Protein AF-0000000082947745 (afdb_homodimer)

InterPro domains:
  IPR001747 Vitellogenin, N-terminal [PF01347] (71-546)
  IPR001747 Vitellogenin, N-terminal [PS51211] (1-614)
  IPR001747 Vitellogenin, N-terminal [SM00638] (19-547)
  IPR011030 Lipovitellin-phosvitin complex, superhelical domain [G3DSA:1.25.10.20] (282-577)
  IPR011030 Lipovitellin-phosvitin complex, superhelical domain [SSF48431] (321-576)
  IPR015255 Vitellinogen, open beta-sheet [SM01169] (578-852)
  IPR015816 Vitellinogen, beta-sheet N-terminal [G3DSA:2.30.230.10] (19-243)
  IPR015819 Lipid transport protein, beta-sheet shell [SSF56968] (22-247)
  IPR015819 Lipid transport protein, beta-sheet shell [SSF56968] (582-795)
  IPR050733 Vitellogenin/Apolipophorin [PTHR23345] (18-785)

Sequence (1908 aa):
MRFFGRYLVQASLCNRDLFPEGVQLGYRWKATTHVGTVFPSEHLTNYSVEAYFLVQNDQNFTNFQIKEFKTSENQQEYPWITLPFRCVYRDGEVQKFESESGDVTGSLNIKRALATMFQLKLDSLRRPSFASEETGVYGKCNVQYLVTKENNNTNVKKIINFSACNNKLGQQWSNTPPFLCPSSYQDGSMSHSVRNYNLDEINVIRSLNVIGTVEFQPFQALAESHHIFVNQTFELDHIFPIGEPITLVSKLDDTIEYDFDHYEDPTMGFKPSNKSLLLAEILDALGQLTESLSWEIGTTNLDNQTEFRALELMWWLDTSDWHFFWDLVPQVGSASSVEFIRDLIKTQKITSFLATGLLITFPYHVRYPNEKLLKESEILLYLDRDLENEVRKVAILSFASLIHKTCGKGMCSDDTQNKYIKLFLDKFIESTSHSRQMLFIEAFSNMKIDNILDFLQPIITDHNRSRHIRLVAIWAAKSATTAHSDKVAEVFWPILTNHSEPLEIRTSSLNMLMMSQPTVSRFLTLYWFMQAEPSQQIYNFYYTTINSMANSKYPCYNKYSKIAAQIVRFVQHKWHHWATGNYLLDYEDPMRGYGGIVQTILMANQRTGFPSVIQLTAEQHSFGTSSEFQIHIKAEGLADSLKKELFNTMVKPTGETTDGLKHLQDLLEKAKFTIRDDENLHFETIIKINEQTIYCHHLNQTTFKSFALVLKRLSSLYFQFSLNYQRLSFPLRFQRTHFTDFGTPILLQFRTASLLSLRGSIKQTESGKSRDAELDFRYSMDTVTSLKTFNPLSSTWRGADRFRCIHARIPFSTEIITHFFRSYIKASAYRYKNFVDGSKLGIVWHSATKLVPPENTLPAVKKDELLTDDWAFESRDLGAKIATTVFDCQDEGKFSNSLIIIKEAFQISNKNYQAIPGGVAFLGIYSLANYFTFIPPEDSCGLILSLSPLQVCPMRFFGRYLVQASLCNRDLFPEGVQLGYRWKATTHVGTVFPSEHLTNYSVEAYFLVQNDQNFTNFQIKEFKTSENQQEYPWITLPFRCVYRDGEVQKFESESGDVTGSLNIKRALATMFQLKLDSLRRPSFASEETGVYGKCNVQYLVTKENNNTNVKKIINFSACNNKLGQQWSNTPPFLCPSSYQDGSMSHSVRNYNLDEINVIRSLNVIGTVEFQPFQALAESHHIFVNQTFELDHIFPIGEPITLVSKLDDTIEYDFDHYEDPTMGFKPSNKSLLLAEILDALGQLTESLSWEIGTTNLDNQTEFRALELMWWLDTSDWHFFWDLVPQVGSASSVEFIRDLIKTQKITSFLATGLLITFPYHVRYPNEKLLKESEILLYLDRDLENEVRKVAILSFASLIHKTCGKGMCSDDTQNKYIKLFLDKFIESTSHSRQMLFIEAFSNMKIDNILDFLQPIITDHNRSRHIRLVAIWAAKSATTAHSDKVAEVFWPILTNHSEPLEIRTSSLNMLMMSQPTVSRFLTLYWFMQAEPSQQIYNFYYTTINSMANSKYPCYNKYSKIAAQIVRFVQHKWHHWATGNYLLDYEDPMRGYGGIVQTILMANQRTGFPSVIQLTAEQHSFGTSSEFQIHIKAEGLADSLKKELFNTMVKPTGETTDGLKHLQDLLEKAKFTIRDDENLHFETIIKINEQTIYCHHLNQTTFKSFALVLKRLSSLYFQFSLNYQRLSFPLRFQRTHFTDFGTPILLQFRTASLLSLRGSIKQTESGKSRDAELDFRYSMDTVTSLKTFNPLSSTWRGADRFRCIHARIPFSTEIITHFFRSYIKASAYRYKNFVDGSKLGIVWHSATKLVPPENTLPAVKKDELLTDDWAFESRDLGAKIATTVFDCQDEGKFSNSLIIIKEAFQISNKNYQAIPGGVAFLGIYSLANYFTFIPPEDSCGLILSLSPLQVCP

Nearest PDB structures (foldseek):
  1lsh-assembly1_A  TM=7.339E-01  e=7.269E-42  Ichthyomyzon unicuspis
  6i7s-assembly1_G  TM=6.303E-01  e=1.438E-30  Homo sapiens
  6i7s-assembly2_H  TM=6.209E-01  e=9.593E-30  Homo sapiens
  1lsh-assembly1_A  TM=7.370E-01  e=1.045E-41  Ichthyomyzon unicuspis
  6i7s-assembly1_G  TM=6.285E-01  e=1.997E-31  Homo sapiens

Solvent-accessible surface area (backbone atoms only — not comparable to full-atom values): 100194 Å² total; per-residue (Å²): 141,79,85,78,74,77,77,77,74,77,79,69,88,59,90,70,62,75,57,63,76,56,30,26,40,34,27,45,33,39,37,37,40,37,24,18,29,61,35,70,44,76,43,78,48,72,51,43,38,38,31,34,39,36,39,35,24,51,96,79,31,37,31,35,36,44,39,75,75,45,51,76,54,73,74,52,92,62,73,52,58,46,51,43,35,37,34,28,69,55,87,26,34,72,76,42,36,35,36,42,72,84,51,49,72,65,45,48,34,29,51,35,30,53,58,52,67,70,47,45,54,74,86,58,58,80,40,51,59,52,76,45,81,42,72,35,49,48,33,48,26,64,32,41,38,40,40,44,80,54,98,69,27,39,37,37,37,37,40,36,42,50,68,70,16,75,33,69,67,51,48,73,52,51,50,41,54,70,49,84,51,74,58,63,51,58,84,35,68,43,37,37,38,43,34,41,37,36,23,43,79,86,56,44,73,45,32,39,38,38,40,22,41,38,36,42,19,73,42,43,70,83,45,52,28,33,38,36,38,33,43,32,39,35,37,59,72,49,80,41,68,65,82,76,81,85,72,72,90,45,80,34,88,46,72,56,43,69,78,58,91,77,55,86,43,81,69,74,74,74,64,86,84,52,62,69,58,48,53,51,50,39,52,49,32,53,50,49,53,62,56,57,71,69,65,67,84,66,87,69,80,65,78,65,56,48,72,58,50,34,42,61,53,46,53,72,44,84,77,90,86,54,68,77,39,55,55,44,43,30,58,45,18,38,72,56,41,51,51,50,52,52,49,39,58,74,65,58,75,56,54,62,68,58,47,40,54,39,39,63,46,23,57,45,28,46,74,76,61,38,54,66,60,51,61,68,49,49,53,44,72,66,60,64,84,86,48,58,64,68,43,50,52,32,30,37,25,31,48,24,37,38,48,22,64,20,42,68,76,63,52,42,56,70,64,58,53,51,49,52,52,51,50,48,52,50,52,32,70,69,38,83,49,69,59,52,32,52,47,37,47,42,22,51,33,23,34,63,55,85,65,45,52,73,70,39,43,67,52,53,72,35,83,84,49,58,69,66,60,24,47,52,43,53,61,45,38,55,73,30,22,80,77,37,38,67,60,48,49,67,60,27,49,60,45,49,73,37,80,83,50,55,59,59,57,28,45,50,25,47,52,49,51,52,61,23,49,73,41,61,63,49,54,48,52,49,46,57,51,41,72,70,44,82,54,62,46,56,40,37,29,52,50,35,38,34,53,30,32,32,51,32,43,28,45,78,42,32,80,37,9,63,51,23,34,65,47,41,77,73,57,72,83,69,92,67,91,60,49,19,29,31,40,42,35,23,22,36,41,65,69,58,22,34,33,33,38,40,36,41,38,31,30,31,32,84,87,77,50,44,62,28,35,42,36,40,36,40,37,38,35,47,80,55,22,32,51,34,42,34,42,39,39,36,48,37,36,49,69,62,47,47,50,49,47,49,46,54,60,62,62,58,54,82,84,82,71,68,66,61,62,59,46,51,51,48,48,47,56,64,67,60,51,73,69,68,78,77,59,70,37,40,35,38,41,38,34,25,51,67,81,26,49,58,43,73,50,67,35,42,58,71,51,39,54,51,48,52,48,48,50,50,50,55,61,68,44,70,41,71,41,74,42,78,47,71,46,63,45,63,83,38,42,36,39,34,40,35,59,44,69,64,26,37,38,28,44,37,36,41,36,31,38,34,40,39,34,41,36,37,39,37,37,38,48,89,84,63,39,40,38,37,34,40,38,42,36,34,39,35,36,38,34,39,40,34,45,34,36,41,39,82,65,57,72,40,64,37,16,27,36,37,34,33,26,39,38,35,37,57,61,44,18,37,35,40,31,51,38,75,92,74,70,44,75,48,77,45,78,50,85,33,86,73,68,36,91,86,36,60,33,34,37,35,37,36,26,38,68,45,48,37,63,67,62,87,70,63,74,75,65,73,76,76,61,74,82,53,67,75,41,73,46,79,38,77,90,75,45,27,30,40,31,34,29,74,42,71,53,73,60,87,68,54,66,65,59,48,50,48,53,57,52,54,44,59,50,63,90,44,45,18,33,82,73,41,92,60,26,56,60,52,50,17,59,68,43,40,71,64,53,54,74,56,48,50,66,57,52,30,29,30,41,34,41,34,40,28,61,59,81,74,74,128,142,78,86,79,74,79,75,76,74,76,79,69,88,60,90,70,63,75,57,62,76,56,31,26,39,34,26,46,32,38,38,38,40,37,25,19,28,60,34,67,45,75,42,79,49,74,51,39,37,38,31,36,39,37,40,34,24,52,94,79,32,38,32,36,34,44,38,76,75,45,52,76,52,71,73,52,92,62,73,52,57,46,52,45,37,36,34,28,69,56,86,28,34,72,77,42,37,35,36,40,72,84,52,49,72,66,46,48,35,29,52,36,32,54,60,50,68,70,47,45,54,74,87,58,58,82,40,49,59,51,74,46,80,42,72,35,50,46,32,49,26,62,32,40,39,39,39,46,80,53,96,69,28,39,36,36,36,38,41,36,42,48,69,71,16,74,32,69,67,52,48,72,50,52,50,42,53,72,50,82,50,73,59,64,51,58,84,34,66,43,37,37,37,41,33,39,36,36,22,42,80,86,56,44,74,45,34,38,39,38,40,22,39,37,37,41,20,72,40,48,74,82,45,51,30,32,38,36,40,35,43,33,39,34,37,58,72,50,80,41,68,66,81,76,82,85,74,72,90,45,80,34,88,47,74,55,42,69,75,59,90,78,54,86,44,80,68,72,74,74,63,85,82,51,62,68,58,48,50,52,50,40,52,48,32,53,51,48,53,63,54,57,71,70,66,67,86,68,89,69,79,66,80,66,54,49,71,59,49,34,43,60,53,48,53,72,44,85,77,88,87,56,66,76,38,54,54,43,42,31,57,45,19,37,73,56,40,53,52,48,52,51,48,39,58,73,66,58,76,54,54,64,68,58,46,40,53,38,39,64,45,24,58,45,29,47,74,76,62,38,55,65,60,50,60,66,49,50,54,44,72,66,60,64,84,84,49,57,64,67,43,49,52,32,27,38,26,32,47,23,37,40,46,22,64,19,41,70,75,63,52,42,56,72,64,58,54,51,50,52,53,51,50,47,51,49,52,31,72,68,37,83,49,68,59,52,32,52,49,37,47,44,22,50,33,24,35,62,54,88,67,46,51,73,69,40,45,68,53,54,72,34,82,83,48,58,69,66,60,25,46,53,43,54,62,45,38,56,71,31,22,80,79,37,38,65,60,48,49,68,60,27,50,61,46,48,73,36,82,83,51,56,58,59,57,26,44,51,26,47,51,48,51,52,60,22,47,69,40,62,63,49,53,50,52,49,46,57,51,41,72,70,44,82,54,61,46,55,39,36,28,53,50,34,38,34,54,30,33,32,51,32,44,28,46,79,41,34,80,38,8,64,52,24,31,63,48,41,76,73,58,71,84,69,91,68,93,61,49,19,28,32,40,42,34,25,23,35,40,66,68,60,22,35,35,32,39,40,35,41,36,32,31,31,32,84,85,79,50,45,63,27,35,41,35,41,37,40,36,37,34,49,79,57,23,32,51,33,41,34,41,38,38,35,48,37,35,49,69,62,47,48,50,48,47,47,45,53,59,60,61,58,54,80,84,81,71,68,65,61,61,57,46,50,50,47,48,48,55,65,68,60,50,72,72,68,78,79,60,72,38,41,37,38,40,37,35,26,50,66,79,26,49,57,43,73,49,64,36,42,58,70,53,38,54,52,47,52,48,47,50,51,49,53,59,68,44,70,41,73,42,76,43,78,47,70,43,61,46,63,82,38,41,36,39,36,38,35,60,44,69,64,26,38,37,28,43,37,35,42,36,31,39,35,38,39,34,41,36,35,39,38,38,39,46,87,84,61,38,41,36,37,35,42,37,42,37,34,39,36,35,37,36,40,42,35,46,32,35,42,40,84,65,57,73,41,64,38,18,29,38,36,35,35,26,39,39,35,39,55,62,43,18,36,36,39,31,51,39,77,93,75,70,41,73,48,76,44,78,49,84,32,86,74,68,35,91,86,36,60,32,35,39,36,38,37,25,37,70,44,49,36,62,67,62,87,69,63,73,74,65,74,76,76,62,74,81,55,66,77,41,74,46,80,37,76,90,74,42,28,28,40,31,33,29,74,44,71,55,72,62,84,68,54,66,64,59,49,51,48,54,58,51,55,44,60,49,64,91,45,46,19,34,83,74,43,91,62,26,56,61,53,50,18,60,70,44,40,70,64,53,54,73,57,49,50,69,58,53,28,30,29,41,33,42,34,41,29,62,58,81,74,76,129

Radius of gyration: 41.31 Å; Cα contacts (8 Å, |Δi|>4): 3875; chains: 2; bounding box: 140×110×108 Å

Structure (mmCIF, N/CA/C/O backbone):
data_AF-0000000082947745-model_v1
#
loop_
_entity.id
_entity.type
_entity.pdbx_description
1 polymer 'Vitellogenin domain-containing protein'
#
loop_
_atom_site.group_PDB
_atom_site.id
_atom_site.type_symbol
_atom_site.label_atom_id
_atom_site.label_alt_id
_atom_site.label_comp_id
_atom_site.label_asym_id
_atom_site.label_entity_id
_atom_site.label_seq_id
_atom_site.pdbx_PDB_ins_code
_atom_site.Cartn_x
_atom_site.Cartn_y
_atom_site.Cartn_z
_atom_site.occupancy
_atom_site.B_iso_or_equiv
_atom_site.auth_seq_id
_atom_site.auth_comp_id
_atom_site.auth_asym_id
_atom_site.auth_atom_id
_atom_site.pdbx_PDB_model_num
ATOM 1 N N . MET A 1 1 ? -72.375 15.656 -11.422 1 24.12 1 MET A N 1
ATOM 2 C CA . MET A 1 1 ? -72.188 15.414 -12.852 1 24.12 1 MET A CA 1
ATOM 3 C C . MET A 1 1 ? -71 16.203 -13.406 1 24.12 1 MET A C 1
ATOM 5 O O . MET A 1 1 ? -71.188 17.156 -14.156 1 24.12 1 MET A O 1
ATOM 9 N N . ARG A 1 2 ? -70 16.516 -12.57 1 25.02 2 ARG A N 1
ATOM 10 C CA . ARG A 1 2 ? -68.75 17.25 -12.453 1 25.02 2 ARG A CA 1
ATOM 11 C C . ARG A 1 2 ? -67.75 16.781 -13.492 1 25.02 2 ARG A C 1
ATOM 13 O O . ARG A 1 2 ? -67.562 15.57 -13.664 1 25.02 2 ARG A O 1
ATOM 20 N N . PHE A 1 3 ? -67.438 17.641 -14.578 1 25.47 3 PHE A N 1
ATOM 21 C CA . PHE A 1 3 ? -66.812 17.5 -15.875 1 25.47 3 PHE A CA 1
ATOM 22 C C . PHE A 1 3 ? -65.375 16.906 -15.711 1 25.47 3 PHE A C 1
ATOM 24 O O . PHE A 1 3 ? -64.5 17.547 -15.117 1 25.47 3 PHE A O 1
ATOM 31 N N . PHE A 1 4 ? -65.25 15.555 -15.562 1 26.84 4 PHE A N 1
ATOM 32 C CA . PHE A 1 4 ? -64.062 14.672 -15.797 1 26.84 4 PHE A CA 1
ATOM 33 C C . PHE A 1 4 ? -63.531 14.875 -17.188 1 26.84 4 PHE A C 1
ATOM 35 O O . PHE A 1 4 ? -63.969 14.242 -18.156 1 26.84 4 PHE A O 1
ATOM 42 N N . GLY A 1 5 ? -63.406 16.125 -17.734 1 26.84 5 GLY A N 1
ATOM 43 C CA . GLY A 1 5 ? -62.875 16.297 -19.078 1 26.84 5 GLY A CA 1
ATOM 44 C C . GLY A 1 5 ? -61.594 15.5 -19.328 1 26.84 5 GLY A C 1
ATOM 45 O O . GLY A 1 5 ? -60.656 15.531 -18.516 1 26.84 5 GLY A O 1
ATOM 46 N N . ARG A 1 6 ? -61.656 14.359 -20.141 1 30.36 6 ARG A N 1
ATOM 47 C CA . ARG A 1 6 ? -60.719 13.453 -20.781 1 30.36 6 ARG A CA 1
ATOM 48 C C . ARG A 1 6 ? -59.594 14.227 -21.484 1 30.36 6 ARG A C 1
ATOM 50 O O . ARG A 1 6 ? -59.844 14.875 -22.5 1 30.36 6 ARG A O 1
ATOM 57 N N . TYR A 1 7 ? -58.75 14.953 -20.766 1 27.41 7 TYR A N 1
ATOM 58 C CA . TYR A 1 7 ? -57.594 15.539 -21.375 1 27.41 7 TYR A CA 1
ATOM 59 C C . TYR A 1 7 ? -56.875 14.523 -22.25 1 27.41 7 TYR A C 1
ATOM 61 O O . TYR A 1 7 ? -56.562 13.414 -21.812 1 27.41 7 TYR A O 1
ATOM 69 N N . LEU A 1 8 ? -57.281 14.438 -23.562 1 29.72 8 LEU A N 1
ATOM 70 C CA . LEU A 1 8 ? -56.625 13.75 -24.672 1 29.72 8 LEU A CA 1
ATOM 71 C C . LEU A 1 8 ? -55.125 14 -24.672 1 29.72 8 LEU A C 1
ATOM 73 O O . LEU A 1 8 ? -54.656 15.109 -24.969 1 29.72 8 LEU A O 1
ATOM 77 N N . VAL A 1 9 ? -54.438 13.531 -23.75 1 33 9 VAL A N 1
ATOM 78 C CA . VAL A 1 9 ? -52.969 13.531 -23.797 1 33 9 VAL A CA 1
ATOM 79 C C . VAL A 1 9 ? -52.5 12.859 -25.078 1 33 9 VAL A C 1
ATOM 81 O O . VAL A 1 9 ? -52.75 11.68 -25.297 1 33 9 VAL A O 1
ATOM 84 N N . GLN A 1 10 ? -52.5 13.586 -26.234 1 31.3 10 GLN A N 1
ATOM 85 C CA . GLN A 1 10 ? -51.812 13.125 -27.438 1 31.3 10 GLN A CA 1
ATOM 86 C C . GLN A 1 10 ? -50.406 12.586 -27.109 1 31.3 10 GLN A C 1
ATOM 88 O O . GLN A 1 10 ? -49.625 13.234 -26.422 1 31.3 10 GLN A O 1
ATOM 93 N N . ALA A 1 11 ? -50.156 11.312 -27.234 1 33.34 11 ALA A N 1
ATOM 94 C CA . ALA A 1 11 ? -49 10.453 -27.141 1 33.34 11 ALA A CA 1
ATOM 95 C C . ALA A 1 11 ? -47.906 10.898 -28.109 1 33.34 11 ALA A C 1
ATOM 97 O O . ALA A 1 11 ? -47.719 10.297 -29.172 1 33.34 11 ALA A O 1
ATOM 98 N N . SER A 1 12 ? -47.812 12.086 -28.656 1 31.7 12 SER A N 1
ATOM 99 C CA . SER A 1 12 ? -46.656 12.211 -29.531 1 31.7 12 SER A CA 1
ATOM 100 C C . SER A 1 12 ? -45.375 11.828 -28.828 1 31.7 12 SER A C 1
ATOM 102 O O . SER A 1 12 ? -45.219 12.078 -27.625 1 31.7 12 SER A O 1
ATOM 104 N N . LEU A 1 13 ? -44.594 10.859 -29.328 1 35.88 13 LEU A N 1
ATOM 105 C CA . LEU A 1 13 ? -43.25 10.344 -29.016 1 35.88 13 LEU A CA 1
ATOM 106 C C . LEU A 1 13 ? -42.281 11.477 -28.75 1 35.88 13 LEU A C 1
ATOM 108 O O . LEU A 1 13 ? -41.062 11.305 -28.859 1 35.88 13 LEU A O 1
ATOM 112 N N . CYS A 1 14 ? -42.594 12.766 -28.906 1 35.53 14 CYS A N 1
ATOM 113 C CA . CYS A 1 14 ? -41.625 13.867 -28.781 1 35.53 14 CYS A CA 1
ATOM 114 C C . CYS A 1 14 ? -40.906 13.797 -27.438 1 35.53 14 CYS A C 1
ATOM 116 O O . CYS A 1 14 ? -41.406 13.172 -26.5 1 35.53 14 CYS A O 1
ATOM 118 N N . ASN A 1 15 ? -39.688 14.492 -27.438 1 46.72 15 ASN A N 1
ATOM 119 C CA . ASN A 1 15 ? -38.812 14.828 -26.328 1 46.72 15 ASN A CA 1
ATOM 120 C C . ASN A 1 15 ? -39.594 15.281 -25.109 1 46.72 15 ASN A C 1
ATOM 122 O O . ASN A 1 15 ? -40.156 16.375 -25.094 1 46.72 15 ASN A O 1
ATOM 126 N N . ARG A 1 16 ? -40.219 14.492 -24.5 1 59.03 16 ARG A N 1
ATOM 127 C CA . ARG A 1 16 ? -41.156 14.773 -23.406 1 59.03 16 ARG A CA 1
ATOM 128 C C . ARG A 1 16 ? -40.469 15.578 -22.312 1 59.03 16 ARG A C 1
ATOM 130 O O . ARG A 1 16 ? -39.406 15.203 -21.828 1 59.03 16 ARG A O 1
ATOM 137 N N . ASP A 1 17 ? -40.938 16.797 -22.219 1 75.44 17 ASP A N 1
ATOM 138 C CA . ASP A 1 17 ? -40.531 17.688 -21.141 1 75.44 17 ASP A CA 1
ATOM 139 C C . ASP A 1 17 ? -40.781 17.062 -19.766 1 75.44 17 ASP A C 1
ATOM 141 O O . ASP A 1 17 ? -41.688 16.234 -19.625 1 75.44 17 ASP A O 1
ATOM 145 N N . LEU A 1 18 ? -39.938 17.312 -18.812 1 83.94 18 LEU A N 1
ATOM 146 C CA . LEU A 1 18 ? -40 16.766 -17.453 1 83.94 18 LEU A CA 1
ATOM 147 C C . LEU A 1 18 ? -41.344 17.094 -16.812 1 83.94 18 LEU A C 1
ATOM 149 O O . LEU A 1 18 ? -41.938 16.25 -16.109 1 83.94 18 LEU A O 1
ATOM 153 N N . PHE A 1 19 ? -41.906 18.359 -17.141 1 89.69 19 PHE A N 1
ATOM 154 C CA . PHE A 1 19 ? -43.188 18.797 -16.641 1 89.69 19 PHE A CA 1
ATOM 155 C C . PHE A 1 19 ? -44.156 19.109 -17.797 1 89.69 19 PHE A C 1
ATOM 157 O O . PHE A 1 19 ? -43.719 19.641 -18.828 1 89.69 19 PHE A O 1
ATOM 164 N N . PRO A 1 20 ? -45.375 18.781 -17.625 1 86.75 20 PRO A N 1
ATOM 165 C CA . PRO A 1 20 ? -46.344 19.094 -18.703 1 86.75 20 PRO A CA 1
ATOM 166 C C . PRO A 1 20 ? -46.5 20.594 -18.953 1 86.75 20 PRO A C 1
ATOM 168 O O . PRO A 1 20 ? -46.5 21.375 -18 1 86.75 20 PRO A O 1
ATOM 171 N N . GLU A 1 21 ? -46.594 20.922 -20.203 1 87.44 21 GLU A N 1
ATOM 172 C CA . GLU A 1 21 ? -46.719 22.328 -20.594 1 87.44 21 GLU A CA 1
ATOM 173 C C . GLU A 1 21 ? -48.094 22.891 -20.25 1 87.44 21 GLU A C 1
ATOM 175 O O . GLU A 1 21 ? -49.094 22.219 -20.406 1 87.44 21 GLU A O 1
ATOM 180 N N . GLY A 1 22 ? -48.156 24.109 -19.703 1 85.19 22 GLY A N 1
ATOM 181 C CA . GLY A 1 22 ? -49.375 24.844 -19.469 1 85.19 22 GLY A CA 1
ATOM 182 C C . GLY A 1 22 ? -50.094 24.422 -18.188 1 85.19 22 GLY A C 1
ATOM 183 O O . GLY A 1 22 ? -51.25 24.719 -18 1 85.19 22 GLY A O 1
ATOM 184 N N . VAL A 1 23 ? -49.438 23.672 -17.438 1 88.56 23 VAL A N 1
ATOM 185 C CA . VAL A 1 23 ? -50.062 23.156 -16.219 1 88.56 23 VAL A CA 1
ATOM 186 C C . VAL A 1 23 ? -49.25 23.609 -14.992 1 88.56 23 VAL A C 1
ATOM 188 O O . VAL A 1 23 ? -48.031 23.844 -15.094 1 88.56 23 VAL A O 1
ATOM 191 N N . GLN A 1 24 ? -49.969 23.828 -13.953 1 92.31 24 GLN A N 1
ATOM 192 C CA . GLN A 1 24 ? -49.375 24.109 -12.648 1 92.31 24 GLN A CA 1
ATOM 193 C C . GLN A 1 24 ? -49.469 22.906 -11.719 1 92.31 24 GLN A C 1
ATOM 195 O O . GLN A 1 24 ? -50.562 22.344 -11.547 1 92.31 24 GLN A O 1
ATOM 200 N N . LEU A 1 25 ? -48.344 22.516 -11.297 1 94.75 25 LEU A N 1
ATOM 201 C CA . LEU A 1 25 ? -48.281 21.422 -10.328 1 94.75 25 LEU A CA 1
ATOM 202 C C . LEU A 1 25 ? -47.969 21.953 -8.938 1 94.75 25 LEU A C 1
ATOM 204 O O . LEU A 1 25 ? -47.125 22.812 -8.766 1 94.75 25 LEU A O 1
ATOM 208 N N . GLY A 1 26 ? -48.719 21.547 -7.91 1 94.5 26 GLY A N 1
ATOM 209 C CA . GLY A 1 26 ? -48.469 21.875 -6.516 1 94.5 26 GLY A CA 1
ATOM 210 C C . GLY A 1 26 ? -48.062 20.672 -5.68 1 94.5 26 GLY A C 1
ATOM 211 O O . GLY A 1 26 ? -48.781 19.672 -5.645 1 94.5 26 GLY A O 1
ATOM 212 N N . TYR A 1 27 ? -46.938 20.812 -5.082 1 96.69 27 TYR A N 1
ATOM 213 C CA . TYR A 1 27 ? -46.438 19.734 -4.242 1 96.69 27 TYR A CA 1
ATOM 214 C C . TYR A 1 27 ? -46.406 20.141 -2.773 1 96.69 27 TYR A C 1
ATOM 216 O O . TYR A 1 27 ? -46.031 21.266 -2.439 1 96.69 27 TYR A O 1
ATOM 224 N N . ARG A 1 28 ? -46.812 19.266 -1.866 1 96.56 28 ARG A N 1
ATOM 225 C CA . ARG A 1 28 ? -46.531 19.406 -0.439 1 96.56 28 ARG A CA 1
ATOM 226 C C . ARG A 1 28 ? -45.125 18.938 -0.101 1 96.56 28 ARG A C 1
ATOM 228 O O . ARG A 1 28 ? -44.812 17.75 -0.265 1 96.56 28 ARG A O 1
ATOM 235 N N . TRP A 1 29 ? -44.406 19.938 0.304 1 95.81 29 TRP A N 1
ATOM 236 C CA . TRP A 1 29 ? -43 19.688 0.556 1 95.81 29 TRP A CA 1
ATOM 237 C C . TRP A 1 29 ? -42.719 19.672 2.053 1 95.81 29 TRP A C 1
ATOM 239 O O . TRP A 1 29 ? -43.062 20.609 2.773 1 95.81 29 TRP A O 1
ATOM 249 N N . LYS A 1 30 ? -42.094 18.531 2.58 1 94.62 30 LYS A N 1
ATOM 250 C CA . LYS A 1 30 ? -41.656 18.391 3.963 1 94.62 30 LYS A CA 1
ATOM 251 C C . LYS A 1 30 ? -40.219 17.938 4.027 1 94.62 30 LYS A C 1
ATOM 253 O O . LYS A 1 30 ? -39.812 17.016 3.32 1 94.62 30 LYS A O 1
ATOM 258 N N . ALA A 1 31 ? -39.438 18.719 4.781 1 93.12 31 ALA A N 1
ATOM 259 C CA . ALA A 1 31 ? -38.062 18.359 4.977 1 93.12 31 ALA A CA 1
ATOM 260 C C . ALA A 1 31 ? -37.719 18.234 6.461 1 93.12 31 ALA A C 1
ATOM 262 O O . ALA A 1 31 ? -38.031 19.125 7.254 1 93.12 31 ALA A O 1
ATOM 263 N N . THR A 1 32 ? -37.188 17.094 6.844 1 93.69 32 THR A N 1
ATOM 264 C CA . THR A 1 32 ? -36.75 16.859 8.211 1 93.69 32 THR A CA 1
ATOM 265 C C . THR A 1 32 ? -35.25 16.562 8.25 1 93.69 32 THR A C 1
ATOM 267 O O . THR A 1 32 ? -34.781 15.664 7.551 1 93.69 32 THR A O 1
ATOM 270 N N . THR A 1 33 ? -34.625 17.359 9.031 1 92.81 33 THR A N 1
ATOM 271 C CA . THR A 1 33 ? -33.188 17.172 9.188 1 92.81 33 THR A CA 1
ATOM 272 C C . THR A 1 33 ? -32.844 16.609 10.562 1 92.81 33 THR A C 1
ATOM 274 O O . THR A 1 33 ? -33.25 17.172 11.586 1 92.81 33 THR A O 1
ATOM 277 N N . HIS A 1 34 ? -32.219 15.453 10.547 1 91.38 34 HIS A N 1
ATOM 278 C CA . HIS A 1 34 ? -31.688 14.859 11.766 1 91.38 34 HIS A CA 1
ATOM 279 C C . HIS A 1 34 ? -30.172 14.992 11.844 1 91.38 34 HIS A C 1
ATOM 281 O O . HIS A 1 34 ? -29.469 14.711 10.867 1 91.38 34 HIS A O 1
ATOM 287 N N . VAL A 1 35 ? -29.719 15.547 12.922 1 92 35 VAL A N 1
ATOM 288 C CA . VAL A 1 35 ? -28.281 15.688 13.102 1 92 35 VAL A CA 1
ATOM 289 C C . VAL A 1 35 ? -27.859 15.117 14.453 1 92 35 VAL A C 1
ATOM 291 O O . VAL A 1 35 ? -28.562 15.297 15.453 1 92 35 VAL A O 1
ATOM 294 N N . GLY A 1 36 ? -26.75 14.312 14.438 1 89.44 36 GLY A N 1
ATOM 295 C CA . GLY A 1 36 ? -26.25 13.766 15.688 1 89.44 36 GLY A CA 1
ATOM 296 C C . GLY A 1 36 ? -25.156 12.734 15.492 1 89.44 36 GLY A C 1
ATOM 297 O O . GLY A 1 36 ? -24.391 12.812 14.523 1 89.44 36 GLY A O 1
ATOM 298 N N . THR A 1 37 ? -25.047 11.961 16.562 1 85.56 37 THR A N 1
ATOM 299 C CA . THR A 1 37 ? -24.062 10.891 16.531 1 85.56 37 THR A CA 1
ATOM 300 C C . THR A 1 37 ? -24.734 9.531 16.516 1 85.56 37 THR A C 1
ATOM 302 O O . THR A 1 37 ? -25.844 9.367 17.047 1 85.56 37 THR A O 1
ATOM 305 N N . VAL A 1 38 ? -24.062 8.617 15.758 1 76.56 38 VAL A N 1
ATOM 306 C CA . VAL A 1 38 ? -24.562 7.246 15.742 1 76.56 38 VAL A CA 1
ATOM 307 C C . VAL A 1 38 ? -23.672 6.363 16.609 1 76.56 38 VAL A C 1
ATOM 309 O O . VAL A 1 38 ? -24.141 5.43 17.266 1 76.56 38 VAL A O 1
ATOM 312 N N . PHE A 1 39 ? -22.406 6.617 16.484 1 75.25 39 PHE A N 1
ATOM 313 C CA . PHE A 1 39 ? -21.406 5.922 17.281 1 75.25 39 PHE A CA 1
ATOM 314 C C . PHE A 1 39 ? -20.609 6.906 18.125 1 75.25 39 PHE A C 1
ATOM 316 O O . PHE A 1 39 ? -20.25 7.984 17.656 1 75.25 39 PHE A O 1
ATOM 323 N N . PRO A 1 40 ? -20.453 6.426 19.328 1 71.88 40 PRO A N 1
ATOM 324 C CA . PRO A 1 40 ? -20.703 5.207 20.094 1 71.88 40 PRO A CA 1
ATOM 325 C C . PRO A 1 40 ? -22.156 5.094 20.562 1 71.88 40 PRO A C 1
ATOM 327 O O . PRO A 1 40 ? -22.625 3.99 20.844 1 71.88 40 PRO A O 1
ATOM 330 N N . SER A 1 41 ? -22.812 6.281 20.781 1 74.12 41 SER A N 1
ATOM 331 C CA . SER A 1 41 ? -24.219 6.289 21.141 1 74.12 41 SER A CA 1
ATOM 332 C C . SER A 1 41 ? -25.016 7.254 20.266 1 74.12 41 SER A C 1
ATOM 334 O O . SER A 1 41 ? -24.453 8.227 19.75 1 74.12 41 SER A O 1
ATOM 336 N N . GLU A 1 42 ? -26.25 6.898 20.219 1 80 42 GLU A N 1
ATOM 337 C CA . GLU A 1 42 ? -27.094 7.715 19.344 1 80 42 GLU A CA 1
ATOM 338 C C . GLU A 1 42 ? -27.609 8.953 20.078 1 80 42 GLU A C 1
ATOM 340 O O . GLU A 1 42 ? -28.25 8.844 21.109 1 80 42 GLU A O 1
ATOM 345 N N . HIS A 1 43 ? -27.219 10.078 19.703 1 85.06 43 HIS A N 1
ATOM 346 C CA . HIS A 1 43 ? -27.719 11.383 20.094 1 85.06 43 HIS A CA 1
ATOM 347 C C . HIS A 1 43 ? -28.25 12.156 18.875 1 85.06 43 HIS A C 1
ATOM 349 O O . HIS A 1 43 ? -27.484 12.414 17.938 1 85.06 43 HIS A O 1
ATOM 355 N N . LEU A 1 44 ? -29.562 12.445 18.969 1 88.31 44 LEU A N 1
ATOM 356 C CA . LEU A 1 44 ? -30.109 13.078 17.766 1 88.31 44 LEU A CA 1
ATOM 357 C C . LEU A 1 44 ? -30.891 14.336 18.125 1 88.31 44 LEU A C 1
ATOM 359 O O . LEU A 1 44 ? -31.547 14.391 19.172 1 88.31 44 LEU A O 1
ATOM 363 N N . THR A 1 45 ? -30.719 15.352 17.391 1 89.06 45 THR A N 1
ATOM 364 C CA . THR A 1 45 ? -31.562 16.547 17.344 1 89.06 45 THR A CA 1
ATOM 365 C C . THR A 1 45 ? -32.156 16.75 15.945 1 89.06 45 THR A C 1
ATOM 367 O O . THR A 1 45 ? -31.562 16.281 14.961 1 89.06 45 THR A O 1
ATOM 370 N N . ASN A 1 46 ? -33.344 17.281 15.922 1 89 46 ASN A N 1
ATOM 371 C CA . ASN A 1 46 ? -33.969 17.406 14.609 1 89 46 ASN A CA 1
ATOM 372 C C . ASN A 1 46 ? -34.75 18.719 14.469 1 89 46 ASN A C 1
ATOM 374 O O . ASN A 1 46 ? -35 19.406 15.469 1 89 46 ASN A O 1
ATOM 378 N N . TYR A 1 47 ? -34.938 19.141 13.305 1 88.75 47 TYR A N 1
ATOM 379 C CA . TYR A 1 47 ? -35.812 20.234 12.93 1 88.75 47 TYR A CA 1
ATOM 380 C C . TYR A 1 47 ? -36.531 19.922 11.602 1 88.75 47 TYR A C 1
ATOM 382 O O . TYR A 1 47 ? -36.031 19.109 10.82 1 88.75 47 TYR A O 1
ATOM 390 N N . SER A 1 48 ? -37.656 20.469 11.398 1 90.5 48 SER A N 1
ATOM 391 C CA . SER A 1 48 ? -38.438 20.203 10.188 1 90.5 48 SER A CA 1
ATOM 392 C C . SER A 1 48 ? -38.906 21.484 9.531 1 90.5 48 SER A C 1
ATOM 394 O O . SER A 1 48 ? -39.031 22.516 10.195 1 90.5 48 SER A O 1
ATOM 396 N N . VAL A 1 49 ? -39.062 21.391 8.258 1 89.25 49 VAL A N 1
ATOM 397 C CA . VAL A 1 49 ? -39.594 22.484 7.441 1 89.25 49 VAL A CA 1
ATOM 398 C C . VAL A 1 49 ? -40.75 21.953 6.574 1 89.25 49 VAL A C 1
ATOM 400 O O . VAL A 1 49 ? -40.688 20.844 6.055 1 89.25 49 VAL A O 1
ATOM 403 N N . GLU A 1 50 ? -41.781 22.703 6.531 1 91.19 50 GLU A N 1
ATOM 404 C CA . GLU A 1 50 ? -42.938 22.406 5.672 1 91.19 50 GLU A CA 1
ATOM 405 C C . GLU A 1 50 ? -43.25 23.578 4.758 1 91.19 50 GLU A C 1
ATOM 407 O O . GLU A 1 50 ? -43.188 24.734 5.18 1 91.19 50 GLU A O 1
ATOM 412 N N . ALA A 1 51 ? -43.5 23.234 3.508 1 92.56 51 ALA A N 1
ATOM 413 C CA . ALA A 1 51 ? -43.812 24.281 2.543 1 92.56 51 ALA A CA 1
ATOM 414 C C . ALA A 1 51 ? -44.656 23.719 1.385 1 92.56 51 ALA A C 1
ATOM 416 O O . ALA A 1 51 ? -44.906 22.516 1.316 1 92.56 51 ALA A O 1
ATOM 417 N N . TYR A 1 52 ? -45.219 24.703 0.737 1 93.88 52 TYR A N 1
ATOM 418 C CA . TYR A 1 52 ? -45.906 24.375 -0.509 1 93.88 52 TYR A CA 1
ATOM 419 C C . TYR A 1 52 ? -45.062 24.797 -1.714 1 93.88 52 TYR A C 1
ATOM 421 O O . TYR A 1 52 ? -44.719 25.969 -1.851 1 93.88 52 TYR A O 1
ATOM 429 N N . PHE A 1 53 ? -44.75 23.828 -2.615 1 95.19 53 PHE A N 1
ATOM 430 C CA . PHE A 1 53 ? -43.844 24.047 -3.744 1 95.19 53 PHE A CA 1
ATOM 431 C C . PHE A 1 53 ? -44.625 24.047 -5.059 1 95.19 53 PHE A C 1
ATOM 433 O O . PHE A 1 53 ? -45.219 23.047 -5.438 1 95.19 53 PHE A O 1
ATOM 440 N N . LEU A 1 54 ? -44.625 25.172 -5.742 1 94.69 54 LEU A N 1
ATOM 441 C CA . LEU A 1 54 ? -45.344 25.328 -6.988 1 94.69 54 LEU A CA 1
ATOM 442 C C . LEU A 1 54 ? -44.406 25.219 -8.195 1 94.69 54 LEU A C 1
ATOM 444 O O . LEU A 1 54 ? -43.312 25.766 -8.18 1 94.69 54 LEU A O 1
ATOM 448 N N . VAL A 1 55 ? -44.875 24.469 -9.195 1 95.12 55 VAL A N 1
ATOM 449 C CA . VAL A 1 55 ? -44.094 24.281 -10.43 1 95.12 55 VAL A CA 1
ATOM 450 C C . VAL A 1 55 ? -45 24.625 -11.633 1 95.12 55 VAL A C 1
ATOM 452 O O . VAL A 1 55 ? -46.094 24.109 -11.773 1 95.12 55 VAL A O 1
ATOM 455 N N . GLN A 1 56 ? -44.531 25.625 -12.477 1 94.19 56 GLN A N 1
ATOM 456 C CA . GLN A 1 56 ? -45.219 26.016 -13.703 1 94.19 56 GLN A CA 1
ATOM 457 C C . GLN A 1 56 ? -44.312 25.875 -14.922 1 94.19 56 GLN A C 1
ATOM 459 O O . GLN A 1 56 ? -43.219 26.422 -14.938 1 94.19 56 GLN A O 1
ATOM 464 N N . ASN A 1 57 ? -44.719 25.062 -15.781 1 91 57 ASN A N 1
ATOM 465 C CA . ASN A 1 57 ? -43.969 24.938 -17.031 1 91 57 ASN A CA 1
ATOM 466 C C . ASN A 1 57 ? -44.625 25.734 -18.156 1 91 57 ASN A C 1
ATOM 468 O O . ASN A 1 57 ? -45.781 25.438 -18.531 1 91 57 ASN A O 1
ATOM 472 N N . ASP A 1 58 ? -43.906 26.797 -18.562 1 84.62 58 ASP A N 1
ATOM 473 C CA . ASP A 1 58 ? -44.438 27.641 -19.625 1 84.62 58 ASP A CA 1
ATOM 474 C C . ASP A 1 58 ? -43.344 28.078 -20.578 1 84.62 58 ASP A C 1
ATOM 476 O O . ASP A 1 58 ? -42.281 28.562 -20.156 1 84.62 58 ASP A O 1
ATOM 480 N N . GLN A 1 59 ? -43.531 27.984 -21.938 1 80.12 59 GLN A N 1
ATOM 481 C CA . GLN A 1 59 ? -42.625 28.438 -23 1 80.12 59 GLN A CA 1
ATOM 482 C C . GLN A 1 59 ? -41.219 27.906 -22.797 1 80.12 59 GLN A C 1
ATOM 484 O O . GLN A 1 59 ? -40.25 28.672 -22.812 1 80.12 59 GLN A O 1
ATOM 489 N N . ASN A 1 60 ? -40.938 26.766 -22.438 1 81 60 ASN A N 1
ATOM 490 C CA . ASN A 1 60 ? -39.656 26.047 -22.297 1 81 60 ASN A CA 1
ATOM 491 C C . ASN A 1 60 ? -38.969 26.406 -21 1 81 60 ASN A C 1
ATOM 493 O O . ASN A 1 60 ? -37.781 26.109 -20.828 1 81 60 ASN A O 1
ATOM 497 N N . PHE A 1 61 ? -39.719 27.25 -20.125 1 89.31 61 PHE A N 1
ATOM 498 C CA . PHE A 1 61 ? -39.188 27.531 -18.797 1 89.31 61 PHE A CA 1
ATOM 499 C C . PHE A 1 61 ? -40.062 26.891 -17.719 1 89.31 61 PHE A C 1
ATOM 501 O O . PHE A 1 61 ? -41.281 26.891 -17.828 1 89.31 61 PHE A O 1
ATOM 508 N N . THR A 1 62 ? -39.375 26.328 -16.812 1 93.56 62 THR A N 1
ATOM 509 C CA . THR A 1 62 ? -40.062 25.859 -15.625 1 93.56 62 THR A CA 1
ATOM 510 C C . THR A 1 62 ? -39.875 26.828 -14.469 1 93.56 62 THR A C 1
ATOM 512 O O . THR A 1 62 ? -38.75 27.047 -14.008 1 93.56 62 THR A O 1
ATOM 515 N N . ASN A 1 63 ? -40.969 27.406 -14.031 1 94.31 63 ASN A N 1
ATOM 516 C CA . ASN A 1 63 ? -40.938 28.359 -12.93 1 94.31 63 ASN A CA 1
ATOM 517 C C . ASN A 1 63 ? -41.312 27.688 -11.609 1 94.31 63 ASN A C 1
ATOM 519 O O . ASN A 1 63 ? -42.219 26.844 -11.562 1 94.31 63 ASN A O 1
ATOM 523 N N . PHE A 1 64 ? -40.562 28.031 -10.625 1 95.75 64 PHE A N 1
ATOM 524 C CA . PHE A 1 64 ? -40.781 27.469 -9.297 1 95.75 64 PHE A CA 1
ATOM 525 C C . PHE A 1 64 ? -41.031 28.578 -8.281 1 95.75 64 PHE A C 1
ATOM 527 O O . PHE A 1 64 ? -40.5 29.688 -8.398 1 95.75 64 PHE A O 1
ATOM 534 N N . GLN A 1 65 ? -41.844 28.266 -7.289 1 94.25 65 GLN A N 1
ATOM 535 C CA . GLN A 1 65 ? -42.094 29.172 -6.172 1 94.25 65 GLN A CA 1
ATOM 536 C C . GLN A 1 65 ? -42.438 28.406 -4.906 1 94.25 65 GLN A C 1
ATOM 538 O O . GLN A 1 65 ? -43.188 27.422 -4.961 1 94.25 65 GLN A O 1
ATOM 543 N N . ILE A 1 66 ? -41.875 28.844 -3.826 1 93.38 66 ILE A N 1
ATOM 544 C CA . ILE A 1 66 ? -42.156 28.266 -2.521 1 93.38 66 ILE A CA 1
ATOM 545 C C . ILE A 1 66 ? -43.156 29.125 -1.782 1 93.38 66 ILE A C 1
ATOM 547 O O . ILE A 1 66 ? -43 30.344 -1.677 1 93.38 66 ILE A O 1
ATOM 551 N N . LYS A 1 67 ? -44.188 28.453 -1.337 1 89.38 67 LYS A N 1
ATOM 552 C CA . LYS A 1 67 ? -45.219 29.156 -0.597 1 89.38 67 LYS A CA 1
ATOM 553 C C . LYS A 1 67 ? -45.5 28.5 0.757 1 89.38 67 LYS A C 1
ATOM 555 O O . LYS A 1 67 ? -45.156 27.328 0.955 1 89.38 67 LYS A O 1
ATOM 560 N N . GLU A 1 68 ? -45.969 29.234 1.735 1 84 68 GLU A N 1
ATOM 561 C CA . GLU A 1 68 ? -46.375 28.766 3.049 1 84 68 GLU A CA 1
ATOM 562 C C . GLU A 1 68 ? -45.25 28.062 3.779 1 84 68 GLU A C 1
ATOM 564 O O . GLU A 1 68 ? -45.375 26.938 4.258 1 84 68 GLU A O 1
ATOM 569 N N . PHE A 1 69 ? -44.219 28.734 3.773 1 84.25 69 PHE A N 1
ATOM 570 C CA . PHE A 1 69 ? -43.031 28.172 4.391 1 84.25 69 PHE A CA 1
ATOM 571 C C . PHE A 1 69 ? -43.125 28.203 5.91 1 84.25 69 PHE A C 1
ATOM 573 O O . PHE A 1 69 ? -43.312 29.281 6.492 1 84.25 69 PHE A O 1
ATOM 580 N N . LYS A 1 70 ? -43.062 27.031 6.605 1 81 70 LYS A N 1
ATOM 581 C CA . LYS A 1 70 ? -43.125 26.906 8.062 1 81 70 LYS A CA 1
ATOM 582 C C . LYS A 1 70 ? -41.969 26.062 8.578 1 81 70 LYS A C 1
ATOM 584 O O . LYS A 1 70 ? -41.531 25.109 7.918 1 81 70 LYS A O 1
ATOM 589 N N . THR A 1 71 ? -41.438 26.469 9.625 1 82.56 71 THR A N 1
ATOM 590 C CA . THR A 1 71 ? -40.375 25.688 10.281 1 82.56 71 THR A CA 1
ATOM 591 C C . THR A 1 71 ? -40.781 25.328 11.703 1 82.56 71 THR A C 1
ATOM 593 O O . THR A 1 71 ? -41.656 25.969 12.297 1 82.56 71 THR A O 1
ATOM 596 N N . SER A 1 72 ? -40.344 24.266 12.234 1 81.44 72 SER A N 1
ATOM 597 C CA . SER A 1 72 ? -40.594 23.828 13.602 1 81.44 72 SER A CA 1
ATOM 598 C C . SER A 1 72 ? -39.906 24.734 14.617 1 81.44 72 SER A C 1
ATOM 600 O O . SER A 1 72 ? -40.281 24.75 15.789 1 81.44 72 SER A O 1
ATOM 602 N N . GLU A 1 73 ? -39 25.438 14.117 1 79.25 73 GLU A N 1
ATOM 603 C CA . GLU A 1 73 ? -38.25 26.344 15 1 79.25 73 GLU A CA 1
ATOM 604 C C . GLU A 1 73 ? -38.844 27.75 14.953 1 79.25 73 GLU A C 1
ATOM 606 O O . GLU A 1 73 ? -39.812 28 14.242 1 79.25 73 GLU A O 1
ATOM 611 N N . ASN A 1 74 ? -38.281 28.578 15.844 1 67.12 74 ASN A N 1
ATOM 612 C CA . ASN A 1 74 ? -38.781 29.938 15.891 1 67.12 74 ASN A CA 1
ATOM 613 C C . ASN A 1 74 ? -38.562 30.656 14.555 1 67.12 74 ASN A C 1
ATOM 615 O O . ASN A 1 74 ? -37.438 30.797 14.094 1 67.12 74 ASN A O 1
ATOM 619 N N . GLN A 1 75 ? -39.688 30.859 13.867 1 64 75 GLN A N 1
ATOM 620 C CA . GLN A 1 75 ? -39.719 31.391 12.508 1 64 75 GLN A CA 1
ATOM 621 C C . GLN A 1 75 ? -39.375 32.875 12.484 1 64 75 GLN A C 1
ATOM 623 O O . GLN A 1 75 ? -39.938 33.656 13.266 1 64 75 GLN A O 1
ATOM 628 N N . GLN A 1 76 ? -38.25 33.094 11.93 1 63.66 76 GLN A N 1
ATOM 629 C CA . GLN A 1 76 ? -38.031 34.5 11.586 1 63.66 76 GLN A CA 1
ATOM 630 C C . GLN A 1 76 ? -38.594 34.844 10.203 1 63.66 76 GLN A C 1
ATOM 632 O O . GLN A 1 76 ? -38.906 33.938 9.422 1 63.66 76 GLN A O 1
ATOM 637 N N . GLU A 1 77 ? -39.031 35.969 10.016 1 62.88 77 GLU A N 1
ATOM 638 C CA . GLU A 1 77 ? -39.594 36.375 8.742 1 62.88 77 GLU A CA 1
ATOM 639 C C . GLU A 1 77 ? -38.562 36.344 7.633 1 62.88 77 GLU A C 1
ATOM 641 O O . GLU A 1 77 ? -37.531 37.031 7.703 1 62.88 77 GLU A O 1
ATOM 646 N N . TYR A 1 78 ? -38.656 35.344 6.77 1 69.5 78 TYR A N 1
ATOM 647 C CA . TYR A 1 78 ? -37.656 35.281 5.695 1 69.5 78 TYR A CA 1
ATOM 648 C C . TYR A 1 78 ? -38.344 35.469 4.332 1 69.5 78 TYR A C 1
ATOM 650 O O . TYR A 1 78 ? -38.562 34.469 3.623 1 69.5 78 TYR A O 1
ATOM 658 N N . PRO A 1 79 ? -38.562 36.594 3.887 1 74.38 79 PRO A N 1
ATOM 659 C CA . PRO A 1 79 ? -39.25 36.844 2.621 1 74.38 79 PRO A CA 1
ATOM 660 C C . PRO A 1 79 ? -38.469 36.375 1.405 1 74.38 79 PRO A C 1
ATOM 662 O O . PRO A 1 79 ? -39.031 36.125 0.344 1 74.38 79 PRO A O 1
ATOM 665 N N . TRP A 1 80 ? -37.219 36.188 1.491 1 82.19 80 TRP A N 1
ATOM 666 C CA . TRP A 1 80 ? -36.375 35.875 0.331 1 82.19 80 TRP A CA 1
ATOM 667 C C . TRP A 1 80 ? -36.625 34.438 -0.144 1 82.19 80 TRP A C 1
ATOM 669 O O . TRP A 1 80 ? -36.438 34.125 -1.32 1 82.19 80 TRP A O 1
ATOM 679 N N . ILE A 1 81 ? -37.094 33.531 0.711 1 86.69 81 ILE A N 1
ATOM 680 C CA . ILE A 1 81 ? -37.281 32.125 0.344 1 86.69 81 ILE A CA 1
ATOM 681 C C . ILE A 1 81 ? -38.469 32 -0.604 1 86.69 81 ILE A C 1
ATOM 683 O O . ILE A 1 81 ? -38.531 31.078 -1.4 1 86.69 81 ILE A O 1
ATOM 687 N N . THR A 1 82 ? -39.344 33.031 -0.584 1 88.5 82 THR A N 1
ATOM 688 C CA . THR A 1 82 ? -40.562 32.969 -1.391 1 88.5 82 THR A CA 1
ATOM 689 C C . THR A 1 82 ? -40.344 33.562 -2.771 1 88.5 82 THR A C 1
ATOM 691 O O . THR A 1 82 ? -41.188 33.469 -3.645 1 88.5 82 THR A O 1
ATOM 694 N N . LEU A 1 83 ? -39.188 34.062 -2.975 1 92.31 83 LEU A N 1
ATOM 695 C CA . LEU A 1 83 ? -38.875 34.594 -4.297 1 92.31 83 LEU A CA 1
ATOM 696 C C . LEU A 1 83 ? -38.844 33.5 -5.332 1 92.31 83 LEU A C 1
ATOM 698 O O . LEU A 1 83 ? -38.312 32.406 -5.051 1 92.31 83 LEU A O 1
ATOM 702 N N . PRO A 1 84 ? -39.406 33.719 -6.465 1 93.62 84 PRO A N 1
ATOM 703 C CA . PRO A 1 84 ? -39.438 32.656 -7.488 1 93.62 84 PRO A CA 1
ATOM 704 C C . PRO A 1 84 ? -38.094 32.469 -8.172 1 93.62 84 PRO A C 1
ATOM 706 O O . PRO A 1 84 ? -37.219 33.344 -8.078 1 93.62 84 PRO A O 1
ATOM 709 N N . PHE A 1 85 ? -37.906 31.328 -8.758 1 94.88 85 PHE A N 1
ATOM 710 C CA . PHE A 1 85 ? -36.75 31 -9.586 1 94.88 85 PHE A CA 1
ATOM 711 C C . PHE A 1 85 ? -37.188 30.156 -10.781 1 94.88 85 PHE A C 1
ATOM 713 O O . PHE A 1 85 ? -38.312 29.672 -10.852 1 94.88 85 PHE A O 1
ATOM 720 N N . ARG A 1 86 ? -36.406 30.094 -11.859 1 93.88 86 ARG A N 1
ATOM 721 C CA . ARG A 1 86 ? -36.781 29.328 -13.031 1 93.88 86 ARG A CA 1
ATOM 722 C C . ARG A 1 86 ? -35.594 28.594 -13.625 1 93.88 86 ARG A C 1
ATOM 724 O O . ARG A 1 86 ? -34.438 28.984 -13.398 1 93.88 86 ARG A O 1
ATOM 731 N N . CYS A 1 87 ? -35.875 27.453 -14.203 1 93.38 87 CYS A N 1
ATOM 732 C CA . CYS A 1 87 ? -34.875 26.594 -14.82 1 93.38 87 CYS A CA 1
ATOM 733 C C . CYS A 1 87 ? -35.312 26.141 -16.203 1 93.38 87 CYS A C 1
ATOM 735 O O . CYS A 1 87 ? -36.5 26.203 -16.531 1 93.38 87 CYS A O 1
ATOM 737 N N . VAL A 1 88 ? -34.312 25.875 -17.016 1 92.25 88 VAL A N 1
ATOM 738 C CA . VAL A 1 88 ? -34.562 25.188 -18.281 1 92.25 88 VAL A CA 1
ATOM 739 C C . VAL A 1 88 ? -34.062 23.75 -18.188 1 92.25 88 VAL A C 1
ATOM 741 O O . VAL A 1 88 ? -32.875 23.516 -17.906 1 92.25 88 VAL A O 1
ATOM 744 N N . TYR A 1 89 ? -35.031 22.812 -18.312 1 91.81 89 TYR A N 1
ATOM 745 C CA . TYR A 1 89 ? -34.656 21.406 -18.328 1 91.81 89 TYR A CA 1
ATOM 746 C C . TYR A 1 89 ? -34.5 20.891 -19.75 1 91.81 89 TYR A C 1
ATOM 748 O O . TYR A 1 89 ? -35.406 21.109 -20.578 1 91.81 89 TYR A O 1
ATOM 756 N N . ARG A 1 90 ? -33.312 20.328 -20.047 1 88.5 90 ARG A N 1
ATOM 757 C CA . ARG A 1 90 ? -33.094 19.625 -21.312 1 88.5 90 ARG A CA 1
ATOM 758 C C . ARG A 1 90 ? -32.688 18.172 -21.062 1 88.5 90 ARG A C 1
ATOM 760 O O . ARG A 1 90 ? -31.734 17.891 -20.359 1 88.5 90 ARG A O 1
ATOM 767 N N . ASP A 1 91 ? -33.375 17.203 -21.625 1 85.94 91 ASP A N 1
ATOM 768 C CA . ASP A 1 91 ? -33.125 15.773 -21.453 1 85.94 91 ASP A CA 1
ATOM 769 C C . ASP A 1 91 ? -33.156 15.398 -19.969 1 85.94 91 ASP A C 1
ATOM 771 O O . ASP A 1 91 ? -32.344 14.594 -19.516 1 85.94 91 ASP A O 1
ATOM 775 N N . GLY A 1 92 ? -33.969 16.25 -19.203 1 89.19 92 GLY A N 1
ATOM 776 C CA . GLY A 1 92 ? -34.125 15.938 -17.797 1 89.19 92 GLY A CA 1
ATOM 777 C C . GLY A 1 92 ? -33.094 16.578 -16.906 1 89.19 92 GLY A C 1
ATOM 778 O O . GLY A 1 92 ? -33.062 16.359 -15.695 1 89.19 92 GLY A O 1
ATOM 779 N N . GLU A 1 93 ? -32.219 17.359 -17.453 1 92.25 93 GLU A N 1
ATOM 780 C CA . GLU A 1 93 ? -31.156 18.031 -16.688 1 92.25 93 GLU A CA 1
ATOM 781 C C . GLU A 1 93 ? -31.297 19.547 -16.75 1 92.25 93 GLU A C 1
ATOM 783 O O . GLU A 1 93 ? -31.766 20.094 -17.766 1 92.25 93 GLU A O 1
ATOM 788 N N . VAL A 1 94 ? -30.812 20.125 -15.711 1 93.25 94 VAL A N 1
ATOM 789 C CA . VAL A 1 94 ? -30.875 21.578 -15.656 1 93.25 94 VAL A CA 1
ATOM 790 C C . VAL A 1 94 ? -29.797 22.172 -16.547 1 93.25 94 VAL A C 1
ATOM 792 O O . VAL A 1 94 ? -28.609 21.875 -16.375 1 93.25 94 VAL A O 1
ATOM 795 N N . GLN A 1 95 ? -30.125 23.031 -17.484 1 90.19 95 GLN A N 1
ATOM 796 C CA . GLN A 1 95 ? -29.172 23.672 -18.375 1 90.19 95 GLN A CA 1
ATOM 797 C C . GLN A 1 95 ? -28.938 25.125 -17.953 1 90.19 95 GLN A C 1
ATOM 799 O O . GLN A 1 95 ? -27.859 25.672 -18.172 1 90.19 95 GLN A O 1
ATOM 804 N N . LYS A 1 96 ? -30.078 25.672 -17.56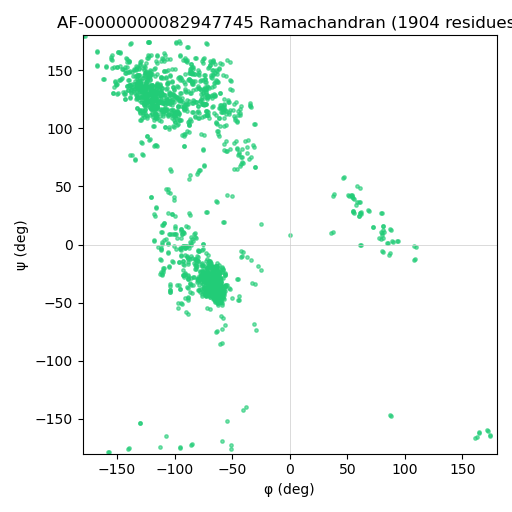2 1 92.5 96 LYS A N 1
ATOM 805 C CA . LYS A 1 96 ? -30.016 27.062 -17.141 1 92.5 96 LYS A CA 1
ATOM 806 C C . LYS A 1 96 ? -30.781 27.281 -15.836 1 92.5 96 LYS A C 1
ATOM 808 O O . LYS A 1 96 ? -31.844 26.688 -15.633 1 92.5 96 LYS A O 1
ATOM 813 N N . PHE A 1 97 ? -30.172 28.125 -14.984 1 94.75 97 PHE A N 1
ATOM 814 C CA . PHE A 1 97 ? -30.766 28.5 -13.703 1 94.75 97 PHE A CA 1
ATOM 815 C C . PHE A 1 97 ? -30.781 30 -13.523 1 94.75 97 PHE A C 1
ATOM 817 O O . PHE A 1 97 ? -29.75 30.672 -13.656 1 94.75 97 PHE A O 1
ATOM 824 N N . GLU A 1 98 ? -32 30.578 -13.297 1 94.44 98 GLU A N 1
ATOM 825 C CA . GLU A 1 98 ? -32.188 32 -13.094 1 94.44 98 GLU A CA 1
ATOM 826 C C . GLU A 1 98 ? -32.875 32.312 -11.773 1 94.44 98 GLU A C 1
ATOM 828 O O . GLU A 1 98 ? -33.812 31.578 -11.391 1 94.44 98 GLU A O 1
ATOM 833 N N . SER A 1 99 ? -32.344 33.219 -11.07 1 93.38 99 SER A N 1
ATOM 834 C CA . SER A 1 99 ? -32.938 33.656 -9.805 1 93.38 99 SER A CA 1
ATOM 835 C C . SER A 1 99 ? -33.219 35.156 -9.812 1 93.38 99 SER A C 1
ATOM 837 O O . SER A 1 99 ? -32.875 35.844 -10.773 1 93.38 99 SER A O 1
ATOM 839 N N . GLU A 1 100 ? -33.875 35.531 -8.711 1 91.81 100 GLU A N 1
ATOM 840 C CA . GLU A 1 100 ? -34.188 36.969 -8.547 1 91.81 100 GLU A CA 1
ATOM 841 C C . GLU A 1 100 ? -33 37.719 -7.91 1 91.81 100 GLU A C 1
ATOM 843 O O . GLU A 1 100 ? -32.344 37.188 -7.004 1 91.81 100 GLU A O 1
ATOM 848 N N . SER A 1 101 ? -32.625 38.906 -8.289 1 86.62 101 SER A N 1
ATOM 849 C CA . SER A 1 101 ? -31.469 39.656 -7.848 1 86.62 101 SER A CA 1
ATOM 850 C C . SER A 1 101 ? -31.531 39.938 -6.352 1 86.62 101 SER A C 1
ATOM 852 O O . SER A 1 101 ? -30.5 40.094 -5.703 1 86.62 101 SER A O 1
ATOM 854 N N . GLY A 1 102 ? -32.594 40 -5.711 1 80 102 GLY A N 1
ATOM 855 C CA . GLY A 1 102 ? -32.688 40.312 -4.289 1 80 102 GLY A CA 1
ATOM 856 C C . GLY A 1 102 ? -32.625 39.062 -3.418 1 80 102 GLY A C 1
ATOM 857 O O . GLY A 1 102 ? -32.75 39.125 -2.195 1 80 102 GLY A O 1
ATOM 858 N N . ASP A 1 103 ? -32.188 37.969 -3.992 1 86.25 103 ASP A N 1
ATOM 859 C CA . ASP A 1 103 ? -32.125 36.75 -3.234 1 86.25 103 ASP A CA 1
ATOM 860 C C . ASP A 1 103 ? -30.812 36.625 -2.461 1 86.25 103 ASP A C 1
ATOM 862 O O . ASP A 1 103 ? -29.812 37.25 -2.84 1 86.25 103 ASP A O 1
ATOM 866 N N . VAL A 1 104 ? -30.859 36 -1.331 1 80.5 104 VAL A N 1
ATOM 867 C CA . VAL A 1 104 ? -29.688 35.844 -0.479 1 80.5 104 VAL A CA 1
ATOM 868 C C . VAL A 1 104 ? -29.031 34.5 -0.768 1 80.5 104 VAL A C 1
ATOM 870 O O . VAL A 1 104 ? -29.672 33.594 -1.293 1 80.5 104 VAL A O 1
ATOM 873 N N . THR A 1 105 ? -27.812 34.312 -0.379 1 78.94 105 THR A N 1
ATOM 874 C CA . THR A 1 105 ? -27 33.156 -0.728 1 78.94 105 THR A CA 1
ATOM 875 C C . THR A 1 105 ? -27.594 31.891 -0.111 1 78.94 105 THR A C 1
ATOM 877 O O . THR A 1 105 ? -27.609 30.828 -0.747 1 78.94 105 THR A O 1
ATOM 880 N N . GLY A 1 106 ? -28.031 31.922 1.08 1 79.31 106 GLY A N 1
ATOM 881 C CA . GLY A 1 106 ? -28.609 30.766 1.724 1 79.31 106 GLY A CA 1
ATOM 882 C C . GLY A 1 106 ? -29.859 30.266 1.024 1 79.31 106 GLY A C 1
ATOM 883 O O . GLY A 1 106 ? -30.047 29.047 0.883 1 79.31 106 GLY A O 1
ATOM 884 N N . SER A 1 107 ? -30.672 31.188 0.61 1 84.94 107 SER A N 1
ATOM 885 C CA . SER A 1 107 ? -31.891 30.844 -0.118 1 84.94 107 SER A CA 1
ATOM 886 C C . SER A 1 107 ? -31.562 30.281 -1.504 1 84.94 107 SER A C 1
ATOM 888 O O . SER A 1 107 ? -32.188 29.344 -1.965 1 84.94 107 SER A O 1
ATOM 890 N N . LEU A 1 108 ? -30.625 30.891 -2.088 1 88.31 108 LEU A N 1
ATOM 891 C CA . LEU A 1 108 ? -30.234 30.438 -3.422 1 88.31 108 LEU A CA 1
ATOM 892 C C . LEU A 1 108 ? -29.766 28.984 -3.396 1 88.31 108 LEU A C 1
ATOM 894 O O . LEU A 1 108 ? -30.047 28.219 -4.324 1 88.31 108 LEU A O 1
ATOM 898 N N . ASN A 1 109 ? -29.031 28.625 -2.391 1 88.38 109 ASN A N 1
ATOM 899 C CA . ASN A 1 109 ? -28.547 27.25 -2.285 1 88.38 109 ASN A CA 1
ATOM 900 C C . ASN A 1 109 ? -29.703 26.266 -2.133 1 88.38 109 ASN A C 1
ATOM 902 O O . ASN A 1 109 ? -29.672 25.156 -2.689 1 88.38 109 ASN A O 1
ATOM 906 N N . ILE A 1 110 ? -30.656 26.609 -1.404 1 89.94 110 ILE A N 1
ATOM 907 C CA . ILE A 1 110 ? -31.828 25.766 -1.243 1 89.94 110 ILE A CA 1
ATOM 908 C C . ILE A 1 110 ? -32.531 25.609 -2.584 1 89.94 110 ILE A C 1
ATOM 910 O O . ILE A 1 110 ? -32.969 24.5 -2.949 1 89.94 110 ILE A O 1
ATOM 914 N N . LYS A 1 111 ? -32.688 26.688 -3.258 1 93.25 111 LYS A N 1
ATOM 915 C CA . LYS A 1 111 ? -33.344 26.688 -4.551 1 93.25 111 LYS A CA 1
ATOM 916 C C . LYS A 1 111 ? -32.562 25.875 -5.578 1 93.25 111 LYS A C 1
ATOM 918 O O . LYS A 1 111 ? -33.156 25.156 -6.391 1 93.25 111 LYS A O 1
ATOM 923 N N . ARG A 1 112 ? -31.266 26.016 -5.574 1 93.75 112 ARG A N 1
ATOM 924 C CA . ARG A 1 112 ? -30.438 25.188 -6.434 1 93.75 112 ARG A CA 1
ATOM 925 C C . ARG A 1 112 ? -30.656 23.703 -6.156 1 93.75 112 ARG A C 1
ATOM 927 O O . ARG A 1 112 ? -30.766 22.906 -7.086 1 93.75 112 ARG A O 1
ATOM 934 N N . ALA A 1 113 ? -30.656 23.359 -4.879 1 93.81 113 ALA A N 1
ATOM 935 C CA . ALA A 1 113 ? -30.859 21.969 -4.48 1 93.81 113 ALA A CA 1
ATOM 936 C C . ALA A 1 113 ? -32.219 21.453 -4.977 1 93.81 113 ALA A C 1
ATOM 938 O O . ALA A 1 113 ? -32.312 20.328 -5.484 1 93.81 113 ALA A O 1
ATOM 939 N N . LEU A 1 114 ? -33.219 22.219 -4.855 1 94.94 114 LEU A N 1
ATOM 940 C CA . LEU A 1 114 ? -34.562 21.828 -5.281 1 94.94 114 LEU A CA 1
ATOM 941 C C . LEU A 1 114 ? -34.594 21.594 -6.785 1 94.94 114 LEU A C 1
ATOM 943 O O . LEU A 1 114 ? -35.188 20.625 -7.25 1 94.94 114 LEU A O 1
ATOM 947 N N . ALA A 1 115 ? -34 22.469 -7.484 1 94.5 115 ALA A N 1
ATOM 948 C CA . ALA A 1 115 ? -33.969 22.344 -8.938 1 94.5 115 ALA A CA 1
ATOM 949 C C . ALA A 1 115 ? -33.344 21.016 -9.352 1 94.5 115 ALA A C 1
ATOM 951 O O . ALA A 1 115 ? -33.781 20.359 -10.297 1 94.5 115 ALA A O 1
ATOM 952 N N . THR A 1 116 ? -32.312 20.641 -8.703 1 94.19 116 THR A N 1
ATOM 953 C CA . THR A 1 116 ? -31.547 19.438 -9.07 1 94.19 116 THR A CA 1
ATOM 954 C C . THR A 1 116 ? -32.281 18.188 -8.625 1 94.19 116 THR A C 1
ATOM 956 O O . THR A 1 116 ? -32.125 17.109 -9.203 1 94.19 116 THR A O 1
ATOM 959 N N . MET A 1 117 ? -33.094 18.266 -7.625 1 95.12 117 MET A N 1
ATOM 960 C CA . MET A 1 117 ? -33.844 17.109 -7.133 1 95.12 117 MET A CA 1
ATOM 961 C C . MET A 1 117 ? -34.844 16.641 -8.18 1 95.12 117 MET A C 1
ATOM 963 O O . MET A 1 117 ? -35.156 15.438 -8.25 1 95.12 117 MET A O 1
ATOM 967 N N . PHE A 1 118 ? -35.281 17.5 -8.969 1 94.25 118 PHE A N 1
ATOM 968 C CA . PHE A 1 118 ? -36.312 17.141 -9.922 1 94.25 118 PHE A CA 1
ATOM 969 C C . PHE A 1 118 ? -35.719 16.734 -11.258 1 94.25 118 PHE A C 1
ATOM 971 O O . PHE A 1 118 ? -36.438 16.469 -12.227 1 94.25 118 PHE A O 1
ATOM 978 N N . GLN A 1 119 ? -34.469 16.594 -11.32 1 93.94 119 GLN A N 1
ATOM 979 C CA . GLN A 1 119 ? -33.812 16.109 -12.539 1 93.94 119 GLN A CA 1
ATOM 980 C C . GLN A 1 119 ? -34.125 14.625 -12.742 1 93.94 119 GLN A C 1
ATOM 982 O O . GLN A 1 119 ? -33.906 13.812 -11.844 1 93.94 119 GLN A O 1
ATOM 987 N N . LEU A 1 120 ? -34.594 14.258 -13.875 1 93.69 120 LEU A N 1
ATOM 988 C CA . LEU A 1 120 ? -34.906 12.875 -14.203 1 93.69 120 LEU A CA 1
ATOM 989 C C . LEU A 1 120 ? -34.812 12.641 -15.711 1 93.69 120 LEU A C 1
ATOM 991 O O . LEU A 1 120 ? -35.406 13.375 -16.5 1 93.69 120 LEU A O 1
ATOM 995 N N . LYS A 1 121 ? -34.125 11.648 -16.062 1 91.31 121 LYS A N 1
ATOM 996 C CA . LYS A 1 121 ? -34 11.289 -17.469 1 91.31 121 LYS A CA 1
ATOM 997 C C . LYS A 1 121 ? -35.156 10.359 -17.906 1 91.31 121 LYS A C 1
ATOM 999 O O . LYS A 1 121 ? -34.969 9.141 -17.953 1 91.31 121 LYS A O 1
ATOM 1004 N N . LEU A 1 122 ? -36.156 10.906 -18.484 1 88.81 122 LEU A N 1
ATOM 1005 C CA . LEU A 1 122 ? -37.344 10.172 -18.812 1 88.81 122 LEU A CA 1
ATOM 1006 C C . LEU A 1 122 ? -37.125 9.25 -20 1 88.81 122 LEU A C 1
ATOM 1008 O O . LEU A 1 122 ? -37.688 8.141 -20.047 1 88.81 122 LEU A O 1
ATOM 1012 N N . ASP A 1 123 ? -36.188 9.547 -20.875 1 84.25 123 ASP A N 1
ATOM 1013 C CA . ASP A 1 123 ? -35.969 8.781 -22.094 1 84.25 123 ASP A CA 1
ATOM 1014 C C . ASP A 1 123 ? -35.25 7.473 -21.797 1 84.25 123 ASP A C 1
ATOM 1016 O O . ASP A 1 123 ? -35.344 6.508 -22.562 1 84.25 123 ASP A O 1
ATOM 1020 N N . SER A 1 124 ? -34.594 7.469 -20.734 1 84.81 124 SER A N 1
ATOM 1021 C CA . SER A 1 124 ? -33.75 6.309 -20.438 1 84.81 124 SER A CA 1
ATOM 1022 C C . SER A 1 124 ? -34.438 5.367 -19.453 1 84.81 124 SER A C 1
ATOM 1024 O O . SER A 1 124 ? -33.875 4.344 -19.078 1 84.81 124 SER A O 1
ATOM 1026 N N . LEU A 1 125 ? -35.688 5.598 -19.156 1 86.69 125 LEU A N 1
ATOM 1027 C CA . LEU A 1 125 ? -36.375 4.848 -18.094 1 86.69 125 LEU A CA 1
ATOM 1028 C C . LEU A 1 125 ? -36.844 3.5 -18.625 1 86.69 125 LEU A C 1
ATOM 1030 O O . LEU A 1 125 ? -37.375 2.689 -17.859 1 86.69 125 LEU A O 1
ATOM 1034 N N . ARG A 1 126 ? -36.5 3.215 -19.781 1 78.19 126 ARG A N 1
ATOM 1035 C CA . ARG A 1 126 ? -36.844 1.905 -20.328 1 78.19 126 ARG A CA 1
ATOM 1036 C C . ARG A 1 126 ? -35.875 0.844 -19.859 1 78.19 126 ARG A C 1
ATOM 1038 O O . ARG A 1 126 ? -36.188 -0.341 -19.797 1 78.19 126 ARG A O 1
ATOM 1045 N N . ARG A 1 127 ? -34.844 1.368 -19.453 1 77.62 127 ARG A N 1
ATOM 1046 C CA . ARG A 1 127 ? -33.812 0.46 -18.953 1 77.62 127 ARG A CA 1
ATOM 1047 C C . ARG A 1 127 ? -33.969 0.232 -17.453 1 77.62 127 ARG A C 1
ATOM 1049 O O . ARG A 1 127 ? -34.219 1.177 -16.688 1 77.62 127 ARG A O 1
ATOM 1056 N N . PRO A 1 128 ? -33.875 -1.005 -17.109 1 72.25 128 PRO A N 1
ATOM 1057 C CA . PRO A 1 128 ? -34.062 -1.264 -15.672 1 72.25 128 PRO A CA 1
ATOM 1058 C C . PRO A 1 128 ? -32.969 -0.619 -14.828 1 72.25 128 PRO A C 1
ATOM 1060 O O . PRO A 1 128 ? -33.188 -0.321 -13.648 1 72.25 128 PRO A O 1
ATOM 1063 N N . SER A 1 129 ? -31.828 -0.533 -15.344 1 76.75 129 SER A N 1
ATOM 1064 C CA . SER A 1 129 ? -30.734 0.115 -14.609 1 76.75 129 SER A CA 1
ATOM 1065 C C . SER A 1 129 ? -29.734 0.747 -15.57 1 76.75 129 SER A C 1
ATOM 1067 O O . SER A 1 129 ? -29.438 0.187 -16.625 1 76.75 129 SER A O 1
ATOM 1069 N N . PHE A 1 130 ? -29.281 1.917 -15.258 1 78.62 130 PHE A N 1
ATOM 1070 C CA . PHE A 1 130 ? -28.234 2.564 -16.047 1 78.62 130 PHE A CA 1
ATOM 1071 C C . PHE A 1 130 ? -27.547 3.652 -15.234 1 78.62 130 PHE A C 1
ATOM 1073 O O . PHE A 1 130 ? -28.078 4.121 -14.234 1 78.62 130 PHE A O 1
ATOM 1080 N N . ALA A 1 131 ? -26.312 3.898 -15.602 1 79.25 131 ALA A N 1
ATOM 1081 C CA . ALA A 1 131 ? -25.547 4.996 -15 1 79.25 131 ALA A CA 1
ATOM 1082 C C . ALA A 1 131 ? -25.406 6.156 -15.977 1 79.25 131 ALA A C 1
ATOM 1084 O O . ALA A 1 131 ? -25.281 5.945 -17.188 1 79.25 131 ALA A O 1
ATOM 1085 N N . SER A 1 132 ? -25.547 7.352 -15.445 1 86.12 132 SER A N 1
ATOM 1086 C CA . SER A 1 132 ? -25.406 8.555 -16.266 1 86.12 132 SER A CA 1
ATOM 1087 C C . SER A 1 132 ? -24.625 9.633 -15.531 1 86.12 132 SER A C 1
ATOM 1089 O O . SER A 1 132 ? -24.656 9.703 -14.305 1 86.12 132 SER A O 1
ATOM 1091 N N . GLU A 1 133 ? -23.922 10.43 -16.281 1 88.69 133 GLU A N 1
ATOM 1092 C CA . GLU A 1 133 ? -23.25 11.609 -15.727 1 88.69 133 GLU A CA 1
ATOM 1093 C C . GLU A 1 133 ? -24.156 12.836 -15.805 1 88.69 133 GLU A C 1
ATOM 1095 O O . GLU A 1 133 ? -24.641 13.195 -16.875 1 88.69 133 GLU A O 1
ATOM 1100 N N . GLU A 1 134 ? -24.422 13.383 -14.672 1 91.88 134 GLU A N 1
ATOM 1101 C CA . GLU A 1 134 ? -25.297 14.547 -14.594 1 91.88 134 GLU A CA 1
ATOM 1102 C C . GLU A 1 134 ? -24.625 15.703 -13.867 1 91.88 134 GLU A C 1
ATOM 1104 O O . GLU A 1 134 ? -23.859 15.492 -12.93 1 91.88 134 GLU A O 1
ATOM 1109 N N . THR A 1 135 ? -25 16.906 -14.328 1 91.12 135 THR A N 1
ATOM 1110 C CA . THR A 1 135 ? -24.531 18.109 -13.633 1 91.12 135 THR A CA 1
ATOM 1111 C C . THR A 1 135 ? -25.484 18.5 -12.516 1 91.12 135 THR A C 1
ATOM 1113 O O . THR A 1 135 ? -26.688 18.656 -12.742 1 91.12 135 THR A O 1
ATOM 1116 N N . GLY A 1 136 ? -24.984 18.547 -11.312 1 90.06 136 GLY A N 1
ATOM 1117 C CA . GLY A 1 136 ? -25.781 18.953 -10.156 1 90.06 136 GLY A CA 1
ATOM 1118 C C . GLY A 1 136 ? -25.109 20 -9.312 1 90.06 136 GLY A C 1
ATOM 1119 O O . GLY A 1 136 ? -24.359 20.844 -9.828 1 90.06 136 GLY A O 1
ATOM 1120 N N . VAL A 1 137 ? -25.484 19.984 -8.078 1 90.25 137 VAL A N 1
ATOM 1121 C CA . VAL A 1 137 ? -25.047 21.047 -7.168 1 90.25 137 VAL A CA 1
ATOM 1122 C C . VAL A 1 137 ? -23.547 20.891 -6.891 1 90.25 137 VAL A C 1
ATOM 1124 O O . VAL A 1 137 ? -22.875 21.859 -6.535 1 90.25 137 VAL A O 1
ATOM 1127 N N . TYR A 1 138 ? -23.062 19.734 -6.906 1 89.44 138 TYR A N 1
ATOM 1128 C CA . TYR A 1 138 ? -21.641 19.5 -6.695 1 89.44 138 TYR A CA 1
ATOM 1129 C C . TYR A 1 138 ? -20.922 19.234 -8.016 1 89.44 138 TYR A C 1
ATOM 1131 O O . TYR A 1 138 ? -19.938 18.5 -8.07 1 89.44 138 TYR A O 1
ATOM 1139 N N . GLY A 1 139 ? -21.453 19.734 -9.062 1 88.88 139 GLY A N 1
ATOM 1140 C CA . GLY A 1 139 ? -20.859 19.547 -10.375 1 88.88 139 GLY A CA 1
ATOM 1141 C C . GLY A 1 139 ? -21.312 18.281 -11.062 1 88.88 139 GLY A C 1
ATOM 1142 O O . GLY A 1 139 ? -22.469 17.859 -10.906 1 88.88 139 GLY A O 1
ATOM 1143 N N . LYS A 1 140 ? -20.359 17.734 -11.836 1 89.81 140 LYS A N 1
ATOM 1144 C CA . LYS A 1 140 ? -20.719 16.516 -12.57 1 89.81 140 LYS A CA 1
ATOM 1145 C C . LYS A 1 140 ? -20.531 15.281 -11.695 1 89.81 140 LYS A C 1
ATOM 1147 O O . LYS A 1 140 ? -19.438 15.047 -11.156 1 89.81 140 LYS A O 1
ATOM 1152 N N . CYS A 1 141 ? -21.656 14.57 -11.547 1 88.31 141 CYS A N 1
ATOM 1153 C CA . CYS A 1 141 ? -21.641 13.367 -10.727 1 88.31 141 CYS A CA 1
ATOM 1154 C C . CYS A 1 141 ? -22.141 12.164 -11.508 1 88.31 141 CYS A C 1
ATOM 1156 O O . CYS A 1 141 ? -22.969 12.305 -12.414 1 88.31 141 CYS A O 1
ATOM 1158 N N . ASN A 1 142 ? -21.609 10.984 -11.164 1 81.69 142 ASN A N 1
ATOM 1159 C CA . ASN A 1 142 ? -22.156 9.742 -11.695 1 81.69 142 ASN A CA 1
ATOM 1160 C C . ASN A 1 142 ? -23.391 9.297 -10.914 1 81.69 142 ASN A C 1
ATOM 1162 O O . ASN A 1 142 ? -23.328 9.133 -9.695 1 81.69 142 ASN A O 1
ATOM 1166 N N . VAL A 1 143 ? -24.484 9.133 -11.625 1 87.31 143 VAL A N 1
ATOM 1167 C CA . VAL A 1 143 ? -25.75 8.805 -10.992 1 87.31 143 VAL A CA 1
ATOM 1168 C C . VAL A 1 143 ? -26.219 7.426 -11.453 1 87.31 143 VAL A C 1
ATOM 1170 O O . VAL A 1 143 ? -26.219 7.133 -12.656 1 87.31 143 VAL A O 1
ATOM 1173 N N . GLN A 1 144 ? -26.609 6.613 -10.445 1 82.25 144 GLN A N 1
ATOM 1174 C CA . GLN A 1 144 ? -27.156 5.289 -10.75 1 82.25 144 GLN A CA 1
ATOM 1175 C C . GLN A 1 144 ? -28.672 5.301 -10.734 1 82.25 144 GLN A C 1
ATOM 1177 O O . GLN A 1 144 ? -29.281 5.809 -9.789 1 82.25 144 GLN A O 1
ATOM 1182 N N . TYR A 1 145 ? -29.266 4.828 -11.852 1 85.56 145 TYR A N 1
ATOM 1183 C CA . TYR A 1 145 ? -30.719 4.715 -11.961 1 85.56 145 TYR A CA 1
ATOM 1184 C C . TYR A 1 145 ? -31.172 3.266 -11.82 1 85.56 145 TYR A C 1
ATOM 1186 O O . TYR A 1 145 ? -30.578 2.365 -12.43 1 85.56 145 TYR A O 1
ATOM 1194 N N . LEU A 1 146 ? -32.125 3.102 -10.977 1 79.19 146 LEU A N 1
ATOM 1195 C CA . LEU A 1 146 ? -32.812 1.825 -10.852 1 79.19 146 LEU A CA 1
ATOM 1196 C C . LEU A 1 146 ? -34.312 1.986 -11.141 1 79.19 146 LEU A C 1
ATOM 1198 O O . LEU A 1 146 ? -34.969 2.773 -10.477 1 79.19 146 LEU A O 1
ATOM 1202 N N . VAL A 1 147 ? -34.75 1.312 -12.195 1 84.38 147 VAL A N 1
ATOM 1203 C CA . VAL A 1 147 ? -36.125 1.508 -12.633 1 84.38 147 VAL A CA 1
ATOM 1204 C C . VAL A 1 147 ? -36.938 0.227 -12.414 1 84.38 147 VAL A C 1
ATOM 1206 O O . VAL A 1 147 ? -36.5 -0.859 -12.805 1 84.38 147 VAL A O 1
ATOM 1209 N N . THR A 1 148 ? -37.938 0.362 -11.695 1 76.75 148 THR A N 1
ATOM 1210 C CA . THR A 1 148 ? -38.875 -0.748 -11.5 1 76.75 148 THR A CA 1
ATOM 1211 C C . THR A 1 148 ? -40.281 -0.367 -11.945 1 76.75 148 THR A C 1
ATOM 1213 O O . THR A 1 148 ? -40.75 0.737 -11.656 1 76.75 148 THR A O 1
ATOM 1216 N N . LYS A 1 149 ? -40.875 -1.245 -12.742 1 79.31 149 LYS A N 1
ATOM 1217 C CA . LYS A 1 149 ? -42.219 -1.002 -13.203 1 79.31 149 LYS A CA 1
ATOM 1218 C C . LYS A 1 149 ? -43.219 -1.9 -12.477 1 79.31 149 LYS A C 1
ATOM 1220 O O . LYS A 1 149 ? -43.031 -3.115 -12.398 1 79.31 149 LYS A O 1
ATOM 1225 N N . GLU A 1 150 ? -44.031 -1.313 -11.648 1 72.56 150 GLU A N 1
ATOM 1226 C CA . GLU A 1 150 ? -45.094 -2.037 -10.945 1 72.56 150 GLU A CA 1
ATOM 1227 C C . GLU A 1 150 ? -46.469 -1.48 -11.297 1 72.56 150 GLU A C 1
ATOM 1229 O O . GLU A 1 150 ? -46.75 -0.306 -11.055 1 72.56 150 GLU A O 1
ATOM 1234 N N . ASN A 1 151 ? -47.5 -2.268 -11.547 1 73.38 151 ASN A N 1
ATOM 1235 C CA . ASN A 1 151 ? -48.906 -1.94 -11.773 1 73.38 151 ASN A CA 1
ATOM 1236 C C . ASN A 1 151 ? -49.062 -0.652 -12.578 1 73.38 151 ASN A C 1
ATOM 1238 O O . ASN A 1 151 ? -49.781 0.255 -12.172 1 73.38 151 ASN A O 1
ATOM 1242 N N . ASN A 1 152 ? -48.375 -0.332 -13.555 1 79.38 152 ASN A N 1
ATOM 1243 C CA . ASN A 1 152 ? -48.469 0.794 -14.477 1 79.38 152 ASN A CA 1
ATOM 1244 C C . ASN A 1 152 ? -47.719 2.012 -13.953 1 79.38 152 ASN A C 1
ATOM 1246 O O . ASN A 1 152 ? -47.688 3.059 -14.602 1 79.38 152 ASN A O 1
ATOM 1250 N N . ASN A 1 153 ? -47.25 1.938 -12.727 1 87.38 153 ASN A N 1
ATOM 1251 C CA . ASN A 1 153 ? -46.406 2.994 -12.188 1 87.38 153 ASN A CA 1
ATOM 1252 C C . ASN A 1 153 ? -44.938 2.65 -12.344 1 87.38 153 ASN A C 1
ATOM 1254 O O . ASN A 1 153 ? -44.562 1.476 -12.375 1 87.38 153 ASN A O 1
ATOM 1258 N N . THR A 1 154 ? -44.25 3.764 -12.664 1 89.62 154 THR A N 1
ATOM 1259 C CA . THR A 1 154 ? -42.812 3.586 -12.789 1 89.62 154 THR A CA 1
ATOM 1260 C C . THR A 1 154 ? -42.094 4.137 -11.562 1 89.62 154 THR A C 1
ATOM 1262 O O . THR A 1 154 ? -42.25 5.309 -11.219 1 89.62 154 THR A O 1
ATOM 1265 N N . ASN A 1 155 ? -41.469 3.305 -10.836 1 89 155 ASN A N 1
ATOM 1266 C CA . ASN A 1 155 ? -40.625 3.734 -9.719 1 89 155 ASN A CA 1
ATOM 1267 C C . ASN A 1 155 ? -39.156 3.844 -10.117 1 89 155 ASN A C 1
ATOM 1269 O O . ASN A 1 155 ? -38.625 2.92 -10.719 1 89 155 ASN A O 1
ATOM 1273 N N . VAL A 1 156 ? -38.656 5.043 -9.867 1 91.19 156 VAL A N 1
ATOM 1274 C CA . VAL A 1 156 ? -37.25 5.285 -10.219 1 91.19 156 VAL A CA 1
ATOM 1275 C C . VAL A 1 156 ? -36.469 5.613 -8.961 1 91.19 156 VAL A C 1
ATOM 1277 O O . VAL A 1 156 ? -36.844 6.48 -8.18 1 91.19 156 VAL A O 1
ATOM 1280 N N . LYS A 1 157 ? -35.438 4.902 -8.703 1 85.88 157 LYS A N 1
ATOM 1281 C CA . LYS A 1 157 ? -34.5 5.215 -7.637 1 85.88 157 LYS A CA 1
ATOM 1282 C C . LYS A 1 157 ? -33.188 5.75 -8.195 1 85.88 157 LYS A C 1
ATOM 1284 O O . LYS A 1 157 ? -32.562 5.102 -9.031 1 85.88 157 LYS A O 1
ATOM 1289 N N . LYS A 1 158 ? -32.875 6.883 -7.789 1 90.12 158 LYS A N 1
ATOM 1290 C CA . LYS A 1 158 ? -31.625 7.531 -8.172 1 90.12 158 LYS A CA 1
ATOM 1291 C C . LYS A 1 158 ? -30.656 7.594 -6.996 1 90.12 158 LYS A C 1
ATOM 1293 O O . LYS A 1 158 ? -31.016 8.031 -5.902 1 90.12 158 LYS A O 1
ATOM 1298 N N . ILE A 1 159 ? -29.484 7.156 -7.191 1 83 159 ILE A N 1
ATOM 1299 C CA . ILE A 1 159 ? -28.453 7.215 -6.16 1 83 159 ILE A CA 1
ATOM 1300 C C . ILE A 1 159 ? -27.297 8.086 -6.637 1 83 159 ILE A C 1
ATOM 1302 O O . ILE A 1 159 ? -26.734 7.855 -7.707 1 83 159 ILE A O 1
ATOM 1306 N N . ILE A 1 160 ? -26.953 9.023 -5.871 1 87.25 160 ILE A N 1
ATOM 1307 C CA . ILE A 1 160 ? -25.891 9.961 -6.211 1 87.25 160 ILE A CA 1
ATOM 1308 C C . ILE A 1 160 ? -24.844 9.969 -5.105 1 87.25 160 ILE A C 1
ATOM 1310 O O . ILE A 1 160 ? -25.172 10.148 -3.93 1 87.25 160 ILE A O 1
ATOM 1314 N N . ASN A 1 161 ? -23.625 9.82 -5.398 1 80.81 161 ASN A N 1
ATOM 1315 C CA . ASN A 1 161 ? -22.5 9.984 -4.48 1 80.81 161 ASN A CA 1
ATOM 1316 C C . ASN A 1 161 ? -21.828 11.344 -4.652 1 80.81 161 ASN A C 1
ATOM 1318 O O . ASN A 1 161 ? -21 11.523 -5.547 1 80.81 161 ASN A O 1
ATOM 1322 N N . PHE A 1 162 ? -22.047 12.148 -3.789 1 85.81 162 PHE A N 1
ATOM 1323 C CA . PHE A 1 162 ? -21.562 13.516 -3.896 1 85.81 162 PHE A CA 1
ATOM 1324 C C . PHE A 1 162 ? -20.047 13.562 -3.701 1 85.81 162 PHE A C 1
ATOM 1326 O O . PHE A 1 162 ? -19.375 14.453 -4.223 1 85.81 162 PHE A O 1
ATOM 1333 N N . SER A 1 163 ? -19.516 12.602 -2.965 1 77.62 163 SER A N 1
ATOM 1334 C CA . SER A 1 163 ? -18.094 12.586 -2.678 1 77.62 163 SER A CA 1
ATOM 1335 C C . SER A 1 163 ? -17.281 12.258 -3.93 1 77.62 163 SER A C 1
ATOM 1337 O O . SER A 1 163 ? -16.078 12.539 -3.992 1 77.62 163 SER A O 1
ATOM 1339 N N . ALA A 1 164 ? -17.844 11.727 -4.898 1 75.19 164 ALA A N 1
ATOM 1340 C CA . ALA A 1 164 ? -17.141 11.336 -6.113 1 75.19 164 ALA A CA 1
ATOM 1341 C C . ALA A 1 164 ? -17.406 12.32 -7.25 1 75.19 164 ALA A C 1
ATOM 1343 O O . ALA A 1 164 ? -17 12.086 -8.391 1 75.19 164 ALA A O 1
ATOM 1344 N N . CYS A 1 165 ? -18.016 13.383 -6.953 1 86.19 165 CYS A N 1
ATOM 1345 C CA . CYS A 1 165 ? -18.297 14.383 -7.98 1 86.19 165 CYS A CA 1
ATOM 1346 C C . CYS A 1 165 ? -17.047 15.172 -8.336 1 86.19 165 CYS A C 1
ATOM 1348 O O . CYS A 1 165 ? -16.047 15.117 -7.609 1 86.19 165 CYS A O 1
ATOM 1350 N N . ASN A 1 166 ? -16.969 15.734 -9.445 1 76.25 166 ASN A N 1
ATOM 1351 C CA . ASN A 1 166 ? -15.773 16.406 -9.953 1 76.25 166 ASN A CA 1
ATOM 1352 C C . ASN A 1 166 ? -15.453 17.672 -9.141 1 76.25 166 ASN A C 1
ATOM 1354 O O . ASN A 1 166 ? -14.297 18.094 -9.078 1 76.25 166 ASN A O 1
ATOM 1358 N N . ASN A 1 167 ? -16.531 18.25 -8.633 1 67.88 167 ASN A N 1
ATOM 1359 C CA . ASN A 1 167 ? -16.281 19.453 -7.855 1 67.88 167 ASN A CA 1
ATOM 1360 C C . ASN A 1 167 ? -15.961 19.125 -6.398 1 67.88 167 ASN A C 1
ATOM 1362 O O . ASN A 1 167 ? -16.391 18.094 -5.883 1 67.88 167 ASN A O 1
ATOM 1366 N N . LYS A 1 168 ? -15.242 20 -5.926 1 64.94 168 LYS A N 1
ATOM 1367 C CA . LYS A 1 168 ? -14.898 19.828 -4.516 1 64.94 168 LYS A CA 1
ATOM 1368 C C . LYS A 1 168 ? -16.141 19.828 -3.639 1 64.94 168 LYS A C 1
ATOM 1370 O O . LYS A 1 168 ? -17.078 20.609 -3.875 1 64.94 168 LYS A O 1
ATOM 1375 N N . LEU A 1 169 ? -16.203 18.844 -2.803 1 65.06 169 LEU A N 1
ATOM 1376 C CA . LEU A 1 169 ? -17.328 18.75 -1.875 1 65.06 169 LEU A CA 1
ATOM 1377 C C . LEU A 1 169 ? -17.375 19.969 -0.962 1 65.06 169 LEU A C 1
ATOM 1379 O O . LEU A 1 169 ? -18.453 20.344 -0.485 1 65.06 169 LEU A O 1
ATOM 1383 N N . GLY A 1 170 ? -16.219 20.625 -0.773 1 70.62 170 GLY A N 1
ATOM 1384 C CA . GLY A 1 170 ? -16.203 21.766 0.14 1 70.62 170 GLY A CA 1
ATOM 1385 C C . GLY A 1 170 ? -14.852 22.422 0.255 1 70.62 170 GLY A C 1
ATOM 1386 O O . GLY A 1 170 ? -13.953 22.172 -0.549 1 70.62 170 GLY A O 1
ATOM 1387 N N . GLN A 1 171 ? -14.969 23.469 1.124 1 77.94 171 GLN A N 1
ATOM 1388 C CA . GLN A 1 171 ? -13.734 24.172 1.46 1 77.94 171 GLN A CA 1
ATOM 1389 C C . GLN A 1 171 ? -13.125 23.641 2.756 1 77.94 171 GLN A C 1
ATOM 1391 O O . GLN A 1 171 ? -13.836 23.453 3.748 1 77.94 171 GLN A O 1
ATOM 1396 N N . GLN A 1 172 ? -11.961 23.266 2.609 1 82.44 172 GLN A N 1
ATOM 1397 C CA . GLN A 1 172 ? -11.273 22.719 3.775 1 82.44 172 GLN A CA 1
ATOM 1398 C C . GLN A 1 172 ? -10.125 23.625 4.215 1 82.44 172 GLN A C 1
ATOM 1400 O O . GLN A 1 172 ? -9.422 24.203 3.379 1 82.44 172 GLN A O 1
ATOM 1405 N N . TRP A 1 173 ? -10.008 23.922 5.551 1 86.44 173 TRP A N 1
ATOM 1406 C CA . TRP A 1 173 ? -8.922 24.719 6.121 1 86.44 173 TRP A CA 1
ATOM 1407 C C . TRP A 1 173 ? -8.344 24.031 7.359 1 86.44 173 TRP A C 1
ATOM 1409 O O . TRP A 1 173 ? -9.086 23.438 8.148 1 86.44 173 TRP A O 1
ATOM 1419 N N . SER A 1 174 ? -7.094 24.062 7.449 1 89.94 174 SER A N 1
ATOM 1420 C CA . SER A 1 174 ? -6.395 23.594 8.641 1 89.94 174 SER A CA 1
ATOM 1421 C C . SER A 1 174 ? -5.176 24.469 8.945 1 89.94 174 SER A C 1
ATOM 1423 O O . SER A 1 174 ? -4.617 25.094 8.047 1 89.94 174 SER A O 1
ATOM 1425 N N . ASN A 1 175 ? -4.844 24.625 10.195 1 91.75 175 ASN A N 1
ATOM 1426 C CA . ASN A 1 175 ? -3.67 25.406 10.57 1 91.75 175 ASN A CA 1
ATOM 1427 C C . ASN A 1 175 ? -2.381 24.625 10.336 1 91.75 175 ASN A C 1
ATOM 1429 O O . ASN A 1 175 ? -1.295 25.219 10.297 1 91.75 175 ASN A O 1
ATOM 1433 N N . THR A 1 176 ? -2.561 23.375 10.188 1 91.88 176 THR A N 1
ATOM 1434 C CA . THR A 1 176 ? -1.422 22.531 9.859 1 91.88 176 THR A CA 1
ATOM 1435 C C . THR A 1 176 ? -1.515 22.031 8.422 1 91.88 176 THR A C 1
ATOM 1437 O O . THR A 1 176 ? -2.611 21.891 7.879 1 91.88 176 THR A O 1
ATOM 1440 N N . PRO A 1 177 ? -0.337 21.844 7.848 1 90.5 177 PRO A N 1
ATOM 1441 C CA . PRO A 1 177 ? -0.358 21.406 6.445 1 90.5 177 PRO A CA 1
ATOM 1442 C C . PRO A 1 177 ? -0.876 19.984 6.273 1 90.5 177 PRO A C 1
ATOM 1444 O O . PRO A 1 177 ? -0.806 19.188 7.211 1 90.5 177 PRO A O 1
ATOM 1447 N N . PRO A 1 178 ? -1.422 19.672 5.086 1 88.69 178 PRO A N 1
ATOM 1448 C CA . PRO A 1 178 ? -1.864 18.312 4.805 1 88.69 178 PRO A CA 1
ATOM 1449 C C . PRO A 1 178 ? -0.703 17.328 4.703 1 88.69 178 PRO A C 1
ATOM 1451 O O . PRO A 1 178 ? 0.402 17.703 4.309 1 88.69 178 PRO A O 1
ATOM 1454 N N . PHE A 1 179 ? -0.97 16.156 5.164 1 88.94 179 PHE A N 1
ATOM 1455 C CA . PHE A 1 179 ? 0.006 15.086 5.004 1 88.94 179 PHE A CA 1
ATOM 1456 C C . PHE A 1 179 ? 0.019 14.586 3.564 1 88.94 179 PHE A C 1
ATOM 1458 O O . PHE A 1 179 ? -1.003 14.117 3.055 1 88.94 179 PHE A O 1
ATOM 1465 N N . LEU A 1 180 ? 1.1 14.633 2.873 1 80.25 180 LEU A N 1
ATOM 1466 C CA . LEU A 1 180 ? 1.157 14.414 1.433 1 80.25 180 LEU A CA 1
ATOM 1467 C C . LEU A 1 180 ? 1.523 12.969 1.117 1 80.25 180 LEU A C 1
ATOM 1469 O O . LEU A 1 180 ? 1.239 12.477 0.023 1 80.25 180 LEU A O 1
ATOM 1473 N N . CYS A 1 181 ? 2.006 12.234 2.049 1 85.31 181 CYS A N 1
ATOM 1474 C CA . CYS A 1 181 ? 2.426 10.859 1.774 1 85.31 181 CYS A CA 1
ATOM 1475 C C . CYS A 1 181 ? 1.257 9.891 1.917 1 85.31 181 CYS A C 1
ATOM 1477 O O . CYS A 1 181 ? 0.353 10.117 2.725 1 85.31 181 CYS A O 1
ATOM 1479 N N . PRO A 1 182 ? 1.234 8.875 1.002 1 76.5 182 PRO A N 1
ATOM 1480 C CA . PRO A 1 182 ? 0.159 7.887 1.125 1 76.5 182 PRO A CA 1
ATOM 1481 C C . PRO A 1 182 ? 0.158 7.18 2.48 1 76.5 182 PRO A C 1
ATOM 1483 O O . PRO A 1 182 ? 1.182 6.633 2.895 1 76.5 182 PRO A O 1
ATOM 1486 N N . SER A 1 183 ? -0.899 7.414 3.297 1 74.62 183 SER A N 1
ATOM 1487 C CA . SER A 1 183 ? -1.012 6.824 4.629 1 74.62 183 SER A CA 1
ATOM 1488 C C . SER A 1 183 ? -2.291 6.008 4.766 1 74.62 183 SER A C 1
ATOM 1490 O O . SER A 1 183 ? -3.07 5.902 3.816 1 74.62 183 SER A O 1
ATOM 1492 N N . SER A 1 184 ? -2.434 5.344 5.891 1 69.88 184 SER A N 1
ATOM 1493 C CA . SER A 1 184 ? -3.619 4.551 6.195 1 69.88 184 SER A CA 1
ATOM 1494 C C . SER A 1 184 ? -4.805 5.438 6.559 1 69.88 184 SER A C 1
ATOM 1496 O O . SER A 1 184 ? -5.922 4.953 6.734 1 69.88 184 SER A O 1
ATOM 1498 N N . TYR A 1 185 ? -4.598 6.793 6.543 1 73.94 185 TYR A N 1
ATOM 1499 C CA . TYR A 1 185 ? -5.684 7.711 6.855 1 73.94 185 TYR A CA 1
ATOM 1500 C C . TYR A 1 185 ? -6.703 7.758 5.723 1 73.94 185 TYR A C 1
ATOM 1502 O O . TYR A 1 185 ? -6.332 7.762 4.547 1 73.94 185 TYR A O 1
ATOM 1510 N N . GLN A 1 186 ? -7.859 7.582 6.121 1 69.81 186 GLN A N 1
ATOM 1511 C CA . GLN A 1 186 ? -8.961 7.715 5.176 1 69.81 186 GLN A CA 1
ATOM 1512 C C . GLN A 1 186 ? -9.875 8.875 5.555 1 69.81 186 GLN A C 1
ATOM 1514 O O . GLN A 1 186 ? -10.219 9.047 6.727 1 69.81 186 GLN A O 1
ATOM 1519 N N . ASP A 1 187 ? -10.125 9.68 4.562 1 74.06 187 ASP A N 1
ATOM 1520 C CA . ASP A 1 187 ? -11.102 10.742 4.805 1 74.06 187 ASP A CA 1
ATOM 1521 C C . ASP A 1 187 ? -12.453 10.164 5.211 1 74.06 187 ASP A C 1
ATOM 1523 O O . ASP A 1 187 ? -13.062 9.414 4.445 1 74.06 187 ASP A O 1
ATOM 1527 N N . GLY A 1 188 ? -12.836 10.484 6.348 1 72.25 188 GLY A N 1
ATOM 1528 C CA . GLY A 1 188 ? -14.031 9.898 6.922 1 72.25 188 GLY A CA 1
ATOM 1529 C C . GLY A 1 188 ? -15.305 10.617 6.52 1 72.25 188 GLY A C 1
ATOM 1530 O O . GLY A 1 188 ? -16.391 10.289 7 1 72.25 188 GLY A O 1
ATOM 1531 N N . SER A 1 189 ? -15.234 11.578 5.668 1 79.06 189 SER A N 1
ATOM 1532 C CA . SER A 1 189 ? -16.438 12.305 5.277 1 79.06 189 SER A CA 1
ATOM 1533 C C . SER A 1 189 ? -17.062 11.711 4.016 1 79.06 189 SER A C 1
ATOM 1535 O O . SER A 1 189 ? -16.375 11.523 3.012 1 79.06 189 SER A O 1
ATOM 1537 N N . MET A 1 190 ? -18.297 11.398 4.137 1 78.31 190 MET A N 1
ATOM 1538 C CA . MET A 1 190 ? -19.047 10.859 3.01 1 78.31 190 MET A CA 1
ATOM 1539 C C . MET A 1 190 ? -20.391 11.562 2.859 1 78.31 190 MET A C 1
ATOM 1541 O O . MET A 1 190 ? -21.047 11.867 3.854 1 78.31 190 MET A O 1
ATOM 1545 N N . SER A 1 191 ? -20.672 11.867 1.686 1 84.12 191 SER A N 1
ATOM 1546 C CA . SER A 1 191 ? -21.969 12.477 1.384 1 84.12 191 SER A CA 1
ATOM 1547 C C . SER A 1 191 ? -22.625 11.812 0.184 1 84.12 191 SER A C 1
ATOM 1549 O O . SER A 1 191 ? -21.984 11.57 -0.835 1 84.12 191 SER A O 1
ATOM 1551 N N . HIS A 1 192 ? -23.875 11.43 0.407 1 82.12 192 HIS A N 1
ATOM 1552 C CA . HIS A 1 192 ? -24.625 10.812 -0.688 1 82.12 192 HIS A CA 1
ATOM 1553 C C . HIS A 1 192 ? -26.109 11.156 -0.612 1 82.12 192 HIS A C 1
ATOM 1555 O O . HIS A 1 192 ? -26.578 11.688 0.396 1 82.12 192 HIS A O 1
ATOM 1561 N N . SER A 1 193 ? -26.812 10.914 -1.701 1 90 193 SER A N 1
ATOM 1562 C CA . SER A 1 193 ? -28.25 11.148 -1.801 1 90 193 SER A CA 1
ATOM 1563 C C . SER A 1 193 ? -28.953 10 -2.516 1 90 193 SER A C 1
ATOM 1565 O O . SER A 1 193 ? -28.422 9.461 -3.492 1 90 193 SER A O 1
ATOM 1567 N N . VAL A 1 194 ? -30.078 9.617 -1.92 1 88.19 194 VAL A N 1
ATOM 1568 C CA . VAL A 1 194 ? -30.953 8.633 -2.541 1 88.19 194 VAL A CA 1
ATOM 1569 C C . VAL A 1 194 ? -32.312 9.266 -2.832 1 88.19 194 VAL A C 1
ATOM 1571 O O . VAL A 1 194 ? -32.969 9.805 -1.933 1 88.19 194 VAL A O 1
ATOM 1574 N N . ARG A 1 195 ? -32.688 9.148 -4.07 1 93.31 195 ARG A N 1
ATOM 1575 C CA . ARG A 1 195 ? -33.938 9.75 -4.504 1 93.31 195 ARG A CA 1
ATOM 1576 C C . ARG A 1 195 ? -34.875 8.695 -5.082 1 93.31 195 ARG A C 1
ATOM 1578 O O . ARG A 1 195 ? -34.5 7.926 -5.965 1 93.31 195 ARG A O 1
ATOM 1585 N N . ASN A 1 196 ? -36.094 8.703 -4.598 1 91.06 196 ASN A N 1
ATOM 1586 C CA . ASN A 1 196 ? -37.094 7.781 -5.074 1 91.06 196 ASN A CA 1
ATOM 1587 C C . ASN A 1 196 ? -38.25 8.523 -5.746 1 91.06 196 ASN A C 1
ATOM 1589 O O . ASN A 1 196 ? -38.938 9.336 -5.105 1 91.06 196 ASN A O 1
ATOM 1593 N N . TYR A 1 197 ? -38.469 8.242 -7.031 1 95.06 197 TYR A N 1
ATOM 1594 C CA . TYR A 1 197 ? -39.531 8.859 -7.801 1 95.06 197 TYR A CA 1
ATOM 1595 C C . TYR A 1 197 ? -40.656 7.859 -8.078 1 95.06 197 TYR A C 1
ATOM 1597 O O . TYR A 1 197 ? -40.375 6.695 -8.383 1 95.06 197 TYR A O 1
ATOM 1605 N N . ASN A 1 198 ? -41.812 8.32 -7.859 1 94.19 198 ASN A N 1
ATOM 1606 C CA . ASN A 1 198 ? -43 7.598 -8.312 1 94.19 198 ASN A CA 1
ATOM 1607 C C . ASN A 1 198 ? -43.688 8.336 -9.453 1 94.19 198 ASN A C 1
ATOM 1609 O O . ASN A 1 198 ? -44.219 9.43 -9.25 1 94.19 198 ASN A O 1
ATOM 1613 N N . LEU A 1 199 ? -43.656 7.695 -10.609 1 93.44 199 LEU A N 1
ATOM 1614 C CA . LEU A 1 199 ? -44.219 8.305 -11.789 1 93.44 199 LEU A CA 1
ATOM 1615 C C . LEU A 1 199 ? -45.531 7.613 -12.18 1 93.44 199 LEU A C 1
ATOM 1617 O O . LEU A 1 199 ? -45.656 6.395 -12.047 1 93.44 199 LEU A O 1
ATOM 1621 N N . ASP A 1 200 ? -46.438 8.383 -12.648 1 89 200 ASP A N 1
ATOM 1622 C CA . ASP A 1 200 ? -47.719 7.805 -13.125 1 89 200 ASP A CA 1
ATOM 1623 C C . ASP A 1 200 ? -47.594 7.363 -14.578 1 89 200 ASP A C 1
ATOM 1625 O O . ASP A 1 200 ? -46.5 7.332 -15.141 1 89 200 ASP A O 1
ATOM 1629 N N . GLU A 1 201 ? -48.656 6.988 -15.156 1 84.31 201 GLU A N 1
ATOM 1630 C CA . GLU A 1 201 ? -48.688 6.414 -16.5 1 84.31 201 GLU A CA 1
ATOM 1631 C C . GLU A 1 201 ? -48.219 7.43 -17.547 1 84.31 201 GLU A C 1
ATOM 1633 O O . GLU A 1 201 ? -47.656 7.059 -18.578 1 84.31 201 GLU A O 1
ATOM 1638 N N . ILE A 1 202 ? -48.531 8.766 -17.25 1 80.81 202 ILE A N 1
ATOM 1639 C CA . ILE A 1 202 ? -48.125 9.797 -18.203 1 80.81 202 ILE A CA 1
ATOM 1640 C C . ILE A 1 202 ? -46.781 10.383 -17.797 1 80.81 202 ILE A C 1
ATOM 1642 O O . ILE A 1 202 ? -46.375 11.438 -18.281 1 80.81 202 ILE A O 1
ATOM 1646 N N . ASN A 1 203 ? -46.062 9.766 -16.891 1 84.81 203 ASN A N 1
ATOM 1647 C CA . ASN A 1 203 ? -44.688 10.086 -16.438 1 84.81 203 ASN A CA 1
ATOM 1648 C C . ASN A 1 203 ? -44.656 11.398 -15.656 1 84.81 203 ASN A C 1
ATOM 1650 O O . ASN A 1 203 ? -43.719 12.188 -15.797 1 84.81 203 ASN A O 1
ATOM 1654 N N . VAL A 1 204 ? -45.781 11.758 -14.977 1 89.94 204 VAL A N 1
ATOM 1655 C CA . VAL A 1 204 ? -45.781 12.867 -14.031 1 89.94 204 VAL A CA 1
ATOM 1656 C C . VAL A 1 204 ? -45.281 12.391 -12.664 1 89.94 204 VAL A C 1
ATOM 1658 O O . VAL A 1 204 ? -45.688 11.312 -12.211 1 89.94 204 VAL A O 1
ATOM 1661 N N . ILE A 1 205 ? -44.5 13.156 -12.047 1 93.88 205 ILE A N 1
ATOM 1662 C CA . ILE A 1 205 ? -43.938 12.797 -10.734 1 93.88 205 ILE A CA 1
ATOM 1663 C C . ILE A 1 205 ? -45.031 12.945 -9.68 1 93.88 205 ILE A C 1
ATOM 1665 O O . ILE A 1 205 ? -45.438 14.062 -9.336 1 93.88 205 ILE A O 1
ATOM 1669 N N . ARG A 1 206 ? -45.5 11.883 -9.125 1 93.88 206 ARG A N 1
ATOM 1670 C CA . ARG A 1 206 ? -46.531 11.906 -8.094 1 93.88 206 ARG A CA 1
ATOM 1671 C C . ARG A 1 206 ? -45.906 12.117 -6.715 1 93.88 206 ARG A C 1
ATOM 1673 O O . ARG A 1 206 ? -46.5 12.773 -5.859 1 93.88 206 ARG A O 1
ATOM 1680 N N . SER A 1 207 ? -44.875 11.477 -6.543 1 95.19 207 SER A N 1
ATOM 1681 C CA . SER A 1 207 ? -44.188 11.625 -5.27 1 95.19 207 SER A CA 1
ATOM 1682 C C . SER A 1 207 ? -42.688 11.516 -5.453 1 95.19 207 SER A C 1
ATOM 1684 O O . SER A 1 207 ? -42.219 10.805 -6.348 1 95.19 207 SER A O 1
ATOM 1686 N N . LEU A 1 208 ? -41.969 12.297 -4.711 1 96.19 208 LEU A N 1
ATOM 1687 C CA . LEU A 1 208 ? -40.531 12.305 -4.684 1 96.19 208 LEU A CA 1
ATOM 1688 C C . LEU A 1 208 ? -40 12.289 -3.248 1 96.19 208 LEU A C 1
ATOM 1690 O O . LEU A 1 208 ? -40.406 13.133 -2.436 1 96.19 208 LEU A O 1
ATOM 1694 N N . ASN A 1 209 ? -39.281 11.25 -2.896 1 94.88 209 ASN A N 1
ATOM 1695 C CA . ASN A 1 209 ? -38.594 11.172 -1.605 1 94.88 209 ASN A CA 1
ATOM 1696 C C . ASN A 1 209 ? -37.094 11.258 -1.757 1 94.88 209 ASN A C 1
ATOM 1698 O O . ASN A 1 209 ? -36.5 10.492 -2.508 1 94.88 209 ASN A O 1
ATOM 1702 N N . VAL A 1 210 ? -36.531 12.211 -1.132 1 95.31 210 VAL A N 1
ATOM 1703 C CA . VAL A 1 210 ? -35.094 12.422 -1.207 1 95.31 210 VAL A CA 1
ATOM 1704 C C . VAL A 1 210 ? -34.469 12.258 0.178 1 95.31 210 VAL A C 1
ATOM 1706 O O . VAL A 1 210 ? -34.844 12.938 1.129 1 95.31 210 VAL A O 1
ATOM 1709 N N . ILE A 1 211 ? -33.5 11.383 0.304 1 89.81 211 ILE A N 1
ATOM 1710 C CA . ILE A 1 211 ? -32.781 11.18 1.545 1 89.81 211 ILE A CA 1
ATOM 1711 C C . ILE A 1 211 ? -31.297 11.547 1.335 1 89.81 211 ILE A C 1
ATOM 1713 O O . ILE A 1 211 ? -30.594 10.883 0.572 1 89.81 211 ILE A O 1
ATOM 1717 N N . GLY A 1 212 ? -30.938 12.609 1.919 1 90.56 212 GLY A N 1
ATOM 1718 C CA . GLY A 1 212 ? -29.531 13.008 1.913 1 90.56 212 GLY A CA 1
ATOM 1719 C C . GLY A 1 212 ? -28.812 12.672 3.205 1 90.56 212 GLY A C 1
ATOM 1720 O O . GLY A 1 212 ? -29.359 12.859 4.293 1 90.56 212 GLY A O 1
ATOM 1721 N N . THR A 1 213 ? -27.625 12.078 3.035 1 86.06 213 THR A N 1
ATOM 1722 C CA . THR A 1 213 ? -26.859 11.688 4.219 1 86.06 213 THR A CA 1
ATOM 1723 C C . THR A 1 213 ? -25.438 12.234 4.152 1 86.06 213 THR A C 1
ATOM 1725 O O . THR A 1 213 ? -24.812 12.195 3.094 1 86.06 213 THR A O 1
ATOM 1728 N N . VAL A 1 214 ? -25.047 12.828 5.219 1 88.69 214 VAL A N 1
ATOM 1729 C CA . VAL A 1 214 ? -23.656 13.227 5.414 1 88.69 214 VAL A CA 1
ATOM 1730 C C . VAL A 1 214 ? -23.078 12.523 6.645 1 88.69 214 VAL A C 1
ATOM 1732 O O . VAL A 1 214 ? -23.672 12.578 7.727 1 88.69 214 VAL A O 1
ATOM 1735 N N . GLU A 1 215 ? -22.062 11.812 6.41 1 82.81 215 GLU A N 1
ATOM 1736 C CA . GLU A 1 215 ? -21.406 11.102 7.504 1 82.81 215 GLU A CA 1
ATOM 1737 C C . GLU A 1 215 ? -20 11.625 7.738 1 82.81 215 GLU A C 1
ATOM 1739 O O . GLU A 1 215 ? -19.281 11.93 6.785 1 82.81 215 GLU A O 1
ATOM 1744 N N . PHE A 1 216 ? -19.688 11.805 9.031 1 85.44 216 PHE A N 1
ATOM 1745 C CA . PHE A 1 216 ? -18.344 12.227 9.414 1 85.44 216 PHE A CA 1
ATOM 1746 C C . PHE A 1 216 ? -17.75 11.281 10.453 1 85.44 216 PHE A C 1
ATOM 1748 O O . PHE A 1 216 ? -18.25 11.18 11.57 1 85.44 216 PHE A O 1
ATOM 1755 N N . GLN A 1 217 ? -16.703 10.656 9.922 1 79.38 217 GLN A N 1
ATOM 1756 C CA . GLN A 1 217 ? -15.93 9.781 10.797 1 79.38 217 GLN A CA 1
ATOM 1757 C C . GLN A 1 217 ? -14.461 10.188 10.828 1 79.38 217 GLN A C 1
ATOM 1759 O O . GLN A 1 217 ? -13.664 9.727 10.008 1 79.38 217 GLN A O 1
ATOM 1764 N N . PRO A 1 218 ? -14.141 10.961 11.742 1 73.81 218 PRO A N 1
ATOM 1765 C CA . PRO A 1 218 ? -12.781 11.508 11.75 1 73.81 218 PRO A CA 1
ATOM 1766 C C . PRO A 1 218 ? -11.703 10.43 11.75 1 73.81 218 PRO A C 1
ATOM 1768 O O . PRO A 1 218 ? -10.594 10.656 11.266 1 73.81 218 PRO A O 1
ATOM 1771 N N . PHE A 1 219 ? -11.93 9.289 12.469 1 70.56 219 PHE A N 1
ATOM 1772 C CA . PHE A 1 219 ? -10.898 8.266 12.57 1 70.56 219 PHE A CA 1
ATOM 1773 C C . PHE A 1 219 ? -11.414 6.922 12.078 1 70.56 219 PHE A C 1
ATOM 1775 O O . PHE A 1 219 ? -12.609 6.766 11.82 1 70.56 219 PHE A O 1
ATOM 1782 N N . GLN A 1 220 ? -10.547 6.043 11.812 1 59.88 220 GLN A N 1
ATOM 1783 C CA . GLN A 1 220 ? -10.938 4.758 11.242 1 59.88 220 GLN A CA 1
ATOM 1784 C C . GLN A 1 220 ? -11.914 4.023 12.156 1 59.88 220 GLN A C 1
ATOM 1786 O O . GLN A 1 220 ? -12.438 4.602 13.109 1 59.88 220 GLN A O 1
ATOM 1791 N N . ALA A 1 221 ? -12.289 2.77 12.016 1 52.94 221 ALA A N 1
ATOM 1792 C CA . ALA A 1 221 ? -13.391 1.869 12.359 1 52.94 221 ALA A CA 1
ATOM 1793 C C . ALA A 1 221 ? -13.836 2.074 13.805 1 52.94 221 ALA A C 1
ATOM 1795 O O . ALA A 1 221 ? -15.031 1.999 14.109 1 52.94 221 ALA A O 1
ATOM 1796 N N . LEU A 1 222 ? -12.961 2.189 14.781 1 56.56 222 LEU A N 1
ATOM 1797 C CA . LEU A 1 222 ? -13.539 2.006 16.109 1 56.56 222 LEU A CA 1
ATOM 1798 C C . LEU A 1 222 ? -13.812 3.352 16.781 1 56.56 222 LEU A C 1
ATOM 1800 O O . LEU A 1 222 ? -14.07 3.412 17.984 1 56.56 222 LEU A O 1
ATOM 1804 N N . ALA A 1 223 ? -13.984 4.441 15.773 1 62.25 223 ALA A N 1
ATOM 1805 C CA . ALA A 1 223 ? -14.094 5.742 16.422 1 62.25 223 ALA A CA 1
ATOM 1806 C C . ALA A 1 223 ? -15.516 6.273 16.359 1 62.25 223 ALA A C 1
ATOM 1808 O O . ALA A 1 223 ? -16.453 5.516 16.109 1 62.25 223 ALA A O 1
ATOM 1809 N N . GLU A 1 224 ? -15.742 7.539 16.609 1 75.62 224 GLU A N 1
ATOM 1810 C CA . GLU A 1 224 ? -17.016 8.258 16.625 1 75.62 224 GLU A CA 1
ATOM 1811 C C . GLU A 1 224 ? -17.516 8.508 15.203 1 75.62 224 GLU A C 1
ATOM 1813 O O . GLU A 1 224 ? -16.734 8.539 14.258 1 75.62 224 GLU A O 1
ATOM 1818 N N . SER A 1 225 ? -18.875 8.375 15.062 1 80.94 225 SER A N 1
ATOM 1819 C CA . SER A 1 225 ? -19.531 8.672 13.781 1 80.94 225 SER A CA 1
ATOM 1820 C C . SER A 1 225 ? -20.625 9.711 13.953 1 80.94 225 SER A C 1
ATOM 1822 O O . SER A 1 225 ? -21.5 9.562 14.805 1 80.94 225 SER A O 1
ATOM 1824 N N . HIS A 1 226 ? -20.469 10.797 13.227 1 86.88 226 HIS A N 1
ATOM 1825 C CA . HIS A 1 226 ? -21.484 11.844 13.164 1 86.88 226 HIS A CA 1
ATOM 1826 C C . HIS A 1 226 ? -22.266 11.781 11.852 1 86.88 226 HIS A C 1
ATOM 1828 O O . HIS A 1 226 ? -21.719 11.398 10.82 1 86.88 226 HIS A O 1
ATOM 1834 N N . HIS A 1 227 ? -23.531 12.102 11.984 1 87.75 227 HIS A N 1
ATOM 1835 C CA . HIS A 1 227 ? -24.297 12.016 10.75 1 87.75 227 HIS A CA 1
ATOM 1836 C C . HIS A 1 227 ? -25.328 13.141 10.664 1 87.75 227 HIS A C 1
ATOM 1838 O O . HIS A 1 227 ? -25.781 13.648 11.688 1 87.75 227 HIS A O 1
ATOM 1844 N N . ILE A 1 228 ? -25.609 13.523 9.5 1 92.19 228 ILE A N 1
ATOM 1845 C CA . ILE A 1 228 ? -26.734 14.375 9.133 1 92.19 228 ILE A CA 1
ATOM 1846 C C . ILE A 1 228 ? -27.641 13.641 8.133 1 92.19 228 ILE A C 1
ATOM 1848 O O . ILE A 1 228 ? -27.172 13.188 7.086 1 92.19 228 ILE A O 1
ATOM 1852 N N . PHE A 1 229 ? -28.906 13.508 8.594 1 90.19 229 PHE A N 1
ATOM 1853 C CA . PHE A 1 229 ? -29.891 12.867 7.742 1 90.19 229 PHE A CA 1
ATOM 1854 C C . PHE A 1 229 ? -31 13.852 7.363 1 90.19 229 PHE A C 1
ATOM 1856 O O . PHE A 1 229 ? -31.688 14.391 8.234 1 90.19 229 PHE A O 1
ATOM 1863 N N . VAL A 1 230 ? -31.047 14.039 6.082 1 93.94 230 VAL A N 1
ATOM 1864 C CA . VAL A 1 230 ? -32.094 14.922 5.598 1 93.94 230 VAL A CA 1
ATOM 1865 C C . VAL A 1 230 ? -33.125 14.117 4.797 1 93.94 230 VAL A C 1
ATOM 1867 O O . VAL A 1 230 ? -32.781 13.531 3.762 1 93.94 230 VAL A O 1
ATOM 1870 N N . ASN A 1 231 ? -34.281 14.047 5.309 1 94.06 231 ASN A N 1
ATOM 1871 C CA . ASN A 1 231 ? -35.375 13.383 4.617 1 94.06 231 ASN A CA 1
ATOM 1872 C C . ASN A 1 231 ? -36.375 14.383 4.062 1 94.06 231 ASN A C 1
ATOM 1874 O O . ASN A 1 231 ? -37 15.133 4.82 1 94.06 231 ASN A O 1
ATOM 1878 N N . GLN A 1 232 ? -36.469 14.391 2.766 1 96.31 232 GLN A N 1
ATOM 1879 C CA . GLN A 1 232 ? -37.406 15.297 2.1 1 96.31 232 GLN A CA 1
ATOM 1880 C C . GLN A 1 232 ? -38.469 14.516 1.317 1 96.31 232 GLN A C 1
ATOM 1882 O O . GLN A 1 232 ? -38.156 13.523 0.659 1 96.31 232 GLN A O 1
ATOM 1887 N N . THR A 1 233 ? -39.688 14.969 1.464 1 96.56 233 THR A N 1
ATOM 1888 C CA . THR A 1 233 ? -40.75 14.328 0.731 1 96.56 233 THR A CA 1
ATOM 1889 C C . THR A 1 233 ? -41.594 15.367 -0.028 1 96.56 233 THR A C 1
ATOM 1891 O O . THR A 1 233 ? -41.906 16.438 0.507 1 96.56 233 THR A O 1
ATOM 1894 N N . PHE A 1 234 ? -41.844 15.094 -1.292 1 97.06 234 PHE A N 1
ATOM 1895 C CA . PHE A 1 234 ? -42.719 15.875 -2.154 1 97.06 234 PHE A CA 1
ATOM 1896 C C . PHE A 1 234 ? -43.906 15.055 -2.594 1 97.06 234 PHE A C 1
ATOM 1898 O O . PHE A 1 234 ? -43.781 14 -3.217 1 97.06 234 PHE A O 1
ATOM 1905 N N . GLU A 1 235 ? -45.094 15.492 -2.24 1 96.75 235 GLU A N 1
ATOM 1906 C CA . GLU A 1 235 ? -46.312 14.82 -2.646 1 96.75 235 GLU A CA 1
ATOM 1907 C C . GLU A 1 235 ? -47.219 15.734 -3.486 1 96.75 235 GLU A C 1
ATOM 1909 O O . GLU A 1 235 ? -47.562 16.844 -3.061 1 96.75 235 GLU A O 1
ATOM 1914 N N . LEU A 1 236 ? -47.562 15.211 -4.664 1 95.81 236 LEU A N 1
ATOM 1915 C CA . LEU A 1 236 ? -48.406 16 -5.551 1 95.81 236 LEU A CA 1
ATOM 1916 C C . LEU A 1 236 ? -49.812 16.188 -4.953 1 95.81 236 LEU A C 1
ATOM 1918 O O . LEU A 1 236 ? -50.469 15.203 -4.59 1 95.81 236 LEU A O 1
ATOM 1922 N N . ASP A 1 237 ? -50.125 17.406 -4.754 1 92.81 237 ASP A N 1
ATOM 1923 C CA . ASP A 1 237 ? -51.406 17.75 -4.168 1 92.81 237 ASP A CA 1
ATOM 1924 C C . ASP A 1 237 ? -52.438 18.062 -5.25 1 92.81 237 ASP A C 1
ATOM 1926 O O . ASP A 1 237 ? -53.562 17.562 -5.215 1 92.81 237 ASP A O 1
ATOM 1930 N N . HIS A 1 238 ? -52.062 19 -6.273 1 88.88 238 HIS A N 1
ATOM 1931 C CA . HIS A 1 238 ? -53.031 19.375 -7.301 1 88.88 238 HIS A CA 1
ATOM 1932 C C . HIS A 1 238 ? -52.344 19.656 -8.633 1 88.88 238 HIS A C 1
ATOM 1934 O O . HIS A 1 238 ? -51.156 19.922 -8.664 1 88.88 238 HIS A O 1
ATOM 1940 N N . ILE A 1 239 ? -53.156 19.453 -9.68 1 90.44 239 ILE A N 1
ATOM 1941 C CA . ILE A 1 239 ? -52.781 19.828 -11.039 1 90.44 239 ILE A CA 1
ATOM 1942 C C . ILE A 1 239 ? -53.844 20.75 -11.625 1 90.44 239 ILE A C 1
ATOM 1944 O O . ILE A 1 239 ? -55 20.375 -11.75 1 90.44 239 ILE A O 1
ATOM 1948 N N . PHE A 1 240 ? -53.438 22.062 -11.836 1 90.31 240 PHE A N 1
ATOM 1949 C CA . PHE A 1 240 ? -54.344 23.047 -12.391 1 90.31 240 PHE A CA 1
ATOM 1950 C C . PHE A 1 240 ? -53.75 23.734 -13.609 1 90.31 240 PHE A C 1
ATOM 1952 O O . PHE A 1 240 ? -52.531 23.781 -13.742 1 90.31 240 PHE A O 1
ATOM 1959 N N . PRO A 1 241 ? -54.625 24.141 -14.508 1 89.25 241 PRO A N 1
ATOM 1960 C CA . PRO A 1 241 ? -54.062 25.031 -15.539 1 89.25 241 PRO A CA 1
ATOM 1961 C C . PRO A 1 241 ? -53.5 26.312 -14.961 1 89.25 241 PRO A C 1
ATOM 1963 O O . PRO A 1 241 ? -53.969 26.812 -13.938 1 89.25 241 PRO A O 1
ATOM 1966 N N . ILE A 1 242 ? -52.562 26.828 -15.586 1 90.5 242 ILE A N 1
ATOM 1967 C CA . ILE A 1 242 ? -51.875 28.016 -15.094 1 90.5 242 ILE A CA 1
ATOM 1968 C C . ILE A 1 242 ? -52.844 29.188 -15.062 1 90.5 242 ILE A C 1
ATOM 1970 O O . ILE A 1 242 ? -53.406 29.578 -16.094 1 90.5 242 ILE A O 1
ATOM 1974 N N . GLY A 1 243 ? -53.25 29.719 -13.938 1 82.94 243 GLY A N 1
ATOM 1975 C CA . GLY A 1 243 ? -54.031 30.922 -13.789 1 82.94 243 GLY A CA 1
ATOM 1976 C C . GLY A 1 243 ? -53.219 32.188 -13.703 1 82.94 243 GLY A C 1
ATOM 1977 O O . GLY A 1 243 ? -53.312 33.062 -14.562 1 82.94 243 GLY A O 1
ATOM 1978 N N . GLU A 1 244 ? -52.344 32.25 -12.688 1 87 244 GLU A N 1
ATOM 1979 C CA . GLU A 1 244 ? -51.406 33.344 -12.477 1 87 244 GLU A CA 1
ATOM 1980 C C . GLU A 1 244 ? -49.969 32.906 -12.734 1 87 244 GLU A C 1
ATOM 1982 O O . GLU A 1 244 ? -49.375 32.219 -11.914 1 87 244 GLU A O 1
ATOM 1987 N N . PRO A 1 245 ? -49.469 33.5 -13.859 1 88.94 245 PRO A N 1
ATOM 1988 C CA . PRO A 1 245 ? -48.094 33.062 -14.164 1 88.94 245 PRO A CA 1
ATOM 1989 C C . PRO A 1 245 ? -47.094 33.625 -13.172 1 88.94 245 PRO A C 1
ATOM 1991 O O . PRO A 1 245 ? -47.219 34.75 -12.719 1 88.94 245 PRO A O 1
ATOM 1994 N N . ILE A 1 246 ? -46.156 32.75 -12.688 1 90.81 246 ILE A N 1
ATOM 1995 C CA . ILE A 1 246 ? -45.031 33.156 -11.852 1 90.81 246 ILE A CA 1
ATOM 1996 C C . ILE A 1 246 ? -44 33.938 -12.68 1 90.81 246 ILE A C 1
ATOM 1998 O O . ILE A 1 246 ? -43.5 33.438 -13.688 1 90.81 246 ILE A O 1
ATOM 2002 N N . THR A 1 247 ? -43.812 35.156 -12.43 1 85.94 247 THR A N 1
ATOM 2003 C CA . THR A 1 247 ? -42.875 35.969 -13.188 1 85.94 247 THR A CA 1
ATOM 2004 C C . THR A 1 247 ? -41.719 36.438 -12.297 1 85.94 247 THR A C 1
ATOM 2006 O O . THR A 1 247 ? -41.906 36.719 -11.109 1 85.94 247 THR A O 1
ATOM 2009 N N . LEU A 1 248 ? -40.562 36.406 -12.836 1 89.38 248 LEU A N 1
ATOM 2010 C CA . LEU A 1 248 ? -39.375 36.969 -12.18 1 89.38 248 LEU A CA 1
ATOM 2011 C C . LEU A 1 248 ? -39.219 38.438 -12.562 1 89.38 248 LEU A C 1
ATOM 2013 O O . LEU A 1 248 ? -39.281 38.781 -13.742 1 89.38 248 LEU A O 1
ATOM 2017 N N . VAL A 1 249 ? -39.156 39.281 -11.625 1 84.88 249 VAL A N 1
ATOM 2018 C CA . VAL A 1 249 ? -39.062 40.719 -11.867 1 84.88 249 VAL A CA 1
ATOM 2019 C C . VAL A 1 249 ? -37.656 41.062 -12.406 1 84.88 249 VAL A C 1
ATOM 2021 O O . VAL A 1 249 ? -37.531 41.719 -13.43 1 84.88 249 VAL A O 1
ATOM 2024 N N . SER A 1 250 ? -36.625 40.688 -11.711 1 88.12 250 SER A N 1
ATOM 2025 C CA . SER A 1 250 ? -35.25 40.906 -12.102 1 88.12 250 SER A CA 1
ATOM 2026 C C . SER A 1 250 ? -34.469 39.594 -12.156 1 88.12 250 SER A C 1
ATOM 2028 O O . SER A 1 250 ? -34.094 39.031 -11.117 1 88.12 250 SER A O 1
ATOM 2030 N N . LYS A 1 251 ? -34.188 39.25 -13.438 1 88.19 251 LYS A N 1
ATOM 2031 C CA . LYS A 1 251 ? -33.562 37.938 -13.648 1 88.19 251 LYS A CA 1
ATOM 2032 C C . LYS A 1 251 ? -32.031 38.031 -13.555 1 88.19 251 LYS A C 1
ATOM 2034 O O . LYS A 1 251 ? -31.438 39 -14.039 1 88.19 251 LYS A O 1
ATOM 2039 N N . LEU A 1 252 ? -31.469 37.125 -12.797 1 91.06 252 LEU A N 1
ATOM 2040 C CA . LEU A 1 252 ? -30.031 36.938 -12.734 1 91.06 252 LEU A CA 1
ATOM 2041 C C . LEU A 1 252 ? -29.641 35.531 -13.156 1 91.06 252 LEU A C 1
ATOM 2043 O O . LEU A 1 252 ? -30.25 34.562 -12.711 1 91.06 252 LEU A O 1
ATOM 2047 N N . ASP A 1 253 ? -28.656 35.469 -14.078 1 87.81 253 ASP A N 1
ATOM 2048 C CA . ASP A 1 253 ? -28.156 34.156 -14.508 1 87.81 253 ASP A CA 1
ATOM 2049 C C . ASP A 1 253 ? -27.172 33.594 -13.492 1 87.81 253 ASP A C 1
ATOM 2051 O O . ASP A 1 253 ? -26.141 34.219 -13.203 1 87.81 253 ASP A O 1
ATOM 2055 N N . ASP A 1 254 ? -27.562 32.438 -12.961 1 85.94 254 ASP A N 1
ATOM 2056 C CA . ASP A 1 254 ? -26.719 31.797 -11.953 1 85.94 254 ASP A CA 1
ATOM 2057 C C . ASP A 1 254 ? -26.328 30.391 -12.367 1 85.94 254 ASP A C 1
ATOM 2059 O O . ASP A 1 254 ? -26.953 29.797 -13.258 1 85.94 254 ASP A O 1
ATOM 2063 N N . THR A 1 255 ? -25.266 29.906 -11.727 1 87.12 255 THR A N 1
ATOM 2064 C CA . THR A 1 255 ? -24.891 28.516 -11.938 1 87.12 255 THR A CA 1
ATOM 2065 C C . THR A 1 255 ? -25.656 27.594 -11 1 87.12 255 THR A C 1
ATOM 2067 O O . THR A 1 255 ? -26.094 28.016 -9.93 1 87.12 255 THR A O 1
ATOM 2070 N N . ILE A 1 256 ? -25.812 26.359 -11.359 1 90.38 256 ILE A N 1
ATOM 2071 C CA . ILE A 1 256 ? -26.531 25.375 -10.547 1 90.38 256 ILE A CA 1
ATOM 2072 C C . ILE A 1 256 ? -25.609 24.828 -9.469 1 90.38 256 ILE A C 1
ATOM 2074 O O . ILE A 1 256 ? -26.062 24.266 -8.469 1 90.38 256 ILE A O 1
ATOM 2078 N N . GLU A 1 257 ? -24.375 25.094 -9.586 1 88.38 257 GLU A N 1
ATOM 2079 C CA . GLU A 1 257 ? -23.391 24.578 -8.648 1 88.38 257 GLU A CA 1
ATOM 2080 C C . GLU A 1 257 ? -23.281 25.469 -7.414 1 88.38 257 GLU A C 1
ATOM 2082 O O . GLU A 1 257 ? -23.469 26.688 -7.5 1 88.38 257 GLU A O 1
ATOM 2087 N N . TYR A 1 258 ? -23 24.828 -6.32 1 82.62 258 TYR A N 1
ATOM 2088 C CA . TYR A 1 258 ? -22.75 25.594 -5.105 1 82.62 258 TYR A CA 1
ATOM 2089 C C . TYR A 1 258 ? -21.484 26.422 -5.23 1 82.62 258 TYR A C 1
ATOM 2091 O O . TYR A 1 258 ? -20.484 25.984 -5.82 1 82.62 258 TYR A O 1
ATOM 2099 N N . ASP A 1 259 ? -21.453 27.609 -4.785 1 70.94 259 ASP A N 1
ATOM 2100 C CA . ASP A 1 259 ? -20.281 28.469 -4.77 1 70.94 259 ASP A CA 1
ATOM 2101 C C . ASP A 1 259 ? -19.562 28.391 -3.428 1 70.94 259 ASP A C 1
ATOM 2103 O O . ASP A 1 259 ? -20.078 28.859 -2.412 1 70.94 259 ASP A O 1
ATOM 2107 N N . PHE A 1 260 ? -18.422 27.75 -3.402 1 67.38 260 PHE A N 1
ATOM 2108 C CA . PHE A 1 260 ? -17.672 27.578 -2.158 1 67.38 260 PHE A CA 1
ATOM 2109 C C . PHE A 1 260 ? -16.672 28.719 -1.968 1 67.38 260 PHE A C 1
ATOM 2111 O O . PHE A 1 260 ? -16.172 28.922 -0.863 1 67.38 260 PHE A O 1
ATOM 2118 N N . ASP A 1 261 ? -16.156 29.406 -2.902 1 59.47 261 ASP A N 1
ATOM 2119 C CA . ASP A 1 261 ? -15.047 30.344 -2.84 1 59.47 261 ASP A CA 1
ATOM 2120 C C . ASP A 1 261 ? -15.367 31.531 -1.921 1 59.47 261 ASP A C 1
ATOM 2122 O O . ASP A 1 261 ? -14.461 32.156 -1.362 1 59.47 261 ASP A O 1
ATOM 2126 N N . HIS A 1 262 ? -16.562 31.75 -1.751 1 55.78 262 HIS A N 1
ATOM 2127 C CA . HIS A 1 262 ? -16.875 32.969 -0.99 1 55.78 262 HIS A CA 1
ATOM 2128 C C . HIS A 1 262 ? -17.422 32.625 0.394 1 55.78 262 HIS A C 1
ATOM 2130 O O . HIS A 1 262 ? -18 33.469 1.071 1 55.78 262 HIS A O 1
ATOM 2136 N N . TYR A 1 263 ? -17.109 31.375 0.725 1 57.16 263 TYR A N 1
ATOM 2137 C CA . TYR A 1 263 ? -17.797 31 1.96 1 57.16 263 TYR A CA 1
ATOM 2138 C C . TYR A 1 263 ? -16.828 31.031 3.143 1 57.16 263 TYR A C 1
ATOM 2140 O O . TYR A 1 263 ? -16.438 29.984 3.658 1 57.16 263 TYR A O 1
ATOM 2148 N N . GLU A 1 264 ? -16.297 32.25 3.432 1 60.19 264 GLU A N 1
ATOM 2149 C CA . GLU A 1 264 ? -15.469 32.438 4.613 1 60.19 264 GLU A CA 1
ATOM 2150 C C . GLU A 1 264 ? -16.266 32.219 5.895 1 60.19 264 GLU A C 1
ATOM 2152 O O . GLU A 1 264 ? -15.719 31.812 6.914 1 60.19 264 GLU A O 1
ATOM 2157 N N . ASP A 1 265 ? -17.594 32.469 5.758 1 64.12 265 ASP A N 1
ATOM 2158 C CA . ASP A 1 265 ? -18.469 32.406 6.93 1 64.12 265 ASP A CA 1
ATOM 2159 C C . ASP A 1 265 ? -19.531 31.328 6.77 1 64.12 265 ASP A C 1
ATOM 2161 O O . ASP A 1 265 ? -20.406 31.438 5.914 1 64.12 265 ASP A O 1
ATOM 2165 N N . PRO A 1 266 ? -19.328 30.281 7.512 1 65.44 266 PRO A N 1
ATOM 2166 C CA . PRO A 1 266 ? -20.328 29.219 7.375 1 65.44 266 PRO A CA 1
ATOM 2167 C C . PRO A 1 266 ? -21.75 29.688 7.684 1 65.44 266 PRO A C 1
ATOM 2169 O O . PRO A 1 266 ? -22.719 29.047 7.281 1 65.44 266 PRO A O 1
ATOM 2172 N N . THR A 1 267 ? -21.859 30.844 8.461 1 65 267 THR A N 1
ATOM 2173 C CA . THR A 1 267 ? -23.203 31.312 8.797 1 65 267 THR A CA 1
ATOM 2174 C C . THR A 1 267 ? -23.781 32.156 7.66 1 65 267 THR A C 1
ATOM 2176 O O . THR A 1 267 ? -24.922 32.594 7.746 1 65 267 THR A O 1
ATOM 2179 N N . MET A 1 268 ? -23.031 32.25 6.602 1 60.47 268 MET A N 1
ATOM 2180 C CA . MET A 1 268 ? -23.469 32.906 5.371 1 60.47 268 MET A CA 1
ATOM 2181 C C . MET A 1 268 ? -23.859 34.344 5.637 1 60.47 268 MET A C 1
ATOM 2183 O O . MET A 1 268 ? -24.859 34.844 5.121 1 60.47 268 MET A O 1
ATOM 2187 N N . GLY A 1 269 ? -23.141 35.031 6.613 1 59.66 269 GLY A N 1
ATOM 2188 C CA . GLY A 1 269 ? -23.297 36.469 6.793 1 59.66 269 GLY A CA 1
ATOM 2189 C C . GLY A 1 269 ? -24.016 36.812 8.078 1 59.66 269 GLY A C 1
ATOM 2190 O O . GLY A 1 269 ? -24.312 38 8.328 1 59.66 269 GLY A O 1
ATOM 2191 N N . PHE A 1 270 ? -24.406 35.906 8.766 1 63.66 270 PHE A N 1
ATOM 2192 C CA . PHE A 1 270 ? -25.078 36.25 10 1 63.66 270 PHE A CA 1
ATOM 2193 C C . PHE A 1 270 ? -24.094 36.719 11.062 1 63.66 270 PHE A C 1
ATOM 2195 O O . PHE A 1 270 ? -23.469 35.875 11.734 1 63.66 270 PHE A O 1
ATOM 2202 N N . LYS A 1 271 ? -23.703 38 11.016 1 65.12 271 LYS A N 1
ATOM 2203 C CA . LYS A 1 271 ? -22.766 38.625 11.93 1 65.12 271 LYS A CA 1
ATOM 2204 C C . LYS A 1 271 ? -23.484 39.125 13.18 1 65.12 271 LYS A C 1
ATOM 2206 O O . LYS A 1 271 ? -24.641 39.562 13.117 1 65.12 271 LYS A O 1
ATOM 2211 N N . PRO A 1 272 ? -22.719 38.906 14.297 1 68.25 272 PRO A N 1
ATOM 2212 C CA . PRO A 1 272 ? -23.344 39.531 15.477 1 68.25 272 PRO A CA 1
ATOM 2213 C C . PRO A 1 272 ? -23.516 41.031 15.336 1 68.25 272 PRO A C 1
ATOM 2215 O O . PRO A 1 272 ? -22.609 41.719 14.891 1 68.25 272 PRO A O 1
ATOM 2218 N N . SER A 1 273 ? -24.688 41.625 15.391 1 63.91 273 SER A N 1
ATOM 2219 C CA . SER A 1 273 ? -25.047 43 15.125 1 63.91 273 SER A CA 1
ATOM 2220 C C . SER A 1 273 ? -24.578 43.906 16.25 1 63.91 273 SER A C 1
ATOM 2222 O O . SER A 1 273 ? -24.234 45.062 16 1 63.91 273 SER A O 1
ATOM 2224 N N . ASN A 1 274 ? -24.469 43.375 17.484 1 73.81 274 ASN A N 1
ATOM 2225 C CA . ASN A 1 274 ? -24.125 44.25 18.609 1 73.81 274 ASN A CA 1
ATOM 2226 C C . ASN A 1 274 ? -22.656 44.094 19 1 73.81 274 ASN A C 1
ATOM 2228 O O . ASN A 1 274 ? -22.266 43.094 19.594 1 73.81 274 ASN A O 1
ATOM 2232 N N . LYS A 1 275 ? -21.938 45.094 18.703 1 75.19 275 LYS A N 1
ATOM 2233 C CA . LYS A 1 275 ? -20.5 45.094 18.969 1 75.19 275 LYS A CA 1
ATOM 2234 C C . LYS A 1 275 ? -20.203 45.125 20.453 1 75.19 275 LYS A C 1
ATOM 2236 O O . LYS A 1 275 ? -19.281 44.469 20.938 1 75.19 275 LYS A O 1
ATOM 2241 N N . SER A 1 276 ? -20.969 45.906 21.172 1 76.88 276 SER A N 1
ATOM 2242 C CA . SER A 1 276 ? -20.734 46 22.609 1 76.88 276 SER A CA 1
ATOM 2243 C C . SER A 1 276 ? -21.016 44.688 23.328 1 76.88 276 SER A C 1
ATOM 2245 O O . SER A 1 276 ? -20.281 44.312 24.25 1 76.88 276 SER A O 1
ATOM 2247 N N . LEU A 1 277 ? -21.953 44.125 22.844 1 81.56 277 LEU A N 1
ATOM 2248 C CA . LEU A 1 277 ? -22.266 42.812 23.422 1 81.56 277 LEU A CA 1
ATOM 2249 C C . LEU A 1 277 ? -21.203 41.781 23.078 1 81.56 277 LEU A C 1
ATOM 2251 O O . LEU A 1 277 ? -20.859 40.938 23.891 1 81.56 277 LEU A O 1
ATOM 2255 N N . LEU A 1 278 ? -20.766 41.969 21.938 1 82.62 278 LEU A N 1
ATOM 2256 C CA . LEU A 1 278 ? -19.719 41.062 21.484 1 82.62 278 LEU A CA 1
ATOM 2257 C C . LEU A 1 278 ? -18.453 41.219 22.344 1 82.62 278 LEU A C 1
ATOM 2259 O O . LEU A 1 278 ? -17.859 40.219 22.75 1 82.62 278 LEU A O 1
ATOM 2263 N N . LEU A 1 279 ? -18.109 42.406 22.609 1 81.12 279 LEU A N 1
ATOM 2264 C CA . LEU A 1 279 ? -16.906 42.656 23.406 1 81.12 279 LEU A CA 1
ATOM 2265 C C . LEU A 1 279 ? -17.094 42.156 24.844 1 81.12 279 LEU A C 1
ATOM 2267 O O . LEU A 1 279 ? -16.141 41.656 25.453 1 81.12 279 LEU A O 1
ATOM 2271 N N . ALA A 1 280 ? -18.25 42.344 25.297 1 82.75 280 ALA A N 1
ATOM 2272 C CA . ALA A 1 280 ? -18.531 41.875 26.641 1 82.75 280 ALA A CA 1
ATOM 2273 C C . ALA A 1 280 ? -18.422 40.344 26.719 1 82.75 280 ALA A C 1
ATOM 2275 O O . ALA A 1 280 ? -17.906 39.812 27.703 1 82.75 280 ALA A O 1
ATOM 2276 N N . GLU A 1 281 ? -18.875 39.75 25.734 1 84.56 281 GLU A N 1
ATOM 2277 C CA . GLU A 1 281 ? -18.812 38.312 25.703 1 84.56 281 GLU A CA 1
ATOM 2278 C C . GLU A 1 281 ? -17.375 37.812 25.562 1 84.56 281 GLU A C 1
ATOM 2280 O O . GLU A 1 281 ? -17 36.781 26.141 1 84.56 281 GLU A O 1
ATOM 2285 N N . ILE A 1 282 ? -16.656 38.5 24.812 1 84.44 282 ILE A N 1
ATOM 2286 C CA . ILE A 1 282 ? -15.25 38.125 24.656 1 84.44 282 ILE A CA 1
ATOM 2287 C C . ILE A 1 282 ? -14.516 38.312 25.984 1 84.44 282 ILE A C 1
ATOM 2289 O O . ILE A 1 282 ? -13.742 37.438 26.375 1 84.44 282 ILE A O 1
ATOM 2293 N N . LEU A 1 283 ? -14.758 39.375 26.672 1 82.88 283 LEU A N 1
ATOM 2294 C CA . LEU A 1 283 ? -14.109 39.625 27.953 1 82.88 283 LEU A CA 1
ATOM 2295 C C . LEU A 1 283 ? -14.5 38.562 28.984 1 82.88 283 LEU A C 1
ATOM 2297 O O . LEU A 1 283 ? -13.672 38.156 29.797 1 82.88 283 LEU A O 1
ATOM 2301 N N . ASP A 1 284 ? -15.688 38.25 28.859 1 84.19 284 ASP A N 1
ATOM 2302 C CA . ASP A 1 284 ? -16.156 37.188 29.75 1 84.19 284 ASP A CA 1
ATOM 2303 C C . ASP A 1 284 ? -15.461 35.875 29.469 1 84.19 284 ASP A C 1
ATOM 2305 O O . ASP A 1 284 ? -15.07 35.156 30.391 1 84.19 284 ASP A O 1
ATOM 2309 N N . ALA A 1 285 ? -15.391 35.562 28.25 1 85.12 285 ALA A N 1
ATOM 2310 C CA . ALA A 1 285 ? -14.727 34.312 27.859 1 85.12 285 ALA A CA 1
ATOM 2311 C C . ALA A 1 285 ? -13.266 34.312 28.281 1 85.12 285 ALA A C 1
ATOM 2313 O O . ALA A 1 285 ? -12.742 33.312 28.734 1 85.12 285 ALA A O 1
ATOM 2314 N N . LEU A 1 286 ? -12.594 35.438 28.062 1 83.06 286 LEU A N 1
ATOM 2315 C CA . LEU A 1 286 ? -11.188 35.531 28.438 1 83.06 286 LEU A CA 1
ATOM 2316 C C . LEU A 1 286 ? -11.031 35.469 29.953 1 83.06 286 LEU A C 1
ATOM 2318 O O . LEU A 1 286 ? -10.062 34.875 30.453 1 83.06 286 LEU A O 1
ATOM 2322 N N . GLY A 1 287 ? -11.977 36.062 30.609 1 78.06 287 GLY A N 1
ATOM 2323 C CA . GLY A 1 287 ? -11.969 35.938 32.062 1 78.06 287 GLY A CA 1
ATOM 2324 C C . GLY A 1 287 ? -12.133 34.531 32.562 1 78.06 287 GLY A C 1
ATOM 2325 O O . GLY A 1 287 ? -11.438 34.094 33.469 1 78.06 287 GLY A O 1
ATOM 2326 N N . GLN A 1 288 ? -12.969 33.812 31.922 1 80.5 288 GLN A N 1
ATOM 2327 C CA . GLN A 1 288 ? -13.188 32.438 32.281 1 80.5 288 GLN A CA 1
ATOM 2328 C C . GLN A 1 288 ? -11.953 31.578 31.984 1 80.5 288 GLN A C 1
ATOM 2330 O O . GLN A 1 288 ? -11.641 30.656 32.719 1 80.5 288 GLN A O 1
ATOM 2335 N N . LEU A 1 289 ? -11.336 31.875 30.938 1 80.19 289 LEU A N 1
ATOM 2336 C CA . LEU A 1 289 ? -10.133 31.141 30.578 1 80.19 289 LEU A CA 1
ATOM 2337 C C . LEU A 1 289 ? -9.031 31.359 31.609 1 80.19 289 LEU A C 1
ATOM 2339 O O . LEU A 1 289 ? -8.289 30.422 31.938 1 80.19 289 LEU A O 1
ATOM 2343 N N . THR A 1 290 ? -8.922 32.531 32.031 1 73.44 290 THR A N 1
ATOM 2344 C CA . THR A 1 290 ? -7.914 32.812 33.031 1 73.44 290 THR A CA 1
ATOM 2345 C C . THR A 1 290 ? -8.211 32.062 34.344 1 73.44 290 THR A C 1
ATOM 2347 O O . THR A 1 290 ? -7.297 31.594 35 1 73.44 290 THR A O 1
ATOM 2350 N N . GLU A 1 291 ? -9.453 31.969 34.594 1 70.62 291 GLU A N 1
ATOM 2351 C CA . GLU A 1 291 ? -9.852 31.281 35.812 1 70.62 291 GLU A CA 1
ATOM 2352 C C . GLU A 1 291 ? -9.688 29.766 35.688 1 70.62 291 GLU A C 1
ATOM 2354 O O . GLU A 1 291 ? -9.453 29.062 36.656 1 70.62 291 GLU A O 1
ATOM 2359 N N . SER A 1 292 ? -9.852 29.297 34.5 1 69.62 292 SER A N 1
ATOM 2360 C CA . SER A 1 292 ? -9.781 27.859 34.25 1 69.62 292 SER A CA 1
ATOM 2361 C C . SER A 1 292 ? -8.367 27.344 34.469 1 69.62 292 SER A C 1
ATOM 2363 O O . SER A 1 292 ? -8.164 26.125 34.625 1 69.62 292 SER A O 1
ATOM 2365 N N . LEU A 1 293 ? -7.469 28.156 34.469 1 66.25 293 LEU A N 1
ATOM 2366 C CA . LEU A 1 293 ? -6.086 27.734 34.688 1 66.25 293 LEU A CA 1
ATOM 2367 C C . LEU A 1 293 ? -5.855 27.344 36.125 1 66.25 293 LEU A C 1
ATOM 2369 O O . LEU A 1 293 ? -4.844 26.703 36.469 1 66.25 293 LEU A O 1
ATOM 2373 N N . SER A 1 294 ? -6.762 27.656 37 1 63.28 294 SER A N 1
ATOM 2374 C CA . SER A 1 294 ? -6.598 27.297 38.406 1 63.28 294 SER A CA 1
ATOM 2375 C C . SER A 1 294 ? -7.414 26.062 38.75 1 63.28 294 SER A C 1
ATOM 2377 O O . SER A 1 294 ? -7.816 25.891 39.906 1 63.28 294 SER A O 1
ATOM 2379 N N . TRP A 1 295 ? -7.43 25.172 37.844 1 63.53 295 TRP A N 1
ATOM 2380 C CA . TRP A 1 295 ? -8.25 23.984 38.125 1 63.53 295 TRP A CA 1
ATOM 2381 C C . TRP A 1 295 ? -7.484 23 39 1 63.53 295 TRP A C 1
ATOM 2383 O O . TRP A 1 295 ? -6.254 23 39.031 1 63.53 295 TRP A O 1
ATOM 2393 N N . GLU A 1 296 ? -8.234 22.438 39.906 1 62.97 296 GLU A N 1
ATOM 2394 C CA . GLU A 1 296 ? -7.75 21.266 40.656 1 62.97 296 GLU A CA 1
ATOM 2395 C C . GLU A 1 296 ? -8.273 19.984 40.031 1 62.97 296 GLU A C 1
ATOM 2397 O O . GLU A 1 296 ? -9.297 19.984 39.344 1 62.97 296 GLU A O 1
ATOM 2402 N N . ILE A 1 297 ? -7.414 18.969 40.062 1 65.44 297 ILE A N 1
ATOM 2403 C CA . ILE A 1 297 ? -7.828 17.688 39.5 1 65.44 297 ILE A CA 1
ATOM 2404 C C . ILE A 1 297 ? -9.219 17.328 40.031 1 65.44 297 ILE A C 1
ATOM 2406 O O . ILE A 1 297 ? -9.453 17.344 41.25 1 65.44 297 ILE A O 1
ATOM 2410 N N . GLY A 1 298 ? -10.242 17.391 39.188 1 68.88 298 GLY A N 1
ATOM 2411 C CA . GLY A 1 298 ? -11.617 17.062 39.562 1 68.88 298 GLY A CA 1
ATOM 2412 C C . GLY A 1 298 ? -12.469 16.703 38.344 1 68.88 298 GLY A C 1
ATOM 2413 O O . GLY A 1 298 ? -11.945 16.453 37.25 1 68.88 298 GLY A O 1
ATOM 2414 N N . THR A 1 299 ? -13.641 16.453 38.656 1 73.81 299 THR A N 1
ATOM 2415 C CA . THR A 1 299 ? -14.57 15.977 37.625 1 73.81 299 THR A CA 1
ATOM 2416 C C . THR A 1 299 ? -15.453 17.125 37.125 1 73.81 299 THR A C 1
ATOM 2418 O O . THR A 1 299 ? -16.375 16.891 36.344 1 73.81 299 THR A O 1
ATOM 2421 N N . THR A 1 300 ? -15.031 18.344 37.438 1 71.75 300 THR A N 1
ATOM 2422 C CA . THR A 1 300 ? -15.922 19.422 37.031 1 71.75 300 THR A CA 1
ATOM 2423 C C . THR A 1 300 ? -15.336 20.188 35.844 1 71.75 300 THR A C 1
ATOM 2425 O O . THR A 1 300 ? -14.117 20.25 35.688 1 71.75 300 THR A O 1
ATOM 2428 N N . ASN A 1 301 ? -16.172 20.75 34.938 1 73.38 301 ASN A N 1
ATOM 2429 C CA . ASN A 1 301 ? -15.852 21.625 33.812 1 73.38 301 ASN A CA 1
ATOM 2430 C C . ASN A 1 301 ? -14.93 20.922 32.812 1 73.38 301 ASN A C 1
ATOM 2432 O O . ASN A 1 301 ? -13.969 21.516 32.344 1 73.38 301 ASN A O 1
ATOM 2436 N N . LEU A 1 302 ? -15.195 19.703 32.688 1 79.69 302 LEU A N 1
ATOM 2437 C CA . LEU A 1 302 ? -14.359 18.922 31.766 1 79.69 302 LEU A CA 1
ATOM 2438 C C . LEU A 1 302 ? -14.789 19.125 30.312 1 79.69 302 LEU A C 1
ATOM 2440 O O . LEU A 1 302 ? -14.047 18.781 29.391 1 79.69 302 LEU A O 1
ATOM 2444 N N . ASP A 1 303 ? -15.93 19.672 30.078 1 75.75 303 ASP A N 1
ATOM 2445 C CA . ASP A 1 303 ? -16.406 19.969 28.734 1 75.75 303 ASP A CA 1
ATOM 2446 C C . ASP A 1 303 ? -16.328 21.453 28.438 1 75.75 303 ASP A C 1
ATOM 2448 O O . ASP A 1 303 ? -17.266 22.031 27.859 1 75.75 303 ASP A O 1
ATOM 2452 N N . ASN A 1 304 ? -15.273 21.969 28.719 1 76.94 304 ASN A N 1
ATOM 2453 C CA . ASN A 1 304 ? -15.086 23.406 28.531 1 76.94 304 ASN A CA 1
ATOM 2454 C C . ASN A 1 304 ? -14.703 23.75 27.109 1 76.94 304 ASN A C 1
ATOM 2456 O O . ASN A 1 304 ? -13.781 23.141 26.547 1 76.94 304 ASN A O 1
ATOM 2460 N N . GLN A 1 305 ? -15.516 24.656 26.453 1 82.19 305 GLN A N 1
ATOM 2461 C CA . GLN A 1 305 ? -15.234 25.109 25.094 1 82.19 305 GLN A CA 1
ATOM 2462 C C . GLN A 1 305 ? -14.969 26.609 25.062 1 82.19 305 GLN A C 1
ATOM 2464 O O . GLN A 1 305 ? -15.141 27.25 24.016 1 82.19 305 GLN A O 1
ATOM 2469 N N . THR A 1 306 ? -14.57 27.047 26.125 1 83 306 THR A N 1
ATOM 2470 C CA . THR A 1 306 ? -14.422 28.5 26.234 1 83 306 THR A CA 1
ATOM 2471 C C . THR A 1 306 ? -13.328 29 25.297 1 83 306 THR A C 1
ATOM 2473 O O . THR A 1 306 ? -13.438 30.094 24.734 1 83 306 THR A O 1
ATOM 2476 N N . GLU A 1 307 ? -12.312 28.281 25.188 1 86.25 307 GLU A N 1
ATOM 2477 C CA . GLU A 1 307 ? -11.219 28.688 24.312 1 86.25 307 GLU A CA 1
ATOM 2478 C C . GLU A 1 307 ? -11.688 28.812 22.859 1 86.25 307 GLU A C 1
ATOM 2480 O O . GLU A 1 307 ? -11.312 29.75 22.172 1 86.25 307 GLU A O 1
ATOM 2485 N N . PHE A 1 308 ? -12.492 27.922 22.484 1 87.94 308 PHE A N 1
ATOM 2486 C CA . PHE A 1 308 ? -12.969 27.938 21.109 1 87.94 308 PHE A CA 1
ATOM 2487 C C . PHE A 1 308 ? -13.992 29.062 20.906 1 87.94 308 PHE A C 1
ATOM 2489 O O . PHE A 1 308 ? -14 29.719 19.859 1 87.94 308 PHE A O 1
ATOM 2496 N N . ARG A 1 309 ? -14.766 29.234 21.891 1 84.75 309 ARG A N 1
ATOM 2497 C CA . ARG A 1 309 ? -15.758 30.297 21.812 1 84.75 309 ARG A CA 1
ATOM 2498 C C . ARG A 1 309 ? -15.078 31.656 21.734 1 84.75 309 ARG A C 1
ATOM 2500 O O . ARG A 1 309 ? -15.5 32.531 20.969 1 84.75 309 ARG A O 1
ATOM 2507 N N . ALA A 1 310 ? -14.109 31.766 22.469 1 84.56 310 ALA A N 1
ATOM 2508 C CA . ALA A 1 310 ? -13.367 33.031 22.438 1 84.56 310 ALA A CA 1
ATOM 2509 C C . ALA A 1 310 ? -12.797 33.281 21.047 1 84.56 310 ALA A C 1
ATOM 2511 O O . ALA A 1 310 ? -12.875 34.406 20.547 1 84.56 310 ALA A O 1
ATOM 2512 N N . LEU A 1 311 ? -12.273 32.312 20.484 1 86.56 311 LEU A N 1
ATOM 2513 C CA . LEU A 1 311 ? -11.695 32.438 19.141 1 86.56 311 LEU A CA 1
ATOM 2514 C C . LEU A 1 311 ? -12.773 32.781 18.125 1 86.56 311 LEU A C 1
ATOM 2516 O O . LEU A 1 311 ? -12.547 33.625 17.234 1 86.56 311 LEU A O 1
ATOM 2520 N N . GLU A 1 312 ? -13.898 32.219 18.25 1 82.31 312 GLU A N 1
ATOM 2521 C CA . GLU A 1 312 ? -14.984 32.469 17.312 1 82.31 312 GLU A CA 1
ATOM 2522 C C . GLU A 1 312 ? -15.531 33.875 17.453 1 82.31 312 GLU A C 1
ATOM 2524 O O . GLU A 1 312 ? -15.867 34.531 16.453 1 82.31 312 GLU A O 1
ATOM 2529 N N . LEU A 1 313 ? -15.57 34.312 18.656 1 81.5 313 LEU A N 1
ATOM 2530 C CA . LEU A 1 313 ? -16.078 35.656 18.891 1 81.5 313 LEU A CA 1
ATOM 2531 C C . LEU A 1 313 ? -15.078 36.719 18.406 1 81.5 313 LEU A C 1
ATOM 2533 O O . LEU A 1 313 ? -15.469 37.75 17.859 1 81.5 313 LEU A O 1
ATOM 2537 N N . MET A 1 314 ? -13.891 36.406 18.578 1 82.94 314 MET A N 1
ATOM 2538 C CA . MET A 1 314 ? -12.844 37.344 18.234 1 82.94 314 MET A CA 1
ATOM 2539 C C . MET A 1 314 ? -12.727 37.5 16.719 1 82.94 314 MET A C 1
ATOM 2541 O O . MET A 1 314 ? -12.156 38.469 16.234 1 82.94 314 MET A O 1
ATOM 2545 N N . TRP A 1 315 ? -13.164 36.625 16.094 1 77.81 315 TRP A N 1
ATOM 2546 C CA . TRP A 1 315 ? -13.164 36.688 14.641 1 77.81 315 TRP A CA 1
ATOM 2547 C C . TRP A 1 315 ? -13.875 37.938 14.164 1 77.81 315 TRP A C 1
ATOM 2549 O O . TRP A 1 315 ? -13.523 38.5 13.125 1 77.81 315 TRP A O 1
ATOM 2559 N N . TRP A 1 316 ? -14.758 38.344 15.031 1 73.19 316 TRP A N 1
ATOM 2560 C CA . TRP A 1 316 ? -15.586 39.469 14.625 1 73.19 316 TRP A CA 1
ATOM 2561 C C . TRP A 1 316 ? -15.055 40.781 15.203 1 73.19 316 TRP A C 1
ATOM 2563 O O . TRP A 1 316 ? -15.664 41.844 15.031 1 73.19 316 TRP A O 1
ATOM 2573 N N . LEU A 1 317 ? -13.969 40.562 16.031 1 68.75 317 LEU A N 1
ATOM 2574 C CA . LEU A 1 317 ? -13.422 41.781 16.672 1 68.75 317 LEU A CA 1
ATOM 2575 C C . LEU A 1 317 ? -12.602 42.594 15.695 1 68.75 317 LEU A C 1
ATOM 2577 O O . LEU A 1 317 ? -11.766 42.062 14.961 1 68.75 317 LEU A O 1
ATOM 2581 N N . ASP A 1 318 ? -12.891 43.688 15.609 1 53.41 318 ASP A N 1
ATOM 2582 C CA . ASP A 1 318 ? -12.008 44.656 14.945 1 53.41 318 ASP A CA 1
ATOM 2583 C C . ASP A 1 318 ? -11.117 45.375 15.953 1 53.41 318 ASP A C 1
ATOM 2585 O O . ASP A 1 318 ? -10.453 46.344 15.609 1 53.41 318 ASP A O 1
ATOM 2589 N N . THR A 1 319 ? -11.234 44.875 17.312 1 49.66 319 THR A N 1
ATOM 2590 C CA . THR A 1 319 ? -10.625 45.844 18.234 1 49.66 319 THR A CA 1
ATOM 2591 C C . THR A 1 319 ? -9.344 45.25 18.828 1 49.66 319 THR A C 1
ATOM 2593 O O . THR A 1 319 ? -9.156 44.031 18.859 1 49.66 319 THR A O 1
ATOM 2596 N N . SER A 1 320 ? -8.188 45.969 19.484 1 40.09 320 SER A N 1
ATOM 2597 C CA . SER A 1 320 ? -6.75 45.906 19.703 1 40.09 320 SER A CA 1
ATOM 2598 C C . SER A 1 320 ? -6.43 45.281 21.062 1 40.09 320 SER A C 1
ATOM 2600 O O . SER A 1 320 ? -5.289 44.906 21.312 1 40.09 320 SER A O 1
ATOM 2602 N N . ASP A 1 321 ? -6.738 45.438 22.516 1 36.59 321 ASP A N 1
ATOM 2603 C CA . ASP A 1 321 ? -5.812 45.625 23.641 1 36.59 321 ASP A CA 1
ATOM 2604 C C . ASP A 1 321 ? -5.77 44.375 24.5 1 36.59 321 ASP A C 1
ATOM 2606 O O . ASP A 1 321 ? -5.375 44.438 25.672 1 36.59 321 ASP A O 1
ATOM 2610 N N . TRP A 1 322 ? -6.102 43.281 24.688 1 45.38 322 TRP A N 1
ATOM 2611 C CA . TRP A 1 322 ? -6.02 42.469 25.891 1 45.38 322 TRP A CA 1
ATOM 2612 C C . TRP A 1 322 ? -4.977 41.375 25.75 1 45.38 322 TRP A C 1
ATOM 2614 O O . TRP A 1 322 ? -4.676 40.969 24.625 1 45.38 322 TRP A O 1
ATOM 2624 N N . HIS A 1 323 ? -4.359 40.75 27.078 1 49.72 323 HIS A N 1
ATOM 2625 C CA . HIS A 1 323 ? -3.268 39.781 27.125 1 49.72 323 HIS A CA 1
ATOM 2626 C C . HIS A 1 323 ? -3.617 38.5 26.359 1 49.72 323 HIS A C 1
ATOM 2628 O O . HIS A 1 323 ? -2.861 38.094 25.484 1 49.72 323 HIS A O 1
ATOM 2634 N N . PHE A 1 324 ? -4.422 37.469 27.188 1 56.53 324 PHE A N 1
ATOM 2635 C CA . PHE A 1 324 ? -4.781 36.312 26.391 1 56.53 324 PHE A CA 1
ATOM 2636 C C . PHE A 1 324 ? -5.25 36.719 25 1 56.53 324 PHE A C 1
ATOM 2638 O O . PHE A 1 324 ? -5.199 35.906 24.062 1 56.53 324 PHE A O 1
ATOM 2645 N N . PHE A 1 325 ? -5.328 37.781 25.188 1 68.19 325 PHE A N 1
ATOM 2646 C CA . PHE A 1 325 ? -5.688 38.406 23.922 1 68.19 325 PHE A CA 1
ATOM 2647 C C . PHE A 1 325 ? -4.543 38.312 22.922 1 68.19 325 PHE A C 1
ATOM 2649 O O . PHE A 1 325 ? -4.766 38.031 21.75 1 68.19 325 PHE A O 1
ATOM 2656 N N . TRP A 1 326 ? -3.373 38.188 23.688 1 77.19 326 TRP A N 1
ATOM 2657 C CA . TRP A 1 326 ? -2.209 38.219 22.812 1 77.19 326 TRP A CA 1
ATOM 2658 C C . TRP A 1 326 ? -1.932 36.844 22.219 1 77.19 326 TRP A C 1
ATOM 2660 O O . TRP A 1 326 ? -1.406 36.719 21.109 1 77.19 326 TRP A O 1
ATOM 2670 N N . ASP A 1 327 ? -2.328 35.812 22.938 1 81.81 327 ASP A N 1
ATOM 2671 C CA . ASP A 1 327 ? -2.156 34.469 22.406 1 81.81 327 ASP A CA 1
ATOM 2672 C C . ASP A 1 327 ? -3.219 34.156 21.359 1 81.81 327 ASP A C 1
ATOM 2674 O O . ASP A 1 327 ? -2.977 33.375 20.453 1 81.81 327 ASP A O 1
ATOM 2678 N N . LEU A 1 328 ? -4.305 34.75 21.531 1 87.31 328 LEU A N 1
ATOM 2679 C CA . LEU A 1 328 ? -5.449 34.406 20.688 1 87.31 328 LEU A CA 1
ATOM 2680 C C . LEU A 1 328 ? -5.449 35.25 19.406 1 87.31 328 LEU A C 1
ATOM 2682 O O . LEU A 1 328 ? -5.914 34.781 18.359 1 87.31 328 LEU A O 1
ATOM 2686 N N . VAL A 1 329 ? -4.906 36.344 19.469 1 86.81 329 VAL A N 1
ATOM 2687 C CA . VAL A 1 329 ? -5.012 37.281 18.359 1 86.81 329 VAL A CA 1
ATOM 2688 C C . VAL A 1 329 ? -4.453 36.656 17.078 1 86.81 329 VAL A C 1
ATOM 2690 O O . VAL A 1 329 ? -5.117 36.625 16.047 1 86.81 329 VAL A O 1
ATOM 2693 N N . PRO A 1 330 ? -3.244 36.125 17.188 1 89.81 330 PRO A N 1
ATOM 2694 C CA . PRO A 1 330 ? -2.725 35.562 15.945 1 89.81 330 PRO A CA 1
ATOM 2695 C C . PRO A 1 330 ? -3.482 34.312 15.5 1 89.81 330 PRO A C 1
ATOM 2697 O O . PRO A 1 330 ? -3.443 33.938 14.328 1 89.81 330 PRO A O 1
ATOM 2700 N N . GLN A 1 331 ? -4.18 33.688 16.328 1 91.62 331 GLN A N 1
ATOM 2701 C CA . GLN A 1 331 ? -4.852 32.406 16.047 1 91.62 331 GLN A CA 1
ATOM 2702 C C . GLN A 1 331 ? -6.242 32.656 15.461 1 91.62 331 GLN A C 1
ATOM 2704 O O . GLN A 1 331 ? -6.863 31.719 14.93 1 91.62 331 GLN A O 1
ATOM 2709 N N . VAL A 1 332 ? -6.797 33.781 15.555 1 87.31 332 VAL A N 1
ATOM 2710 C CA . VAL A 1 332 ? -8.094 34.125 14.969 1 87.31 332 VAL A CA 1
ATOM 2711 C C . VAL A 1 332 ? -8.031 33.938 13.453 1 87.31 332 VAL A C 1
ATOM 2713 O O . VAL A 1 332 ? -8.93 33.344 12.852 1 87.31 332 VAL A O 1
ATOM 2716 N N . GLY A 1 333 ? -6.93 34.469 12.812 1 87.62 333 GLY A N 1
ATOM 2717 C CA . GLY A 1 333 ? -6.656 34.219 11.406 1 87.62 333 GLY A CA 1
ATOM 2718 C C . GLY A 1 333 ? -7.488 35.094 10.477 1 87.62 333 GLY A C 1
ATOM 2719 O O . GLY A 1 333 ? -7.543 34.844 9.273 1 87.62 333 GLY A O 1
ATOM 2720 N N . SER A 1 334 ? -8.211 36.125 10.969 1 83.12 334 SER A N 1
ATOM 2721 C CA . SER A 1 334 ? -8.969 37.031 10.117 1 83.12 334 SER A CA 1
ATOM 2722 C C . SER A 1 334 ? -8.07 38.125 9.531 1 83.12 334 SER A C 1
ATOM 2724 O O . SER A 1 334 ? -6.965 38.344 10.016 1 83.12 334 SER A O 1
ATOM 2726 N N . ALA A 1 335 ? -8.523 38.75 8.461 1 84.06 335 ALA A N 1
ATOM 2727 C CA . ALA A 1 335 ? -7.762 39.844 7.863 1 84.06 335 ALA A CA 1
ATOM 2728 C C . ALA A 1 335 ? -7.559 41 8.859 1 84.06 335 ALA A C 1
ATOM 2730 O O . ALA A 1 335 ? -6.5 41.625 8.891 1 84.06 335 ALA A O 1
ATOM 2731 N N . SER A 1 336 ? -8.562 41.156 9.688 1 82.06 336 SER A N 1
ATOM 2732 C CA . SER A 1 336 ? -8.492 42.219 10.688 1 82.06 336 SER A CA 1
ATOM 2733 C C . SER A 1 336 ? -7.449 41.906 11.75 1 82.06 336 SER A C 1
ATOM 2735 O O . SER A 1 336 ? -6.77 42.812 12.242 1 82.06 336 SER A O 1
ATOM 2737 N N . SER A 1 337 ? -7.441 40.719 12.109 1 87.25 337 SER A N 1
ATOM 2738 C CA . SER A 1 337 ? -6.449 40.344 13.102 1 87.25 337 SER A CA 1
ATOM 2739 C C . SER A 1 337 ? -5.031 40.5 12.562 1 87.25 337 SER A C 1
ATOM 2741 O O . SER A 1 337 ? -4.133 40.938 13.289 1 87.25 337 SER A O 1
ATOM 2743 N N . VAL A 1 338 ? -4.805 40.219 11.336 1 89.56 338 VAL A N 1
ATOM 2744 C CA . VAL A 1 338 ? -3.49 40.375 10.719 1 89.56 338 VAL A CA 1
ATOM 2745 C C . VAL A 1 338 ? -3.125 41.844 10.641 1 89.56 338 VAL A C 1
ATOM 2747 O O . VAL A 1 338 ? -1.981 42.219 10.906 1 89.56 338 VAL A O 1
ATOM 2750 N N . GLU A 1 339 ? -4.059 42.656 10.273 1 89 339 GLU A N 1
ATOM 2751 C CA . GLU A 1 339 ? -3.838 44.094 10.234 1 89 339 GLU A CA 1
ATOM 2752 C C . GLU A 1 339 ? -3.479 44.625 11.609 1 89 339 GLU A C 1
ATOM 2754 O O . GLU A 1 339 ? -2.59 45.469 11.734 1 89 339 GLU A O 1
ATOM 2759 N N . PHE A 1 340 ? -4.129 44.156 12.57 1 88.12 340 PHE A N 1
ATOM 2760 C CA . PHE A 1 340 ? -3.863 44.562 13.945 1 88.12 340 PHE A CA 1
ATOM 2761 C C . PHE A 1 340 ? -2.441 44.188 14.352 1 88.12 340 PHE A C 1
ATOM 2763 O O . PHE A 1 340 ? -1.727 45.031 14.93 1 88.12 340 PHE A O 1
ATOM 2770 N N . ILE A 1 341 ? -2.039 43.031 14.055 1 89.88 341 ILE A N 1
ATOM 2771 C CA . ILE A 1 341 ? -0.703 42.562 14.398 1 89.88 341 ILE A CA 1
ATOM 2772 C C . ILE A 1 341 ? 0.344 43.406 13.672 1 89.88 341 ILE A C 1
ATOM 2774 O O . ILE A 1 341 ? 1.334 43.812 14.273 1 89.88 341 ILE A O 1
ATOM 2778 N N . ARG A 1 342 ? 0.083 43.625 12.461 1 90.38 342 ARG A N 1
ATOM 2779 C CA . ARG A 1 342 ? 1.001 44.438 11.672 1 90.38 342 ARG A CA 1
ATOM 2780 C C . ARG A 1 342 ? 1.151 45.844 12.273 1 90.38 342 ARG A C 1
ATOM 2782 O O . ARG A 1 342 ? 2.266 46.344 12.406 1 90.38 342 ARG A O 1
ATOM 2789 N N . ASP A 1 343 ? 0.117 46.375 12.672 1 87.25 343 ASP A N 1
ATOM 2790 C CA . ASP A 1 343 ? 0.131 47.719 13.227 1 87.25 343 ASP A CA 1
ATOM 2791 C C . ASP A 1 343 ? 0.83 47.75 14.578 1 87.25 343 ASP A C 1
ATOM 2793 O O . ASP A 1 343 ? 1.521 48.719 14.906 1 87.25 343 ASP A O 1
ATOM 2797 N N . LEU A 1 344 ? 0.592 46.75 15.297 1 88.44 344 LEU A N 1
ATOM 2798 C CA . LEU A 1 344 ? 1.245 46.656 16.594 1 88.44 344 LEU A CA 1
ATOM 2799 C C . LEU A 1 344 ? 2.76 46.594 16.438 1 88.44 344 LEU A C 1
ATOM 2801 O O . LEU A 1 344 ? 3.494 47.188 17.234 1 88.44 344 LEU A O 1
ATOM 2805 N N . ILE A 1 345 ? 3.133 45.875 15.508 1 90.06 345 ILE A N 1
ATOM 2806 C CA . ILE A 1 345 ? 4.566 45.719 15.297 1 90.06 345 ILE A CA 1
ATOM 2807 C C . ILE A 1 345 ? 5.172 47 14.727 1 90.06 345 ILE A C 1
ATOM 2809 O O . ILE A 1 345 ? 6.246 47.406 15.148 1 90.06 345 ILE A O 1
ATOM 2813 N N . LYS A 1 346 ? 4.477 47.594 13.859 1 87.31 346 LYS A N 1
ATOM 2814 C CA . LYS A 1 346 ? 4.953 48.812 13.227 1 87.31 346 LYS A CA 1
ATOM 2815 C C . LYS A 1 346 ? 5.074 49.938 14.242 1 87.31 346 LYS A C 1
ATOM 2817 O O . LYS A 1 346 ? 6.031 50.719 14.203 1 87.31 346 LYS A O 1
ATOM 2822 N N . THR A 1 347 ? 4.141 49.969 15.141 1 84.75 347 THR A N 1
ATOM 2823 C CA . THR A 1 347 ? 4.094 51.062 16.078 1 84.75 347 THR A CA 1
ATOM 2824 C C . THR A 1 347 ? 4.906 50.75 17.344 1 84.75 347 THR A C 1
ATOM 2826 O O . THR A 1 347 ? 5.035 51.594 18.234 1 84.75 347 THR A O 1
ATOM 2829 N N . GLN A 1 348 ? 5.492 49.562 17.422 1 82.62 348 GLN A N 1
ATOM 2830 C CA . GLN A 1 348 ? 6.324 49.156 18.547 1 82.62 348 GLN A CA 1
ATOM 2831 C C . GLN A 1 348 ? 5.59 49.312 19.875 1 82.62 348 GLN A C 1
ATOM 2833 O O . GLN A 1 348 ? 6.16 49.812 20.828 1 82.62 348 GLN A O 1
ATOM 2838 N N . LYS A 1 349 ? 4.387 48.969 19.859 1 79.31 349 LYS A N 1
ATOM 2839 C CA . LYS A 1 349 ? 3.57 49.125 21.062 1 79.31 349 LYS A CA 1
ATOM 2840 C C . LYS A 1 349 ? 3.719 47.938 21.984 1 79.31 349 LYS A C 1
ATOM 2842 O O . LYS A 1 349 ? 3.277 47.938 23.141 1 79.31 349 LYS A O 1
ATOM 2847 N N . ILE A 1 350 ? 4.324 46.938 21.469 1 82.25 350 ILE A N 1
ATOM 2848 C CA . ILE A 1 350 ? 4.465 45.688 22.266 1 82.25 350 ILE A CA 1
ATOM 2849 C C . ILE A 1 350 ? 5.941 45.375 22.422 1 82.25 350 ILE A C 1
ATOM 2851 O O . ILE A 1 350 ? 6.797 45.906 21.734 1 82.25 350 ILE A O 1
ATOM 2855 N N . THR A 1 351 ? 6.082 44.5 23.406 1 80.62 351 THR A N 1
ATOM 2856 C CA . THR A 1 351 ? 7.449 44.062 23.672 1 80.62 351 THR A CA 1
ATOM 2857 C C . THR A 1 351 ? 7.973 43.188 22.531 1 80.62 351 THR A C 1
ATOM 2859 O O . THR A 1 351 ? 7.188 42.625 21.766 1 80.62 351 THR A O 1
ATOM 2862 N N . SER A 1 352 ? 9.227 43.094 22.391 1 82.06 352 SER A N 1
ATOM 2863 C CA . SER A 1 352 ? 9.859 42.312 21.344 1 82.06 352 SER A CA 1
ATOM 2864 C C . SER A 1 352 ? 9.5 40.844 21.469 1 82.06 352 SER A C 1
ATOM 2866 O O . SER A 1 352 ? 9.328 40.156 20.453 1 82.06 352 SER A O 1
ATOM 2868 N N . PHE A 1 353 ? 9.406 40.438 22.641 1 79.88 353 PHE A N 1
ATOM 2869 C CA . PHE A 1 353 ? 9.07 39.031 22.859 1 79.88 353 PHE A CA 1
ATOM 2870 C C . PHE A 1 353 ? 7.668 38.719 22.359 1 79.88 353 PHE A C 1
ATOM 2872 O O . PHE A 1 353 ? 7.453 37.719 21.656 1 79.88 353 PHE A O 1
ATOM 2879 N N . LEU A 1 354 ? 6.738 39.562 22.672 1 82.94 354 LEU A N 1
ATOM 2880 C CA . LEU A 1 354 ? 5.363 39.375 22.234 1 82.94 354 LEU A CA 1
ATOM 2881 C C . LEU A 1 354 ? 5.25 39.531 20.719 1 82.94 354 LEU A C 1
ATOM 2883 O O . LEU A 1 354 ? 4.48 38.812 20.062 1 82.94 354 LEU A O 1
ATOM 2887 N N . ALA A 1 355 ? 6.035 40.438 20.25 1 88.25 355 ALA A N 1
ATOM 2888 C CA . ALA A 1 355 ? 6.016 40.656 18.812 1 88.25 355 ALA A CA 1
ATOM 2889 C C . ALA A 1 355 ? 6.492 39.406 18.047 1 88.25 355 ALA A C 1
ATOM 2891 O O . ALA A 1 355 ? 5.898 39.031 17.047 1 88.25 355 ALA A O 1
ATOM 2892 N N . THR A 1 356 ? 7.508 38.844 18.594 1 89.06 356 THR A N 1
ATOM 2893 C CA . THR A 1 356 ? 8.039 37.625 17.969 1 89.06 356 THR A CA 1
ATOM 2894 C C . THR A 1 356 ? 7.016 36.5 18.031 1 89.06 356 THR A C 1
ATOM 2896 O O . THR A 1 356 ? 6.848 35.75 17.062 1 89.06 356 THR A O 1
ATOM 2899 N N . GLY A 1 357 ? 6.383 36.375 19.109 1 86.62 357 GLY A N 1
ATOM 2900 C CA . GLY A 1 357 ? 5.367 35.344 19.25 1 86.62 357 GLY A CA 1
ATOM 2901 C C . GLY A 1 357 ? 4.203 35.531 18.281 1 86.62 357 GLY A C 1
ATOM 2902 O O . GLY A 1 357 ? 3.717 34.531 17.719 1 86.62 357 GLY A O 1
ATOM 2903 N N . LEU A 1 358 ? 3.807 36.75 18.125 1 91.06 358 LEU A N 1
ATOM 2904 C CA . LEU A 1 358 ? 2.709 37.031 17.219 1 91.06 358 LEU A CA 1
ATOM 2905 C C . LEU A 1 358 ? 3.107 36.75 15.773 1 91.06 358 LEU A C 1
ATOM 2907 O O . LEU A 1 358 ? 2.338 36.156 15.023 1 91.06 358 LEU A O 1
ATOM 2911 N N . LEU A 1 359 ? 4.305 37.094 15.484 1 92.88 359 LEU A N 1
ATOM 2912 C CA . LEU A 1 359 ? 4.789 36.938 14.117 1 92.88 359 LEU A CA 1
ATOM 2913 C C . LEU A 1 359 ? 5.004 35.469 13.766 1 92.88 359 LEU A C 1
ATOM 2915 O O . LEU A 1 359 ? 4.734 35.062 12.641 1 92.88 359 LEU A O 1
ATOM 2919 N N . ILE A 1 360 ? 5.367 34.719 14.656 1 91.62 360 ILE A N 1
ATOM 2920 C CA . ILE A 1 360 ? 5.648 33.281 14.414 1 91.62 360 ILE A CA 1
ATOM 2921 C C . ILE A 1 360 ? 4.34 32.531 14.203 1 91.62 360 ILE A C 1
ATOM 2923 O O . ILE A 1 360 ? 4.277 31.594 13.406 1 91.62 360 ILE A O 1
ATOM 2927 N N . THR A 1 361 ? 3.273 32.969 14.695 1 90.75 361 THR A N 1
ATOM 2928 C CA . THR A 1 361 ? 2.074 32.156 14.805 1 90.75 361 THR A CA 1
ATOM 2929 C C . THR A 1 361 ? 1.056 32.531 13.734 1 90.75 361 THR A C 1
ATOM 2931 O O . THR A 1 361 ? 0.379 31.672 13.18 1 90.75 361 THR A O 1
ATOM 2934 N N . PHE A 1 362 ? 0.967 33.781 13.383 1 92 362 PHE A N 1
ATOM 2935 C CA . PHE A 1 362 ? -0.22 34.25 12.672 1 92 362 PHE A CA 1
ATOM 2936 C C . PHE A 1 362 ? -0.268 33.688 11.258 1 92 362 PHE A C 1
ATOM 2938 O O . PHE A 1 362 ? -1.346 33.375 10.742 1 92 362 PHE A O 1
ATOM 2945 N N . PRO A 1 363 ? 0.856 33.5 10.609 1 92.5 363 PRO A N 1
ATOM 2946 C CA . PRO A 1 363 ? 0.732 33 9.234 1 92.5 363 PRO A CA 1
ATOM 2947 C C . PRO A 1 363 ? 0.047 31.641 9.141 1 92.5 363 PRO A C 1
ATOM 2949 O O . PRO A 1 363 ? -0.618 31.344 8.141 1 92.5 363 PRO A O 1
ATOM 2952 N N . TYR A 1 364 ? 0.131 30.828 10.109 1 91.56 364 TYR A N 1
ATOM 2953 C CA . TYR A 1 364 ? -0.434 29.484 10.094 1 91.56 364 TYR A CA 1
ATOM 2954 C C . TYR A 1 364 ? -1.95 29.531 10.242 1 91.56 364 TYR A C 1
ATOM 2956 O O . TYR A 1 364 ? -2.648 28.594 9.836 1 91.56 364 TYR A O 1
ATOM 2964 N N . HIS A 1 365 ? -2.432 30.578 10.797 1 91.25 365 HIS A N 1
ATOM 2965 C CA . HIS A 1 365 ? -3.836 30.594 11.188 1 91.25 365 HIS A CA 1
ATOM 2966 C C . HIS A 1 365 ? -4.664 31.453 10.242 1 91.25 365 HIS A C 1
ATOM 2968 O O . HIS A 1 365 ? -5.891 31.531 10.375 1 91.25 365 HIS A O 1
ATOM 2974 N N . VAL A 1 366 ? -3.996 31.984 9.25 1 90.12 366 VAL A N 1
ATOM 2975 C CA . VAL A 1 366 ? -4.746 32.781 8.289 1 90.12 366 VAL A CA 1
ATOM 2976 C C . VAL A 1 366 ? -5.68 31.891 7.48 1 90.12 366 VAL A C 1
ATOM 2978 O O . VAL A 1 366 ? -5.23 30.953 6.816 1 90.12 366 VAL A O 1
ATOM 2981 N N . ARG A 1 367 ? -6.879 32.188 7.398 1 83.69 367 ARG A N 1
ATOM 2982 C CA . ARG A 1 367 ? -7.875 31.297 6.801 1 83.69 367 ARG A CA 1
ATOM 2983 C C . ARG A 1 367 ? -8.102 31.656 5.332 1 83.69 367 ARG A C 1
ATOM 2985 O O . ARG A 1 367 ? -8.32 30.766 4.508 1 83.69 367 ARG A O 1
ATOM 2992 N N . TYR A 1 368 ? -8.094 33.031 5.09 1 81.44 368 TYR A N 1
ATOM 2993 C CA . TYR A 1 368 ? -8.383 33.438 3.725 1 81.44 368 TYR A CA 1
ATOM 2994 C C . TYR A 1 368 ? -7.301 34.375 3.209 1 81.44 368 TYR A C 1
ATOM 2996 O O . TYR A 1 368 ? -7.539 35.594 3.055 1 81.44 368 TYR A O 1
ATOM 3004 N N . PRO A 1 369 ? -6.238 33.719 2.879 1 86.62 369 PRO A N 1
ATOM 3005 C CA . PRO A 1 369 ? -5.16 34.562 2.34 1 86.62 369 PRO A CA 1
ATOM 3006 C C . PRO A 1 369 ? -5.453 35.062 0.928 1 86.62 369 PRO A C 1
ATOM 3008 O O . PRO A 1 369 ? -6.023 34.344 0.114 1 86.62 369 PRO A O 1
ATOM 3011 N N . ASN A 1 370 ? -5.23 36.375 0.69 1 85.81 370 ASN A N 1
ATOM 3012 C CA . ASN A 1 370 ? -5.422 36.969 -0.632 1 85.81 370 ASN A CA 1
ATOM 3013 C C . ASN A 1 370 ? -4.309 37.938 -0.979 1 85.81 370 ASN A C 1
ATOM 3015 O O . ASN A 1 370 ? -3.461 38.25 -0.138 1 85.81 370 ASN A O 1
ATOM 3019 N N . GLU A 1 371 ? -4.332 38.375 -2.127 1 89.94 371 GLU A N 1
ATOM 3020 C CA . GLU A 1 371 ? -3.266 39.219 -2.629 1 89.94 371 GLU A CA 1
ATOM 3021 C C . GLU A 1 371 ? -3.289 40.594 -1.947 1 89.94 371 GLU A C 1
ATOM 3023 O O . GLU A 1 371 ? -2.238 41.188 -1.716 1 89.94 371 GLU A O 1
ATOM 3028 N N . LYS A 1 372 ? -4.461 41 -1.642 1 88.62 372 LYS A N 1
ATOM 3029 C CA . LYS A 1 372 ? -4.574 42.281 -0.969 1 88.62 372 LYS A CA 1
ATOM 3030 C C . LYS A 1 372 ? -3.918 42.25 0.408 1 88.62 372 LYS A C 1
ATOM 3032 O O . LYS A 1 372 ? -3.154 43.125 0.762 1 88.62 372 LYS A O 1
ATOM 3037 N N . LEU A 1 373 ? -4.258 41.25 1.088 1 90.5 373 LEU A N 1
ATOM 3038 C CA . LEU A 1 373 ? -3.664 41.094 2.412 1 90.5 373 LEU A CA 1
ATOM 3039 C C . LEU A 1 373 ? -2.148 40.969 2.316 1 90.5 373 LEU A C 1
ATOM 3041 O O . LEU A 1 373 ? -1.419 41.469 3.164 1 90.5 373 LEU A O 1
ATOM 3045 N N . LEU A 1 374 ? -1.673 40.312 1.354 1 93.06 374 LEU A N 1
ATOM 3046 C CA . LEU A 1 374 ? -0.242 40.125 1.155 1 93.06 374 LEU A CA 1
ATOM 3047 C C . LEU A 1 374 ? 0.459 41.438 0.852 1 93.06 374 LEU A C 1
ATOM 3049 O O . LEU A 1 374 ? 1.521 41.719 1.411 1 93.06 374 LEU A O 1
ATOM 3053 N N . LYS A 1 375 ? -0.109 42.219 0.057 1 92.19 375 LYS A N 1
ATOM 3054 C CA . LYS A 1 375 ? 0.478 43.5 -0.306 1 92.19 375 LYS A CA 1
ATOM 3055 C C . LYS A 1 375 ? 0.507 44.469 0.889 1 92.19 375 LYS A C 1
ATOM 3057 O O . LYS A 1 375 ? 1.48 45.188 1.085 1 92.19 375 LYS A O 1
ATOM 3062 N N . GLU A 1 376 ? -0.5 44.406 1.63 1 92.12 376 GLU A N 1
ATOM 3063 C CA . GLU A 1 376 ? -0.563 45.25 2.814 1 92.12 376 GLU A CA 1
ATOM 3064 C C . GLU A 1 376 ? 0.456 44.812 3.863 1 92.12 376 GLU A C 1
ATOM 3066 O O . GLU A 1 376 ? 0.928 45.625 4.656 1 92.12 376 GLU A O 1
ATOM 3071 N N . SER A 1 377 ? 0.737 43.594 3.83 1 93.81 377 SER A N 1
ATOM 3072 C CA . SER A 1 377 ? 1.647 43.031 4.836 1 93.81 377 SER A CA 1
ATOM 3073 C C . SER A 1 377 ? 3.102 43.188 4.402 1 93.81 377 SER A C 1
ATOM 3075 O O . SER A 1 377 ? 4.016 42.812 5.133 1 93.81 377 SER A O 1
ATOM 3077 N N . GLU A 1 378 ? 3.365 43.75 3.293 1 93.94 378 GLU A N 1
ATOM 3078 C CA . GLU A 1 378 ? 4.723 43.969 2.791 1 93.94 378 GLU A CA 1
ATOM 3079 C C . GLU A 1 378 ? 5.523 44.875 3.721 1 93.94 378 GLU A C 1
ATOM 3081 O O . GLU A 1 378 ? 6.754 44.844 3.719 1 93.94 378 GLU A O 1
ATOM 3086 N N . ILE A 1 379 ? 4.887 45.562 4.535 1 91.94 379 ILE A N 1
ATOM 3087 C CA . ILE A 1 379 ? 5.508 46.5 5.465 1 91.94 379 ILE A CA 1
ATOM 3088 C C . ILE A 1 379 ? 6.398 45.719 6.445 1 91.94 379 ILE A C 1
ATOM 3090 O O . ILE A 1 379 ? 7.352 46.281 6.988 1 91.94 379 ILE A O 1
ATOM 3094 N N . LEU A 1 380 ? 6.098 44.5 6.621 1 93.06 380 LEU A N 1
ATOM 3095 C CA . LEU A 1 380 ? 6.875 43.688 7.543 1 93.06 380 LEU A CA 1
ATOM 3096 C C . LEU A 1 380 ? 8.312 43.531 7.051 1 93.06 380 LEU A C 1
ATOM 3098 O O . LEU A 1 380 ? 9.211 43.219 7.84 1 93.06 380 LEU A O 1
ATOM 3102 N N . LEU A 1 381 ? 8.562 43.781 5.789 1 92.06 381 LEU A N 1
ATOM 3103 C CA . LEU A 1 381 ? 9.898 43.688 5.219 1 92.06 381 LEU A CA 1
ATOM 3104 C C . LEU A 1 381 ? 10.703 44.938 5.496 1 92.06 381 LEU A C 1
ATOM 3106 O O . LEU A 1 381 ? 11.93 44.938 5.434 1 92.06 381 LEU A O 1
ATOM 3110 N N . TYR A 1 382 ? 9.945 46.031 5.781 1 89.5 382 TYR A N 1
ATOM 3111 C CA . TYR A 1 382 ? 10.609 47.312 5.871 1 89.5 382 TYR A CA 1
ATOM 3112 C C . TYR A 1 382 ? 10.414 47.938 7.25 1 89.5 382 TYR A C 1
ATOM 3114 O O . TYR A 1 382 ? 10.164 49.125 7.371 1 89.5 382 TYR A O 1
ATOM 3122 N N . LEU A 1 383 ? 10.516 47.094 8.164 1 89.44 383 LEU A N 1
ATOM 3123 C CA . LEU A 1 383 ? 10.344 47.625 9.516 1 89.44 383 LEU A CA 1
ATOM 3124 C C . LEU A 1 383 ? 11.523 48.5 9.914 1 89.44 383 LEU A C 1
ATOM 3126 O O . LEU A 1 383 ? 12.648 48.281 9.445 1 89.44 383 LEU A O 1
ATOM 3130 N N . ASP A 1 384 ? 11.297 49.406 10.766 1 79.56 384 ASP A N 1
ATOM 3131 C CA . ASP A 1 384 ? 12.266 50.406 11.172 1 79.56 384 ASP A CA 1
ATOM 3132 C C . ASP A 1 384 ? 13.461 49.781 11.875 1 79.56 384 ASP A C 1
ATOM 3134 O O . ASP A 1 384 ? 13.328 48.75 12.531 1 79.56 384 ASP A O 1
ATOM 3138 N N . ARG A 1 385 ? 14.617 50.469 11.719 1 78.44 385 ARG A N 1
ATOM 3139 C CA . ARG A 1 385 ? 15.875 49.969 12.258 1 78.44 385 ARG A CA 1
ATOM 3140 C C . ARG A 1 385 ? 15.906 50.094 13.773 1 78.44 385 ARG A C 1
ATOM 3142 O O . ARG A 1 385 ? 16.719 49.438 14.438 1 78.44 385 ARG A O 1
ATOM 3149 N N . ASP A 1 386 ? 14.883 50.75 14.289 1 77.25 386 ASP A N 1
ATOM 3150 C CA . ASP A 1 386 ? 14.852 50.938 15.734 1 77.25 386 ASP A CA 1
ATOM 3151 C C . ASP A 1 386 ? 14.312 49.688 16.422 1 77.25 386 ASP A C 1
ATOM 3153 O O . ASP A 1 386 ? 14.508 49.469 17.625 1 77.25 386 ASP A O 1
ATOM 3157 N N . LEU A 1 387 ? 13.766 48.875 15.672 1 83.81 387 LEU A N 1
ATOM 3158 C CA . LEU A 1 387 ? 13.25 47.625 16.203 1 83.81 387 LEU A CA 1
ATOM 3159 C C . LEU A 1 387 ? 14.375 46.625 16.422 1 83.81 387 LEU A C 1
ATOM 3161 O O . LEU A 1 387 ? 15.391 46.656 15.727 1 83.81 387 LEU A O 1
ATOM 3165 N N . GLU A 1 388 ? 14.148 45.906 17.438 1 84.44 388 GLU A N 1
ATOM 3166 C CA . GLU A 1 388 ? 15.141 44.844 17.719 1 84.44 388 GLU A CA 1
ATOM 3167 C C . GLU A 1 388 ? 15.398 44 16.484 1 84.44 388 GLU A C 1
ATOM 3169 O O . GLU A 1 388 ? 14.477 43.688 15.734 1 84.44 388 GLU A O 1
ATOM 3174 N N . ASN A 1 389 ? 16.578 43.656 16.312 1 85.38 389 ASN A N 1
ATOM 3175 C CA . ASN A 1 389 ? 17.016 42.906 15.133 1 85.38 389 ASN A CA 1
ATOM 3176 C C . ASN A 1 389 ? 16.297 41.562 15.031 1 85.38 389 ASN A C 1
ATOM 3178 O O . ASN A 1 389 ? 15.969 41.125 13.93 1 85.38 389 ASN A O 1
ATOM 3182 N N . GLU A 1 390 ? 16.062 41 16.156 1 86.94 390 GLU A N 1
ATOM 3183 C CA . GLU A 1 390 ? 15.414 39.688 16.141 1 86.94 390 GLU A CA 1
ATOM 3184 C C . GLU A 1 390 ? 13.977 39.781 15.633 1 86.94 390 GLU A C 1
ATOM 3186 O O . GLU A 1 390 ? 13.5 38.906 14.914 1 86.94 390 GLU A O 1
ATOM 3191 N N . VAL A 1 391 ? 13.305 40.781 15.969 1 90.88 391 VAL A N 1
ATOM 3192 C CA . VAL A 1 391 ? 11.93 40.969 15.531 1 90.88 391 VAL A CA 1
ATOM 3193 C C . VAL A 1 391 ? 11.898 41.188 14.016 1 90.88 391 VAL A C 1
ATOM 3195 O O . VAL A 1 391 ? 11.016 40.688 13.328 1 90.88 391 VAL A O 1
ATOM 3198 N N . ARG A 1 392 ? 12.852 41.906 13.57 1 92.94 392 ARG A N 1
ATOM 3199 C CA . ARG A 1 392 ? 12.914 42.156 12.133 1 92.94 392 ARG A CA 1
ATOM 3200 C C . ARG A 1 392 ? 13.18 40.875 11.352 1 92.94 392 ARG A C 1
ATOM 3202 O O . ARG A 1 392 ? 12.586 40.656 10.289 1 92.94 392 ARG A O 1
ATOM 3209 N N . LYS A 1 393 ? 14.016 40.094 11.891 1 92.69 393 LYS A N 1
ATOM 3210 C CA . LYS A 1 393 ? 14.312 38.812 11.234 1 92.69 393 LYS A CA 1
ATOM 3211 C C . LYS A 1 393 ? 13.062 37.938 11.172 1 92.69 393 LYS A C 1
ATOM 3213 O O . LYS A 1 393 ? 12.758 37.375 10.117 1 92.69 393 LYS A O 1
ATOM 3218 N N . VAL A 1 394 ? 12.391 37.875 12.258 1 94.12 394 VAL A N 1
ATOM 3219 C CA . VAL A 1 394 ? 11.211 37 12.336 1 94.12 394 VAL A CA 1
ATOM 3220 C C . VAL A 1 394 ? 10.109 37.562 11.438 1 94.12 394 VAL A C 1
ATOM 3222 O O . VAL A 1 394 ? 9.344 36.812 10.844 1 94.12 394 VAL A O 1
ATOM 3225 N N . ALA A 1 395 ? 10.094 38.875 11.352 1 95.38 395 ALA A N 1
ATOM 3226 C CA . ALA A 1 395 ? 9.102 39.5 10.484 1 95.38 395 ALA A CA 1
ATOM 3227 C C . ALA A 1 395 ? 9.32 39.125 9.023 1 95.38 395 ALA A C 1
ATOM 3229 O O . ALA A 1 395 ? 8.367 38.875 8.289 1 95.38 395 ALA A O 1
ATOM 3230 N N . ILE A 1 396 ? 10.516 39.094 8.656 1 95.44 396 ILE A N 1
ATOM 3231 C CA . ILE A 1 396 ? 10.852 38.688 7.285 1 95.44 396 ILE A CA 1
ATOM 3232 C C . ILE A 1 396 ? 10.461 37.25 7.043 1 95.44 396 ILE A C 1
ATOM 3234 O O . ILE A 1 396 ? 9.859 36.938 6.012 1 95.44 396 ILE A O 1
ATOM 3238 N N . LEU A 1 397 ? 10.812 36.375 7.938 1 96.5 397 LEU A N 1
ATOM 3239 C CA . LEU A 1 397 ? 10.477 34.969 7.824 1 96.5 397 LEU A CA 1
ATOM 3240 C C . LEU A 1 397 ? 8.961 34.781 7.793 1 96.5 397 LEU A C 1
ATOM 3242 O O . LEU A 1 397 ? 8.453 33.969 7.02 1 96.5 397 LEU A O 1
ATOM 3246 N N . SER A 1 398 ? 8.266 35.469 8.609 1 95.75 398 SER A N 1
ATOM 3247 C CA . SER A 1 398 ? 6.809 35.375 8.672 1 95.75 398 SER A CA 1
ATOM 3248 C C . SER A 1 398 ? 6.168 35.844 7.363 1 95.75 398 SER A C 1
ATOM 3250 O O . SER A 1 398 ? 5.199 35.25 6.895 1 95.75 398 SER A O 1
ATOM 3252 N N . PHE A 1 399 ? 6.723 36.906 6.891 1 95.44 399 PHE A N 1
ATOM 3253 C CA . PHE A 1 399 ? 6.199 37.375 5.621 1 95.44 399 PHE A CA 1
ATOM 3254 C C . PHE A 1 399 ? 6.422 36.375 4.516 1 95.44 399 PHE A C 1
ATOM 3256 O O . PHE A 1 399 ? 5.559 36.188 3.656 1 95.44 399 PHE A O 1
ATOM 3263 N N . ALA A 1 400 ? 7.562 35.781 4.492 1 95.62 400 ALA A N 1
ATOM 3264 C CA . ALA A 1 400 ? 7.836 34.75 3.52 1 95.62 400 ALA A CA 1
ATOM 3265 C C . ALA A 1 400 ? 6.836 33.594 3.65 1 95.62 400 ALA A C 1
ATOM 3267 O O . ALA A 1 400 ? 6.371 33.062 2.646 1 95.62 400 ALA A O 1
ATOM 3268 N N . SER A 1 401 ? 6.496 33.188 4.832 1 95 401 SER A N 1
ATOM 3269 C CA . SER A 1 401 ? 5.504 32.125 5.07 1 95 401 SER A CA 1
ATOM 3270 C C . SER A 1 401 ? 4.129 32.562 4.559 1 95 401 SER A C 1
ATOM 3272 O O . SER A 1 401 ? 3.367 31.719 4.062 1 95 401 SER A O 1
ATOM 3274 N N . LEU A 1 402 ? 3.848 33.812 4.711 1 94.31 402 LEU A N 1
ATOM 3275 C CA . LEU A 1 402 ? 2.576 34.344 4.227 1 94.31 402 LEU A CA 1
ATOM 3276 C C . LEU A 1 402 ? 2.512 34.281 2.703 1 94.31 402 LEU A C 1
ATOM 3278 O O . LEU A 1 402 ? 1.441 34.062 2.131 1 94.31 402 LEU A O 1
ATOM 3282 N N . ILE A 1 403 ? 3.619 34.562 2.094 1 93.56 403 ILE A N 1
ATOM 3283 C CA . ILE A 1 403 ? 3.68 34.438 0.64 1 93.56 403 ILE A CA 1
ATOM 3284 C C . ILE A 1 403 ? 3.332 33 0.219 1 93.56 403 ILE A C 1
ATOM 3286 O O . ILE A 1 403 ? 2.564 32.812 -0.725 1 93.56 403 ILE A O 1
ATOM 3290 N N . HIS A 1 404 ? 3.895 32.062 0.897 1 92.19 404 HIS A N 1
ATOM 3291 C CA . HIS A 1 404 ? 3.605 30.656 0.598 1 92.19 404 HIS A CA 1
ATOM 3292 C C . HIS A 1 404 ? 2.125 30.344 0.795 1 92.19 404 HIS A C 1
ATOM 3294 O O . HIS A 1 404 ? 1.51 29.672 -0.043 1 92.19 404 HIS A O 1
ATOM 3300 N N . LYS A 1 405 ? 1.555 30.75 1.829 1 90.38 405 LYS A N 1
ATOM 3301 C CA . LYS A 1 405 ? 0.153 30.484 2.141 1 90.38 405 LYS A CA 1
ATOM 3302 C C . LYS A 1 405 ? -0.769 31.094 1.088 1 90.38 405 LYS A C 1
ATOM 3304 O O . LYS A 1 405 ? -1.821 30.531 0.776 1 90.38 405 LYS A O 1
ATOM 3309 N N . THR A 1 406 ? -0.348 32.188 0.567 1 90.06 406 THR A N 1
ATOM 3310 C CA . THR A 1 406 ? -1.187 32.906 -0.381 1 90.06 406 THR A CA 1
ATOM 3311 C C . THR A 1 406 ? -0.941 32.406 -1.805 1 90.06 406 THR A C 1
ATOM 3313 O O . THR A 1 406 ? -1.886 32.094 -2.523 1 90.06 406 THR A O 1
ATOM 3316 N N . CYS A 1 407 ? 0.291 32.312 -2.133 1 87.81 407 CYS A N 1
ATOM 3317 C CA . CYS A 1 407 ? 0.634 31.969 -3.514 1 87.81 407 CYS A CA 1
ATOM 3318 C C . CYS A 1 407 ? 0.644 30.469 -3.736 1 87.81 407 CYS A C 1
ATOM 3320 O O . CYS A 1 407 ? 0.526 30 -4.871 1 87.81 407 CYS A O 1
ATOM 3322 N N . GLY A 1 408 ? 0.909 29.734 -2.828 1 78.19 408 GLY A N 1
ATOM 3323 C CA . GLY A 1 408 ? 0.942 28.281 -2.965 1 78.19 408 GLY A CA 1
ATOM 3324 C C . GLY A 1 408 ? -0.396 27.688 -3.359 1 78.19 408 GLY A C 1
ATOM 3325 O O . GLY A 1 408 ? -0.449 26.656 -4.02 1 78.19 408 GLY A O 1
ATOM 3326 N N . LYS A 1 409 ? -1.472 28.266 -2.99 1 71.56 409 LYS A N 1
ATOM 3327 C CA . LYS A 1 409 ? -2.811 27.781 -3.318 1 71.56 409 LYS A CA 1
ATOM 3328 C C . LYS A 1 409 ? -3.332 28.438 -4.598 1 71.56 409 LYS A C 1
ATOM 3330 O O . LYS A 1 409 ? -4.531 28.391 -4.879 1 71.56 409 LYS A O 1
ATOM 3335 N N . GLY A 1 410 ? -2.408 29.141 -5.285 1 70.5 410 GLY A N 1
ATOM 3336 C CA . GLY A 1 410 ? -2.773 29.719 -6.566 1 70.5 410 GLY A CA 1
ATOM 3337 C C . GLY A 1 410 ? -3.529 31.031 -6.43 1 70.5 410 GLY A C 1
ATOM 3338 O O . GLY A 1 410 ? -4.191 31.469 -7.371 1 70.5 410 GLY A O 1
ATOM 3339 N N . MET A 1 411 ? -3.488 31.625 -5.285 1 75.94 411 MET A N 1
ATOM 3340 C CA . MET A 1 411 ? -4.262 32.844 -5.047 1 75.94 411 MET A CA 1
ATOM 3341 C C . MET A 1 411 ? -3.461 34.062 -5.438 1 75.94 411 MET A C 1
ATOM 3343 O O . MET A 1 411 ? -3.895 35.188 -5.188 1 75.94 411 MET A O 1
ATOM 3347 N N . CYS A 1 412 ? -2.242 33.781 -5.887 1 86.5 412 CYS A N 1
ATOM 3348 C CA . CYS A 1 412 ? -1.409 34.906 -6.316 1 86.5 412 CYS A CA 1
ATOM 3349 C C . CYS A 1 412 ? -1.196 34.875 -7.824 1 86.5 412 CYS A C 1
ATOM 3351 O O . CYS A 1 412 ? -1.183 33.812 -8.438 1 86.5 412 CYS A O 1
ATOM 3353 N N . SER A 1 413 ? -1.163 36.094 -8.422 1 87.44 413 SER A N 1
ATOM 3354 C CA . SER A 1 413 ? -0.779 36.188 -9.828 1 87.44 413 SER A CA 1
ATOM 3355 C C . SER A 1 413 ? 0.688 35.812 -10.023 1 87.44 413 SER A C 1
ATOM 3357 O O . SER A 1 413 ? 1.484 35.875 -9.086 1 87.44 413 SER A O 1
ATOM 3359 N N . ASP A 1 414 ? 1.059 35.438 -11.148 1 86.06 414 ASP A N 1
ATOM 3360 C CA . ASP A 1 414 ? 2.438 35.094 -11.469 1 86.06 414 ASP A CA 1
ATOM 3361 C C . ASP A 1 414 ? 3.363 36.281 -11.305 1 86.06 414 ASP A C 1
ATOM 3363 O O . ASP A 1 414 ? 4.512 36.156 -10.883 1 86.06 414 ASP A O 1
ATOM 3367 N N . ASP A 1 415 ? 2.797 37.375 -11.555 1 88.69 415 ASP A N 1
ATOM 3368 C CA . ASP A 1 415 ? 3.598 38.594 -11.438 1 88.69 415 ASP A CA 1
ATOM 3369 C C . ASP A 1 415 ? 3.938 38.875 -9.977 1 88.69 415 ASP A C 1
ATOM 3371 O O . ASP A 1 415 ? 5.059 39.281 -9.664 1 88.69 415 ASP A O 1
ATOM 3375 N N . THR A 1 416 ? 2.996 38.688 -9.156 1 90.81 416 THR A N 1
ATOM 3376 C CA . THR A 1 416 ? 3.236 38.906 -7.734 1 90.81 416 THR A CA 1
ATOM 3377 C C . THR A 1 416 ? 4.246 37.906 -7.176 1 90.81 416 THR A C 1
ATOM 3379 O O . THR A 1 416 ? 5.129 38.281 -6.402 1 90.81 416 THR A O 1
ATOM 3382 N N . GLN A 1 417 ? 4.105 36.75 -7.551 1 89.62 417 GLN A N 1
ATOM 3383 C CA . GLN A 1 417 ? 5.039 35.75 -7.09 1 89.62 417 GLN A CA 1
ATOM 3384 C C . GLN A 1 417 ? 6.457 36.031 -7.57 1 89.62 417 GLN A C 1
ATOM 3386 O O . GLN A 1 417 ? 7.41 35.938 -6.797 1 89.62 417 GLN A O 1
ATOM 3391 N N . ASN A 1 418 ? 6.621 36.438 -8.82 1 90.12 418 ASN A N 1
ATOM 3392 C CA . ASN A 1 418 ? 7.93 36.75 -9.383 1 90.12 418 ASN A CA 1
ATOM 3393 C C . ASN A 1 418 ? 8.531 38 -8.75 1 90.12 418 ASN A C 1
ATOM 3395 O O . ASN A 1 418 ? 9.75 38.094 -8.57 1 90.12 418 ASN A O 1
ATOM 3399 N N . LYS A 1 419 ? 7.68 38.875 -8.43 1 92.56 419 LYS A N 1
ATOM 3400 C CA . LYS A 1 419 ? 8.141 40.062 -7.75 1 92.56 419 LYS A CA 1
ATOM 3401 C C . LYS A 1 419 ? 8.828 39.75 -6.43 1 92.56 419 LYS A C 1
ATOM 3403 O O . LYS A 1 419 ? 9.93 40.219 -6.152 1 92.56 419 LYS A O 1
ATOM 3408 N N . TYR A 1 420 ? 8.211 38.969 -5.672 1 92.75 420 TYR A N 1
ATOM 3409 C CA . TYR A 1 420 ? 8.758 38.656 -4.352 1 92.75 420 TYR A CA 1
ATOM 3410 C C . TYR A 1 420 ? 9.961 37.75 -4.457 1 92.75 420 TYR A C 1
ATOM 3412 O O . TYR A 1 420 ? 10.898 37.844 -3.66 1 92.75 420 TYR A O 1
ATOM 3420 N N . ILE A 1 421 ? 9.984 36.875 -5.449 1 91.12 421 ILE A N 1
ATOM 3421 C CA . ILE A 1 421 ? 11.148 36.031 -5.672 1 91.12 421 ILE A CA 1
ATOM 3422 C C . ILE A 1 421 ? 12.367 36.875 -5.988 1 91.12 421 ILE A C 1
ATOM 3424 O O . ILE A 1 421 ? 13.43 36.719 -5.395 1 91.12 421 ILE A O 1
ATOM 3428 N N . LYS A 1 422 ? 12.195 37.812 -6.832 1 91.62 422 LYS A N 1
ATOM 3429 C CA . LYS A 1 422 ? 13.281 38.719 -7.211 1 91.62 422 LYS A CA 1
ATOM 3430 C C . LYS A 1 422 ? 13.719 39.562 -6.031 1 91.62 422 LYS A C 1
ATOM 3432 O O . LYS A 1 422 ? 14.914 39.781 -5.812 1 91.62 422 LYS A O 1
ATOM 3437 N N . LEU A 1 423 ? 12.766 40 -5.348 1 92.94 423 LEU A N 1
ATOM 3438 C CA . LEU A 1 423 ? 13.062 40.844 -4.203 1 92.94 423 LEU A CA 1
ATOM 3439 C C . LEU A 1 423 ? 13.914 40.094 -3.18 1 92.94 423 LEU A C 1
ATOM 3441 O O . LEU A 1 423 ? 14.906 40.656 -2.688 1 92.94 423 LEU A O 1
ATOM 3445 N N . PHE A 1 424 ? 13.555 38.969 -2.828 1 92.94 424 PHE A N 1
ATOM 3446 C CA . PHE A 1 424 ? 14.281 38.219 -1.817 1 92.94 424 PHE A CA 1
ATOM 3447 C C . PHE A 1 424 ? 15.656 37.812 -2.336 1 92.94 424 PHE A C 1
ATOM 3449 O O . PHE A 1 424 ? 16.625 37.781 -1.579 1 92.94 424 PHE A O 1
ATOM 3456 N N . LEU A 1 425 ? 15.766 37.5 -3.605 1 90.06 425 LEU A N 1
ATOM 3457 C CA . LEU A 1 425 ? 17.062 37.188 -4.195 1 90.06 425 LEU A CA 1
ATOM 3458 C C . LEU A 1 425 ? 17.984 38.375 -4.184 1 90.06 425 LEU A C 1
ATOM 3460 O O . LEU A 1 425 ? 19.172 38.281 -3.906 1 90.06 425 LEU A O 1
ATOM 3464 N N . ASP A 1 426 ? 17.453 39.5 -4.477 1 91.44 426 ASP A N 1
ATOM 3465 C CA . ASP A 1 426 ? 18.234 40.75 -4.441 1 91.44 426 ASP A CA 1
ATOM 3466 C C . ASP A 1 426 ? 18.734 41.031 -3.029 1 91.44 426 ASP A C 1
ATOM 3468 O O . ASP A 1 426 ? 19.875 41.438 -2.844 1 91.44 426 ASP A O 1
ATOM 3472 N N . LYS A 1 427 ? 17.859 40.844 -2.143 1 92.69 427 LYS A N 1
ATOM 3473 C CA . LYS A 1 427 ? 18.25 41.094 -0.759 1 92.69 427 LYS A CA 1
ATOM 3474 C C . LYS A 1 427 ? 19.359 40.125 -0.309 1 92.69 427 LYS A C 1
ATOM 3476 O O . LYS A 1 427 ? 20.234 40.5 0.47 1 92.69 427 LYS A O 1
ATOM 3481 N N . PHE A 1 428 ? 19.375 39 -0.737 1 92.25 428 PHE A N 1
ATOM 3482 C CA . PHE A 1 428 ? 20.438 38.062 -0.441 1 92.25 428 PHE A CA 1
ATOM 3483 C C . PHE A 1 428 ? 21.766 38.5 -1.038 1 92.25 428 PHE A C 1
ATOM 3485 O O . PHE A 1 428 ? 22.797 38.469 -0.368 1 92.25 428 PHE A O 1
ATOM 3492 N N . ILE A 1 429 ? 21.672 38.906 -2.309 1 90.06 429 ILE A N 1
ATOM 3493 C CA . ILE A 1 429 ? 22.891 39.312 -3.016 1 90.06 429 ILE A CA 1
ATOM 3494 C C . ILE A 1 429 ? 23.484 40.531 -2.352 1 90.06 429 ILE A C 1
ATOM 3496 O O . ILE A 1 429 ? 24.703 40.688 -2.258 1 90.06 429 ILE A O 1
ATOM 3500 N N . GLU A 1 430 ? 22.641 41.281 -1.803 1 90.88 430 GLU A N 1
ATOM 3501 C CA . GLU A 1 430 ? 23.078 42.531 -1.171 1 90.88 430 GLU A CA 1
ATOM 3502 C C . GLU A 1 430 ? 23.625 42.25 0.229 1 90.88 430 GLU A C 1
ATOM 3504 O O . GLU A 1 430 ? 24.359 43.094 0.772 1 90.88 430 GLU A O 1
ATOM 3509 N N . SER A 1 431 ? 23.281 41.156 0.739 1 90.81 431 SER A N 1
ATOM 3510 C CA . SER A 1 431 ? 23.703 40.844 2.104 1 90.81 431 SER A CA 1
ATOM 3511 C C . SER A 1 431 ? 25.156 40.375 2.143 1 90.81 431 SER A C 1
ATOM 3513 O O . SER A 1 431 ? 25.578 39.594 1.313 1 90.81 431 SER A O 1
ATOM 3515 N N . THR A 1 432 ? 25.906 40.906 3.104 1 87.5 432 THR A N 1
ATOM 3516 C CA . THR A 1 432 ? 27.312 40.531 3.201 1 87.5 432 THR A CA 1
ATOM 3517 C C . THR A 1 432 ? 27.578 39.719 4.457 1 87.5 432 THR A C 1
ATOM 3519 O O . THR A 1 432 ? 28.578 39 4.535 1 87.5 432 THR A O 1
ATOM 3522 N N . SER A 1 433 ? 26.734 39.875 5.453 1 88.69 433 SER A N 1
ATOM 3523 C CA . SER A 1 433 ? 26.953 39.125 6.691 1 88.69 433 SER A CA 1
ATOM 3524 C C . SER A 1 433 ? 26.328 37.75 6.602 1 88.69 433 SER A C 1
ATOM 3526 O O . SER A 1 433 ? 25.312 37.562 5.922 1 88.69 433 SER A O 1
ATOM 3528 N N . HIS A 1 434 ? 26.953 36.781 7.293 1 90.88 434 HIS A N 1
ATOM 3529 C CA . HIS A 1 434 ? 26.453 35.406 7.289 1 90.88 434 HIS A CA 1
ATOM 3530 C C . HIS A 1 434 ? 25.047 35.344 7.859 1 90.88 434 HIS A C 1
ATOM 3532 O O . HIS A 1 434 ? 24.203 34.594 7.344 1 90.88 434 HIS A O 1
ATOM 3538 N N . SER A 1 435 ? 24.797 36.062 8.867 1 90.69 435 SER A N 1
ATOM 3539 C CA . SER A 1 435 ? 23.484 36.062 9.531 1 90.69 435 SER A CA 1
ATOM 3540 C C . SER A 1 435 ? 22.391 36.5 8.586 1 90.69 435 SER A C 1
ATOM 3542 O O . SER A 1 435 ? 21.312 35.906 8.531 1 90.69 435 SER A O 1
ATOM 3544 N N . ARG A 1 436 ? 22.672 37.5 7.84 1 92.12 436 ARG A N 1
ATOM 3545 C CA . ARG A 1 436 ? 21.672 38.031 6.918 1 92.12 436 ARG A CA 1
ATOM 3546 C C . ARG A 1 436 ? 21.516 37.125 5.707 1 92.12 436 ARG A C 1
ATOM 3548 O O . ARG A 1 436 ? 20.406 36.938 5.195 1 92.12 436 ARG A O 1
ATOM 3555 N N . GLN A 1 437 ? 22.609 36.594 5.27 1 94.19 437 GLN A N 1
ATOM 3556 C CA . GLN A 1 437 ? 22.516 35.656 4.16 1 94.19 437 GLN A CA 1
ATOM 3557 C C . GLN A 1 437 ? 21.688 34.406 4.547 1 94.19 437 GLN A C 1
ATOM 3559 O O . GLN A 1 437 ? 20.828 33.969 3.785 1 94.19 437 GLN A O 1
ATOM 3564 N N . MET A 1 438 ? 22.016 33.906 5.703 1 95.12 438 MET A N 1
ATOM 3565 C CA . MET A 1 438 ? 21.266 32.75 6.211 1 95.12 438 MET A CA 1
ATOM 3566 C C . MET A 1 438 ? 19.781 33.062 6.32 1 95.12 438 MET A C 1
ATOM 3568 O O . MET A 1 438 ? 18.938 32.25 5.945 1 95.12 438 MET A O 1
ATOM 3572 N N . LEU A 1 439 ? 19.469 34.25 6.738 1 95.25 439 LEU A N 1
ATOM 3573 C CA . LEU A 1 439 ? 18.094 34.719 6.906 1 95.25 439 LEU A CA 1
ATOM 3574 C C . LEU A 1 439 ? 17.344 34.688 5.574 1 95.25 439 LEU A C 1
ATOM 3576 O O . LEU A 1 439 ? 16.25 34.125 5.48 1 95.25 439 LEU A O 1
ATOM 3580 N N . PHE A 1 440 ? 17.938 35.188 4.605 1 94.81 440 PHE A N 1
ATOM 3581 C CA . PHE A 1 440 ? 17.234 35.344 3.338 1 94.81 440 PHE A CA 1
ATOM 3582 C C . PHE A 1 440 ? 17.188 34 2.6 1 94.81 440 PHE A C 1
ATOM 3584 O O . PHE A 1 440 ? 16.25 33.75 1.84 1 94.81 440 PHE A O 1
ATOM 3591 N N . ILE A 1 441 ? 18.156 33.094 2.834 1 94.81 441 ILE A N 1
ATOM 3592 C CA . ILE A 1 441 ? 18.047 31.766 2.283 1 94.81 441 ILE A CA 1
ATOM 3593 C C . ILE A 1 441 ? 16.875 31.031 2.939 1 94.81 441 ILE A C 1
ATOM 3595 O O . ILE A 1 441 ? 16.094 30.359 2.26 1 94.81 441 ILE A O 1
ATOM 3599 N N . GLU A 1 442 ? 16.797 31.172 4.211 1 95.56 442 GLU A N 1
ATOM 3600 C CA . GLU A 1 442 ? 15.711 30.5 4.934 1 95.56 442 GLU A CA 1
ATOM 3601 C C . GLU A 1 442 ? 14.352 31.109 4.582 1 95.56 442 GLU A C 1
ATOM 3603 O O . GLU A 1 442 ? 13.344 30.406 4.551 1 95.56 442 GLU A O 1
ATOM 3608 N N . ALA A 1 443 ? 14.359 32.406 4.383 1 95.31 443 ALA A N 1
ATOM 3609 C CA . ALA A 1 443 ? 13.125 33.062 3.922 1 95.31 443 ALA A CA 1
ATOM 3610 C C . ALA A 1 443 ? 12.719 32.531 2.551 1 95.31 443 ALA A C 1
ATOM 3612 O O . ALA A 1 443 ? 11.531 32.312 2.287 1 95.31 443 ALA A O 1
ATOM 3613 N N . PHE A 1 444 ? 13.742 32.375 1.839 1 92.19 444 PHE A N 1
ATOM 3614 C CA . PHE A 1 444 ? 13.492 31.812 0.52 1 92.19 444 PHE A CA 1
ATOM 3615 C C . PHE A 1 444 ? 12.945 30.391 0.635 1 92.19 444 PHE A C 1
ATOM 3617 O O . PHE A 1 444 ? 12.047 30 -0.121 1 92.19 444 PHE A O 1
ATOM 3624 N N . SER A 1 445 ? 13.398 29.641 1.49 1 92.62 445 SER A N 1
ATOM 3625 C CA . SER A 1 445 ? 12.906 28.281 1.755 1 92.62 445 SER A CA 1
ATOM 3626 C C . SER A 1 445 ? 11.453 28.312 2.217 1 92.62 445 SER A C 1
ATOM 3628 O O . SER A 1 445 ? 10.664 27.438 1.85 1 92.62 445 SER A O 1
ATOM 3630 N N . ASN A 1 446 ? 11.062 29.328 3.004 1 94.5 446 ASN A N 1
ATOM 3631 C CA . ASN A 1 446 ? 9.703 29.453 3.504 1 94.5 446 ASN A CA 1
ATOM 3632 C C . ASN A 1 446 ? 8.711 29.703 2.369 1 94.5 446 ASN A C 1
ATOM 3634 O O . ASN A 1 446 ? 7.531 29.375 2.484 1 94.5 446 ASN A O 1
ATOM 3638 N N . MET A 1 447 ? 9.195 30.266 1.298 1 92.19 447 MET A N 1
ATOM 3639 C CA . MET A 1 447 ? 8.32 30.578 0.172 1 92.19 447 MET A CA 1
ATOM 3640 C C . MET A 1 447 ? 7.953 29.312 -0.591 1 92.19 447 MET A C 1
ATOM 3642 O O . MET A 1 447 ? 6.949 29.281 -1.308 1 92.19 447 MET A O 1
ATOM 3646 N N . LYS A 1 448 ? 8.68 28.266 -0.419 1 89 448 LYS A N 1
ATOM 3647 C CA . LYS A 1 448 ? 8.477 26.953 -1.034 1 89 448 LYS A CA 1
ATOM 3648 C C . LYS A 1 448 ? 8.211 27.094 -2.531 1 89 448 LYS A C 1
ATOM 3650 O O . LYS A 1 448 ? 7.215 26.562 -3.041 1 89 448 LYS A O 1
ATOM 3655 N N . ILE A 1 449 ? 9.148 27.703 -3.189 1 86.62 449 ILE A N 1
ATOM 3656 C CA . ILE A 1 449 ? 9.047 27.891 -4.633 1 86.62 449 ILE A CA 1
ATOM 3657 C C . ILE A 1 449 ? 9.391 26.578 -5.344 1 86.62 449 ILE A C 1
ATOM 3659 O O . ILE A 1 449 ? 10.289 25.844 -4.914 1 86.62 449 ILE A O 1
ATOM 3663 N N . ASP A 1 450 ? 8.68 26.219 -6.461 1 81.38 450 ASP A N 1
ATOM 3664 C CA . ASP A 1 450 ? 8.836 24.938 -7.164 1 81.38 450 ASP A CA 1
ATOM 3665 C C . ASP A 1 450 ? 10.242 24.797 -7.734 1 81.38 450 ASP A C 1
ATOM 3667 O O . ASP A 1 450 ? 10.852 23.734 -7.629 1 81.38 450 ASP A O 1
ATOM 3671 N N . ASN A 1 451 ? 10.82 25.875 -8.273 1 86.5 451 ASN A N 1
ATOM 3672 C CA . ASN A 1 451 ? 12.141 25.812 -8.883 1 86.5 451 ASN A CA 1
ATOM 3673 C C . ASN A 1 451 ? 13.203 26.453 -8 1 86.5 451 ASN A C 1
ATOM 3675 O O . ASN A 1 451 ? 14.031 27.234 -8.477 1 86.5 451 ASN A O 1
ATOM 3679 N N . ILE A 1 452 ? 13.102 26.094 -6.73 1 88.25 452 ILE A N 1
ATOM 3680 C CA . ILE A 1 452 ? 13.992 26.734 -5.762 1 88.25 452 ILE A CA 1
ATOM 3681 C C . ILE A 1 452 ? 15.438 26.359 -6.078 1 88.25 452 ILE A C 1
ATOM 3683 O O . ILE A 1 452 ? 16.344 27.172 -5.875 1 88.25 452 ILE A O 1
ATOM 3687 N N . LEU A 1 453 ? 15.711 25.156 -6.598 1 90.88 453 LEU A N 1
ATOM 3688 C CA . LEU A 1 453 ? 17.062 24.688 -6.844 1 90.88 453 LEU A CA 1
ATOM 3689 C C . LEU A 1 453 ? 17.734 25.484 -7.961 1 90.88 453 LEU A C 1
ATOM 3691 O O . LEU A 1 453 ? 18.953 25.641 -7.977 1 90.88 453 LEU A O 1
ATOM 3695 N N . ASP A 1 454 ? 16.984 26.062 -8.859 1 89 454 ASP A N 1
ATOM 3696 C CA . ASP A 1 454 ? 17.531 26.891 -9.914 1 89 454 ASP A CA 1
ATOM 3697 C C . ASP A 1 454 ? 18.141 28.172 -9.344 1 89 454 ASP A C 1
ATOM 3699 O O . ASP A 1 454 ? 19.141 28.688 -9.859 1 89 454 ASP A O 1
ATOM 3703 N N . PHE A 1 455 ? 17.578 28.609 -8.305 1 89.5 455 PHE A N 1
ATOM 3704 C CA . PHE A 1 455 ? 18.031 29.859 -7.707 1 89.5 455 PHE A CA 1
ATOM 3705 C C . PHE A 1 455 ? 19.156 29.609 -6.703 1 89.5 455 PHE A C 1
ATOM 3707 O O . PHE A 1 455 ? 20.016 30.469 -6.496 1 89.5 455 PHE A O 1
ATOM 3714 N N . LEU A 1 456 ? 19.125 28.438 -6.086 1 93.06 456 LEU A N 1
ATOM 3715 C CA . LEU A 1 456 ? 20.109 28.156 -5.043 1 93.06 456 LEU A CA 1
ATOM 3716 C C . LEU A 1 456 ? 21.344 27.453 -5.629 1 93.06 456 LEU A C 1
ATOM 3718 O O . LEU A 1 456 ? 22.391 27.391 -4.98 1 93.06 456 LEU A O 1
ATOM 3722 N N . GLN A 1 457 ? 21.297 26.922 -6.867 1 93.25 457 GLN A N 1
ATOM 3723 C CA . GLN A 1 457 ? 22.391 26.172 -7.484 1 93.25 457 GLN A CA 1
ATOM 3724 C C . GLN A 1 457 ? 23.656 27.016 -7.551 1 93.25 457 GLN A C 1
ATOM 3726 O O . GLN A 1 457 ? 24.734 26.547 -7.188 1 93.25 457 GLN A O 1
ATOM 3731 N N . PRO A 1 458 ? 23.594 28.312 -7.895 1 91.81 458 PRO A N 1
ATOM 3732 C CA . PRO A 1 458 ? 24.812 29.125 -7.945 1 91.81 458 PRO A CA 1
ATOM 3733 C C . PRO A 1 458 ? 25.438 29.312 -6.57 1 91.81 458 PRO A C 1
ATOM 3735 O O . PRO A 1 458 ? 26.656 29.547 -6.473 1 91.81 458 PRO A O 1
ATOM 3738 N N . ILE A 1 459 ? 24.625 29.25 -5.562 1 93.38 459 ILE A N 1
ATOM 3739 C CA . ILE A 1 459 ? 25.141 29.391 -4.203 1 93.38 459 ILE A CA 1
ATOM 3740 C C . ILE A 1 459 ? 25.781 28.078 -3.75 1 93.38 459 ILE A C 1
ATOM 3742 O O . ILE A 1 459 ? 26.875 28.062 -3.186 1 93.38 459 ILE A O 1
ATOM 3746 N N . ILE A 1 460 ? 25.25 26.969 -4.062 1 94.88 460 ILE A N 1
ATOM 3747 C CA . ILE A 1 460 ? 25.656 25.641 -3.621 1 94.88 460 ILE A CA 1
ATOM 3748 C C . ILE A 1 460 ? 26.969 25.25 -4.309 1 94.88 460 ILE A C 1
ATOM 3750 O O . ILE A 1 460 ? 27.859 24.688 -3.684 1 94.88 460 ILE A O 1
ATOM 3754 N N . THR A 1 461 ? 27.109 25.594 -5.594 1 91.25 461 THR A N 1
ATOM 3755 C CA . THR A 1 461 ? 28.25 25.141 -6.375 1 91.25 461 THR A CA 1
ATOM 3756 C C . THR A 1 461 ? 29.375 26.172 -6.332 1 91.25 461 THR A C 1
ATOM 3758 O O . THR A 1 461 ? 30.453 25.938 -6.883 1 91.25 461 THR A O 1
ATOM 3761 N N . ASP A 1 462 ? 29.125 27.297 -5.621 1 90.44 462 ASP A N 1
ATOM 3762 C CA . ASP A 1 462 ? 30.141 28.344 -5.527 1 90.44 462 ASP A CA 1
ATOM 3763 C C . ASP A 1 462 ? 31.203 27.984 -4.488 1 90.44 462 ASP A C 1
ATOM 3765 O O . ASP A 1 462 ? 30.984 28.141 -3.289 1 90.44 462 ASP A O 1
ATOM 3769 N N . HIS A 1 463 ? 32.406 27.656 -4.969 1 87.94 463 HIS A N 1
ATOM 3770 C CA . HIS A 1 463 ? 33.469 27.219 -4.086 1 87.94 463 HIS A CA 1
ATOM 3771 C C . HIS A 1 463 ? 34.125 28.406 -3.377 1 87.94 463 HIS A C 1
ATOM 3773 O O . HIS A 1 463 ? 34.844 28.219 -2.404 1 87.94 463 HIS A O 1
ATOM 3779 N N . ASN A 1 464 ? 33.625 29.531 -3.85 1 84.94 464 ASN A N 1
ATOM 3780 C CA . ASN A 1 464 ? 34.188 30.734 -3.232 1 84.94 464 ASN A CA 1
ATOM 3781 C C . ASN A 1 464 ? 33.406 31.156 -1.994 1 84.94 464 ASN A C 1
ATOM 3783 O O . ASN A 1 464 ? 33.906 31.938 -1.186 1 84.94 464 ASN A O 1
ATOM 3787 N N . ARG A 1 465 ? 32.375 30.609 -1.817 1 88.44 465 ARG A N 1
ATOM 3788 C CA . ARG A 1 465 ? 31.547 30.938 -0.66 1 88.44 465 ARG A CA 1
ATOM 3789 C C . ARG A 1 465 ? 31.859 30.016 0.517 1 88.44 465 ARG A C 1
ATOM 3791 O O . ARG A 1 465 ? 32.469 28.953 0.339 1 88.44 465 ARG A O 1
ATOM 3798 N N . SER A 1 466 ? 31.453 30.609 1.656 1 89.31 466 SER A N 1
ATOM 3799 C CA . SER A 1 466 ? 31.703 29.812 2.863 1 89.31 466 SER A CA 1
ATOM 3800 C C . SER A 1 466 ? 30.938 28.5 2.822 1 89.31 466 SER A C 1
ATOM 3802 O O . SER A 1 466 ? 29.812 28.438 2.336 1 89.31 466 SER A O 1
ATOM 3804 N N . ARG A 1 467 ? 31.594 27.484 3.266 1 91 467 ARG A N 1
ATOM 3805 C CA . ARG A 1 467 ? 30.953 26.172 3.312 1 91 467 ARG A CA 1
ATOM 3806 C C . ARG A 1 467 ? 29.703 26.188 4.18 1 91 467 ARG A C 1
ATOM 3808 O O . ARG A 1 467 ? 28.797 25.391 3.982 1 91 467 ARG A O 1
ATOM 3815 N N . HIS A 1 468 ? 29.672 27.172 5.109 1 91.12 468 HIS A N 1
ATOM 3816 C CA . HIS A 1 468 ? 28.516 27.281 6.004 1 91.12 468 HIS A CA 1
ATOM 3817 C C . HIS A 1 468 ? 27.266 27.734 5.254 1 91.12 468 HIS A C 1
ATOM 3819 O O . HIS A 1 468 ? 26.188 27.172 5.43 1 91.12 468 HIS A O 1
ATOM 3825 N N . ILE A 1 469 ? 27.406 28.703 4.441 1 94.06 469 ILE A N 1
ATOM 3826 C CA . ILE A 1 469 ? 26.266 29.234 3.699 1 94.06 469 ILE A CA 1
ATOM 3827 C C . ILE A 1 469 ? 25.844 28.219 2.639 1 94.06 469 ILE A C 1
ATOM 3829 O O . ILE A 1 469 ? 24.641 28.094 2.344 1 94.06 469 ILE A O 1
ATOM 3833 N N . ARG A 1 470 ? 26.781 27.531 2.068 1 95.38 470 ARG A N 1
ATOM 3834 C CA . ARG A 1 470 ? 26.469 26.5 1.079 1 95.38 470 ARG A CA 1
ATOM 3835 C C . ARG A 1 470 ? 25.625 25.391 1.695 1 95.38 470 ARG A C 1
ATOM 3837 O O . ARG A 1 470 ? 24.688 24.891 1.066 1 95.38 470 ARG A O 1
ATOM 3844 N N . LEU A 1 471 ? 26 25.016 2.895 1 95.06 471 LEU A N 1
ATOM 3845 C CA . LEU A 1 471 ? 25.25 23.969 3.588 1 95.06 471 LEU A CA 1
ATOM 3846 C C . LEU A 1 471 ? 23.828 24.422 3.863 1 95.06 471 LEU A C 1
ATOM 3848 O O . LEU A 1 471 ? 22.891 23.641 3.705 1 95.06 471 LEU A O 1
ATOM 3852 N N . VAL A 1 472 ? 23.656 25.672 4.277 1 95.44 472 VAL A N 1
ATOM 3853 C CA . VAL A 1 472 ? 22.328 26.203 4.539 1 95.44 472 VAL A CA 1
ATOM 3854 C C . VAL A 1 472 ? 21.5 26.188 3.256 1 95.44 472 VAL A C 1
ATOM 3856 O O . VAL A 1 472 ? 20.312 25.891 3.281 1 95.44 472 VAL A O 1
ATOM 3859 N N . ALA A 1 473 ? 22.156 26.469 2.197 1 95.38 473 ALA A N 1
ATOM 3860 C CA . ALA A 1 473 ? 21.469 26.484 0.907 1 95.38 473 ALA A CA 1
ATOM 3861 C C . ALA A 1 473 ? 21.047 25.078 0.507 1 95.38 473 ALA A C 1
ATOM 3863 O O . ALA A 1 473 ? 19.969 24.891 -0.073 1 95.38 473 ALA A O 1
ATOM 3864 N N . ILE A 1 474 ? 21.828 24.078 0.805 1 95.38 474 ILE A N 1
ATOM 3865 C CA . ILE A 1 474 ? 21.484 22.703 0.495 1 95.38 474 ILE A CA 1
ATOM 3866 C C . ILE A 1 474 ? 20.266 22.281 1.315 1 95.38 474 ILE A C 1
ATOM 3868 O O . ILE A 1 474 ? 19.344 21.656 0.791 1 95.38 474 ILE A O 1
ATOM 3872 N N . TRP A 1 475 ? 20.234 22.688 2.521 1 93.62 475 TRP A N 1
ATOM 3873 C CA . TRP A 1 475 ? 19.125 22.344 3.398 1 93.62 475 TRP A CA 1
ATOM 3874 C C . TRP A 1 475 ? 17.844 23.031 2.943 1 93.62 475 TRP A C 1
ATOM 3876 O O . TRP A 1 475 ? 16.75 22.453 3.035 1 93.62 475 TRP A O 1
ATOM 3886 N N . ALA A 1 476 ? 18.016 24.203 2.504 1 93.5 476 ALA A N 1
ATOM 3887 C CA . ALA A 1 476 ? 16.859 24.969 2.029 1 93.5 476 ALA A CA 1
ATOM 3888 C C . ALA A 1 476 ? 16.281 24.359 0.751 1 93.5 476 ALA A C 1
ATOM 3890 O O . ALA A 1 476 ? 15.109 24.531 0.447 1 93.5 476 ALA A O 1
ATOM 3891 N N . ALA A 1 477 ? 17.109 23.547 0.054 1 91.88 477 ALA A N 1
ATOM 3892 C CA . ALA A 1 477 ? 16.703 22.984 -1.229 1 91.88 477 ALA A CA 1
ATOM 3893 C C . ALA A 1 477 ? 16.094 21.594 -1.047 1 91.88 477 ALA A C 1
ATOM 3895 O O . ALA A 1 477 ? 15.844 20.891 -2.025 1 91.88 477 ALA A O 1
ATOM 3896 N N . LYS A 1 478 ? 15.812 21.203 0.072 1 88 478 LYS A N 1
ATOM 3897 C CA . LYS A 1 478 ? 15.32 19.859 0.365 1 88 478 LYS A CA 1
ATOM 3898 C C . LYS A 1 478 ? 14.008 19.578 -0.37 1 88 478 LYS A C 1
ATOM 3900 O O . LYS A 1 478 ? 13.766 18.453 -0.811 1 88 478 LYS A O 1
ATOM 3905 N N . SER A 1 479 ? 13.227 20.625 -0.575 1 83.19 479 SER A N 1
ATOM 3906 C CA . SER A 1 479 ? 11.922 20.453 -1.204 1 83.19 479 SER A CA 1
ATOM 3907 C C . SER A 1 479 ? 12.062 20.062 -2.674 1 83.19 479 SER A C 1
ATOM 3909 O O . SER A 1 479 ? 11.141 19.516 -3.27 1 83.19 479 SER A O 1
ATOM 3911 N N . ALA A 1 480 ? 13.18 20.234 -3.256 1 85.56 480 ALA A N 1
ATOM 3912 C CA . ALA A 1 480 ? 13.43 19.938 -4.664 1 85.56 480 ALA A CA 1
ATOM 3913 C C . ALA A 1 480 ? 13.57 18.438 -4.895 1 85.56 480 ALA A C 1
ATOM 3915 O O . ALA A 1 480 ? 13.422 17.953 -6.023 1 85.56 480 ALA A O 1
ATOM 3916 N N . THR A 1 481 ? 13.82 17.641 -3.918 1 85.06 481 THR A N 1
ATOM 3917 C CA . THR A 1 481 ? 14.055 16.219 -4.062 1 85.06 481 THR A CA 1
ATOM 3918 C C . THR A 1 481 ? 12.812 15.516 -4.609 1 85.06 481 THR A C 1
ATOM 3920 O O . THR A 1 481 ? 12.922 14.602 -5.426 1 85.06 481 THR A O 1
ATOM 3923 N N . THR A 1 482 ? 11.672 15.945 -4.32 1 77.94 482 THR A N 1
ATOM 3924 C CA . THR A 1 482 ? 10.445 15.281 -4.75 1 77.94 482 THR A CA 1
ATOM 3925 C C . THR A 1 482 ? 9.953 15.844 -6.082 1 77.94 482 THR A C 1
ATOM 3927 O O . THR A 1 482 ? 9.391 15.117 -6.898 1 77.94 482 THR A O 1
ATOM 3930 N N . ALA A 1 483 ? 10.273 17.062 -6.398 1 79.06 483 ALA A N 1
ATOM 3931 C CA . ALA A 1 483 ? 9.688 17.734 -7.555 1 79.06 483 ALA A CA 1
ATOM 3932 C C . ALA A 1 483 ? 10.617 17.656 -8.766 1 79.06 483 ALA A C 1
ATOM 3934 O O . ALA A 1 483 ? 10.156 17.562 -9.898 1 79.06 483 ALA A O 1
ATOM 3935 N N . HIS A 1 484 ? 11.945 17.719 -8.453 1 85 484 HIS A N 1
ATOM 3936 C CA . HIS A 1 484 ? 12.898 17.797 -9.555 1 85 484 HIS A CA 1
ATOM 3937 C C . HIS A 1 484 ? 14.07 16.844 -9.352 1 85 484 HIS A C 1
ATOM 3939 O O . HIS A 1 484 ? 15.211 17.281 -9.203 1 85 484 HIS A O 1
ATOM 3945 N N . SER A 1 485 ? 13.852 15.617 -9.523 1 83.5 485 SER A N 1
ATOM 3946 C CA . SER A 1 485 ? 14.859 14.594 -9.234 1 83.5 485 SER A CA 1
ATOM 3947 C C . SER A 1 485 ? 16.031 14.688 -10.211 1 83.5 485 SER A C 1
ATOM 3949 O O . SER A 1 485 ? 17.188 14.492 -9.828 1 83.5 485 SER A O 1
ATOM 3951 N N . ASP A 1 486 ? 15.852 15.07 -11.453 1 77.62 486 ASP A N 1
ATOM 3952 C CA . ASP A 1 486 ? 16.922 15.148 -12.453 1 77.62 486 ASP A CA 1
ATOM 3953 C C . ASP A 1 486 ? 17.844 16.328 -12.164 1 77.62 486 ASP A C 1
ATOM 3955 O O . ASP A 1 486 ? 19.062 16.203 -12.305 1 77.62 486 ASP A O 1
ATOM 3959 N N . LYS A 1 487 ? 17.219 17.375 -11.812 1 85.69 487 LYS A N 1
ATOM 3960 C CA . LYS A 1 487 ? 18.047 18.547 -11.484 1 85.69 487 LYS A CA 1
ATOM 3961 C C . LYS A 1 487 ? 18.891 18.281 -10.242 1 85.69 487 LYS A C 1
ATOM 3963 O O . LYS A 1 487 ? 20.031 18.766 -10.156 1 85.69 487 LYS A O 1
ATOM 3968 N N . VAL A 1 488 ? 18.328 17.594 -9.32 1 90.31 488 VAL A N 1
ATOM 3969 C CA . VAL A 1 488 ? 19.078 17.25 -8.109 1 90.31 488 VAL A CA 1
ATOM 3970 C C . VAL A 1 488 ? 20.297 16.406 -8.477 1 90.31 488 VAL A C 1
ATOM 3972 O O . VAL A 1 488 ? 21.391 16.625 -7.957 1 90.31 488 VAL A O 1
ATOM 3975 N N . ALA A 1 489 ? 20.109 15.5 -9.383 1 83.75 489 ALA A N 1
ATOM 3976 C CA . ALA A 1 489 ? 21.219 14.656 -9.812 1 83.75 489 ALA A CA 1
ATOM 3977 C C . ALA A 1 489 ? 22.297 15.477 -10.516 1 83.75 489 ALA A C 1
ATOM 3979 O O . ALA A 1 489 ? 23.5 15.266 -10.305 1 83.75 489 ALA A O 1
ATOM 3980 N N . GLU A 1 490 ? 21.922 16.438 -11.242 1 82.31 490 GLU A N 1
ATOM 3981 C CA . GLU A 1 490 ? 22.844 17.297 -12 1 82.31 490 GLU A CA 1
ATOM 3982 C C . GLU A 1 490 ? 23.688 18.141 -11.07 1 82.31 490 GLU A C 1
ATOM 3984 O O . GLU A 1 490 ? 24.875 18.359 -11.328 1 82.31 490 GLU A O 1
ATOM 3989 N N . VAL A 1 491 ? 23.109 18.5 -10.023 1 88.56 491 VAL A N 1
ATOM 3990 C CA . VAL A 1 491 ? 23.797 19.453 -9.141 1 88.56 491 VAL A CA 1
ATOM 3991 C C . VAL A 1 491 ? 24.656 18.688 -8.125 1 88.56 491 VAL A C 1
ATOM 3993 O O . VAL A 1 491 ? 25.766 19.109 -7.824 1 88.56 491 VAL A O 1
ATOM 3996 N N . PHE A 1 492 ? 24.219 17.594 -7.664 1 91.75 492 PHE A N 1
ATOM 3997 C CA . PHE A 1 492 ? 24.812 17.062 -6.441 1 91.75 492 PHE A CA 1
ATOM 3998 C C . PHE A 1 492 ? 25.734 15.891 -6.75 1 91.75 492 PHE A C 1
ATOM 4000 O O . PHE A 1 492 ? 26.594 15.547 -5.938 1 91.75 492 PHE A O 1
ATOM 4007 N N . TRP A 1 493 ? 25.656 15.258 -7.863 1 86.38 493 TRP A N 1
ATOM 4008 C CA . TRP A 1 493 ? 26.594 14.188 -8.188 1 86.38 493 TRP A CA 1
ATOM 4009 C C . TRP A 1 493 ? 28.016 14.727 -8.297 1 86.38 493 TRP A C 1
ATOM 4011 O O . TRP A 1 493 ? 28.953 14.148 -7.734 1 86.38 493 TRP A O 1
ATOM 4021 N N . PRO A 1 494 ? 28.172 15.891 -9 1 84.06 494 PRO A N 1
ATOM 4022 C CA . PRO A 1 494 ? 29.531 16.422 -9.078 1 84.06 494 PRO A CA 1
ATOM 4023 C C . PRO A 1 494 ? 30.094 16.812 -7.711 1 84.06 494 PRO A C 1
ATOM 4025 O O . PRO A 1 494 ? 31.312 16.703 -7.492 1 84.06 494 PRO A O 1
ATOM 4028 N N . ILE A 1 495 ? 29.25 17.172 -6.848 1 90.56 495 ILE A N 1
ATOM 4029 C CA . ILE A 1 495 ? 29.703 17.547 -5.512 1 90.56 495 ILE A CA 1
ATOM 4030 C C . ILE A 1 495 ? 30.094 16.297 -4.734 1 90.56 495 ILE A C 1
ATOM 4032 O O . ILE A 1 495 ? 31.125 16.281 -4.055 1 90.56 495 ILE A O 1
ATOM 4036 N N . LEU A 1 496 ? 29.422 15.234 -4.895 1 90.69 496 LEU A N 1
ATOM 4037 C CA . LEU A 1 496 ? 29.703 13.992 -4.18 1 90.69 496 LEU A CA 1
ATOM 4038 C C . LEU A 1 496 ? 30.984 13.344 -4.676 1 90.69 496 LEU A C 1
ATOM 4040 O O . LEU A 1 496 ? 31.75 12.789 -3.887 1 90.69 496 LEU A O 1
ATOM 4044 N N . THR A 1 497 ? 31.25 13.445 -5.922 1 82.62 497 THR A N 1
ATOM 4045 C CA . THR A 1 497 ? 32.406 12.766 -6.508 1 82.62 497 THR A CA 1
ATOM 4046 C C . THR A 1 497 ? 33.688 13.562 -6.281 1 82.62 497 THR A C 1
ATOM 4048 O O . THR A 1 497 ? 34.781 13.031 -6.414 1 82.62 497 THR A O 1
ATOM 4051 N N . ASN A 1 498 ? 33.438 14.867 -5.914 1 83.5 498 ASN A N 1
ATOM 4052 C CA . ASN A 1 498 ? 34.594 15.719 -5.645 1 83.5 498 ASN A CA 1
ATOM 4053 C C . ASN A 1 498 ? 35.125 15.516 -4.23 1 83.5 498 ASN A C 1
ATOM 4055 O O . ASN A 1 498 ? 34.562 16.031 -3.27 1 83.5 498 ASN A O 1
ATOM 4059 N N . HIS A 1 499 ? 36.312 14.906 -4.109 1 85.75 499 HIS A N 1
ATOM 4060 C CA . HIS A 1 499 ? 36.875 14.539 -2.814 1 85.75 499 HIS A CA 1
ATOM 4061 C C . HIS A 1 499 ? 37.5 15.742 -2.125 1 85.75 499 HIS A C 1
ATOM 4063 O O . HIS A 1 499 ? 37.844 15.68 -0.939 1 85.75 499 HIS A O 1
ATOM 4069 N N . SER A 1 500 ? 37.5 16.797 -2.879 1 84.31 500 SER A N 1
ATOM 4070 C CA . SER A 1 500 ? 38.062 18 -2.277 1 84.31 500 SER A CA 1
ATOM 4071 C C . SER A 1 500 ? 37 18.766 -1.495 1 84.31 500 SER A C 1
ATOM 4073 O O . SER A 1 500 ? 37.344 19.641 -0.685 1 84.31 500 SER A O 1
ATOM 4075 N N . GLU A 1 501 ? 35.812 18.406 -1.677 1 91 501 GLU A N 1
ATOM 4076 C CA . GLU A 1 501 ? 34.719 19.062 -0.961 1 91 501 GLU A CA 1
ATOM 4077 C C . GLU A 1 501 ? 34.688 18.641 0.503 1 91 501 GLU A C 1
ATOM 4079 O O . GLU A 1 501 ? 35.062 17.5 0.833 1 91 501 GLU A O 1
ATOM 4084 N N . PRO A 1 502 ? 34.281 19.625 1.32 1 90.75 502 PRO A N 1
ATOM 4085 C CA . PRO A 1 502 ? 34.188 19.281 2.738 1 90.75 502 PRO A CA 1
ATOM 4086 C C . PRO A 1 502 ? 33.219 18.125 2.996 1 90.75 502 PRO A C 1
ATOM 4088 O O . PRO A 1 502 ? 32.281 17.938 2.23 1 90.75 502 PRO A O 1
ATOM 4091 N N . LEU A 1 503 ? 33.438 17.438 4.082 1 92.38 503 LEU A N 1
ATOM 4092 C CA . LEU A 1 503 ? 32.656 16.25 4.426 1 92.38 503 LEU A CA 1
ATOM 4093 C C . LEU A 1 503 ? 31.188 16.594 4.562 1 92.38 503 LEU A C 1
ATOM 4095 O O . LEU A 1 503 ? 30.328 15.836 4.098 1 92.38 503 LEU A O 1
ATOM 4099 N N . GLU A 1 504 ? 30.844 17.703 5.195 1 93.69 504 GLU A N 1
ATOM 4100 C CA . GLU A 1 504 ? 29.438 18.062 5.43 1 93.69 504 GLU A CA 1
ATOM 4101 C C . GLU A 1 504 ? 28.719 18.344 4.117 1 93.69 504 GLU A C 1
ATOM 4103 O O . GLU A 1 504 ? 27.531 18 3.971 1 93.69 504 GLU A O 1
ATOM 4108 N N . ILE A 1 505 ? 29.359 18.922 3.172 1 95 505 ILE A N 1
ATOM 4109 C CA . ILE A 1 505 ? 28.766 19.25 1.881 1 95 505 ILE A CA 1
ATOM 4110 C C . ILE A 1 505 ? 28.578 17.969 1.065 1 95 505 ILE A C 1
ATOM 4112 O O . ILE A 1 505 ? 27.531 17.781 0.439 1 95 505 ILE A O 1
ATOM 4116 N N . ARG A 1 506 ? 29.516 17.078 1.128 1 94.94 506 ARG A N 1
ATOM 4117 C CA . ARG A 1 506 ? 29.422 15.82 0.404 1 94.94 506 ARG A CA 1
ATOM 4118 C C . ARG A 1 506 ? 28.344 14.93 0.999 1 94.94 506 ARG A C 1
ATOM 4120 O O . ARG A 1 506 ? 27.578 14.297 0.266 1 94.94 506 ARG A O 1
ATOM 4127 N N . THR A 1 507 ? 28.328 14.875 2.305 1 95.5 507 THR A N 1
ATOM 4128 C CA . THR A 1 507 ? 27.312 14.062 2.971 1 95.5 507 THR A CA 1
ATOM 4129 C C . THR A 1 507 ? 25.922 14.594 2.67 1 95.5 507 THR A C 1
ATOM 4131 O O . THR A 1 507 ? 24.984 13.812 2.438 1 95.5 507 THR A O 1
ATOM 4134 N N . SER A 1 508 ? 25.766 15.891 2.719 1 95.88 508 SER A N 1
ATOM 4135 C CA . SER A 1 508 ? 24.469 16.484 2.396 1 95.88 508 SER A CA 1
ATOM 4136 C C . SER A 1 508 ? 24.094 16.219 0.945 1 95.88 508 SER A C 1
ATOM 4138 O O . SER A 1 508 ? 22.906 16.062 0.632 1 95.88 508 SER A O 1
ATOM 4140 N N . SER A 1 509 ? 25.062 16.234 0.112 1 94.38 509 SER A N 1
ATOM 4141 C CA . SER A 1 509 ? 24.812 15.914 -1.288 1 94.38 509 SER A CA 1
ATOM 4142 C C . SER A 1 509 ? 24.344 14.469 -1.447 1 94.38 509 SER A C 1
ATOM 4144 O O . SER A 1 509 ? 23.453 14.18 -2.246 1 94.38 509 SER A O 1
ATOM 4146 N N . LEU A 1 510 ? 24.984 13.602 -0.704 1 95 510 LEU A N 1
ATOM 4147 C CA . LEU A 1 510 ? 24.562 12.211 -0.704 1 95 510 LEU A CA 1
ATOM 4148 C C . LEU A 1 510 ? 23.109 12.086 -0.256 1 95 510 LEU A C 1
ATOM 4150 O O . LEU A 1 510 ? 22.328 11.359 -0.869 1 95 510 LEU A O 1
ATOM 4154 N N . ASN A 1 511 ? 22.797 12.781 0.749 1 94.31 511 ASN A N 1
ATOM 4155 C CA . ASN A 1 511 ? 21.422 12.758 1.247 1 94.31 511 ASN A CA 1
ATOM 4156 C C . ASN A 1 511 ? 20.438 13.25 0.192 1 94.31 511 ASN A C 1
ATOM 4158 O O . ASN A 1 511 ? 19.359 12.672 0.027 1 94.31 511 ASN A O 1
ATOM 4162 N N . MET A 1 512 ? 20.797 14.281 -0.526 1 94.75 512 MET A N 1
ATOM 4163 C CA . MET A 1 512 ? 19.938 14.82 -1.578 1 94.75 512 MET A CA 1
ATOM 4164 C C . MET A 1 512 ? 19.766 13.805 -2.703 1 94.75 512 MET A C 1
ATOM 4166 O O . MET A 1 512 ? 18.656 13.648 -3.225 1 94.75 512 MET A O 1
ATOM 4170 N N . LEU A 1 513 ? 20.766 13.125 -3.004 1 91.5 513 LEU A N 1
ATOM 4171 C CA . LEU A 1 513 ? 20.703 12.141 -4.078 1 91.5 513 LEU A CA 1
ATOM 4172 C C . LEU A 1 513 ? 19.891 10.922 -3.654 1 91.5 513 LEU A C 1
ATOM 4174 O O . LEU A 1 513 ? 19.141 10.367 -4.457 1 91.5 513 LEU A O 1
ATOM 4178 N N . MET A 1 514 ? 20 10.555 -2.459 1 91.25 514 MET A N 1
ATOM 4179 C CA . MET A 1 514 ? 19.266 9.398 -1.953 1 91.25 514 MET A CA 1
ATOM 4180 C C . MET A 1 514 ? 17.781 9.695 -1.881 1 91.25 514 MET A C 1
ATOM 4182 O O . MET A 1 514 ? 16.953 8.844 -2.213 1 91.25 514 MET A O 1
ATOM 4186 N N . MET A 1 515 ? 17.422 10.914 -1.6 1 89.38 515 MET A N 1
ATOM 4187 C CA . MET A 1 515 ? 16.016 11.258 -1.36 1 89.38 515 MET A CA 1
ATOM 4188 C C . MET A 1 515 ? 15.344 11.711 -2.65 1 89.38 515 MET A C 1
ATOM 4190 O O . MET A 1 515 ? 14.109 11.734 -2.738 1 89.38 515 MET A O 1
ATOM 4194 N N . SER A 1 516 ? 16.047 12.062 -3.654 1 85.38 516 SER A N 1
ATOM 4195 C CA . SER A 1 516 ? 15.469 12.57 -4.895 1 85.38 516 SER A CA 1
ATOM 4196 C C . SER A 1 516 ? 14.867 11.445 -5.727 1 85.38 516 SER A C 1
ATOM 4198 O O . SER A 1 516 ? 13.852 11.633 -6.391 1 85.38 516 SER A O 1
ATOM 4200 N N . GLN A 1 517 ? 15.469 10.367 -5.844 1 77.5 517 GLN A N 1
ATOM 4201 C CA . GLN A 1 517 ? 14.969 9.219 -6.59 1 77.5 517 GLN A CA 1
ATOM 4202 C C . GLN A 1 517 ? 15.25 7.914 -5.848 1 77.5 517 GLN A C 1
ATOM 4204 O O . GLN A 1 517 ? 16.109 7.137 -6.25 1 77.5 517 GLN A O 1
ATOM 4209 N N . PRO A 1 518 ? 14.438 7.695 -4.859 1 75.25 518 PRO A N 1
ATOM 4210 C CA . PRO A 1 518 ? 14.703 6.484 -4.082 1 75.25 518 PRO A CA 1
ATOM 4211 C C . PRO A 1 518 ? 14.281 5.211 -4.812 1 75.25 518 PRO A C 1
ATOM 4213 O O . PRO A 1 518 ? 13.328 4.547 -4.402 1 75.25 518 PRO A O 1
ATOM 4216 N N . THR A 1 519 ? 15.016 4.941 -5.859 1 73.81 519 THR A N 1
ATOM 4217 C CA . THR A 1 519 ? 14.805 3.74 -6.66 1 73.81 519 THR A CA 1
ATOM 4218 C C . THR A 1 519 ? 15.914 2.723 -6.414 1 73.81 519 THR A C 1
ATOM 4220 O O . THR A 1 519 ? 16.969 3.064 -5.863 1 73.81 519 THR A O 1
ATOM 4223 N N . VAL A 1 520 ? 15.68 1.534 -6.699 1 70.31 520 VAL A N 1
ATOM 4224 C CA . VAL A 1 520 ? 16.672 0.479 -6.535 1 70.31 520 VAL A CA 1
ATOM 4225 C C . VAL A 1 520 ? 17.938 0.828 -7.324 1 70.31 520 VAL A C 1
ATOM 4227 O O . VAL A 1 520 ? 19.047 0.68 -6.824 1 70.31 520 VAL A O 1
ATOM 4230 N N . SER A 1 521 ? 17.719 1.37 -8.484 1 69.12 521 SER A N 1
ATOM 4231 C CA . SER A 1 521 ? 18.859 1.721 -9.336 1 69.12 521 SER A CA 1
ATOM 4232 C C . SER A 1 521 ? 19.734 2.785 -8.688 1 69.12 521 SER A C 1
ATOM 4234 O O . SER A 1 521 ? 20.953 2.67 -8.68 1 69.12 521 SER A O 1
ATOM 4236 N N . ARG A 1 522 ? 19.078 3.764 -8.141 1 78.88 522 ARG A N 1
ATOM 4237 C CA . ARG A 1 522 ? 19.828 4.844 -7.508 1 78.88 522 ARG A CA 1
ATOM 4238 C C . ARG A 1 522 ? 20.562 4.348 -6.262 1 78.88 522 ARG A C 1
ATOM 4240 O O . ARG A 1 522 ? 21.734 4.66 -6.055 1 78.88 522 ARG A O 1
ATOM 4247 N N . PHE A 1 523 ? 19.953 3.578 -5.516 1 82.81 523 PHE A N 1
ATOM 4248 C CA . PHE A 1 523 ? 20.578 3.092 -4.289 1 82.81 523 PHE A CA 1
ATOM 4249 C C . PHE A 1 523 ? 21.734 2.139 -4.605 1 82.81 523 PHE A C 1
ATOM 4251 O O . PHE A 1 523 ? 22.75 2.137 -3.918 1 82.81 523 PHE A O 1
ATOM 4258 N N . LEU A 1 524 ? 21.547 1.404 -5.621 1 75.19 524 LEU A N 1
ATOM 4259 C CA . LEU A 1 524 ? 22.625 0.499 -6.016 1 75.19 524 LEU A CA 1
ATOM 4260 C C . LEU A 1 524 ? 23.812 1.275 -6.586 1 75.19 524 LEU A C 1
ATOM 4262 O O . LEU A 1 524 ? 24.969 0.939 -6.32 1 75.19 524 LEU A O 1
ATOM 4266 N N . THR A 1 525 ? 23.438 2.266 -7.383 1 75.88 525 THR A N 1
ATOM 4267 C CA . THR A 1 525 ? 24.5 3.115 -7.922 1 75.88 525 THR A CA 1
ATOM 4268 C C . THR A 1 525 ? 25.297 3.764 -6.793 1 75.88 525 THR A C 1
ATOM 4270 O O . THR A 1 525 ? 26.516 3.807 -6.84 1 75.88 525 THR A O 1
ATOM 4273 N N . LEU A 1 526 ? 24.562 4.164 -5.891 1 86.31 526 LEU A N 1
ATOM 4274 C CA . LEU A 1 526 ? 25.219 4.797 -4.758 1 86.31 526 LEU A CA 1
ATOM 4275 C C . LEU A 1 526 ? 26 3.771 -3.941 1 86.31 526 LEU A C 1
ATOM 4277 O O . LEU A 1 526 ? 27.062 4.082 -3.393 1 86.31 526 LEU A O 1
ATOM 4281 N N . TYR A 1 527 ? 25.656 2.586 -3.871 1 82.69 527 TYR A N 1
ATOM 4282 C CA . TYR A 1 527 ? 26.375 1.533 -3.154 1 82.69 527 TYR A CA 1
ATOM 4283 C C . TYR A 1 527 ? 27.719 1.261 -3.791 1 82.69 527 TYR A C 1
ATOM 4285 O O . TYR A 1 527 ? 28.734 1.179 -3.094 1 82.69 527 TYR A O 1
ATOM 4293 N N . TRP A 1 528 ? 27.594 1.168 -4.988 1 74.5 528 TRP A N 1
ATOM 4294 C CA . TRP A 1 528 ? 28.844 0.875 -5.684 1 74.5 528 TRP A CA 1
ATOM 4295 C C . TRP A 1 528 ? 29.797 2.059 -5.609 1 74.5 528 TRP A C 1
ATOM 4297 O O . TRP A 1 528 ? 31.016 1.878 -5.547 1 74.5 528 TRP A O 1
ATOM 4307 N N . PHE A 1 529 ? 29.203 3.225 -5.648 1 79.38 529 PHE A N 1
ATOM 4308 C CA . PHE A 1 529 ? 30.031 4.402 -5.414 1 79.38 529 PHE A CA 1
ATOM 4309 C C . PHE A 1 529 ? 30.656 4.359 -4.023 1 79.38 529 PHE A C 1
ATOM 4311 O O . PHE A 1 529 ? 31.828 4.703 -3.854 1 79.38 529 PHE A O 1
ATOM 4318 N N . MET A 1 530 ? 29.891 3.844 -3.127 1 85.12 530 MET A N 1
ATOM 4319 C CA . MET A 1 530 ? 30.328 3.826 -1.734 1 85.12 530 MET A CA 1
ATOM 4320 C C . MET A 1 530 ? 31.438 2.793 -1.526 1 85.12 530 MET A C 1
ATOM 4322 O O . MET A 1 530 ? 32.281 2.949 -0.642 1 85.12 530 MET A O 1
ATOM 4326 N N . GLN A 1 531 ? 31.422 1.827 -2.305 1 75.94 531 GLN A N 1
ATOM 4327 C CA . GLN A 1 531 ? 32.438 0.804 -2.166 1 75.94 531 GLN A CA 1
ATOM 4328 C C . GLN A 1 531 ? 33.844 1.366 -2.496 1 75.94 531 GLN A C 1
ATOM 4330 O O . GLN A 1 531 ? 34.844 0.926 -1.936 1 75.94 531 GLN A O 1
ATOM 4335 N N . ALA A 1 532 ? 33.75 2.322 -3.375 1 72.88 532 ALA A N 1
ATOM 4336 C CA . ALA A 1 532 ? 35 2.934 -3.773 1 72.88 532 ALA A CA 1
ATOM 4337 C C . ALA A 1 532 ? 35.281 4.195 -2.959 1 72.88 532 ALA A C 1
ATOM 4339 O O . ALA A 1 532 ? 36.375 4.77 -3.051 1 72.88 532 ALA A O 1
ATOM 4340 N N . GLU A 1 533 ? 34.375 4.586 -2.084 1 83.88 533 GLU A N 1
ATOM 4341 C CA . GLU A 1 533 ? 34.5 5.812 -1.298 1 83.88 533 GLU A CA 1
ATOM 4342 C C . GLU A 1 533 ? 35.5 5.625 -0.15 1 83.88 533 GLU A C 1
ATOM 4344 O O . GLU A 1 533 ? 35.344 4.727 0.678 1 83.88 533 GLU A O 1
ATOM 4349 N N . PRO A 1 534 ? 36.438 6.441 -0.224 1 83.88 534 PRO A N 1
ATOM 4350 C CA . PRO A 1 534 ? 37.469 6.305 0.82 1 83.88 534 PRO A CA 1
ATOM 4351 C C . PRO A 1 534 ? 36.969 6.785 2.186 1 83.88 534 PRO A C 1
ATOM 4353 O O . PRO A 1 534 ? 37.469 6.32 3.217 1 83.88 534 PRO A O 1
ATOM 4356 N N . SER A 1 535 ? 36.094 7.77 2.211 1 87.88 535 SER A N 1
ATOM 4357 C CA . SER A 1 535 ? 35.625 8.289 3.486 1 87.88 535 SER A CA 1
ATOM 4358 C C . SER A 1 535 ? 34.656 7.312 4.16 1 87.88 535 SER A C 1
ATOM 4360 O O . SER A 1 535 ? 33.562 7.062 3.656 1 87.88 535 SER A O 1
ATOM 4362 N N . GLN A 1 536 ? 35.031 6.93 5.301 1 88.44 536 GLN A N 1
ATOM 4363 C CA . GLN A 1 536 ? 34.188 5.984 6.031 1 88.44 536 GLN A CA 1
ATOM 4364 C C . GLN A 1 536 ? 33 6.68 6.668 1 88.44 536 GLN A C 1
ATOM 4366 O O . GLN A 1 536 ? 31.969 6.051 6.922 1 88.44 536 GLN A O 1
ATOM 4371 N N . GLN A 1 537 ? 33.188 7.945 6.855 1 91.25 537 GLN A N 1
ATOM 4372 C CA . GLN A 1 537 ? 32.062 8.711 7.402 1 91.25 537 GLN A CA 1
ATOM 4373 C C . GLN A 1 537 ? 30.906 8.773 6.41 1 91.25 537 GLN A C 1
ATOM 4375 O O . GLN A 1 537 ? 29.75 8.586 6.785 1 91.25 537 GLN A O 1
ATOM 4380 N N . ILE A 1 538 ? 31.203 8.992 5.203 1 93.06 538 ILE A N 1
ATOM 4381 C CA . ILE A 1 538 ? 30.188 9.078 4.168 1 93.06 538 ILE A CA 1
ATOM 4382 C C . ILE A 1 538 ? 29.547 7.711 3.947 1 93.06 538 ILE A C 1
ATOM 4384 O O . ILE A 1 538 ? 28.328 7.609 3.742 1 93.06 538 ILE A O 1
ATOM 4388 N N . TYR A 1 539 ? 30.344 6.695 4.047 1 91.75 539 TYR A N 1
ATOM 4389 C CA . TYR A 1 539 ? 29.812 5.344 3.924 1 91.75 539 TYR A CA 1
ATOM 4390 C C . TYR A 1 539 ? 28.844 5.027 5.066 1 91.75 539 TYR A C 1
ATOM 4392 O O . TYR A 1 539 ? 27.797 4.414 4.852 1 91.75 539 TYR A O 1
ATOM 4400 N N . ASN A 1 540 ? 29.234 5.426 6.207 1 92.25 540 ASN A N 1
ATOM 4401 C CA . ASN A 1 540 ? 28.375 5.164 7.359 1 92.25 540 ASN A CA 1
ATOM 4402 C C . ASN A 1 540 ? 27.031 5.879 7.23 1 92.25 540 ASN A C 1
ATOM 4404 O O . ASN A 1 540 ? 26 5.379 7.703 1 92.25 540 ASN A O 1
ATOM 4408 N N . PHE A 1 541 ? 27.094 7.078 6.676 1 94.25 541 PHE A N 1
ATOM 4409 C CA . PHE A 1 541 ? 25.844 7.789 6.434 1 94.25 541 PHE A CA 1
ATOM 4410 C C . PHE A 1 541 ? 24.938 6.988 5.512 1 94.25 541 PHE A C 1
ATOM 4412 O O . PHE A 1 541 ? 23.734 6.871 5.77 1 94.25 541 PHE A O 1
ATOM 4419 N N . TYR A 1 542 ? 25.516 6.453 4.461 1 93.38 542 TYR A N 1
ATOM 4420 C CA . TYR A 1 542 ? 24.766 5.625 3.523 1 93.38 542 TYR A CA 1
ATOM 4421 C C . TYR A 1 542 ? 24.234 4.375 4.211 1 93.38 542 TYR A C 1
ATOM 4423 O O . TYR A 1 542 ? 23.047 4.039 4.07 1 93.38 542 TYR A O 1
ATOM 4431 N N . TYR A 1 543 ? 25.062 3.762 4.98 1 91.12 543 TYR A N 1
ATOM 4432 C CA . TYR A 1 543 ? 24.703 2.523 5.668 1 91.12 543 TYR A CA 1
ATOM 4433 C C . TYR A 1 543 ? 23.547 2.744 6.641 1 91.12 543 TYR A C 1
ATOM 4435 O O . TYR A 1 543 ? 22.578 1.999 6.621 1 91.12 543 TYR A O 1
ATOM 4443 N N . THR A 1 544 ? 23.625 3.729 7.496 1 91.62 544 THR A N 1
ATOM 4444 C CA . THR A 1 544 ? 22.594 3.975 8.508 1 91.62 544 THR A CA 1
ATOM 4445 C C . THR A 1 544 ? 21.281 4.402 7.859 1 91.62 544 THR A C 1
ATOM 4447 O O . THR A 1 544 ? 20.203 4.086 8.359 1 91.62 544 THR A O 1
ATOM 4450 N N . THR A 1 545 ? 21.375 5.137 6.746 1 92.38 545 THR A N 1
ATOM 4451 C CA . THR A 1 545 ? 20.172 5.57 6.043 1 92.38 545 THR A CA 1
ATOM 4452 C C . THR A 1 545 ? 19.422 4.371 5.477 1 92.38 545 THR A C 1
ATOM 4454 O O . THR A 1 545 ? 18.203 4.254 5.66 1 92.38 545 THR A O 1
ATOM 4457 N N . ILE A 1 546 ? 20.125 3.471 4.875 1 90.44 546 ILE A N 1
ATOM 4458 C CA . ILE A 1 546 ? 19.5 2.307 4.25 1 90.44 546 ILE A CA 1
ATOM 4459 C C . ILE A 1 546 ? 18.953 1.38 5.324 1 90.44 546 ILE A C 1
ATOM 4461 O O . ILE A 1 546 ? 17.844 0.853 5.188 1 90.44 546 ILE A O 1
ATOM 4465 N N . ASN A 1 547 ? 19.641 1.194 6.383 1 87.75 547 ASN A N 1
ATOM 4466 C CA . ASN A 1 547 ? 19.188 0.32 7.461 1 87.75 547 ASN A CA 1
ATOM 4467 C C . ASN A 1 547 ? 17.953 0.884 8.164 1 87.75 547 ASN A C 1
ATOM 4469 O O . ASN A 1 547 ? 17.047 0.137 8.523 1 87.75 547 ASN A O 1
ATOM 4473 N N . SER A 1 548 ? 17.969 2.168 8.391 1 90 548 SER A N 1
ATOM 4474 C CA . SER A 1 548 ? 16.812 2.793 9.031 1 90 548 SER A CA 1
ATOM 4475 C C . SER A 1 548 ? 15.602 2.787 8.109 1 90 548 SER A C 1
ATOM 4477 O O . SER A 1 548 ? 14.469 2.631 8.57 1 90 548 SER A O 1
ATOM 4479 N N . MET A 1 549 ? 15.82 2.955 6.84 1 89.56 549 MET A N 1
ATOM 4480 C CA . MET A 1 549 ? 14.734 3 5.859 1 89.56 549 MET A CA 1
ATOM 4481 C C . MET A 1 549 ? 14.133 1.615 5.648 1 89.56 549 MET A C 1
ATOM 4483 O O . MET A 1 549 ? 12.938 1.489 5.375 1 89.56 549 MET A O 1
ATOM 4487 N N . ALA A 1 550 ? 14.922 0.594 5.758 1 85 550 ALA A N 1
ATOM 4488 C CA . ALA A 1 550 ? 14.477 -0.776 5.508 1 85 550 ALA A CA 1
ATOM 4489 C C . ALA A 1 550 ? 13.398 -1.19 6.504 1 85 550 ALA A C 1
ATOM 4491 O O . ALA A 1 550 ? 12.516 -1.991 6.176 1 85 550 ALA A O 1
ATOM 4492 N N . ASN A 1 551 ? 13.383 -0.594 7.695 1 82.94 551 ASN A N 1
ATOM 4493 C CA . ASN A 1 551 ? 12.43 -0.967 8.734 1 82.94 551 ASN A CA 1
ATOM 4494 C C . ASN A 1 551 ? 11.414 0.139 8.984 1 82.94 551 ASN A C 1
ATOM 4496 O O . ASN A 1 551 ? 10.664 0.086 9.961 1 82.94 551 ASN A O 1
ATOM 4500 N N . SER A 1 552 ? 11.422 1.064 8.148 1 89.31 552 SER A N 1
ATOM 4501 C CA . SER A 1 552 ? 10.562 2.219 8.398 1 89.31 552 SER A CA 1
ATOM 4502 C C . SER A 1 552 ? 9.094 1.873 8.18 1 89.31 552 SER A C 1
ATOM 4504 O O . SER A 1 552 ? 8.758 1.11 7.273 1 89.31 552 SER A O 1
ATOM 4506 N N . LYS A 1 553 ? 8.227 2.389 9.07 1 88.75 553 LYS A N 1
ATOM 4507 C CA . LYS A 1 553 ? 6.781 2.213 8.992 1 88.75 553 LYS A CA 1
ATOM 4508 C C . LYS A 1 553 ? 6.082 3.531 8.664 1 88.75 553 LYS A C 1
ATOM 4510 O O . LYS A 1 553 ? 4.871 3.561 8.438 1 88.75 553 LYS A O 1
ATOM 4515 N N . TYR A 1 554 ? 6.926 4.531 8.609 1 90.38 554 TYR A N 1
ATOM 4516 C CA . TYR A 1 554 ? 6.375 5.844 8.297 1 90.38 554 TYR A CA 1
ATOM 4517 C C . TYR A 1 554 ? 6.027 5.953 6.816 1 90.38 554 TYR A C 1
ATOM 4519 O O . TYR A 1 554 ? 6.828 5.582 5.957 1 90.38 554 TYR A O 1
ATOM 4527 N N . PRO A 1 555 ? 4.879 6.379 6.488 1 86.38 555 PRO A N 1
ATOM 4528 C CA . PRO A 1 555 ? 4.355 6.305 5.121 1 86.38 555 PRO A CA 1
ATOM 4529 C C . PRO A 1 555 ? 5.285 6.945 4.098 1 86.38 555 PRO A C 1
ATOM 4531 O O . PRO A 1 555 ? 5.383 6.469 2.963 1 86.38 555 PRO A O 1
ATOM 4534 N N . CYS A 1 556 ? 5.992 8.008 4.414 1 86.5 556 CYS A N 1
ATOM 4535 C CA . CYS A 1 556 ? 6.844 8.695 3.445 1 86.5 556 CYS A CA 1
ATOM 4536 C C . CYS A 1 556 ? 8.078 7.863 3.123 1 86.5 556 CYS A C 1
ATOM 4538 O O . CYS A 1 556 ? 8.711 8.055 2.082 1 86.5 556 CYS A O 1
ATOM 4540 N N . TYR A 1 557 ? 8.453 6.977 4.008 1 85.81 557 TYR A N 1
ATOM 4541 C CA . TYR A 1 557 ? 9.633 6.141 3.803 1 85.81 557 TYR A CA 1
ATOM 4542 C C . TYR A 1 557 ? 9.234 4.691 3.551 1 85.81 557 TYR A C 1
ATOM 4544 O O . TYR A 1 557 ? 10.016 3.91 3.008 1 85.81 557 TYR A O 1
ATOM 4552 N N . ASN A 1 558 ? 8.047 4.332 3.949 1 77.56 558 ASN A N 1
ATOM 4553 C CA . ASN A 1 558 ? 7.594 2.951 3.846 1 77.56 558 ASN A CA 1
ATOM 4554 C C . ASN A 1 558 ? 7.582 2.473 2.396 1 77.56 558 ASN A C 1
ATOM 4556 O O . ASN A 1 558 ? 7.848 1.301 2.121 1 77.56 558 ASN A O 1
ATOM 4560 N N . LYS A 1 559 ? 7.285 3.422 1.523 1 73.06 559 LYS A N 1
ATOM 4561 C CA . LYS A 1 559 ? 7.246 3.08 0.104 1 73.06 559 LYS A CA 1
ATOM 4562 C C . LYS A 1 559 ? 8.609 2.604 -0.384 1 73.06 559 LYS A C 1
ATOM 4564 O O . LYS A 1 559 ? 8.703 1.859 -1.363 1 73.06 559 LYS A O 1
ATOM 4569 N N . TYR A 1 560 ? 9.617 3.025 0.412 1 80 560 TYR A N 1
ATOM 4570 C CA . TYR A 1 560 ? 10.977 2.701 0.001 1 80 560 TYR A CA 1
ATOM 4571 C C . TYR A 1 560 ? 11.555 1.58 0.857 1 80 560 TYR A C 1
ATOM 4573 O O . TYR A 1 560 ? 12.68 1.124 0.622 1 80 560 TYR A O 1
ATOM 4581 N N . SER A 1 561 ? 10.797 1.245 1.835 1 80.69 561 SER A N 1
ATOM 4582 C CA . SER A 1 561 ? 11.305 0.245 2.771 1 80.69 561 SER A CA 1
ATOM 4583 C C . SER A 1 561 ? 11.594 -1.075 2.068 1 80.69 561 SER A C 1
ATOM 4585 O O . SER A 1 561 ? 12.57 -1.757 2.396 1 80.69 561 SER A O 1
ATOM 4587 N N . LYS A 1 562 ? 10.867 -1.361 1.069 1 74.44 562 LYS A N 1
ATOM 4588 C CA . LYS A 1 562 ? 11.062 -2.613 0.344 1 74.44 562 LYS A CA 1
ATOM 4589 C C . LYS A 1 562 ? 12.352 -2.586 -0.469 1 74.44 562 LYS A C 1
ATOM 4591 O O . LYS A 1 562 ? 13.102 -3.564 -0.49 1 74.44 562 LYS A O 1
ATOM 4596 N N . ILE A 1 563 ? 12.617 -1.499 -1.034 1 75.56 563 ILE A N 1
ATOM 4597 C CA . ILE A 1 563 ? 13.828 -1.323 -1.825 1 75.56 563 ILE A CA 1
ATOM 4598 C C . ILE A 1 563 ? 15.055 -1.346 -0.909 1 75.56 563 ILE A C 1
ATOM 4600 O O . ILE A 1 563 ? 16.047 -2.002 -1.212 1 75.56 563 ILE A O 1
ATOM 4604 N N . ALA A 1 564 ? 14.844 -0.662 0.148 1 83 564 ALA A N 1
ATOM 4605 C CA . ALA A 1 564 ? 15.953 -0.59 1.1 1 83 564 ALA A CA 1
ATOM 4606 C C . ALA A 1 564 ? 16.25 -1.959 1.707 1 83 564 ALA A C 1
ATOM 4608 O O . ALA A 1 564 ? 17.406 -2.299 1.964 1 83 564 ALA A O 1
ATOM 4609 N N . ALA A 1 565 ? 15.203 -2.676 1.896 1 76.88 565 ALA A N 1
ATOM 4610 C CA . ALA A 1 565 ? 15.367 -4.004 2.486 1 76.88 565 ALA A CA 1
ATOM 4611 C C . ALA A 1 565 ? 16.156 -4.922 1.553 1 76.88 565 ALA A C 1
ATOM 4613 O O . ALA A 1 565 ? 16.891 -5.793 2.01 1 76.88 565 ALA A O 1
ATOM 4614 N N . GLN A 1 566 ? 16.125 -4.711 0.342 1 71.81 566 GLN A N 1
ATOM 4615 C CA . GLN A 1 566 ? 16.859 -5.504 -0.634 1 71.81 566 GLN A CA 1
ATOM 4616 C C . GLN A 1 566 ? 18.344 -5.129 -0.644 1 71.81 566 GLN A C 1
ATOM 4618 O O . GLN A 1 566 ? 19.203 -5.984 -0.838 1 71.81 566 GLN A O 1
ATOM 4623 N N . ILE A 1 567 ? 18.516 -3.926 -0.372 1 78.12 567 ILE A N 1
ATOM 4624 C CA . ILE A 1 567 ? 19.875 -3.422 -0.478 1 78.12 567 ILE A CA 1
ATOM 4625 C C . ILE A 1 567 ? 20.625 -3.676 0.83 1 78.12 567 ILE A C 1
ATOM 4627 O O . ILE A 1 567 ? 21.844 -3.926 0.823 1 78.12 567 ILE A O 1
ATOM 4631 N N . VAL A 1 568 ? 19.906 -3.594 1.915 1 77.75 568 VAL A N 1
ATOM 4632 C CA . VAL A 1 568 ? 20.516 -3.705 3.236 1 77.75 568 VAL A CA 1
ATOM 4633 C C . VAL A 1 568 ? 21.25 -5.039 3.357 1 77.75 568 VAL A C 1
ATOM 4635 O O . VAL A 1 568 ? 22.234 -5.156 4.098 1 77.75 568 VAL A O 1
ATOM 4638 N N . ARG A 1 569 ? 20.953 -5.863 2.672 1 69.12 569 ARG A N 1
ATOM 4639 C CA . ARG A 1 569 ? 21.516 -7.207 2.766 1 69.12 569 ARG A CA 1
ATOM 4640 C C . ARG A 1 569 ? 22.953 -7.246 2.229 1 69.12 569 ARG A C 1
ATOM 4642 O O . ARG A 1 569 ? 23.75 -8.094 2.633 1 69.12 569 ARG A O 1
ATOM 4649 N N . PHE A 1 570 ? 23.219 -6.277 1.36 1 68.56 570 PHE A N 1
ATOM 4650 C CA . PHE A 1 570 ? 24.547 -6.258 0.758 1 68.56 570 PHE A CA 1
ATOM 4651 C C . PHE A 1 570 ? 25.422 -5.191 1.409 1 68.56 570 PHE A C 1
ATOM 4653 O O . PHE A 1 570 ? 26.641 -5.172 1.213 1 68.56 570 PHE A O 1
ATOM 4660 N N . VAL A 1 571 ? 24.672 -4.387 2.102 1 77 571 VAL A N 1
ATOM 4661 C CA . VAL A 1 571 ? 25.422 -3.291 2.709 1 77 571 VAL A CA 1
ATOM 4662 C C . VAL A 1 571 ? 25.953 -3.721 4.074 1 77 571 VAL A C 1
ATOM 4664 O O . VAL A 1 571 ? 25.172 -3.939 5.008 1 77 571 VAL A O 1
ATOM 4667 N N . GLN A 1 572 ? 27.25 -3.979 4.141 1 74.94 572 GLN A N 1
ATOM 4668 C CA . GLN A 1 572 ? 27.859 -4.438 5.379 1 74.94 572 GLN A CA 1
ATOM 4669 C C . GLN A 1 572 ? 28.312 -3.264 6.246 1 74.94 572 GLN A C 1
ATOM 4671 O O . GLN A 1 572 ? 28.688 -2.211 5.727 1 74.94 572 GLN A O 1
ATOM 4676 N N . HIS A 1 573 ? 28.078 -3.52 7.539 1 76.44 573 HIS A N 1
ATOM 4677 C CA . HIS A 1 573 ? 28.547 -2.504 8.477 1 76.44 573 HIS A CA 1
ATOM 4678 C C . HIS A 1 573 ? 30.062 -2.508 8.594 1 76.44 573 HIS A C 1
ATOM 4680 O O . HIS A 1 573 ? 30.672 -3.572 8.68 1 76.44 573 HIS A O 1
ATOM 4686 N N . LYS A 1 574 ? 30.531 -1.385 8.391 1 71.69 574 LYS A N 1
ATOM 4687 C CA . LYS A 1 574 ? 31.984 -1.304 8.578 1 71.69 574 LYS A CA 1
ATOM 4688 C C . LYS A 1 574 ? 32.344 -1.046 10.039 1 71.69 574 LYS A C 1
ATOM 4690 O O . LYS A 1 574 ? 31.531 -0.472 10.781 1 71.69 574 LYS A O 1
ATOM 4695 N N . TRP A 1 575 ? 33.219 -1.726 10.742 1 59.81 575 TRP A N 1
ATOM 4696 C CA . TRP A 1 575 ? 33.594 -2.041 12.117 1 59.81 575 TRP A CA 1
ATOM 4697 C C . TRP A 1 575 ? 33.594 -0.786 12.977 1 59.81 575 TRP A C 1
ATOM 4699 O O . TRP A 1 575 ? 33.25 -0.843 14.164 1 59.81 575 TRP A O 1
ATOM 4709 N N . HIS A 1 576 ? 33.844 0.443 12.57 1 67.25 576 HIS A N 1
ATOM 4710 C CA . HIS A 1 576 ? 34.062 1.513 13.539 1 67.25 576 HIS A CA 1
ATOM 4711 C C . HIS A 1 576 ? 32.812 2.385 13.672 1 67.25 576 HIS A C 1
ATOM 4713 O O . HIS A 1 576 ? 32 2.471 12.734 1 67.25 576 HIS A O 1
ATOM 4719 N N . HIS A 1 577 ? 32.594 2.752 14.953 1 68.19 577 HIS A N 1
ATOM 4720 C CA . HIS A 1 577 ? 31.5 3.689 15.203 1 68.19 577 HIS A CA 1
ATOM 4721 C C . HIS A 1 577 ? 31.844 5.086 14.703 1 68.19 577 HIS A C 1
ATOM 4723 O O . HIS A 1 577 ? 32.844 5.66 15.109 1 68.19 577 HIS A O 1
ATOM 4729 N N . TRP A 1 578 ? 31.141 5.453 13.695 1 76.94 578 TRP A N 1
ATOM 4730 C CA . TRP A 1 578 ? 31.359 6.773 13.109 1 76.94 578 TRP A CA 1
ATOM 4731 C C . TRP A 1 578 ? 30.266 7.742 13.555 1 76.94 578 TRP A C 1
ATOM 4733 O O . TRP A 1 578 ? 29.141 7.328 13.875 1 76.94 578 TRP A O 1
ATOM 4743 N N . ALA A 1 579 ? 30.578 9.008 13.633 1 85.06 579 ALA A N 1
ATOM 4744 C CA . ALA A 1 579 ? 29.672 10.039 14.141 1 85.06 579 ALA A CA 1
ATOM 4745 C C . ALA A 1 579 ? 28.641 10.43 13.086 1 85.06 579 ALA A C 1
ATOM 4747 O O . ALA A 1 579 ? 27.516 10.805 13.422 1 85.06 579 ALA A O 1
ATOM 4748 N N . THR A 1 580 ? 29.047 10.312 11.82 1 91.81 580 THR A N 1
ATOM 4749 C CA . THR A 1 580 ? 28.109 10.695 10.758 1 91.81 580 THR A CA 1
ATOM 4750 C C . THR A 1 580 ? 27.078 9.602 10.531 1 91.81 580 THR A C 1
ATOM 4752 O O . THR A 1 580 ? 27.422 8.422 10.406 1 91.81 580 THR A O 1
ATOM 4755 N N . GLY A 1 581 ? 25.812 9.953 10.648 1 92.75 581 GLY A N 1
ATOM 4756 C CA . GLY A 1 581 ? 24.766 8.961 10.469 1 92.75 581 GLY A CA 1
ATOM 4757 C C . GLY A 1 581 ? 23.375 9.578 10.344 1 92.75 581 GLY A C 1
ATOM 4758 O O . GLY A 1 581 ? 23.188 10.758 10.641 1 92.7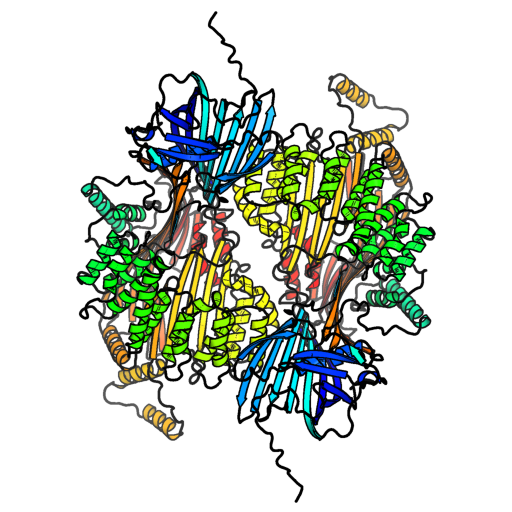5 581 GLY A O 1
ATOM 4759 N N . ASN A 1 582 ? 22.5 8.945 9.719 1 93.69 582 ASN A N 1
ATOM 4760 C CA . ASN A 1 582 ? 21.078 9.266 9.586 1 93.69 582 ASN A CA 1
ATOM 4761 C C . ASN A 1 582 ? 20.203 8.203 10.242 1 93.69 582 ASN A C 1
ATOM 4763 O O . ASN A 1 582 ? 20.172 7.055 9.797 1 93.69 582 ASN A O 1
ATOM 4767 N N . TYR A 1 583 ? 19.516 8.523 11.32 1 93 583 TYR A N 1
ATOM 4768 C CA . TYR A 1 583 ? 18.734 7.578 12.109 1 93 583 TYR A CA 1
ATOM 4769 C C . TYR A 1 583 ? 17.25 7.93 12.07 1 93 583 TYR A C 1
ATOM 4771 O O . TYR A 1 583 ? 16.875 9.07 12.344 1 93 583 TYR A O 1
ATOM 4779 N N . LEU A 1 584 ? 16.5 6.969 11.703 1 94 584 LEU A N 1
ATOM 4780 C CA . LEU A 1 584 ? 15.055 7.129 11.641 1 94 584 LEU A CA 1
ATOM 4781 C C . LEU A 1 584 ? 14.367 6.281 12.703 1 94 584 LEU A C 1
ATOM 4783 O O . LEU A 1 584 ? 14.625 5.078 12.805 1 94 584 LEU A O 1
ATOM 4787 N N . LEU A 1 585 ? 13.539 6.84 13.547 1 94.56 585 LEU A N 1
ATOM 4788 C CA . LEU A 1 585 ? 12.602 6.199 14.469 1 94.56 585 LEU A CA 1
ATOM 4789 C C . LEU A 1 585 ? 11.164 6.562 14.117 1 94.56 585 LEU A C 1
ATOM 4791 O O . LEU A 1 585 ? 10.812 7.742 14.062 1 94.56 585 LEU A O 1
ATOM 4795 N N . ASP A 1 586 ? 10.422 5.574 13.789 1 94.38 586 ASP A N 1
ATOM 4796 C CA . ASP A 1 586 ? 9.078 5.934 13.344 1 94.38 586 ASP A CA 1
ATOM 4797 C C . ASP A 1 586 ? 8.078 4.836 13.695 1 94.38 586 ASP A C 1
ATOM 4799 O O . ASP A 1 586 ? 8.461 3.766 14.172 1 94.38 586 ASP A O 1
ATOM 4803 N N . TYR A 1 587 ? 6.785 5.152 13.609 1 91.5 587 TYR A N 1
ATOM 4804 C CA . TYR A 1 587 ? 5.664 4.25 13.852 1 91.5 587 TYR A CA 1
ATOM 4805 C C . TYR A 1 587 ? 4.453 4.648 13.016 1 91.5 587 TYR A C 1
ATOM 4807 O O . TYR A 1 587 ? 4.359 5.789 12.547 1 91.5 587 TYR A O 1
ATOM 4815 N N . GLU A 1 588 ? 3.619 3.689 12.695 1 88.62 588 GLU A N 1
ATOM 4816 C CA . GLU A 1 588 ? 2.316 3.938 12.086 1 88.62 588 GLU A CA 1
ATOM 4817 C C . GLU A 1 588 ? 1.271 2.951 12.594 1 88.62 588 GLU A C 1
ATOM 4819 O O . GLU A 1 588 ? 1.534 1.752 12.688 1 88.62 588 GLU A O 1
ATOM 4824 N N . ASP A 1 589 ? 0.219 3.482 13 1 82.12 589 ASP A N 1
ATOM 4825 C CA . ASP A 1 589 ? -0.93 2.66 13.367 1 82.12 589 ASP A CA 1
ATOM 4826 C C . ASP A 1 589 ? -1.966 2.631 12.25 1 82.12 589 ASP A C 1
ATOM 4828 O O . ASP A 1 589 ? -2.762 3.562 12.102 1 82.12 589 ASP A O 1
ATOM 4832 N N . PRO A 1 590 ? -1.953 1.57 11.539 1 72.94 590 PRO A N 1
ATOM 4833 C CA . PRO A 1 590 ? -2.857 1.519 10.391 1 72.94 590 PRO A CA 1
ATOM 4834 C C . PRO A 1 590 ? -4.328 1.479 10.797 1 72.94 590 PRO A C 1
ATOM 4836 O O . PRO A 1 590 ? -5.203 1.86 10.016 1 72.94 590 PRO A O 1
ATOM 4839 N N . MET A 1 591 ? -4.621 1.056 11.992 1 69.88 591 MET A N 1
ATOM 4840 C CA . MET A 1 591 ? -6.008 0.95 12.438 1 69.88 591 MET A CA 1
ATOM 4841 C C . MET A 1 591 ? -6.594 2.328 12.727 1 69.88 591 MET A C 1
ATOM 4843 O O . MET A 1 591 ? -7.785 2.561 12.5 1 69.88 591 MET A O 1
ATOM 4847 N N . ARG A 1 592 ? -5.773 3.174 13.156 1 76.56 592 ARG A N 1
ATOM 4848 C CA . ARG A 1 592 ? -6.281 4.477 13.562 1 76.56 592 ARG A CA 1
ATOM 4849 C C . ARG A 1 592 ? -5.797 5.574 12.625 1 76.56 592 ARG A C 1
ATOM 4851 O O . ARG A 1 592 ? -6.27 6.711 12.688 1 76.56 592 ARG A O 1
ATOM 4858 N N . GLY A 1 593 ? -4.863 5.285 11.805 1 77.88 593 GLY A N 1
ATOM 4859 C CA . GLY A 1 593 ? -4.426 6.207 10.773 1 77.88 593 GLY A CA 1
ATOM 4860 C C . GLY A 1 593 ? -3.494 7.285 11.289 1 77.88 593 GLY A C 1
ATOM 4861 O O . GLY A 1 593 ? -3.549 8.43 10.836 1 77.88 593 GLY A O 1
ATOM 4862 N N . TYR A 1 594 ? -2.719 7.059 12.367 1 84.56 594 TYR A N 1
ATOM 4863 C CA . TYR A 1 594 ? -1.738 8 12.891 1 84.56 594 TYR A CA 1
ATOM 4864 C C . TYR A 1 594 ? -0.326 7.438 12.781 1 84.56 594 TYR A C 1
ATOM 4866 O O . TYR A 1 594 ? -0.143 6.227 12.641 1 84.56 594 TYR A O 1
ATOM 4874 N N . GLY A 1 595 ? 0.609 8.305 12.758 1 89.5 595 GLY A N 1
ATOM 4875 C CA . GLY A 1 595 ? 2.012 7.922 12.719 1 89.5 595 GLY A CA 1
ATOM 4876 C C . GLY A 1 595 ? 2.953 9.07 13.008 1 89.5 595 GLY A C 1
ATOM 4877 O O . GLY A 1 595 ? 2.518 10.219 13.164 1 89.5 595 GLY A O 1
ATOM 4878 N N . GLY A 1 596 ? 4.148 8.758 13.258 1 92.81 596 GLY A N 1
ATOM 4879 C CA . GLY A 1 596 ? 5.168 9.75 13.547 1 92.81 596 GLY A CA 1
ATOM 4880 C C . GLY A 1 596 ? 6.574 9.281 13.219 1 92.81 596 GLY A C 1
ATOM 4881 O O . GLY A 1 596 ? 6.809 8.078 13.047 1 92.81 596 GLY A O 1
ATOM 4882 N N . ILE A 1 597 ? 7.477 10.219 13.047 1 94.44 597 ILE A N 1
ATOM 4883 C CA . ILE A 1 597 ? 8.875 9.922 12.742 1 94.44 597 ILE A CA 1
ATOM 4884 C C . ILE A 1 597 ? 9.781 10.898 13.484 1 94.44 597 ILE A C 1
ATOM 4886 O O . ILE A 1 597 ? 9.43 12.062 13.688 1 94.44 597 ILE A O 1
ATOM 4890 N N . VAL A 1 598 ? 10.805 10.422 14.039 1 94.69 598 VAL A N 1
ATOM 4891 C CA . VAL A 1 598 ? 11.914 11.203 14.562 1 94.69 598 VAL A CA 1
ATOM 4892 C C . VAL A 1 598 ? 13.188 10.867 13.789 1 94.69 598 VAL A C 1
ATOM 4894 O O . VAL A 1 598 ? 13.68 9.734 13.852 1 94.69 598 VAL A O 1
ATOM 4897 N N . GLN A 1 599 ? 13.641 11.789 13.07 1 94.69 599 GLN A N 1
ATOM 4898 C CA . GLN A 1 599 ? 14.844 11.609 12.258 1 94.69 599 GLN A CA 1
ATOM 4899 C C . GLN A 1 599 ? 16 12.453 12.789 1 94.69 599 GLN A C 1
ATOM 4901 O O . GLN A 1 599 ? 15.836 13.641 13.055 1 94.69 599 GLN A O 1
ATOM 4906 N N . THR A 1 600 ? 17.109 11.859 12.992 1 93.88 600 THR A N 1
ATOM 4907 C CA . THR A 1 600 ? 18.312 12.539 13.453 1 93.88 600 THR A CA 1
ATOM 4908 C C . THR A 1 600 ? 19.453 12.367 12.445 1 93.88 600 THR A C 1
ATOM 4910 O O . THR A 1 600 ? 19.859 11.242 12.164 1 93.88 600 THR A O 1
ATOM 4913 N N . ILE A 1 601 ? 19.875 13.422 11.914 1 95.44 601 ILE A N 1
ATOM 4914 C CA . ILE A 1 601 ? 21.031 13.422 11.008 1 95.44 601 ILE A CA 1
ATOM 4915 C C . ILE A 1 601 ? 22.234 14.047 11.703 1 95.44 601 ILE A C 1
ATOM 4917 O O . ILE A 1 601 ? 22.156 15.164 12.219 1 95.44 601 ILE A O 1
ATOM 4921 N N . LEU A 1 602 ? 23.281 13.367 11.773 1 94.25 602 LEU A N 1
ATOM 4922 C CA . LEU A 1 602 ? 24.531 13.805 12.359 1 94.25 602 LEU A CA 1
ATOM 4923 C C . LEU A 1 602 ? 25.656 13.828 11.312 1 94.25 602 LEU A C 1
ATOM 4925 O O . LEU A 1 602 ? 25.75 12.922 10.492 1 94.25 602 LEU A O 1
ATOM 4929 N N . MET A 1 603 ? 26.375 14.883 11.266 1 94.75 603 MET A N 1
ATOM 4930 C CA . MET A 1 603 ? 27.562 14.969 10.414 1 94.75 603 MET A CA 1
ATOM 4931 C C . MET A 1 603 ? 28.797 15.359 11.227 1 94.75 603 MET A C 1
ATOM 4933 O O . MET A 1 603 ? 28.75 16.312 12.008 1 94.75 603 MET A O 1
ATOM 4937 N N . ALA A 1 604 ? 29.797 14.609 11.023 1 90.25 604 ALA A N 1
ATOM 4938 C CA . ALA A 1 604 ? 31.031 14.828 11.773 1 90.25 604 ALA A CA 1
ATOM 4939 C C . ALA A 1 604 ? 31.891 15.914 11.125 1 90.25 604 ALA A C 1
ATOM 4941 O O . ALA A 1 604 ? 31.734 16.203 9.938 1 90.25 604 ALA A O 1
ATOM 4942 N N . ASN A 1 605 ? 32.625 16.547 11.953 1 85.88 605 ASN A N 1
ATOM 4943 C CA . ASN A 1 605 ? 33.656 17.438 11.453 1 85.88 605 ASN A CA 1
ATOM 4944 C C . ASN A 1 605 ? 34.875 16.656 10.953 1 85.88 605 ASN A C 1
ATOM 4946 O O . ASN A 1 605 ? 35.312 15.695 11.594 1 85.88 605 ASN A O 1
ATOM 4950 N N . GLN A 1 606 ? 35.312 17 9.844 1 77.94 606 GLN A N 1
ATOM 4951 C CA . GLN A 1 606 ? 36.406 16.297 9.203 1 77.94 606 GLN A CA 1
ATOM 4952 C C . GLN A 1 606 ? 37.656 16.297 10.086 1 77.94 606 GLN A C 1
ATOM 4954 O O . GLN A 1 606 ? 38.406 15.328 10.117 1 77.94 606 GLN A O 1
ATOM 4959 N N . ARG A 1 607 ? 37.812 17.281 10.883 1 74.81 607 ARG A N 1
ATOM 4960 C CA . ARG A 1 607 ? 39.031 17.469 11.664 1 74.81 607 ARG A CA 1
ATOM 4961 C C . ARG A 1 607 ? 38.906 16.797 13.023 1 74.81 607 ARG A C 1
ATOM 4963 O O . ARG A 1 607 ? 39.812 16.078 13.453 1 74.81 607 ARG A O 1
ATOM 4970 N N . THR A 1 608 ? 37.781 16.984 13.703 1 75.94 608 THR A N 1
ATOM 4971 C CA . THR A 1 608 ? 37.625 16.484 15.07 1 75.94 608 THR A CA 1
ATOM 4972 C C . THR A 1 608 ? 37 15.102 15.078 1 75.94 608 THR A C 1
ATOM 4974 O O . THR A 1 608 ? 37.188 14.328 16.031 1 75.94 608 THR A O 1
ATOM 4977 N N . GLY A 1 609 ? 36.219 14.758 14.047 1 77.25 609 GLY A N 1
ATOM 4978 C CA . GLY A 1 609 ? 35.531 13.484 14.008 1 77.25 609 GLY A CA 1
ATOM 4979 C C . GLY A 1 609 ? 34.25 13.469 14.828 1 77.25 609 GLY A C 1
ATOM 4980 O O . GLY A 1 609 ? 33.5 12.492 14.789 1 77.25 609 GLY A O 1
ATOM 4981 N N . PHE A 1 610 ? 34.062 14.602 15.555 1 79.88 610 PHE A N 1
ATOM 4982 C CA . PHE A 1 610 ? 32.844 14.711 16.344 1 79.88 610 PHE A CA 1
ATOM 4983 C C . PHE A 1 610 ? 31.719 15.367 15.523 1 79.88 610 PHE A C 1
ATOM 4985 O O . PHE A 1 610 ? 31.984 16.062 14.555 1 79.88 610 PHE A O 1
ATOM 4992 N N . PRO A 1 611 ? 30.531 15.102 15.945 1 87.75 611 PRO A N 1
ATOM 4993 C CA . PRO A 1 611 ? 29.422 15.695 15.195 1 87.75 611 PRO A CA 1
ATOM 4994 C C . PRO A 1 611 ? 29.406 17.219 15.273 1 87.75 611 PRO A C 1
ATOM 4996 O O . PRO A 1 611 ? 29.516 17.781 16.359 1 87.75 611 PRO A O 1
ATOM 4999 N N . SER A 1 612 ? 29.344 17.875 14.203 1 88.94 612 SER A N 1
ATOM 5000 C CA . SER A 1 612 ? 29.297 19.328 14.117 1 88.94 612 SER A CA 1
ATOM 5001 C C . SER A 1 612 ? 27.922 19.797 13.617 1 88.94 612 SER A C 1
ATOM 5003 O O . SER A 1 612 ? 27.547 20.953 13.836 1 88.94 612 SER A O 1
ATOM 5005 N N . VAL A 1 613 ? 27.266 18.984 12.906 1 93.44 613 VAL A N 1
ATOM 5006 C CA . VAL A 1 613 ? 25.953 19.328 12.391 1 93.44 613 VAL A CA 1
ATOM 5007 C C . VAL A 1 613 ? 24.922 18.344 12.938 1 93.44 613 VAL A C 1
ATOM 5009 O O . VAL A 1 613 ? 25.125 17.125 12.898 1 93.44 613 VAL A O 1
ATOM 5012 N N . ILE A 1 614 ? 23.859 18.844 13.531 1 93.06 614 ILE A N 1
ATOM 5013 C CA . ILE A 1 614 ? 22.766 18.031 14.047 1 93.06 614 ILE A CA 1
ATOM 5014 C C . ILE A 1 614 ? 21.438 18.516 13.461 1 93.06 614 ILE A C 1
ATOM 5016 O O . ILE A 1 614 ? 21.109 19.703 13.562 1 93.06 614 ILE A O 1
ATOM 5020 N N . GLN A 1 615 ? 20.828 17.688 12.805 1 94.81 615 GLN A N 1
ATOM 5021 C CA . GLN A 1 615 ? 19.469 17.969 12.32 1 94.81 615 GLN A CA 1
ATOM 5022 C C . GLN A 1 615 ? 18.453 17.016 12.945 1 94.81 615 GLN A C 1
ATOM 5024 O O . GLN A 1 615 ? 18.562 15.789 12.789 1 94.81 615 GLN A O 1
ATOM 5029 N N . LEU A 1 616 ? 17.531 17.531 13.68 1 94.69 616 LEU A N 1
ATOM 5030 C CA . LEU A 1 616 ? 16.469 16.75 14.305 1 94.69 616 LEU A CA 1
ATOM 5031 C C . LEU A 1 616 ? 15.109 17.109 13.727 1 94.69 616 LEU A C 1
ATOM 5033 O O . LEU A 1 616 ? 14.734 18.281 13.688 1 94.69 616 LEU A O 1
ATOM 5037 N N . THR A 1 617 ? 14.461 16.156 13.211 1 95 617 THR A N 1
ATOM 5038 C CA . THR A 1 617 ? 13.117 16.328 12.672 1 95 617 THR A CA 1
ATOM 5039 C C . THR A 1 617 ? 12.117 15.438 13.391 1 95 617 THR A C 1
ATOM 5041 O O . THR A 1 617 ? 12.312 14.219 13.477 1 95 617 THR A O 1
ATOM 5044 N N . ALA A 1 618 ? 11.094 15.945 13.953 1 94.62 618 ALA A N 1
ATOM 5045 C CA . ALA A 1 618 ? 9.984 15.227 14.57 1 94.62 618 ALA A CA 1
ATOM 5046 C C . ALA A 1 618 ? 8.664 15.57 13.883 1 94.62 618 ALA A C 1
ATOM 5048 O O . ALA A 1 618 ? 8.266 16.734 13.852 1 94.62 618 ALA A O 1
ATOM 5049 N N . GLU A 1 619 ? 8.086 14.586 13.305 1 94 619 GLU A N 1
ATOM 5050 C CA . GLU A 1 619 ? 6.836 14.812 12.586 1 94 619 GLU A CA 1
ATOM 5051 C C . GLU A 1 619 ? 5.773 13.797 13 1 94 619 GLU A C 1
ATOM 5053 O O . GLU A 1 619 ? 6.078 12.625 13.211 1 94 619 GLU A O 1
ATOM 5058 N N . GLN A 1 620 ? 4.574 14.25 13.164 1 91.56 620 GLN A N 1
ATOM 5059 C CA . GLN A 1 620 ? 3.424 13.406 13.453 1 91.56 620 GLN A CA 1
ATOM 5060 C C . GLN A 1 620 ? 2.262 13.719 12.516 1 91.56 620 GLN A C 1
ATOM 5062 O O . GLN A 1 620 ? 2.035 14.883 12.164 1 91.56 620 GLN A O 1
ATOM 5067 N N . HIS A 1 621 ? 1.708 12.68 12.031 1 89.56 621 HIS A N 1
ATOM 5068 C CA . HIS A 1 621 ? 0.519 12.898 11.211 1 89.56 621 HIS A CA 1
ATOM 5069 C C . HIS A 1 621 ? -0.713 12.273 11.859 1 89.56 621 HIS A C 1
ATOM 5071 O O . HIS A 1 621 ? -0.625 11.203 12.469 1 89.56 621 HIS A O 1
ATOM 5077 N N . SER A 1 622 ? -1.725 13 11.883 1 83.25 622 SER A N 1
ATOM 5078 C CA . SER A 1 622 ? -3.025 12.57 12.391 1 83.25 622 SER A CA 1
ATOM 5079 C C . SER A 1 622 ? -4.164 13.258 11.641 1 83.25 622 SER A C 1
ATOM 5081 O O . SER A 1 622 ? -4.051 14.43 11.266 1 83.25 622 SER A O 1
ATOM 5083 N N . PHE A 1 623 ? -5.18 12.648 11.367 1 81.56 623 PHE A N 1
ATOM 5084 C CA . PHE A 1 623 ? -6.387 13.18 10.75 1 81.56 623 PHE A CA 1
ATOM 5085 C C . PHE A 1 623 ? -6.086 13.75 9.367 1 81.56 623 PHE A C 1
ATOM 5087 O O . PHE A 1 623 ? -6.594 14.812 9 1 81.56 623 PHE A O 1
ATOM 5094 N N . GLY A 1 624 ? -5.082 13.234 8.75 1 81.62 624 GLY A N 1
ATOM 5095 C CA . GLY A 1 624 ? -4.727 13.648 7.406 1 81.62 624 GLY A CA 1
ATOM 5096 C C . GLY A 1 624 ? -3.846 14.883 7.379 1 81.62 624 GLY A C 1
ATOM 5097 O O . GLY A 1 624 ? -3.543 15.422 6.309 1 81.62 624 GLY A O 1
ATOM 5098 N N . THR A 1 625 ? -3.469 15.445 8.523 1 88.88 625 THR A N 1
ATOM 5099 C CA . THR A 1 625 ? -2.578 16.594 8.633 1 88.88 625 THR A CA 1
ATOM 5100 C C . THR A 1 625 ? -1.278 16.203 9.328 1 88.88 625 THR A C 1
ATOM 5102 O O . THR A 1 625 ? -1.184 15.125 9.922 1 88.88 625 THR A O 1
ATOM 5105 N N . SER A 1 626 ? -0.354 17 9.156 1 90.94 626 SER A N 1
ATOM 5106 C CA . SER A 1 626 ? 0.938 16.703 9.758 1 90.94 626 SER A CA 1
ATOM 5107 C C . SER A 1 626 ? 1.468 17.891 10.555 1 90.94 626 SER A C 1
ATOM 5109 O O . SER A 1 626 ? 1.191 19.047 10.219 1 90.94 626 SER A O 1
ATOM 5111 N N . SER A 1 627 ? 2.074 17.688 11.68 1 90.88 627 SER A N 1
ATOM 5112 C CA . SER A 1 627 ? 2.826 18.641 12.492 1 90.88 627 SER A CA 1
ATOM 5113 C C . SER A 1 627 ? 4.301 18.266 12.562 1 90.88 627 SER A C 1
ATOM 5115 O O . SER A 1 627 ? 4.645 17.156 12.992 1 90.88 627 SER A O 1
ATOM 5117 N N . GLU A 1 628 ? 5.039 19.188 12.141 1 93.31 628 GLU A N 1
ATOM 5118 C CA . GLU A 1 628 ? 6.465 18.891 12.055 1 93.31 628 GLU A CA 1
ATOM 5119 C C . GLU A 1 628 ? 7.293 19.922 12.82 1 93.31 628 GLU A C 1
ATOM 5121 O O . GLU A 1 628 ? 6.992 21.109 12.781 1 93.31 628 GLU A O 1
ATOM 5126 N N . PHE A 1 629 ? 8.25 19.516 13.617 1 92.94 629 PHE A N 1
ATOM 5127 C CA . PHE A 1 629 ? 9.25 20.312 14.305 1 92.94 629 PHE A CA 1
ATOM 5128 C C . PHE A 1 629 ? 10.656 19.938 13.852 1 92.94 629 PHE A C 1
ATOM 5130 O O . PHE A 1 629 ? 10.992 18.75 13.812 1 92.94 629 PHE A O 1
ATOM 5137 N N . GLN A 1 630 ? 11.406 20.906 13.445 1 95.12 630 GLN A N 1
ATOM 5138 C CA . GLN A 1 630 ? 12.781 20.656 13.008 1 95.12 630 GLN A CA 1
ATOM 5139 C C . GLN A 1 630 ? 13.75 21.625 13.664 1 95.12 630 GLN A C 1
ATOM 5141 O O . GLN A 1 630 ? 13.438 22.812 13.844 1 95.12 630 GLN A O 1
ATOM 5146 N N . ILE A 1 631 ? 14.891 21.156 14.055 1 94.31 631 ILE A N 1
ATOM 5147 C CA . ILE A 1 631 ? 15.969 21.984 14.586 1 94.31 631 ILE A CA 1
ATOM 5148 C C . ILE A 1 631 ? 17.281 21.609 13.922 1 94.31 631 ILE A C 1
ATOM 5150 O O . ILE A 1 631 ? 17.594 20.438 13.75 1 94.31 631 ILE A O 1
ATOM 5154 N N . HIS A 1 632 ? 17.922 22.578 13.383 1 94.94 632 HIS A N 1
ATOM 5155 C CA . HIS A 1 632 ? 19.25 22.438 12.789 1 94.94 632 HIS A CA 1
ATOM 5156 C C . HIS A 1 632 ? 20.297 23.188 13.602 1 94.94 632 HIS A C 1
ATOM 5158 O O . HIS A 1 632 ? 20.141 24.375 13.867 1 94.94 632 HIS A O 1
ATOM 5164 N N . ILE A 1 633 ? 21.281 22.5 14.039 1 91.62 633 ILE A N 1
ATOM 5165 C CA . ILE A 1 633 ? 22.359 23.094 14.828 1 91.62 633 ILE A CA 1
ATOM 5166 C C . ILE A 1 633 ? 23.703 22.797 14.172 1 91.62 633 ILE A C 1
ATOM 5168 O O . ILE A 1 633 ? 23.984 21.641 13.812 1 91.62 633 ILE A O 1
ATOM 5172 N N . LYS A 1 634 ? 24.391 23.734 13.922 1 91.94 634 LYS A N 1
ATOM 5173 C CA . LYS A 1 634 ? 25.781 23.609 13.492 1 91.94 634 LYS A CA 1
ATOM 5174 C C . LYS A 1 634 ? 26.734 24.281 14.492 1 91.94 634 LYS A C 1
ATOM 5176 O O . LYS A 1 634 ? 26.578 25.469 14.781 1 91.94 634 LYS A O 1
ATOM 5181 N N . ALA A 1 635 ? 27.562 23.562 15.117 1 86.56 635 ALA A N 1
ATOM 5182 C CA . ALA A 1 635 ? 28.484 24.078 16.125 1 86.56 635 ALA A CA 1
ATOM 5183 C C . ALA A 1 635 ? 29.922 23.625 15.82 1 86.56 635 ALA A C 1
ATOM 5185 O O . ALA A 1 635 ? 30.203 22.438 15.742 1 86.56 635 ALA A O 1
ATOM 5186 N N . GLU A 1 636 ? 30.688 24.562 15.539 1 85.44 636 GLU A N 1
ATOM 5187 C CA . GLU A 1 636 ? 32.125 24.297 15.359 1 85.44 636 GLU A CA 1
ATOM 5188 C C . GLU A 1 636 ? 32.938 25.156 16.297 1 85.44 636 GLU A C 1
ATOM 5190 O O . GLU A 1 636 ? 32.625 26.328 16.531 1 85.44 636 GLU A O 1
ATOM 5195 N N . GLY A 1 637 ? 33.875 24.578 16.922 1 73.75 637 GLY A N 1
ATOM 5196 C CA . GLY A 1 637 ? 34.812 25.312 17.766 1 73.75 637 GLY A CA 1
ATOM 5197 C C . GLY A 1 637 ? 34.219 25.641 19.141 1 73.75 637 GLY A C 1
ATOM 5198 O O . GLY A 1 637 ? 34.75 26.5 19.844 1 73.75 637 GLY A O 1
ATOM 5199 N N . LEU A 1 638 ? 33.031 25.141 19.391 1 63.84 638 LEU A N 1
ATOM 5200 C CA . LEU A 1 638 ? 32.344 25.516 20.625 1 63.84 638 LEU A CA 1
ATOM 5201 C C . LEU A 1 638 ? 33.094 24.984 21.844 1 63.84 638 LEU A C 1
ATOM 5203 O O . LEU A 1 638 ? 33.25 25.719 22.828 1 63.84 638 LEU A O 1
ATOM 5207 N N . ALA A 1 639 ? 33.5 23.734 21.812 1 56.03 639 ALA A N 1
ATOM 5208 C CA . ALA A 1 639 ? 34.156 23.156 22.969 1 56.03 639 ALA A CA 1
ATOM 5209 C C . ALA A 1 639 ? 35.469 23.891 23.266 1 56.03 639 ALA A C 1
ATOM 5211 O O . ALA A 1 639 ? 35.781 24.203 24.422 1 56.03 639 ALA A O 1
ATOM 5212 N N . ASP A 1 640 ? 36.156 24.25 22.219 1 56.59 640 ASP A N 1
ATOM 5213 C CA . ASP A 1 640 ? 37.438 24.922 22.391 1 56.59 640 ASP A CA 1
ATOM 5214 C C . ASP A 1 640 ? 37.25 26.344 22.922 1 56.59 640 ASP A C 1
ATOM 5216 O O . ASP A 1 640 ? 37.969 26.766 23.812 1 56.59 640 ASP A O 1
ATOM 5220 N N . SER A 1 641 ? 36.156 26.844 22.453 1 54.72 641 SER A N 1
ATOM 5221 C CA . SER A 1 641 ? 35.906 28.219 22.891 1 54.72 641 SER A CA 1
ATOM 5222 C C . SER A 1 641 ? 35.344 28.25 24.312 1 54.72 641 SER A C 1
ATOM 5224 O O . SER A 1 641 ? 35.688 29.141 25.094 1 54.72 641 SER A O 1
ATOM 5226 N N . LEU A 1 642 ? 34.5 27.297 24.531 1 54.22 642 LEU A N 1
ATOM 5227 C CA . LEU A 1 642 ? 33.938 27.203 25.875 1 54.22 642 LEU A CA 1
ATOM 5228 C C . LEU A 1 642 ? 35.062 26.906 26.891 1 54.22 642 LEU A C 1
ATOM 5230 O O . LEU A 1 642 ? 35.062 27.484 27.984 1 54.22 642 LEU A O 1
ATOM 5234 N N . LYS A 1 643 ? 35.938 25.984 26.578 1 50.62 643 LYS A N 1
ATOM 5235 C CA . LYS A 1 643 ? 37.094 25.688 27.438 1 50.62 643 LYS A CA 1
ATOM 5236 C C . LYS A 1 643 ? 37.938 26.922 27.656 1 50.62 643 LYS A C 1
ATOM 5238 O O . LYS A 1 643 ? 38.375 27.188 28.781 1 50.62 643 LYS A O 1
ATOM 5243 N N . LYS A 1 644 ? 38.094 27.609 26.625 1 52.38 644 LYS A N 1
ATOM 5244 C CA . LYS A 1 644 ? 38.906 28.812 26.734 1 52.38 644 LYS A CA 1
ATOM 5245 C C . LYS A 1 644 ? 38.25 29.844 27.625 1 52.38 644 LYS A C 1
ATOM 5247 O O . LYS A 1 644 ? 38.906 30.469 28.469 1 52.38 644 LYS A O 1
ATOM 5252 N N . GLU A 1 645 ? 37 29.906 27.391 1 52.75 645 GLU A N 1
ATOM 5253 C CA . GLU A 1 645 ? 36.312 30.891 28.188 1 52.75 645 GLU A CA 1
ATOM 5254 C C . GLU A 1 645 ? 36.156 30.453 29.641 1 52.75 645 GLU A C 1
ATOM 5256 O O . GLU A 1 645 ? 36.312 31.266 30.547 1 52.75 645 GLU A O 1
ATOM 5261 N N . LEU A 1 646 ? 35.844 29.234 29.781 1 48.34 646 LEU A N 1
ATOM 5262 C CA . LEU A 1 646 ? 35.781 28.672 31.125 1 48.34 646 LEU A CA 1
ATOM 5263 C C . LEU A 1 646 ? 37.125 28.766 31.812 1 48.34 646 LEU A C 1
ATOM 5265 O O . LEU A 1 646 ? 37.219 29.078 33 1 48.34 646 LEU A O 1
ATOM 5269 N N . PHE A 1 647 ? 38.156 28.406 31.109 1 43.62 647 PHE A N 1
ATOM 5270 C CA . PHE A 1 647 ? 39.5 28.531 31.625 1 43.62 647 PHE A CA 1
ATOM 5271 C C . PHE A 1 647 ? 39.812 29.969 31.984 1 43.62 647 PHE A C 1
ATOM 5273 O O . PHE A 1 647 ? 40.438 30.25 33 1 43.62 647 PHE A O 1
ATOM 5280 N N . ASN A 1 648 ? 39.438 30.797 31.141 1 47.69 648 ASN A N 1
ATOM 5281 C CA . ASN A 1 648 ? 39.688 32.219 31.422 1 47.69 648 ASN A CA 1
ATOM 5282 C C . ASN A 1 648 ? 38.906 32.688 32.625 1 47.69 648 ASN A C 1
ATOM 5284 O O . ASN A 1 648 ? 39.375 33.562 33.375 1 47.69 648 ASN A O 1
ATOM 5288 N N . THR A 1 649 ? 37.781 32.281 32.656 1 43.91 649 THR A N 1
ATOM 5289 C CA . THR A 1 649 ? 36.969 32.719 33.781 1 43.91 649 THR A CA 1
ATOM 5290 C C . THR A 1 649 ? 37.406 32.031 35.094 1 43.91 649 THR A C 1
ATOM 5292 O O . THR A 1 649 ? 37.375 32.656 36.156 1 43.91 649 THR A O 1
ATOM 5295 N N . MET A 1 650 ? 37.656 30.812 35.094 1 36.69 650 MET A N 1
ATOM 5296 C CA . MET A 1 650 ? 38.094 30.094 36.312 1 36.69 650 MET A CA 1
ATOM 5297 C C . MET A 1 650 ? 39.531 30.469 36.656 1 36.69 650 MET A C 1
ATOM 5299 O O . MET A 1 650 ? 39.938 30.328 37.812 1 36.69 650 MET A O 1
ATOM 5303 N N . VAL A 1 651 ? 40.344 30.531 35.75 1 36.69 651 VAL A N 1
ATOM 5304 C CA . VAL A 1 651 ? 41.719 30.891 36.094 1 36.69 651 VAL A CA 1
ATOM 5305 C C . VAL A 1 651 ? 41.75 32.344 36.531 1 36.69 651 VAL A C 1
ATOM 5307 O O . VAL A 1 651 ? 42.844 32.875 36.844 1 36.69 651 VAL A O 1
ATOM 5310 N N . LYS A 1 652 ? 40.875 33.094 36.344 1 39.69 652 LYS A N 1
ATOM 5311 C CA . LYS A 1 652 ? 41.156 34.344 37.062 1 39.69 652 LYS A CA 1
ATOM 5312 C C . LYS A 1 652 ? 40.969 34.156 38.562 1 39.69 652 LYS A C 1
ATOM 5314 O O . LYS A 1 652 ? 40.062 34.688 39.156 1 39.69 652 LYS A O 1
ATOM 5319 N N . PRO A 1 653 ? 41.125 32.938 39.312 1 33.94 653 PRO A N 1
ATOM 5320 C CA . PRO A 1 653 ? 41.281 33.469 40.688 1 33.94 653 PRO A CA 1
ATOM 5321 C C . PRO A 1 653 ? 42.344 34.562 40.781 1 33.94 653 PRO A C 1
ATOM 5323 O O . PRO A 1 653 ? 43.156 34.719 39.875 1 33.94 653 PRO A O 1
ATOM 5326 N N . THR A 1 654 ? 42.656 35.094 42.062 1 34.47 654 THR A N 1
ATOM 5327 C CA . THR A 1 654 ? 43.875 35.75 42.531 1 34.47 654 THR A CA 1
ATOM 5328 C C . THR A 1 654 ? 45.094 35.094 41.938 1 34.47 654 THR A C 1
ATOM 5330 O O . THR A 1 654 ? 45.031 34.031 41.312 1 34.47 654 THR A O 1
ATOM 5333 N N . GLY A 1 655 ? 46.219 34.938 42.844 1 33.31 655 GLY A N 1
ATOM 5334 C CA . GLY A 1 655 ? 47.656 34.719 42.75 1 33.31 655 GLY A CA 1
ATOM 5335 C C . GLY A 1 655 ? 48 33.438 42 1 33.31 655 GLY A C 1
ATOM 5336 O O . GLY A 1 655 ? 48.938 33.438 41.188 1 33.31 655 GLY A O 1
ATOM 5337 N N . GLU A 1 656 ? 47.75 32.188 42.656 1 31.97 656 GLU A N 1
ATOM 5338 C CA . GLU A 1 656 ? 48.594 31.016 42.438 1 31.97 656 GLU A CA 1
ATOM 5339 C C . GLU A 1 656 ? 48.25 30.312 41.125 1 31.97 656 GLU A C 1
ATOM 5341 O O . GLU A 1 656 ? 47.188 29.734 41 1 31.97 656 GLU A O 1
ATOM 5346 N N . THR A 1 657 ? 48.406 30.891 39.906 1 35.75 657 THR A N 1
ATOM 5347 C CA . THR A 1 657 ? 48.562 30.297 38.594 1 35.75 657 THR A CA 1
ATOM 5348 C C . THR A 1 657 ? 49.25 28.938 38.688 1 35.75 657 THR A C 1
ATOM 5350 O O . THR A 1 657 ? 50.438 28.859 39 1 35.75 657 THR A O 1
ATOM 5353 N N . THR A 1 658 ? 48.656 27.906 39.281 1 35.09 658 THR A N 1
ATOM 5354 C CA . THR A 1 658 ? 49.406 26.672 39.438 1 35.09 658 THR A CA 1
ATOM 5355 C C . THR A 1 658 ? 50.188 26.344 38.188 1 35.09 658 THR A C 1
ATOM 5357 O O . THR A 1 658 ? 49.688 26.531 37.062 1 35.09 658 THR A O 1
ATOM 5360 N N . ASP A 1 659 ? 51.562 26.234 38.125 1 39.78 659 ASP A N 1
ATOM 5361 C CA . ASP A 1 659 ? 52.75 25.859 37.312 1 39.78 659 ASP A CA 1
ATOM 5362 C C . ASP A 1 659 ? 52.406 24.703 36.375 1 39.78 659 ASP A C 1
ATOM 5364 O O . ASP A 1 659 ? 52.938 24.625 35.281 1 39.78 659 ASP A O 1
ATOM 5368 N N . GLY A 1 660 ? 51.531 23.797 36.781 1 36.31 660 GLY A N 1
ATOM 5369 C CA . GLY A 1 660 ? 51.406 22.578 36.031 1 36.31 660 GLY A CA 1
ATOM 5370 C C . GLY A 1 660 ? 50.719 22.781 34.688 1 36.31 660 GLY A C 1
ATOM 5371 O O . GLY A 1 660 ? 51.062 22.125 33.688 1 36.31 660 GLY A O 1
ATOM 5372 N N . LEU A 1 661 ? 49.719 23.531 34.656 1 40.38 661 LEU A N 1
ATOM 5373 C CA . LEU A 1 661 ? 49 23.625 33.375 1 40.38 661 LEU A CA 1
ATOM 5374 C C . LEU A 1 661 ? 49.781 24.438 32.375 1 40.38 661 LEU A C 1
ATOM 5376 O O . LEU A 1 661 ? 49.688 24.203 31.156 1 40.38 661 LEU A O 1
ATOM 5380 N N . LYS A 1 662 ? 50.625 25.438 32.781 1 45.88 662 LYS A N 1
ATOM 5381 C CA . LYS A 1 662 ? 51.594 26.047 31.859 1 45.88 662 LYS A CA 1
ATOM 5382 C C . LYS A 1 662 ? 52.594 25.016 31.344 1 45.88 662 LYS A C 1
ATOM 5384 O O . LYS A 1 662 ? 52.969 25.062 30.172 1 45.88 662 LYS A O 1
ATOM 5389 N N . HIS A 1 663 ? 52.969 24.094 32.281 1 46.84 663 HIS A N 1
ATOM 5390 C CA . HIS A 1 663 ? 53.906 23.078 31.844 1 46.84 663 HIS A CA 1
ATOM 5391 C C . HIS A 1 663 ? 53.281 22.156 30.797 1 46.84 663 HIS A C 1
ATOM 5393 O O . HIS A 1 663 ? 53.938 21.766 29.828 1 46.84 663 HIS A O 1
AT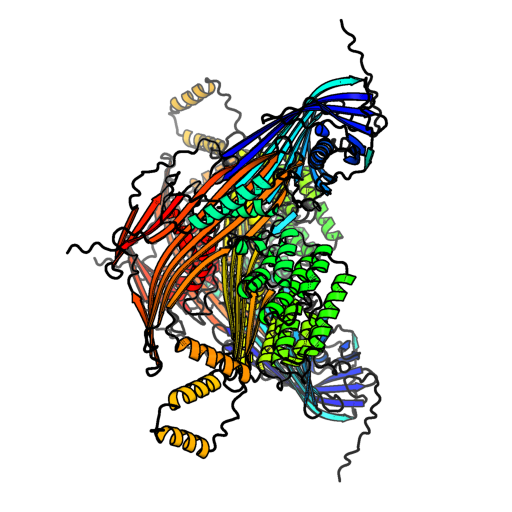OM 5399 N N . LEU A 1 664 ? 52.062 21.781 30.984 1 44.31 664 LEU A N 1
ATOM 5400 C CA . LEU A 1 664 ? 51.438 20.922 29.969 1 44.31 664 LEU A CA 1
ATOM 5401 C C . LEU A 1 664 ? 51.25 21.672 28.656 1 44.31 664 LEU A C 1
ATOM 5403 O O . LEU A 1 664 ? 51.469 21.094 27.578 1 44.31 664 LEU A O 1
ATOM 5407 N N . GLN A 1 665 ? 50.906 22.906 28.672 1 45.53 665 GLN A N 1
ATOM 5408 C CA . GLN A 1 665 ? 50.875 23.719 27.453 1 45.53 665 GLN A CA 1
ATOM 5409 C C . GLN A 1 665 ? 52.281 23.812 26.828 1 45.53 665 GLN A C 1
ATOM 5411 O O . GLN A 1 665 ? 52.406 23.703 25.609 1 45.53 665 GLN A O 1
ATOM 5416 N N . ASP A 1 666 ? 53.281 24.031 27.641 1 50.31 666 ASP A N 1
ATOM 5417 C CA . ASP A 1 666 ? 54.656 24.047 27.141 1 50.31 666 ASP A CA 1
ATOM 5418 C C . ASP A 1 666 ? 55.031 22.688 26.547 1 50.31 666 ASP A C 1
ATOM 5420 O O . ASP A 1 666 ? 55.688 22.625 25.5 1 50.31 666 ASP A O 1
ATOM 5424 N N . LEU A 1 667 ? 54.719 21.609 27.25 1 44.75 667 LEU A N 1
ATOM 5425 C CA . LEU A 1 667 ? 55.031 20.281 26.734 1 44.75 667 LEU A CA 1
ATOM 5426 C C . LEU A 1 667 ? 54.312 20.031 25.406 1 44.75 667 LEU A C 1
ATOM 5428 O O . LEU A 1 667 ? 54.906 19.469 24.484 1 44.75 667 LEU A O 1
ATOM 5432 N N . LEU A 1 668 ? 53.062 20.344 25.375 1 42.25 668 LEU A N 1
ATOM 5433 C CA . LEU A 1 668 ? 52.344 20.109 24.125 1 42.25 668 LEU A CA 1
ATOM 5434 C C . LEU A 1 668 ? 52.844 21.062 23.031 1 42.25 668 LEU A C 1
ATOM 5436 O O . LEU A 1 668 ? 52.938 20.672 21.859 1 42.25 668 LEU A O 1
ATOM 5440 N N . GLU A 1 669 ? 53.188 22.328 23.312 1 45.84 669 GLU A N 1
ATOM 5441 C CA . GLU A 1 669 ? 53.875 23.188 22.344 1 45.84 669 GLU A CA 1
ATOM 5442 C C . GLU A 1 669 ? 55.219 22.594 21.953 1 45.84 669 GLU A C 1
ATOM 5444 O O . GLU A 1 669 ? 55.625 22.672 20.797 1 45.84 669 GLU A O 1
ATOM 5449 N N . LYS A 1 670 ? 55.969 22.188 22.906 1 45.41 670 LYS A N 1
ATOM 5450 C CA . LYS A 1 670 ? 57.281 21.609 22.594 1 45.41 670 LYS A CA 1
ATOM 5451 C C . LYS A 1 670 ? 57.156 20.328 21.781 1 45.41 670 LYS A C 1
ATOM 5453 O O . LYS A 1 670 ? 58.031 20 21 1 45.41 670 LYS A O 1
ATOM 5458 N N . ALA A 1 671 ? 56.312 19.406 22.25 1 40.72 671 ALA A N 1
ATOM 5459 C CA . ALA A 1 671 ? 56.188 18.188 21.453 1 40.72 671 ALA A CA 1
ATOM 5460 C C . ALA A 1 671 ? 55.594 18.5 20.078 1 40.72 671 ALA A C 1
ATOM 5462 O O . ALA A 1 671 ? 55.375 17.594 19.266 1 40.72 671 ALA A O 1
ATOM 5463 N N . LYS A 1 672 ? 55.906 19.609 19.438 1 40.25 672 LYS A N 1
ATOM 5464 C CA . LYS A 1 672 ? 55.656 20.109 18.094 1 40.25 672 LYS A CA 1
ATOM 5465 C C . LYS A 1 672 ? 54.281 19.672 17.594 1 40.25 672 LYS A C 1
ATOM 5467 O O . LYS A 1 672 ? 54.125 19.391 16.406 1 40.25 672 LYS A O 1
ATOM 5472 N N . PHE A 1 673 ? 53.531 19.172 18.359 1 35.94 673 PHE A N 1
ATOM 5473 C CA . PHE A 1 673 ? 52.188 18.906 17.891 1 35.94 673 PHE A CA 1
ATOM 5474 C C . PHE A 1 673 ? 51.562 20.188 17.359 1 35.94 673 PHE A C 1
ATOM 5476 O O . PHE A 1 673 ? 51.594 21.234 18.031 1 35.94 673 PHE A O 1
ATOM 5483 N N . THR A 1 674 ? 51.75 20.469 16.078 1 34.47 674 THR A N 1
ATOM 5484 C CA . THR A 1 674 ? 51.031 21.562 15.43 1 34.47 674 THR A CA 1
ATOM 5485 C C . THR A 1 674 ? 49.625 21.688 15.984 1 34.47 674 THR A C 1
ATOM 5487 O O . THR A 1 674 ? 48.844 20.75 15.867 1 34.47 674 THR A O 1
ATOM 5490 N N . ILE A 1 675 ? 49.594 22.156 17.094 1 35.47 675 ILE A N 1
ATOM 5491 C CA . ILE A 1 675 ? 48.25 22.516 17.516 1 35.47 675 ILE A CA 1
ATOM 5492 C C . ILE A 1 675 ? 47.531 23.219 16.375 1 35.47 675 ILE A C 1
ATOM 5494 O O . ILE A 1 675 ? 47.938 24.312 15.961 1 35.47 675 ILE A O 1
ATOM 5498 N N . ARG A 1 676 ? 47.094 22.531 15.469 1 42.44 676 ARG A N 1
ATOM 5499 C CA . ARG A 1 676 ? 46.281 23.094 14.398 1 42.44 676 ARG A CA 1
ATOM 5500 C C . ARG A 1 676 ? 45.406 24.219 14.906 1 42.44 676 ARG A C 1
ATOM 5502 O O . ARG A 1 676 ? 44.875 24.156 16.031 1 42.44 676 ARG A O 1
ATOM 5509 N N . ASP A 1 677 ? 45.562 25.391 14.391 1 44.75 677 ASP A N 1
ATOM 5510 C CA . ASP A 1 677 ? 44.812 26.625 14.672 1 44.75 677 ASP A CA 1
ATOM 5511 C C . ASP A 1 677 ? 43.344 26.328 15 1 44.75 677 ASP A C 1
ATOM 5513 O O . ASP A 1 677 ? 42.75 25.438 14.391 1 44.75 677 ASP A O 1
ATOM 5517 N N . ASP A 1 678 ? 42.906 26.672 16.188 1 49.97 678 ASP A N 1
ATOM 5518 C CA . ASP A 1 678 ? 41.531 26.578 16.75 1 49.97 678 ASP A CA 1
ATOM 5519 C C . ASP A 1 678 ? 40.5 27.031 15.734 1 49.97 678 ASP A C 1
ATOM 5521 O O . ASP A 1 678 ? 40.719 28.016 15.008 1 49.97 678 ASP A O 1
ATOM 5525 N N . GLU A 1 679 ? 39.656 26.25 15.227 1 60.22 679 GLU A N 1
ATOM 5526 C CA . GLU A 1 679 ? 38.594 26.656 14.328 1 60.22 679 GLU A CA 1
ATOM 5527 C C . GLU A 1 679 ? 37.75 27.781 14.938 1 60.22 679 GLU A C 1
ATOM 5529 O O . GLU A 1 679 ? 37.531 27.812 16.156 1 60.22 679 GLU A O 1
ATOM 5534 N N . ASN A 1 680 ? 37.625 28.922 14.203 1 70.25 680 ASN A N 1
ATOM 5535 C CA . ASN A 1 680 ? 36.75 30.016 14.625 1 70.25 680 ASN A CA 1
ATOM 5536 C C . ASN A 1 680 ? 35.344 29.516 14.984 1 70.25 680 ASN A C 1
ATOM 5538 O O . ASN A 1 680 ? 34.844 28.578 14.375 1 70.25 680 ASN A O 1
ATOM 5542 N N . LEU A 1 681 ? 34.906 30.016 16.156 1 80.44 681 LEU A N 1
ATOM 5543 C CA . LEU A 1 681 ? 33.594 29.625 16.625 1 80.44 681 LEU A CA 1
ATOM 5544 C C . LEU A 1 681 ? 32.5 29.953 15.602 1 80.44 681 LEU A C 1
ATOM 5546 O O . LEU A 1 681 ? 32.469 31.062 15.07 1 80.44 681 LEU A O 1
ATOM 5550 N N . HIS A 1 682 ? 31.781 29.031 15.141 1 86.06 682 HIS A N 1
ATOM 5551 C CA . HIS A 1 682 ? 30.625 29.188 14.273 1 86.06 682 HIS A CA 1
ATOM 5552 C C . HIS A 1 682 ? 29.438 28.391 14.812 1 86.06 682 HIS A C 1
ATOM 5554 O O . HIS A 1 682 ? 29.469 27.156 14.844 1 86.06 682 HIS A O 1
ATOM 5560 N N . PHE A 1 683 ? 28.469 29.125 15.359 1 87.62 683 PHE A N 1
ATOM 5561 C CA . PHE A 1 683 ? 27.266 28.484 15.875 1 87.62 683 PHE A CA 1
ATOM 5562 C C . PHE A 1 683 ? 26.016 28.984 15.141 1 87.62 683 PHE A C 1
ATOM 5564 O O . PHE A 1 683 ? 25.812 30.188 14.992 1 87.62 683 PHE A O 1
ATOM 5571 N N . GLU A 1 684 ? 25.344 28.078 14.547 1 91.88 684 GLU A N 1
ATOM 5572 C CA . GLU A 1 684 ? 24.094 28.406 13.844 1 91.88 684 GLU A CA 1
ATOM 5573 C C . GLU A 1 684 ? 22.953 27.531 14.328 1 91.88 684 GLU A C 1
ATOM 5575 O O . GLU A 1 684 ? 23.125 26.344 14.594 1 91.88 684 GLU A O 1
ATOM 5580 N N . THR A 1 685 ? 21.797 28.109 14.547 1 90.94 685 THR A N 1
ATOM 5581 C CA . THR A 1 685 ? 20.578 27.375 14.914 1 90.94 685 THR A CA 1
ATOM 5582 C C . THR A 1 685 ? 19.406 27.812 14.031 1 90.94 685 THR A C 1
ATOM 5584 O O . THR A 1 685 ? 19.203 29 13.797 1 90.94 685 THR A O 1
ATOM 5587 N N . ILE A 1 686 ? 18.781 26.906 13.438 1 94.88 686 ILE A N 1
ATOM 5588 C CA . ILE A 1 686 ? 17.578 27.141 12.641 1 94.88 686 ILE A CA 1
ATOM 5589 C C . ILE A 1 686 ? 16.422 26.281 13.172 1 94.88 686 ILE A C 1
ATOM 5591 O O . ILE A 1 686 ? 16.562 25.062 13.32 1 94.88 686 ILE A O 1
ATOM 5595 N N . ILE A 1 687 ? 15.344 26.891 13.523 1 93.75 687 ILE A N 1
ATOM 5596 C CA . ILE A 1 687 ? 14.172 26.188 14.016 1 93.75 687 ILE A CA 1
ATOM 5597 C C . ILE A 1 687 ? 13.031 26.297 13 1 93.75 687 ILE A C 1
ATOM 5599 O O . ILE A 1 687 ? 12.734 27.391 12.516 1 93.75 687 ILE A O 1
ATOM 5603 N N . LYS A 1 688 ? 12.477 25.203 12.703 1 95 688 LYS A N 1
ATOM 5604 C CA . LYS A 1 688 ? 11.367 25.172 11.758 1 95 688 LYS A CA 1
ATOM 5605 C C . LYS A 1 688 ? 10.141 24.5 12.367 1 95 688 LYS A C 1
ATOM 5607 O O . LYS A 1 688 ? 10.273 23.547 13.141 1 95 688 LYS A O 1
ATOM 5612 N N . ILE A 1 689 ? 8.992 25.047 12.031 1 92.94 689 ILE A N 1
ATOM 5613 C CA . ILE A 1 689 ? 7.707 24.438 12.344 1 92.94 689 ILE A CA 1
ATOM 5614 C C . ILE A 1 689 ? 6.914 24.219 11.055 1 92.94 689 ILE A C 1
ATOM 5616 O O . ILE A 1 689 ? 6.727 25.156 10.273 1 92.94 689 ILE A O 1
ATOM 5620 N N . ASN A 1 690 ? 6.531 23.031 10.812 1 92.31 690 ASN A N 1
ATOM 5621 C CA . ASN A 1 690 ? 5.797 22.672 9.609 1 92.31 690 ASN A CA 1
ATOM 5622 C C . ASN A 1 690 ? 6.559 23.078 8.344 1 92.31 690 ASN A C 1
ATOM 5624 O O . ASN A 1 690 ? 5.992 23.719 7.457 1 92.31 690 ASN A O 1
ATOM 5628 N N . GLU A 1 691 ? 7.887 22.891 8.406 1 88.56 691 GLU A N 1
ATOM 5629 C CA . GLU A 1 691 ? 8.828 23.094 7.309 1 88.56 691 GLU A CA 1
ATOM 5630 C C . GLU A 1 691 ? 9.016 24.594 7.031 1 88.56 691 GLU A C 1
ATOM 5632 O O . GLU A 1 691 ? 9.469 24.969 5.949 1 88.56 691 GLU A O 1
ATOM 5637 N N . GLN A 1 692 ? 8.57 25.422 7.988 1 93.62 692 GLN A N 1
ATOM 5638 C CA . GLN A 1 692 ? 8.797 26.859 7.902 1 93.62 692 GLN A CA 1
ATOM 5639 C C . GLN A 1 692 ? 9.758 27.344 8.984 1 93.62 692 GLN A C 1
ATOM 5641 O O . GLN A 1 692 ? 9.57 27.031 10.164 1 93.62 692 GLN A O 1
ATOM 5646 N N . THR A 1 693 ? 10.695 28.016 8.523 1 95.75 693 THR A N 1
ATOM 5647 C CA . THR A 1 693 ? 11.672 28.531 9.477 1 95.75 693 THR A CA 1
ATOM 5648 C C . THR A 1 693 ? 11.07 29.672 10.305 1 95.75 693 THR A C 1
ATOM 5650 O O . THR A 1 693 ? 10.57 30.656 9.742 1 95.75 693 THR A O 1
ATOM 5653 N N . ILE A 1 694 ? 11.109 29.578 11.539 1 94.31 694 ILE A N 1
ATOM 5654 C CA . ILE A 1 694 ? 10.523 30.609 12.398 1 94.31 694 ILE A CA 1
ATOM 5655 C C . ILE A 1 694 ? 11.633 31.375 13.109 1 94.31 694 ILE A C 1
ATOM 5657 O O . ILE A 1 694 ? 11.406 32.5 13.594 1 94.31 694 ILE A O 1
ATOM 5661 N N . TYR A 1 695 ? 12.789 30.656 13.172 1 92.5 695 TYR A N 1
ATOM 5662 C CA . TYR A 1 695 ? 13.891 31.266 13.906 1 92.5 695 TYR A CA 1
ATOM 5663 C C . TYR A 1 695 ? 15.234 30.828 13.344 1 92.5 695 TYR A C 1
ATOM 5665 O O . TYR A 1 695 ? 15.406 29.656 12.969 1 92.5 695 TYR A O 1
ATOM 5673 N N . CYS A 1 696 ? 16.078 31.734 13.078 1 93.12 696 CYS A N 1
ATOM 5674 C CA . CYS A 1 696 ? 17.453 31.438 12.695 1 93.12 696 CYS A CA 1
ATOM 5675 C C . CYS A 1 696 ? 18.422 32.375 13.383 1 93.12 696 CYS A C 1
ATOM 5677 O O . CYS A 1 696 ? 18.156 33.594 13.484 1 93.12 696 CYS A O 1
ATOM 5679 N N . HIS A 1 697 ? 19.453 31.859 13.977 1 89.38 697 HIS A N 1
ATOM 5680 C CA . HIS A 1 697 ? 20.438 32.656 14.727 1 89.38 697 HIS A CA 1
ATOM 5681 C C . HIS A 1 697 ? 21.844 32.156 14.469 1 89.38 697 HIS A C 1
ATOM 5683 O O . HIS A 1 697 ? 22.078 30.953 14.305 1 89.38 697 HIS A O 1
ATOM 5689 N N . HIS A 1 698 ? 22.781 33.125 14.281 1 90 698 HIS A N 1
ATOM 5690 C CA . HIS A 1 698 ? 24.188 32.844 14.078 1 90 698 HIS A CA 1
ATOM 5691 C C . HIS A 1 698 ? 25.062 33.531 15.117 1 90 698 HIS A C 1
ATOM 5693 O O . HIS A 1 698 ? 24.828 34.719 15.43 1 90 698 HIS A O 1
ATOM 5699 N N . LEU A 1 699 ? 25.922 32.781 15.75 1 84.06 699 LEU A N 1
ATOM 5700 C CA . LEU A 1 699 ? 26.875 33.344 16.688 1 84.06 699 LEU A CA 1
ATOM 5701 C C . LEU A 1 699 ? 28.312 33.125 16.203 1 84.06 699 LEU A C 1
ATOM 5703 O O . LEU A 1 699 ? 28.688 32 15.852 1 84.06 699 LEU A O 1
ATOM 5707 N N . ASN A 1 700 ? 28.953 34.188 16.016 1 80.12 700 ASN A N 1
ATOM 5708 C CA . ASN A 1 700 ? 30.391 34.125 15.742 1 80.12 700 ASN A CA 1
ATOM 5709 C C . ASN A 1 700 ? 31.219 34.312 17.016 1 80.12 700 ASN A C 1
ATOM 5711 O O . ASN A 1 700 ? 30.656 34.375 18.109 1 80.12 700 ASN A O 1
ATOM 5715 N N . GLN A 1 701 ? 32.531 34.375 16.938 1 72.88 701 GLN A N 1
ATOM 5716 C CA . GLN A 1 701 ? 33.406 34.5 18.094 1 72.88 701 GLN A CA 1
ATOM 5717 C C . GLN A 1 701 ? 33.125 35.781 18.875 1 72.88 701 GLN A C 1
ATOM 5719 O O . GLN A 1 701 ? 33.062 35.75 20.109 1 72.88 701 GLN A O 1
ATOM 5724 N N . THR A 1 702 ? 32.812 36.75 18.141 1 66.25 702 THR A N 1
ATOM 5725 C CA . THR A 1 702 ? 32.594 38.062 18.781 1 66.25 702 THR A CA 1
ATOM 5726 C C . THR A 1 702 ? 31.234 38.062 19.5 1 66.25 702 THR A C 1
ATOM 5728 O O . THR A 1 702 ? 31.125 38.531 20.625 1 66.25 702 THR A O 1
ATOM 5731 N N . THR A 1 703 ? 30.344 37.5 18.859 1 70.56 703 THR A N 1
ATOM 5732 C CA . THR A 1 703 ? 29 37.531 19.422 1 70.56 703 THR A CA 1
ATOM 5733 C C . THR A 1 703 ? 28.859 36.531 20.547 1 70.56 703 THR A C 1
ATOM 5735 O O . THR A 1 703 ? 28.062 36.719 21.469 1 70.56 703 THR A O 1
ATOM 5738 N N . PHE A 1 704 ? 29.609 35.562 20.484 1 67.69 704 PHE A N 1
ATOM 5739 C CA . PHE A 1 704 ? 29.578 34.531 21.531 1 67.69 704 PHE A CA 1
ATOM 5740 C C . PHE A 1 704 ? 30.156 35.094 22.828 1 67.69 704 PHE A C 1
ATOM 5742 O O . PHE A 1 704 ? 29.656 34.781 23.922 1 67.69 704 PHE A O 1
ATOM 5749 N N . LYS A 1 705 ? 31.188 35.781 22.656 1 60.84 705 LYS A N 1
ATOM 5750 C CA . LYS A 1 705 ? 31.766 36.406 23.844 1 60.84 705 LYS A CA 1
ATOM 5751 C C . LYS A 1 705 ? 30.734 37.281 24.562 1 60.84 705 LYS A C 1
ATOM 5753 O O . LYS A 1 705 ? 30.641 37.281 25.797 1 60.84 705 LYS A O 1
ATOM 5758 N N . SER A 1 706 ? 29.938 37.875 23.672 1 58.06 706 SER A N 1
ATOM 5759 C CA . SER A 1 706 ? 28.891 38.688 24.266 1 58.06 706 SER A CA 1
ATOM 5760 C C . SER A 1 706 ? 27.812 37.844 24.922 1 58.06 706 SER A C 1
ATOM 5762 O O . SER A 1 706 ? 27.312 38.188 26 1 58.06 706 SER A O 1
ATOM 5764 N N . PHE A 1 707 ? 27.469 36.781 24.281 1 60.19 707 PHE A N 1
ATOM 5765 C CA . PHE A 1 707 ? 26.469 35.875 24.828 1 60.19 707 PHE A CA 1
ATOM 5766 C C . PHE A 1 707 ? 26.953 35.219 26.109 1 60.19 707 PHE A C 1
ATOM 5768 O O . PHE A 1 707 ? 26.219 35.125 27.094 1 60.19 707 PHE A O 1
ATOM 5775 N N . ALA A 1 708 ? 28.219 34.781 26.062 1 56.31 708 ALA A N 1
ATOM 5776 C CA . ALA A 1 708 ? 28.828 34.188 27.234 1 56.31 708 ALA A CA 1
ATOM 5777 C C . ALA A 1 708 ? 28.859 35.188 28.406 1 56.31 708 ALA A C 1
ATOM 5779 O O . ALA A 1 708 ? 28.625 34.812 29.547 1 56.31 708 ALA A O 1
ATOM 5780 N N . LEU A 1 709 ? 29.047 36.344 28.016 1 54.22 709 LEU A N 1
ATOM 5781 C CA . LEU A 1 709 ? 29.031 37.375 29.031 1 54.22 709 LEU A CA 1
ATOM 5782 C C . LEU A 1 709 ? 27.641 37.562 29.625 1 54.22 709 LEU A C 1
ATOM 5784 O O . LEU A 1 709 ? 27.5 37.75 30.828 1 54.22 709 LEU A O 1
ATOM 5788 N N . VAL A 1 710 ? 26.703 37.375 28.734 1 49.69 710 VAL A N 1
ATOM 5789 C CA . VAL A 1 710 ? 25.328 37.5 29.219 1 49.69 710 VAL A CA 1
ATOM 5790 C C . VAL A 1 710 ? 24.984 36.281 30.078 1 49.69 710 VAL A C 1
ATOM 5792 O O . VAL A 1 710 ? 24.344 36.438 31.125 1 49.69 710 VAL A O 1
ATOM 5795 N N . LEU A 1 711 ? 25.375 35.156 29.641 1 54.78 711 LEU A N 1
ATOM 5796 C CA . LEU A 1 711 ? 25.141 33.969 30.422 1 54.78 711 LEU A CA 1
ATOM 5797 C C . LEU A 1 711 ? 25.828 34.031 31.781 1 54.78 711 LEU A C 1
ATOM 5799 O O . LEU A 1 711 ? 25.266 33.625 32.781 1 54.78 711 LEU A O 1
ATOM 5803 N N . LYS A 1 712 ? 27.078 34.531 31.766 1 51.62 712 LYS A N 1
ATOM 5804 C CA . LYS A 1 712 ? 27.812 34.75 33 1 51.62 712 LYS A CA 1
ATOM 5805 C C . LYS A 1 712 ? 27.094 35.719 33.906 1 51.62 712 LYS A C 1
ATOM 5807 O O . LYS A 1 712 ? 27.031 35.531 35.125 1 51.62 712 LYS A O 1
ATOM 5812 N N . ARG A 1 713 ? 26.594 36.656 33.312 1 48.69 713 ARG A N 1
ATOM 5813 C CA . ARG A 1 713 ? 25.859 37.656 34.094 1 48.69 713 ARG A CA 1
ATOM 5814 C C . ARG A 1 713 ? 24.562 37.031 34.656 1 48.69 713 ARG A C 1
ATOM 5816 O O . ARG A 1 713 ? 24.188 37.312 35.781 1 48.69 713 ARG A O 1
ATOM 5823 N N . LEU A 1 714 ? 24.031 36.25 33.812 1 48 714 LEU A N 1
ATOM 5824 C CA . LEU A 1 714 ? 22.812 35.594 34.25 1 48 714 LEU A CA 1
ATOM 5825 C C . LEU A 1 714 ? 23.109 34.594 35.375 1 48 714 LEU A C 1
ATOM 5827 O O . LEU A 1 714 ? 22.297 34.438 36.281 1 48 714 LEU A O 1
ATOM 5831 N N . SER A 1 715 ? 24.188 33.875 35.219 1 46.53 715 SER A N 1
ATOM 5832 C CA . SER A 1 715 ? 24.562 32.906 36.25 1 46.53 715 SER A CA 1
ATOM 5833 C C . SER A 1 715 ? 24.938 33.625 37.562 1 46.53 715 SER A C 1
ATOM 5835 O O . SER A 1 715 ? 24.797 33.031 38.625 1 46.53 715 SER A O 1
ATOM 5837 N N . SER A 1 716 ? 25.547 34.75 37.531 1 47.75 716 SER A N 1
ATOM 5838 C CA . SER A 1 716 ? 25.953 35.469 38.75 1 47.75 716 SER A CA 1
ATOM 5839 C C . SER A 1 716 ? 24.766 36.125 39.406 1 47.75 716 SER A C 1
ATOM 5841 O O . SER A 1 716 ? 24.828 36.5 40.594 1 47.75 716 SER A O 1
ATOM 5843 N N . LEU A 1 717 ? 23.797 36.469 38.719 1 40.59 717 LEU A N 1
ATOM 5844 C CA . LEU A 1 717 ? 22.641 37.125 39.312 1 40.59 717 LEU A CA 1
ATOM 5845 C C . LEU A 1 717 ? 21.766 36.125 40.062 1 40.59 717 LEU A C 1
ATOM 5847 O O . LEU A 1 717 ? 21.531 35.031 39.562 1 40.59 717 LEU A O 1
ATOM 5851 N N . TYR A 1 718 ? 21.75 36.219 41.438 1 42.56 718 TYR A N 1
ATOM 5852 C CA . TYR A 1 718 ? 20.766 35.562 42.281 1 42.56 718 TYR A CA 1
ATOM 5853 C C . TYR A 1 718 ? 19.359 35.688 41.688 1 42.56 718 TYR A C 1
ATOM 5855 O O . TYR A 1 718 ? 18.797 36.781 41.625 1 42.56 718 TYR A O 1
ATOM 5863 N N . PHE A 1 719 ? 19.156 35 40.781 1 49.84 719 PHE A N 1
ATOM 5864 C CA . PHE A 1 719 ? 17.891 35.25 40.094 1 49.84 719 PHE A CA 1
ATOM 5865 C C . PHE A 1 719 ? 16.781 34.375 40.656 1 49.84 719 PHE A C 1
ATOM 5867 O O . PHE A 1 719 ? 16.953 33.156 40.812 1 49.84 719 PHE A O 1
ATOM 5874 N N . GLN A 1 720 ? 16.031 34.969 41.656 1 51.12 720 GLN A N 1
ATOM 5875 C CA . GLN A 1 720 ? 14.711 34.406 41.906 1 51.12 720 GLN A CA 1
ATOM 5876 C C . GLN A 1 720 ? 13.742 34.812 40.781 1 51.12 720 GLN A C 1
ATOM 5878 O O . GLN A 1 720 ? 13.562 36 40.5 1 51.12 720 GLN A O 1
ATOM 5883 N N . PHE A 1 721 ? 13.672 33.938 39.875 1 60.72 721 PHE A N 1
ATOM 5884 C CA . PHE A 1 721 ? 12.75 34.219 38.781 1 60.72 721 PHE A CA 1
ATOM 5885 C C . PHE A 1 721 ? 11.406 33.531 39.031 1 60.72 721 PHE A C 1
ATOM 5887 O O . PHE A 1 721 ? 11.359 32.344 39.406 1 60.72 721 PHE A O 1
ATOM 5894 N N . SER A 1 722 ? 10.445 34.406 39.375 1 63.47 722 SER A N 1
ATOM 5895 C CA . SER A 1 722 ? 9.086 33.875 39.344 1 63.47 722 SER A CA 1
ATOM 5896 C C . SER A 1 722 ? 8.602 33.688 37.906 1 63.47 722 SER A C 1
ATOM 5898 O O . SER A 1 722 ? 8.766 34.562 37.062 1 63.47 722 SER A O 1
ATOM 5900 N N . LEU A 1 723 ? 8.422 32.469 37.688 1 69.81 723 LEU A N 1
ATOM 5901 C CA . LEU A 1 723 ? 7.98 32.125 36.344 1 69.81 723 LEU A CA 1
ATOM 5902 C C . LEU A 1 723 ? 6.469 31.953 36.281 1 69.81 723 LEU A C 1
ATOM 5904 O O . LEU A 1 723 ? 5.887 31.281 37.156 1 69.81 723 LEU A O 1
ATOM 5908 N N . ASN A 1 724 ? 5.711 32.75 35.625 1 73.25 724 ASN A N 1
ATOM 5909 C CA . ASN A 1 724 ? 4.305 32.562 35.281 1 73.25 724 ASN A CA 1
ATOM 5910 C C . ASN A 1 724 ? 4.102 32.5 33.781 1 73.25 724 ASN A C 1
ATOM 5912 O O . ASN A 1 724 ? 3.797 33.5 33.156 1 73.25 724 ASN A O 1
ATOM 5916 N N . TYR A 1 725 ? 4.281 31.344 33.344 1 75.25 725 TYR A N 1
ATOM 5917 C CA . TYR A 1 725 ? 4.148 31.141 31.906 1 75.25 725 TYR A CA 1
ATOM 5918 C C . TYR A 1 725 ? 2.834 30.438 31.578 1 75.25 725 TYR A C 1
ATOM 5920 O O . TYR A 1 725 ? 2.545 29.359 32.094 1 75.25 725 TYR A O 1
ATOM 5928 N N . GLN A 1 726 ? 2.031 31.141 30.969 1 78.06 726 GLN A N 1
ATOM 5929 C CA . GLN A 1 726 ? 0.777 30.578 30.469 1 78.06 726 GLN A CA 1
ATOM 5930 C C . GLN A 1 726 ? 0.675 30.703 28.953 1 78.06 726 GLN A C 1
ATOM 5932 O O . GLN A 1 726 ? 1.038 31.75 28.391 1 78.06 726 GLN A O 1
ATOM 5937 N N . ARG A 1 727 ? 0.292 29.594 28.375 1 80.81 727 ARG A N 1
ATOM 5938 C CA . ARG A 1 727 ? 0.193 29.609 26.922 1 80.81 727 ARG A CA 1
ATOM 5939 C C . ARG A 1 727 ? -1.052 28.859 26.438 1 80.81 727 ARG A C 1
ATOM 5941 O O . ARG A 1 727 ? -1.373 27.797 26.969 1 80.81 727 ARG A O 1
ATOM 5948 N N . LEU A 1 728 ? -1.742 29.594 25.672 1 86.31 728 LEU A N 1
ATOM 5949 C CA . LEU A 1 728 ? -2.863 28.969 24.969 1 86.31 728 LEU A CA 1
ATOM 5950 C C . LEU A 1 728 ? -2.516 28.688 23.516 1 86.31 728 LEU A C 1
ATOM 5952 O O . LEU A 1 728 ? -2.098 29.594 22.797 1 86.31 728 LEU A O 1
ATOM 5956 N N . SER A 1 729 ? -2.576 27.438 23.156 1 87.19 729 SER A N 1
ATOM 5957 C CA . SER A 1 729 ? -2.248 27.078 21.781 1 87.19 729 SER A CA 1
ATOM 5958 C C . SER A 1 729 ? -3.33 26.203 21.172 1 87.19 729 SER A C 1
ATOM 5960 O O . SER A 1 729 ? -4.121 25.594 21.891 1 87.19 729 SER A O 1
ATOM 5962 N N . PHE A 1 730 ? -3.365 26.219 19.906 1 90.44 730 PHE A N 1
ATOM 5963 C CA . PHE A 1 730 ? -4.266 25.375 19.141 1 90.44 730 PHE A CA 1
ATOM 5964 C C . PHE A 1 730 ? -3.482 24.484 18.188 1 90.44 730 PHE A C 1
ATOM 5966 O O . PHE A 1 730 ? -3.309 24.812 17.016 1 90.44 730 PHE A O 1
ATOM 5973 N N . PRO A 1 731 ? -3.145 23.344 18.672 1 87.25 731 PRO A N 1
ATOM 5974 C CA . PRO A 1 731 ? -2.291 22.453 17.875 1 87.25 731 PRO A CA 1
ATOM 5975 C C . PRO A 1 731 ? -2.926 22.047 16.547 1 87.25 731 PRO A C 1
ATOM 5977 O O . PRO A 1 731 ? -2.236 21.969 15.523 1 87.25 731 PRO A O 1
ATOM 5980 N N . LEU A 1 732 ? -4.199 21.797 16.578 1 89.88 732 LEU A N 1
ATOM 5981 C CA . LEU A 1 732 ? -4.859 21.406 15.336 1 89.88 732 LEU A CA 1
ATOM 5982 C C . LEU A 1 732 ? -6.262 22 15.258 1 89.88 732 LEU A C 1
ATOM 5984 O O . LEU A 1 732 ? -7.059 21.844 16.188 1 89.88 732 LEU A O 1
ATOM 5988 N N . ARG A 1 733 ? -6.484 22.641 14.266 1 91.31 733 ARG A N 1
ATOM 5989 C CA . ARG A 1 733 ? -7.812 23.125 13.898 1 91.31 733 ARG A CA 1
ATOM 5990 C C . ARG A 1 733 ? -8.141 22.766 12.453 1 91.31 733 ARG A C 1
ATOM 5992 O O . ARG A 1 733 ? -7.453 23.203 11.531 1 91.31 733 ARG A O 1
ATOM 5999 N N . PHE A 1 734 ? -9.07 21.953 12.391 1 90.06 734 PHE A N 1
ATOM 6000 C CA . PHE A 1 734 ? -9.539 21.531 11.078 1 90.06 734 PHE A CA 1
ATOM 6001 C C . PHE A 1 734 ? -11.008 21.891 10.891 1 90.06 734 PHE A C 1
ATOM 6003 O O . PHE A 1 734 ? -11.828 21.688 11.789 1 90.06 734 PHE A O 1
ATOM 6010 N N . GLN A 1 735 ? -11.273 22.5 9.773 1 88.38 735 GLN A N 1
ATOM 6011 C CA . GLN A 1 735 ? -12.648 22.859 9.453 1 88.38 735 GLN A CA 1
ATOM 6012 C C . GLN A 1 735 ? -12.969 22.594 7.984 1 88.38 735 GLN A C 1
ATOM 6014 O O . GLN A 1 735 ? -12.133 22.828 7.113 1 88.38 735 GLN A O 1
ATOM 6019 N N . ARG A 1 736 ? -14.102 22.062 7.777 1 86.25 736 ARG A N 1
ATOM 6020 C CA . ARG A 1 736 ? -14.617 21.828 6.43 1 86.25 736 ARG A CA 1
ATOM 6021 C C . ARG A 1 736 ? -16.078 22.25 6.316 1 86.25 736 ARG A C 1
ATOM 6023 O O . ARG A 1 736 ? -16.875 21.984 7.215 1 86.25 736 ARG A O 1
ATOM 6030 N N . THR A 1 737 ? -16.344 22.953 5.266 1 84.5 737 THR A N 1
ATOM 6031 C CA . THR A 1 737 ? -17.703 23.406 5.027 1 84.5 737 THR A CA 1
ATOM 6032 C C . THR A 1 737 ? -18.266 22.797 3.74 1 84.5 737 THR A C 1
ATOM 6034 O O . THR A 1 737 ? -17.562 22.75 2.723 1 84.5 737 THR A O 1
ATOM 6037 N N . HIS A 1 738 ? -19.406 22.234 3.914 1 86.94 738 HIS A N 1
ATOM 6038 C CA . HIS A 1 738 ? -20.156 21.734 2.764 1 86.94 738 HIS A CA 1
ATOM 6039 C C . HIS A 1 738 ? -21.641 22.016 2.904 1 86.94 738 HIS A C 1
ATOM 6041 O O . HIS A 1 738 ? -22.047 22.812 3.764 1 86.94 738 HIS A O 1
ATOM 6047 N N . PHE A 1 739 ? -22.375 21.5 1.949 1 88 739 PHE A N 1
ATOM 6048 C CA . PHE A 1 739 ? -23.812 21.734 1.988 1 88 739 PHE A CA 1
ATOM 6049 C C . PHE A 1 739 ? -24.578 20.422 2.02 1 88 739 PHE A C 1
ATOM 6051 O O . PHE A 1 739 ? -24.078 19.391 1.523 1 88 739 PHE A O 1
ATOM 6058 N N . THR A 1 740 ? -25.656 20.484 2.689 1 89.12 740 THR A N 1
ATOM 6059 C CA . THR A 1 740 ? -26.531 19.312 2.676 1 89.12 740 THR A CA 1
ATOM 6060 C C . THR A 1 740 ? -27.219 19.188 1.322 1 89.12 740 THR A C 1
ATOM 6062 O O . THR A 1 740 ? -27.141 20.078 0.481 1 89.12 740 THR A O 1
ATOM 6065 N N . ASP A 1 741 ? -27.875 18.078 1.269 1 87.88 741 ASP A N 1
ATOM 6066 C CA . ASP A 1 741 ? -28.688 17.844 0.071 1 87.88 741 ASP A CA 1
ATOM 6067 C C . ASP A 1 741 ? -29.797 18.875 -0.044 1 87.88 741 ASP A C 1
ATOM 6069 O O . ASP A 1 741 ? -30.328 19.109 -1.135 1 87.88 741 ASP A O 1
ATOM 6073 N N . PHE A 1 742 ? -30.125 19.547 1.067 1 87.31 742 PHE A N 1
ATOM 6074 C CA . PHE A 1 742 ? -31.156 20.562 1.183 1 87.31 742 PHE A CA 1
ATOM 6075 C C . PHE A 1 742 ? -30.578 21.953 0.926 1 87.31 742 PHE A C 1
ATOM 6077 O O . PHE A 1 742 ? -31.312 22.922 0.751 1 87.31 742 PHE A O 1
ATOM 6084 N N . GLY A 1 743 ? -29.281 22.062 0.836 1 87.94 743 GLY A N 1
ATOM 6085 C CA . GLY A 1 743 ? -28.609 23.328 0.555 1 87.94 743 GLY A CA 1
ATOM 6086 C C . GLY A 1 743 ? -28.188 24.078 1.808 1 87.94 743 GLY A C 1
ATOM 6087 O O . GLY A 1 743 ? -27.719 25.203 1.73 1 87.94 743 GLY A O 1
ATOM 6088 N N . THR A 1 744 ? -28.406 23.5 2.904 1 87.88 744 THR A N 1
ATOM 6089 C CA . THR A 1 744 ? -27.984 24.156 4.137 1 87.88 744 THR A CA 1
ATOM 6090 C C . THR A 1 744 ? -26.5 23.875 4.41 1 87.88 744 THR A C 1
ATOM 6092 O O . THR A 1 744 ? -26 22.797 4.086 1 87.88 744 THR A O 1
ATOM 6095 N N . PRO A 1 745 ? -25.875 24.859 5.004 1 87.25 745 PRO A N 1
ATOM 6096 C CA . PRO A 1 745 ? -24.438 24.672 5.23 1 87.25 745 PRO A CA 1
ATOM 6097 C C . PRO A 1 745 ? -24.125 23.688 6.352 1 87.25 745 PRO A C 1
ATOM 6099 O O . PRO A 1 745 ? -24.875 23.625 7.34 1 87.25 745 PRO A O 1
ATOM 6102 N N . ILE A 1 746 ? -23.125 22.938 6.148 1 90.06 746 ILE A N 1
ATOM 6103 C CA . ILE A 1 746 ? -22.609 22 7.125 1 90.06 746 ILE A CA 1
ATOM 6104 C C . ILE A 1 746 ? -21.188 22.406 7.547 1 90.06 746 ILE A C 1
ATOM 6106 O O . ILE A 1 746 ? -20.391 22.844 6.715 1 90.06 746 ILE A O 1
ATOM 6110 N N . LEU A 1 747 ? -20.969 22.312 8.836 1 90.44 747 LEU A N 1
ATOM 6111 C CA . LEU A 1 747 ? -19.641 22.609 9.375 1 90.44 747 LEU A CA 1
ATOM 6112 C C . LEU A 1 747 ? -19.062 21.391 10.086 1 90.44 747 LEU A C 1
ATOM 6114 O O . LEU A 1 747 ? -19.656 20.906 11.055 1 90.44 747 LEU A O 1
ATOM 6118 N N . LEU A 1 748 ? -18.062 20.875 9.531 1 90.88 748 LEU A N 1
ATOM 6119 C CA . LEU A 1 748 ? -17.297 19.797 10.148 1 90.88 748 LEU A CA 1
ATOM 6120 C C . LEU A 1 748 ? -16.016 20.344 10.781 1 90.88 748 LEU A C 1
ATOM 6122 O O . LEU A 1 748 ? -15.219 21 10.102 1 90.88 748 LEU A O 1
ATOM 6126 N N . GLN A 1 749 ? -15.805 20.016 12.016 1 90.69 749 GLN A N 1
ATOM 6127 C CA . GLN A 1 749 ? -14.641 20.578 12.695 1 90.69 749 GLN A CA 1
ATOM 6128 C C . GLN A 1 749 ? -13.961 19.531 13.57 1 90.69 749 GLN A C 1
ATOM 6130 O O . GLN A 1 749 ? -14.625 18.672 14.148 1 90.69 749 GLN A O 1
ATOM 6135 N N . PHE A 1 750 ? -12.742 19.5 13.641 1 89.56 750 PHE A N 1
ATOM 6136 C CA . PHE A 1 750 ? -11.867 18.844 14.602 1 89.56 750 PHE A CA 1
ATOM 6137 C C . PHE A 1 750 ? -10.867 19.828 15.188 1 89.56 750 PHE A C 1
ATOM 6139 O O . PHE A 1 750 ? -9.945 20.281 14.5 1 89.56 750 PHE A O 1
ATOM 6146 N N . ARG A 1 751 ? -11.008 20.125 16.453 1 91.69 751 ARG A N 1
ATOM 6147 C CA . ARG A 1 751 ? -10.211 21.188 17.062 1 91.69 751 ARG A CA 1
ATOM 6148 C C . ARG A 1 751 ? -9.609 20.734 18.391 1 91.69 751 ARG A C 1
ATOM 6150 O O . ARG A 1 751 ? -10.273 20.062 19.172 1 91.69 751 ARG A O 1
ATOM 6157 N N . THR A 1 752 ? -8.438 21.109 18.484 1 90.12 752 THR A N 1
ATOM 6158 C CA . THR A 1 752 ? -7.734 20.828 19.719 1 90.12 752 THR A CA 1
ATOM 6159 C C . THR A 1 752 ? -7.137 22.109 20.297 1 90.12 752 THR A C 1
ATOM 6161 O O . THR A 1 752 ? -6.578 22.922 19.562 1 90.12 752 THR A O 1
ATOM 6164 N N . ALA A 1 753 ? -7.352 22.344 21.578 1 90.31 753 ALA A N 1
ATOM 6165 C CA . ALA A 1 753 ? -6.762 23.469 22.312 1 90.31 753 ALA A CA 1
ATOM 6166 C C . ALA A 1 753 ? -5.949 22.969 23.5 1 90.31 753 ALA A C 1
ATOM 6168 O O . ALA A 1 753 ? -6.332 22 24.172 1 90.31 753 ALA A O 1
ATOM 6169 N N . SER A 1 754 ? -4.879 23.578 23.625 1 87.44 754 SER A N 1
ATOM 6170 C CA . SER A 1 754 ? -4.023 23.219 24.75 1 87.44 754 SER A CA 1
ATOM 6171 C C . SER A 1 754 ? -3.666 24.422 25.594 1 87.44 754 SER A C 1
ATOM 6173 O O . SER A 1 754 ? -3.35 25.5 25.062 1 87.44 754 SER A O 1
ATOM 6175 N N . LEU A 1 755 ? -3.799 24.25 26.891 1 86.38 755 LEU A N 1
ATOM 6176 C CA . LEU A 1 755 ? -3.438 25.266 27.875 1 86.38 755 LEU A CA 1
ATOM 6177 C C . LEU A 1 755 ? -2.316 24.781 28.781 1 86.38 755 LEU A C 1
ATOM 6179 O O . LEU A 1 755 ? -2.441 23.734 29.422 1 86.38 755 LEU A O 1
ATOM 6183 N N . LEU A 1 756 ? -1.304 25.484 28.656 1 83.62 756 LEU A N 1
ATOM 6184 C CA . LEU A 1 756 ? -0.157 25.156 29.5 1 83.62 756 LEU A CA 1
ATOM 6185 C C . LEU A 1 756 ? 0.1 26.266 30.516 1 83.62 756 LEU A C 1
ATOM 6187 O O . LEU A 1 756 ? 0.055 27.453 30.188 1 83.62 756 LEU A O 1
ATOM 6191 N N . SER A 1 757 ? 0.266 25.859 31.781 1 82.06 757 SER A N 1
ATOM 6192 C CA . SER A 1 757 ? 0.604 26.781 32.844 1 82.06 757 SER A CA 1
ATOM 6193 C C . SER A 1 757 ? 1.78 26.281 33.688 1 82.06 757 SER A C 1
ATOM 6195 O O . SER A 1 757 ? 1.766 25.141 34.156 1 82.06 757 SER A O 1
ATOM 6197 N N . LEU A 1 758 ? 2.697 26.984 33.594 1 79.06 758 LEU A N 1
ATOM 6198 C CA . LEU A 1 758 ? 3.873 26.719 34.406 1 79.06 758 LEU A CA 1
ATOM 6199 C C . LEU A 1 758 ? 4.125 27.844 35.375 1 79.06 758 LEU A C 1
ATOM 6201 O O . LEU A 1 758 ? 4.555 28.938 35 1 79.06 758 LEU A O 1
ATOM 6205 N N . ARG A 1 759 ? 3.904 27.531 36.656 1 78.62 759 ARG A N 1
ATOM 6206 C CA . ARG A 1 759 ? 4.074 28.547 37.688 1 78.62 759 ARG A CA 1
ATOM 6207 C C . ARG A 1 759 ? 5.035 28.078 38.781 1 78.62 759 ARG A C 1
ATOM 6209 O O . ARG A 1 759 ? 5.043 26.906 39.156 1 78.62 759 ARG A O 1
ATOM 6216 N N . GLY A 1 760 ? 5.871 28.906 39.188 1 79 760 GLY A N 1
ATOM 6217 C CA . GLY A 1 760 ? 6.77 28.594 40.281 1 79 760 GLY A CA 1
ATOM 6218 C C . GLY A 1 760 ? 7.98 29.5 40.344 1 79 760 GLY A C 1
ATOM 6219 O O . GLY A 1 760 ? 7.918 30.656 39.938 1 79 760 GLY A O 1
ATOM 6220 N N . SER A 1 761 ? 8.828 29.094 41.062 1 76.19 761 SER A N 1
ATOM 6221 C CA . SER A 1 761 ? 10.023 29.906 41.25 1 76.19 761 SER A CA 1
ATOM 6222 C C . SER A 1 761 ? 11.289 29.078 41.094 1 76.19 761 SER A C 1
ATOM 6224 O O . SER A 1 761 ? 11.312 27.891 41.406 1 76.19 761 SER A O 1
ATOM 6226 N N . ILE A 1 762 ? 12.156 29.641 40.375 1 73.94 762 ILE A N 1
ATOM 6227 C CA . ILE A 1 762 ? 13.492 29.062 40.281 1 73.94 762 ILE A CA 1
ATOM 6228 C C . ILE A 1 762 ? 14.484 29.906 41.094 1 73.94 762 ILE A C 1
ATOM 6230 O O . ILE A 1 762 ? 14.547 31.125 40.906 1 73.94 762 ILE A O 1
ATOM 6234 N N . LYS A 1 763 ? 15.008 29.375 42.156 1 70.69 763 LYS A N 1
ATOM 6235 C CA . LYS A 1 763 ? 15.938 30.094 43 1 70.69 763 LYS A CA 1
ATOM 6236 C C . LYS A 1 763 ? 17.359 29.531 42.875 1 70.69 763 LYS A C 1
ATOM 6238 O O . LYS A 1 763 ? 17.547 28.312 42.844 1 70.69 763 LYS A O 1
ATOM 6243 N N . GLN A 1 764 ? 18.203 30.297 42.375 1 65.81 764 GLN A N 1
ATOM 6244 C CA . GLN A 1 764 ? 19.609 29.922 42.406 1 65.81 764 GLN A CA 1
ATOM 6245 C C . GLN A 1 764 ? 20.297 30.422 43.688 1 65.81 764 GLN A C 1
ATOM 6247 O O . GLN A 1 764 ? 20.109 31.562 44.094 1 65.81 764 GLN A O 1
ATOM 6252 N N . THR A 1 765 ? 20.781 29.5 44.594 1 59.22 765 THR A N 1
ATOM 6253 C CA . THR A 1 765 ? 21.453 29.906 45.812 1 59.22 765 THR A CA 1
ATOM 6254 C C . THR A 1 765 ? 22.766 30.625 45.5 1 59.22 765 THR A C 1
ATOM 6256 O O . THR A 1 765 ? 23.281 30.531 44.375 1 59.22 765 THR A O 1
ATOM 6259 N N . GLU A 1 766 ? 23.141 31.438 46.469 1 52.09 766 GLU A N 1
ATOM 6260 C CA . GLU A 1 766 ? 24.266 32.375 46.406 1 52.09 766 GLU A CA 1
ATOM 6261 C C . GLU A 1 766 ? 25.484 31.719 45.781 1 52.09 766 GLU A C 1
ATOM 6263 O O . GLU A 1 766 ? 26.234 32.375 45.031 1 52.09 766 GLU A O 1
ATOM 6268 N N . SER A 1 767 ? 25.922 30.516 46.156 1 50.97 767 SER A N 1
ATOM 6269 C CA . SER A 1 767 ? 27.234 30.078 45.688 1 50.97 767 SER A CA 1
ATOM 6270 C C . SER A 1 767 ? 27.125 29.391 44.344 1 50.97 767 SER A C 1
ATOM 6272 O O . SER A 1 767 ? 28.125 28.891 43.812 1 50.97 767 SER A O 1
ATOM 6274 N N . GLY A 1 768 ? 26.109 29.688 43.469 1 52.97 768 GLY A N 1
ATOM 6275 C CA . GLY A 1 768 ? 25.969 29.25 42.094 1 52.97 768 GLY A CA 1
ATOM 6276 C C . GLY A 1 768 ? 25.875 27.734 41.938 1 52.97 768 GLY A C 1
ATOM 6277 O O . GLY A 1 768 ? 25.906 27.219 40.844 1 52.97 768 GLY A O 1
ATOM 6278 N N . LYS A 1 769 ? 25.938 27.062 43.094 1 58.22 769 LYS A N 1
ATOM 6279 C CA . LYS A 1 769 ? 26.109 25.609 43.031 1 58.22 769 LYS A CA 1
ATOM 6280 C C . LYS A 1 769 ? 24.766 24.906 42.906 1 58.22 769 LYS A C 1
ATOM 6282 O O . LYS A 1 769 ? 24.688 23.844 42.25 1 58.22 769 LYS A O 1
ATOM 6287 N N . SER A 1 770 ? 23.75 25.516 43.531 1 63.47 770 SER A N 1
ATOM 6288 C CA . SER A 1 770 ? 22.531 24.734 43.5 1 63.47 770 SER A CA 1
ATOM 6289 C C . SER A 1 770 ? 21.375 25.547 42.906 1 63.47 770 SER A C 1
ATOM 6291 O O . SER A 1 770 ? 21.25 26.734 43.188 1 63.47 770 SER A O 1
ATOM 6293 N N . ARG A 1 771 ? 20.688 25.062 41.875 1 71.5 771 ARG A N 1
ATOM 6294 C CA . ARG A 1 771 ? 19.453 25.641 41.312 1 71.5 771 ARG A CA 1
ATOM 6295 C C . ARG A 1 771 ? 18.234 24.859 41.812 1 71.5 771 ARG A C 1
ATOM 6297 O O . ARG A 1 771 ? 18.172 23.641 41.625 1 71.5 771 ARG A O 1
ATOM 6304 N N . ASP A 1 772 ? 17.438 25.594 42.688 1 72.81 772 ASP A N 1
ATOM 6305 C CA . ASP A 1 772 ? 16.172 25 43.125 1 72.81 772 ASP A CA 1
ATOM 6306 C C . ASP A 1 772 ? 15 25.484 42.312 1 72.81 772 ASP A C 1
ATOM 6308 O O . ASP A 1 772 ? 14.867 26.688 42.031 1 72.81 772 ASP A O 1
ATOM 6312 N N . ALA A 1 773 ? 14.367 24.625 41.688 1 77.25 773 ALA A N 1
ATOM 6313 C CA . ALA A 1 773 ? 13.18 24.953 40.906 1 77.25 773 ALA A CA 1
ATOM 6314 C C . ALA A 1 773 ? 11.922 24.344 41.5 1 77.25 773 ALA A C 1
ATOM 6316 O O . ALA A 1 773 ? 11.922 23.172 41.906 1 77.25 773 ALA A O 1
ATOM 6317 N N . GLU A 1 774 ? 10.969 25.141 41.938 1 80.19 774 GLU A N 1
ATOM 6318 C CA . GLU A 1 774 ? 9.625 24.719 42.344 1 80.19 774 GLU A CA 1
ATOM 6319 C C . GLU A 1 774 ? 8.586 25.172 41.312 1 80.19 774 GLU A C 1
ATOM 6321 O O . GLU A 1 774 ? 8.164 26.328 41.312 1 80.19 774 GLU A O 1
ATOM 6326 N N . LEU A 1 775 ? 8.242 24.219 40.531 1 81.94 775 LEU A N 1
ATOM 6327 C CA . LEU A 1 775 ? 7.344 24.562 39.438 1 81.94 775 LEU A CA 1
ATOM 6328 C C . LEU A 1 775 ? 6.047 23.75 39.531 1 81.94 775 LEU A C 1
ATOM 6330 O O . LEU A 1 775 ? 6.062 22.578 39.875 1 81.94 775 LEU A O 1
ATOM 6334 N N . ASP A 1 776 ? 4.91 24.422 39.375 1 82.44 776 ASP A N 1
ATOM 6335 C CA . ASP A 1 776 ? 3.596 23.797 39.219 1 82.44 776 ASP A CA 1
ATOM 6336 C C . ASP A 1 776 ? 3.211 23.688 37.75 1 82.44 776 ASP A C 1
ATOM 6338 O O . ASP A 1 776 ? 2.846 24.688 37.125 1 82.44 776 ASP A O 1
ATOM 6342 N N . PHE A 1 777 ? 3.338 22.469 37.25 1 84.5 777 PHE A N 1
ATOM 6343 C CA . PHE A 1 777 ? 3.023 22.219 35.844 1 84.5 777 PHE A CA 1
ATOM 6344 C C . PHE A 1 777 ? 1.569 21.781 35.688 1 84.5 777 PHE A C 1
ATOM 6346 O O . PHE A 1 777 ? 1.14 20.797 36.281 1 84.5 777 PHE A O 1
ATOM 6353 N N . ARG A 1 778 ? 0.827 22.578 34.969 1 83.94 778 ARG A N 1
ATOM 6354 C CA . ARG A 1 778 ? -0.555 22.25 34.656 1 83.94 778 ARG A CA 1
ATOM 6355 C C . ARG A 1 778 ? -0.755 22.219 33.125 1 83.94 778 ARG A C 1
ATOM 6357 O O . ARG A 1 778 ? -0.273 23.109 32.406 1 83.94 778 ARG A O 1
ATOM 6364 N N . TYR A 1 779 ? -1.346 21.188 32.656 1 85.69 779 TYR A N 1
ATOM 6365 C CA . TYR A 1 779 ? -1.593 21.047 31.234 1 85.69 779 TYR A CA 1
ATOM 6366 C C . TYR A 1 779 ? -3.027 20.609 30.969 1 85.69 779 TYR A C 1
ATOM 6368 O O . TYR A 1 779 ? -3.545 19.719 31.656 1 85.69 779 TYR A O 1
ATOM 6376 N N . SER A 1 780 ? -3.637 21.328 30.156 1 84.62 780 SER A N 1
ATOM 6377 C CA . SER A 1 780 ? -4.988 20.984 29.75 1 84.62 780 SER A CA 1
ATOM 6378 C C . SER A 1 780 ? -5.102 20.906 28.234 1 84.62 780 SER A C 1
ATOM 6380 O O . SER A 1 780 ? -4.625 21.797 27.516 1 84.62 780 SER A O 1
ATOM 6382 N N . MET A 1 781 ? -5.633 19.844 27.766 1 87.5 781 MET A N 1
ATOM 6383 C CA . MET A 1 781 ? -5.883 19.688 26.344 1 87.5 781 MET A CA 1
ATOM 6384 C C . MET A 1 781 ? -7.344 19.328 26.078 1 87.5 781 MET A C 1
ATOM 6386 O O . MET A 1 781 ? -7.871 18.391 26.672 1 87.5 781 MET A O 1
ATOM 6390 N N . ASP A 1 782 ? -7.938 20.078 25.312 1 87.69 782 ASP A N 1
ATOM 6391 C CA . ASP A 1 782 ? -9.328 19.844 24.922 1 87.69 782 ASP A CA 1
ATOM 6392 C C . ASP A 1 782 ? -9.445 19.609 23.422 1 87.69 782 ASP A C 1
ATOM 6394 O O . ASP A 1 782 ? -8.953 20.391 22.609 1 87.69 782 ASP A O 1
ATOM 6398 N N . THR A 1 783 ? -10.023 18.531 23.078 1 88.56 783 THR A N 1
ATOM 6399 C CA . THR A 1 783 ? -10.289 18.203 21.672 1 88.56 783 THR A CA 1
ATOM 6400 C C . THR A 1 783 ? -11.789 18.062 21.422 1 88.56 783 THR A C 1
ATOM 6402 O O . THR A 1 783 ? -12.484 17.375 22.172 1 88.56 783 THR A O 1
ATOM 6405 N N . VAL A 1 784 ? -12.266 18.703 20.422 1 90.25 784 VAL A N 1
ATOM 6406 C CA . VAL A 1 784 ? -13.695 18.656 20.109 1 90.25 784 VAL A CA 1
ATOM 6407 C C . VAL A 1 784 ? -13.891 18.266 18.641 1 90.25 784 VAL A C 1
ATOM 6409 O O . VAL A 1 784 ? -13.289 18.875 17.75 1 90.25 784 VAL A O 1
ATOM 6412 N N . THR A 1 785 ? -14.656 17.281 18.422 1 89.12 785 THR A N 1
ATOM 6413 C CA . THR A 1 785 ? -15.141 16.938 17.094 1 89.12 785 THR A CA 1
ATOM 6414 C C . THR A 1 785 ? -16.594 17.344 16.906 1 89.12 785 THR A C 1
ATOM 6416 O O . THR A 1 785 ? -17.438 17.047 17.766 1 89.12 785 THR A O 1
ATOM 6419 N N . SER A 1 786 ? -16.844 18.062 15.828 1 90.56 786 SER A N 1
ATOM 6420 C CA . SER A 1 786 ? -18.188 18.594 15.672 1 90.56 786 SER A CA 1
ATOM 6421 C C . SER A 1 786 ? -18.703 18.406 14.25 1 90.56 786 SER A C 1
ATOM 6423 O O . SER A 1 786 ? -17.938 18.531 13.289 1 90.56 786 SER A O 1
ATOM 6425 N N . LEU A 1 787 ? -19.859 18.047 14.164 1 92.75 787 LEU A N 1
ATOM 6426 C CA . LEU A 1 787 ? -20.641 18.125 12.938 1 92.75 787 LEU A CA 1
ATOM 6427 C C . LEU A 1 787 ? -21.938 18.891 13.156 1 92.75 787 LEU A C 1
ATOM 6429 O O . LEU A 1 787 ? -22.781 18.484 13.953 1 92.75 787 LEU A O 1
ATOM 6433 N N . LYS A 1 788 ? -22.062 20.016 12.477 1 91.88 788 LYS A N 1
ATOM 6434 C CA . LYS A 1 788 ? -23.203 20.906 12.695 1 91.88 788 LYS A CA 1
ATOM 6435 C C . LYS A 1 788 ? -23.766 21.391 11.367 1 91.88 788 LYS A C 1
ATOM 6437 O O . LYS A 1 788 ? -23.062 21.422 10.352 1 91.88 788 LYS A O 1
ATOM 6442 N N . THR A 1 789 ? -24.953 21.625 11.414 1 91.06 789 THR A N 1
ATOM 6443 C CA . THR A 1 789 ? -25.609 22.266 10.289 1 91.06 789 THR A CA 1
ATOM 6444 C C . THR A 1 789 ? -26.281 23.578 10.734 1 91.06 789 THR A C 1
ATOM 6446 O O . THR A 1 789 ? -26.703 23.703 11.883 1 91.06 789 THR A O 1
ATOM 6449 N N . PHE A 1 790 ? -26.297 24.562 9.891 1 85.81 790 PHE A N 1
ATOM 6450 C CA . PHE A 1 790 ? -26.891 25.859 10.188 1 85.81 790 PHE A CA 1
ATOM 6451 C C . PHE A 1 790 ? -28.219 26.016 9.477 1 85.81 790 PHE A C 1
ATOM 6453 O O . PHE A 1 790 ? -28.312 25.812 8.266 1 85.81 790 PHE A O 1
ATOM 6460 N N . ASN A 1 791 ? -29.156 26.25 10.242 1 80.94 791 ASN A N 1
ATOM 6461 C CA . ASN A 1 791 ? -30.453 26.594 9.672 1 80.94 791 ASN A CA 1
ATOM 6462 C C . ASN A 1 791 ? -30.562 28.094 9.406 1 80.94 791 ASN A C 1
ATOM 6464 O O . ASN A 1 791 ? -30.75 28.875 10.336 1 80.94 791 ASN A O 1
ATOM 6468 N N . PRO A 1 792 ? -30.438 28.484 8.211 1 77.19 792 PRO A N 1
ATOM 6469 C CA . PRO A 1 792 ? -30.484 29.922 7.914 1 77.19 792 PRO A CA 1
ATOM 6470 C C . PRO A 1 792 ? -31.828 30.547 8.234 1 77.19 792 PRO A C 1
ATOM 6472 O O . PRO A 1 792 ? -31.938 31.766 8.383 1 77.19 792 PRO A O 1
ATOM 6475 N N . LEU A 1 793 ? -32.906 29.766 8.375 1 75.06 793 LEU A N 1
ATOM 6476 C CA . LEU A 1 793 ? -34.25 30.266 8.617 1 75.06 793 LEU A CA 1
ATOM 6477 C C . LEU A 1 793 ? -34.438 30.641 10.086 1 75.06 793 LEU A C 1
ATOM 6479 O O . LEU A 1 793 ? -35.25 31.5 10.414 1 75.06 793 LEU A O 1
ATOM 6483 N N . SER A 1 794 ? -33.75 29.953 10.953 1 76.81 794 SER A N 1
ATOM 6484 C CA . SER A 1 794 ? -33.844 30.25 12.383 1 76.81 794 SER A CA 1
ATOM 6485 C C . SER A 1 794 ? -32.5 30.781 12.922 1 76.81 794 SER A C 1
ATOM 6487 O O . SER A 1 794 ? -32.438 31.203 14.078 1 76.81 794 SER A O 1
ATOM 6489 N N . SER A 1 795 ? -31.5 30.859 12.133 1 78.38 795 SER A N 1
ATOM 6490 C CA . SER A 1 795 ? -30.172 31.312 12.523 1 78.38 795 SER A CA 1
ATOM 6491 C C . SER A 1 795 ? -29.656 30.516 13.719 1 78.38 795 SER A C 1
ATOM 6493 O O . SER A 1 795 ? -29.172 31.109 14.695 1 78.38 795 SER A O 1
ATOM 6495 N N . THR A 1 796 ? -29.891 29.281 13.664 1 81.19 796 THR A N 1
ATOM 6496 C CA . THR A 1 796 ? -29.438 28.422 14.766 1 81.19 796 THR A CA 1
ATOM 6497 C C . THR A 1 796 ? -28.578 27.266 14.242 1 81.19 796 THR A C 1
ATOM 6499 O O . THR A 1 796 ? -28.828 26.75 13.148 1 81.19 796 THR A O 1
ATOM 6502 N N . TRP A 1 797 ? -27.641 26.984 15.109 1 86.06 797 TRP A N 1
ATOM 6503 C CA . TRP A 1 797 ? -26.828 25.812 14.82 1 86.06 797 TRP A CA 1
ATOM 6504 C C . TRP A 1 797 ? -27.422 24.562 15.477 1 86.06 797 TRP A C 1
ATOM 6506 O O . TRP A 1 797 ? -27.922 24.625 16.594 1 86.06 797 TRP A O 1
ATOM 6516 N N . ARG A 1 798 ? -27.375 23.484 14.734 1 90.19 798 ARG A N 1
ATOM 6517 C CA . ARG A 1 798 ? -27.766 22.172 15.258 1 90.19 798 ARG A CA 1
ATOM 6518 C C . ARG A 1 798 ? -26.719 21.125 14.953 1 90.19 798 ARG A C 1
ATOM 6520 O O . ARG A 1 798 ? -26.172 21.078 13.852 1 90.19 798 ARG A O 1
ATOM 6527 N N . GLY A 1 799 ? -26.422 20.453 15.977 1 91.62 799 GLY A N 1
ATOM 6528 C CA . GLY A 1 799 ? -25.438 19.391 15.75 1 91.62 799 GLY A CA 1
ATOM 6529 C C . GLY A 1 799 ? -25 18.703 17.031 1 91.62 799 GLY A C 1
ATOM 6530 O O . GLY A 1 799 ? -25.766 18.656 18 1 91.62 799 GLY A O 1
ATOM 6531 N N . ALA A 1 800 ? -23.891 17.984 16.906 1 90.44 800 ALA A N 1
ATOM 6532 C CA . ALA A 1 800 ? -23.312 17.266 18.047 1 90.44 800 ALA A CA 1
ATOM 6533 C C . ALA A 1 800 ? -21.828 17.547 18.188 1 90.44 800 ALA A C 1
ATOM 6535 O O . ALA A 1 800 ? -21.109 17.641 17.188 1 90.44 800 ALA A O 1
ATOM 6536 N N . ASP A 1 801 ? -21.438 17.734 19.453 1 89.88 801 ASP A N 1
ATOM 6537 C CA . ASP A 1 801 ? -20.031 17.906 19.797 1 89.88 801 ASP A CA 1
ATOM 6538 C C . ASP A 1 801 ? -19.547 16.766 20.672 1 89.88 801 ASP A C 1
ATOM 6540 O O . ASP A 1 801 ? -20.188 16.422 21.672 1 89.88 801 ASP A O 1
ATOM 6544 N N . ARG A 1 802 ? -18.562 16.172 20.234 1 87.5 802 ARG A N 1
ATOM 6545 C CA . ARG A 1 802 ? -17.891 15.203 21.125 1 87.5 802 ARG A CA 1
ATOM 6546 C C . ARG A 1 802 ? -16.625 15.805 21.734 1 87.5 802 ARG A C 1
ATOM 6548 O O . ARG A 1 802 ? -15.727 16.234 21.016 1 87.5 802 ARG A O 1
ATOM 6555 N N . PHE A 1 803 ? -16.609 15.742 23.062 1 87.25 803 PHE A N 1
ATOM 6556 C CA . PHE A 1 803 ? -15.516 16.359 23.812 1 87.25 803 PHE A CA 1
ATOM 6557 C C . PHE A 1 803 ? -14.57 15.297 24.359 1 87.25 803 PHE A C 1
ATOM 6559 O O . PHE A 1 803 ? -15.008 14.242 24.828 1 87.25 803 PHE A O 1
ATOM 6566 N N . ARG A 1 804 ? -13.344 15.672 24.25 1 85.81 804 ARG A N 1
ATOM 6567 C CA . ARG A 1 804 ? -12.297 14.914 24.922 1 85.81 804 ARG A CA 1
ATOM 6568 C C . ARG A 1 804 ? -11.32 15.836 25.641 1 85.81 804 ARG A C 1
ATOM 6570 O O . ARG A 1 804 ? -10.844 16.812 25.062 1 85.81 804 ARG A O 1
ATOM 6577 N N . CYS A 1 805 ? -11.062 15.555 26.859 1 86.06 805 CYS A N 1
ATOM 6578 C CA . CYS A 1 805 ? -10.156 16.438 27.594 1 86.06 805 CYS A CA 1
ATOM 6579 C C . CYS A 1 805 ? -9.133 15.633 28.375 1 86.06 805 CYS A C 1
ATOM 6581 O O . CYS A 1 805 ? -9.414 14.516 28.812 1 86.06 805 CYS A O 1
ATOM 6583 N N . ILE A 1 806 ? -8.023 16.172 28.438 1 84.62 806 ILE A N 1
ATOM 6584 C CA . ILE A 1 806 ? -6.945 15.68 29.312 1 84.62 806 ILE A CA 1
ATOM 6585 C C . ILE A 1 806 ? -6.445 16.812 30.188 1 84.62 806 ILE A C 1
ATOM 6587 O O . ILE A 1 806 ? -6.02 17.859 29.688 1 84.62 806 ILE A O 1
ATOM 6591 N N . HIS A 1 807 ? -6.543 16.594 31.484 1 84.81 807 HIS A N 1
ATOM 6592 C CA . HIS A 1 807 ? -6.008 17.531 32.469 1 84.81 807 HIS A CA 1
ATOM 6593 C C . HIS A 1 807 ? -4.926 16.891 33.312 1 84.81 807 HIS A C 1
ATOM 6595 O O . HIS A 1 807 ? -5.117 15.789 33.844 1 84.81 807 HIS A O 1
ATOM 6601 N N . ALA A 1 808 ? -3.879 17.562 33.281 1 85.06 808 ALA A N 1
ATOM 6602 C CA . ALA A 1 808 ? -2.768 17.031 34.062 1 85.06 808 ALA A CA 1
ATOM 6603 C C . ALA A 1 808 ? -2.195 18.109 35 1 85.06 808 ALA A C 1
ATOM 6605 O O . ALA A 1 808 ? -2.1 19.281 34.625 1 85.06 808 ALA A O 1
ATOM 6606 N N . ARG A 1 809 ? -1.957 17.797 36.188 1 85.19 809 ARG A N 1
ATOM 6607 C CA . ARG A 1 809 ? -1.233 18.609 37.156 1 85.19 809 ARG A CA 1
ATOM 6608 C C . ARG A 1 809 ? -0.092 17.828 37.781 1 85.19 809 ARG A C 1
ATOM 6610 O O . ARG A 1 809 ? -0.329 16.891 38.531 1 85.19 809 ARG A O 1
ATOM 6617 N N . ILE A 1 810 ? 1.064 18.234 37.406 1 81.25 810 ILE A N 1
ATOM 6618 C CA . ILE A 1 810 ? 2.252 17.547 37.906 1 81.25 810 ILE A CA 1
ATOM 6619 C C . ILE A 1 810 ? 3.234 18.562 38.469 1 81.25 810 ILE A C 1
ATOM 6621 O O . ILE A 1 810 ? 4.184 18.969 37.812 1 81.25 810 ILE A O 1
ATOM 6625 N N . PRO A 1 811 ? 3.092 18.875 39.688 1 78.06 811 PRO A N 1
ATOM 6626 C CA . PRO A 1 811 ? 4.074 19.781 40.312 1 78.06 811 PRO A CA 1
ATOM 6627 C C . PRO A 1 811 ? 5.422 19.109 40.562 1 78.06 811 PRO A C 1
ATOM 6629 O O . PRO A 1 811 ? 5.477 17.922 40.844 1 78.06 811 PRO A O 1
ATOM 6632 N N . PHE A 1 812 ? 6.461 19.766 40.156 1 77.38 812 PHE A N 1
ATOM 6633 C CA . PHE A 1 812 ? 7.773 19.172 40.438 1 77.38 812 PHE A CA 1
ATOM 6634 C C . PHE A 1 812 ? 8.656 20.156 41.188 1 77.38 812 PHE A C 1
ATOM 6636 O O . PHE A 1 812 ? 8.523 21.375 41.062 1 77.38 812 PHE A O 1
ATOM 6643 N N . SER A 1 813 ? 9.344 19.672 42.125 1 76.06 813 SER A N 1
ATOM 6644 C CA . SER A 1 813 ? 10.375 20.391 42.875 1 76.06 813 SER A CA 1
ATOM 6645 C C . SER A 1 813 ? 11.742 19.719 42.688 1 76.06 813 SER A C 1
ATOM 6647 O O . SER A 1 813 ? 11.938 18.578 43.125 1 76.06 813 SER A O 1
ATOM 6649 N N . THR A 1 814 ? 12.461 20.375 41.844 1 75.25 814 THR A N 1
ATOM 6650 C CA . THR A 1 814 ? 13.766 19.781 41.562 1 75.25 814 THR A CA 1
ATOM 6651 C C . THR A 1 814 ? 14.891 20.703 42 1 75.25 814 THR A C 1
ATOM 6653 O O . THR A 1 814 ? 14.703 21.922 42.125 1 75.25 814 THR A O 1
ATOM 6656 N N . GLU A 1 815 ? 15.969 20.078 42.469 1 72 815 GLU A N 1
ATOM 6657 C CA . GLU A 1 815 ? 17.219 20.766 42.75 1 72 815 GLU A CA 1
ATOM 6658 C C . GLU A 1 815 ? 18.359 20.25 41.875 1 72 815 GLU A C 1
ATOM 6660 O O . GLU A 1 815 ? 18.594 19.047 41.812 1 72 815 GLU A O 1
ATOM 6665 N N . ILE A 1 816 ? 18.719 21.109 41.031 1 68.25 816 ILE A N 1
ATOM 6666 C CA . ILE A 1 816 ? 19.859 20.75 40.188 1 68.25 816 ILE A CA 1
ATOM 6667 C C . ILE A 1 816 ? 21.125 21.375 40.75 1 68.25 816 ILE A C 1
ATOM 6669 O O . ILE A 1 816 ? 21.203 22.594 40.906 1 68.25 816 ILE A O 1
ATOM 6673 N N . ILE A 1 817 ? 22.016 20.5 41.188 1 62.66 817 ILE A N 1
ATOM 6674 C CA . ILE A 1 817 ? 23.297 20.969 41.688 1 62.66 817 ILE A CA 1
ATOM 6675 C C . ILE A 1 817 ? 24.391 20.688 40.656 1 62.66 817 ILE A C 1
ATOM 6677 O O . ILE A 1 817 ? 24.578 19.547 40.25 1 62.66 817 ILE A O 1
ATOM 6681 N N . THR A 1 818 ? 24.781 21.625 39.938 1 60.53 818 THR A N 1
ATOM 6682 C CA . THR A 1 818 ? 25.875 21.453 38.969 1 60.53 818 THR A CA 1
ATOM 6683 C C . THR A 1 818 ? 27.234 21.703 39.656 1 60.53 818 THR A C 1
ATOM 6685 O O . THR A 1 818 ? 27.469 22.797 40.156 1 60.53 818 THR A O 1
ATOM 6688 N N . HIS A 1 819 ? 27.922 20.578 39.875 1 54.72 819 HIS A N 1
ATOM 6689 C CA . HIS A 1 819 ? 29.281 20.719 40.375 1 54.72 819 HIS A CA 1
ATOM 6690 C C . HIS A 1 819 ? 30.281 20.766 39.25 1 54.72 819 HIS A C 1
ATOM 6692 O O . HIS A 1 819 ? 30.672 19.719 38.719 1 54.72 819 HIS A O 1
ATOM 6698 N N . PHE A 1 820 ? 30.5 21.875 38.688 1 48.69 820 PHE A N 1
ATOM 6699 C CA . PHE A 1 820 ? 31.391 22.047 37.562 1 48.69 820 PHE A CA 1
ATOM 6700 C C . PHE A 1 820 ? 32.781 21.453 37.844 1 48.69 820 PHE A C 1
ATOM 6702 O O . PHE A 1 820 ? 33.406 20.859 36.938 1 48.69 820 PHE A O 1
ATOM 6709 N N . PHE A 1 821 ? 33.406 21.531 39.156 1 46.53 821 PHE A N 1
ATOM 6710 C CA . PHE A 1 821 ? 34.75 21.094 39.438 1 46.53 821 PHE A CA 1
ATOM 6711 C C . PHE A 1 821 ? 34.844 19.562 39.469 1 46.53 821 PHE A C 1
ATOM 6713 O O . PHE A 1 821 ? 35.844 18.984 39.031 1 46.53 821 PHE A O 1
ATOM 6720 N N . ARG A 1 822 ? 33.688 19.016 39.906 1 50 822 ARG A N 1
ATOM 6721 C CA . ARG A 1 822 ? 33.75 17.562 39.969 1 50 822 ARG A CA 1
ATOM 6722 C C . ARG A 1 822 ? 33.062 16.922 38.75 1 50 822 ARG A C 1
ATOM 6724 O O . ARG A 1 822 ? 32.969 15.695 38.656 1 50 822 ARG A O 1
ATOM 6731 N N . SER A 1 823 ? 32.75 17.688 37.875 1 52.25 823 SER A N 1
ATOM 6732 C CA . SER A 1 823 ? 32.188 17.328 36.594 1 52.25 823 SER A CA 1
ATOM 6733 C C . SER A 1 823 ? 30.922 16.469 36.75 1 52.25 823 SER A C 1
ATOM 6735 O O . SER A 1 823 ? 30.766 15.453 36.094 1 52.25 823 SER A O 1
ATOM 6737 N N . TYR A 1 824 ? 30.203 16.688 37.906 1 62.09 824 TYR A N 1
ATOM 6738 C CA . TYR A 1 824 ? 28.969 15.914 37.938 1 62.09 824 TYR A CA 1
ATOM 6739 C C . TYR A 1 824 ? 27.766 16.828 38.156 1 62.09 824 TYR A C 1
ATOM 6741 O O . TYR A 1 824 ? 27.906 17.938 38.688 1 62.09 824 TYR A O 1
ATOM 6749 N N . ILE A 1 825 ? 26.719 16.547 37.469 1 65.12 825 ILE A N 1
ATOM 6750 C CA . ILE A 1 825 ? 25.406 17.172 37.656 1 65.12 825 ILE A CA 1
ATOM 6751 C C . ILE A 1 825 ? 24.5 16.266 38.469 1 65.12 825 ILE A C 1
ATOM 6753 O O . ILE A 1 825 ? 24.375 15.07 38.188 1 65.12 825 ILE A O 1
ATOM 6757 N N . LYS A 1 826 ? 24.266 16.719 39.688 1 66.75 826 LYS A N 1
ATOM 6758 C CA . LYS A 1 826 ? 23.312 15.977 40.5 1 66.75 826 LYS A CA 1
ATOM 6759 C C . LYS A 1 826 ? 21.922 16.578 40.438 1 66.75 826 LYS A C 1
ATOM 6761 O O . LYS A 1 826 ? 21.734 17.766 40.656 1 66.75 826 LYS A O 1
ATOM 6766 N N . ALA A 1 827 ? 21.047 15.906 39.875 1 71.56 827 ALA A N 1
ATOM 6767 C CA . ALA A 1 827 ? 19.641 16.312 39.844 1 71.56 827 ALA A CA 1
ATOM 6768 C C . ALA A 1 827 ? 18.844 15.562 40.906 1 71.56 827 ALA A C 1
ATOM 6770 O O . ALA A 1 827 ? 18.891 14.336 40.969 1 71.56 827 ALA A O 1
ATOM 6771 N N . SER A 1 828 ? 18.359 16.312 41.906 1 70.31 828 SER A N 1
ATOM 6772 C CA . SER A 1 828 ? 17.547 15.711 42.938 1 70.31 828 SER A CA 1
ATOM 6773 C C . SER A 1 828 ? 16.094 16.188 42.844 1 70.31 828 SER A C 1
ATOM 6775 O O . SER A 1 828 ? 15.828 17.344 42.531 1 70.31 828 SER A O 1
ATOM 6777 N N . ALA A 1 829 ? 15.148 15.344 42.938 1 72.12 829 ALA A N 1
ATOM 6778 C CA . ALA A 1 829 ? 13.719 15.648 42.969 1 72.12 829 ALA A CA 1
ATOM 6779 C C . ALA A 1 829 ? 13.172 15.602 44.406 1 72.12 829 ALA A C 1
ATOM 6781 O O . ALA A 1 829 ? 13.469 14.68 45.156 1 72.12 829 ALA A O 1
ATOM 6782 N N . TYR A 1 830 ? 12.578 16.719 44.844 1 71.12 830 TYR A N 1
ATOM 6783 C CA . TYR A 1 830 ? 11.977 16.812 46.156 1 71.12 830 TYR A CA 1
ATOM 6784 C C . TYR A 1 830 ? 10.453 16.875 46.062 1 71.12 830 TYR A C 1
ATOM 6786 O O . TYR A 1 830 ? 9.898 17.062 44.969 1 71.12 830 TYR A O 1
ATOM 6794 N N . ARG A 1 831 ? 9.906 16.625 47.281 1 72.44 831 ARG A N 1
ATOM 6795 C CA . ARG A 1 831 ? 8.453 16.719 47.344 1 72.44 831 ARG A CA 1
ATOM 6796 C C . ARG A 1 831 ? 7.988 18.172 47.219 1 72.44 831 ARG A C 1
ATOM 6798 O O . ARG A 1 831 ? 8.523 19.062 47.875 1 72.44 831 ARG A O 1
ATOM 6805 N N . TYR A 1 832 ? 7.086 18.359 46.281 1 75.44 832 TYR A N 1
ATOM 6806 C CA . TYR A 1 832 ? 6.559 19.703 46.062 1 75.44 832 TYR A CA 1
ATOM 6807 C C . TYR A 1 832 ? 5.805 20.219 47.281 1 75.44 832 TYR A C 1
ATOM 6809 O O . TYR A 1 832 ? 5.141 19.453 47.969 1 75.44 832 TYR A O 1
ATOM 6817 N N . LYS A 1 833 ? 5.898 21.469 47.469 1 68.44 833 LYS A N 1
ATOM 6818 C CA . LYS A 1 833 ? 5.34 22.094 48.656 1 68.44 833 LYS A CA 1
ATOM 6819 C C . LYS A 1 833 ? 3.832 21.875 48.75 1 68.44 833 LYS A C 1
ATOM 6821 O O . LYS A 1 833 ? 3.289 21.703 49.844 1 68.44 833 LYS A O 1
ATOM 6826 N N . ASN A 1 834 ? 3.262 21.812 47.531 1 66.12 834 ASN A N 1
ATOM 6827 C CA . ASN A 1 834 ? 1.807 21.703 47.562 1 66.12 834 ASN A CA 1
ATOM 6828 C C . ASN A 1 834 ? 1.361 20.25 47.562 1 66.12 834 ASN A C 1
ATOM 6830 O O . ASN A 1 834 ? 0.169 19.953 47.438 1 66.12 834 ASN A O 1
ATOM 6834 N N . PHE A 1 835 ? 2.375 19.422 47.5 1 72 835 PHE A N 1
ATOM 6835 C CA . PHE A 1 835 ? 2.025 18.016 47.625 1 72 835 PHE A CA 1
ATOM 6836 C C . PHE A 1 835 ? 1.794 17.625 49.094 1 72 835 PHE A C 1
ATOM 6838 O O . PHE A 1 835 ? 2.646 16.984 49.688 1 72 835 PHE A O 1
ATOM 6845 N N . VAL A 1 836 ? 0.751 18.312 49.656 1 64.31 836 VAL A N 1
ATOM 6846 C CA . VAL A 1 836 ? 0.405 18.141 51.062 1 64.31 836 VAL A CA 1
ATOM 6847 C C . VAL A 1 836 ? -0.771 17.172 51.188 1 64.31 836 VAL A C 1
ATOM 6849 O O . VAL A 1 836 ? -1.349 16.75 50.188 1 64.31 836 VAL A O 1
ATOM 6852 N N . ASP A 1 837 ? -1.047 16.875 52.469 1 61.59 837 ASP A N 1
ATOM 6853 C CA . ASP A 1 837 ? -2.143 15.953 52.75 1 61.59 837 ASP A CA 1
ATOM 6854 C C . ASP A 1 837 ? -3.457 16.453 52.156 1 61.59 837 ASP A C 1
ATOM 6856 O O . ASP A 1 837 ? -3.828 17.625 52.375 1 61.59 837 ASP A O 1
ATOM 6860 N N . GLY A 1 838 ? -4.031 15.75 51.281 1 60.88 838 GLY A N 1
ATOM 6861 C CA . GLY A 1 838 ? -5.297 16.109 50.656 1 60.88 838 GLY A CA 1
ATOM 6862 C C . GLY A 1 838 ? -5.145 16.547 49.188 1 60.88 838 GLY A C 1
ATOM 6863 O O . GLY A 1 838 ? -6.137 16.703 48.5 1 60.88 838 GLY A O 1
ATOM 6864 N N . SER A 1 839 ? -3.908 16.781 48.844 1 68.06 839 SER A N 1
ATOM 6865 C CA . SER A 1 839 ? -3.705 17.219 47.469 1 68.06 839 SER A CA 1
ATOM 6866 C C . SER A 1 839 ? -3.734 16.047 46.5 1 68.06 839 SER A C 1
ATOM 6868 O O . SER A 1 839 ? -3.314 14.938 46.875 1 68.06 839 SER A O 1
ATOM 6870 N N . LYS A 1 840 ? -4.422 16.203 45.438 1 71.31 840 LYS A N 1
ATOM 6871 C CA . LYS A 1 840 ? -4.488 15.18 44.406 1 71.31 840 LYS A CA 1
ATOM 6872 C C . LYS A 1 840 ? -3.824 15.656 43.125 1 71.31 840 LYS A C 1
ATOM 6874 O O . LYS A 1 840 ? -4.195 16.703 42.562 1 71.31 840 LYS A O 1
ATOM 6879 N N . LEU A 1 841 ? -2.682 15.086 42.906 1 78.12 841 LEU A N 1
ATOM 6880 C CA . LEU A 1 841 ? -2.02 15.289 41.625 1 78.12 841 LEU A CA 1
ATOM 6881 C C . LEU A 1 841 ? -2.332 14.148 40.656 1 78.12 841 LEU A C 1
ATOM 6883 O O . LEU A 1 841 ? -2.725 13.062 41.094 1 78.12 841 LEU A O 1
ATOM 6887 N N . GLY A 1 842 ? -2.432 14.547 39.469 1 82.5 842 GLY A N 1
ATOM 6888 C CA . GLY A 1 842 ? -2.637 13.438 38.562 1 82.5 842 GLY A CA 1
ATOM 6889 C C . GLY A 1 842 ? -3.137 13.875 37.188 1 82.5 842 GLY A C 1
ATOM 6890 O O . GLY A 1 842 ? -2.82 14.977 36.75 1 82.5 842 GLY A O 1
ATOM 6891 N N . ILE A 1 843 ? -3.65 13.008 36.5 1 83 843 ILE A N 1
ATOM 6892 C CA . ILE A 1 843 ? -4.148 13.195 35.125 1 83 843 ILE A CA 1
ATOM 6893 C C . ILE A 1 843 ? -5.617 12.781 35.062 1 83 843 ILE A C 1
ATOM 6895 O O . ILE A 1 843 ? -6.012 11.773 35.656 1 83 843 ILE A O 1
ATOM 6899 N N . VAL A 1 844 ? -6.371 13.609 34.562 1 83.69 844 VAL A N 1
ATOM 6900 C CA . VAL A 1 844 ? -7.781 13.312 34.344 1 83.69 844 VAL A CA 1
ATOM 6901 C C . VAL A 1 844 ? -8.062 13.227 32.844 1 83.69 844 VAL A C 1
ATOM 6903 O O . VAL A 1 844 ? -7.641 14.094 32.062 1 83.69 844 VAL A O 1
ATOM 6906 N N . TRP A 1 845 ? -8.719 12.227 32.469 1 83.94 845 TRP A N 1
ATOM 6907 C CA . TRP A 1 845 ? -9.203 12.062 31.109 1 83.94 845 TRP A CA 1
ATOM 6908 C C . TRP A 1 845 ? -10.719 11.922 31.078 1 83.94 845 TRP A C 1
ATOM 6910 O O . TRP A 1 845 ? -11.305 11.234 31.906 1 83.94 845 TRP A O 1
ATOM 6920 N N . HIS A 1 846 ? -11.359 12.594 30.172 1 83.81 846 HIS A N 1
ATOM 6921 C CA . HIS A 1 846 ? -12.812 12.523 30.078 1 83.81 846 HIS A CA 1
ATOM 6922 C C . HIS A 1 846 ? -13.297 12.758 28.656 1 83.81 846 HIS A C 1
ATOM 6924 O O . HIS A 1 846 ? -12.703 13.555 27.922 1 83.81 846 HIS A O 1
ATOM 6930 N N . SER A 1 847 ? -14.312 12.023 28.219 1 83.31 847 SER A N 1
ATOM 6931 C CA . SER A 1 847 ? -14.969 12.234 26.938 1 83.31 847 SER A CA 1
ATOM 6932 C C . SER A 1 847 ? -16.484 12.273 27.094 1 83.31 847 SER A C 1
ATOM 6934 O O . SER A 1 847 ? -17.047 11.562 27.922 1 83.31 847 SER A O 1
ATOM 6936 N N . ALA A 1 848 ? -17.109 13.094 26.375 1 83.56 848 ALA A N 1
ATOM 6937 C CA . ALA A 1 848 ? -18.562 13.211 26.422 1 83.56 848 ALA A CA 1
ATOM 6938 C C . ALA A 1 848 ? -19.094 13.75 25.094 1 83.56 848 ALA A C 1
ATOM 6940 O O . ALA A 1 848 ? -18.406 14.477 24.375 1 83.56 848 ALA A O 1
ATOM 6941 N N . THR A 1 849 ? -20.328 13.359 24.828 1 84.75 849 THR A N 1
ATOM 6942 C CA . THR A 1 849 ? -21.016 13.875 23.656 1 84.75 849 THR A CA 1
ATOM 6943 C C . THR A 1 849 ? -22.172 14.797 24.062 1 84.75 849 THR A C 1
ATOM 6945 O O . THR A 1 849 ? -22.969 14.461 24.938 1 84.75 849 THR A O 1
ATOM 6948 N N . LYS A 1 850 ? -22.188 15.938 23.484 1 85.5 850 LYS A N 1
ATOM 6949 C CA . LYS A 1 850 ? -23.266 16.891 23.75 1 85.5 850 LYS A CA 1
ATOM 6950 C C . LYS A 1 850 ? -23.906 17.375 22.453 1 85.5 850 LYS A C 1
ATOM 6952 O O . LYS A 1 850 ? -23.219 17.562 21.453 1 85.5 850 LYS A O 1
ATOM 6957 N N . LEU A 1 851 ? -25.188 17.562 22.516 1 89.94 851 LEU A N 1
ATOM 6958 C CA . LEU A 1 851 ? -25.906 18.078 21.359 1 89.94 851 LEU A CA 1
ATOM 6959 C C . LEU A 1 851 ? -25.875 19.594 21.344 1 89.94 851 LEU A C 1
ATOM 6961 O O . LEU A 1 851 ? -25.703 20.234 22.375 1 89.94 851 LEU A O 1
ATOM 6965 N N . VAL A 1 852 ? -25.922 20.125 20.312 1 86 852 VAL A N 1
ATOM 6966 C CA . VAL A 1 852 ? -26.016 21.562 20.094 1 86 852 VAL A CA 1
ATOM 6967 C C . VAL A 1 852 ? -27.359 21.891 19.453 1 86 852 VAL A C 1
ATOM 6969 O O . VAL A 1 852 ? -27.672 21.422 18.359 1 86 852 VAL A O 1
ATOM 6972 N N . PRO A 1 853 ? -28.188 22.828 19.953 1 79.75 853 PRO A N 1
ATOM 6973 C CA . PRO A 1 853 ? -27.969 23.453 21.25 1 79.75 853 PRO A CA 1
ATOM 6974 C C . PRO A 1 853 ? -28.141 22.484 22.406 1 79.75 853 PRO A C 1
ATOM 6976 O O . PRO A 1 853 ? -28.766 21.438 22.266 1 79.75 853 PRO A O 1
ATOM 6979 N N . PRO A 1 854 ? -27.406 22.781 23.422 1 70.88 854 PRO A N 1
ATOM 6980 C CA . PRO A 1 854 ? -27.469 21.844 24.547 1 70.88 854 PRO A CA 1
ATOM 6981 C C . PRO A 1 854 ? -28.891 21.641 25.062 1 70.88 854 PRO A C 1
ATOM 6983 O O . PRO A 1 854 ? -29.688 22.578 25.062 1 70.88 854 PRO A O 1
ATOM 6986 N N . GLU A 1 855 ? -29.391 20.344 24.906 1 60.88 855 GLU A N 1
ATOM 6987 C CA . GLU A 1 855 ? -30.703 20.078 25.484 1 60.88 855 GLU A CA 1
ATOM 6988 C C . GLU A 1 855 ? -30.75 20.5 26.953 1 60.88 855 GLU A C 1
ATOM 6990 O O . GLU A 1 855 ? -29.75 20.375 27.672 1 60.88 855 GLU A O 1
ATOM 6995 N N . ASN A 1 856 ? -31.547 21.438 27.203 1 48.09 856 ASN A N 1
ATOM 6996 C CA . ASN A 1 856 ? -31.734 21.844 28.594 1 48.09 856 ASN A CA 1
ATOM 6997 C C . ASN A 1 856 ? -31.703 20.656 29.547 1 48.09 856 ASN A C 1
ATOM 6999 O O . ASN A 1 856 ? -31.953 20.781 30.734 1 48.09 856 ASN A O 1
ATOM 7003 N N . THR A 1 857 ? -31.734 19.484 29.109 1 44.16 857 THR A N 1
ATOM 7004 C CA . THR A 1 857 ? -31.812 18.438 30.125 1 44.16 857 THR A CA 1
ATOM 7005 C C . THR A 1 857 ? -30.422 18.047 30.625 1 44.16 857 THR A C 1
ATOM 7007 O O . THR A 1 857 ? -29.688 17.359 29.922 1 44.16 857 THR A O 1
ATOM 7010 N N . LEU A 1 858 ? -29.734 18.875 31.141 1 42.06 858 LEU A N 1
ATOM 7011 C CA . LEU A 1 858 ? -28.469 18.531 31.797 1 42.06 858 LEU A CA 1
ATOM 7012 C C . LEU A 1 858 ? -28.578 17.188 32.5 1 42.06 858 LEU A C 1
ATOM 7014 O O . LEU A 1 858 ? -29.375 17.016 33.438 1 42.06 858 LEU A O 1
ATOM 7018 N N . PRO A 1 859 ? -28.328 16.172 31.969 1 42.66 859 PRO A N 1
ATOM 7019 C CA . PRO A 1 859 ? -28.344 15.148 33.031 1 42.66 859 PRO A CA 1
ATOM 7020 C C . PRO A 1 859 ? -27.516 15.539 34.25 1 42.66 859 PRO A C 1
ATOM 7022 O O . PRO A 1 859 ? -26.453 16.156 34.094 1 42.66 859 PRO A O 1
ATOM 7025 N N . ALA A 1 860 ? -28.188 15.727 35.438 1 38.41 860 ALA A N 1
ATOM 7026 C CA . ALA A 1 860 ? -27.516 15.906 36.75 1 38.41 860 ALA A CA 1
ATOM 7027 C C . ALA A 1 860 ? -26.281 15.016 36.844 1 38.41 860 ALA A C 1
ATOM 7029 O O . ALA A 1 860 ? -26.391 13.789 36.781 1 38.41 860 ALA A O 1
ATOM 7030 N N . VAL A 1 861 ? -25.281 15.383 36.281 1 43.25 861 VAL A N 1
ATOM 7031 C CA . VAL A 1 861 ? -24.094 14.641 36.719 1 43.25 861 VAL A CA 1
ATOM 7032 C C . VAL A 1 861 ? -24.281 14.234 38.188 1 43.25 861 VAL A C 1
ATOM 7034 O O . VAL A 1 861 ? -24.547 15.078 39.062 1 43.25 861 VAL A O 1
ATOM 7037 N N . LYS A 1 862 ? -24.547 13.195 38.469 1 44.56 862 LYS A N 1
ATOM 7038 C CA . LYS A 1 862 ? -24.531 12.805 39.875 1 44.56 862 LYS A CA 1
ATOM 7039 C C . LYS A 1 862 ? -23.297 13.328 40.594 1 44.56 862 LYS A C 1
ATOM 7041 O O . LYS A 1 862 ? -22.172 12.898 40.281 1 44.56 862 LYS A O 1
ATOM 7046 N N . LYS A 1 863 ? -23.312 14.586 40.969 1 42.22 863 LYS A N 1
ATOM 7047 C CA . LYS A 1 863 ? -22.25 15.266 41.656 1 42.22 863 LYS A CA 1
ATOM 7048 C C . LYS A 1 863 ? -21.469 14.289 42.562 1 42.22 863 LYS A C 1
ATOM 7050 O O . LYS A 1 863 ? -20.234 14.367 42.625 1 42.22 863 LYS A O 1
ATOM 7055 N N . ASP A 1 864 ? -22.172 13.898 43.531 1 41.5 864 ASP A N 1
ATOM 7056 C CA . ASP A 1 864 ? -21.594 13.414 44.781 1 41.5 864 ASP A CA 1
ATOM 7057 C C . ASP A 1 864 ? -21.203 11.945 44.656 1 41.5 864 ASP A C 1
ATOM 7059 O O . ASP A 1 864 ? -21.312 11.195 45.625 1 41.5 864 ASP A O 1
ATOM 7063 N N . GLU A 1 865 ? -21.25 11.414 43.469 1 47.69 865 GLU A N 1
ATOM 7064 C CA . GLU A 1 865 ? -20.859 10.023 43.719 1 47.69 865 GLU A CA 1
ATOM 7065 C C . GLU A 1 865 ? -19.438 9.945 44.25 1 47.69 865 GLU A C 1
ATOM 7067 O O . GLU A 1 865 ? -18.516 10.562 43.688 1 47.69 865 GLU A O 1
ATOM 7072 N N . LEU A 1 866 ? -19.266 9.742 45.406 1 51.69 866 LEU A N 1
ATOM 7073 C CA . LEU A 1 866 ? -18 9.43 46.094 1 51.69 866 LEU A CA 1
ATOM 7074 C C . LEU A 1 866 ? -17.078 8.648 45.188 1 51.69 866 LEU A C 1
ATOM 7076 O O . LEU A 1 866 ? -17.406 7.539 44.75 1 51.69 866 LEU A O 1
ATOM 7080 N N . LEU A 1 867 ? -16.281 9.445 44.344 1 62.78 867 LEU A N 1
ATOM 7081 C CA . LEU A 1 867 ? -15.258 8.828 43.469 1 62.78 867 LEU A CA 1
ATOM 7082 C C . LEU A 1 867 ? -14.445 7.805 44.25 1 62.78 867 LEU A C 1
ATOM 7084 O O . LEU A 1 867 ? -13.789 8.148 45.25 1 62.78 867 LEU A O 1
ATOM 7088 N N . THR A 1 868 ? -14.977 6.629 44.375 1 64.5 868 THR A N 1
ATOM 7089 C CA . THR A 1 868 ? -14.172 5.582 45 1 64.5 868 THR A CA 1
ATOM 7090 C C . THR A 1 868 ? -13.094 5.082 44.031 1 64.5 868 THR A C 1
ATOM 7092 O O . THR A 1 868 ? -13.336 4.973 42.812 1 64.5 868 THR A O 1
ATOM 7095 N N . ASP A 1 869 ? -11.898 4.98 44.625 1 67.06 869 ASP A N 1
ATOM 7096 C CA . ASP A 1 869 ? -10.781 4.457 43.844 1 67.06 869 ASP A CA 1
ATOM 7097 C C . ASP A 1 869 ? -11.062 3.031 43.375 1 67.06 869 ASP A C 1
ATOM 7099 O O . ASP A 1 869 ? -11.398 2.16 44.188 1 67.06 869 ASP A O 1
ATOM 7103 N N . ASP A 1 870 ? -11.125 2.785 42.125 1 73.81 870 ASP A N 1
ATOM 7104 C CA . ASP A 1 870 ? -11.305 1.438 41.594 1 73.81 870 ASP A CA 1
ATOM 7105 C C . ASP A 1 870 ? -10.055 0.59 41.812 1 73.81 870 ASP A C 1
ATOM 7107 O O . ASP A 1 870 ? -10.148 -0.623 42.031 1 73.81 870 ASP A O 1
ATOM 7111 N N . TRP A 1 871 ? -8.938 1.284 41.75 1 77.31 871 TRP A N 1
ATOM 7112 C CA . TRP A 1 871 ? -7.648 0.645 41.969 1 77.31 871 TRP A CA 1
ATOM 7113 C C . TRP A 1 871 ? -6.688 1.601 42.688 1 77.31 871 TRP A C 1
ATOM 7115 O O . TRP A 1 871 ? -6.672 2.799 42.406 1 77.31 871 TRP A O 1
ATOM 7125 N N . ALA A 1 872 ? -6.059 1.08 43.75 1 79.5 872 ALA A N 1
ATOM 7126 C CA . ALA A 1 872 ? -5.07 1.895 44.438 1 79.5 872 ALA A CA 1
ATOM 7127 C C . ALA A 1 872 ? -3.844 1.064 44.812 1 79.5 872 ALA A C 1
ATOM 7129 O O . ALA A 1 872 ? -3.957 -0.133 45.094 1 79.5 872 ALA A O 1
ATOM 7130 N N . PHE A 1 873 ? -2.746 1.63 44.531 1 79.62 873 PHE A N 1
ATOM 7131 C CA . PHE A 1 873 ? -1.463 1.035 44.875 1 79.62 873 PHE A CA 1
ATOM 7132 C C . PHE A 1 873 ? -0.636 1.996 45.75 1 79.62 873 PHE A C 1
ATOM 7134 O O . PHE A 1 873 ? -0.485 3.168 45.375 1 79.62 873 PHE A O 1
ATOM 7141 N N . GLU A 1 874 ? -0.163 1.51 46.844 1 79.88 874 GLU A N 1
ATOM 7142 C CA . GLU A 1 874 ? 0.688 2.332 47.719 1 79.88 874 GLU A CA 1
ATOM 7143 C C . GLU A 1 874 ? 2.164 2.018 47.5 1 79.88 874 GLU A C 1
ATOM 7145 O O . GLU A 1 874 ? 2.582 0.865 47.594 1 79.88 874 GLU A O 1
ATOM 7150 N N . SER A 1 875 ? 2.77 2.98 46.906 1 78.44 875 SER A N 1
ATOM 7151 C CA . SER A 1 875 ? 4.211 2.832 46.75 1 78.44 875 SER A CA 1
ATOM 7152 C C . SER A 1 875 ? 4.969 3.521 47.875 1 78.44 875 SER A C 1
ATOM 7154 O O . SER A 1 875 ? 4.984 4.75 47.969 1 78.44 875 SER A O 1
ATOM 7156 N N . ARG A 1 876 ? 5.738 2.816 48.656 1 73.88 876 ARG A N 1
ATOM 7157 C CA . ARG A 1 876 ? 6.527 3.367 49.75 1 73.88 876 ARG A CA 1
ATOM 7158 C C . ARG A 1 876 ? 7.762 4.09 49.219 1 73.88 876 ARG A C 1
ATOM 7160 O O . ARG A 1 876 ? 8.211 5.07 49.812 1 73.88 876 ARG A O 1
ATOM 7167 N N . ASP A 1 877 ? 8.227 3.654 48.031 1 67.94 877 ASP A N 1
ATOM 7168 C CA . ASP A 1 877 ? 9.406 4.266 47.438 1 67.94 877 ASP A CA 1
ATOM 7169 C C . ASP A 1 877 ? 9.109 5.688 46.969 1 67.94 877 ASP A C 1
ATOM 7171 O O . ASP A 1 877 ? 9.938 6.586 47.094 1 67.94 877 ASP A O 1
ATOM 7175 N N . LEU A 1 878 ? 7.926 5.816 46.531 1 69.06 878 LEU A N 1
ATOM 7176 C CA . LEU A 1 878 ? 7.555 7.141 46.031 1 69.06 878 LEU A CA 1
ATOM 7177 C C . LEU A 1 878 ? 6.871 7.953 47.125 1 69.06 878 LEU A C 1
ATOM 7179 O O . LEU A 1 878 ? 6.746 9.172 47 1 69.06 878 LEU A O 1
ATOM 7183 N N . GLY A 1 879 ? 6.559 7.281 48.219 1 71.44 879 GLY A N 1
ATOM 7184 C CA . GLY A 1 879 ? 5.797 7.914 49.281 1 71.44 879 GLY A CA 1
ATOM 7185 C C . GLY A 1 879 ? 4.43 8.391 48.812 1 71.44 879 GLY A C 1
ATOM 7186 O O . GLY A 1 879 ? 3.955 9.438 49.281 1 71.44 879 GLY A O 1
ATOM 7187 N N . ALA A 1 880 ? 3.986 7.742 47.781 1 78.25 880 ALA A N 1
ATOM 7188 C CA . ALA A 1 880 ? 2.732 8.219 47.188 1 78.25 880 ALA A CA 1
ATOM 7189 C C . ALA A 1 880 ? 1.771 7.062 46.938 1 78.25 880 ALA A C 1
ATOM 7191 O O . ALA A 1 880 ? 2.195 5.91 46.812 1 78.25 880 ALA A O 1
ATOM 7192 N N . LYS A 1 881 ? 0.531 7.367 47.125 1 83.19 881 LYS A N 1
ATOM 7193 C CA . LYS A 1 881 ? -0.543 6.457 46.719 1 83.19 881 LYS A CA 1
ATOM 7194 C C . LYS A 1 881 ? -1.015 6.746 45.312 1 83.19 881 LYS A C 1
ATOM 7196 O O . LYS A 1 881 ? -1.383 7.879 45 1 83.19 881 LYS A O 1
ATOM 7201 N N . ILE A 1 882 ? -0.828 5.789 44.469 1 83.25 882 ILE A N 1
ATOM 7202 C CA . ILE A 1 882 ? -1.332 5.898 43.125 1 83.25 882 ILE A CA 1
ATOM 7203 C C . ILE A 1 882 ? -2.719 5.262 43.031 1 83.25 882 ILE A C 1
ATOM 7205 O O . ILE A 1 882 ? -2.916 4.121 43.438 1 83.25 882 ILE A O 1
ATOM 7209 N N . ALA A 1 883 ? -3.666 5.969 42.625 1 81.69 883 ALA A N 1
ATOM 7210 C CA . ALA A 1 883 ? -5.035 5.465 42.531 1 81.69 883 ALA A CA 1
ATOM 7211 C C . ALA A 1 883 ? -5.664 5.812 41.188 1 81.69 883 ALA A C 1
ATOM 7213 O O . ALA A 1 883 ? -5.27 6.785 40.531 1 81.69 883 ALA A O 1
ATOM 7214 N N . THR A 1 884 ? -6.473 4.984 40.688 1 80.75 884 THR A N 1
ATOM 7215 C CA . THR A 1 884 ? -7.258 5.23 39.5 1 80.75 884 THR A CA 1
ATOM 7216 C C . THR A 1 884 ? -8.75 5.203 39.812 1 80.75 884 THR A C 1
ATOM 7218 O O . THR A 1 884 ? -9.219 4.332 40.531 1 80.75 884 THR A O 1
ATOM 7221 N N . THR A 1 885 ? -9.438 6.184 39.406 1 79.69 885 THR A N 1
ATOM 7222 C CA . THR A 1 885 ? -10.883 6.266 39.562 1 79.69 885 THR A CA 1
ATOM 7223 C C . THR A 1 885 ? -11.586 6.398 38.219 1 79.69 885 THR A C 1
ATOM 7225 O O . THR A 1 885 ? -11.227 7.254 37.406 1 79.69 885 THR A O 1
ATOM 7228 N N . VAL A 1 886 ? -12.539 5.484 37.938 1 79.44 886 VAL A N 1
ATOM 7229 C CA . VAL A 1 886 ? -13.375 5.582 36.75 1 79.44 886 VAL A CA 1
ATOM 7230 C C . VAL A 1 886 ? -14.688 6.273 37.094 1 79.44 886 VAL A C 1
ATOM 7232 O O . VAL A 1 886 ? -15.312 5.965 38.094 1 79.44 886 VAL A O 1
ATOM 7235 N N . PHE A 1 887 ? -15.008 7.301 36.219 1 79.56 887 PHE A N 1
ATOM 7236 C CA . PHE A 1 887 ? -16.234 8.023 36.531 1 79.56 887 PHE A CA 1
ATOM 7237 C C . PHE A 1 887 ? -17.016 8.328 35.25 1 79.56 887 PHE A C 1
ATOM 7239 O O . PHE A 1 887 ? -16.469 8.289 34.156 1 79.56 887 PHE A O 1
ATOM 7246 N N . ASP A 1 888 ? -18.344 8.586 35.25 1 79.88 888 ASP A N 1
ATOM 7247 C CA . ASP A 1 888 ? -19.25 9.016 34.188 1 79.88 888 ASP A CA 1
ATOM 7248 C C . ASP A 1 888 ? -19.297 7.996 33.062 1 79.88 888 ASP A C 1
ATOM 7250 O O . ASP A 1 888 ? -19.281 8.367 31.875 1 79.88 888 ASP A O 1
ATOM 7254 N N . CYS A 1 889 ? -19.047 6.75 33.344 1 75.81 889 CYS A N 1
ATOM 7255 C CA . CYS A 1 889 ? -19.078 5.746 32.281 1 75.81 889 CYS A CA 1
ATOM 7256 C C . CYS A 1 889 ? -20.453 5.125 32.156 1 75.81 889 CYS A C 1
ATOM 7258 O O . CYS A 1 889 ? -21.062 4.742 33.156 1 75.81 889 CYS A O 1
ATOM 7260 N N . GLN A 1 890 ? -21.016 5.332 31.016 1 65.12 890 GLN A N 1
ATOM 7261 C CA . GLN A 1 890 ? -22.344 4.754 30.844 1 65.12 890 GLN A CA 1
ATOM 7262 C C . GLN A 1 890 ? -22.297 3.23 30.922 1 65.12 890 GLN A C 1
ATOM 7264 O O . GLN A 1 890 ? -23.125 2.611 31.594 1 65.12 890 GLN A O 1
ATOM 7269 N N . ASP A 1 891 ? -21.781 2.684 29.844 1 56.59 891 ASP A N 1
ATOM 7270 C CA . ASP A 1 891 ? -21.875 1.228 29.828 1 56.59 891 ASP A CA 1
ATOM 7271 C C . ASP A 1 891 ? -20.734 0.58 30.594 1 56.59 891 ASP A C 1
ATOM 7273 O O . ASP A 1 891 ? -19.688 1.198 30.797 1 56.59 891 ASP A O 1
ATOM 7277 N N . GLU A 1 892 ? -21.062 -0.311 31.391 1 52.16 892 GLU A N 1
ATOM 7278 C CA . GLU A 1 892 ? -20.125 -1.102 32.188 1 52.16 892 GLU A CA 1
ATOM 7279 C C . GLU A 1 892 ? -18.75 -1.159 31.5 1 52.16 892 GLU A C 1
ATOM 7281 O O . GLU A 1 892 ? -18 -2.123 31.688 1 52.16 892 GLU A O 1
ATOM 7286 N N . GLY A 1 893 ? -18.594 -0.321 30.672 1 51.72 893 GLY A N 1
ATOM 7287 C CA . GLY A 1 893 ? -17.328 -0.46 29.953 1 51.72 893 GLY A CA 1
ATOM 7288 C C . GLY A 1 893 ? -16.125 -0.433 30.875 1 51.72 893 GLY A C 1
ATOM 7289 O O . GLY A 1 893 ? -15.992 0.466 31.703 1 51.72 893 GLY A O 1
ATOM 7290 N N . LYS A 1 894 ? -15.648 -1.546 31.094 1 53.28 894 LYS A N 1
ATOM 7291 C CA . LYS A 1 894 ? -14.508 -1.862 31.953 1 53.28 894 LYS A CA 1
ATOM 7292 C C . LYS A 1 894 ? -13.25 -1.151 31.469 1 53.28 894 LYS A C 1
ATOM 7294 O O . LYS A 1 894 ? -12.984 -1.079 30.266 1 53.28 894 LYS A O 1
ATOM 7299 N N . PHE A 1 895 ? -12.703 -0.228 32.219 1 55.72 895 PHE A N 1
ATOM 7300 C CA . PHE A 1 895 ? -11.406 0.427 32.125 1 55.72 895 PHE A CA 1
ATOM 7301 C C . PHE A 1 895 ? -10.414 -0.457 31.391 1 55.72 895 PHE A C 1
ATOM 7303 O O . PHE A 1 895 ? -9.484 0.044 30.75 1 55.72 895 PHE A O 1
ATOM 7310 N N . SER A 1 896 ? -10.742 -1.659 31.406 1 60.88 896 SER A N 1
ATOM 7311 C CA . SER A 1 896 ? -9.82 -2.607 30.781 1 60.88 896 SER A CA 1
ATOM 7312 C C . SER A 1 896 ? -9.68 -2.355 29.297 1 60.88 896 SER A C 1
ATOM 7314 O O . SER A 1 896 ? -8.602 -2.539 28.719 1 60.88 896 SER A O 1
ATOM 7316 N N . ASN A 1 897 ? -10.719 -1.692 28.844 1 61.75 897 ASN A N 1
ATOM 7317 C CA . ASN A 1 897 ? -10.625 -1.443 27.406 1 61.75 897 ASN A CA 1
ATOM 7318 C C . ASN A 1 897 ? -9.734 -0.246 27.094 1 61.75 897 ASN A C 1
ATOM 7320 O O . ASN A 1 897 ? -9.039 -0.229 26.078 1 61.75 897 ASN A O 1
ATOM 7324 N N . SER A 1 898 ? -9.742 0.72 27.984 1 64.75 898 SER A N 1
ATOM 7325 C CA . SER A 1 898 ? -8.891 1.893 27.812 1 64.75 898 SER A CA 1
ATOM 7326 C C . SER A 1 898 ? -7.418 1.546 28 1 64.75 898 SER A C 1
ATOM 7328 O O . SER A 1 898 ? -6.555 2.086 27.297 1 64.75 898 SER A O 1
ATOM 7330 N N . LEU A 1 899 ? -7.195 0.601 28.844 1 70.69 899 LEU A N 1
ATOM 7331 C CA . LEU A 1 899 ? -5.816 0.199 29.109 1 70.69 899 LEU A CA 1
ATOM 7332 C C . LEU A 1 899 ? -5.246 -0.567 27.906 1 70.69 899 LEU A C 1
ATOM 7334 O O . LEU A 1 899 ? -4.035 -0.547 27.672 1 70.69 899 LEU A O 1
ATOM 7338 N N . ILE A 1 900 ? -6.137 -1.016 27.203 1 71.44 900 ILE A N 1
ATOM 7339 C CA . ILE A 1 900 ? -5.691 -1.77 26.031 1 71.44 900 ILE A CA 1
ATOM 7340 C C . ILE A 1 900 ? -5.145 -0.812 24.984 1 71.44 900 ILE A C 1
ATOM 7342 O O . ILE A 1 900 ? -4.184 -1.136 24.281 1 71.44 900 ILE A O 1
ATOM 7346 N N . ILE A 1 901 ? -5.68 0.385 25.016 1 73.19 901 ILE A N 1
ATOM 7347 C CA . ILE A 1 901 ? -5.23 1.354 24.031 1 73.19 901 ILE A CA 1
ATOM 7348 C C . ILE A 1 901 ? -3.85 1.881 24.406 1 73.19 901 ILE A C 1
ATOM 7350 O O . ILE A 1 901 ? -2.99 2.068 23.547 1 73.19 901 ILE A O 1
ATOM 7354 N N . ILE A 1 902 ? -3.627 1.987 25.688 1 74.25 902 ILE A N 1
ATOM 7355 C CA . ILE A 1 902 ? -2.318 2.445 26.141 1 74.25 902 ILE A CA 1
ATOM 7356 C C . ILE A 1 902 ? -1.279 1.351 25.891 1 74.25 902 ILE A C 1
ATOM 7358 O O . ILE A 1 902 ? -0.143 1.638 25.516 1 74.25 902 ILE A O 1
ATOM 7362 N N . LYS A 1 903 ? -1.702 0.217 26.125 1 77.81 903 LYS A N 1
ATOM 7363 C CA . LYS A 1 903 ? -0.804 -0.908 25.891 1 77.81 903 LYS A CA 1
ATOM 7364 C C . LYS A 1 903 ? -0.429 -1.003 24.406 1 77.81 903 LYS A C 1
ATOM 7366 O O . LYS A 1 903 ? 0.712 -1.325 24.078 1 77.81 903 LYS A O 1
ATOM 7371 N N . GLU A 1 904 ? -1.324 -0.646 23.625 1 77.44 904 GLU A N 1
ATOM 7372 C CA . GLU A 1 904 ? -1.077 -0.712 22.188 1 77.44 904 GLU A CA 1
ATOM 7373 C C . GLU A 1 904 ? -0.043 0.325 21.75 1 77.44 904 GLU A C 1
ATOM 7375 O O . GLU A 1 904 ? 0.685 0.117 20.781 1 77.44 904 GLU A O 1
ATOM 7380 N N . ALA A 1 905 ? 0.017 1.382 22.5 1 81.75 905 ALA A N 1
ATOM 7381 C CA . ALA A 1 905 ? 0.991 2.422 22.188 1 81.75 905 ALA A CA 1
ATOM 7382 C C . ALA A 1 905 ? 2.418 1.912 22.359 1 81.75 905 ALA A C 1
ATOM 7384 O O . ALA A 1 905 ? 3.348 2.408 21.719 1 81.75 905 ALA A O 1
ATOM 7385 N N . PHE A 1 906 ? 2.586 0.817 23.156 1 84.56 906 PHE A N 1
ATOM 7386 C CA . PHE A 1 906 ? 3.932 0.333 23.438 1 84.56 906 PHE A CA 1
ATOM 7387 C C . PHE A 1 906 ? 4.184 -1.004 22.75 1 84.56 906 PHE A C 1
ATOM 7389 O O . PHE A 1 906 ? 5.18 -1.676 23.031 1 84.56 906 PHE A O 1
ATOM 7396 N N . GLN A 1 907 ? 3.396 -1.313 21.844 1 81.31 907 GLN A N 1
ATOM 7397 C CA . GLN A 1 907 ? 3.598 -2.543 21.078 1 81.31 907 GLN A CA 1
ATOM 7398 C C . GLN A 1 907 ? 4.68 -2.363 20.016 1 81.31 907 GLN A C 1
ATOM 7400 O O . GLN A 1 907 ? 4.781 -1.3 19.406 1 81.31 907 GLN A O 1
ATOM 7405 N N . ILE A 1 908 ? 5.422 -3.41 19.688 1 78.12 908 ILE A N 1
ATOM 7406 C CA . ILE A 1 908 ? 6.609 -3.348 18.844 1 78.12 908 ILE A CA 1
ATOM 7407 C C . ILE A 1 908 ? 6.219 -3.555 17.391 1 78.12 908 ILE A C 1
ATOM 7409 O O . ILE A 1 908 ? 6.926 -3.107 16.484 1 78.12 908 ILE A O 1
ATOM 7413 N N . SER A 1 909 ? 5.172 -4.18 17.031 1 73.06 909 SER A N 1
ATOM 7414 C CA . SER A 1 909 ? 4.871 -4.668 15.688 1 73.06 909 SER A CA 1
ATOM 7415 C C . SER A 1 909 ? 4.789 -3.518 14.688 1 73.06 909 SER A C 1
ATOM 7417 O O . SER A 1 909 ? 5.148 -3.678 13.523 1 73.06 909 SER A O 1
ATOM 7419 N N . ASN A 1 910 ? 4.422 -2.354 15.031 1 79.75 910 ASN A N 1
ATOM 7420 C CA . ASN A 1 910 ? 4.25 -1.265 14.078 1 79.75 910 ASN A CA 1
ATOM 7421 C C . ASN A 1 910 ? 5.238 -0.13 14.336 1 79.75 910 ASN A C 1
ATOM 7423 O O . ASN A 1 910 ? 4.941 1.031 14.047 1 79.75 910 ASN A O 1
ATOM 7427 N N . LYS A 1 911 ? 6.461 -0.526 14.867 1 88.44 911 LYS A N 1
ATOM 7428 C CA . LYS A 1 911 ? 7.43 0.512 15.211 1 88.44 911 LYS A CA 1
ATOM 7429 C C . LYS A 1 911 ? 8.812 0.167 14.664 1 88.44 911 LYS A C 1
ATOM 7431 O O . LYS A 1 911 ? 9.195 -1.005 14.625 1 88.44 911 LYS A O 1
ATOM 7436 N N . ASN A 1 912 ? 9.453 1.13 14.094 1 90.25 912 ASN A N 1
ATOM 7437 C CA . ASN A 1 912 ? 10.867 1.087 13.758 1 90.25 912 ASN A CA 1
ATOM 7438 C C . ASN A 1 912 ? 11.727 1.661 14.891 1 90.25 912 ASN A C 1
ATOM 7440 O O . ASN A 1 912 ? 11.969 2.867 14.93 1 90.25 912 ASN A O 1
ATOM 7444 N N . TYR A 1 913 ? 12.242 0.79 15.789 1 88.62 913 TYR A N 1
ATOM 7445 C CA . TYR A 1 913 ? 12.852 1.241 17.031 1 88.62 913 TYR A CA 1
ATOM 7446 C C . TYR A 1 913 ? 14.328 0.854 17.094 1 88.62 913 TYR A C 1
ATOM 7448 O O . TYR A 1 913 ? 15.023 1.163 18.062 1 88.62 913 TYR A O 1
ATOM 7456 N N . GLN A 1 914 ? 14.883 0.287 16.109 1 79.19 914 GLN A N 1
ATOM 7457 C CA . GLN A 1 914 ? 16.172 -0.385 16.219 1 79.19 914 GLN A CA 1
ATOM 7458 C C . GLN A 1 914 ? 17.328 0.619 16.156 1 79.19 914 GLN A C 1
ATOM 7460 O O . GLN A 1 914 ? 18.453 0.302 16.547 1 79.19 914 GLN A O 1
ATOM 7465 N N . ALA A 1 915 ? 17.125 1.851 15.828 1 78.06 915 ALA A N 1
ATOM 7466 C CA . ALA A 1 915 ? 18.203 2.82 15.656 1 78.06 915 ALA A CA 1
ATOM 7467 C C . ALA A 1 915 ? 18.797 3.225 17 1 78.06 915 ALA A C 1
ATOM 7469 O O . ALA A 1 915 ? 19.969 3.604 17.078 1 78.06 915 ALA A O 1
ATOM 7470 N N . ILE A 1 916 ? 17.984 3.244 18.109 1 78.19 916 ILE A N 1
ATOM 7471 C CA . ILE A 1 916 ? 18.469 3.635 19.422 1 78.19 916 ILE A CA 1
ATOM 7472 C C . ILE A 1 916 ? 18.047 2.602 20.469 1 78.19 916 ILE A C 1
ATOM 7474 O O . ILE A 1 916 ? 16.969 2.002 20.344 1 78.19 916 ILE A O 1
ATOM 7478 N N . PRO A 1 917 ? 18.969 2.498 21.375 1 78.5 917 PRO A N 1
ATOM 7479 C CA . PRO A 1 917 ? 18.516 1.663 22.5 1 78.5 917 PRO A CA 1
ATOM 7480 C C . PRO A 1 917 ? 17.344 2.283 23.266 1 78.5 917 PRO A C 1
ATOM 7482 O O . PRO A 1 917 ? 17.359 3.484 23.547 1 78.5 917 PRO A O 1
ATOM 7485 N N . GLY A 1 918 ? 16.297 1.638 23.5 1 83.5 918 GLY A N 1
ATOM 7486 C CA . GLY A 1 918 ? 15.109 2.164 24.156 1 83.5 918 GLY A CA 1
ATOM 7487 C C . GLY A 1 918 ? 14.125 2.803 23.188 1 83.5 918 GLY A C 1
ATOM 7488 O O . GLY A 1 918 ? 13.266 3.584 23.609 1 83.5 918 GLY A O 1
ATOM 7489 N N . GLY A 1 919 ? 14.406 2.529 21.984 1 88.38 919 GLY A N 1
ATOM 7490 C CA . GLY A 1 919 ? 13.57 3.125 20.953 1 88.38 919 GLY A CA 1
ATOM 7491 C C . GLY A 1 919 ? 12.102 2.807 21.109 1 88.38 919 GLY A C 1
ATOM 7492 O O . GLY A 1 919 ? 11.242 3.639 20.812 1 88.38 919 GLY A O 1
ATOM 7493 N N . VAL A 1 920 ? 11.797 1.68 21.766 1 87.81 920 VAL A N 1
ATOM 7494 C CA . VAL A 1 920 ? 10.406 1.282 21.938 1 87.81 920 VAL A CA 1
ATOM 7495 C C . VAL A 1 920 ? 9.734 2.191 22.969 1 87.81 920 VAL A C 1
ATOM 7497 O O . VAL A 1 920 ? 8.617 2.662 22.75 1 87.81 920 VAL A O 1
ATOM 7500 N N . ALA A 1 921 ? 10.43 2.443 24.047 1 86.75 921 ALA A N 1
ATOM 7501 C CA . ALA A 1 921 ? 9.883 3.312 25.078 1 86.75 921 ALA A CA 1
ATOM 7502 C C . ALA A 1 921 ? 9.758 4.75 24.578 1 86.75 921 ALA A C 1
ATOM 7504 O O . ALA A 1 921 ? 8.758 5.422 24.844 1 86.75 921 ALA A O 1
ATOM 7505 N N . PHE A 1 922 ? 10.711 5.117 23.906 1 91 922 PHE A N 1
ATOM 7506 C CA . PHE A 1 922 ? 10.695 6.477 23.375 1 91 922 PHE A CA 1
ATOM 7507 C C . PHE A 1 922 ? 9.531 6.672 22.422 1 91 922 PHE A C 1
ATOM 7509 O O . PHE A 1 922 ? 8.773 7.641 22.547 1 91 922 PHE A O 1
ATOM 7516 N N . LEU A 1 923 ? 9.344 5.777 21.484 1 92.62 923 LEU A N 1
ATOM 7517 C CA . LEU A 1 923 ? 8.266 5.891 20.5 1 92.62 923 LEU A CA 1
ATOM 7518 C C . LEU A 1 923 ? 6.91 5.707 21.172 1 92.62 923 LEU A C 1
ATOM 7520 O O . LEU A 1 923 ? 5.91 6.277 20.734 1 92.62 923 LEU A O 1
ATOM 7524 N N . GLY A 1 924 ? 6.898 4.891 22.203 1 89.19 924 GLY A N 1
ATOM 7525 C CA . GLY A 1 924 ? 5.668 4.766 22.969 1 89.19 924 GLY A CA 1
ATOM 7526 C C . GLY A 1 924 ? 5.219 6.07 23.609 1 89.19 924 GLY A C 1
ATOM 7527 O O . GLY A 1 924 ? 4.055 6.453 23.484 1 89.19 924 GLY A O 1
ATOM 7528 N N . ILE A 1 925 ? 6.137 6.781 24.125 1 85.44 925 ILE A N 1
ATOM 7529 C CA . ILE A 1 925 ? 5.836 8.062 24.75 1 85.44 925 ILE A CA 1
ATOM 7530 C C . ILE A 1 925 ? 5.5 9.094 23.672 1 85.44 925 ILE A C 1
ATOM 7532 O O . ILE A 1 925 ? 4.566 9.883 23.828 1 85.44 925 ILE A O 1
ATOM 7536 N N . TYR A 1 926 ? 6.227 9.008 22.641 1 89.56 926 TYR A N 1
ATOM 7537 C CA . TYR A 1 926 ? 6.039 9.953 21.531 1 89.56 926 TYR A CA 1
ATOM 7538 C C . TYR A 1 926 ? 4.672 9.781 20.891 1 89.56 926 TYR A C 1
ATOM 7540 O O . TYR A 1 926 ? 4.074 10.742 20.406 1 89.56 926 TYR A O 1
ATOM 7548 N N . SER A 1 927 ? 4.145 8.57 20.938 1 88.88 927 SER A N 1
ATOM 7549 C CA . SER A 1 927 ? 2.873 8.297 20.281 1 88.88 927 SER A CA 1
ATOM 7550 C C . SER A 1 927 ? 1.704 8.43 21.25 1 88.88 927 SER A C 1
ATOM 7552 O O . SER A 1 927 ? 0.542 8.367 20.844 1 88.88 927 SER A O 1
ATOM 7554 N N . LEU A 1 928 ? 1.934 8.656 22.453 1 82.69 928 LEU A N 1
ATOM 7555 C CA . LEU A 1 928 ? 0.907 8.633 23.5 1 82.69 928 LEU A CA 1
ATOM 7556 C C . LEU A 1 928 ? -0.139 9.711 23.25 1 82.69 928 LEU A C 1
ATOM 7558 O O . LEU A 1 928 ? -1.328 9.5 23.484 1 82.69 928 LEU A O 1
ATOM 7562 N N . ALA A 1 929 ? 0.304 10.828 22.828 1 75.25 929 ALA A N 1
ATOM 7563 C CA . ALA A 1 929 ? -0.628 11.93 22.609 1 75.25 929 ALA A CA 1
ATOM 7564 C C . ALA A 1 929 ? -1.688 11.555 21.578 1 75.25 929 ALA A C 1
ATOM 7566 O O . ALA A 1 929 ? -2.855 11.93 21.719 1 75.25 929 ALA A O 1
ATOM 7567 N N . ASN A 1 930 ? -1.34 10.828 20.625 1 77.75 930 ASN A N 1
ATOM 7568 C CA . ASN A 1 930 ? -2.279 10.398 19.594 1 77.75 930 ASN A CA 1
ATOM 7569 C C . ASN A 1 930 ? -3.252 9.352 20.125 1 77.75 930 ASN A C 1
ATOM 7571 O O . ASN A 1 930 ? -4.438 9.367 19.781 1 77.75 930 ASN A O 1
ATOM 7575 N N . TYR A 1 931 ? -2.795 8.508 20.922 1 77.38 931 TYR A N 1
ATOM 7576 C CA . TYR A 1 931 ? -3.646 7.441 21.438 1 77.38 931 TYR A CA 1
ATOM 7577 C C . TYR A 1 931 ? -4.668 7.992 22.422 1 77.38 931 TYR A C 1
ATOM 7579 O O . TYR A 1 931 ? -5.762 7.441 22.578 1 77.38 931 TYR A O 1
ATOM 7587 N N . PHE A 1 932 ? -4.352 9.055 23.016 1 73.38 932 PHE A N 1
ATOM 7588 C CA . PHE A 1 932 ? -5.273 9.656 23.969 1 73.38 932 PHE A CA 1
ATOM 7589 C C . PHE A 1 932 ? -6.484 10.25 23.266 1 73.38 932 PHE A C 1
ATOM 7591 O O . PHE A 1 932 ? -7.539 10.43 23.875 1 73.38 932 PHE A O 1
ATOM 7598 N N . THR A 1 933 ? -6.34 10.438 22.031 1 71.69 933 THR A N 1
ATOM 7599 C CA . THR A 1 933 ? -7.469 10.961 21.266 1 71.69 933 THR A CA 1
ATOM 7600 C C . THR A 1 933 ? -8.562 9.914 21.141 1 71.69 933 THR A C 1
ATOM 7602 O O . THR A 1 933 ? -9.719 10.242 20.859 1 71.69 933 THR A O 1
ATOM 7605 N N . PHE A 1 934 ? -8.281 8.672 21.438 1 72.44 934 PHE A N 1
ATOM 7606 C CA . PHE A 1 934 ? -9.242 7.602 21.219 1 72.44 934 PHE A CA 1
ATOM 7607 C C . PHE A 1 934 ? -9.75 7.051 22.547 1 72.44 934 PHE A C 1
ATOM 7609 O O . PHE A 1 934 ? -10.531 6.098 22.578 1 72.44 934 PHE A O 1
ATOM 7616 N N . ILE A 1 935 ? -9.305 7.578 23.547 1 64.56 935 ILE A N 1
ATOM 7617 C CA . ILE A 1 935 ? -9.703 7.109 24.859 1 64.56 935 ILE A CA 1
ATOM 7618 C C . ILE A 1 935 ? -10.758 8.047 25.453 1 64.56 935 ILE A C 1
ATOM 7620 O O . ILE A 1 935 ? -10.617 9.273 25.375 1 64.56 935 ILE A O 1
ATOM 7624 N N . PRO A 1 936 ? -11.758 7.52 25.875 1 66.12 936 PRO A N 1
ATOM 7625 C CA . PRO A 1 936 ? -12.312 6.164 25.891 1 66.12 936 PRO A CA 1
ATOM 7626 C C . PRO A 1 936 ? -13.18 5.879 24.656 1 66.12 936 PRO A C 1
ATOM 7628 O O . PRO A 1 936 ? -13.711 6.809 24.047 1 66.12 936 PRO A O 1
ATOM 7631 N N . PRO A 1 937 ? -13.375 4.688 24.266 1 65.56 937 PRO A N 1
ATOM 7632 C CA . PRO A 1 937 ? -14.211 4.363 23.109 1 65.56 937 PRO A CA 1
ATOM 7633 C C . PRO A 1 937 ? -15.711 4.465 23.406 1 65.56 937 PRO A C 1
ATOM 7635 O O . PRO A 1 937 ? -16.531 4.465 22.5 1 65.56 937 PRO A O 1
ATOM 7638 N N . GLU A 1 938 ? -16.031 4.738 24.688 1 70.44 938 GLU A N 1
ATOM 7639 C CA . GLU A 1 938 ? -17.438 4.773 25.094 1 70.44 938 GLU A CA 1
ATOM 7640 C C . GLU A 1 938 ? -18.031 6.164 24.906 1 70.44 938 GLU A C 1
ATOM 7642 O O . GLU A 1 938 ? -17.344 7.094 24.484 1 70.44 938 GLU A O 1
ATOM 7647 N N . ASP A 1 939 ? -19.422 6.273 25.047 1 74.25 939 ASP A N 1
ATOM 7648 C CA . ASP A 1 939 ? -20.125 7.547 24.891 1 74.25 939 ASP A CA 1
ATOM 7649 C C . ASP A 1 939 ? -19.594 8.586 25.859 1 74.25 939 ASP A C 1
ATOM 7651 O O . ASP A 1 939 ? -19.094 9.633 25.453 1 74.25 939 ASP A O 1
ATOM 7655 N N . SER A 1 940 ? -19.734 8.359 27.172 1 77.88 940 SER A N 1
ATOM 7656 C CA . SER A 1 940 ? -19.125 9.195 28.203 1 77.88 940 SER A CA 1
ATOM 7657 C C . SER A 1 940 ? -18.344 8.352 29.203 1 77.88 940 SER A C 1
ATOM 7659 O O . SER A 1 940 ? -18.828 7.297 29.641 1 77.88 940 SER A O 1
ATOM 7661 N N . CYS A 1 941 ? -17.156 8.727 29.359 1 80.12 941 CYS A N 1
ATOM 7662 C CA . CYS A 1 941 ? -16.344 8.023 30.344 1 80.12 941 CYS A CA 1
ATOM 7663 C C . CYS A 1 941 ? -15.125 8.852 30.734 1 80.12 941 CYS A C 1
ATOM 7665 O O . CYS A 1 941 ? -14.625 9.648 29.922 1 80.12 941 CYS A O 1
ATOM 7667 N N . GLY A 1 942 ? -14.805 8.766 32 1 80.56 942 GLY A N 1
ATOM 7668 C CA . GLY A 1 942 ? -13.625 9.477 32.5 1 80.56 942 GLY A CA 1
ATOM 7669 C C . GLY A 1 942 ? -12.742 8.633 33.375 1 80.56 942 GLY A C 1
ATOM 7670 O O . GLY A 1 942 ? -13.195 7.652 33.969 1 80.56 942 GLY A O 1
ATOM 7671 N N . LEU A 1 943 ? -11.5 8.922 33.375 1 80.69 943 LEU A N 1
ATOM 7672 C CA . LEU A 1 943 ? -10.492 8.258 34.188 1 80.69 943 LEU A CA 1
ATOM 7673 C C . LEU A 1 943 ? -9.617 9.281 34.906 1 80.69 943 LEU A C 1
ATOM 7675 O O . LEU A 1 943 ? -9.227 10.289 34.312 1 80.69 943 LEU A O 1
ATOM 7679 N N . ILE A 1 944 ? -9.438 9.031 36.188 1 81.88 944 ILE A N 1
ATOM 7680 C CA . ILE A 1 944 ? -8.539 9.867 36.969 1 81.88 944 ILE A CA 1
ATOM 7681 C C . ILE A 1 944 ? -7.383 9.023 37.5 1 81.88 944 ILE A C 1
ATOM 7683 O O . ILE A 1 944 ? -7.602 7.98 38.125 1 81.88 944 ILE A O 1
ATOM 7687 N N . LEU A 1 945 ? -6.277 9.352 37.125 1 82.56 945 LEU A N 1
ATOM 7688 C CA . LEU A 1 945 ? -5.074 8.82 37.75 1 82.56 945 LEU A CA 1
ATOM 7689 C C . LEU A 1 945 ? -4.508 9.82 38.75 1 82.56 945 LEU A C 1
ATOM 7691 O O . LEU A 1 945 ? -4.07 10.906 38.375 1 82.56 945 LEU A O 1
ATOM 7695 N N . SER A 1 946 ? -4.535 9.438 40 1 82.94 946 SER A N 1
ATOM 7696 C CA . SER A 1 946 ? -4.141 10.398 41.031 1 82.94 946 SER A CA 1
ATOM 7697 C C . SER A 1 946 ? -2.98 9.867 41.875 1 82.94 946 SER A C 1
ATOM 7699 O O . SER A 1 946 ? -2.816 8.656 42.031 1 82.94 946 SER A O 1
ATOM 7701 N N . LEU A 1 947 ? -2.219 10.781 42.188 1 82.19 947 LEU A N 1
ATOM 7702 C CA . LEU A 1 947 ? -1.124 10.562 43.125 1 82.19 947 LEU A CA 1
ATOM 7703 C C . LEU A 1 947 ? -1.335 11.375 44.375 1 82.19 947 LEU A C 1
ATOM 7705 O O . LEU A 1 947 ? -1.47 12.602 44.344 1 82.19 947 LEU A O 1
ATOM 7709 N N . SER A 1 948 ? -1.469 10.656 45.531 1 81.38 948 SER A N 1
ATOM 7710 C CA . SER A 1 948 ? -1.636 11.312 46.844 1 81.38 948 SER A CA 1
ATOM 7711 C C . SER A 1 948 ? -0.57 10.867 47.812 1 81.38 948 SER A C 1
ATOM 7713 O O . SER A 1 948 ? -0.079 9.734 47.75 1 81.38 948 SER A O 1
ATOM 7715 N N . PRO A 1 949 ? -0.138 11.797 48.656 1 81.56 949 PRO A N 1
ATOM 7716 C CA . PRO A 1 949 ? 0.89 11.414 49.625 1 81.56 949 PRO A CA 1
ATOM 7717 C C . PRO A 1 949 ? 0.387 10.398 50.656 1 81.56 949 PRO A C 1
ATOM 7719 O O . PRO A 1 949 ? -0.8 10.391 51 1 81.56 949 PRO A O 1
ATOM 7722 N N . LEU A 1 950 ? 1.379 9.477 51.062 1 78.88 950 LEU A N 1
ATOM 7723 C CA . LEU A 1 950 ? 1.052 8.5 52.094 1 78.88 950 LEU A CA 1
ATOM 7724 C C . LEU A 1 950 ? 0.955 9.164 53.469 1 78.88 950 LEU A C 1
ATOM 7726 O O . LEU A 1 950 ? 1.765 10.039 53.812 1 78.88 950 LEU A O 1
ATOM 7730 N N . GLN A 1 951 ? -0.186 9.102 54.188 1 62.03 951 GLN A N 1
ATOM 7731 C CA . GLN A 1 951 ? -0.303 9.602 55.531 1 62.03 951 GLN A CA 1
ATOM 7732 C C . GLN A 1 951 ? 0.638 8.867 56.469 1 62.03 951 GLN A C 1
ATOM 7734 O O . GLN A 1 951 ? 0.593 7.637 56.562 1 62.03 951 GLN A O 1
ATOM 7739 N N . VAL A 1 952 ? 1.808 9.32 56.719 1 48.72 952 VAL A N 1
ATOM 7740 C CA . VAL A 1 952 ? 2.6 8.719 57.781 1 48.72 952 VAL A CA 1
ATOM 7741 C C . VAL A 1 952 ? 1.879 8.891 59.125 1 48.72 952 VAL A C 1
ATOM 7743 O O . VAL A 1 952 ? 1.541 10.008 59.5 1 48.72 952 VAL A O 1
ATOM 7746 N N . CYS A 1 953 ? 1.137 7.945 59.656 1 40.06 953 CYS A N 1
ATOM 7747 C CA . CYS A 1 953 ? 0.86 8.016 61.062 1 40.06 953 CYS A CA 1
ATOM 7748 C C . CYS A 1 953 ? 2.139 8.273 61.875 1 40.06 953 CYS A C 1
ATOM 7750 O O . CYS A 1 953 ? 3.131 7.562 61.688 1 40.06 953 CYS A O 1
ATOM 7752 N N . PRO A 1 954 ? 2.123 9.344 62.594 1 38.94 954 PRO A N 1
ATOM 7753 C CA . PRO A 1 954 ? 3.223 9.344 63.562 1 38.94 954 PRO A CA 1
ATOM 7754 C C . PRO A 1 954 ? 3.262 8.078 64.438 1 38.94 954 PRO A C 1
ATOM 7756 O O . PRO A 1 954 ? 2.215 7.484 64.688 1 38.94 954 PRO A O 1
ATOM 7759 N N . MET B 1 1 ? 67.812 2.723 -30.391 1 25.05 1 MET B N 1
ATOM 7760 C CA . MET B 1 1 ? 67.688 4.07 -30.922 1 25.05 1 MET B CA 1
ATOM 7761 C C . MET B 1 1 ? 66.438 4.148 -31.859 1 25.05 1 MET B C 1
ATOM 7763 O O . MET B 1 1 ? 66.438 4.891 -32.844 1 25.05 1 MET B O 1
ATOM 7767 N N . ARG B 1 2 ? 65.5 3.16 -31.797 1 25.27 2 ARG B N 1
ATOM 7768 C CA . ARG B 1 2 ? 64.312 2.512 -32.312 1 25.27 2 ARG B CA 1
ATOM 7769 C C . ARG B 1 2 ? 63.156 3.502 -32.406 1 25.27 2 ARG B C 1
ATOM 7771 O O . ARG B 1 2 ? 62.969 4.324 -31.516 1 25.27 2 ARG B O 1
ATOM 7778 N N . PHE B 1 3 ? 62.656 3.809 -33.688 1 25.42 3 PHE B N 1
ATOM 7779 C CA . PHE B 1 3 ? 61.812 4.836 -34.312 1 25.42 3 PHE B CA 1
ATOM 7780 C C . PHE B 1 3 ? 60.5 4.996 -33.562 1 25.42 3 PHE B C 1
ATOM 7782 O O . PHE B 1 3 ? 59.688 4.066 -33.5 1 25.42 3 PHE B O 1
ATOM 7789 N N . PHE B 1 4 ? 60.438 5.777 -32.438 1 28.27 4 PHE B N 1
ATOM 7790 C CA . PHE B 1 4 ? 59.344 6.469 -31.797 1 28.27 4 PHE B CA 1
ATOM 7791 C C . PHE B 1 4 ? 58.562 7.316 -32.812 1 28.27 4 PHE B C 1
ATOM 7793 O O . PHE B 1 4 ? 58.938 8.477 -33.031 1 28.27 4 PHE B O 1
ATOM 7800 N N . GLY B 1 5 ? 58.281 6.824 -34.062 1 28.8 5 GLY B N 1
ATOM 7801 C CA . GLY B 1 5 ? 57.531 7.625 -35 1 28.8 5 GLY B CA 1
ATOM 7802 C C . GLY B 1 5 ? 56.312 8.281 -34.406 1 28.8 5 GLY B C 1
ATOM 7803 O O . GLY B 1 5 ? 55.531 7.625 -33.719 1 28.8 5 GLY B O 1
ATOM 7804 N N . ARG B 1 6 ? 56.375 9.641 -34.156 1 29.72 6 ARG B N 1
ATOM 7805 C CA . ARG B 1 6 ? 55.406 10.672 -33.75 1 29.72 6 ARG B CA 1
ATOM 7806 C C . ARG B 1 6 ? 54.156 10.617 -34.594 1 29.72 6 ARG B C 1
ATOM 7808 O O . ARG B 1 6 ? 54.156 11.008 -35.75 1 29.72 6 ARG B O 1
ATOM 7815 N N . TYR B 1 7 ? 53.375 9.547 -34.531 1 28.52 7 TYR B N 1
ATOM 7816 C CA . TYR B 1 7 ? 52.062 9.555 -35.156 1 28.52 7 TYR B CA 1
ATOM 7817 C C . TYR B 1 7 ? 51.281 10.82 -34.781 1 28.52 7 TYR B C 1
ATOM 7819 O O . TYR B 1 7 ? 51.156 11.156 -33.594 1 28.52 7 TYR B O 1
ATOM 7827 N N . LEU B 1 8 ? 51.5 11.906 -35.594 1 30.55 8 LEU B N 1
ATOM 7828 C CA . LEU B 1 8 ? 50.75 13.148 -35.656 1 30.55 8 LEU B CA 1
ATOM 7829 C C . LEU B 1 8 ? 49.25 12.875 -35.594 1 30.55 8 LEU B C 1
ATOM 7831 O O . LEU B 1 8 ? 48.656 12.344 -36.531 1 30.55 8 LEU B O 1
ATOM 7835 N N . VAL B 1 9 ? 48.781 12.461 -34.531 1 32.78 9 VAL B N 1
ATOM 7836 C CA . VAL B 1 9 ? 47.344 12.383 -34.312 1 32.78 9 VAL B CA 1
ATOM 7837 C C . VAL B 1 9 ? 46.719 13.75 -34.562 1 32.78 9 VAL B C 1
ATOM 7839 O O . VAL B 1 9 ? 47.031 14.727 -33.875 1 32.78 9 VAL B O 1
ATOM 7842 N N . GLN B 1 10 ? 46.469 14.156 -35.812 1 30.86 10 GLN B N 1
ATOM 7843 C CA . GLN B 1 10 ? 45.625 15.312 -36.156 1 30.86 10 GLN B CA 1
ATOM 7844 C C . GLN B 1 10 ? 44.344 15.336 -35.312 1 30.86 10 GLN B C 1
ATOM 7846 O O . GLN B 1 10 ? 43.625 14.336 -35.25 1 30.86 10 GLN B O 1
ATOM 7851 N N . ALA B 1 11 ? 44.156 16.281 -34.406 1 33.25 11 ALA B N 1
ATOM 7852 C CA . ALA B 1 11 ? 43.062 16.703 -33.531 1 33.25 11 ALA B CA 1
ATOM 7853 C C . ALA B 1 11 ? 41.844 17.047 -34.375 1 33.25 11 ALA B C 1
ATOM 7855 O O . ALA B 1 11 ? 41.5 18.219 -34.562 1 33.25 11 ALA B O 1
ATOM 7856 N N . SER B 1 12 ? 41.625 16.672 -35.594 1 31.5 12 SER B N 1
ATOM 7857 C CA . SER B 1 12 ? 40.312 17.172 -36.094 1 31.5 12 SER B CA 1
ATOM 7858 C C . SER B 1 12 ? 39.188 16.797 -35.156 1 31.5 12 SER B C 1
ATOM 7860 O O . SER B 1 12 ? 39.219 15.719 -34.531 1 31.5 12 SER B O 1
ATOM 7862 N N . LEU B 1 13 ? 38.406 17.734 -34.625 1 35.66 13 LEU B N 1
ATOM 7863 C CA . LEU B 1 13 ? 37.188 17.766 -33.844 1 35.66 13 LEU B CA 1
ATOM 7864 C C . LEU B 1 13 ? 36.188 16.719 -34.344 1 35.66 13 LEU B C 1
ATOM 7866 O O . LEU B 1 13 ? 34.969 16.844 -34.094 1 35.66 13 LEU B O 1
ATOM 7870 N N . CYS B 1 14 ? 36.375 15.984 -35.438 1 35.22 14 CYS B N 1
ATOM 7871 C CA . CYS B 1 14 ? 35.406 15.062 -36 1 35.22 14 CYS B CA 1
ATOM 7872 C C . CYS B 1 14 ? 34.875 14.078 -34.969 1 35.22 14 CYS B C 1
ATOM 7874 O O . CYS B 1 14 ? 35.562 13.852 -33.938 1 35.22 14 CYS B O 1
ATOM 7876 N N . ASN B 1 15 ? 33.656 13.531 -35.25 1 46.81 15 ASN B N 1
ATOM 7877 C CA . ASN B 1 15 ? 32.938 12.43 -34.625 1 46.81 15 ASN B CA 1
ATOM 7878 C C . ASN B 1 15 ? 33.906 11.281 -34.281 1 46.81 15 ASN B C 1
ATOM 7880 O O . ASN B 1 15 ? 34.406 10.586 -35.156 1 46.81 15 ASN B O 1
ATOM 7884 N N . ARG B 1 16 ? 34.719 11.406 -33.406 1 58.78 16 ARG B N 1
ATOM 7885 C CA . ARG B 1 16 ? 35.781 10.484 -33.031 1 58.78 16 ARG B CA 1
ATOM 7886 C C . ARG B 1 16 ? 35.219 9.078 -32.781 1 58.78 16 ARG B C 1
ATOM 7888 O O . ARG B 1 16 ? 34.281 8.898 -32.031 1 58.78 16 ARG B O 1
ATOM 7895 N N . ASP B 1 17 ? 35.625 8.25 -33.688 1 75.44 17 ASP B N 1
ATOM 7896 C CA . ASP B 1 17 ? 35.312 6.824 -33.594 1 75.44 17 ASP B CA 1
ATOM 7897 C C . ASP B 1 17 ? 35.844 6.25 -32.281 1 75.44 17 ASP B C 1
ATOM 7899 O O . ASP B 1 17 ? 36.812 6.766 -31.703 1 75.44 17 ASP B O 1
ATOM 7903 N N . LEU B 1 18 ? 35.188 5.305 -31.688 1 84.19 18 LEU B N 1
ATOM 7904 C CA . LEU B 1 18 ? 35.531 4.672 -30.422 1 84.19 18 LEU B CA 1
ATOM 7905 C C . LEU B 1 18 ? 36.938 4.086 -30.453 1 84.19 18 LEU B C 1
ATOM 7907 O O . LEU B 1 18 ? 37.656 4.168 -29.469 1 84.19 18 LEU B O 1
ATOM 7911 N N . PHE B 1 19 ? 37.312 3.541 -31.703 1 89.62 19 PHE B N 1
ATOM 7912 C CA . PHE B 1 19 ? 38.656 2.975 -31.922 1 89.62 19 PHE B CA 1
ATOM 7913 C C . PHE B 1 19 ? 39.375 3.693 -33.062 1 89.62 19 PHE B C 1
ATOM 7915 O O . PHE B 1 19 ? 38.75 4.066 -34.062 1 89.62 19 PHE B O 1
ATOM 7922 N N . PRO B 1 20 ? 40.656 3.873 -32.906 1 86.56 20 PRO B N 1
ATOM 7923 C CA . PRO B 1 20 ? 41.375 4.535 -34 1 86.56 20 PRO B CA 1
ATOM 7924 C C . PRO B 1 20 ? 41.375 3.734 -35.281 1 86.56 20 PRO B C 1
ATOM 7926 O O . PRO B 1 20 ? 41.469 2.504 -35.281 1 86.56 20 PRO B O 1
ATOM 7929 N N . GLU B 1 21 ? 41.25 4.453 -36.375 1 87.31 21 GLU B N 1
ATOM 7930 C CA . GLU B 1 21 ? 41.188 3.818 -37.688 1 87.31 21 GLU B CA 1
ATOM 7931 C C . GLU B 1 21 ? 42.562 3.283 -38.125 1 87.31 21 GLU B C 1
ATOM 7933 O O . GLU B 1 21 ? 43.562 3.932 -37.906 1 87.31 21 GLU B O 1
ATOM 7938 N N . GLY B 1 22 ? 42.594 2.07 -38.656 1 85.19 22 GLY B N 1
ATOM 7939 C CA . GLY B 1 22 ? 43.781 1.488 -39.25 1 85.19 22 GLY B CA 1
ATOM 7940 C C . GLY B 1 22 ? 44.75 0.889 -38.219 1 85.19 22 GLY B C 1
ATOM 7941 O O . GLY B 1 22 ? 45.906 0.641 -38.531 1 85.19 22 GLY B O 1
ATOM 7942 N N . VAL B 1 23 ? 44.25 0.775 -37.062 1 88.56 23 VAL B N 1
ATOM 7943 C CA . VAL B 1 23 ? 45.125 0.268 -36 1 88.56 23 VAL B CA 1
ATOM 7944 C C . VAL B 1 23 ? 44.5 -0.998 -35.406 1 88.56 23 VAL B C 1
ATOM 7946 O O . VAL B 1 23 ? 43.281 -1.191 -35.469 1 88.56 23 VAL B O 1
ATOM 7949 N N . GLN B 1 24 ? 45.375 -1.856 -35 1 92.38 24 GLN B N 1
ATOM 7950 C CA . GLN B 1 24 ? 45 -3.061 -34.25 1 92.38 24 GLN B CA 1
ATOM 7951 C C . GLN B 1 24 ? 45.344 -2.934 -32.781 1 92.38 24 GLN B C 1
ATOM 7953 O O . GLN B 1 24 ? 46.469 -2.598 -32.438 1 92.38 24 GLN B O 1
ATOM 7958 N N . LEU B 1 25 ? 44.344 -3.074 -32.031 1 94.75 25 LEU B N 1
ATOM 7959 C CA . LEU B 1 25 ? 44.5 -3.062 -30.594 1 94.75 25 LEU B CA 1
ATOM 7960 C C . LEU B 1 25 ? 44.406 -4.473 -30.016 1 94.75 25 LEU B C 1
ATOM 7962 O O . LEU B 1 25 ? 43.5 -5.234 -30.391 1 94.75 25 LEU B O 1
ATOM 7966 N N . GLY B 1 26 ? 45.344 -4.906 -29.188 1 94.44 26 GLY B N 1
ATOM 7967 C CA . GLY B 1 26 ? 45.312 -6.176 -28.484 1 94.44 26 GLY B CA 1
ATOM 7968 C C . GLY B 1 26 ? 45.125 -6.02 -26.984 1 94.44 26 GLY B C 1
ATOM 7969 O O . GLY B 1 26 ? 45.938 -5.324 -26.328 1 94.44 26 GLY B O 1
ATOM 7970 N N . TYR B 1 27 ? 44.094 -6.66 -26.484 1 96.69 27 TYR B N 1
ATOM 7971 C CA . TYR B 1 27 ? 43.812 -6.594 -25.062 1 96.69 27 TYR B CA 1
ATOM 7972 C C . TYR B 1 27 ? 44.031 -7.953 -24.406 1 96.69 27 TYR B C 1
ATOM 7974 O O . TYR B 1 27 ? 43.625 -8.984 -24.953 1 96.69 27 TYR B O 1
ATOM 7982 N N . ARG B 1 28 ? 44.656 -8 -23.234 1 96.56 28 ARG B N 1
ATOM 7983 C CA . ARG B 1 28 ? 44.594 -9.172 -22.359 1 96.56 28 ARG B CA 1
ATOM 7984 C C . ARG B 1 28 ? 43.312 -9.219 -21.562 1 96.56 28 ARG B C 1
ATOM 7986 O O . ARG B 1 28 ? 43.031 -8.328 -20.75 1 96.56 28 ARG B O 1
ATOM 7993 N N . TRP B 1 29 ? 42.594 -10.25 -21.922 1 95.94 29 TRP B N 1
ATOM 7994 C CA . TRP B 1 29 ? 41.25 -10.375 -21.328 1 95.94 29 TRP B CA 1
ATOM 7995 C C . TRP B 1 29 ? 41.219 -11.484 -20.297 1 95.94 29 TRP B C 1
ATOM 7997 O O . TRP B 1 29 ? 41.594 -12.625 -20.578 1 95.94 29 TRP B O 1
ATOM 8007 N N . LYS B 1 30 ? 40.812 -11.164 -19.016 1 94.88 30 LYS B N 1
ATOM 8008 C CA . LYS B 1 30 ? 40.594 -12.125 -17.938 1 94.88 30 LYS B CA 1
ATOM 8009 C C . LYS B 1 30 ? 39.219 -11.977 -17.312 1 94.88 30 LYS B C 1
ATOM 8011 O O . LYS B 1 30 ? 38.75 -10.867 -17.031 1 94.88 30 LYS B O 1
ATOM 8016 N N . ALA B 1 31 ? 38.531 -13.117 -17.281 1 93.38 31 ALA B N 1
ATOM 8017 C CA . ALA B 1 31 ? 37.219 -13.125 -16.656 1 93.38 31 ALA B CA 1
ATOM 8018 C C . ALA B 1 31 ? 37.125 -14.164 -15.539 1 93.38 31 ALA B C 1
ATOM 8020 O O . ALA B 1 31 ? 37.5 -15.328 -15.742 1 93.38 31 ALA B O 1
ATOM 8021 N N . THR B 1 32 ? 36.781 -13.703 -14.352 1 93.75 32 THR B N 1
ATOM 8022 C CA . THR B 1 32 ? 36.594 -14.594 -13.211 1 93.75 32 THR B CA 1
ATOM 8023 C C . THR B 1 32 ? 35.125 -14.539 -12.727 1 93.75 32 THR B C 1
ATOM 8025 O O . THR B 1 32 ? 34.625 -13.461 -12.445 1 93.75 32 THR B O 1
ATOM 8028 N N . THR B 1 33 ? 34.594 -15.719 -12.703 1 93 33 THR B N 1
ATOM 8029 C CA . THR B 1 33 ? 33.219 -15.812 -12.227 1 93 33 THR B CA 1
ATOM 8030 C C . THR B 1 33 ? 33.156 -16.484 -10.859 1 93 33 THR B C 1
ATOM 8032 O O . THR B 1 33 ? 33.656 -17.594 -10.688 1 93 33 THR B O 1
ATOM 8035 N N . HIS B 1 34 ? 32.594 -15.742 -9.914 1 91.5 34 HIS B N 1
ATOM 8036 C CA . HIS B 1 34 ? 32.344 -16.297 -8.594 1 91.5 34 HIS B CA 1
ATOM 8037 C C . HIS B 1 34 ? 30.859 -16.547 -8.391 1 91.5 34 HIS B C 1
ATOM 8039 O O . HIS B 1 34 ? 30.016 -15.703 -8.711 1 91.5 34 HIS B O 1
ATOM 8045 N N . VAL B 1 35 ? 30.547 -17.766 -8.023 1 92.12 35 VAL B N 1
ATOM 8046 C CA . VAL B 1 35 ? 29.141 -18.109 -7.777 1 92.12 35 VAL B CA 1
ATOM 8047 C C . VAL B 1 35 ? 29 -18.75 -6.402 1 92.12 35 VAL B C 1
ATOM 8049 O O . VAL B 1 35 ? 29.844 -19.562 -6 1 92.12 35 VAL B O 1
ATOM 8052 N N . GLY B 1 36 ? 27.969 -18.281 -5.625 1 89.75 36 GLY B N 1
ATOM 8053 C CA . GLY B 1 36 ? 27.734 -18.875 -4.32 1 89.75 36 GLY B CA 1
ATOM 8054 C C . GLY B 1 36 ? 26.688 -18.125 -3.508 1 89.75 36 GLY B C 1
ATOM 8055 O O . GLY B 1 36 ? 25.766 -17.531 -4.07 1 89.75 36 GLY B O 1
ATOM 8056 N N . THR B 1 37 ? 26.797 -18.422 -2.213 1 86.19 37 THR B N 1
ATOM 8057 C CA . THR B 1 37 ? 25.891 -17.766 -1.274 1 86.19 37 THR B CA 1
ATOM 8058 C C . THR B 1 37 ? 26.656 -16.797 -0.383 1 86.19 37 THR B C 1
ATOM 8060 O O . THR B 1 37 ? 27.828 -16.984 -0.095 1 86.19 37 THR B O 1
ATOM 8063 N N . VAL B 1 38 ? 25.922 -15.68 -0.096 1 77.06 38 VAL B N 1
ATOM 8064 C CA . VAL B 1 38 ? 26.5 -14.719 0.834 1 77.06 38 VAL B CA 1
ATOM 8065 C C . VAL B 1 38 ? 25.828 -14.836 2.195 1 77.06 38 VAL B C 1
ATOM 8067 O O . VAL B 1 38 ? 26.469 -14.664 3.234 1 77.06 38 VAL B O 1
ATOM 8070 N N . PHE B 1 39 ? 24.531 -15.008 2.131 1 75.56 39 PHE B N 1
ATOM 8071 C CA . PHE B 1 39 ? 23.734 -15.211 3.332 1 75.56 39 PHE B CA 1
ATOM 8072 C C . PHE B 1 39 ? 23.016 -16.562 3.279 1 75.56 39 PHE B C 1
ATOM 8074 O O . PHE B 1 39 ? 22.516 -16.953 2.225 1 75.56 39 PHE B O 1
ATOM 8081 N N . PRO B 1 40 ? 23.094 -17.141 4.426 1 72.12 40 PRO B N 1
ATOM 8082 C CA . PRO B 1 40 ? 23.562 -16.875 5.793 1 72.12 40 PRO B CA 1
ATOM 8083 C C . PRO B 1 40 ? 25.062 -17.031 5.945 1 72.12 40 PRO B C 1
ATOM 8085 O O . PRO B 1 40 ? 25.656 -16.484 6.871 1 72.12 40 PRO B O 1
ATOM 8088 N N . SER B 1 41 ? 25.672 -17.938 5.102 1 74.81 41 SER B N 1
ATOM 8089 C CA . SER B 1 41 ? 27.125 -18.109 5.102 1 74.81 41 SER B CA 1
ATOM 8090 C C . SER B 1 41 ? 27.688 -18.047 3.686 1 74.81 41 SER B C 1
ATOM 8092 O O . SER B 1 41 ? 26.984 -18.344 2.717 1 74.81 41 SER B O 1
ATOM 8094 N N . GLU B 1 42 ? 28.922 -17.672 3.727 1 80.31 42 GLU B N 1
ATOM 8095 C CA . GLU B 1 42 ? 29.547 -17.516 2.416 1 80.31 42 GLU B CA 1
ATOM 8096 C C . GLU B 1 42 ? 30.078 -18.844 1.888 1 80.31 42 GLU B C 1
ATOM 8098 O O . GLU B 1 42 ? 30.891 -19.5 2.545 1 80.31 42 GLU B O 1
ATOM 8103 N N . HIS B 1 43 ? 29.562 -19.344 0.884 1 85.56 43 HIS B N 1
ATOM 8104 C CA . HIS B 1 43 ? 30.031 -20.453 0.079 1 85.56 43 HIS B CA 1
ATOM 8105 C C . HIS B 1 43 ? 30.297 -20.031 -1.36 1 85.56 43 HIS B C 1
ATOM 8107 O O . HIS B 1 43 ? 29.406 -19.531 -2.039 1 85.56 43 HIS B O 1
ATOM 8113 N N . LEU B 1 44 ? 31.578 -20.203 -1.754 1 88.44 44 LEU B N 1
ATOM 8114 C CA . LEU B 1 44 ? 31.891 -19.688 -3.084 1 88.44 44 LEU B CA 1
ATOM 8115 C C . LEU B 1 44 ? 32.625 -20.75 -3.914 1 88.44 44 LEU B C 1
ATOM 8117 O O . LEU B 1 44 ? 33.438 -21.5 -3.385 1 88.44 44 LEU B O 1
ATOM 8121 N N . THR B 1 45 ? 32.281 -20.859 -5.125 1 89.12 45 THR B N 1
ATOM 8122 C CA . THR B 1 45 ? 33 -21.562 -6.176 1 89.12 45 THR B CA 1
ATOM 8123 C C . THR B 1 45 ? 33.344 -20.625 -7.332 1 89.12 45 THR B C 1
ATOM 8125 O O . THR B 1 45 ? 32.656 -19.625 -7.535 1 89.12 45 THR B O 1
ATOM 8128 N N . ASN B 1 46 ? 34.5 -20.859 -7.938 1 89 46 ASN B N 1
ATOM 8129 C CA . ASN B 1 46 ? 34.875 -19.922 -8.984 1 89 46 ASN B CA 1
ATOM 8130 C C . ASN B 1 46 ? 35.5 -20.656 -10.18 1 89 46 ASN B C 1
ATOM 8132 O O . ASN B 1 46 ? 35.875 -21.828 -10.078 1 89 46 ASN B O 1
ATOM 8136 N N . TYR B 1 47 ? 35.469 -20.062 -11.289 1 88.94 47 TYR B N 1
ATOM 8137 C CA . TYR B 1 47 ? 36.219 -20.438 -12.484 1 88.94 47 TYR B CA 1
ATOM 8138 C C . TYR B 1 47 ? 36.688 -19.203 -13.234 1 88.94 47 TYR B C 1
ATOM 8140 O O . TYR B 1 47 ? 36.156 -18.109 -13.07 1 88.94 47 TYR B O 1
ATOM 8148 N N . SER B 1 48 ? 37.75 -19.312 -13.953 1 90.69 48 SER B N 1
ATOM 8149 C CA . SER B 1 48 ? 38.312 -18.172 -14.664 1 90.69 48 SER B CA 1
ATOM 8150 C C . SER B 1 48 ? 38.594 -18.516 -16.125 1 90.69 48 SER B C 1
ATOM 8152 O O . SER B 1 48 ? 38.781 -19.688 -16.469 1 90.69 48 SER B O 1
ATOM 8154 N N . VAL B 1 49 ? 38.531 -17.5 -16.922 1 89.5 49 VAL B N 1
ATOM 8155 C CA . VAL B 1 49 ? 38.875 -17.578 -18.344 1 89.5 49 VAL B CA 1
ATOM 8156 C C . VAL B 1 49 ? 39.875 -16.5 -18.703 1 89.5 49 VAL B C 1
ATOM 8158 O O . VAL B 1 49 ? 39.812 -15.383 -18.203 1 89.5 49 VAL B O 1
ATOM 8161 N N . GLU B 1 50 ? 40.844 -16.906 -19.469 1 91.31 50 GLU B N 1
ATOM 8162 C CA . GLU B 1 50 ? 41.844 -15.969 -20 1 91.31 50 GLU B CA 1
ATOM 8163 C C . GLU B 1 50 ? 41.938 -16.062 -21.516 1 91.31 50 GLU B C 1
ATOM 8165 O O . GLU B 1 50 ? 41.875 -17.141 -22.094 1 91.31 50 GLU B O 1
ATOM 8170 N N . ALA B 1 51 ? 42 -14.875 -22.109 1 92.75 51 ALA B N 1
ATOM 8171 C CA . ALA B 1 51 ? 42.062 -14.836 -23.578 1 92.75 51 ALA B CA 1
ATOM 8172 C C . ALA B 1 51 ? 42.719 -13.547 -24.047 1 92.75 51 ALA B C 1
ATOM 8174 O O . ALA B 1 51 ? 43.062 -12.672 -23.25 1 92.75 51 ALA B O 1
ATOM 8175 N N . TYR B 1 52 ? 43.125 -13.695 -25.297 1 94 52 TYR B N 1
ATOM 8176 C CA . TYR B 1 52 ? 43.625 -12.5 -25.984 1 94 52 TYR B CA 1
ATOM 8177 C C . TYR B 1 52 ? 42.562 -11.953 -26.938 1 94 52 TYR B C 1
ATOM 8179 O O . TYR B 1 52 ? 42.125 -12.656 -27.844 1 94 52 TYR B O 1
ATOM 8187 N N . PHE B 1 53 ? 42.156 -10.664 -26.75 1 95.25 53 PHE B N 1
ATOM 8188 C CA . PHE B 1 53 ? 41.062 -10.039 -27.5 1 95.25 53 PHE B CA 1
ATOM 8189 C C . PHE B 1 53 ? 41.594 -9.016 -28.484 1 95.25 53 PHE B C 1
ATOM 8191 O O . PHE B 1 53 ? 42.188 -8.008 -28.078 1 95.25 53 PHE B O 1
ATOM 8198 N N . LEU B 1 54 ? 41.406 -9.25 -29.75 1 94.69 54 LEU B N 1
ATOM 8199 C CA . LEU B 1 54 ? 41.906 -8.383 -30.812 1 94.69 54 LEU B CA 1
ATOM 8200 C C . LEU B 1 54 ? 40.781 -7.488 -31.359 1 94.69 54 LEU B C 1
ATOM 8202 O O . LEU B 1 54 ? 39.656 -7.949 -31.578 1 94.69 54 LEU B O 1
ATOM 8206 N N . VAL B 1 55 ? 41.125 -6.211 -31.531 1 95.06 55 VAL B N 1
ATOM 8207 C CA . VAL B 1 55 ? 40.188 -5.23 -32.094 1 95.06 55 VAL B CA 1
ATOM 8208 C C . VAL B 1 55 ? 40.812 -4.512 -33.281 1 95.06 55 VAL B C 1
ATOM 8210 O O . VAL B 1 55 ? 41.906 -3.967 -33.156 1 95.06 55 VAL B O 1
ATOM 8213 N N . GLN B 1 56 ? 40.156 -4.574 -34.469 1 94.25 56 GLN B N 1
ATOM 8214 C CA . GLN B 1 56 ? 40.625 -3.871 -35.656 1 94.25 56 GLN B CA 1
ATOM 8215 C C . GLN B 1 56 ? 39.531 -2.947 -36.219 1 94.25 56 GLN B C 1
ATOM 8217 O O . GLN B 1 56 ? 38.406 -3.379 -36.438 1 94.25 56 GLN B O 1
ATOM 8222 N N . ASN B 1 57 ? 39.844 -1.75 -36.25 1 90.88 57 ASN B N 1
ATOM 8223 C CA . ASN B 1 57 ? 38.906 -0.805 -36.844 1 90.88 57 ASN B CA 1
ATOM 8224 C C . ASN B 1 57 ? 39.312 -0.44 -38.281 1 90.88 57 ASN B C 1
ATOM 8226 O O . ASN B 1 57 ? 40.406 0.114 -38.5 1 90.88 57 ASN B O 1
ATOM 8230 N N . ASP B 1 58 ? 38.469 -0.891 -39.219 1 84.56 58 ASP B N 1
ATOM 8231 C CA . ASP B 1 58 ? 38.75 -0.63 -40.625 1 84.56 58 ASP B CA 1
ATOM 8232 C C . ASP B 1 58 ? 37.469 -0.289 -41.375 1 84.56 58 ASP B C 1
ATOM 8234 O O . ASP B 1 58 ? 36.469 -1.019 -41.312 1 84.56 58 ASP B O 1
ATOM 8238 N N . GLN B 1 59 ? 37.438 0.798 -42.219 1 79.88 59 GLN B N 1
ATOM 8239 C CA . GLN B 1 59 ? 36.344 1.219 -43.094 1 79.88 59 GLN B CA 1
ATOM 8240 C C . GLN B 1 59 ? 35.031 1.295 -42.344 1 79.88 59 GLN B C 1
ATOM 8242 O O . GLN B 1 59 ? 34.031 0.731 -42.781 1 79.88 59 GLN B O 1
ATOM 8247 N N . ASN B 1 60 ? 34.875 1.757 -41.219 1 81.19 60 ASN B N 1
ATOM 8248 C CA . ASN B 1 60 ? 33.719 2.039 -40.406 1 81.19 60 ASN B CA 1
ATOM 8249 C C . ASN B 1 60 ? 33.188 0.781 -39.719 1 81.19 60 ASN B C 1
ATOM 8251 O O . ASN B 1 60 ? 32.062 0.767 -39.219 1 81.19 60 ASN B O 1
ATOM 8255 N N . PHE B 1 61 ? 34.031 -0.356 -39.875 1 89.31 61 PHE B N 1
ATOM 8256 C CA . PHE B 1 61 ? 33.719 -1.573 -39.156 1 89.31 61 PHE B CA 1
ATOM 8257 C C . PHE B 1 61 ? 34.781 -1.876 -38.094 1 89.31 61 PHE B C 1
ATOM 8259 O O . PHE B 1 61 ? 36 -1.693 -38.375 1 89.31 61 PHE B O 1
ATOM 8266 N N . THR B 1 62 ? 34.312 -2.223 -37 1 93.5 62 THR B N 1
ATOM 8267 C CA . THR B 1 62 ? 35.219 -2.736 -35.969 1 93.5 62 THR B CA 1
ATOM 8268 C C . THR B 1 62 ? 35.156 -4.262 -35.906 1 93.5 62 THR B C 1
ATOM 8270 O O . THR B 1 62 ? 34.125 -4.832 -35.594 1 93.5 62 THR B O 1
ATOM 8273 N N . ASN B 1 63 ? 36.25 -4.879 -36.219 1 94.31 63 ASN B N 1
ATOM 8274 C CA . ASN B 1 63 ? 36.375 -6.336 -36.188 1 94.31 63 ASN B CA 1
ATOM 8275 C C . ASN B 1 63 ? 37 -6.84 -34.906 1 94.31 63 ASN B C 1
ATOM 8277 O O . ASN B 1 63 ? 37.938 -6.234 -34.406 1 94.31 63 ASN B O 1
ATOM 8281 N N . PHE B 1 64 ? 36.406 -7.859 -34.406 1 95.81 64 PHE B N 1
ATOM 8282 C CA . PHE B 1 64 ? 36.875 -8.453 -33.156 1 95.81 64 PHE B CA 1
ATOM 8283 C C . PHE B 1 64 ? 37.219 -9.922 -33.375 1 95.81 64 PHE B C 1
ATOM 8285 O O . PHE B 1 64 ? 36.594 -10.609 -34.156 1 95.81 64 PHE B O 1
ATOM 8292 N N . GLN B 1 65 ? 38.188 -10.391 -32.625 1 94.25 65 GLN B N 1
ATOM 8293 C CA . GLN B 1 65 ? 38.562 -11.805 -32.594 1 94.25 65 GLN B CA 1
ATOM 8294 C C . GLN B 1 65 ? 39.188 -12.203 -31.266 1 94.25 65 GLN B C 1
ATOM 8296 O O . GLN B 1 65 ? 39.969 -11.453 -30.688 1 94.25 65 GLN B O 1
ATOM 8301 N N . ILE B 1 66 ? 38.75 -13.336 -30.781 1 93.38 66 ILE B N 1
ATOM 8302 C CA . ILE B 1 66 ? 39.281 -13.891 -29.547 1 93.38 66 ILE B CA 1
ATOM 8303 C C . ILE B 1 66 ? 40.344 -14.938 -29.859 1 93.38 66 ILE B C 1
ATOM 8305 O O . ILE B 1 66 ? 40.125 -15.844 -30.672 1 93.38 66 ILE B O 1
ATOM 8309 N N . LYS B 1 67 ? 41.469 -14.742 -29.25 1 89.56 67 LYS B N 1
ATOM 8310 C CA . LYS B 1 67 ? 42.562 -15.68 -29.453 1 89.56 67 LYS B CA 1
ATOM 8311 C C . LYS B 1 67 ? 43.094 -16.219 -28.125 1 89.56 67 LYS B C 1
ATOM 8313 O O . LYS B 1 67 ? 42.875 -15.609 -27.078 1 89.56 67 LYS B O 1
ATOM 8318 N N . GLU B 1 68 ? 43.656 -17.406 -28.125 1 84.44 68 GLU B N 1
ATOM 8319 C CA . GLU B 1 68 ? 44.344 -18.016 -26.984 1 84.44 68 GLU B CA 1
ATOM 8320 C C . GLU B 1 68 ? 43.375 -18.188 -25.797 1 84.44 68 GLU B C 1
ATOM 8322 O O . GLU B 1 68 ? 43.688 -17.781 -24.672 1 84.44 68 GLU B O 1
ATOM 8327 N N . PHE B 1 69 ? 42.344 -18.703 -26.125 1 84.88 69 PHE B N 1
ATOM 8328 C CA . PHE B 1 69 ? 41.312 -18.875 -25.094 1 84.88 69 PHE B CA 1
ATOM 8329 C C . PHE B 1 69 ? 41.656 -20.016 -24.156 1 84.88 69 PHE B C 1
ATOM 8331 O O . PHE B 1 69 ? 41.875 -21.156 -24.609 1 84.88 69 PHE B O 1
ATOM 8338 N N . LYS B 1 70 ? 41.781 -19.75 -22.828 1 82 70 LYS B N 1
ATOM 8339 C CA . LYS B 1 70 ? 42.094 -20.75 -21.812 1 82 70 LYS B CA 1
ATOM 8340 C C . LYS B 1 70 ? 41.094 -20.656 -20.641 1 82 70 LYS B C 1
ATOM 8342 O O . LYS B 1 70 ? 40.625 -19.562 -20.312 1 82 70 LYS B O 1
ATOM 8347 N N . THR B 1 71 ? 40.719 -21.75 -20.172 1 82.94 71 THR B N 1
ATOM 8348 C CA . THR B 1 71 ? 39.844 -21.797 -19.016 1 82.94 71 THR B CA 1
ATOM 8349 C C . THR B 1 71 ? 40.5 -22.562 -17.875 1 82.94 71 THR B C 1
ATOM 8351 O O . THR B 1 71 ? 41.406 -23.375 -18.109 1 82.94 71 THR B O 1
ATOM 8354 N N . SER B 1 72 ? 40.25 -22.266 -16.672 1 81.56 72 SER B N 1
ATOM 8355 C CA . SER B 1 72 ? 40.781 -22.969 -15.492 1 81.56 72 SER B CA 1
ATOM 8356 C C . SER B 1 72 ? 40.188 -24.375 -15.383 1 81.56 72 SER B C 1
ATOM 8358 O O . SER B 1 72 ? 40.75 -25.219 -14.688 1 81.56 72 SER B O 1
ATOM 8360 N N . GLU B 1 73 ? 39.156 -24.562 -16.094 1 79.56 73 GLU B N 1
ATOM 8361 C CA . GLU B 1 73 ? 38.5 -25.875 -16.062 1 79.56 73 GLU B CA 1
ATOM 8362 C C . GLU B 1 73 ? 38.969 -26.734 -17.219 1 79.56 73 GLU B C 1
ATOM 8364 O O . GLU B 1 73 ? 39.812 -26.328 -18.016 1 79.56 73 GLU B O 1
ATOM 8369 N N . ASN B 1 74 ? 38.469 -27.984 -17.172 1 67.31 74 ASN B N 1
ATOM 8370 C CA . ASN B 1 74 ? 38.875 -28.906 -18.234 1 67.31 74 ASN B CA 1
ATOM 8371 C C . ASN B 1 74 ? 38.438 -28.391 -19.609 1 67.31 74 ASN B C 1
ATOM 8373 O O . ASN B 1 74 ? 37.25 -28.188 -19.859 1 67.31 74 ASN B O 1
ATOM 8377 N N . GLN B 1 75 ? 39.438 -27.969 -20.359 1 64.25 75 GLN B N 1
ATOM 8378 C CA . GLN B 1 75 ? 39.25 -27.312 -21.641 1 64.25 75 GLN B CA 1
ATOM 8379 C C . GLN B 1 75 ? 38.781 -28.297 -22.719 1 64.25 75 GLN B C 1
ATOM 8381 O O . GLN B 1 75 ? 39.375 -29.375 -22.859 1 64.25 75 GLN B O 1
ATOM 8386 N N . GLN B 1 76 ? 37.594 -28.078 -23.078 1 63.69 76 GLN B N 1
ATOM 8387 C CA . GLN B 1 76 ? 37.219 -28.781 -24.312 1 63.69 76 GLN B CA 1
ATOM 8388 C C . GLN B 1 76 ? 37.5 -27.922 -25.547 1 63.69 76 GLN B C 1
ATOM 8390 O O . GLN B 1 76 ? 37.719 -26.719 -25.422 1 63.69 76 GLN B O 1
ATOM 8395 N N . GLU B 1 77 ? 37.844 -28.516 -26.578 1 62.97 77 GLU B N 1
ATOM 8396 C CA . GLU B 1 77 ? 38.156 -27.797 -27.812 1 62.97 77 GLU B CA 1
ATOM 8397 C C . GLU B 1 77 ? 36.938 -27.078 -28.344 1 62.97 77 GLU B C 1
ATOM 8399 O O . GLU B 1 77 ? 35.938 -27.703 -28.688 1 62.97 77 GLU B O 1
ATOM 8404 N N . TYR B 1 78 ? 36.875 -25.766 -28.188 1 69.56 78 TYR B N 1
ATOM 8405 C CA . TYR B 1 78 ? 35.719 -25.047 -28.719 1 69.56 78 TYR B CA 1
ATOM 8406 C C . TYR B 1 78 ? 36.125 -24.078 -29.828 1 69.56 78 TYR B C 1
ATOM 8408 O O . TYR B 1 78 ? 36.312 -22.891 -29.578 1 69.56 78 TYR B O 1
ATOM 8416 N N . PRO B 1 79 ? 36.219 -24.469 -31 1 74.56 79 PRO B N 1
ATOM 8417 C CA . PRO B 1 79 ? 36.656 -23.656 -32.125 1 74.56 79 PRO B CA 1
ATOM 8418 C C . PRO B 1 79 ? 35.719 -22.484 -32.438 1 74.56 79 PRO B C 1
ATOM 8420 O O . PRO B 1 79 ? 36.125 -21.5 -33.031 1 74.56 79 PRO B O 1
ATOM 8423 N N . TRP B 1 80 ? 34.531 -22.531 -32 1 82.44 80 TRP B N 1
ATOM 8424 C CA . TRP B 1 80 ? 33.531 -21.516 -32.375 1 82.44 80 TRP B CA 1
ATOM 8425 C C . TRP B 1 80 ? 33.812 -20.203 -31.672 1 82.44 80 TRP B C 1
ATOM 8427 O O . TRP B 1 80 ? 33.438 -19.125 -32.188 1 82.44 80 TRP B O 1
ATOM 8437 N N . ILE B 1 81 ? 34.469 -20.172 -30.531 1 87.06 81 ILE B N 1
ATOM 8438 C CA . ILE B 1 81 ? 34.688 -18.953 -29.766 1 87.06 81 ILE B CA 1
ATOM 8439 C C . ILE B 1 81 ? 35.719 -18.078 -30.469 1 87.06 81 ILE B C 1
ATOM 8441 O O . ILE B 1 81 ? 35.719 -16.859 -30.312 1 87.06 81 ILE B O 1
ATOM 8445 N N . THR B 1 82 ? 36.531 -18.703 -31.359 1 88.75 82 THR B N 1
ATOM 8446 C CA . THR B 1 82 ? 37.594 -17.969 -32.031 1 88.75 82 THR B CA 1
ATOM 8447 C C . THR B 1 82 ? 37.094 -17.375 -33.344 1 88.75 82 THR B C 1
ATOM 8449 O O . THR B 1 82 ? 37.812 -16.609 -34 1 88.75 82 THR B O 1
ATOM 8452 N N . LEU B 1 83 ? 35.906 -17.656 -33.656 1 92.44 83 LEU B N 1
ATOM 8453 C CA . LEU B 1 83 ? 35.344 -17.062 -34.875 1 92.44 83 LEU B CA 1
ATOM 8454 C C . LEU B 1 83 ? 35.188 -15.555 -34.719 1 92.44 83 LEU B C 1
ATOM 8456 O O . LEU B 1 83 ? 34.812 -15.078 -33.656 1 92.44 83 LEU B O 1
ATOM 8460 N N . PRO B 1 84 ? 35.562 -14.82 -35.719 1 93.69 84 PRO B N 1
ATOM 8461 C CA . PRO B 1 84 ? 35.5 -13.359 -35.594 1 93.69 84 PRO B CA 1
ATOM 8462 C C . PRO B 1 84 ? 34.062 -12.836 -35.688 1 93.69 84 PRO B C 1
ATOM 8464 O O . PRO B 1 84 ? 33.156 -13.555 -36.125 1 93.69 84 PRO B O 1
ATOM 8467 N N . PHE B 1 85 ? 33.875 -11.633 -35.188 1 95 85 PHE B N 1
ATOM 8468 C CA . PHE B 1 85 ? 32.625 -10.891 -35.312 1 95 85 PHE B CA 1
ATOM 8469 C C . PHE B 1 85 ? 32.875 -9.406 -35.531 1 95 85 PHE B C 1
ATOM 8471 O O . PHE B 1 85 ? 34.031 -8.953 -35.406 1 95 85 PHE B O 1
ATOM 8478 N N . ARG B 1 86 ? 31.969 -8.633 -36.031 1 93.94 86 ARG B N 1
ATOM 8479 C CA . ARG B 1 86 ? 32.219 -7.219 -36.312 1 93.94 86 ARG B CA 1
ATOM 8480 C C . ARG B 1 86 ? 30.984 -6.383 -35.938 1 93.94 86 ARG B C 1
ATOM 8482 O O . ARG B 1 86 ? 29.859 -6.906 -35.906 1 93.94 86 ARG B O 1
ATOM 8489 N N . CYS B 1 87 ? 31.234 -5.176 -35.531 1 93.44 87 CYS B N 1
ATOM 8490 C CA . CYS B 1 87 ? 30.203 -4.219 -35.156 1 93.44 87 CYS B CA 1
ATOM 8491 C C . CYS B 1 87 ? 30.453 -2.859 -35.781 1 93.44 87 CYS B C 1
ATOM 8493 O O . CYS B 1 87 ? 31.562 -2.576 -36.25 1 93.44 87 CYS B O 1
ATOM 8495 N N . VAL B 1 88 ? 29.344 -2.162 -35.938 1 92.25 88 VAL B N 1
ATOM 8496 C CA . VAL B 1 88 ? 29.438 -0.75 -36.312 1 92.25 88 VAL B CA 1
ATOM 8497 C C . VAL B 1 88 ? 29.047 0.113 -35.094 1 92.25 88 VAL B C 1
ATOM 8499 O O . VAL B 1 88 ? 27.953 -0.028 -34.562 1 92.25 88 VAL B O 1
ATOM 8502 N N . TYR B 1 89 ? 30.031 0.888 -34.656 1 91.81 89 TYR B N 1
ATOM 8503 C CA . TYR B 1 89 ? 29.766 1.807 -33.531 1 91.81 89 TYR B CA 1
ATOM 8504 C C . TYR B 1 89 ? 29.438 3.199 -34.062 1 91.81 89 TYR B C 1
ATOM 8506 O O . TYR B 1 89 ? 30.156 3.744 -34.906 1 91.81 89 TYR B O 1
ATOM 8514 N N . ARG B 1 90 ? 28.234 3.701 -33.656 1 88.69 90 ARG B N 1
ATOM 8515 C CA . ARG B 1 90 ? 27.859 5.086 -33.938 1 88.69 90 ARG B CA 1
ATOM 8516 C C . ARG B 1 90 ? 27.625 5.852 -32.625 1 88.69 90 ARG B C 1
ATOM 8518 O O . ARG B 1 90 ? 26.812 5.445 -31.812 1 88.69 90 ARG B O 1
ATOM 8525 N N . ASP B 1 91 ? 28.281 6.965 -32.406 1 85.81 91 ASP B N 1
ATOM 8526 C CA . ASP B 1 91 ? 28.172 7.77 -31.188 1 85.81 91 ASP B CA 1
ATOM 8527 C C . ASP B 1 91 ? 28.469 6.93 -29.953 1 85.81 91 ASP B C 1
ATOM 8529 O O . ASP B 1 91 ? 27.797 7.07 -28.922 1 85.81 91 ASP B O 1
ATOM 8533 N N . GLY B 1 92 ? 29.328 5.867 -30.203 1 89.19 92 GLY B N 1
ATOM 8534 C CA . GLY B 1 92 ? 29.75 5.043 -29.078 1 89.19 92 GLY B CA 1
ATOM 8535 C C . GLY B 1 92 ? 28.828 3.881 -28.797 1 89.19 92 GLY B C 1
ATOM 8536 O O . GLY B 1 92 ? 29.016 3.141 -27.844 1 89.19 92 GLY B O 1
ATOM 8537 N N . GLU B 1 93 ? 27.812 3.691 -29.594 1 92.12 93 GLU B N 1
ATOM 8538 C CA . GLU B 1 93 ? 26.844 2.611 -29.406 1 92.12 93 GLU B CA 1
ATOM 8539 C C . GLU B 1 93 ? 26.859 1.649 -30.594 1 92.12 93 GLU B C 1
ATOM 8541 O O . GLU B 1 93 ? 27.109 2.061 -31.719 1 92.12 93 GLU B O 1
ATOM 8546 N N . VAL B 1 94 ? 26.531 0.465 -30.266 1 93.31 94 VAL B N 1
ATOM 8547 C CA . VAL B 1 94 ? 26.484 -0.549 -31.312 1 93.31 94 VAL B CA 1
ATOM 8548 C C . VAL B 1 94 ? 25.234 -0.368 -32.156 1 93.31 94 VAL B C 1
ATOM 8550 O O . VAL B 1 94 ? 24.109 -0.386 -31.625 1 93.31 94 VAL B O 1
ATOM 8553 N N . GLN B 1 95 ? 25.344 -0.217 -33.438 1 90.38 95 GLN B N 1
ATOM 8554 C CA . GLN B 1 95 ? 24.203 -0.07 -34.344 1 90.38 95 GLN B CA 1
ATOM 8555 C C . GLN B 1 95 ? 23.938 -1.362 -35.125 1 90.38 95 GLN B C 1
ATOM 8557 O O . GLN B 1 95 ? 22.797 -1.648 -35.5 1 90.38 95 GLN B O 1
ATOM 8562 N N . LYS B 1 96 ? 25.094 -1.919 -35.469 1 92.44 96 LYS B N 1
ATOM 8563 C CA . LYS B 1 96 ? 25 -3.17 -36.219 1 92.44 96 LYS B CA 1
ATOM 8564 C C . LYS B 1 96 ? 25.953 -4.223 -35.625 1 92.44 96 LYS B C 1
ATOM 8566 O O . LYS B 1 96 ? 27.078 -3.902 -35.25 1 92.44 96 LYS B O 1
ATOM 8571 N N . PHE B 1 97 ? 25.453 -5.469 -35.625 1 94.75 97 PHE B N 1
ATOM 8572 C CA . PHE B 1 97 ? 26.219 -6.613 -35.156 1 94.75 97 PHE B CA 1
ATOM 8573 C C . PHE B 1 97 ? 26.156 -7.754 -36.188 1 94.75 97 PHE B C 1
ATOM 8575 O O . PHE B 1 97 ? 25.078 -8.172 -36.594 1 94.75 97 PHE B O 1
ATOM 8582 N N . GLU B 1 98 ? 27.375 -8.211 -36.625 1 94.5 98 GLU B N 1
ATOM 8583 C CA . GLU B 1 98 ? 27.469 -9.312 -37.594 1 94.5 98 GLU B CA 1
ATOM 8584 C C . GLU B 1 98 ? 28.359 -10.43 -37.062 1 94.5 98 GLU B C 1
ATOM 8586 O O . GLU B 1 98 ? 29.391 -10.164 -36.438 1 94.5 98 GLU B O 1
ATOM 8591 N N . SER B 1 99 ? 27.859 -11.602 -37.188 1 93.5 99 SER B N 1
ATOM 8592 C CA . SER B 1 99 ? 28.625 -12.781 -36.781 1 93.5 99 SER B CA 1
ATOM 8593 C C . SER B 1 99 ? 28.797 -13.758 -37.938 1 93.5 99 SER B C 1
ATOM 8595 O O . SER B 1 99 ? 28.25 -13.531 -39.031 1 93.5 99 SER B O 1
ATOM 8597 N N . GLU B 1 100 ? 29.594 -14.789 -37.625 1 91.94 100 GLU B N 1
ATOM 8598 C CA . GLU B 1 100 ? 29.828 -15.836 -38.625 1 91.94 100 GLU B CA 1
ATOM 8599 C C . GLU B 1 100 ? 28.719 -16.891 -38.562 1 91.94 100 GLU B C 1
ATOM 8601 O O . GLU B 1 100 ? 28.266 -17.266 -37.5 1 91.94 100 GLU B O 1
ATOM 8606 N N . SER B 1 101 ? 28.219 -17.438 -39.656 1 86.94 101 SER B N 1
ATOM 8607 C CA . SER B 1 101 ? 27.109 -18.375 -39.75 1 86.94 101 SER B CA 1
ATOM 8608 C C . SER B 1 101 ? 27.391 -19.656 -38.969 1 86.94 101 SER B C 1
ATOM 8610 O O . SER B 1 101 ? 26.469 -20.328 -38.5 1 86.94 101 SER B O 1
ATOM 8612 N N . GLY B 1 102 ? 28.562 -20.094 -38.781 1 80.75 102 GLY B N 1
ATOM 8613 C CA . GLY B 1 102 ? 28.859 -21.328 -38.094 1 80.75 102 GLY B CA 1
ATOM 8614 C C . GLY B 1 102 ? 29.016 -21.156 -36.594 1 80.75 102 GLY B C 1
ATOM 8615 O O . GLY B 1 102 ? 29.344 -22.094 -35.875 1 80.75 102 GLY B O 1
ATOM 8616 N N . ASP B 1 103 ? 28.578 -20.031 -36.094 1 86.56 103 ASP B N 1
ATOM 8617 C CA . ASP B 1 103 ? 28.719 -19.766 -34.688 1 86.56 103 ASP B CA 1
ATOM 8618 C C . ASP B 1 103 ? 27.562 -20.359 -33.875 1 86.56 103 ASP B C 1
ATOM 8620 O O . ASP B 1 103 ? 26.484 -20.578 -34.438 1 86.56 103 ASP B O 1
ATOM 8624 N N . VAL B 1 104 ? 27.828 -20.781 -32.656 1 81.06 104 VAL B N 1
ATOM 8625 C CA . VAL B 1 104 ? 26.828 -21.391 -31.797 1 81.06 104 VAL B CA 1
ATOM 8626 C C . VAL B 1 104 ? 26.219 -20.328 -30.875 1 81.06 104 VAL B C 1
ATOM 8628 O O . VAL B 1 104 ? 26.828 -19.281 -30.656 1 81.06 104 VAL B O 1
ATOM 8631 N N . THR B 1 105 ? 25.109 -20.594 -30.312 1 79.56 105 THR B N 1
ATOM 8632 C CA . THR B 1 105 ? 24.344 -19.625 -29.531 1 79.56 105 THR B CA 1
ATOM 8633 C C . THR B 1 105 ? 25.125 -19.203 -28.297 1 79.56 105 THR B C 1
ATOM 8635 O O . THR B 1 105 ? 25.109 -18.016 -27.922 1 79.56 105 THR B O 1
ATOM 8638 N N . GLY B 1 106 ? 25.719 -20.078 -27.625 1 80.06 106 GLY B N 1
ATOM 8639 C CA . GLY B 1 106 ? 26.484 -19.734 -26.438 1 80.06 106 GLY B CA 1
ATOM 8640 C C . GLY B 1 106 ? 27.641 -18.781 -26.719 1 80.06 106 GLY B C 1
ATOM 8641 O O . GLY B 1 106 ? 27.891 -17.859 -25.953 1 80.06 106 GLY B O 1
ATOM 8642 N N . SER B 1 107 ? 28.297 -19.031 -27.812 1 85.62 107 SER B N 1
ATOM 8643 C CA . SER B 1 107 ? 29.406 -18.156 -28.234 1 85.62 107 SER B CA 1
ATOM 8644 C C . SER B 1 107 ? 28.891 -16.797 -28.672 1 85.62 107 SER B C 1
ATOM 8646 O O . SER B 1 107 ? 29.516 -15.773 -28.359 1 85.62 107 SER B O 1
ATOM 8648 N N . LEU B 1 108 ? 27.844 -16.828 -29.328 1 88.62 108 LEU B N 1
ATOM 8649 C CA . LEU B 1 108 ? 27.266 -15.578 -29.797 1 88.62 108 LEU B CA 1
ATOM 8650 C C . LEU B 1 108 ? 26.922 -14.664 -28.625 1 88.62 108 LEU B C 1
ATOM 8652 O O . LEU B 1 108 ? 27.094 -13.445 -28.719 1 88.62 108 LEU B O 1
ATOM 8656 N N . ASN B 1 109 ? 26.375 -15.227 -27.594 1 89.12 109 ASN B N 1
ATOM 8657 C CA . ASN B 1 109 ? 26.031 -14.422 -26.422 1 89.12 109 ASN B CA 1
ATOM 8658 C C . ASN B 1 109 ? 27.25 -13.789 -25.781 1 89.12 109 ASN B C 1
ATOM 8660 O O . ASN B 1 109 ? 27.203 -12.641 -25.328 1 89.12 109 ASN B O 1
ATOM 8664 N N . ILE B 1 110 ? 28.297 -14.492 -25.719 1 90.38 110 ILE B N 1
ATOM 8665 C CA . ILE B 1 110 ? 29.531 -13.945 -25.172 1 90.38 110 ILE B CA 1
ATOM 8666 C C . ILE B 1 110 ? 30.031 -12.797 -26.062 1 90.38 110 ILE B C 1
ATOM 8668 O O . ILE B 1 110 ? 30.453 -11.758 -25.547 1 90.38 110 ILE B O 1
ATOM 8672 N N . LYS B 1 111 ? 29.953 -13 -27.312 1 93.56 111 LYS B N 1
ATOM 8673 C CA . LYS B 1 111 ? 30.406 -11.992 -28.266 1 93.56 111 LYS B CA 1
ATOM 8674 C C . LYS B 1 111 ? 29.531 -10.75 -28.203 1 93.56 111 LYS B C 1
ATOM 8676 O O . LYS B 1 111 ? 30.016 -9.617 -28.297 1 93.56 111 LYS B O 1
ATOM 8681 N N . ARG B 1 112 ? 28.234 -10.945 -28.094 1 94 112 ARG B N 1
ATOM 8682 C CA . ARG B 1 112 ? 27.328 -9.82 -27.906 1 94 112 ARG B CA 1
ATOM 8683 C C . ARG B 1 112 ? 27.719 -9.016 -26.656 1 94 112 ARG B C 1
ATOM 8685 O O . ARG B 1 112 ? 27.734 -7.785 -26.688 1 94 112 ARG B O 1
ATOM 8692 N N . ALA B 1 113 ? 27.953 -9.75 -25.594 1 94 113 ALA B N 1
ATOM 8693 C CA . ALA B 1 113 ? 28.312 -9.102 -24.344 1 94 113 ALA B CA 1
ATOM 8694 C C . ALA B 1 113 ? 29.594 -8.289 -24.5 1 94 113 ALA B C 1
ATOM 8696 O O . ALA B 1 113 ? 29.688 -7.156 -24.016 1 94 113 ALA B O 1
ATOM 8697 N N . LEU B 1 114 ? 30.547 -8.805 -25.156 1 95.06 114 LEU B N 1
ATOM 8698 C CA . LEU B 1 114 ? 31.828 -8.133 -25.359 1 95.06 114 LEU B CA 1
ATOM 8699 C C . LEU B 1 114 ? 31.641 -6.855 -26.172 1 95.06 114 LEU B C 1
ATOM 8701 O O . LEU B 1 114 ? 32.219 -5.82 -25.844 1 95.06 114 LEU B O 1
ATOM 8705 N N . ALA B 1 115 ? 30.875 -6.969 -27.172 1 94.62 115 ALA B N 1
ATOM 8706 C CA . ALA B 1 115 ? 30.625 -5.801 -28.016 1 94.62 115 ALA B CA 1
ATOM 8707 C C . ALA B 1 115 ? 30.016 -4.664 -27.203 1 94.62 115 ALA B C 1
ATOM 8709 O O . ALA B 1 115 ? 30.344 -3.494 -27.406 1 94.62 115 ALA B O 1
ATOM 8710 N N . THR B 1 116 ? 29.141 -4.961 -26.328 1 94.25 116 THR B N 1
ATOM 8711 C CA . THR B 1 116 ? 28.422 -3.945 -25.562 1 94.25 116 THR B CA 1
ATOM 8712 C C . THR B 1 116 ? 29.312 -3.385 -24.453 1 94.25 116 THR B C 1
ATOM 8714 O O . THR B 1 116 ? 29.125 -2.254 -24 1 94.25 116 THR B O 1
ATOM 8717 N N . MET B 1 117 ? 30.25 -4.129 -24 1 95.12 117 MET B N 1
ATOM 8718 C CA . MET B 1 117 ? 31.156 -3.666 -22.953 1 95.12 117 MET B CA 1
ATOM 8719 C C . MET B 1 117 ? 32 -2.498 -23.438 1 95.12 117 MET B C 1
ATOM 8721 O O . MET B 1 117 ? 32.375 -1.626 -22.656 1 95.12 117 MET B O 1
ATOM 8725 N N . PHE B 1 118 ? 32.25 -2.439 -24.656 1 94.31 118 PHE B N 1
ATOM 8726 C CA . PHE B 1 118 ? 33.125 -1.416 -25.188 1 94.31 118 PHE B CA 1
ATOM 8727 C C . PHE B 1 118 ? 32.344 -0.2 -25.672 1 94.31 118 PHE B C 1
ATOM 8729 O O . PHE B 1 118 ? 32.906 0.734 -26.234 1 94.31 118 PHE B O 1
ATOM 8736 N N . GLN B 1 119 ? 31.094 -0.159 -25.391 1 93.94 119 GLN B N 1
ATOM 8737 C CA . GLN B 1 119 ? 30.312 1.023 -25.719 1 93.94 119 GLN B CA 1
ATOM 8738 C C . GLN B 1 119 ? 30.672 2.193 -24.812 1 93.94 119 GLN B C 1
ATOM 8740 O O . GLN B 1 119 ? 30.656 2.059 -23.578 1 93.94 119 GLN B O 1
ATOM 8745 N N . LEU B 1 120 ? 30.969 3.291 -25.344 1 93.69 120 LEU B N 1
ATOM 8746 C CA . LEU B 1 120 ? 31.328 4.484 -24.594 1 93.69 120 LEU B CA 1
ATOM 8747 C C . LEU B 1 120 ? 31 5.746 -25.391 1 93.69 120 LEU B C 1
ATOM 8749 O O . LEU B 1 120 ? 31.422 5.887 -26.547 1 93.69 120 LEU B O 1
ATOM 8753 N N . LYS B 1 121 ? 30.344 6.621 -24.766 1 91.38 121 LYS B N 1
ATOM 8754 C CA . LYS B 1 121 ? 30.016 7.895 -25.406 1 91.38 121 LYS B CA 1
ATOM 8755 C C . LYS B 1 121 ? 31.125 8.922 -25.172 1 91.38 121 LYS B C 1
ATOM 8757 O O . LYS B 1 121 ? 31.016 9.766 -24.281 1 91.38 121 LYS B O 1
ATOM 8762 N N . LEU B 1 122 ? 31.984 9.062 -26.125 1 89.12 122 LEU B N 1
ATOM 8763 C CA . LEU B 1 122 ? 33.188 9.883 -25.984 1 89.12 122 LEU B CA 1
ATOM 8764 C C . LEU B 1 122 ? 32.812 11.367 -26.031 1 89.12 122 LEU B C 1
ATOM 8766 O O . LEU B 1 122 ? 33.438 12.18 -25.328 1 89.12 122 LEU B O 1
ATOM 8770 N N . ASP B 1 123 ? 31.734 11.742 -26.672 1 84.5 123 ASP B N 1
ATOM 8771 C CA . ASP B 1 123 ? 31.375 13.148 -26.859 1 84.5 123 ASP B CA 1
ATOM 8772 C C . ASP B 1 123 ? 30.797 13.742 -25.578 1 84.5 123 ASP B C 1
ATOM 8774 O O . ASP B 1 123 ? 30.844 14.961 -25.375 1 84.5 123 ASP B O 1
ATOM 8778 N N . SER B 1 124 ? 30.312 12.906 -24.781 1 84.94 124 SER B N 1
ATOM 8779 C CA . SER B 1 124 ? 29.625 13.398 -23.594 1 84.94 124 SER B CA 1
ATOM 8780 C C . SER B 1 124 ? 30.531 13.352 -22.375 1 84.94 124 SER B C 1
ATOM 8782 O O . SER B 1 124 ? 30.109 13.703 -21.266 1 84.94 124 SER B O 1
ATOM 8784 N N . LEU B 1 125 ? 31.797 13.078 -22.547 1 87 125 LEU B N 1
ATOM 8785 C CA . LEU B 1 125 ? 32.688 12.852 -21.406 1 87 125 LEU B CA 1
ATOM 8786 C C . LEU B 1 125 ? 33.188 14.172 -20.828 1 87 125 LEU B C 1
ATOM 8788 O O . LEU B 1 125 ? 33.875 14.188 -19.812 1 87 125 LEU B O 1
ATOM 8792 N N . ARG B 1 126 ? 32.656 15.188 -21.328 1 78.62 126 ARG B N 1
ATOM 8793 C CA . ARG B 1 126 ? 33 16.484 -20.766 1 78.62 126 ARG B CA 1
ATOM 8794 C C . ARG B 1 126 ? 32.188 16.781 -19.531 1 78.62 126 ARG B C 1
ATOM 8796 O O . ARG B 1 126 ? 32.594 17.562 -18.656 1 78.62 126 ARG B O 1
ATOM 8803 N N . ARG B 1 127 ? 31.188 16.047 -19.484 1 77.94 127 ARG B N 1
ATOM 8804 C CA . ARG B 1 127 ? 30.328 16.203 -18.312 1 77.94 127 ARG B CA 1
ATOM 8805 C C . ARG B 1 127 ? 30.734 15.258 -17.203 1 77.94 127 ARG B C 1
ATOM 8807 O O . ARG B 1 127 ? 31.016 14.086 -17.438 1 77.94 127 ARG B O 1
ATOM 8814 N N . PRO B 1 128 ? 30.828 15.82 -16.047 1 72.81 128 PRO B N 1
ATOM 8815 C CA . PRO B 1 128 ? 31.234 14.945 -14.945 1 72.81 128 PRO B CA 1
ATOM 8816 C C . PRO B 1 128 ? 30.25 13.805 -14.688 1 72.81 128 PRO B C 1
ATOM 8818 O O . PRO B 1 128 ? 30.641 12.758 -14.172 1 72.81 128 PRO B O 1
ATOM 8821 N N . SER B 1 129 ? 29.047 14.055 -14.891 1 77.31 129 SER B N 1
ATOM 8822 C CA . SER B 1 129 ? 28.047 13 -14.711 1 77.31 129 SER B CA 1
ATOM 8823 C C . SER B 1 129 ? 26.859 13.203 -15.633 1 77.31 129 SER B C 1
ATOM 8825 O O . SER B 1 129 ? 26.438 14.344 -15.867 1 77.31 129 SER B O 1
ATOM 8827 N N . PHE B 1 130 ? 26.375 12.164 -16.219 1 79.56 130 PHE B N 1
ATOM 8828 C CA . PHE B 1 130 ? 25.172 12.234 -17.047 1 79.56 130 PHE B CA 1
ATOM 8829 C C . PHE B 1 130 ? 24.547 10.859 -17.203 1 79.56 130 PHE B C 1
ATOM 8831 O O . PHE B 1 130 ? 25.203 9.836 -17 1 79.56 130 PHE B O 1
ATOM 8838 N N . ALA B 1 131 ? 23.25 10.867 -17.422 1 80.06 131 ALA B N 1
ATOM 8839 C CA . ALA B 1 131 ? 22.531 9.633 -17.719 1 80.06 131 ALA B CA 1
ATOM 8840 C C . ALA B 1 131 ? 22.141 9.57 -19.188 1 80.06 131 ALA B C 1
ATOM 8842 O O . ALA B 1 131 ? 21.828 10.594 -19.797 1 80.06 131 ALA B O 1
ATOM 8843 N N . SER B 1 132 ? 22.312 8.391 -19.75 1 86.69 132 SER B N 1
ATOM 8844 C CA . SER B 1 132 ? 21.953 8.188 -21.156 1 86.69 132 SER B CA 1
ATOM 8845 C C . SER B 1 132 ? 21.219 6.859 -21.359 1 86.69 132 SER B C 1
ATOM 8847 O O . SER B 1 132 ? 21.453 5.898 -20.609 1 86.69 132 SER B O 1
ATOM 8849 N N . GLU B 1 133 ? 20.328 6.836 -22.312 1 88.75 133 GLU B N 1
ATOM 8850 C CA . GLU B 1 133 ? 19.688 5.586 -22.719 1 88.75 133 GLU B CA 1
ATOM 8851 C C . GLU B 1 133 ? 20.484 4.891 -23.812 1 88.75 133 GLU B C 1
ATOM 8853 O O . GLU B 1 133 ? 20.75 5.484 -24.859 1 88.75 133 GLU B O 1
ATOM 8858 N N . GLU B 1 134 ? 20.906 3.693 -23.531 1 92.12 134 GLU B N 1
ATOM 8859 C CA . GLU B 1 134 ? 21.703 2.934 -24.484 1 92.12 134 GLU B CA 1
ATOM 8860 C C . GLU B 1 134 ? 21.078 1.568 -24.766 1 92.12 134 GLU B C 1
ATOM 8862 O O . GLU B 1 134 ? 20.484 0.955 -23.875 1 92.12 134 GLU B O 1
ATOM 8867 N N . THR B 1 135 ? 21.297 1.14 -26.016 1 91.31 135 THR B N 1
ATOM 8868 C CA . THR B 1 135 ? 20.844 -0.205 -26.375 1 91.31 135 THR B CA 1
ATOM 8869 C C . THR B 1 135 ? 21.953 -1.226 -26.094 1 91.31 135 THR B C 1
ATOM 8871 O O . THR B 1 135 ? 23.078 -1.073 -26.547 1 91.31 135 THR B O 1
ATOM 8874 N N . GLY B 1 136 ? 21.656 -2.197 -25.25 1 90.19 136 GLY B N 1
ATOM 8875 C CA . GLY B 1 136 ? 22.594 -3.26 -24.938 1 90.19 136 GLY B CA 1
ATOM 8876 C C . GLY B 1 136 ? 22 -4.645 -25.062 1 90.19 136 GLY B C 1
ATOM 8877 O O . GLY B 1 136 ? 21.125 -4.875 -25.906 1 90.19 136 GLY B O 1
ATOM 8878 N N . VAL B 1 137 ? 22.594 -5.512 -24.312 1 90.44 137 VAL B N 1
ATOM 8879 C CA . VAL B 1 137 ? 22.219 -6.918 -24.422 1 90.44 137 VAL B CA 1
ATOM 8880 C C . VAL B 1 137 ? 20.812 -7.133 -23.891 1 90.44 137 VAL B C 1
ATOM 8882 O O . VAL B 1 137 ? 20.125 -8.094 -24.266 1 90.44 137 VAL B O 1
ATOM 8885 N N . TYR B 1 138 ? 20.391 -6.383 -22.969 1 89.62 138 TYR B N 1
ATOM 8886 C CA . TYR B 1 138 ? 19.047 -6.484 -22.422 1 89.62 138 TYR B CA 1
ATOM 8887 C C . TYR B 1 138 ? 18.156 -5.387 -22.969 1 89.62 138 TYR B C 1
ATOM 8889 O O . TYR B 1 138 ? 17.234 -4.922 -22.281 1 89.62 138 TYR B O 1
ATOM 8897 N N . GLY B 1 139 ? 18.453 -4.906 -24.109 1 89.06 139 GLY B N 1
ATOM 8898 C CA . GLY B 1 139 ? 17.656 -3.852 -24.719 1 89.06 139 GLY B CA 1
ATOM 8899 C C . GLY B 1 139 ? 18.094 -2.461 -24.312 1 89.06 139 GLY B C 1
ATOM 8900 O O . GLY B 1 139 ? 19.281 -2.215 -24.094 1 89.06 139 GLY B O 1
ATOM 8901 N N . LYS B 1 140 ? 17.062 -1.612 -24.266 1 90.12 140 LYS B N 1
ATOM 8902 C CA . LYS B 1 140 ? 17.375 -0.235 -23.891 1 90.12 140 LYS B CA 1
ATOM 8903 C C . LYS B 1 140 ? 17.422 -0.066 -22.375 1 90.12 140 LYS B C 1
ATOM 8905 O O . LYS B 1 140 ? 16.469 -0.39 -21.688 1 90.12 140 LYS B O 1
ATOM 8910 N N . CYS B 1 141 ? 18.609 0.384 -21.938 1 88.81 141 CYS B N 1
ATOM 8911 C CA . CYS B 1 141 ? 18.812 0.573 -20.5 1 88.81 141 CYS B CA 1
ATOM 8912 C C . CYS B 1 141 ? 19.266 1.997 -20.203 1 88.81 141 CYS B C 1
ATOM 8914 O O . CYS B 1 141 ? 19.906 2.639 -21.031 1 88.81 141 CYS B O 1
ATOM 8916 N N . ASN B 1 142 ? 18.875 2.494 -19.031 1 82.69 142 ASN B N 1
ATOM 8917 C CA . ASN B 1 142 ? 19.406 3.76 -18.547 1 82.69 142 ASN B CA 1
ATOM 8918 C C . ASN B 1 142 ? 20.781 3.578 -17.906 1 82.69 142 ASN B C 1
ATOM 8920 O O . ASN B 1 142 ? 20.938 2.799 -16.953 1 82.69 142 ASN B O 1
ATOM 8924 N N . VAL B 1 143 ? 21.75 4.289 -18.422 1 88.25 143 VAL B N 1
ATOM 8925 C CA . VAL B 1 143 ? 23.125 4.133 -17.984 1 88.25 143 VAL B CA 1
ATOM 8926 C C . VAL B 1 143 ? 23.609 5.43 -17.328 1 88.25 143 VAL B C 1
ATOM 8928 O O . VAL B 1 143 ? 23.453 6.512 -17.906 1 88.25 143 VAL B O 1
ATOM 8931 N N . GLN B 1 144 ? 24.219 5.27 -16.141 1 83 144 GLN B N 1
ATOM 8932 C CA . GLN B 1 144 ? 24.781 6.414 -15.453 1 83 144 GLN B CA 1
ATOM 8933 C C . GLN B 1 144 ? 26.297 6.512 -15.695 1 83 144 GLN B C 1
ATOM 8935 O O . GLN B 1 144 ? 27.016 5.523 -15.555 1 83 144 GLN B O 1
ATOM 8940 N N . TYR B 1 145 ? 26.734 7.699 -16.156 1 86.44 145 TYR B N 1
ATOM 8941 C CA . TYR B 1 145 ? 28.141 7.969 -16.391 1 86.44 145 TYR B CA 1
ATOM 8942 C C . TYR B 1 145 ? 28.7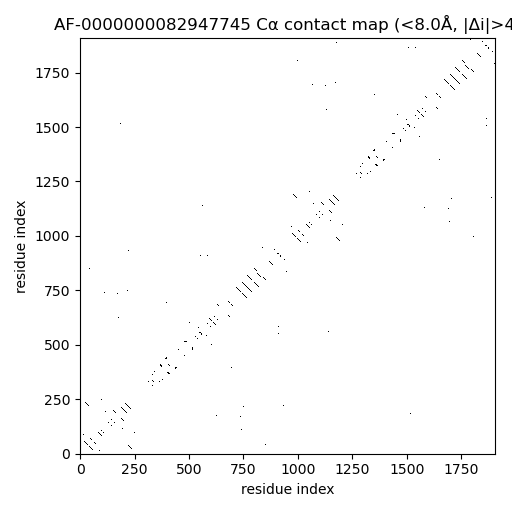19 8.867 -15.297 1 86.44 145 TYR B C 1
ATOM 8944 O O . TYR B 1 145 ? 28.109 9.875 -14.93 1 86.44 145 TYR B O 1
ATOM 8952 N N . LEU B 1 146 ? 29.797 8.414 -14.789 1 79.75 146 LEU B N 1
ATOM 8953 C CA . LEU B 1 146 ? 30.594 9.234 -13.875 1 79.75 146 LEU B CA 1
ATOM 8954 C C . LEU B 1 146 ? 32 9.453 -14.43 1 79.75 146 LEU B C 1
ATOM 8956 O O . LEU B 1 146 ? 32.719 8.484 -14.688 1 79.75 146 LEU B O 1
ATOM 8960 N N . VAL B 1 147 ? 32.312 10.719 -14.688 1 85 147 VAL B N 1
ATOM 8961 C CA . VAL B 1 147 ? 33.594 11.016 -15.344 1 85 147 VAL B CA 1
ATOM 8962 C C . VAL B 1 147 ? 34.5 11.766 -14.383 1 85 147 VAL B C 1
ATOM 8964 O O . VAL B 1 147 ? 34.094 12.75 -13.766 1 85 147 VAL B O 1
ATOM 8967 N N . THR B 1 148 ? 35.594 11.227 -14.18 1 76.94 148 THR B N 1
ATOM 8968 C CA . THR B 1 148 ? 36.625 11.891 -13.375 1 76.94 148 THR B CA 1
ATOM 8969 C C . THR B 1 148 ? 37.906 12.078 -14.18 1 76.94 148 THR B C 1
ATOM 8971 O O . THR B 1 148 ? 38.344 11.164 -14.883 1 76.94 148 THR B O 1
ATOM 8974 N N . LYS B 1 149 ? 38.406 13.305 -14.156 1 79.56 149 LYS B N 1
ATOM 8975 C CA . LYS B 1 149 ? 39.656 13.586 -14.859 1 79.56 149 LYS B CA 1
ATOM 8976 C C . LYS B 1 149 ? 40.812 13.742 -13.875 1 79.56 149 LYS B C 1
ATOM 8978 O O . LYS B 1 149 ? 40.719 14.484 -12.898 1 79.56 149 LYS B O 1
ATOM 8983 N N . GLU B 1 150 ? 41.719 12.789 -13.906 1 72.94 150 GLU B N 1
ATOM 8984 C CA . GLU B 1 150 ? 42.938 12.844 -13.086 1 72.94 150 GLU B CA 1
ATOM 8985 C C . GLU B 1 150 ? 44.188 12.836 -13.953 1 72.94 150 GLU B C 1
ATOM 8987 O O . GLU B 1 150 ? 44.406 11.883 -14.703 1 72.94 150 GLU B O 1
ATOM 8992 N N . ASN B 1 151 ? 45.188 13.617 -13.719 1 73.62 151 ASN B N 1
ATOM 8993 C CA . ASN B 1 151 ? 46.531 13.672 -14.344 1 73.62 151 ASN B CA 1
ATOM 8994 C C . ASN B 1 151 ? 46.438 13.406 -15.844 1 73.62 151 ASN B C 1
ATOM 8996 O O . ASN B 1 151 ? 47.156 12.555 -16.359 1 73.62 151 ASN B O 1
ATOM 9000 N N . ASN B 1 152 ? 45.594 13.875 -16.594 1 79.38 152 ASN B N 1
ATOM 9001 C CA . ASN B 1 152 ? 45.438 13.812 -18.047 1 79.38 152 ASN B CA 1
ATOM 9002 C C . ASN B 1 152 ? 44.688 12.547 -18.469 1 79.38 152 ASN B C 1
ATOM 9004 O O . ASN B 1 152 ? 44.5 12.312 -19.672 1 79.38 152 ASN B O 1
ATOM 9008 N N . ASN B 1 153 ? 44.469 11.656 -17.547 1 87.38 153 ASN B N 1
ATOM 9009 C CA . ASN B 1 153 ? 43.625 10.492 -17.828 1 87.38 153 ASN B CA 1
ATOM 9010 C C . ASN B 1 153 ? 42.188 10.719 -17.438 1 87.38 153 ASN B C 1
ATOM 9012 O O . ASN B 1 153 ? 41.875 11.484 -16.531 1 87.38 153 ASN B O 1
ATOM 9016 N N . THR B 1 154 ? 41.406 10.156 -18.359 1 89.81 154 THR B N 1
ATOM 9017 C CA . THR B 1 154 ? 39.969 10.25 -18.094 1 89.81 154 THR B CA 1
ATOM 9018 C C . THR B 1 154 ? 39.438 8.922 -17.578 1 89.81 154 THR B C 1
ATOM 9020 O O . THR B 1 154 ? 39.562 7.895 -18.25 1 89.81 154 THR B O 1
ATOM 9023 N N . ASN B 1 155 ? 38.969 8.906 -16.375 1 89.06 155 ASN B N 1
ATOM 9024 C CA . ASN B 1 155 ? 38.312 7.723 -15.836 1 89.06 155 ASN B CA 1
ATOM 9025 C C . ASN B 1 155 ? 36.812 7.836 -15.938 1 89.06 155 ASN B C 1
ATOM 9027 O O . ASN B 1 155 ? 36.219 8.852 -15.562 1 89.06 155 ASN B O 1
ATOM 9031 N N . VAL B 1 156 ? 36.281 6.801 -16.578 1 91.25 156 VAL B N 1
ATOM 9032 C CA . VAL B 1 156 ? 34.812 6.789 -16.766 1 91.25 156 VAL B CA 1
ATOM 9033 C C . VAL B 1 156 ? 34.219 5.578 -16.047 1 91.25 156 VAL B C 1
ATOM 9035 O O . VAL B 1 156 ? 34.688 4.449 -16.25 1 91.25 156 VAL B O 1
ATOM 9038 N N . LYS B 1 157 ? 33.312 5.789 -15.188 1 86.38 157 LYS B N 1
ATOM 9039 C CA . LYS B 1 157 ? 32.531 4.715 -14.57 1 86.38 157 LYS B CA 1
ATOM 9040 C C . LYS B 1 157 ? 31.109 4.672 -15.109 1 86.38 157 LYS B C 1
ATOM 9042 O O . LYS B 1 157 ? 30.391 5.676 -15.062 1 86.38 157 LYS B O 1
ATOM 9047 N N . LYS B 1 158 ? 30.781 3.586 -15.633 1 90.44 158 LYS B N 1
ATOM 9048 C CA . LYS B 1 158 ? 29.438 3.34 -16.156 1 90.44 158 LYS B CA 1
ATOM 9049 C C . LYS B 1 158 ? 28.688 2.361 -15.266 1 90.44 158 LYS B C 1
ATOM 9051 O O . LYS B 1 158 ? 29.203 1.295 -14.922 1 90.44 158 LYS B O 1
ATOM 9056 N N . ILE B 1 159 ? 27.547 2.709 -14.883 1 83.44 159 ILE B N 1
ATOM 9057 C CA . ILE B 1 159 ? 26.703 1.829 -14.086 1 83.44 159 ILE B CA 1
ATOM 9058 C C . ILE B 1 159 ? 25.422 1.508 -14.852 1 83.44 159 ILE B C 1
ATOM 9060 O O . ILE B 1 159 ? 24.703 2.414 -15.273 1 83.44 159 ILE B O 1
ATOM 9064 N N . ILE B 1 160 ? 25.156 0.286 -14.984 1 88.12 160 ILE B N 1
ATOM 9065 C CA . ILE B 1 160 ? 23.984 -0.175 -15.727 1 88.12 160 ILE B CA 1
ATOM 9066 C C . ILE B 1 160 ? 23.125 -1.079 -14.844 1 88.12 160 ILE B C 1
ATOM 9068 O O . ILE B 1 160 ? 23.641 -2.051 -14.273 1 88.12 160 ILE B O 1
ATOM 9072 N N . ASN B 1 161 ? 21.891 -0.851 -14.734 1 81.44 161 ASN B N 1
ATOM 9073 C CA . ASN B 1 161 ? 20.922 -1.727 -14.078 1 81.44 161 ASN B CA 1
ATOM 9074 C C . ASN B 1 161 ? 20.141 -2.561 -15.086 1 81.44 161 ASN B C 1
ATOM 9076 O O . ASN B 1 161 ? 19.156 -2.088 -15.656 1 81.44 161 ASN B O 1
ATOM 9080 N N . PHE B 1 162 ? 20.453 -3.717 -15.148 1 86.25 162 PHE B N 1
ATOM 9081 C CA . PHE B 1 162 ? 19.844 -4.59 -16.156 1 86.25 162 PHE B CA 1
ATOM 9082 C C . PHE B 1 162 ? 18.391 -4.875 -15.812 1 86.25 162 PHE B C 1
ATOM 9084 O O . PHE B 1 162 ? 17.578 -5.137 -16.703 1 86.25 162 PHE B O 1
ATOM 9091 N N . SER B 1 163 ? 18.047 -4.809 -14.531 1 78 163 SER B N 1
ATOM 9092 C CA . SER B 1 163 ? 16.688 -5.117 -14.102 1 78 163 SER B CA 1
ATOM 9093 C C . SER B 1 163 ? 15.719 -4.031 -14.539 1 78 163 SER B C 1
ATOM 9095 O O . SER B 1 163 ? 14.508 -4.262 -14.594 1 78 163 SER B O 1
ATOM 9097 N N . ALA B 1 164 ? 16.156 -2.926 -14.875 1 75.69 164 ALA B N 1
ATOM 9098 C CA . ALA B 1 164 ? 15.289 -1.812 -15.258 1 75.69 164 ALA B CA 1
ATOM 9099 C C . ALA B 1 164 ? 15.297 -1.602 -16.766 1 75.69 164 ALA B C 1
ATOM 9101 O O . ALA B 1 164 ? 14.734 -0.624 -17.266 1 75.69 164 ALA B O 1
ATOM 9102 N N . CYS B 1 165 ? 15.875 -2.488 -17.469 1 86.69 165 CYS B N 1
ATOM 9103 C CA . CYS B 1 165 ? 15.914 -2.369 -18.922 1 86.69 165 CYS B CA 1
ATOM 9104 C C . CYS B 1 165 ? 14.57 -2.73 -19.531 1 86.69 165 CYS B C 1
ATOM 9106 O O . CYS B 1 165 ? 13.703 -3.299 -18.859 1 86.69 165 CYS B O 1
ATOM 9108 N N . ASN B 1 166 ? 14.273 -2.301 -20.672 1 77.06 166 ASN B N 1
ATOM 9109 C CA . ASN B 1 166 ? 12.977 -2.467 -21.312 1 77.06 166 ASN B CA 1
ATOM 9110 C C . ASN B 1 166 ? 12.711 -3.926 -21.656 1 77.06 166 ASN B C 1
ATOM 9112 O O . ASN B 1 166 ? 11.555 -4.352 -21.734 1 77.06 166 ASN B O 1
ATOM 9116 N N . ASN B 1 167 ? 13.812 -4.602 -21.938 1 68.88 167 ASN B N 1
ATOM 9117 C CA . ASN B 1 167 ? 13.617 -6.004 -22.281 1 68.88 167 ASN B CA 1
ATOM 9118 C C . ASN B 1 167 ? 13.555 -6.883 -21.047 1 68.88 167 ASN B C 1
ATOM 9120 O O . ASN B 1 167 ? 14.117 -6.535 -20 1 68.88 167 ASN B O 1
ATOM 9124 N N . LYS B 1 168 ? 12.875 -7.887 -21.297 1 65.5 168 LYS B N 1
ATOM 9125 C CA . LYS B 1 168 ? 12.773 -8.844 -20.203 1 65.5 168 LYS B CA 1
ATOM 9126 C C . LYS B 1 168 ? 14.148 -9.383 -19.812 1 65.5 168 LYS B C 1
ATOM 9128 O O . LYS B 1 168 ? 14.984 -9.648 -20.672 1 65.5 168 LYS B O 1
ATOM 9133 N N . LEU B 1 169 ? 14.391 -9.336 -18.547 1 65.62 169 LEU B N 1
ATOM 9134 C CA . LEU B 1 169 ? 15.656 -9.859 -18.047 1 65.62 169 LEU B CA 1
ATOM 9135 C C . LEU B 1 169 ? 15.789 -11.344 -18.344 1 65.62 169 LEU B C 1
ATOM 9137 O O . LEU B 1 169 ? 16.906 -11.852 -18.516 1 65.62 169 LEU B O 1
ATOM 9141 N N . GLY B 1 170 ? 14.633 -12.031 -18.5 1 72.06 170 GLY B N 1
ATOM 9142 C CA . GLY B 1 170 ? 14.703 -13.461 -18.734 1 72.06 170 GLY B CA 1
ATOM 9143 C C . GLY B 1 170 ? 13.344 -14.102 -18.938 1 72.06 170 GLY B C 1
ATOM 9144 O O . GLY B 1 170 ? 12.344 -13.398 -19.125 1 72.06 170 GLY B O 1
ATOM 9145 N N . GLN B 1 171 ? 13.523 -15.43 -19.156 1 78.31 171 GLN B N 1
ATOM 9146 C CA . GLN B 1 171 ? 12.312 -16.234 -19.266 1 78.31 171 GLN B CA 1
ATOM 9147 C C . GLN B 1 171 ? 11.977 -16.891 -17.922 1 78.31 171 GLN B C 1
ATOM 9149 O O . GLN B 1 171 ? 12.844 -17.469 -17.266 1 78.31 171 GLN B O 1
ATOM 9154 N N . GLN B 1 172 ? 10.82 -16.625 -17.547 1 82.75 172 GLN B N 1
ATOM 9155 C CA . GLN B 1 172 ? 10.375 -17.172 -16.281 1 82.75 172 GLN B CA 1
ATOM 9156 C C . GLN B 1 172 ? 9.25 -18.188 -16.469 1 82.75 172 GLN B C 1
ATOM 9158 O O . GLN B 1 172 ? 8.383 -18 -17.312 1 82.75 172 GLN B O 1
ATOM 9163 N N . TRP B 1 173 ? 9.336 -19.375 -15.805 1 86.81 173 TRP B N 1
ATOM 9164 C CA . TRP B 1 173 ? 8.297 -20.406 -15.836 1 86.81 173 TRP B CA 1
ATOM 9165 C C . TRP B 1 173 ? 7.984 -20.906 -14.43 1 86.81 173 TRP B C 1
ATOM 9167 O O . TRP B 1 173 ? 8.883 -21.047 -13.602 1 86.81 173 TRP B O 1
ATOM 9177 N N . SER B 1 174 ? 6.762 -21.078 -14.18 1 90.12 174 SER B N 1
ATOM 9178 C CA . SER B 1 174 ? 6.305 -21.703 -12.945 1 90.12 174 SER B CA 1
ATOM 9179 C C . SER B 1 174 ? 5.09 -22.594 -13.195 1 90.12 174 SER B C 1
ATOM 9181 O O . SER B 1 174 ? 4.344 -22.375 -14.148 1 90.12 174 SER B O 1
ATOM 9183 N N . ASN B 1 175 ? 4.973 -23.656 -12.445 1 91.94 175 ASN B N 1
ATOM 9184 C CA . ASN B 1 175 ? 3.818 -24.531 -12.586 1 91.94 175 ASN B CA 1
ATOM 9185 C C . ASN B 1 175 ? 2.572 -23.938 -11.938 1 91.94 175 ASN B C 1
ATOM 9187 O O . ASN B 1 175 ? 1.456 -24.391 -12.203 1 91.94 175 ASN B O 1
ATOM 9191 N N . THR B 1 176 ? 2.812 -22.984 -11.141 1 92.06 176 THR B N 1
ATOM 9192 C CA . THR B 1 176 ? 1.702 -22.266 -10.523 1 92.06 176 THR B CA 1
ATOM 9193 C C . THR B 1 176 ? 1.591 -20.859 -11.102 1 92.06 176 THR B C 1
ATOM 9195 O O . THR B 1 176 ? 2.588 -20.266 -11.531 1 92.06 176 THR B O 1
ATOM 9198 N N . PRO B 1 177 ? 0.353 -20.375 -11.141 1 90.69 177 PRO B N 1
ATOM 9199 C CA . PRO B 1 177 ? 0.172 -19.047 -11.727 1 90.69 177 PRO B CA 1
ATOM 9200 C C . PRO B 1 177 ? 0.759 -17.938 -10.867 1 90.69 177 PRO B C 1
ATOM 9202 O O . PRO B 1 177 ? 0.91 -18.109 -9.656 1 90.69 177 PRO B O 1
ATOM 9205 N N . PRO B 1 178 ? 1.112 -16.812 -11.508 1 88.69 178 PRO B N 1
ATOM 9206 C CA . PRO B 1 178 ? 1.604 -15.656 -10.75 1 88.69 178 PRO B CA 1
ATOM 9207 C C . PRO B 1 178 ? 0.521 -15.008 -9.891 1 88.69 178 PRO B C 1
ATOM 9209 O O . PRO B 1 178 ? -0.661 -15.055 -10.242 1 88.69 178 PRO B O 1
ATOM 9212 N N . PHE B 1 179 ? 0.951 -14.531 -8.773 1 88.88 179 PHE B N 1
ATOM 9213 C CA . PHE B 1 179 ? 0.044 -13.766 -7.926 1 88.88 179 PHE B CA 1
ATOM 9214 C C . PHE B 1 179 ? -0.176 -12.367 -8.484 1 88.88 179 PHE B C 1
ATOM 9216 O O . PHE B 1 179 ? 0.776 -11.602 -8.648 1 88.88 179 PHE B O 1
ATOM 9223 N N . LEU B 1 180 ? -1.351 -11.977 -8.781 1 80.38 180 LEU B N 1
ATOM 9224 C CA . LEU B 1 180 ? -1.635 -10.766 -9.547 1 80.38 180 LEU B CA 1
ATOM 9225 C C . LEU B 1 180 ? -1.938 -9.594 -8.625 1 80.38 180 LEU B C 1
ATOM 9227 O O . LEU B 1 180 ? -1.803 -8.438 -9.023 1 80.38 180 LEU B O 1
ATOM 9231 N N . CYS B 1 181 ? -2.203 -9.844 -7.398 1 85.31 181 CYS B N 1
ATOM 9232 C CA . CYS B 1 181 ? -2.561 -8.758 -6.496 1 85.31 181 CYS B CA 1
ATOM 9233 C C . CYS B 1 181 ? -1.315 -8.125 -5.879 1 85.31 181 CYS B C 1
ATOM 9235 O O . CYS B 1 181 ? -0.314 -8.812 -5.66 1 85.31 181 CYS B O 1
ATOM 9237 N N . PRO B 1 182 ? -1.37 -6.762 -5.742 1 76.12 182 PRO B N 1
ATOM 9238 C CA . PRO B 1 182 ? -0.219 -6.113 -5.109 1 76.12 182 PRO B CA 1
ATOM 9239 C C . PRO B 1 182 ? 0.055 -6.637 -3.703 1 76.12 182 PRO B C 1
ATOM 9241 O O . PRO B 1 182 ? -0.845 -6.648 -2.857 1 76.12 182 PRO B O 1
ATOM 9244 N N . SER B 1 183 ? 1.213 -7.316 -3.51 1 74.56 183 SER B N 1
ATOM 9245 C CA . SER B 1 183 ? 1.586 -7.895 -2.223 1 74.56 183 SER B CA 1
ATOM 9246 C C . SER B 1 183 ? 2.932 -7.359 -1.745 1 74.56 183 SER B C 1
ATOM 9248 O O . SER B 1 183 ? 3.553 -6.539 -2.422 1 74.56 183 SER B O 1
ATOM 9250 N N . SER B 1 184 ? 3.295 -7.742 -0.543 1 70 184 SER B N 1
ATOM 9251 C CA . SER B 1 184 ? 4.57 -7.344 0.045 1 70 184 SER B CA 1
ATOM 9252 C C . SER B 1 184 ? 5.727 -8.125 -0.574 1 70 184 SER B C 1
ATOM 9254 O O . SER B 1 184 ? 6.895 -7.84 -0.292 1 70 184 SER B O 1
ATOM 9256 N N . TYR B 1 185 ? 5.422 -9.039 -1.542 1 73.81 185 TYR B N 1
ATOM 9257 C CA . TYR B 1 185 ? 6.477 -9.805 -2.197 1 73.81 185 TYR B CA 1
ATOM 9258 C C . TYR B 1 185 ? 7.281 -8.93 -3.148 1 73.81 185 TYR B C 1
ATOM 9260 O O . TYR B 1 185 ? 6.715 -8.102 -3.869 1 73.81 185 TYR B O 1
ATOM 9268 N N . GLN B 1 186 ? 8.5 -9.016 -2.963 1 70.19 186 GLN B N 1
ATOM 9269 C CA . GLN B 1 186 ? 9.414 -8.328 -3.869 1 70.19 186 GLN B CA 1
ATOM 9270 C C . GLN B 1 186 ? 10.281 -9.32 -4.629 1 70.19 186 GLN B C 1
ATOM 9272 O O . GLN B 1 186 ? 10.797 -10.281 -4.047 1 70.19 186 GLN B O 1
ATOM 9277 N N . ASP B 1 187 ? 10.297 -9.094 -5.914 1 74.44 187 ASP B N 1
ATOM 9278 C CA . ASP B 1 187 ? 11.211 -9.922 -6.707 1 74.44 187 ASP B CA 1
ATOM 9279 C C . ASP B 1 187 ? 12.656 -9.742 -6.238 1 74.44 187 ASP B C 1
ATOM 9281 O O . ASP B 1 187 ? 13.195 -8.641 -6.289 1 74.44 187 ASP B O 1
ATOM 9285 N N . GLY B 1 188 ? 13.188 -10.773 -5.797 1 72.69 188 GLY B N 1
ATOM 9286 C CA . GLY B 1 188 ? 14.508 -10.727 -5.184 1 72.69 188 GLY B CA 1
ATOM 9287 C C . GLY B 1 188 ? 15.633 -10.828 -6.191 1 72.69 188 GLY B C 1
ATOM 9288 O O . GLY B 1 188 ? 16.812 -10.906 -5.812 1 72.69 188 GLY B O 1
ATOM 9289 N N . SER B 1 189 ? 15.352 -10.812 -7.441 1 79.25 189 SER B N 1
ATOM 9290 C CA . SER B 1 189 ? 16.422 -10.922 -8.43 1 79.25 189 SER B CA 1
ATOM 9291 C C . SER B 1 189 ? 16.859 -9.547 -8.922 1 79.25 189 SER B C 1
ATOM 9293 O O . SER B 1 189 ? 16.031 -8.727 -9.312 1 79.25 189 SER B O 1
ATOM 9295 N N . MET B 1 190 ? 18.141 -9.359 -8.812 1 78.88 190 MET B N 1
ATOM 9296 C CA . MET B 1 190 ? 18.719 -8.109 -9.273 1 78.88 190 MET B CA 1
ATOM 9297 C C . MET B 1 190 ? 19.969 -8.367 -10.109 1 78.88 190 MET B C 1
ATOM 9299 O O . MET B 1 190 ? 20.766 -9.258 -9.789 1 78.88 190 MET B O 1
ATOM 9303 N N . SER B 1 191 ? 20.031 -7.668 -11.164 1 84.69 191 SER B N 1
ATOM 9304 C CA . SER B 1 191 ? 21.219 -7.754 -12.023 1 84.69 191 SER B CA 1
ATOM 9305 C C . SER B 1 191 ? 21.719 -6.371 -12.414 1 84.69 191 SER B C 1
ATOM 9307 O O . SER B 1 191 ? 20.922 -5.504 -12.797 1 84.69 191 SER B O 1
ATOM 9309 N N . HIS B 1 192 ? 23 -6.195 -12.195 1 82.75 192 HIS B N 1
ATOM 9310 C CA . HIS B 1 192 ? 23.594 -4.918 -12.578 1 82.75 192 HIS B CA 1
ATOM 9311 C C . HIS B 1 192 ? 25.031 -5.086 -13.023 1 82.75 192 HIS B C 1
ATOM 9313 O O . HIS B 1 192 ? 25.625 -6.156 -12.844 1 82.75 192 HIS B O 1
ATOM 9319 N N . SER B 1 193 ? 25.562 -4.07 -13.656 1 90.5 193 SER B N 1
ATOM 9320 C CA . SER B 1 193 ? 26.938 -4.047 -14.141 1 90.5 193 SER B CA 1
ATOM 9321 C C . SER B 1 193 ? 27.594 -2.695 -13.875 1 90.5 193 SER B C 1
ATOM 9323 O O . SER B 1 193 ? 26.953 -1.649 -14.016 1 90.5 193 SER B O 1
ATOM 9325 N N . VAL B 1 194 ? 28.828 -2.793 -13.391 1 88.56 194 VAL B N 1
ATOM 9326 C CA . VAL B 1 194 ? 29.656 -1.607 -13.203 1 88.56 194 VAL B CA 1
ATOM 9327 C C . VAL B 1 194 ? 30.891 -1.707 -14.086 1 88.56 194 VAL B C 1
ATOM 9329 O O . VAL B 1 194 ? 31.641 -2.688 -14.016 1 88.56 194 VAL B O 1
ATOM 9332 N N . ARG B 1 195 ? 31.062 -0.687 -14.859 1 93.56 195 ARG B N 1
ATOM 9333 C CA . ARG B 1 195 ? 32.188 -0.67 -15.797 1 93.56 195 ARG B CA 1
ATOM 9334 C C . ARG B 1 195 ? 33.094 0.533 -15.547 1 93.56 195 ARG B C 1
ATOM 9336 O O . ARG B 1 195 ? 32.625 1.67 -15.492 1 93.56 195 ARG B O 1
ATOM 9343 N N . ASN B 1 196 ? 34.344 0.266 -15.43 1 91.31 196 ASN B N 1
ATOM 9344 C CA . ASN B 1 196 ? 35.344 1.312 -15.227 1 91.31 196 ASN B CA 1
ATOM 9345 C C . ASN B 1 196 ? 36.312 1.398 -16.406 1 91.31 196 ASN B C 1
ATOM 9347 O O . ASN B 1 196 ? 37.031 0.436 -16.703 1 91.31 196 ASN B O 1
ATOM 9351 N N . TYR B 1 197 ? 36.312 2.553 -17.062 1 95.19 197 TYR B N 1
ATOM 9352 C CA . TYR B 1 197 ? 37.219 2.791 -18.188 1 95.19 197 TYR B CA 1
ATOM 9353 C C . TYR B 1 197 ? 38.344 3.748 -17.812 1 95.19 197 TYR B C 1
ATOM 9355 O O . TYR B 1 197 ? 38.094 4.734 -17.109 1 95.19 197 TYR B O 1
ATOM 9363 N N . ASN B 1 198 ? 39.469 3.361 -18.203 1 94.25 198 ASN B N 1
ATOM 9364 C CA . ASN B 1 198 ? 40.625 4.266 -18.156 1 94.25 198 ASN B CA 1
ATOM 9365 C C . ASN B 1 198 ? 41.062 4.672 -19.547 1 94.25 198 ASN B C 1
ATOM 9367 O O . ASN B 1 198 ? 41.531 3.83 -20.328 1 94.25 198 ASN B O 1
ATOM 9371 N N . LEU B 1 199 ? 40.875 5.941 -19.828 1 93.5 199 LEU B N 1
ATOM 9372 C CA . LEU B 1 199 ? 41.219 6.453 -21.156 1 93.5 199 LEU B CA 1
ATOM 9373 C C . LEU B 1 199 ? 42.469 7.305 -21.109 1 93.5 199 LEU B C 1
ATOM 9375 O O . LEU B 1 199 ? 42.719 8.039 -20.141 1 93.5 199 LEU B O 1
ATOM 9379 N N . ASP B 1 200 ? 43.25 7.211 -22.125 1 88.94 200 ASP B N 1
ATOM 9380 C CA . ASP B 1 200 ? 44.438 8.039 -22.219 1 88.94 200 ASP B CA 1
ATOM 9381 C C . ASP B 1 200 ? 44.125 9.406 -22.812 1 88.94 200 ASP B C 1
ATOM 9383 O O . ASP B 1 200 ? 42.969 9.758 -22.984 1 88.94 200 ASP B O 1
ATOM 9387 N N . GLU B 1 201 ? 45.094 10.156 -23.094 1 84.44 201 GLU B N 1
ATOM 9388 C CA . GLU B 1 201 ? 44.969 11.539 -23.547 1 84.44 201 GLU B CA 1
ATOM 9389 C C . GLU B 1 201 ? 44.25 11.602 -24.906 1 84.44 201 GLU B C 1
ATOM 9391 O O . GLU B 1 201 ? 43.562 12.562 -25.203 1 84.44 201 GLU B O 1
ATOM 9396 N N . ILE B 1 202 ? 44.5 10.516 -25.75 1 80.88 202 ILE B N 1
ATOM 9397 C CA . ILE B 1 202 ? 43.875 10.5 -27.062 1 80.88 202 ILE B CA 1
ATOM 9398 C C . ILE B 1 202 ? 42.562 9.703 -27 1 80.88 202 ILE B C 1
ATOM 9400 O O . ILE B 1 202 ? 42.031 9.32 -28.047 1 80.88 202 ILE B O 1
ATOM 9404 N N . ASN B 1 203 ? 42.062 9.406 -25.844 1 85 203 ASN B N 1
ATOM 9405 C CA . ASN B 1 203 ? 40.781 8.758 -25.562 1 85 203 ASN B CA 1
ATOM 9406 C C . ASN B 1 203 ? 40.781 7.301 -26.031 1 85 203 ASN B C 1
ATOM 9408 O O . ASN B 1 203 ? 39.781 6.809 -26.547 1 85 203 ASN B O 1
ATOM 9412 N N . VAL B 1 204 ? 41.969 6.648 -26.031 1 89.94 204 VAL B N 1
ATOM 9413 C CA . VAL B 1 204 ? 42.031 5.207 -26.25 1 89.94 204 VAL B CA 1
ATOM 9414 C C . VAL B 1 204 ? 41.812 4.473 -24.922 1 89.94 204 VAL B C 1
ATOM 9416 O O . VAL B 1 204 ? 42.344 4.883 -23.891 1 89.94 204 VAL B O 1
ATOM 9419 N N . ILE B 1 205 ? 41.062 3.445 -24.969 1 93.88 205 ILE B N 1
ATOM 9420 C CA . ILE B 1 205 ? 40.781 2.674 -23.766 1 93.88 205 ILE B CA 1
ATOM 9421 C C . ILE B 1 205 ? 42.031 1.874 -23.359 1 93.88 205 ILE B C 1
ATOM 9423 O O . ILE B 1 205 ? 42.375 0.909 -24.031 1 93.88 205 ILE B O 1
ATOM 9427 N N . ARG B 1 206 ? 42.625 2.219 -22.281 1 93.81 206 ARG B N 1
ATOM 9428 C CA . ARG B 1 206 ? 43.812 1.517 -21.812 1 93.81 206 ARG B CA 1
ATOM 9429 C C . ARG B 1 206 ? 43.438 0.306 -20.969 1 93.81 206 ARG B C 1
ATOM 9431 O O . ARG B 1 206 ? 44.125 -0.718 -20.984 1 93.81 206 ARG B O 1
ATOM 9438 N N . SER B 1 207 ? 42.5 0.528 -20.203 1 95.25 207 SER B N 1
ATOM 9439 C CA . SER B 1 207 ? 42 -0.568 -19.375 1 95.25 207 SER B CA 1
ATOM 9440 C C . SER B 1 207 ? 40.5 -0.474 -19.156 1 95.25 207 SER B C 1
ATOM 9442 O O . SER B 1 207 ? 39.938 0.623 -19.156 1 95.25 207 SER B O 1
ATOM 9444 N N . LEU B 1 208 ? 39.906 -1.61 -19.141 1 96.31 208 LEU B N 1
ATOM 9445 C CA . LEU B 1 208 ? 38.469 -1.746 -18.875 1 96.31 208 LEU B CA 1
ATOM 9446 C C . LEU B 1 208 ? 38.188 -2.836 -17.844 1 96.31 208 LEU B C 1
ATOM 9448 O O . LEU B 1 208 ? 38.656 -3.971 -18 1 96.31 208 LEU B O 1
ATOM 9452 N N . ASN B 1 209 ? 37.625 -2.451 -16.734 1 94.94 209 ASN B N 1
ATOM 9453 C CA . ASN B 1 209 ? 37.156 -3.406 -15.727 1 94.94 209 ASN B CA 1
ATOM 9454 C C . ASN B 1 209 ? 35.656 -3.471 -15.641 1 94.94 209 ASN B C 1
ATOM 9456 O O . ASN B 1 209 ? 35 -2.445 -15.461 1 94.94 209 ASN B O 1
ATOM 9460 N N . VAL B 1 210 ? 35.125 -4.609 -15.844 1 95.38 210 VAL B N 1
ATOM 9461 C CA . VAL B 1 210 ? 33.688 -4.809 -15.812 1 95.38 210 VAL B CA 1
ATOM 9462 C C . VAL B 1 210 ? 33.312 -5.766 -14.68 1 95.38 210 VAL B C 1
ATOM 9464 O O . VAL B 1 210 ? 33.812 -6.895 -14.625 1 95.38 210 VAL B O 1
ATOM 9467 N N . ILE B 1 211 ? 32.469 -5.344 -13.797 1 90.12 211 ILE B N 1
ATOM 9468 C CA . ILE B 1 211 ? 31.953 -6.18 -12.711 1 90.12 211 ILE B CA 1
ATOM 9469 C C . ILE B 1 211 ? 30.438 -6.383 -12.883 1 90.12 211 ILE B C 1
ATOM 9471 O O . ILE B 1 211 ? 29.672 -5.434 -12.766 1 90.12 211 ILE B O 1
ATOM 9475 N N . GLY B 1 212 ? 30.094 -7.566 -13.234 1 90.81 212 GLY B N 1
ATOM 9476 C CA . GLY B 1 212 ? 28.703 -7.934 -13.297 1 90.81 212 GLY B CA 1
ATOM 9477 C C . GLY B 1 212 ? 28.234 -8.719 -12.086 1 90.81 212 GLY B C 1
ATOM 9478 O O . GLY B 1 212 ? 28.938 -9.602 -11.602 1 90.81 212 GLY B O 1
ATOM 9479 N N . THR B 1 213 ? 27.078 -8.289 -11.578 1 86.38 213 THR B N 1
ATOM 9480 C CA . THR B 1 213 ? 26.547 -8.969 -10.391 1 86.38 213 THR B CA 1
ATOM 9481 C C . THR B 1 213 ? 25.109 -9.383 -10.602 1 86.38 213 THR B C 1
ATOM 9483 O O . THR B 1 213 ? 24.312 -8.633 -11.164 1 86.38 213 THR B O 1
ATOM 9486 N N . VAL B 1 214 ? 24.844 -10.609 -10.281 1 89 214 VAL B N 1
ATOM 9487 C CA . VAL B 1 214 ? 23.469 -11.125 -10.219 1 89 214 VAL B CA 1
ATOM 9488 C C . VAL B 1 214 ? 23.172 -11.609 -8.805 1 89 214 VAL B C 1
ATOM 9490 O O . VAL B 1 214 ? 23.922 -12.398 -8.234 1 89 214 VAL B O 1
ATOM 9493 N N . GLU B 1 215 ? 22.172 -11.031 -8.266 1 83.06 215 GLU B N 1
ATOM 9494 C CA . GLU B 1 215 ? 21.766 -11.414 -6.922 1 83.06 215 GLU B CA 1
ATOM 9495 C C . GLU B 1 215 ? 20.375 -12.055 -6.926 1 83.06 215 GLU B C 1
ATOM 9497 O O . GLU B 1 215 ? 19.484 -11.609 -7.656 1 83.06 215 GLU B O 1
ATOM 9502 N N . PHE B 1 216 ? 20.266 -13.148 -6.141 1 85.75 216 PHE B N 1
ATOM 9503 C CA . PHE B 1 216 ? 18.984 -13.82 -5.984 1 85.75 216 PHE B CA 1
ATOM 9504 C C . PHE B 1 216 ? 18.641 -13.992 -4.508 1 85.75 216 PHE B C 1
ATOM 9506 O O . PHE B 1 216 ? 19.328 -14.727 -3.789 1 85.75 216 PHE B O 1
ATOM 9513 N N . GLN B 1 217 ? 17.578 -13.242 -4.227 1 79.75 217 GLN B N 1
ATOM 9514 C CA . GLN B 1 217 ? 17.047 -13.352 -2.877 1 79.75 217 GLN B CA 1
ATOM 9515 C C . GLN B 1 217 ? 15.562 -13.742 -2.91 1 79.75 217 GLN B C 1
ATOM 9517 O O . GLN B 1 217 ? 14.688 -12.875 -2.947 1 79.75 217 GLN B O 1
ATOM 9522 N N . PRO B 1 218 ? 15.344 -14.969 -2.832 1 74.38 218 PRO B N 1
ATOM 9523 C CA . PRO B 1 218 ? 13.961 -15.43 -3.008 1 74.38 218 PRO B CA 1
ATOM 9524 C C . PRO B 1 218 ? 12.992 -14.789 -2.014 1 74.38 218 PRO B C 1
ATOM 9526 O O . PRO B 1 218 ? 11.805 -14.641 -2.309 1 74.38 218 PRO B O 1
ATOM 9529 N N . PHE B 1 219 ? 13.453 -14.547 -0.74 1 71.69 219 PHE B N 1
ATOM 9530 C CA . PHE B 1 219 ? 12.531 -14.023 0.264 1 71.69 219 PHE B CA 1
ATOM 9531 C C . PHE B 1 219 ? 13.07 -12.734 0.87 1 71.69 219 PHE B C 1
ATOM 9533 O O . PHE B 1 219 ? 14.234 -12.383 0.66 1 71.69 219 PHE B O 1
ATOM 9540 N N . GLN B 1 220 ? 12.234 -11.914 1.387 1 60 220 GLN B N 1
ATOM 9541 C CA . GLN B 1 220 ? 12.625 -10.602 1.896 1 60 220 GLN B CA 1
ATOM 9542 C C . GLN B 1 220 ? 13.742 -10.727 2.928 1 60 220 GLN B C 1
ATOM 9544 O O . GLN B 1 220 ? 14.461 -11.727 2.961 1 60 220 GLN B O 1
ATOM 9549 N N . ALA B 1 221 ? 13.992 -9.938 3.898 1 53.94 221 ALA B N 1
ATOM 9550 C CA . ALA B 1 221 ? 15.086 -9.5 4.762 1 53.94 221 ALA B CA 1
ATOM 9551 C C . ALA B 1 221 ? 15.82 -10.695 5.359 1 53.94 221 ALA B C 1
ATOM 9553 O O . ALA B 1 221 ? 17.047 -10.688 5.461 1 53.94 221 ALA B O 1
ATOM 9554 N N . LEU B 1 222 ? 15.148 -11.727 5.895 1 57.91 222 LEU B N 1
ATOM 9555 C CA . LEU B 1 222 ? 15.883 -12.633 6.77 1 57.91 222 LEU B CA 1
ATOM 9556 C C . LEU B 1 222 ? 16.172 -13.953 6.062 1 57.91 222 LEU B C 1
ATOM 9558 O O . LEU B 1 222 ? 16.578 -14.93 6.703 1 57.91 222 LEU B O 1
ATOM 9562 N N . ALA B 1 223 ? 16.234 -13.758 4.594 1 63.44 223 ALA B N 1
ATOM 9563 C CA . ALA B 1 223 ? 16.359 -15.062 3.949 1 63.44 223 ALA B CA 1
ATOM 9564 C C . ALA B 1 223 ? 17.719 -15.219 3.283 1 63.44 223 ALA B C 1
ATOM 9566 O O . ALA B 1 223 ? 18.641 -14.445 3.549 1 63.44 223 ALA B O 1
ATOM 9567 N N . GLU B 1 224 ? 17.969 -16.266 2.562 1 76.44 224 GLU B N 1
ATOM 9568 C CA . GLU B 1 224 ? 19.172 -16.625 1.84 1 76.44 224 GLU B CA 1
ATOM 9569 C C . GLU B 1 224 ? 19.422 -15.688 0.662 1 76.44 224 GLU B C 1
ATOM 9571 O O . GLU B 1 224 ? 18.484 -15.07 0.154 1 76.44 224 GLU B O 1
ATOM 9576 N N . SER B 1 225 ? 20.719 -15.406 0.452 1 81.38 225 SER B N 1
ATOM 9577 C CA . SER B 1 225 ? 21.125 -14.602 -0.696 1 81.38 225 SER B CA 1
ATOM 9578 C C . SER B 1 225 ? 22.172 -15.328 -1.54 1 81.38 225 SER B C 1
ATOM 9580 O O . SER B 1 225 ? 23.188 -15.781 -1.019 1 81.38 225 SER B O 1
ATOM 9582 N N . HIS B 1 226 ? 21.828 -15.523 -2.789 1 87.19 226 HIS B N 1
ATOM 9583 C CA . HIS B 1 226 ? 22.75 -16.094 -3.768 1 87.19 226 HIS B CA 1
ATOM 9584 C C . HIS B 1 226 ? 23.297 -15.023 -4.703 1 87.19 226 HIS B C 1
ATOM 9586 O O . HIS B 1 226 ? 22.609 -14.039 -4.996 1 87.19 226 HIS B O 1
ATOM 9592 N N . HIS B 1 227 ? 24.516 -15.242 -5.074 1 87.81 227 HIS B N 1
ATOM 9593 C CA . HIS B 1 227 ? 25.062 -14.211 -5.953 1 87.81 227 HIS B CA 1
ATOM 9594 C C . HIS B 1 227 ? 26 -14.812 -6.996 1 87.81 227 HIS B C 1
ATOM 9596 O O . HIS B 1 227 ? 26.578 -15.875 -6.77 1 87.81 227 HIS B O 1
ATOM 9602 N N . ILE B 1 228 ? 26.062 -14.188 -8.094 1 92.38 228 ILE B N 1
ATOM 9603 C CA . ILE B 1 228 ? 27.062 -14.398 -9.148 1 92.38 228 ILE B CA 1
ATOM 9604 C C . ILE B 1 228 ? 27.828 -13.102 -9.398 1 92.38 228 ILE B C 1
ATOM 9606 O O . ILE B 1 228 ? 27.219 -12.062 -9.664 1 92.38 228 ILE B O 1
ATOM 9610 N N . PHE B 1 229 ? 29.141 -13.258 -9.203 1 90.44 229 PHE B N 1
ATOM 9611 C CA . PHE B 1 229 ? 30.016 -12.117 -9.438 1 90.44 229 PHE B CA 1
ATOM 9612 C C . PHE B 1 229 ? 30.984 -12.406 -10.586 1 90.44 229 PHE B C 1
ATOM 9614 O O . PHE B 1 229 ? 31.766 -13.359 -10.531 1 90.44 229 PHE B O 1
ATOM 9621 N N . VAL B 1 230 ? 30.797 -11.586 -11.578 1 94.12 230 VAL B N 1
ATOM 9622 C CA . VAL B 1 230 ? 31.703 -11.734 -12.719 1 94.12 230 VAL B CA 1
ATOM 9623 C C . VAL B 1 230 ? 32.625 -10.523 -12.805 1 94.12 230 VAL B C 1
ATOM 9625 O O . VAL B 1 230 ? 32.156 -9.398 -12.977 1 94.12 230 VAL B O 1
ATOM 9628 N N . ASN B 1 231 ? 33.844 -10.766 -12.633 1 94.12 231 ASN B N 1
ATOM 9629 C CA . ASN B 1 231 ? 34.875 -9.727 -12.766 1 94.12 231 ASN B CA 1
ATOM 9630 C C . ASN B 1 231 ? 35.688 -9.906 -14.031 1 94.12 231 ASN B C 1
ATOM 9632 O O . ASN B 1 231 ? 36.406 -10.914 -14.188 1 94.12 231 ASN B O 1
ATOM 9636 N N . GLN B 1 232 ? 35.594 -8.953 -14.906 1 96.44 232 GLN B N 1
ATOM 9637 C CA . GLN B 1 232 ? 36.344 -8.992 -16.156 1 96.44 232 GLN B CA 1
ATOM 9638 C C . GLN B 1 232 ? 37.281 -7.812 -16.266 1 96.44 232 GLN B C 1
ATOM 9640 O O . GLN B 1 232 ? 36.938 -6.684 -15.914 1 96.44 232 GLN B O 1
ATOM 9645 N N . THR B 1 233 ? 38.469 -8.133 -16.703 1 96.62 233 THR B N 1
ATOM 9646 C CA . THR B 1 233 ? 39.469 -7.078 -16.891 1 96.62 233 THR B CA 1
ATOM 9647 C C . THR B 1 233 ? 40.062 -7.152 -18.281 1 96.62 233 THR B C 1
ATOM 9649 O O . THR B 1 233 ? 40.375 -8.234 -18.781 1 96.62 233 THR B O 1
ATOM 9652 N N . PHE B 1 234 ? 40.125 -6.008 -18.953 1 97.12 234 PHE B N 1
ATOM 9653 C CA . PHE B 1 234 ? 40.781 -5.828 -20.234 1 97.12 234 PHE B CA 1
ATOM 9654 C C . PHE B 1 234 ? 41.969 -4.863 -20.109 1 97.12 234 PHE B C 1
ATOM 9656 O O . PHE B 1 234 ? 41.781 -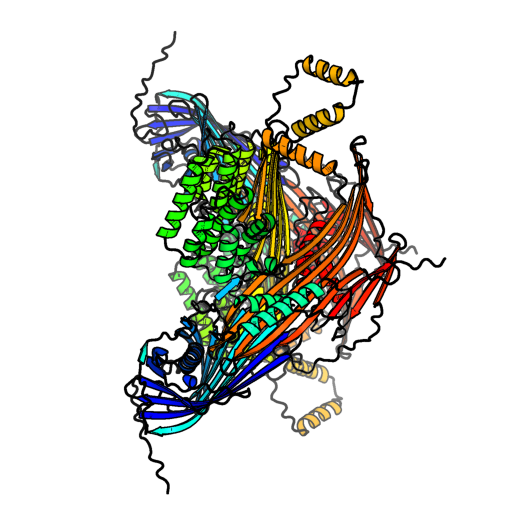3.709 -19.719 1 97.12 234 PHE B O 1
ATOM 9663 N N . GLU B 1 235 ? 43.156 -5.336 -20.406 1 96.75 235 GLU B N 1
ATOM 9664 C CA . GLU B 1 235 ? 44.344 -4.488 -20.375 1 96.75 235 GLU B CA 1
ATOM 9665 C C . GLU B 1 235 ? 45 -4.41 -21.75 1 96.75 235 GLU B C 1
ATOM 9667 O O . GLU B 1 235 ? 45.344 -5.438 -22.344 1 96.75 235 GLU B O 1
ATOM 9672 N N . LEU B 1 236 ? 45.188 -3.172 -22.188 1 95.88 236 LEU B N 1
ATOM 9673 C CA . LEU B 1 236 ? 45.812 -2.977 -23.484 1 95.88 236 LEU B CA 1
ATOM 9674 C C . LEU B 1 236 ? 47.281 -3.43 -23.469 1 95.88 236 LEU B C 1
ATOM 9676 O O . LEU B 1 236 ? 48.062 -2.982 -22.609 1 95.88 236 LEU B O 1
ATOM 9680 N N . ASP B 1 237 ? 47.531 -4.375 -24.281 1 92.81 237 ASP B N 1
ATOM 9681 C CA . ASP B 1 237 ? 48.875 -4.934 -24.375 1 92.81 237 ASP B CA 1
ATOM 9682 C C . ASP B 1 237 ? 49.688 -4.266 -25.484 1 92.81 237 ASP B C 1
ATOM 9684 O O . ASP B 1 237 ? 50.844 -3.861 -25.266 1 92.81 237 ASP B O 1
ATOM 9688 N N . HIS B 1 238 ? 49.094 -4.188 -26.781 1 88.62 238 HIS B N 1
ATOM 9689 C CA . HIS B 1 238 ? 49.844 -3.619 -27.906 1 88.62 238 HIS B CA 1
ATOM 9690 C C . HIS B 1 238 ? 48.938 -2.863 -28.859 1 88.62 238 HIS B C 1
ATOM 9692 O O . HIS B 1 238 ? 47.719 -3.105 -28.875 1 88.62 238 HIS B O 1
ATOM 9698 N N . ILE B 1 239 ? 49.531 -1.877 -29.5 1 90.12 239 ILE B N 1
ATOM 9699 C CA . ILE B 1 239 ? 48.938 -1.141 -30.594 1 90.12 239 ILE B CA 1
ATOM 9700 C C . ILE B 1 239 ? 49.812 -1.249 -31.844 1 90.12 239 ILE B C 1
ATOM 9702 O O . ILE B 1 239 ? 50.969 -0.821 -31.844 1 90.12 239 ILE B O 1
ATOM 9706 N N . PHE B 1 240 ? 49.25 -1.979 -32.875 1 90.06 240 PHE B N 1
ATOM 9707 C CA . PHE B 1 240 ? 50 -2.145 -34.125 1 90.06 240 PHE B CA 1
ATOM 9708 C C . PHE B 1 240 ? 49.156 -1.747 -35.312 1 90.06 240 PHE B C 1
ATOM 9710 O O . PHE B 1 240 ? 47.906 -1.787 -35.25 1 90.06 240 PHE B O 1
ATOM 9717 N N . PRO B 1 241 ? 49.812 -1.3 -36.344 1 89.31 241 PRO B N 1
ATOM 9718 C CA . PRO B 1 241 ? 49.031 -1.175 -37.594 1 89.31 241 PRO B CA 1
ATOM 9719 C C . PRO B 1 241 ? 48.5 -2.512 -38.062 1 89.31 241 PRO B C 1
ATOM 9721 O O . PRO B 1 241 ? 49.094 -3.559 -37.844 1 89.31 241 PRO B O 1
ATOM 9724 N N . ILE B 1 242 ? 47.438 -2.457 -38.719 1 90.19 242 ILE B N 1
ATOM 9725 C CA . ILE B 1 242 ? 46.781 -3.676 -39.156 1 90.19 242 ILE B CA 1
ATOM 9726 C C . ILE B 1 242 ? 47.656 -4.402 -40.156 1 90.19 242 ILE B C 1
ATOM 9728 O O . ILE B 1 242 ? 47.969 -3.854 -41.219 1 90.19 242 ILE B O 1
ATOM 9732 N N . GLY B 1 243 ? 48.188 -5.555 -39.875 1 82.88 243 GLY B N 1
ATOM 9733 C CA . GLY B 1 243 ? 48.938 -6.406 -40.812 1 82.88 243 GLY B CA 1
ATOM 9734 C C . GLY B 1 243 ? 48.031 -7.383 -41.562 1 82.88 243 GLY B C 1
ATOM 9735 O O . GLY B 1 243 ? 47.938 -7.344 -42.781 1 82.88 243 GLY B O 1
ATOM 9736 N N . GLU B 1 244 ? 47.312 -8.219 -40.812 1 87.44 244 GLU B N 1
ATOM 9737 C CA . GLU B 1 244 ? 46.344 -9.188 -41.344 1 87.44 244 GLU B CA 1
ATOM 9738 C C . GLU B 1 244 ? 44.938 -8.82 -40.938 1 87.44 244 GLU B C 1
ATOM 9740 O O . GLU B 1 244 ? 44.5 -9.031 -39.781 1 87.44 244 GLU B O 1
ATOM 9745 N N . PRO B 1 245 ? 44.219 -8.398 -42 1 89 245 PRO B N 1
ATOM 9746 C CA . PRO B 1 245 ? 42.844 -8 -41.656 1 89 245 PRO B CA 1
ATOM 9747 C C . PRO B 1 245 ? 41.969 -9.188 -41.281 1 89 245 PRO B C 1
ATOM 9749 O O . PRO B 1 245 ? 42.094 -10.273 -41.844 1 89 245 PRO B O 1
ATOM 9752 N N . ILE B 1 246 ? 41.188 -9.031 -40.156 1 90.81 246 ILE B N 1
ATOM 9753 C CA . ILE B 1 246 ? 40.219 -10.008 -39.719 1 90.81 246 ILE B CA 1
ATOM 9754 C C . ILE B 1 246 ? 39 -9.984 -40.688 1 90.81 246 ILE B C 1
ATOM 9756 O O . ILE B 1 246 ? 38.406 -8.938 -40.875 1 90.81 246 ILE B O 1
ATOM 9760 N N . THR B 1 247 ? 38.75 -11.008 -41.406 1 85.94 247 THR B N 1
ATOM 9761 C CA . THR B 1 247 ? 37.656 -11.062 -42.344 1 85.94 247 THR B CA 1
ATOM 9762 C C . THR B 1 247 ? 36.625 -12.125 -41.906 1 85.94 247 THR B C 1
ATOM 9764 O O . THR B 1 247 ? 37 -13.164 -41.375 1 85.94 247 THR B O 1
ATOM 9767 N N . LEU B 1 248 ? 35.406 -11.773 -42.031 1 89.31 248 LEU B N 1
ATOM 9768 C CA . LEU B 1 248 ? 34.312 -12.734 -41.844 1 89.31 248 LEU B CA 1
ATOM 9769 C C . LEU B 1 248 ? 34 -13.453 -43.156 1 89.31 248 LEU B C 1
ATOM 9771 O O . LEU B 1 248 ? 33.812 -12.805 -44.188 1 89.31 248 LEU B O 1
ATOM 9775 N N . VAL B 1 249 ? 34.062 -14.711 -43.156 1 84.88 249 VAL B N 1
ATOM 9776 C CA . VAL B 1 249 ? 33.812 -15.508 -44.344 1 84.88 249 VAL B CA 1
ATOM 9777 C C . VAL B 1 249 ? 32.344 -15.445 -44.719 1 84.88 249 VAL B C 1
ATOM 9779 O O . VAL B 1 249 ? 32 -15.156 -45.875 1 84.88 249 VAL B O 1
ATOM 9782 N N . SER B 1 250 ? 31.469 -15.773 -43.844 1 87.56 250 SER B N 1
ATOM 9783 C CA . SER B 1 250 ? 30.016 -15.727 -44.031 1 87.56 250 SER B CA 1
ATOM 9784 C C . SER B 1 250 ? 29.344 -14.867 -42.969 1 87.56 250 SER B C 1
ATOM 9786 O O . SER B 1 250 ? 29.234 -15.281 -41.812 1 87.56 250 SER B O 1
ATOM 9788 N N . LYS B 1 251 ? 28.844 -13.727 -43.5 1 88.12 251 LYS B N 1
ATOM 9789 C CA . LYS B 1 251 ? 28.297 -12.742 -42.562 1 88.12 251 LYS B CA 1
ATOM 9790 C C . LYS B 1 251 ? 26.812 -12.977 -42.312 1 88.12 251 LYS B C 1
ATOM 9792 O O . LYS B 1 251 ? 26.062 -13.305 -43.25 1 88.12 251 LYS B O 1
ATOM 9797 N N . LEU B 1 252 ? 26.438 -13 -41.062 1 91.31 252 LEU B N 1
ATOM 9798 C CA . LEU B 1 252 ? 25.047 -13.031 -40.625 1 91.31 252 LEU B CA 1
ATOM 9799 C C . LEU B 1 252 ? 24.688 -11.805 -39.812 1 91.31 252 LEU B C 1
ATOM 9801 O O . LEU B 1 252 ? 25.438 -11.438 -38.875 1 91.31 252 LEU B O 1
ATOM 9805 N N . ASP B 1 253 ? 23.578 -11.156 -40.219 1 87.88 253 ASP B N 1
ATOM 9806 C CA . ASP B 1 253 ? 23.109 -10.008 -39.438 1 87.88 253 ASP B CA 1
ATOM 9807 C C . ASP B 1 253 ? 22.344 -10.461 -38.188 1 87.88 253 ASP B C 1
ATOM 9809 O O . ASP B 1 253 ? 21.328 -11.156 -38.312 1 87.88 253 ASP B O 1
ATOM 9813 N N . ASP B 1 254 ? 22.906 -10.055 -37.062 1 86.31 254 ASP B N 1
ATOM 9814 C CA . ASP B 1 254 ? 22.281 -10.453 -35.812 1 86.31 254 ASP B CA 1
ATOM 9815 C C . ASP B 1 254 ? 21.938 -9.227 -34.938 1 86.31 254 ASP B C 1
ATOM 9817 O O . ASP B 1 254 ? 22.438 -8.133 -35.188 1 86.31 254 ASP B O 1
ATOM 9821 N N . THR B 1 255 ? 21.031 -9.461 -34 1 87.25 255 THR B N 1
ATOM 9822 C CA . THR B 1 255 ? 20.719 -8.406 -33.062 1 87.25 255 THR B CA 1
ATOM 9823 C C . THR B 1 255 ? 21.688 -8.43 -31.891 1 87.25 255 THR B C 1
ATOM 9825 O O . THR B 1 255 ? 22.281 -9.461 -31.578 1 87.25 255 THR B O 1
ATOM 9828 N N . ILE B 1 256 ? 21.875 -7.32 -31.234 1 90.56 256 ILE B N 1
ATOM 9829 C CA . ILE B 1 256 ? 22.781 -7.219 -30.094 1 90.56 256 ILE B CA 1
ATOM 9830 C C . ILE B 1 256 ? 22.094 -7.711 -28.828 1 90.56 256 ILE B C 1
ATOM 9832 O O . ILE B 1 256 ? 22.75 -8.039 -27.844 1 90.56 256 ILE B O 1
ATOM 9836 N N . GLU B 1 257 ? 20.875 -7.879 -28.906 1 88.5 257 GLU B N 1
ATOM 9837 C CA . GLU B 1 257 ? 20.094 -8.297 -27.734 1 88.5 257 GLU B CA 1
ATOM 9838 C C . GLU B 1 257 ? 20.109 -9.812 -27.578 1 88.5 257 GLU B C 1
ATOM 9840 O O . GLU B 1 257 ? 20.188 -10.547 -28.562 1 88.5 257 GLU B O 1
ATOM 9845 N N . TYR B 1 258 ? 20.078 -10.211 -26.359 1 83.56 258 TYR B N 1
ATOM 9846 C CA . TYR B 1 258 ? 19.984 -11.641 -26.078 1 83.56 258 TYR B CA 1
ATOM 9847 C C . TYR B 1 258 ? 18.656 -12.203 -26.578 1 83.56 258 TYR B C 1
ATOM 9849 O O . TYR B 1 258 ? 17.625 -11.539 -26.484 1 83.56 258 TYR B O 1
ATOM 9857 N N . ASP B 1 259 ? 18.641 -13.328 -27.125 1 72.94 259 ASP B N 1
ATOM 9858 C CA . ASP B 1 259 ? 17.422 -14.008 -27.562 1 72.94 259 ASP B CA 1
ATOM 9859 C C . ASP B 1 259 ? 16.906 -14.977 -26.5 1 72.94 259 ASP B C 1
ATOM 9861 O O . ASP B 1 259 ? 17.5 -16.031 -26.281 1 72.94 259 ASP B O 1
ATOM 9865 N N . PHE B 1 260 ? 15.859 -14.633 -25.859 1 67.94 260 PHE B N 1
ATOM 9866 C CA . PHE B 1 260 ? 15.32 -15.469 -24.797 1 67.94 260 PHE B CA 1
ATOM 9867 C C . PHE B 1 260 ? 14.266 -16.422 -25.328 1 67.94 260 PHE B C 1
ATOM 9869 O O . PHE B 1 260 ? 13.914 -17.406 -24.672 1 67.94 260 PHE B O 1
ATOM 9876 N N . ASP B 1 261 ? 13.609 -16.25 -26.406 1 60.06 261 ASP B N 1
ATOM 9877 C CA . ASP B 1 261 ? 12.453 -17 -26.891 1 60.06 261 ASP B CA 1
ATOM 9878 C C . ASP B 1 261 ? 12.852 -18.438 -27.234 1 60.06 261 ASP B C 1
ATOM 9880 O O . ASP B 1 261 ? 12.016 -19.344 -27.188 1 60.06 261 ASP B O 1
ATOM 9884 N N . HIS B 1 262 ? 14.023 -18.609 -27.484 1 56.44 262 HIS B N 1
ATOM 9885 C CA . HIS B 1 262 ? 14.406 -19.953 -27.938 1 56.44 262 HIS B CA 1
ATOM 9886 C C . HIS B 1 262 ? 15.219 -20.672 -26.859 1 56.44 262 HIS B C 1
ATOM 9888 O O . HIS B 1 262 ? 15.875 -21.672 -27.156 1 56.44 262 HIS B O 1
ATOM 9894 N N . TYR B 1 263 ? 15.047 -20.109 -25.703 1 59.16 263 TYR B N 1
ATOM 9895 C CA . TYR B 1 263 ? 15.945 -20.688 -24.703 1 59.16 263 TYR B CA 1
ATOM 9896 C C . TYR B 1 263 ? 15.195 -21.641 -23.781 1 59.16 263 TYR B C 1
ATOM 9898 O O . TYR B 1 263 ? 14.961 -21.344 -22.609 1 59.16 263 TYR B O 1
ATOM 9906 N N . GLU B 1 264 ? 14.711 -22.734 -24.375 1 61.31 264 GLU B N 1
ATOM 9907 C CA . GLU B 1 264 ? 14.047 -23.797 -23.625 1 61.31 264 GLU B CA 1
ATOM 9908 C C . GLU B 1 264 ? 15.039 -24.562 -22.75 1 61.31 264 GLU B C 1
ATOM 9910 O O . GLU B 1 264 ? 14.688 -25.062 -21.688 1 61.31 264 GLU B O 1
ATOM 9915 N N . ASP B 1 265 ? 16.297 -24.562 -23.266 1 66.12 265 ASP B N 1
ATOM 9916 C CA . ASP B 1 265 ? 17.328 -25.344 -22.609 1 66.12 265 ASP B CA 1
ATOM 9917 C C . ASP B 1 265 ? 18.438 -24.453 -22.062 1 66.12 265 ASP B C 1
ATOM 9919 O O . ASP B 1 265 ? 19.172 -23.828 -22.828 1 66.12 265 ASP B O 1
ATOM 9923 N N . PRO B 1 266 ? 18.453 -24.375 -20.781 1 68.5 266 PRO B N 1
ATOM 9924 C CA . PRO B 1 266 ? 19.484 -23.516 -20.219 1 68.5 266 PRO B CA 1
ATOM 9925 C C . PRO B 1 266 ? 20.906 -23.953 -20.609 1 68.5 266 PRO B C 1
ATOM 9927 O O . PRO B 1 266 ? 21.844 -23.156 -20.516 1 68.5 266 PRO B O 1
ATOM 9930 N N . THR B 1 267 ? 21.047 -25.25 -21.031 1 68.44 267 THR B N 1
ATOM 9931 C CA . THR B 1 267 ? 22.391 -25.703 -21.406 1 68.44 267 THR B CA 1
ATOM 9932 C C . THR B 1 267 ? 22.703 -25.375 -22.859 1 68.44 267 THR B C 1
ATOM 9934 O O . THR B 1 267 ? 23.797 -25.641 -23.344 1 68.44 267 THR B O 1
ATOM 9937 N N . MET B 1 268 ? 21.766 -24.75 -23.5 1 63.16 268 MET B N 1
ATOM 9938 C CA . MET B 1 268 ? 21.906 -24.25 -24.875 1 63.16 268 MET B CA 1
ATOM 9939 C C . MET B 1 268 ? 22.25 -25.391 -25.828 1 63.16 268 MET B C 1
ATOM 9941 O O . MET B 1 268 ? 23.125 -25.25 -26.688 1 63.16 268 MET B O 1
ATOM 9945 N N . GLY B 1 269 ? 21.672 -26.609 -25.594 1 61.72 269 GLY B N 1
ATOM 9946 C CA . GLY B 1 269 ? 21.766 -27.688 -26.547 1 61.72 269 GLY B CA 1
ATOM 9947 C C . GLY B 1 269 ? 22.688 -28.812 -26.094 1 61.72 269 GLY B C 1
ATOM 9948 O O . GLY B 1 269 ? 22.938 -29.75 -26.828 1 61.72 269 GLY B O 1
ATOM 9949 N N . PHE B 1 270 ? 23.234 -28.625 -25.016 1 65.75 270 PHE B N 1
ATOM 9950 C CA . PHE B 1 270 ? 24.109 -29.719 -24.562 1 65.75 270 PHE B CA 1
ATOM 9951 C C . PHE B 1 270 ? 23.281 -30.891 -24.047 1 65.75 270 PHE B C 1
ATOM 9953 O O . PHE B 1 270 ? 22.828 -30.875 -22.891 1 65.75 270 PHE B O 1
ATOM 9960 N N . LYS B 1 271 ? 22.781 -31.734 -24.953 1 66.5 271 LYS B N 1
ATOM 9961 C CA . LYS B 1 271 ? 21.969 -32.906 -24.688 1 66.5 271 LYS B CA 1
ATOM 9962 C C . LYS B 1 271 ? 22.828 -34.125 -24.359 1 66.5 271 LYS B C 1
ATOM 9964 O O . LYS B 1 271 ? 23.938 -34.25 -24.891 1 66.5 271 LYS B O 1
ATOM 9969 N N . PRO B 1 272 ? 22.266 -34.875 -23.359 1 69.31 272 PRO B N 1
ATOM 9970 C CA . PRO B 1 272 ? 23.031 -36.125 -23.141 1 69.31 272 PRO B CA 1
ATOM 9971 C C . PRO B 1 272 ? 23.062 -37 -24.391 1 69.31 272 PRO B C 1
ATOM 9973 O O . PRO B 1 272 ? 22.031 -37.188 -25.047 1 69.31 272 PRO B O 1
ATOM 9976 N N . SER B 1 273 ? 24.188 -37.344 -24.984 1 64.62 273 SER B N 1
ATOM 9977 C CA . SER B 1 273 ? 24.375 -38.062 -26.25 1 64.62 273 SER B CA 1
ATOM 9978 C C . SER B 1 273 ? 24.031 -39.531 -26.109 1 64.62 273 SER B C 1
ATOM 9980 O O . SER B 1 273 ? 23.562 -40.156 -27.062 1 64.62 273 SER B O 1
ATOM 9982 N N . ASN B 1 274 ? 24.188 -40.094 -24.891 1 74.12 274 ASN B N 1
ATOM 9983 C CA . ASN B 1 274 ? 23.969 -41.5 -24.734 1 74.12 274 ASN B CA 1
ATOM 9984 C C . ASN B 1 274 ? 22.594 -41.812 -24.141 1 74.12 274 ASN B C 1
ATOM 9986 O O . ASN B 1 274 ? 22.375 -41.625 -22.938 1 74.12 274 ASN B O 1
ATOM 9990 N N . LYS B 1 275 ? 21.75 -42.312 -24.984 1 75.25 275 LYS B N 1
ATOM 9991 C CA . LYS B 1 275 ? 20.391 -42.594 -24.562 1 75.25 275 LYS B CA 1
ATOM 9992 C C . LYS B 1 275 ? 20.328 -43.75 -23.578 1 75.25 275 LYS B C 1
ATOM 9994 O O . LYS B 1 275 ? 19.547 -43.719 -22.625 1 75.25 275 LYS B O 1
ATOM 9999 N N . SER B 1 276 ? 21.141 -44.75 -23.828 1 77.44 276 SER B N 1
ATOM 10000 C CA . SER B 1 276 ? 21.125 -45.906 -22.938 1 77.44 276 SER B CA 1
ATOM 10001 C C . SER B 1 276 ? 21.609 -45.531 -21.547 1 77.44 276 SER B C 1
ATOM 10003 O O . SER B 1 276 ? 21.078 -46.031 -20.547 1 77.44 276 SER B O 1
ATOM 10005 N N . LEU B 1 277 ? 22.5 -44.75 -21.562 1 81.81 277 LEU B N 1
ATOM 10006 C CA . LEU B 1 277 ? 23 -44.281 -20.266 1 81.81 277 LEU B CA 1
ATOM 10007 C C . LEU B 1 277 ? 21.969 -43.438 -19.562 1 81.81 27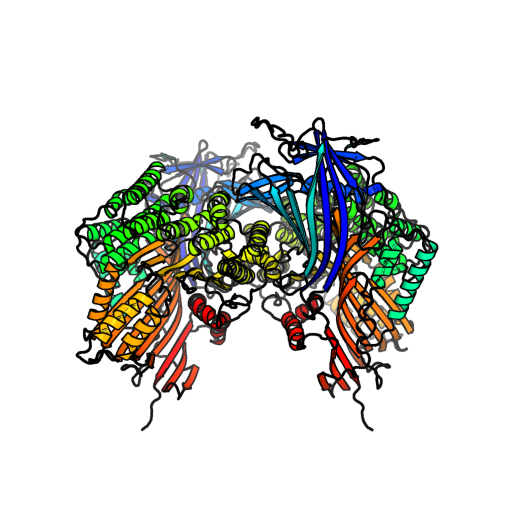7 LEU B C 1
ATOM 10009 O O . LEU B 1 277 ? 21.828 -43.5 -18.344 1 81.81 277 LEU B O 1
ATOM 10013 N N . LEU B 1 278 ? 21.359 -42.719 -20.359 1 82.75 278 LEU B N 1
ATOM 10014 C CA . LEU B 1 278 ? 20.312 -41.844 -19.812 1 82.75 278 LEU B CA 1
ATOM 10015 C C . LEU B 1 278 ? 19.203 -42.688 -19.172 1 82.75 278 LEU B C 1
ATOM 10017 O O . LEU B 1 278 ? 18.75 -42.375 -18.078 1 82.75 278 LEU B O 1
ATOM 10021 N N . LEU B 1 279 ? 18.812 -43.719 -19.812 1 81.62 279 LEU B N 1
ATOM 10022 C CA . LEU B 1 279 ? 17.75 -44.562 -19.312 1 81.62 279 LEU B CA 1
ATOM 10023 C C . LEU B 1 279 ? 18.188 -45.281 -18.047 1 81.62 279 LEU B C 1
ATOM 10025 O O . LEU B 1 279 ? 17.391 -45.469 -17.125 1 81.62 279 LEU B O 1
ATOM 10029 N N . ALA B 1 280 ? 19.391 -45.656 -18.078 1 83 280 ALA B N 1
ATOM 10030 C CA . ALA B 1 280 ? 19.906 -46.344 -16.891 1 83 280 ALA B CA 1
ATOM 10031 C C . ALA B 1 280 ? 19.922 -45.375 -15.688 1 83 280 ALA B C 1
ATOM 10033 O O . ALA B 1 280 ? 19.625 -45.781 -14.562 1 83 280 ALA B O 1
ATOM 10034 N N . GLU B 1 281 ? 20.281 -44.219 -15.961 1 84.88 281 GLU B N 1
ATOM 10035 C CA . GLU B 1 281 ? 20.312 -43.25 -14.891 1 84.88 281 GLU B CA 1
ATOM 10036 C C . GLU B 1 281 ? 18.922 -42.938 -14.375 1 84.88 281 GLU B C 1
ATOM 10038 O O . GLU B 1 281 ? 18.719 -42.719 -13.18 1 84.88 281 GLU B O 1
ATOM 10043 N N . ILE B 1 282 ? 18.016 -42.875 -15.266 1 84.88 282 ILE B N 1
ATOM 10044 C CA . ILE B 1 282 ? 16.641 -42.625 -14.867 1 84.88 282 ILE B CA 1
ATOM 10045 C C . ILE B 1 282 ? 16.125 -43.75 -14.008 1 84.88 282 ILE B C 1
ATOM 10047 O O . ILE B 1 282 ? 15.5 -43.531 -12.977 1 84.88 282 ILE B O 1
ATOM 10051 N N . LEU B 1 283 ? 16.406 -44.969 -14.391 1 83.12 283 LEU B N 1
ATOM 10052 C CA . LEU B 1 283 ? 15.953 -46.125 -13.648 1 83.12 283 LEU B CA 1
ATOM 10053 C C . LEU B 1 283 ? 16.594 -46.156 -12.258 1 83.12 283 LEU B C 1
ATOM 10055 O O . LEU B 1 283 ? 15.945 -46.562 -11.281 1 83.12 283 LEU B O 1
ATOM 10059 N N . ASP B 1 284 ? 17.75 -45.75 -12.289 1 84.31 284 ASP B N 1
ATOM 10060 C CA . ASP B 1 284 ? 18.438 -45.688 -11 1 84.31 284 ASP B CA 1
ATOM 10061 C C . ASP B 1 284 ? 17.797 -44.656 -10.086 1 84.31 284 ASP B C 1
ATOM 10063 O O . ASP B 1 284 ? 17.609 -44.906 -8.891 1 84.31 284 ASP B O 1
ATOM 10067 N N . ALA B 1 285 ? 17.562 -43.562 -10.648 1 85.31 285 ALA B N 1
ATOM 10068 C CA . ALA B 1 285 ? 16.938 -42.5 -9.867 1 85.31 285 ALA B CA 1
ATOM 10069 C C . ALA B 1 285 ? 15.562 -42.906 -9.367 1 85.31 285 ALA B C 1
ATOM 10071 O O . ALA B 1 285 ? 15.203 -42.625 -8.219 1 85.31 285 ALA B O 1
ATOM 10072 N N . LEU B 1 286 ? 14.789 -43.531 -10.211 1 83.19 286 LEU B N 1
ATOM 10073 C CA . LEU B 1 286 ? 13.461 -44 -9.82 1 83.19 286 LEU B CA 1
ATOM 10074 C C . LEU B 1 286 ? 13.555 -45.094 -8.758 1 83.19 286 LEU B C 1
ATOM 10076 O O . LEU B 1 286 ? 12.727 -45.156 -7.848 1 83.19 286 LEU B O 1
ATOM 10080 N N . GLY B 1 287 ? 14.555 -45.906 -8.938 1 78.12 287 GLY B N 1
ATOM 10081 C CA . GLY B 1 287 ? 14.797 -46.938 -7.914 1 78.12 287 GLY B CA 1
ATOM 10082 C C . GLY B 1 287 ? 15.133 -46.344 -6.559 1 78.12 287 GLY B C 1
ATOM 10083 O O . GLY B 1 287 ? 14.625 -46.781 -5.531 1 78.12 287 GLY B O 1
ATOM 10084 N N . GLN B 1 288 ? 15.914 -45.344 -6.59 1 80.5 288 GLN B N 1
ATOM 10085 C CA . GLN B 1 288 ? 16.281 -44.656 -5.348 1 80.5 288 GLN B CA 1
ATOM 10086 C C . GLN B 1 288 ? 15.078 -44 -4.707 1 80.5 288 GLN B C 1
ATOM 10088 O O . GLN B 1 288 ? 14.961 -43.938 -3.48 1 80.5 288 GLN B O 1
ATOM 10093 N N . LEU B 1 289 ? 14.273 -43.438 -5.5 1 80.31 289 LEU B N 1
ATOM 10094 C CA . LEU B 1 289 ? 13.078 -42.781 -4.992 1 80.31 289 LEU B CA 1
ATOM 10095 C C . LEU B 1 289 ? 12.156 -43.781 -4.301 1 80.31 289 LEU B C 1
ATOM 10097 O O . LEU B 1 289 ? 11.539 -43.438 -3.281 1 80.31 289 LEU B O 1
ATOM 10101 N N . THR B 1 290 ? 12.039 -44.875 -4.887 1 73.31 290 THR B N 1
ATOM 10102 C CA . THR B 1 290 ? 11.195 -45.906 -4.289 1 73.31 290 THR B CA 1
ATOM 10103 C C . THR B 1 290 ? 11.75 -46.344 -2.939 1 73.31 290 THR B C 1
ATOM 10105 O O . THR B 1 290 ? 10.992 -46.594 -2.002 1 73.31 290 THR B O 1
ATOM 10108 N N . GLU B 1 291 ? 13.016 -46.344 -2.898 1 70.81 291 GLU B N 1
ATOM 10109 C CA . GLU B 1 291 ? 13.656 -46.781 -1.658 1 70.81 291 GLU B CA 1
ATOM 10110 C C . GLU B 1 291 ? 13.578 -45.688 -0.595 1 70.81 291 GLU B C 1
ATOM 10112 O O . GLU B 1 291 ? 13.555 -45.969 0.603 1 70.81 291 GLU B O 1
ATOM 10117 N N . SER B 1 292 ? 13.562 -44.5 -1.035 1 69.69 292 SER B N 1
ATOM 10118 C CA . SER B 1 292 ? 13.547 -43.375 -0.108 1 69.69 292 SER B CA 1
ATOM 10119 C C . SER B 1 292 ? 12.234 -43.312 0.655 1 69.69 292 SER B C 1
ATOM 10121 O O . SER B 1 292 ? 12.133 -42.625 1.674 1 69.69 292 SER B O 1
ATOM 10123 N N . LEU B 1 293 ? 11.289 -43.906 0.189 1 66.25 293 LEU B N 1
ATOM 10124 C CA . LEU B 1 293 ? 9.992 -43.906 0.854 1 66.25 293 LEU B CA 1
ATOM 10125 C C . LEU B 1 293 ? 10.031 -44.719 2.139 1 66.25 293 LEU B C 1
ATOM 10127 O O . LEU B 1 293 ? 9.133 -44.625 2.975 1 66.25 293 LEU B O 1
ATOM 10131 N N . SER B 1 294 ? 11.047 -45.5 2.328 1 63.12 294 SER B N 1
ATOM 10132 C CA . SER B 1 294 ? 11.141 -46.312 3.535 1 63.12 294 SER B CA 1
ATOM 10133 C C . SER B 1 294 ? 12.086 -45.656 4.551 1 63.12 294 SER B C 1
ATOM 10135 O O . SER B 1 294 ? 12.719 -46.375 5.34 1 63.12 294 SER B O 1
ATOM 10137 N N . TRP B 1 295 ? 11.984 -44.375 4.656 1 63.84 295 TRP B N 1
ATOM 10138 C CA . TRP B 1 295 ? 12.914 -43.75 5.574 1 63.84 295 TRP B CA 1
ATOM 10139 C C . TRP B 1 295 ? 12.391 -43.781 7.004 1 63.84 295 TRP B C 1
ATOM 10141 O O . TRP B 1 295 ? 11.18 -43.906 7.223 1 63.84 295 TRP B O 1
ATOM 10151 N N . GLU B 1 296 ? 13.312 -44.062 7.891 1 63.53 296 GLU B N 1
ATOM 10152 C CA . GLU B 1 296 ? 13.055 -43.875 9.312 1 63.53 296 GLU B CA 1
ATOM 10153 C C . GLU B 1 296 ? 13.562 -42.5 9.781 1 63.53 296 GLU B C 1
ATOM 10155 O O . GLU B 1 296 ? 14.469 -41.938 9.172 1 63.53 296 GLU B O 1
ATOM 10160 N N . ILE B 1 297 ? 12.797 -41.906 10.688 1 65.75 297 ILE B N 1
ATOM 10161 C CA . ILE B 1 297 ? 13.219 -40.625 11.227 1 65.75 297 ILE B CA 1
ATOM 10162 C C . ILE B 1 297 ? 14.695 -40.656 11.602 1 65.75 297 ILE B C 1
ATOM 10164 O O . ILE B 1 297 ? 15.125 -41.562 12.336 1 65.75 297 ILE B O 1
ATOM 10168 N N . GLY B 1 298 ? 15.57 -40.031 10.859 1 68.81 298 GLY B N 1
ATOM 10169 C CA . GLY B 1 298 ? 17 -39.969 11.102 1 68.81 298 GLY B CA 1
ATOM 10170 C C . GLY B 1 298 ? 17.672 -38.781 10.453 1 68.81 298 GLY B C 1
ATOM 10171 O O . GLY B 1 298 ? 17 -37.844 10.008 1 68.81 298 GLY B O 1
ATOM 10172 N N . THR B 1 299 ? 18.891 -38.75 10.641 1 74.12 299 THR B N 1
ATOM 10173 C CA . THR B 1 299 ? 19.672 -37.594 10.18 1 74.12 299 THR B CA 1
ATOM 10174 C C . THR B 1 299 ? 20.359 -37.906 8.859 1 74.12 299 THR B C 1
ATOM 10176 O O . THR B 1 299 ? 21.156 -37.125 8.367 1 74.12 299 THR B O 1
ATOM 10179 N N . THR B 1 300 ? 19.906 -39 8.227 1 71.69 300 THR B N 1
ATOM 10180 C CA . THR B 1 300 ? 20.625 -39.344 7.008 1 71.69 300 THR B CA 1
ATOM 10181 C C . THR B 1 300 ? 19.797 -39 5.777 1 71.69 300 THR B C 1
ATOM 10183 O O . THR B 1 300 ? 18.578 -39 5.824 1 71.69 300 THR B O 1
ATOM 10186 N N . ASN B 1 301 ? 20.438 -38.656 4.617 1 73.62 301 ASN B N 1
ATOM 10187 C CA . ASN B 1 301 ? 19.859 -38.406 3.295 1 73.62 301 ASN B CA 1
ATOM 10188 C C . ASN B 1 301 ? 18.859 -37.25 3.324 1 73.62 301 ASN B C 1
ATOM 10190 O O . ASN B 1 301 ? 17.797 -37.344 2.713 1 73.62 301 ASN B O 1
ATOM 10194 N N . LEU B 1 302 ? 19.188 -36.312 4.105 1 80.12 302 LEU B N 1
ATOM 10195 C CA . LEU B 1 302 ? 18.297 -35.156 4.234 1 80.12 302 LEU B CA 1
ATOM 10196 C C . LEU B 1 302 ? 18.484 -34.188 3.074 1 80.12 302 LEU B C 1
ATOM 10198 O O . LEU B 1 302 ? 17.641 -33.312 2.855 1 80.12 302 LEU B O 1
ATOM 10202 N N . ASP B 1 303 ? 19.516 -34.312 2.309 1 76.38 303 ASP B N 1
ATOM 10203 C CA . ASP B 1 303 ? 19.75 -33.469 1.143 1 76.38 303 ASP B CA 1
ATOM 10204 C C . ASP B 1 303 ? 19.516 -34.25 -0.154 1 76.38 303 ASP B C 1
ATOM 10206 O O . ASP B 1 303 ? 20.297 -34.125 -1.104 1 76.38 303 ASP B O 1
ATOM 10210 N N . ASN B 1 304 ? 18.5 -34.875 -0.171 1 77.38 304 ASN B N 1
ATOM 10211 C CA . ASN B 1 304 ? 18.188 -35.719 -1.327 1 77.38 304 ASN B CA 1
ATOM 10212 C C . ASN B 1 304 ? 17.531 -34.906 -2.443 1 77.38 304 ASN B C 1
ATOM 10214 O O . ASN B 1 304 ? 16.578 -34.156 -2.199 1 77.38 304 ASN B O 1
ATOM 10218 N N . GLN B 1 305 ? 18.156 -34.969 -3.688 1 82.44 305 GLN B N 1
ATOM 10219 C CA . GLN B 1 305 ? 17.609 -34.312 -4.852 1 82.44 305 GLN B CA 1
ATOM 10220 C C . GLN B 1 305 ? 17.25 -35.281 -5.953 1 82.44 305 GLN B C 1
ATOM 10222 O O . GLN B 1 305 ? 17.203 -34.938 -7.133 1 82.44 305 GLN B O 1
ATOM 10227 N N . THR B 1 306 ? 17 -36.406 -5.527 1 83.44 306 THR B N 1
ATOM 10228 C CA . THR B 1 306 ? 16.766 -37.438 -6.516 1 83.44 306 THR B CA 1
ATOM 10229 C C . THR B 1 306 ? 15.5 -37.188 -7.316 1 83.44 306 THR B C 1
ATOM 10231 O O . THR B 1 306 ? 15.445 -37.469 -8.516 1 83.44 306 THR B O 1
ATOM 10234 N N . GLU B 1 307 ? 14.539 -36.688 -6.684 1 86.62 307 GLU B N 1
ATOM 10235 C CA . GLU B 1 307 ? 13.289 -36.406 -7.375 1 86.62 307 GLU B CA 1
ATOM 10236 C C . GLU B 1 307 ? 13.508 -35.375 -8.477 1 86.62 307 GLU B C 1
ATOM 10238 O O . GLU B 1 307 ? 12.953 -35.5 -9.578 1 86.62 307 GLU B O 1
ATOM 10243 N N . PHE B 1 308 ? 14.289 -34.438 -8.195 1 88.25 308 PHE B N 1
ATOM 10244 C CA . PHE B 1 308 ? 14.539 -33.375 -9.172 1 88.25 308 PHE B CA 1
ATOM 10245 C C . PHE B 1 308 ? 15.438 -33.875 -10.297 1 88.25 308 PHE B C 1
ATOM 10247 O O . PHE B 1 308 ? 15.227 -33.531 -11.461 1 88.25 308 PHE B O 1
ATOM 10254 N N . ARG B 1 309 ? 16.344 -34.656 -9.922 1 85.19 309 ARG B N 1
ATOM 10255 C CA . ARG B 1 309 ? 17.234 -35.25 -10.922 1 85.19 309 ARG B CA 1
ATOM 10256 C C . ARG B 1 309 ? 16.453 -36.156 -11.883 1 85.19 309 ARG B C 1
ATOM 10258 O O . ARG B 1 309 ? 16.688 -36.125 -13.094 1 85.19 309 ARG B O 1
ATOM 10265 N N . ALA B 1 310 ? 15.617 -36.844 -11.336 1 84.94 310 ALA B N 1
ATOM 10266 C CA . ALA B 1 310 ? 14.797 -37.719 -12.172 1 84.94 310 ALA B CA 1
ATOM 10267 C C . ALA B 1 310 ? 13.992 -36.875 -13.18 1 84.94 310 ALA B C 1
ATOM 10269 O O . ALA B 1 310 ? 13.906 -37.25 -14.359 1 84.94 310 ALA B O 1
ATOM 10270 N N . LEU B 1 311 ? 13.445 -35.844 -12.742 1 86.88 311 LEU B N 1
ATOM 10271 C CA . LEU B 1 311 ? 12.648 -35 -13.602 1 86.88 311 LEU B CA 1
ATOM 10272 C C . LEU B 1 311 ? 13.516 -34.375 -14.695 1 86.88 311 LEU B C 1
ATOM 10274 O O . LEU B 1 311 ? 13.094 -34.281 -15.852 1 86.88 311 LEU B O 1
ATOM 10278 N N . GLU B 1 312 ? 14.68 -34.031 -14.375 1 82.56 312 GLU B N 1
ATOM 10279 C CA . GLU B 1 312 ? 15.586 -33.406 -15.336 1 82.56 312 GLU B CA 1
ATOM 10280 C C . GLU B 1 312 ? 16.047 -34.406 -16.391 1 82.56 312 GLU B C 1
ATOM 10282 O O . GLU B 1 312 ? 16.156 -34.062 -17.578 1 82.56 312 GLU B O 1
ATOM 10287 N N . LEU B 1 313 ? 16.234 -35.562 -15.945 1 81.69 313 LEU B N 1
ATOM 10288 C CA . LEU B 1 313 ? 16.688 -36.594 -16.875 1 81.69 313 LEU B CA 1
ATOM 10289 C C . LEU B 1 313 ? 15.547 -37 -17.812 1 81.69 313 LEU B C 1
ATOM 10291 O O . LEU B 1 313 ? 15.773 -37.25 -19 1 81.69 313 LEU B O 1
ATOM 10295 N N . MET B 1 314 ? 14.43 -37.031 -17.25 1 83.31 314 MET B N 1
ATOM 10296 C CA . MET B 1 314 ? 13.281 -37.469 -18.031 1 83.31 314 MET B CA 1
ATOM 10297 C C . MET B 1 314 ? 12.898 -36.469 -19.094 1 83.31 314 MET B C 1
ATOM 10299 O O . MET B 1 314 ? 12.18 -36.781 -20.047 1 83.31 314 MET B O 1
ATOM 10303 N N . TRP B 1 315 ? 13.297 -35.375 -18.906 1 78.25 315 TRP B N 1
ATOM 10304 C CA . TRP B 1 315 ? 13.055 -34.344 -19.906 1 78.25 315 TRP B CA 1
ATOM 10305 C C . TRP B 1 315 ? 13.594 -34.75 -21.281 1 78.25 315 TRP B C 1
ATOM 10307 O O . TRP B 1 315 ? 13.031 -34.375 -22.312 1 78.25 315 TRP B O 1
ATOM 10317 N N . TRP B 1 316 ? 14.57 -35.625 -21.141 1 74.38 316 TRP B N 1
ATOM 10318 C CA . TRP B 1 316 ? 15.242 -35.969 -22.391 1 74.38 316 TRP B CA 1
ATOM 10319 C C . TRP B 1 316 ? 14.727 -37.312 -22.906 1 74.38 316 TRP B C 1
ATOM 10321 O O . TRP B 1 316 ? 15.227 -37.844 -23.906 1 74.38 316 TRP B O 1
ATOM 10331 N N . LEU B 1 317 ? 13.805 -37.875 -22.078 1 70.19 317 LEU B N 1
ATOM 10332 C CA . LEU B 1 317 ? 13.297 -39.188 -22.469 1 70.19 317 LEU B CA 1
ATOM 10333 C C . LEU B 1 317 ? 12.281 -39.062 -23.594 1 70.19 317 LEU B C 1
ATOM 10335 O O . LEU B 1 317 ? 11.383 -38.219 -23.531 1 70.19 317 LEU B O 1
ATOM 10339 N N . ASP B 1 318 ? 12.469 -39.75 -24.516 1 54.25 318 ASP B N 1
ATOM 10340 C CA . ASP B 1 318 ? 11.438 -39.938 -25.531 1 54.25 318 ASP B CA 1
ATOM 10341 C C . ASP B 1 318 ? 10.672 -41.25 -25.281 1 54.25 318 ASP B C 1
ATOM 10343 O O . ASP B 1 318 ? 9.891 -41.688 -26.141 1 54.25 318 ASP B O 1
ATOM 10347 N N . THR B 1 319 ? 11.039 -41.938 -24.062 1 50.31 319 THR B N 1
ATOM 10348 C CA . THR B 1 319 ? 10.492 -43.312 -24.078 1 50.31 319 THR B CA 1
ATOM 10349 C C . THR B 1 319 ? 9.375 -43.438 -23.047 1 50.31 319 THR B C 1
ATOM 10351 O O . THR B 1 319 ? 9.305 -42.688 -22.094 1 50.31 319 THR B O 1
ATOM 10354 N N . SER B 1 320 ? 8.281 -44.469 -22.984 1 40.62 320 SER B N 1
ATOM 10355 C CA . SER B 1 320 ? 6.906 -44.625 -22.531 1 40.62 320 SER B CA 1
ATOM 10356 C C . SER B 1 320 ? 6.863 -45.281 -21.141 1 40.62 320 SER B C 1
ATOM 10358 O O . SER B 1 320 ? 5.812 -45.312 -20.5 1 40.62 320 SER B O 1
ATOM 10360 N N . ASP B 1 321 ? 7.395 -46.438 -20.391 1 36.31 321 ASP B N 1
ATOM 10361 C CA . ASP B 1 321 ? 6.664 -47.469 -19.641 1 36.31 321 ASP B CA 1
ATOM 10362 C C . ASP B 1 321 ? 6.848 -47.281 -18.141 1 36.31 321 ASP B C 1
ATOM 10364 O O . ASP B 1 321 ? 6.633 -48.188 -17.359 1 36.31 321 ASP B O 1
ATOM 10368 N N . TRP B 1 322 ? 7.273 -46.656 -17.25 1 45.53 322 TRP B N 1
ATOM 10369 C CA . TRP B 1 322 ? 7.457 -47.031 -15.852 1 45.53 322 TRP B CA 1
ATOM 10370 C C . TRP B 1 322 ? 6.496 -46.25 -14.953 1 45.53 322 TRP B C 1
ATOM 10372 O O . TRP B 1 322 ? 6.051 -45.156 -15.312 1 45.53 322 TRP B O 1
ATOM 10382 N N . HIS B 1 323 ? 6.148 -46.875 -13.492 1 50.06 323 HIS B N 1
ATOM 10383 C CA . HIS B 1 323 ? 5.156 -46.375 -12.555 1 50.06 323 HIS B CA 1
ATOM 10384 C C . HIS B 1 323 ? 5.473 -44.938 -12.141 1 50.06 323 HIS B C 1
ATOM 10386 O O . HIS B 1 323 ? 4.613 -44.062 -12.234 1 50.06 323 HIS B O 1
ATOM 10392 N N . PHE B 1 324 ? 6.477 -44.844 -10.945 1 55.97 324 PHE B N 1
ATOM 10393 C CA . PHE B 1 324 ? 6.801 -43.438 -10.648 1 55.97 324 PHE B CA 1
ATOM 10394 C C . PHE B 1 324 ? 6.988 -42.656 -11.93 1 55.97 324 PHE B C 1
ATOM 10396 O O . PHE B 1 324 ? 6.844 -41.438 -11.93 1 55.97 324 PHE B O 1
ATOM 10403 N N . PHE B 1 325 ? 6.988 -43.469 -12.594 1 67.88 325 PHE B N 1
ATOM 10404 C CA . PHE B 1 325 ? 7.074 -42.938 -13.945 1 67.88 325 PHE B CA 1
ATOM 10405 C C . PHE B 1 325 ? 5.781 -42.219 -14.328 1 67.88 325 PHE B C 1
ATOM 10407 O O . PHE B 1 325 ? 5.816 -41.125 -14.922 1 67.88 325 PHE B O 1
ATOM 10414 N N . TRP B 1 326 ? 4.777 -42.781 -13.516 1 77.31 326 TRP B N 1
ATOM 10415 C CA . TRP B 1 326 ? 3.48 -42.25 -13.914 1 77.31 326 TRP B CA 1
ATOM 10416 C C . TRP B 1 326 ? 3.219 -40.906 -13.227 1 77.31 326 TRP B C 1
ATOM 10418 O O . TRP B 1 326 ? 2.533 -40.031 -13.781 1 77.31 326 TRP B O 1
ATOM 10428 N N . ASP B 1 327 ? 3.799 -40.75 -12.086 1 81.81 327 ASP B N 1
ATOM 10429 C CA . ASP B 1 327 ? 3.646 -39.469 -11.391 1 81.81 327 ASP B CA 1
ATOM 10430 C C . ASP B 1 327 ? 4.543 -38.406 -12.008 1 81.81 327 ASP B C 1
ATOM 10432 O O . ASP B 1 327 ? 4.215 -37.219 -11.969 1 81.81 327 ASP B O 1
ATOM 10436 N N . LEU B 1 328 ? 5.602 -38.844 -12.539 1 87.44 328 LEU B N 1
ATOM 10437 C CA . LEU B 1 328 ? 6.609 -37.906 -13.016 1 87.44 328 LEU B CA 1
ATOM 10438 C C . LEU B 1 328 ? 6.34 -37.5 -14.461 1 87.44 328 LEU B C 1
ATOM 10440 O O . LEU B 1 328 ? 6.656 -36.375 -14.867 1 87.44 328 LEU B O 1
ATOM 10444 N N . VAL B 1 329 ? 5.723 -38.312 -15.141 1 86.94 329 VAL B N 1
ATOM 10445 C CA . VAL B 1 329 ? 5.574 -38.125 -16.578 1 86.94 329 VAL B CA 1
ATOM 10446 C C . VAL B 1 329 ? 4.859 -36.781 -16.844 1 86.94 329 VAL B C 1
ATOM 10448 O O . VAL B 1 329 ? 5.344 -35.969 -17.625 1 86.94 329 VAL B O 1
ATOM 10451 N N . PRO B 1 330 ? 3.732 -36.594 -16.188 1 90.06 330 PRO B N 1
ATOM 10452 C CA . PRO B 1 330 ? 3.062 -35.312 -16.484 1 90.06 330 PRO B CA 1
ATOM 10453 C C . PRO B 1 330 ? 3.834 -34.125 -15.977 1 90.06 330 PRO B C 1
ATOM 10455 O O . PRO B 1 330 ? 3.637 -33 -16.469 1 90.06 330 PRO B O 1
ATOM 10458 N N . GLN B 1 331 ? 4.703 -34.281 -15.078 1 91.81 331 GLN B N 1
ATOM 10459 C CA . GLN B 1 331 ? 5.41 -33.156 -14.438 1 91.81 331 GLN B CA 1
ATOM 10460 C C . GLN B 1 331 ? 6.664 -32.781 -15.227 1 91.81 331 GLN B C 1
ATOM 10462 O O . GLN B 1 331 ? 7.258 -31.734 -14.984 1 91.81 331 GLN B O 1
ATOM 10467 N N . VAL B 1 332 ? 7.129 -33.562 -16.094 1 87.44 332 VAL B N 1
ATOM 10468 C CA . VAL B 1 332 ? 8.281 -33.25 -16.938 1 87.44 332 VAL B CA 1
ATOM 10469 C C . VAL B 1 332 ? 7.977 -32.031 -17.781 1 87.44 332 VAL B C 1
ATOM 10471 O O . VAL B 1 332 ? 8.805 -31.109 -17.875 1 87.44 332 VAL B O 1
ATOM 10474 N N . GLY B 1 333 ? 6.75 -32 -18.406 1 87.75 333 GLY B N 1
ATOM 10475 C CA . GLY B 1 333 ? 6.258 -30.812 -19.094 1 87.75 333 GLY B CA 1
ATOM 10476 C C . GLY B 1 333 ? 6.863 -30.625 -20.484 1 87.75 333 GLY B C 1
ATOM 10477 O O . GLY B 1 333 ? 6.75 -29.547 -21.078 1 87.75 333 GLY B O 1
ATOM 10478 N N . SER B 1 334 ? 7.582 -31.609 -21.047 1 83.5 334 SER B N 1
ATOM 10479 C CA . SER B 1 334 ? 8.117 -31.531 -22.406 1 83.5 334 SER B CA 1
ATOM 10480 C C . SER B 1 334 ? 7.059 -31.875 -23.438 1 83.5 334 SER B C 1
ATOM 10482 O O . SER B 1 334 ? 6.035 -32.469 -23.109 1 83.5 334 SER B O 1
ATOM 10484 N N . ALA B 1 335 ? 7.266 -31.484 -24.672 1 84.19 335 ALA B N 1
ATOM 10485 C CA . ALA B 1 335 ? 6.344 -31.828 -25.75 1 84.19 335 ALA B CA 1
ATOM 10486 C C . ALA B 1 335 ? 6.227 -33.344 -25.922 1 84.19 335 ALA B C 1
ATOM 10488 O O . ALA B 1 335 ? 5.141 -33.844 -26.188 1 84.19 335 ALA B O 1
ATOM 10489 N N . SER B 1 336 ? 7.34 -33.969 -25.688 1 82.5 336 SER B N 1
ATOM 10490 C CA . SER B 1 336 ? 7.359 -35.438 -25.812 1 82.5 336 SER B CA 1
ATOM 10491 C C . SER B 1 336 ? 6.531 -36.094 -24.719 1 82.5 336 SER B C 1
ATOM 10493 O O . SER B 1 336 ? 5.879 -37.125 -24.953 1 82.5 336 SER B O 1
ATOM 10495 N N . SER B 1 337 ? 6.672 -35.562 -23.594 1 87.44 337 SER B N 1
ATOM 10496 C CA . SER B 1 337 ? 5.891 -36.125 -22.5 1 87.44 337 SER B CA 1
ATOM 10497 C C . SER B 1 337 ? 4.395 -35.969 -22.734 1 87.44 337 SER B C 1
ATOM 10499 O O . SER B 1 337 ? 3.6 -36.844 -22.438 1 87.44 337 SER B O 1
ATOM 10501 N N . VAL B 1 338 ? 3.988 -34.875 -23.266 1 89.69 338 VAL B N 1
ATOM 10502 C CA . VAL B 1 338 ? 2.582 -34.594 -23.562 1 89.69 338 VAL B CA 1
ATOM 10503 C C . VAL B 1 338 ? 2.098 -35.562 -24.656 1 89.69 338 VAL B C 1
ATOM 10505 O O . VAL B 1 338 ? 0.988 -36.094 -24.578 1 89.69 338 VAL B O 1
ATOM 10508 N N . GLU B 1 339 ? 2.895 -35.75 -25.641 1 89.19 339 GLU B N 1
ATOM 10509 C CA . GLU B 1 339 ? 2.559 -36.688 -26.719 1 89.19 339 GLU B CA 1
ATOM 10510 C C . GLU B 1 339 ? 2.398 -38.125 -26.172 1 89.19 339 GLU B C 1
ATOM 10512 O O . GLU B 1 339 ? 1.481 -38.844 -26.562 1 89.19 339 GLU B O 1
ATOM 10517 N N . PHE B 1 340 ? 3.234 -38.438 -25.281 1 88.12 340 PHE B N 1
ATOM 10518 C CA . PHE B 1 340 ? 3.17 -39.75 -24.656 1 88.12 340 PHE B CA 1
ATOM 10519 C C . PHE B 1 340 ? 1.867 -39.906 -23.891 1 88.12 340 PHE B C 1
ATOM 10521 O O . PHE B 1 340 ? 1.2 -40.938 -24.016 1 88.12 340 PHE B O 1
ATOM 10528 N N . ILE B 1 341 ? 1.509 -38.969 -23.141 1 90.12 341 ILE B N 1
ATOM 10529 C CA . ILE B 1 341 ? 0.287 -39 -22.344 1 90.12 341 ILE B CA 1
ATOM 10530 C C . ILE B 1 341 ? -0.926 -39.125 -23.266 1 90.12 341 ILE B C 1
ATOM 10532 O O . ILE B 1 341 ? -1.827 -39.906 -23.031 1 90.12 341 ILE B O 1
ATOM 10536 N N . ARG B 1 342 ? -0.889 -38.344 -24.281 1 90.5 342 ARG B N 1
ATOM 10537 C CA . ARG B 1 342 ? -1.98 -38.375 -25.25 1 90.5 342 ARG B CA 1
ATOM 10538 C C . ARG B 1 342 ? -2.129 -39.75 -25.875 1 90.5 342 ARG B C 1
ATOM 10540 O O . ARG B 1 342 ? -3.242 -40.281 -25.984 1 90.5 342 ARG B O 1
ATOM 10547 N N . ASP B 1 343 ? -1.091 -40.344 -26.172 1 87.56 343 ASP B N 1
ATOM 10548 C CA . ASP B 1 343 ? -1.11 -41.656 -26.812 1 87.56 343 ASP B CA 1
ATOM 10549 C C . ASP B 1 343 ? -1.574 -42.719 -25.844 1 87.56 343 ASP B C 1
ATOM 10551 O O . ASP B 1 343 ? -2.275 -43.656 -26.234 1 87.56 343 ASP B O 1
ATOM 10555 N N . LEU B 1 344 ? -1.146 -42.562 -24.656 1 88.56 344 LEU B N 1
ATOM 10556 C CA . LEU B 1 344 ? -1.567 -43.531 -23.641 1 88.56 344 LEU B CA 1
ATOM 10557 C C . LEU B 1 344 ? -3.08 -43.469 -23.453 1 88.56 344 LEU B C 1
ATOM 10559 O O . LEU B 1 344 ? -3.715 -44.5 -23.266 1 88.56 344 LEU B O 1
ATOM 10563 N N . ILE B 1 345 ? -3.549 -42.344 -23.469 1 90.25 345 ILE B N 1
ATOM 10564 C CA . ILE B 1 345 ? -4.977 -42.156 -23.234 1 90.25 345 ILE B CA 1
ATOM 10565 C C . ILE B 1 345 ? -5.758 -42.656 -24.453 1 90.25 345 ILE B C 1
ATOM 10567 O O . ILE B 1 345 ? -6.777 -43.344 -24.328 1 90.25 345 ILE B O 1
ATOM 10571 N N . LYS B 1 346 ? -5.258 -42.344 -25.594 1 87.31 346 LYS B N 1
ATOM 10572 C CA . LYS B 1 346 ? -5.922 -42.75 -26.828 1 87.31 346 LYS B CA 1
ATOM 10573 C C . LYS B 1 346 ? -5.957 -44.25 -26.984 1 87.31 346 LYS B C 1
ATOM 10575 O O . LYS B 1 346 ? -6.961 -44.812 -27.438 1 87.31 346 LYS B O 1
ATOM 10580 N N . THR B 1 347 ? -4.895 -44.875 -26.562 1 84.94 347 THR B N 1
ATOM 10581 C CA . THR B 1 347 ? -4.773 -46.312 -26.781 1 84.94 347 THR B CA 1
ATOM 10582 C C . THR B 1 347 ? -5.336 -47.094 -25.609 1 84.94 347 THR B C 1
ATOM 10584 O O . THR B 1 347 ? -5.375 -48.312 -25.625 1 84.94 347 THR B O 1
ATOM 10587 N N . GLN B 1 348 ? -5.812 -46.406 -24.562 1 82.56 348 GLN B N 1
ATOM 10588 C CA . GLN B 1 348 ? -6.41 -47 -23.391 1 82.56 348 GLN B CA 1
ATOM 10589 C C . GLN B 1 348 ? -5.484 -48.062 -22.781 1 82.56 348 GLN B C 1
ATOM 10591 O O . GLN B 1 348 ? -5.922 -49.156 -22.438 1 82.56 348 GLN B O 1
ATOM 10596 N N . LYS B 1 349 ? -4.27 -47.75 -22.734 1 79.38 349 LYS B N 1
ATOM 10597 C CA . LYS B 1 349 ? -3.277 -48.688 -22.203 1 79.38 349 LYS B CA 1
ATOM 10598 C C . LYS B 1 349 ? -3.186 -48.562 -20.672 1 79.38 349 LYS B C 1
ATOM 10600 O O . LYS B 1 349 ? -2.555 -49.406 -20.031 1 79.38 349 LYS B O 1
ATOM 10605 N N . ILE B 1 350 ? -3.807 -47.562 -20.172 1 82.62 350 ILE B N 1
ATOM 10606 C CA . ILE B 1 350 ? -3.727 -47.344 -18.734 1 82.62 350 ILE B CA 1
ATOM 10607 C C . ILE B 1 350 ? -5.129 -47.344 -18.125 1 82.62 350 ILE B C 1
ATOM 10609 O O . ILE B 1 350 ? -6.125 -47.281 -18.844 1 82.62 350 ILE B O 1
ATOM 10613 N N . THR B 1 351 ? -5.035 -47.531 -16.828 1 81.31 351 THR B N 1
ATOM 10614 C CA . THR B 1 351 ? -6.309 -47.531 -16.109 1 81.31 351 THR B CA 1
ATOM 10615 C C . THR B 1 351 ? -6.945 -46.156 -16.109 1 81.31 351 THR B C 1
ATOM 10617 O O . THR B 1 351 ? -6.258 -45.156 -16.312 1 81.31 351 THR B O 1
ATOM 10620 N N . SER B 1 352 ? -8.188 -46.062 -15.93 1 82.62 352 SER B N 1
ATOM 10621 C CA . SER B 1 352 ? -8.93 -44.812 -15.93 1 82.62 352 SER B CA 1
ATOM 10622 C C . SER B 1 352 ? -8.445 -43.875 -14.812 1 82.62 352 SER B C 1
ATOM 10624 O O . SER B 1 352 ? -8.406 -42.656 -14.977 1 82.62 352 SER B O 1
ATOM 10626 N N . PHE B 1 353 ? -8.133 -44.469 -13.758 1 80.81 353 PHE B N 1
ATOM 10627 C CA . PHE B 1 353 ? -7.668 -43.688 -12.633 1 80.81 353 PHE B CA 1
ATOM 10628 C C . PHE B 1 353 ? -6.348 -43 -12.961 1 80.81 353 PHE B C 1
ATOM 10630 O O . PHE B 1 353 ? -6.18 -41.812 -12.703 1 80.81 353 PHE B O 1
ATOM 10637 N N . LEU B 1 354 ? -5.441 -43.719 -13.531 1 83.19 354 LEU B N 1
ATOM 10638 C CA . LEU B 1 354 ? -4.145 -43.156 -13.914 1 83.19 354 LEU B CA 1
ATOM 10639 C C . LEU B 1 354 ? -4.301 -42.156 -15.031 1 83.19 354 LEU B C 1
ATOM 10641 O O . LEU B 1 354 ? -3.602 -41.125 -15.055 1 83.19 354 LEU B O 1
ATOM 10645 N N . ALA B 1 355 ? -5.215 -42.438 -15.867 1 88.69 355 ALA B N 1
ATOM 10646 C CA . ALA B 1 355 ? -5.449 -41.531 -16.969 1 88.69 355 ALA B CA 1
ATOM 10647 C C . ALA B 1 355 ? -5.961 -40.188 -16.469 1 88.69 355 ALA B C 1
ATOM 10649 O O . ALA B 1 355 ? -5.512 -39.125 -16.922 1 88.69 355 ALA B O 1
ATOM 10650 N N . THR B 1 356 ? -6.82 -40.25 -15.523 1 89.38 356 THR B N 1
ATOM 10651 C CA . THR B 1 356 ? -7.359 -39.031 -14.945 1 89.38 356 THR B CA 1
ATOM 10652 C C . THR B 1 356 ? -6.266 -38.25 -14.234 1 89.38 356 THR B C 1
ATOM 10654 O O . THR B 1 356 ? -6.207 -37.031 -14.344 1 89.38 356 THR B O 1
ATOM 10657 N N . GLY B 1 357 ? -5.461 -38.938 -13.539 1 86.94 357 GLY B N 1
ATOM 10658 C CA . GLY B 1 357 ? -4.363 -38.25 -12.852 1 86.94 357 GLY B CA 1
ATOM 10659 C C . GLY B 1 357 ? -3.393 -37.562 -13.789 1 86.94 357 GLY B C 1
ATOM 10660 O O . GLY B 1 357 ? -2.939 -36.469 -13.523 1 86.94 357 GLY B O 1
ATOM 10661 N N . LEU B 1 358 ? -3.117 -38.25 -14.867 1 91.06 358 LEU B N 1
ATOM 10662 C CA . LEU B 1 358 ? -2.211 -37.688 -15.859 1 91.06 358 LEU B CA 1
ATOM 10663 C C . LEU B 1 358 ? -2.824 -36.438 -16.516 1 91.06 358 LEU B C 1
ATOM 10665 O O . LEU B 1 358 ? -2.15 -35.438 -16.688 1 91.06 358 LEU B O 1
ATOM 10669 N N . LEU B 1 359 ? -4.074 -36.562 -16.766 1 93 359 LEU B N 1
ATOM 10670 C CA . LEU B 1 359 ? -4.766 -35.469 -17.469 1 93 359 LEU B CA 1
ATOM 10671 C C . LEU B 1 359 ? -4.934 -34.25 -16.578 1 93 359 LEU B C 1
ATOM 10673 O O . LEU B 1 359 ? -4.84 -33.125 -17.031 1 93 359 LEU B O 1
ATOM 10677 N N . ILE B 1 360 ? -5.082 -34.438 -15.359 1 91.75 360 ILE B N 1
ATOM 10678 C CA . ILE B 1 360 ? -5.293 -33.344 -14.422 1 91.75 360 ILE B CA 1
ATOM 10679 C C . ILE B 1 360 ? -3.984 -32.594 -14.211 1 91.75 360 ILE B C 1
ATOM 10681 O O . ILE B 1 360 ? -3.988 -31.359 -14.047 1 91.75 360 ILE B O 1
ATOM 10685 N N . THR B 1 361 ? -2.895 -33.156 -14.383 1 90.75 361 THR B N 1
ATOM 10686 C CA . THR B 1 361 ? -1.637 -32.594 -13.898 1 90.75 361 THR B CA 1
ATOM 10687 C C . THR B 1 361 ? -0.839 -31.984 -15.047 1 90.75 361 THR B C 1
ATOM 10689 O O . THR B 1 361 ? -0.205 -30.953 -14.875 1 90.75 361 THR B O 1
ATOM 10692 N N . PHE B 1 362 ? -0.901 -32.531 -16.203 1 92.06 362 PHE B N 1
ATOM 10693 C CA . PHE B 1 362 ? 0.119 -32.25 -17.203 1 92.06 362 PHE B CA 1
ATOM 10694 C C . PHE B 1 362 ? -0.024 -30.812 -17.719 1 92.06 362 PHE B C 1
ATOM 10696 O O . PHE B 1 362 ? 0.973 -30.141 -18 1 92.06 362 PHE B O 1
ATOM 10703 N N . PRO B 1 363 ? -1.229 -30.281 -17.812 1 92.56 363 PRO B N 1
ATOM 10704 C CA . PRO B 1 363 ? -1.295 -28.922 -18.375 1 92.56 363 PRO B CA 1
ATOM 10705 C C . PRO B 1 363 ? -0.539 -27.891 -17.531 1 92.56 363 PRO B C 1
ATOM 10707 O O . PRO B 1 363 ? -0.017 -26.922 -18.062 1 92.56 363 PRO B O 1
ATOM 10710 N N . TYR B 1 364 ? -0.4 -28.094 -16.281 1 91.69 364 TYR B N 1
ATOM 10711 C CA . TYR B 1 364 ? 0.252 -27.141 -15.375 1 91.69 364 TYR B CA 1
ATOM 10712 C C . TYR B 1 364 ? 1.764 -27.172 -15.562 1 91.69 364 TYR B C 1
ATOM 10714 O O . TYR B 1 364 ? 2.449 -26.188 -15.258 1 91.69 364 TYR B O 1
ATOM 10722 N N . HIS B 1 365 ? 2.26 -28.219 -16.062 1 91.44 365 HIS B N 1
ATOM 10723 C CA . HIS B 1 365 ? 3.705 -28.422 -16.047 1 91.44 365 HIS B CA 1
ATOM 10724 C C . HIS B 1 365 ? 4.301 -28.219 -17.438 1 91.44 365 HIS B C 1
ATOM 10726 O O . HIS B 1 365 ? 5.52 -28.297 -17.609 1 91.44 365 HIS B O 1
ATOM 10732 N N . VAL B 1 366 ? 3.436 -27.891 -18.375 1 90.25 366 VAL B N 1
ATOM 10733 C CA . VAL B 1 366 ? 3.953 -27.641 -19.719 1 90.25 366 VAL B CA 1
ATOM 10734 C C . VAL B 1 366 ? 4.801 -26.375 -19.719 1 90.25 366 VAL B C 1
ATOM 10736 O O . VAL B 1 366 ? 4.312 -25.297 -19.391 1 90.25 366 VAL B O 1
ATOM 10739 N N . ARG B 1 367 ? 5.945 -26.422 -20.203 1 83.88 367 ARG B N 1
ATOM 10740 C CA . ARG B 1 367 ? 6.883 -25.312 -20.094 1 83.88 367 ARG B CA 1
ATOM 10741 C C . ARG B 1 367 ? 6.836 -24.438 -21.344 1 83.88 367 ARG B C 1
ATOM 10743 O O . ARG B 1 367 ? 6.957 -23.219 -21.25 1 83.88 367 ARG B O 1
ATOM 10750 N N . TYR B 1 368 ? 6.684 -25.172 -22.516 1 81.69 368 TYR B N 1
ATOM 10751 C CA . TYR B 1 368 ? 6.703 -24.422 -23.766 1 81.69 368 TYR B CA 1
ATOM 10752 C C . TYR B 1 368 ? 5.488 -24.75 -24.625 1 81.69 368 TYR B C 1
ATOM 10754 O O . TYR B 1 368 ? 5.605 -25.422 -25.641 1 81.69 368 TYR B O 1
ATOM 10762 N N . PRO B 1 369 ? 4.438 -24.125 -24.172 1 86.94 369 PRO B N 1
ATOM 10763 C CA . PRO B 1 369 ? 3.229 -24.375 -24.969 1 86.94 369 PRO B CA 1
ATOM 10764 C C . PRO B 1 369 ? 3.244 -23.641 -26.312 1 86.94 369 PRO B C 1
ATOM 10766 O O . PRO B 1 369 ? 3.721 -22.5 -26.391 1 86.94 369 PRO B O 1
ATOM 10769 N N . ASN B 1 370 ? 2.891 -24.359 -27.406 1 85.81 370 ASN B N 1
ATOM 10770 C CA . ASN B 1 370 ? 2.82 -23.75 -28.719 1 85.81 370 ASN B CA 1
ATOM 10771 C C . ASN B 1 370 ? 1.596 -24.234 -29.5 1 85.81 370 ASN B C 1
ATOM 10773 O O . ASN B 1 370 ? 0.876 -25.125 -29.031 1 85.81 370 ASN B O 1
ATOM 10777 N N . GLU B 1 371 ? 1.385 -23.656 -30.562 1 90 371 GLU B N 1
ATOM 10778 C CA . GLU B 1 371 ? 0.19 -23.953 -31.359 1 90 371 GLU B CA 1
ATOM 10779 C C . GLU B 1 371 ? 0.23 -25.359 -31.938 1 90 371 GLU B C 1
ATOM 10781 O O . GLU B 1 371 ? -0.807 -26.016 -32.062 1 90 371 GLU B O 1
ATOM 10786 N N . LYS B 1 372 ? 1.407 -25.75 -32.219 1 88.69 372 LYS B N 1
ATOM 10787 C CA . LYS B 1 372 ? 1.54 -27.094 -32.75 1 88.69 372 LYS B CA 1
ATOM 10788 C C . LYS B 1 372 ? 1.127 -28.141 -31.719 1 88.69 372 LYS B C 1
ATOM 10790 O O . LYS B 1 372 ? 0.369 -29.062 -32.031 1 88.69 372 LYS B O 1
ATOM 10795 N N . LEU B 1 373 ? 1.646 -27.984 -30.609 1 90.69 373 LEU B N 1
ATOM 10796 C CA . LEU B 1 373 ? 1.297 -28.906 -29.531 1 90.69 373 LEU B CA 1
ATOM 10797 C C . LEU B 1 373 ? -0.2 -28.859 -29.234 1 90.69 373 LEU B C 1
ATOM 10799 O O . LEU B 1 373 ? -0.814 -29.891 -28.969 1 90.69 373 LEU B O 1
ATOM 10803 N N . LEU B 1 374 ? -0.783 -27.75 -29.312 1 93.19 374 LEU B N 1
ATOM 10804 C CA . LEU B 1 374 ? -2.209 -27.578 -29.047 1 93.19 374 LEU B CA 1
ATOM 10805 C C . LEU B 1 374 ? -3.045 -28.281 -30.109 1 93.19 374 LEU B C 1
ATOM 10807 O O . LEU B 1 374 ? -4.012 -28.984 -29.781 1 93.19 374 LEU B O 1
ATOM 10811 N N . LYS B 1 375 ? -2.674 -28.156 -31.297 1 92.44 375 LYS B N 1
ATOM 10812 C CA . LYS B 1 375 ? -3.402 -28.797 -32.406 1 92.44 375 LYS B CA 1
ATOM 10813 C C . LYS B 1 375 ? -3.303 -30.312 -32.312 1 92.44 375 LYS B C 1
ATOM 10815 O O . LYS B 1 375 ? -4.281 -31.016 -32.562 1 92.44 375 LYS B O 1
ATOM 10820 N N . GLU B 1 376 ? -2.193 -30.75 -31.984 1 92.12 376 GLU B N 1
ATOM 10821 C CA . GLU B 1 376 ? -1.998 -32.188 -31.859 1 92.12 376 GLU B CA 1
ATOM 10822 C C . GLU B 1 376 ? -2.793 -32.75 -30.688 1 92.12 376 GLU B C 1
ATOM 10824 O O . GLU B 1 376 ? -3.188 -33.938 -30.703 1 92.12 376 GLU B O 1
ATOM 10829 N N . SER B 1 377 ? -2.982 -31.938 -29.734 1 93.94 377 SER B N 1
ATOM 10830 C CA . SER B 1 377 ? -3.67 -32.406 -28.531 1 93.94 377 SER B CA 1
ATOM 10831 C C . SER B 1 377 ? -5.184 -32.281 -28.688 1 93.94 377 SER B C 1
ATOM 10833 O O . SER B 1 377 ? -5.934 -32.656 -27.766 1 93.94 377 SER B O 1
ATOM 10835 N N . GLU B 1 378 ? -5.668 -31.859 -29.781 1 94 378 GLU B N 1
ATOM 10836 C CA . GLU B 1 378 ? -7.098 -31.734 -30.031 1 94 378 GLU B CA 1
ATOM 10837 C C . GLU B 1 378 ? -7.793 -33.094 -29.984 1 94 378 GLU B C 1
ATOM 10839 O O . GLU B 1 378 ? -9.008 -33.156 -29.75 1 94 378 GLU B O 1
ATOM 10844 N N . ILE B 1 379 ? -7.078 -34.094 -30.062 1 91.94 379 ILE B N 1
ATOM 10845 C CA . ILE B 1 379 ? -7.605 -35.469 -30.047 1 91.94 379 ILE B CA 1
ATOM 10846 C C . ILE B 1 379 ? -8.266 -35.75 -28.703 1 91.94 379 ILE B C 1
ATOM 10848 O O . ILE B 1 379 ? -9.148 -36.594 -28.609 1 91.94 379 ILE B O 1
ATOM 10852 N N . LEU B 1 380 ? -7.859 -35.031 -27.734 1 93.06 380 LEU B N 1
ATOM 10853 C CA . LEU B 1 380 ? -8.406 -35.219 -26.391 1 93.06 380 LEU B CA 1
ATOM 10854 C C . LEU B 1 380 ? -9.891 -34.875 -26.344 1 93.06 380 LEU B C 1
ATOM 10856 O O . LEU B 1 380 ? -10.617 -35.312 -25.469 1 93.06 380 LEU B O 1
ATOM 10860 N N . LEU B 1 381 ? -10.359 -34.125 -27.312 1 92.19 381 LEU B N 1
ATOM 10861 C CA . LEU B 1 381 ? -11.758 -33.75 -27.391 1 92.19 381 LEU B CA 1
ATOM 10862 C C . LEU B 1 381 ? -12.594 -34.844 -28.016 1 92.19 381 LEU B C 1
ATOM 10864 O O . LEU B 1 381 ? -13.812 -34.875 -27.859 1 92.19 381 LEU B O 1
ATOM 10868 N N . TYR B 1 382 ? -11.891 -35.719 -28.766 1 89.56 382 TYR B N 1
ATOM 10869 C CA . TYR B 1 382 ? -12.609 -36.688 -29.562 1 89.56 382 TYR B CA 1
ATOM 10870 C C . TYR B 1 382 ? -12.234 -38.125 -29.156 1 89.56 382 TYR B C 1
ATOM 10872 O O . TYR B 1 382 ? -12.047 -39 -30.016 1 89.56 382 TYR B O 1
ATOM 10880 N N . LEU B 1 383 ? -12.141 -38.25 -27.922 1 89.56 383 LEU B N 1
ATOM 10881 C CA . LEU B 1 383 ? -11.781 -39.594 -27.453 1 89.56 383 LEU B CA 1
ATOM 10882 C C . LEU B 1 383 ? -12.938 -40.562 -27.656 1 89.56 383 LEU B C 1
ATOM 10884 O O . LEU B 1 383 ? -14.102 -40.156 -27.641 1 89.56 383 LEU B O 1
ATOM 10888 N N . ASP B 1 384 ? -12.617 -41.781 -27.828 1 80 384 ASP B N 1
ATOM 10889 C CA . ASP B 1 384 ? -13.57 -42.844 -28.156 1 80 384 ASP B CA 1
ATOM 10890 C C . ASP B 1 384 ? -14.594 -43.031 -27.031 1 80 384 ASP B C 1
ATOM 10892 O O . ASP B 1 384 ? -14.289 -42.812 -25.859 1 80 384 ASP B O 1
ATOM 10896 N N . ARG B 1 385 ? -15.797 -43.438 -27.453 1 78.56 385 ARG B N 1
ATOM 10897 C CA . ARG B 1 385 ? -16.922 -43.594 -26.531 1 78.56 385 ARG B CA 1
ATOM 10898 C C . ARG B 1 385 ? -16.703 -44.812 -25.625 1 78.56 385 ARG B C 1
ATOM 10900 O O . ARG B 1 385 ? -17.344 -44.938 -24.578 1 78.56 385 ARG B O 1
ATOM 10907 N N . ASP B 1 386 ? -15.672 -45.594 -25.953 1 77.75 386 ASP B N 1
ATOM 10908 C CA . ASP B 1 386 ? -15.422 -46.781 -25.141 1 77.75 386 ASP B CA 1
ATOM 10909 C C . ASP B 1 386 ? -14.68 -46.406 -23.859 1 77.75 386 ASP B C 1
ATOM 10911 O O . ASP B 1 386 ? -14.672 -47.188 -22.906 1 77.75 386 ASP B O 1
ATOM 10915 N N . LEU B 1 387 ? -14.211 -45.281 -23.844 1 83.81 387 LEU B N 1
ATOM 10916 C CA . LEU B 1 387 ? -13.516 -44.812 -22.641 1 83.81 387 LEU B CA 1
ATOM 10917 C C . LEU B 1 387 ? -14.516 -44.375 -21.578 1 83.81 387 LEU B C 1
ATOM 10919 O O . LEU B 1 387 ? -15.633 -43.969 -21.891 1 83.81 387 LEU B O 1
ATOM 10923 N N . GLU B 1 388 ? -14.07 -44.625 -20.422 1 84.69 388 GLU B N 1
ATOM 10924 C CA . GLU B 1 388 ? -14.914 -44.219 -19.297 1 84.69 388 GLU B CA 1
ATOM 10925 C C . GLU B 1 388 ? -15.312 -42.75 -19.422 1 84.69 388 GLU B C 1
ATOM 10927 O O . GLU B 1 388 ? -14.5 -41.906 -19.812 1 84.69 388 GLU B O 1
ATOM 10932 N N . ASN B 1 389 ? -16.469 -42.469 -19.078 1 85.44 389 ASN B N 1
ATOM 10933 C CA . ASN B 1 389 ? -17.031 -41.156 -19.219 1 85.44 389 ASN B CA 1
ATOM 10934 C C . ASN B 1 389 ? -16.25 -40.125 -18.406 1 85.44 389 ASN B C 1
ATOM 10936 O O . ASN B 1 389 ? -16.062 -38.969 -18.844 1 85.44 389 ASN B O 1
ATOM 10940 N N . GLU B 1 390 ? -15.797 -40.562 -17.297 1 87.19 390 GLU B N 1
ATOM 10941 C CA . GLU B 1 390 ? -15.07 -39.625 -16.438 1 87.19 390 GLU B CA 1
ATOM 10942 C C . GLU B 1 390 ? -13.75 -39.188 -17.078 1 87.19 390 GLU B C 1
ATOM 10944 O O . GLU B 1 390 ? -13.336 -38.031 -16.953 1 87.19 390 GLU B O 1
ATOM 10949 N N . VAL B 1 391 ? -13.102 -40.062 -17.719 1 91 391 VAL B N 1
ATOM 10950 C CA . VAL B 1 391 ? -11.836 -39.75 -18.375 1 91 391 VAL B CA 1
ATOM 10951 C C . VAL B 1 391 ? -12.078 -38.781 -19.516 1 91 391 VAL B C 1
ATOM 10953 O O . VAL B 1 391 ? -11.289 -37.844 -19.719 1 91 391 VAL B O 1
ATOM 10956 N N . ARG B 1 392 ? -13.141 -38.969 -20.172 1 93.06 392 ARG B N 1
ATOM 10957 C CA . ARG B 1 392 ? -13.461 -38.094 -21.281 1 93.06 392 ARG B CA 1
ATOM 10958 C C . ARG B 1 392 ? -13.758 -36.688 -20.797 1 93.06 392 ARG B C 1
ATOM 10960 O O . ARG B 1 392 ? -13.336 -35.719 -21.422 1 93.06 392 ARG B O 1
ATOM 10967 N N . LYS B 1 393 ? -14.43 -36.625 -19.734 1 92.88 393 LYS B N 1
ATOM 10968 C CA . LYS B 1 393 ? -14.734 -35.312 -19.156 1 92.88 393 LYS B CA 1
ATOM 10969 C C . LYS B 1 393 ? -13.461 -34.594 -18.75 1 92.88 393 LYS B C 1
ATOM 10971 O O . LYS B 1 393 ? -13.289 -33.406 -19.062 1 92.88 393 LYS B O 1
ATOM 10976 N N . VAL B 1 394 ? -12.617 -35.281 -18.094 1 94.19 394 VAL B N 1
ATOM 10977 C CA . VAL B 1 394 ? -11.383 -34.688 -17.594 1 94.19 394 VAL B CA 1
ATOM 10978 C C . VAL B 1 394 ? -10.492 -34.312 -18.781 1 94.19 394 VAL B C 1
ATOM 10980 O O . VAL B 1 394 ? -9.781 -33.312 -18.734 1 94.19 394 VAL B O 1
ATOM 10983 N N . ALA B 1 395 ? -10.578 -35.094 -19.812 1 95.44 395 ALA B N 1
ATOM 10984 C CA . ALA B 1 395 ? -9.797 -34.812 -21 1 95.44 395 ALA B CA 1
ATOM 10985 C C . ALA B 1 395 ? -10.227 -33.5 -21.625 1 95.44 395 ALA B C 1
ATOM 10987 O O . ALA B 1 395 ? -9.391 -32.688 -22.078 1 95.44 395 ALA B O 1
ATOM 10988 N N . ILE B 1 396 ? -11.469 -33.281 -21.641 1 95.5 396 ILE B N 1
ATOM 10989 C CA . ILE B 1 396 ? -12 -32.031 -22.188 1 95.5 396 ILE B CA 1
ATOM 10990 C C . ILE B 1 396 ? -11.539 -30.859 -21.328 1 95.5 396 ILE B C 1
ATOM 10992 O O . ILE B 1 396 ? -11.094 -29.828 -21.859 1 95.5 396 ILE B O 1
ATOM 10996 N N . LEU B 1 397 ? -11.68 -30.969 -20.047 1 96.56 397 LEU B N 1
ATOM 10997 C CA . LEU B 1 397 ? -11.258 -29.922 -19.125 1 96.56 397 LEU B CA 1
ATOM 10998 C C . LEU B 1 397 ? -9.766 -29.656 -19.25 1 96.56 397 LEU B C 1
ATOM 11000 O O . LEU B 1 397 ? -9.328 -28.5 -19.234 1 96.56 397 LEU B O 1
ATOM 11004 N N . SER B 1 398 ? -8.992 -30.672 -19.375 1 95.75 398 SER B N 1
ATOM 11005 C CA . SER B 1 398 ? -7.547 -30.547 -19.5 1 95.75 398 SER B CA 1
ATOM 11006 C C . SER B 1 398 ? -7.168 -29.828 -20.797 1 95.75 398 SER B C 1
ATOM 11008 O O . SER B 1 398 ? -6.254 -29 -20.797 1 95.75 398 SER B O 1
ATOM 11010 N N . PHE B 1 399 ? -7.871 -30.219 -21.781 1 95.56 399 PHE B N 1
ATOM 11011 C CA . PHE B 1 399 ? -7.602 -29.562 -23.062 1 95.56 399 PHE B CA 1
ATOM 11012 C C . PHE B 1 399 ? -7.93 -28.078 -22.984 1 95.56 399 PHE B C 1
ATOM 11014 O O . PHE B 1 399 ? -7.203 -27.25 -23.531 1 95.56 399 PHE B O 1
ATOM 11021 N N . ALA B 1 400 ? -9.008 -27.766 -22.391 1 95.69 400 ALA B N 1
ATOM 11022 C CA . ALA B 1 400 ? -9.367 -26.359 -22.188 1 95.69 400 ALA B CA 1
ATOM 11023 C C . ALA B 1 400 ? -8.273 -25.625 -21.422 1 95.69 400 ALA B C 1
ATOM 11025 O O . ALA B 1 400 ? -7.941 -24.484 -21.734 1 95.69 400 ALA B O 1
ATOM 11026 N N . SER B 1 401 ? -7.711 -26.203 -20.391 1 95.06 401 SER B N 1
ATOM 11027 C CA . SER B 1 401 ? -6.617 -25.609 -19.625 1 95.06 401 SER B CA 1
ATOM 11028 C C . SER B 1 401 ? -5.383 -25.406 -20.5 1 95.06 401 SER B C 1
ATOM 11030 O O . SER B 1 401 ? -4.652 -24.422 -20.328 1 95.06 401 SER B O 1
ATOM 11032 N N . LEU B 1 402 ? -5.168 -26.344 -21.391 1 94.38 402 LEU B N 1
ATOM 11033 C CA . LEU B 1 402 ? -4.039 -26.234 -22.312 1 94.38 402 LEU B CA 1
ATOM 11034 C C . LEU B 1 402 ? -4.227 -25.062 -23.266 1 94.38 402 LEU B C 1
ATOM 11036 O O . LEU B 1 402 ? -3.256 -24.406 -23.656 1 94.38 402 LEU B O 1
ATOM 11040 N N . ILE B 1 403 ? -5.441 -24.859 -23.656 1 93.69 403 ILE B N 1
ATOM 11041 C CA . ILE B 1 403 ? -5.734 -23.703 -24.516 1 93.69 403 ILE B CA 1
ATOM 11042 C C . ILE B 1 403 ? -5.363 -22.422 -23.781 1 93.69 403 ILE B C 1
ATOM 11044 O O . ILE B 1 403 ? -4.742 -21.531 -24.359 1 93.69 403 ILE B O 1
ATOM 11048 N N . HIS B 1 404 ? -5.734 -22.328 -22.531 1 92.31 404 HIS B N 1
ATOM 11049 C CA . HIS B 1 404 ? -5.402 -21.156 -21.734 1 92.31 404 HIS B CA 1
ATOM 11050 C C . HIS B 1 404 ? -3.893 -20.984 -21.625 1 92.31 404 HIS B C 1
ATOM 11052 O O . HIS B 1 404 ? -3.385 -19.859 -21.766 1 92.31 404 HIS B O 1
ATOM 11058 N N . LYS B 1 405 ? -3.189 -21.969 -21.344 1 90.56 405 LYS B N 1
ATOM 11059 C CA . LYS B 1 405 ? -1.74 -21.906 -21.188 1 90.56 405 LYS B CA 1
ATOM 11060 C C . LYS B 1 405 ? -1.055 -21.469 -22.469 1 90.56 405 LYS B C 1
ATOM 11062 O O . LYS B 1 405 ? -0.042 -20.766 -22.438 1 90.56 405 LYS B O 1
ATOM 11067 N N . THR B 1 406 ? -1.627 -21.844 -23.562 1 90.19 406 THR B N 1
ATOM 11068 C CA . THR B 1 406 ? -1.015 -21.562 -24.844 1 90.19 406 THR B CA 1
ATOM 11069 C C . THR B 1 406 ? -1.454 -20.188 -25.375 1 90.19 406 THR B C 1
ATOM 11071 O O . THR B 1 406 ? -0.62 -19.375 -25.75 1 90.19 406 THR B O 1
ATOM 11074 N N . CYS B 1 407 ? -2.709 -19.953 -25.266 1 87.88 407 CYS B N 1
ATOM 11075 C CA . CYS B 1 407 ? -3.252 -18.734 -25.859 1 87.88 407 CYS B CA 1
ATOM 11076 C C . CYS B 1 407 ? -3.178 -17.578 -24.875 1 87.88 407 CYS B C 1
ATOM 11078 O O . CYS B 1 407 ? -3.213 -16.406 -25.297 1 87.88 407 CYS B O 1
ATOM 11080 N N . GLY B 1 408 ? -3.227 -17.781 -23.703 1 78.19 408 GLY B N 1
ATOM 11081 C CA . GLY B 1 408 ? -3.166 -16.719 -22.719 1 78.19 408 GLY B CA 1
ATOM 11082 C C . GLY B 1 408 ? -1.873 -15.938 -22.766 1 78.19 408 GLY B C 1
ATOM 11083 O O . GLY B 1 408 ? -1.852 -14.75 -22.438 1 78.19 408 GLY B O 1
ATOM 11084 N N . LYS B 1 409 ? -0.791 -16.5 -23.141 1 71.19 409 LYS B N 1
ATOM 11085 C CA . LYS B 1 409 ? 0.506 -15.828 -23.234 1 71.19 409 LYS B CA 1
ATOM 11086 C C . LYS B 1 409 ? 0.742 -15.266 -24.625 1 71.19 409 LYS B C 1
ATOM 11088 O O . LYS B 1 409 ? 1.873 -14.938 -24.984 1 71.19 409 LYS B O 1
ATOM 11093 N N . GLY B 1 410 ? -0.34 -15.297 -25.438 1 70.31 410 GLY B N 1
ATOM 11094 C CA . GLY B 1 410 ? -0.249 -14.703 -26.766 1 70.31 410 GLY B CA 1
ATOM 11095 C C . GLY B 1 410 ? 0.412 -15.617 -27.781 1 70.31 410 GLY B C 1
ATOM 11096 O O . GLY B 1 410 ? 0.861 -15.156 -28.828 1 70.31 410 GLY B O 1
ATOM 11097 N N . MET B 1 411 ? 0.522 -16.859 -27.469 1 75.62 411 MET B N 1
ATOM 11098 C CA . MET B 1 411 ? 1.229 -17.797 -28.344 1 75.62 411 MET B CA 1
ATOM 11099 C C . MET B 1 411 ? 0.284 -18.375 -29.391 1 75.62 411 MET B C 1
ATOM 11101 O O . MET B 1 411 ? 0.669 -19.266 -30.156 1 75.62 411 MET B O 1
ATOM 11105 N N . CYS B 1 412 ? -0.979 -17.969 -29.25 1 86.56 412 CYS B N 1
ATOM 11106 C CA . CYS B 1 412 ? -1.956 -18.453 -30.219 1 86.56 412 CYS B CA 1
ATOM 11107 C C . CYS B 1 412 ? -2.412 -17.312 -31.141 1 86.56 412 CYS B C 1
ATOM 11109 O O . CYS B 1 412 ? -2.445 -16.156 -30.734 1 86.56 412 CYS B O 1
ATOM 11111 N N . SER B 1 413 ? -2.629 -17.688 -32.438 1 87.5 413 SER B N 1
ATOM 11112 C CA . SER B 1 413 ? -3.254 -16.75 -33.344 1 87.5 413 SER B CA 1
ATOM 11113 C C . SER B 1 413 ? -4.703 -16.469 -32.938 1 87.5 413 SER B C 1
ATOM 11115 O O . SER B 1 413 ? -5.328 -17.281 -32.281 1 87.5 413 SER B O 1
ATOM 11117 N N . ASP B 1 414 ? -5.234 -15.414 -33.344 1 86.19 414 ASP B N 1
ATOM 11118 C CA . ASP B 1 414 ? -6.621 -15.047 -33.062 1 86.19 414 ASP B CA 1
ATOM 11119 C C . ASP B 1 414 ? -7.586 -16.047 -33.688 1 86.19 414 ASP B C 1
ATOM 11121 O O . ASP B 1 414 ? -8.633 -16.359 -33.125 1 86.19 414 ASP B O 1
ATOM 11125 N N . ASP B 1 415 ? -7.145 -16.531 -34.75 1 88.56 415 ASP B N 1
ATOM 11126 C CA . ASP B 1 415 ? -8 -17.5 -35.469 1 88.56 415 ASP B CA 1
ATOM 11127 C C . ASP B 1 415 ? -8.109 -18.797 -34.688 1 88.56 415 ASP B C 1
ATOM 11129 O O . ASP B 1 415 ? -9.188 -19.391 -34.594 1 88.56 415 ASP B O 1
ATOM 11133 N N . THR B 1 416 ? -7.039 -19.188 -34.125 1 90.88 416 THR B N 1
ATOM 11134 C CA . THR B 1 416 ? -7.051 -20.422 -33.375 1 90.88 416 THR B CA 1
ATOM 11135 C C . THR B 1 416 ? -7.879 -20.25 -32.094 1 90.88 416 THR B C 1
ATOM 11137 O O . THR B 1 416 ? -8.641 -21.141 -31.719 1 90.88 416 THR B O 1
ATOM 11140 N N . GLN B 1 417 ? -7.715 -19.203 -31.484 1 89.69 417 GLN B N 1
ATOM 11141 C CA . GLN B 1 417 ? -8.477 -18.938 -30.266 1 89.69 417 GLN B CA 1
ATOM 11142 C C . GLN B 1 417 ? -9.977 -18.891 -30.562 1 89.69 417 GLN B C 1
ATOM 11144 O O . GLN B 1 417 ? -10.773 -19.484 -29.844 1 89.69 417 GLN B O 1
ATOM 11149 N N . ASN B 1 418 ? -10.391 -18.25 -31.656 1 90.25 418 ASN B N 1
ATOM 11150 C CA . ASN B 1 418 ? -11.797 -18.141 -32.031 1 90.25 418 ASN B CA 1
ATOM 11151 C C . ASN B 1 418 ? -12.367 -19.484 -32.438 1 90.25 418 ASN B C 1
ATOM 11153 O O . ASN B 1 418 ? -13.547 -19.766 -32.219 1 90.25 418 ASN B O 1
ATOM 11157 N N . LYS B 1 419 ? -11.531 -20.234 -33.031 1 92.69 419 LYS B N 1
ATOM 11158 C CA . LYS B 1 419 ? -11.961 -21.578 -33.406 1 92.69 419 LYS B CA 1
ATOM 11159 C C . LYS B 1 419 ? -12.383 -22.375 -32.188 1 92.69 419 LYS B C 1
ATOM 11161 O O . LYS B 1 419 ? -13.453 -23 -32.188 1 92.69 419 LYS B O 1
ATOM 11166 N N . TYR B 1 420 ? -11.594 -22.375 -31.234 1 92.81 420 TYR B N 1
ATOM 11167 C CA . TYR B 1 420 ? -11.883 -23.203 -30.062 1 92.81 420 TYR B CA 1
ATOM 11168 C C . TYR B 1 420 ? -13.023 -22.609 -29.25 1 92.81 420 TYR B C 1
ATOM 11170 O O . TYR B 1 420 ? -13.812 -23.328 -28.641 1 92.81 420 TYR B O 1
ATOM 11178 N N . ILE B 1 421 ? -13.148 -21.297 -29.219 1 91.25 421 ILE B N 1
ATOM 11179 C CA . ILE B 1 421 ? -14.266 -20.656 -28.547 1 91.25 421 ILE B CA 1
ATOM 11180 C C . ILE B 1 421 ? -15.578 -21.094 -29.188 1 91.25 421 ILE B C 1
ATOM 11182 O O . ILE B 1 421 ? -16.516 -21.5 -28.484 1 91.25 421 ILE B O 1
ATOM 11186 N N . LYS B 1 422 ? -15.625 -21.062 -30.453 1 91.88 422 LYS B N 1
ATOM 11187 C CA . LYS B 1 422 ? -16.828 -21.469 -31.188 1 91.88 422 LYS B CA 1
ATOM 11188 C C . LYS B 1 422 ? -17.109 -22.953 -30.984 1 91.88 422 LYS B C 1
ATOM 11190 O O . LYS B 1 422 ? -18.266 -23.344 -30.797 1 91.88 422 LYS B O 1
ATOM 11195 N N . LEU B 1 423 ? -16.094 -23.656 -31.016 1 93.12 423 LEU B N 1
ATOM 11196 C CA . LEU B 1 423 ? -16.25 -25.094 -30.859 1 93.12 423 LEU B CA 1
ATOM 11197 C C . LEU B 1 423 ? -16.875 -25.438 -29.5 1 93.12 423 LEU B C 1
ATOM 11199 O O . LEU B 1 423 ? -17.812 -26.234 -29.422 1 93.12 423 LEU B O 1
ATOM 11203 N N . PHE B 1 424 ? -16.375 -24.922 -28.484 1 93 424 PHE B N 1
ATOM 11204 C CA . PHE B 1 424 ? -16.875 -25.219 -27.141 1 93 424 PHE B CA 1
ATOM 11205 C C . PHE B 1 424 ? -18.281 -24.672 -26.953 1 93 424 PHE B C 1
ATOM 11207 O O . PHE B 1 424 ? -19.109 -25.281 -26.281 1 93 424 PHE B O 1
ATOM 11214 N N . LEU B 1 425 ? -18.578 -23.531 -27.531 1 90.44 425 LEU B N 1
ATOM 11215 C CA . LEU B 1 425 ? -19.922 -22.984 -27.469 1 90.44 425 LEU B CA 1
ATOM 11216 C C . LEU B 1 425 ? -20.906 -23.875 -28.203 1 90.44 425 LEU B C 1
ATOM 11218 O O . LEU B 1 425 ? -22.031 -24.078 -27.75 1 90.44 425 LEU B O 1
ATOM 11222 N N . ASP B 1 426 ? -20.516 -24.344 -29.328 1 91.75 426 ASP B N 1
ATOM 11223 C CA . ASP B 1 426 ? -21.375 -25.25 -30.094 1 91.75 426 ASP B CA 1
ATOM 11224 C C . ASP B 1 426 ? -21.641 -26.531 -29.312 1 91.75 426 ASP B C 1
ATOM 11226 O O . ASP B 1 426 ? -22.766 -27.031 -29.297 1 91.75 426 ASP B O 1
ATOM 11230 N N . LYS B 1 427 ? -20.625 -27 -28.734 1 92.81 427 LYS B N 1
ATOM 11231 C CA . LYS B 1 427 ? -20.797 -28.219 -27.953 1 92.81 427 LYS B CA 1
ATOM 11232 C C . LYS B 1 427 ? -21.734 -28 -26.766 1 92.81 427 LYS B C 1
ATOM 11234 O O . LYS B 1 427 ? -22.5 -28.891 -26.391 1 92.81 427 LYS B O 1
ATOM 11239 N N . PHE B 1 428 ? -21.75 -26.938 -26.203 1 92.44 428 PHE B N 1
ATOM 11240 C CA . PHE B 1 428 ? -22.672 -26.594 -25.125 1 92.44 428 PHE B CA 1
ATOM 11241 C C . PHE B 1 428 ? -24.109 -26.562 -25.641 1 92.44 428 PHE B C 1
ATOM 11243 O O . PHE B 1 428 ? -25.016 -27.125 -25.016 1 92.44 428 PHE B O 1
ATOM 11250 N N . ILE B 1 429 ? -24.266 -25.875 -26.781 1 90.31 429 ILE B N 1
ATOM 11251 C CA . ILE B 1 429 ? -25.609 -25.719 -27.344 1 90.31 429 ILE B CA 1
ATOM 11252 C C . ILE B 1 429 ? -26.172 -27.078 -27.719 1 90.31 429 ILE B C 1
ATOM 11254 O O . ILE B 1 429 ? -27.359 -27.328 -27.562 1 90.31 429 ILE B O 1
ATOM 11258 N N . GLU B 1 430 ? -25.281 -27.906 -28.062 1 91.06 430 GLU B N 1
ATOM 11259 C CA . GLU B 1 430 ? -25.703 -29.234 -28.5 1 91.06 430 GLU B CA 1
ATOM 11260 C C . GLU B 1 430 ? -25.984 -30.156 -27.312 1 91.06 430 GLU B C 1
ATOM 11262 O O . GLU B 1 430 ? -26.688 -31.156 -27.438 1 91.06 430 GLU B O 1
ATOM 11267 N N . SER B 1 431 ? -25.484 -29.766 -26.203 1 91.12 431 SER B N 1
ATOM 11268 C CA . SER B 1 431 ? -25.656 -30.609 -25.016 1 91.12 431 SER B CA 1
ATOM 11269 C C . SER B 1 431 ? -27.031 -30.438 -24.406 1 91.12 431 SER B C 1
ATOM 11271 O O . SER B 1 431 ? -27.531 -29.328 -24.281 1 91.12 431 SER B O 1
ATOM 11273 N N . THR B 1 432 ? -27.641 -31.562 -24.031 1 87.56 432 THR B N 1
ATOM 11274 C CA . THR B 1 432 ? -29 -31.516 -23.469 1 87.56 432 THR B CA 1
ATOM 11275 C C . THR B 1 432 ? -28.984 -31.922 -22 1 87.56 432 THR B C 1
ATOM 11277 O O . THR B 1 432 ? -29.906 -31.578 -21.25 1 87.56 432 THR B O 1
ATOM 11280 N N . SER B 1 433 ? -28 -32.688 -21.625 1 88.75 433 SER B N 1
ATOM 11281 C CA . SER B 1 433 ? -27.938 -33.125 -20.234 1 88.75 433 SER B CA 1
ATOM 11282 C C . SER B 1 433 ? -27.25 -32.094 -19.359 1 88.75 433 SER B C 1
ATOM 11284 O O . SER B 1 433 ? -26.359 -31.375 -19.828 1 88.75 433 SER B O 1
ATOM 11286 N N . HIS B 1 434 ? -27.672 -32 -18.094 1 90.88 434 HIS B N 1
ATOM 11287 C CA . HIS B 1 434 ? -27.078 -31.047 -17.156 1 90.88 434 HIS B CA 1
ATOM 11288 C C . HIS B 1 434 ? -25.594 -31.312 -16.969 1 90.88 434 HIS B C 1
ATOM 11290 O O . HIS B 1 434 ? -24.781 -30.375 -16.891 1 90.88 434 HIS B O 1
ATOM 11296 N N . SER B 1 435 ? -25.234 -32.531 -16.891 1 90.75 435 SER B N 1
ATOM 11297 C CA . SER B 1 435 ? -23.844 -32.906 -16.672 1 90.75 435 SER B CA 1
ATOM 11298 C C . SER B 1 435 ? -22.953 -32.438 -17.812 1 90.75 435 SER B C 1
ATOM 11300 O O . SER B 1 435 ? -21.859 -31.906 -17.562 1 90.75 435 SER B O 1
ATOM 11302 N N . ARG B 1 436 ? -23.422 -32.531 -18.984 1 92.25 436 ARG B N 1
ATOM 11303 C CA . ARG B 1 436 ? -22.625 -32.125 -20.141 1 92.25 436 ARG B CA 1
ATOM 11304 C C . ARG B 1 436 ? -22.609 -30.609 -20.266 1 92.25 436 ARG B C 1
ATOM 11306 O O . ARG B 1 436 ? -21.594 -30.031 -20.656 1 92.25 436 ARG B O 1
ATOM 11313 N N . GLN B 1 437 ? -23.734 -30.031 -19.984 1 94.19 437 GLN B N 1
ATOM 11314 C CA . GLN B 1 437 ? -23.766 -28.562 -20.016 1 94.19 437 GLN B CA 1
ATOM 11315 C C . GLN B 1 437 ? -22.797 -27.969 -18.984 1 94.19 437 GLN B C 1
ATOM 11317 O O . GLN B 1 437 ? -22.047 -27.047 -19.297 1 94.19 437 GLN B O 1
ATOM 11322 N N . MET B 1 438 ? -22.891 -28.516 -17.797 1 95.19 438 MET B N 1
ATOM 11323 C CA . MET B 1 438 ? -21.984 -28.062 -16.734 1 95.19 438 MET B CA 1
ATOM 11324 C C . MET B 1 438 ? -20.531 -28.25 -17.156 1 95.19 438 MET B C 1
ATOM 11326 O O . MET B 1 438 ? -19.703 -27.359 -16.938 1 95.19 438 MET B O 1
ATOM 11330 N N . LEU B 1 439 ? -20.234 -29.328 -17.812 1 95.31 439 LEU B N 1
ATOM 11331 C CA . LEU B 1 439 ? -18.875 -29.641 -18.266 1 95.31 439 LEU B CA 1
ATOM 11332 C C . LEU B 1 439 ? -18.375 -28.578 -19.234 1 95.31 439 LEU B C 1
ATOM 11334 O O . LEU B 1 439 ? -17.266 -28.062 -19.062 1 95.31 439 LEU B O 1
ATOM 11338 N N . PHE B 1 440 ? -19.156 -28.25 -20.141 1 94.94 440 PHE B N 1
ATOM 11339 C CA . PHE B 1 440 ? -18.688 -27.344 -21.188 1 94.94 440 PHE B CA 1
ATOM 11340 C C . PHE B 1 440 ? -18.656 -25.906 -20.688 1 94.94 440 PHE B C 1
ATOM 11342 O O . PHE B 1 440 ? -17.844 -25.109 -21.156 1 94.94 440 PHE B O 1
ATOM 11349 N N . ILE B 1 441 ? -19.5 -25.562 -19.703 1 95 441 ILE B N 1
ATOM 11350 C CA . ILE B 1 441 ? -19.391 -24.25 -19.094 1 95 441 ILE B CA 1
ATOM 11351 C C . ILE B 1 441 ? -18.078 -24.156 -18.312 1 95 441 ILE B C 1
ATOM 11353 O O . ILE B 1 441 ? -17.359 -23.156 -18.391 1 95 441 ILE B O 1
ATOM 11357 N N . GLU B 1 442 ? -17.797 -25.188 -17.594 1 95.75 442 GLU B N 1
ATOM 11358 C CA . GLU B 1 442 ? -16.562 -25.203 -16.812 1 95.75 442 GLU B CA 1
ATOM 11359 C C . GLU B 1 442 ? -15.336 -25.25 -17.719 1 95.75 442 GLU B C 1
ATOM 11361 O O . GLU B 1 442 ? -14.297 -24.672 -17.391 1 95.75 442 GLU B O 1
ATOM 11366 N N . ALA B 1 443 ? -15.469 -25.969 -18.828 1 95.44 443 ALA B N 1
ATOM 11367 C CA . ALA B 1 443 ? -14.383 -25.953 -19.797 1 95.44 443 ALA B CA 1
ATOM 11368 C C . ALA B 1 443 ? -14.172 -24.547 -20.375 1 95.44 443 ALA B C 1
ATOM 11370 O O . ALA B 1 443 ? -13.031 -24.125 -20.578 1 95.44 443 ALA B O 1
ATOM 11371 N N . PHE B 1 444 ? -15.281 -24 -20.547 1 92.31 444 PHE B N 1
ATOM 11372 C CA . PHE B 1 444 ? -15.219 -22.625 -21.016 1 92.31 444 PHE B CA 1
ATOM 11373 C C . PHE B 1 444 ? -14.555 -21.719 -19.984 1 92.31 444 PHE B C 1
ATOM 11375 O O . PHE B 1 444 ? -13.773 -20.844 -20.328 1 92.31 444 PHE B O 1
ATOM 11382 N N . SER B 1 445 ? -14.805 -21.891 -18.797 1 92.75 445 SER B N 1
ATOM 11383 C CA . SER B 1 445 ? -14.18 -21.141 -17.703 1 92.75 445 SER B CA 1
ATOM 11384 C C . SER B 1 445 ? -12.68 -21.391 -17.656 1 92.75 445 SER B C 1
ATOM 11386 O O . SER B 1 445 ? -11.898 -20.484 -17.375 1 92.75 445 SER B O 1
ATOM 11388 N N . ASN B 1 446 ? -12.227 -22.625 -17.969 1 94.56 446 ASN B N 1
ATOM 11389 C CA . ASN B 1 446 ? -10.812 -22.969 -17.953 1 94.56 446 ASN B CA 1
ATOM 11390 C C . ASN B 1 446 ? -10.047 -22.234 -19.047 1 94.56 446 ASN B C 1
ATOM 11392 O O . ASN B 1 446 ? -8.844 -22 -18.922 1 94.56 446 ASN B O 1
ATOM 11396 N N . MET B 1 447 ? -10.75 -21.844 -20.078 1 92.31 447 MET B N 1
ATOM 11397 C CA . MET B 1 447 ? -10.094 -21.141 -21.188 1 92.31 447 MET B CA 1
ATOM 11398 C C . MET B 1 447 ? -9.773 -19.703 -20.797 1 92.31 447 MET B C 1
ATOM 11400 O O . MET B 1 447 ? -8.906 -19.078 -21.406 1 92.31 447 MET B O 1
ATOM 11404 N N . LYS B 1 448 ? -10.375 -19.203 -19.781 1 89.19 448 LYS B N 1
ATOM 11405 C CA . LYS B 1 448 ? -10.18 -17.859 -19.25 1 89.19 448 LYS B CA 1
ATOM 11406 C C . LYS B 1 448 ? -10.188 -16.812 -20.359 1 89.19 448 LYS B C 1
ATOM 11408 O O . LYS B 1 448 ? -9.266 -16 -20.453 1 89.19 448 LYS B O 1
ATOM 11413 N N . ILE B 1 449 ? -11.273 -16.797 -21.078 1 86.94 449 ILE B N 1
ATOM 11414 C CA . ILE B 1 449 ? -11.438 -15.844 -22.156 1 86.94 449 ILE B CA 1
ATOM 11415 C C . ILE B 1 449 ? -11.805 -14.477 -21.594 1 86.94 449 ILE B C 1
ATOM 11417 O O . ILE B 1 449 ? -12.562 -14.383 -20.625 1 86.94 449 ILE B O 1
ATOM 11421 N N . ASP B 1 450 ? -11.266 -13.352 -22.156 1 81.81 450 ASP B N 1
ATOM 11422 C CA . ASP B 1 450 ? -11.445 -12 -21.641 1 81.81 450 ASP B CA 1
ATOM 11423 C C . ASP B 1 450 ? -12.914 -11.586 -21.672 1 81.81 450 ASP B C 1
ATOM 11425 O O . ASP B 1 450 ? -13.422 -11.008 -20.703 1 81.81 450 ASP B O 1
ATOM 11429 N N . ASN B 1 451 ? -13.633 -11.945 -22.75 1 86.56 451 ASN B N 1
ATOM 11430 C CA . ASN B 1 451 ? -15.031 -11.547 -22.875 1 86.56 451 ASN B CA 1
ATOM 11431 C C . ASN B 1 451 ? -15.977 -12.711 -22.594 1 86.56 451 ASN B C 1
ATOM 11433 O O . ASN B 1 451 ? -16.938 -12.93 -23.344 1 86.56 451 ASN B O 1
ATOM 11437 N N . ILE B 1 452 ? -15.633 -13.406 -21.531 1 88.5 452 ILE B N 1
ATOM 11438 C CA . ILE B 1 452 ? -16.391 -14.617 -21.219 1 88.5 452 ILE B CA 1
ATOM 11439 C C . ILE B 1 452 ? -17.844 -14.25 -20.906 1 88.5 452 ILE B C 1
ATOM 11441 O O . ILE B 1 452 ? -18.766 -15.008 -21.234 1 88.5 452 ILE B O 1
ATOM 11445 N N . LEU B 1 453 ? -18.109 -13.086 -20.312 1 91 453 LEU B N 1
ATOM 11446 C CA . LEU B 1 453 ? -19.453 -12.688 -19.906 1 91 453 LEU B CA 1
ATOM 11447 C C . LEU B 1 453 ? -20.344 -12.438 -21.109 1 91 453 LEU B C 1
ATOM 11449 O O . LEU B 1 453 ? -21.562 -12.617 -21.031 1 91 453 LEU B O 1
ATOM 11453 N N . ASP B 1 454 ? -19.812 -12.102 -22.25 1 89.06 454 ASP B N 1
ATOM 11454 C CA . ASP B 1 454 ? -20.594 -11.914 -23.469 1 89.06 454 ASP B CA 1
ATOM 11455 C C . ASP B 1 454 ? -21.188 -13.242 -23.938 1 89.06 454 ASP B C 1
ATOM 11457 O O . ASP B 1 454 ? -22.297 -13.266 -24.484 1 89.06 454 ASP B O 1
ATOM 11461 N N . PHE B 1 455 ? -20.5 -14.258 -23.688 1 89.62 455 PHE B N 1
ATOM 11462 C CA . PHE B 1 455 ? -20.938 -15.562 -24.156 1 89.62 455 PHE B CA 1
ATOM 11463 C C . PHE B 1 455 ? -21.859 -16.234 -23.125 1 89.62 455 PHE B C 1
ATOM 11465 O O . PHE B 1 455 ? -22.719 -17.016 -23.5 1 89.62 455 PHE B O 1
ATOM 11472 N N . LEU B 1 456 ? -21.641 -15.906 -21.859 1 93.19 456 LEU B N 1
ATOM 11473 C CA . LEU B 1 456 ? -22.406 -16.562 -20.812 1 93.19 456 LEU B CA 1
ATOM 11474 C C . LEU B 1 456 ? -23.656 -15.758 -20.469 1 93.19 456 LEU B C 1
ATOM 11476 O O . LEU B 1 456 ? -24.562 -16.266 -19.828 1 93.19 456 LEU B O 1
ATOM 11480 N N . GLN B 1 457 ? -23.781 -14.492 -20.891 1 93.31 457 GLN B N 1
ATOM 11481 C CA . GLN B 1 457 ? -24.906 -13.617 -20.562 1 93.31 457 GLN B CA 1
ATOM 11482 C C . GLN B 1 457 ? -26.234 -14.227 -21.016 1 93.31 457 GLN B C 1
ATOM 11484 O O . GLN B 1 457 ? -27.203 -14.273 -20.25 1 93.31 457 GLN B O 1
ATOM 11489 N N . PRO B 1 458 ? -26.312 -14.836 -22.203 1 92.06 458 PRO B N 1
ATOM 11490 C CA . PRO B 1 458 ? -27.578 -15.43 -22.641 1 92.06 458 PRO B CA 1
ATOM 11491 C C . PRO B 1 458 ? -27.984 -16.641 -21.781 1 92.06 458 PRO B C 1
ATOM 11493 O O . PRO B 1 458 ? -29.172 -16.953 -21.688 1 92.06 458 PRO B O 1
ATOM 11496 N N . ILE B 1 459 ? -27.016 -17.266 -21.219 1 93.62 459 ILE B N 1
ATOM 11497 C CA . ILE B 1 459 ? -27.297 -18.422 -20.359 1 93.62 459 ILE B CA 1
ATOM 11498 C C . ILE B 1 459 ? -27.75 -17.922 -18.984 1 93.62 459 ILE B C 1
ATOM 11500 O O . ILE B 1 459 ? -28.734 -18.422 -18.438 1 93.62 459 ILE B O 1
ATOM 11504 N N . ILE B 1 460 ? -27.203 -16.922 -18.453 1 95 460 ILE B N 1
ATOM 11505 C CA . ILE B 1 460 ? -27.438 -16.406 -17.109 1 95 460 ILE B CA 1
ATOM 11506 C C . ILE B 1 460 ? -28.812 -15.742 -17.062 1 95 460 ILE B C 1
ATOM 11508 O O . ILE B 1 460 ? -29.547 -15.898 -16.078 1 95 460 ILE B O 1
ATOM 11512 N N . THR B 1 461 ? -29.188 -15.023 -18.125 1 91.44 461 THR B N 1
ATOM 11513 C CA . THR B 1 461 ? -30.406 -14.227 -18.109 1 91.44 461 THR B CA 1
ATOM 11514 C C . THR B 1 461 ? -31.578 -15.031 -18.656 1 91.44 461 THR B C 1
ATOM 11516 O O . THR B 1 461 ? -32.719 -14.547 -18.656 1 91.44 461 THR B O 1
ATOM 11519 N N . ASP B 1 462 ? -31.297 -16.281 -19.078 1 90.5 462 ASP B N 1
ATOM 11520 C CA . ASP B 1 462 ? -32.344 -17.125 -19.625 1 90.5 462 ASP B CA 1
ATOM 11521 C C . ASP B 1 462 ? -33.188 -17.734 -18.5 1 90.5 462 ASP B C 1
ATOM 11523 O O . ASP B 1 462 ? -32.781 -18.719 -17.875 1 90.5 462 ASP B O 1
ATOM 11527 N N . HIS B 1 463 ? -34.406 -17.266 -18.375 1 87.88 463 HIS B N 1
ATOM 11528 C CA . HIS B 1 463 ? -35.281 -17.719 -17.297 1 87.88 463 HIS B CA 1
ATOM 11529 C C . HIS B 1 463 ? -35.906 -19.078 -17.609 1 87.88 463 HIS B C 1
ATOM 11531 O O . HIS B 1 463 ? -36.469 -19.734 -16.719 1 87.88 463 HIS B O 1
ATOM 11537 N N . ASN B 1 464 ? -35.594 -19.438 -18.828 1 85.25 464 ASN B N 1
ATOM 11538 C CA . ASN B 1 464 ? -36.125 -20.734 -19.219 1 85.25 464 ASN B CA 1
ATOM 11539 C C . ASN B 1 464 ? -35.188 -21.875 -18.859 1 85.25 464 ASN B C 1
ATOM 11541 O O . ASN B 1 464 ? -35.594 -23.047 -18.844 1 85.25 464 ASN B O 1
ATOM 11545 N N . ARG B 1 465 ? -34.094 -21.562 -18.531 1 88.56 465 ARG B N 1
ATOM 11546 C CA . ARG B 1 465 ? -33.125 -22.578 -18.141 1 88.56 465 ARG B CA 1
ATOM 11547 C C . ARG B 1 465 ? -33.156 -22.859 -16.656 1 88.56 465 ARG B C 1
ATOM 11549 O O . ARG B 1 465 ? -33.719 -22.062 -15.883 1 88.56 465 ARG B O 1
ATOM 11556 N N . SER B 1 466 ? -32.594 -24.062 -16.406 1 89.31 466 SER B N 1
ATOM 11557 C CA . SER B 1 466 ? -32.594 -24.453 -15.008 1 89.31 466 SER B CA 1
ATOM 11558 C C . SER B 1 466 ? -31.75 -23.484 -14.172 1 89.31 466 SER B C 1
ATOM 11560 O O . SER B 1 466 ? -30.719 -23 -14.641 1 89.31 466 SER B O 1
ATOM 11562 N N . ARG B 1 467 ? -32.219 -23.203 -13.031 1 91.06 467 ARG B N 1
ATOM 11563 C CA . ARG B 1 467 ? -31.5 -22.312 -12.133 1 91.06 467 ARG B CA 1
ATOM 11564 C C . ARG B 1 467 ? -30.125 -22.875 -11.797 1 91.06 467 ARG B C 1
ATOM 11566 O O . ARG B 1 467 ? -29.203 -22.125 -11.484 1 91.06 467 ARG B O 1
ATOM 11573 N N . HIS B 1 468 ? -30.016 -24.203 -11.938 1 91.12 468 HIS B N 1
ATOM 11574 C CA . HIS B 1 468 ? -28.75 -24.859 -11.625 1 91.12 468 HIS B CA 1
ATOM 11575 C C . HIS B 1 468 ? -27.672 -24.5 -12.656 1 91.12 468 HIS B C 1
ATOM 11577 O O . HIS B 1 468 ? -26.547 -24.156 -12.289 1 91.12 468 HIS B O 1
ATOM 11583 N N . ILE B 1 469 ? -28.016 -24.547 -13.875 1 94.06 469 ILE B N 1
ATOM 11584 C CA . ILE B 1 469 ? -27.062 -24.266 -14.938 1 94.06 469 ILE B CA 1
ATOM 11585 C C . ILE B 1 469 ? -26.734 -22.766 -14.945 1 94.06 469 ILE B C 1
ATOM 11587 O O . ILE B 1 469 ? -25.609 -22.375 -15.234 1 94.06 469 ILE B O 1
ATOM 11591 N N . ARG B 1 470 ? -27.703 -21.953 -14.641 1 95.38 470 ARG B N 1
ATOM 11592 C CA . ARG B 1 470 ? -27.484 -20.516 -14.57 1 95.38 470 ARG B CA 1
ATOM 11593 C C . ARG B 1 470 ? -26.484 -20.172 -13.484 1 95.38 470 ARG B C 1
ATOM 11595 O O . ARG B 1 470 ? -25.625 -19.297 -13.672 1 95.38 470 ARG B O 1
ATOM 11602 N N . LEU B 1 471 ? -26.625 -20.844 -12.375 1 95.12 471 LEU B N 1
ATOM 11603 C CA . LEU B 1 471 ? -25.703 -20.609 -11.266 1 95.12 471 LEU B CA 1
ATOM 11604 C C . LEU B 1 471 ? -24.281 -21 -11.656 1 95.12 471 LEU B C 1
ATOM 11606 O O . LEU B 1 471 ? -23.328 -20.281 -11.328 1 95.12 471 LEU B O 1
ATOM 11610 N N . VAL B 1 472 ? -24.141 -22.109 -12.344 1 95.5 472 VAL B N 1
ATOM 11611 C CA . VAL B 1 472 ? -22.828 -22.562 -12.797 1 95.5 472 VAL B CA 1
ATOM 11612 C C . VAL B 1 472 ? -22.234 -21.531 -13.75 1 95.5 472 VAL B C 1
ATOM 11614 O O . VAL B 1 472 ? -21.031 -21.25 -13.695 1 95.5 472 VAL B O 1
ATOM 11617 N N . ALA B 1 473 ? -23.062 -20.984 -14.539 1 95.56 473 ALA B N 1
ATOM 11618 C CA . ALA B 1 473 ? -22.609 -19.984 -15.492 1 95.56 473 ALA B CA 1
ATOM 11619 C C . ALA B 1 473 ? -22.156 -18.719 -14.773 1 95.56 473 ALA B C 1
ATOM 11621 O O . ALA B 1 473 ? -21.188 -18.078 -15.188 1 95.56 473 ALA B O 1
ATOM 11622 N N . ILE B 1 474 ? -22.812 -18.328 -13.711 1 95.5 474 ILE B N 1
ATOM 11623 C CA . ILE B 1 474 ? -22.422 -17.156 -12.945 1 95.5 474 ILE B CA 1
ATOM 11624 C C . ILE B 1 474 ? -21.062 -17.391 -12.289 1 95.5 474 ILE B C 1
ATOM 11626 O O . ILE B 1 474 ? -20.188 -16.516 -12.328 1 95.5 474 ILE B O 1
ATOM 11630 N N . TRP B 1 475 ? -20.875 -18.562 -11.82 1 93.69 475 TRP B N 1
ATOM 11631 C CA . TRP B 1 475 ? -19.609 -18.891 -11.172 1 93.69 475 TRP B CA 1
ATOM 11632 C C . TRP B 1 475 ? -18.469 -18.906 -12.18 1 93.69 475 TRP B C 1
ATOM 11634 O O . TRP B 1 475 ? -17.344 -18.516 -11.867 1 93.69 475 TRP B O 1
ATOM 11644 N N . ALA B 1 476 ? -18.781 -19.375 -13.32 1 93.69 476 ALA B N 1
ATOM 11645 C CA . ALA B 1 476 ? -17.781 -19.438 -14.383 1 93.69 476 ALA B CA 1
ATOM 11646 C C . ALA B 1 476 ? -17.391 -18.031 -14.852 1 93.69 476 ALA B C 1
ATOM 11648 O O . ALA B 1 476 ? -16.297 -17.844 -15.375 1 93.69 476 ALA B O 1
ATOM 11649 N N . ALA B 1 477 ? -18.25 -17.047 -14.57 1 92.12 477 ALA B N 1
ATOM 11650 C CA . ALA B 1 477 ? -18.031 -15.688 -15.047 1 92.12 477 ALA B CA 1
ATOM 11651 C C . ALA B 1 477 ? -17.281 -14.852 -14.008 1 92.12 477 ALA B C 1
ATOM 11653 O O . ALA B 1 477 ? -17.156 -13.633 -14.156 1 92.12 477 ALA B O 1
ATOM 11654 N N . LYS B 1 478 ? -16.781 -15.406 -13.039 1 88.25 478 LYS B N 1
ATOM 11655 C CA . LYS B 1 478 ? -16.156 -14.688 -11.93 1 88.25 478 LYS B CA 1
ATOM 11656 C C . LYS B 1 478 ? -14.977 -13.852 -12.422 1 88.25 478 LYS B C 1
ATOM 11658 O O . LYS B 1 478 ? -14.727 -12.758 -11.906 1 88.25 478 LYS B O 1
ATOM 11663 N N . SER B 1 479 ? -14.312 -14.32 -13.453 1 83.94 479 SER B N 1
ATOM 11664 C CA . SER B 1 479 ? -13.125 -13.625 -13.945 1 83.94 479 SER B CA 1
ATOM 11665 C C . SER B 1 479 ? -13.492 -12.289 -14.594 1 83.94 479 SER B C 1
ATOM 11667 O O . SER B 1 479 ? -12.648 -11.398 -14.711 1 83.94 479 SER B O 1
ATOM 11669 N N . ALA B 1 480 ? -14.703 -12.062 -14.898 1 86.12 480 ALA B N 1
ATOM 11670 C CA . ALA B 1 480 ? -15.18 -10.836 -15.547 1 86.12 480 ALA B CA 1
ATOM 11671 C C . ALA B 1 480 ? -15.25 -9.68 -14.555 1 86.12 480 ALA B C 1
ATOM 11673 O O . ALA B 1 480 ? -15.258 -8.516 -14.953 1 86.12 480 ALA B O 1
ATOM 11674 N N . THR B 1 481 ? -15.258 -9.914 -13.297 1 85.19 481 THR B N 1
ATOM 11675 C CA . THR B 1 481 ? -15.414 -8.875 -12.281 1 85.19 481 THR B CA 1
ATOM 11676 C C . THR B 1 481 ? -14.234 -7.906 -12.32 1 85.19 481 THR B C 1
ATOM 11678 O O . THR B 1 481 ? -14.414 -6.699 -12.133 1 85.19 481 THR B O 1
ATOM 11681 N N . THR B 1 482 ? -13.109 -8.32 -12.648 1 78.06 482 THR B N 1
ATOM 11682 C CA . THR B 1 482 ? -11.922 -7.469 -12.625 1 78.06 482 THR B CA 1
ATOM 11683 C C . THR B 1 482 ? -11.711 -6.812 -13.992 1 78.06 482 THR B C 1
ATOM 11685 O O . THR B 1 482 ? -11.242 -5.676 -14.07 1 78.06 482 THR B O 1
ATOM 11688 N N . ALA B 1 483 ? -12.148 -7.418 -15.062 1 79.38 483 ALA B N 1
ATOM 11689 C CA . ALA B 1 483 ? -11.82 -6.961 -16.406 1 79.38 483 ALA B CA 1
ATOM 11690 C C . ALA B 1 483 ? -12.93 -6.082 -16.984 1 79.38 483 ALA B C 1
ATOM 11692 O O . ALA B 1 483 ? -12.656 -5.129 -17.719 1 79.38 483 ALA B O 1
ATOM 11693 N N . HIS B 1 484 ? -14.195 -6.453 -16.609 1 85.12 484 HIS B N 1
ATOM 11694 C CA . HIS B 1 484 ? -15.328 -5.77 -17.234 1 85.12 484 HIS B CA 1
ATOM 11695 C C . HIS B 1 484 ? -16.375 -5.375 -16.203 1 85.12 484 HIS B C 1
ATOM 11697 O O . HIS B 1 484 ? -17.5 -5.863 -16.234 1 85.12 484 HIS B O 1
ATOM 11703 N N . SER B 1 485 ? -16.094 -4.418 -15.438 1 83.12 485 SER B N 1
ATOM 11704 C CA . SER B 1 485 ? -16.953 -4.027 -14.328 1 83.12 485 SER B CA 1
ATOM 11705 C C . SER B 1 485 ? -18.281 -3.455 -14.836 1 83.12 485 SER B C 1
ATOM 11707 O O . SER B 1 485 ? -19.328 -3.697 -14.242 1 83.12 485 SER B O 1
ATOM 11709 N N . ASP B 1 486 ? -18.344 -2.773 -15.953 1 76.94 486 ASP B N 1
ATOM 11710 C CA . ASP B 1 486 ? -19.562 -2.17 -16.484 1 76.94 486 ASP B CA 1
ATOM 11711 C C . ASP B 1 486 ? -20.516 -3.236 -17.016 1 76.94 486 ASP B C 1
ATOM 11713 O O . ASP B 1 486 ? -21.734 -3.146 -16.812 1 76.94 486 ASP B O 1
ATOM 11717 N N . LYS B 1 487 ? -19.906 -4.145 -17.672 1 85.56 487 LYS B N 1
ATOM 11718 C CA . LYS B 1 487 ? -20.75 -5.227 -18.203 1 85.56 487 LYS B CA 1
ATOM 11719 C C . LYS B 1 487 ? -21.359 -6.043 -17.062 1 85.56 487 LYS B C 1
ATOM 11721 O O . LYS B 1 487 ? -22.484 -6.516 -17.172 1 85.56 487 LYS B O 1
ATOM 11726 N N . VAL B 1 488 ? -20.594 -6.23 -16.031 1 90.19 488 VAL B N 1
ATOM 11727 C CA . VAL B 1 488 ? -21.094 -6.953 -14.867 1 90.19 488 VAL B CA 1
ATOM 11728 C C . VAL B 1 488 ? -22.297 -6.219 -14.281 1 90.19 488 VAL B C 1
ATOM 11730 O O . VAL B 1 488 ? -23.312 -6.84 -13.938 1 90.19 488 VAL B O 1
ATOM 11733 N N . ALA B 1 489 ? -22.203 -4.93 -14.227 1 83.38 489 ALA B N 1
ATOM 11734 C CA . ALA B 1 489 ? -23.312 -4.141 -13.695 1 83.38 489 ALA B CA 1
ATOM 11735 C C . ALA B 1 489 ? -24.547 -4.25 -14.594 1 83.38 489 ALA B C 1
ATOM 11737 O O . ALA B 1 489 ? -25.672 -4.367 -14.102 1 83.38 489 ALA B O 1
ATOM 11738 N N . GLU B 1 490 ? -24.359 -4.316 -15.852 1 82.12 490 GLU B N 1
ATOM 11739 C CA . GLU B 1 490 ? -25.453 -4.398 -16.812 1 82.12 490 GLU B CA 1
ATOM 11740 C C . GLU B 1 490 ? -26.203 -5.727 -16.703 1 82.12 490 GLU B C 1
ATOM 11742 O O . GLU B 1 490 ? -27.422 -5.77 -16.844 1 82.12 490 GLU B O 1
ATOM 11747 N N . VAL B 1 491 ? -25.484 -6.695 -16.391 1 88.69 491 VAL B N 1
ATOM 11748 C CA . VAL B 1 491 ? -26.062 -8.031 -16.406 1 88.69 491 VAL B CA 1
ATOM 11749 C C . VAL B 1 491 ? -26.688 -8.352 -15.047 1 88.69 491 VAL B C 1
ATOM 11751 O O . VAL B 1 491 ? -27.766 -8.93 -14.977 1 88.69 491 VAL B O 1
ATOM 11754 N N . PHE B 1 492 ? -26.094 -7.922 -13.992 1 91.75 492 PHE B N 1
ATOM 11755 C CA . PHE B 1 492 ? -26.438 -8.523 -12.711 1 91.75 492 PHE B CA 1
ATOM 11756 C C . PHE B 1 492 ? -27.328 -7.582 -11.891 1 91.75 492 PHE B C 1
ATOM 11758 O O . PHE B 1 492 ? -28.016 -8.023 -10.969 1 91.75 492 PHE B O 1
ATOM 11765 N N . TRP B 1 493 ? -27.391 -6.332 -12.148 1 85.94 493 TRP B N 1
ATOM 11766 C CA . TRP B 1 493 ? -28.281 -5.449 -11.414 1 85.94 493 TRP B CA 1
ATOM 11767 C C . TRP B 1 493 ? -29.734 -5.84 -11.648 1 85.94 493 TRP B C 1
ATOM 11769 O O . TRP B 1 493 ? -30.516 -5.949 -10.695 1 85.94 493 TRP B O 1
ATOM 11779 N N . PRO B 1 494 ? -30.109 -6.105 -12.945 1 83.94 494 PRO B N 1
ATOM 11780 C CA . PRO B 1 494 ? -31.484 -6.512 -13.172 1 83.94 494 PRO B CA 1
ATOM 11781 C C . PRO B 1 494 ? -31.844 -7.82 -12.469 1 83.94 494 PRO B C 1
ATOM 11783 O O . PRO B 1 494 ? -33 -8.008 -12.055 1 83.94 494 PRO B O 1
ATOM 11786 N N . ILE B 1 495 ? -30.891 -8.641 -12.328 1 90.62 495 ILE B N 1
ATOM 11787 C CA . ILE B 1 495 ? -31.141 -9.914 -11.664 1 90.62 495 ILE B CA 1
ATOM 11788 C C . ILE B 1 495 ? -31.312 -9.688 -10.164 1 90.62 495 ILE B C 1
ATOM 11790 O O . ILE B 1 495 ? -32.219 -10.258 -9.539 1 90.62 495 ILE B O 1
ATOM 11794 N N . LEU B 1 496 ? -30.594 -8.812 -9.594 1 90.69 496 LEU B N 1
ATOM 11795 C CA . LEU B 1 496 ? -30.641 -8.539 -8.156 1 90.69 496 LEU B CA 1
ATOM 11796 C C . LEU B 1 496 ? -31.953 -7.84 -7.785 1 90.69 496 LEU B C 1
ATOM 11798 O O . LEU B 1 496 ? -32.531 -8.117 -6.734 1 90.69 496 LEU B O 1
ATOM 11802 N N . THR B 1 497 ? -32.438 -7.02 -8.625 1 82.38 497 THR B N 1
ATOM 11803 C CA . THR B 1 497 ? -33.625 -6.219 -8.305 1 82.38 497 THR B CA 1
ATOM 11804 C C . THR B 1 497 ? -34.906 -7.02 -8.547 1 82.38 497 THR B C 1
ATOM 11806 O O . THR B 1 497 ? -35.969 -6.648 -8.055 1 82.38 497 THR B O 1
ATOM 11809 N N . ASN B 1 498 ? -34.688 -8.133 -9.305 1 83.5 498 ASN B N 1
ATOM 11810 C CA . ASN B 1 498 ? -35.844 -8.984 -9.578 1 83.5 498 ASN B CA 1
ATOM 11811 C C . ASN B 1 498 ? -36.125 -9.945 -8.414 1 83.5 498 ASN B C 1
ATOM 11813 O O . ASN B 1 498 ? -35.438 -10.969 -8.281 1 83.5 498 ASN B O 1
ATOM 11817 N N . HIS B 1 499 ? -37.219 -9.727 -7.699 1 85.62 499 HIS B N 1
ATOM 11818 C CA . HIS B 1 499 ? -37.531 -10.484 -6.492 1 85.62 499 HIS B CA 1
ATOM 11819 C C . HIS B 1 499 ? -38.125 -11.844 -6.832 1 85.62 499 HIS B C 1
ATOM 11821 O O . HIS B 1 499 ? -38.25 -12.711 -5.961 1 85.62 499 HIS B O 1
ATOM 11827 N N . SER B 1 500 ? -38.312 -11.977 -8.109 1 84.31 500 SER B N 1
ATOM 11828 C CA . SER B 1 500 ? -38.875 -13.266 -8.523 1 84.31 500 SER B CA 1
ATOM 11829 C C . SER B 1 500 ? -37.75 -14.281 -8.766 1 84.31 500 SER B C 1
ATOM 11831 O O . SER B 1 500 ? -38 -15.484 -8.828 1 84.31 500 SER B O 1
ATOM 11833 N N . GLU B 1 501 ? -36.594 -13.812 -8.805 1 91.12 501 GLU B N 1
ATOM 11834 C CA . GLU B 1 501 ? -35.438 -14.695 -9 1 91.12 501 GLU B CA 1
ATOM 11835 C C . GLU B 1 501 ? -35.125 -15.492 -7.734 1 91.12 501 GLU B C 1
ATOM 11837 O O . GLU B 1 501 ? -35.344 -15 -6.625 1 91.12 501 GLU B O 1
ATOM 11842 N N . PRO B 1 502 ? -34.656 -16.719 -8 1 90.88 502 PRO B N 1
ATOM 11843 C CA . PRO B 1 502 ? -34.312 -17.531 -6.836 1 90.88 502 PRO B CA 1
ATOM 11844 C C . PRO B 1 502 ? -33.219 -16.891 -5.973 1 90.88 502 PRO B C 1
ATOM 11846 O O . PRO B 1 502 ? -32.406 -16.109 -6.477 1 90.88 502 PRO B O 1
ATOM 11849 N N . LEU B 1 503 ? -33.188 -17.25 -4.73 1 92.38 503 LEU B N 1
ATOM 11850 C CA . LEU B 1 503 ? -32.281 -16.672 -3.75 1 92.38 503 LEU B CA 1
ATOM 11851 C C . LEU B 1 503 ? -30.828 -16.875 -4.156 1 92.38 503 LEU B C 1
ATOM 11853 O O . LEU B 1 503 ? -30.016 -15.953 -4.047 1 92.38 503 LEU B O 1
ATOM 11857 N N . GLU B 1 504 ? -30.469 -18.062 -4.629 1 93.69 504 GLU B N 1
ATOM 11858 C CA . GLU B 1 504 ? -29.094 -18.359 -4.977 1 93.69 504 GLU B CA 1
ATOM 11859 C C . GLU B 1 504 ? -28.625 -17.516 -6.152 1 93.69 504 GLU B C 1
ATOM 11861 O O . GLU B 1 504 ? -27.469 -17.078 -6.195 1 93.69 504 GLU B O 1
ATOM 11866 N N . ILE B 1 505 ? -29.453 -17.25 -7.09 1 95.06 505 ILE B N 1
ATOM 11867 C CA . ILE B 1 505 ? -29.109 -16.453 -8.266 1 95.06 505 ILE B CA 1
ATOM 11868 C C . ILE B 1 505 ? -28.953 -14.992 -7.879 1 95.06 505 ILE B C 1
ATOM 11870 O O . ILE B 1 505 ? -28.016 -14.32 -8.312 1 95.06 505 ILE B O 1
ATOM 11874 N N . ARG B 1 506 ? -29.812 -14.508 -7.031 1 94.94 506 ARG B N 1
ATOM 11875 C CA . ARG B 1 506 ? -29.75 -13.125 -6.578 1 94.94 506 ARG B CA 1
ATOM 11876 C C . ARG B 1 506 ? -28.531 -12.891 -5.707 1 94.94 506 ARG B C 1
ATOM 11878 O O . ARG B 1 506 ? -27.844 -11.867 -5.84 1 94.94 506 ARG B O 1
ATOM 11885 N N . THR B 1 507 ? -28.297 -13.828 -4.824 1 95.38 507 THR B N 1
ATOM 11886 C CA . THR B 1 507 ? -27.125 -13.711 -3.959 1 95.38 507 THR B CA 1
ATOM 11887 C C . THR B 1 507 ? -25.844 -13.727 -4.777 1 95.38 507 THR B C 1
ATOM 11889 O O . THR B 1 507 ? -24.906 -12.969 -4.504 1 95.38 507 THR B O 1
ATOM 11892 N N . SER B 1 508 ? -25.781 -14.602 -5.734 1 96 508 SER B N 1
ATOM 11893 C CA . SER B 1 508 ? -24.609 -14.664 -6.602 1 96 508 SER B CA 1
ATOM 11894 C C . SER B 1 508 ? -24.453 -13.383 -7.406 1 96 508 SER B C 1
ATOM 11896 O O . SER B 1 508 ? -23.328 -12.945 -7.684 1 96 508 SER B O 1
ATOM 11898 N N . SER B 1 509 ? -25.547 -12.844 -7.797 1 94.44 509 SER B N 1
ATOM 11899 C CA . SER B 1 509 ? -25.5 -11.57 -8.508 1 94.44 509 SER B CA 1
ATOM 11900 C C . SER B 1 509 ? -24.969 -10.453 -7.613 1 94.44 509 SER B C 1
ATOM 11902 O O . SER B 1 509 ? -24.219 -9.602 -8.062 1 94.44 509 SER B O 1
ATOM 11904 N N . LEU B 1 510 ? -25.422 -10.484 -6.387 1 94.94 510 LEU B N 1
ATOM 11905 C CA . LEU B 1 510 ? -24.906 -9.523 -5.418 1 94.94 510 LEU B CA 1
ATOM 11906 C C . LEU B 1 510 ? -23.391 -9.656 -5.273 1 94.94 510 LEU B C 1
ATOM 11908 O O . LEU B 1 510 ? -22.672 -8.656 -5.262 1 94.94 510 LEU B O 1
ATOM 11912 N N . ASN B 1 511 ? -22.953 -10.836 -5.191 1 94.19 511 ASN B N 1
ATOM 11913 C CA . ASN B 1 511 ? -21.516 -11.086 -5.078 1 94.19 511 ASN B CA 1
ATOM 11914 C C . ASN B 1 511 ? -20.766 -10.555 -6.289 1 94.19 511 ASN B C 1
ATOM 11916 O O . ASN B 1 511 ? -19.688 -9.961 -6.141 1 94.19 511 ASN B O 1
ATOM 11920 N N . MET B 1 512 ? -21.312 -10.742 -7.457 1 94.62 512 MET B N 1
ATOM 11921 C CA . MET B 1 512 ? -20.688 -10.25 -8.68 1 94.62 512 MET B CA 1
ATOM 11922 C C . MET B 1 512 ? -20.625 -8.727 -8.695 1 94.62 512 MET B C 1
ATOM 11924 O O . MET B 1 512 ? -19.609 -8.148 -9.094 1 94.62 512 MET B O 1
ATOM 11928 N N . LEU B 1 513 ? -21.609 -8.133 -8.227 1 91.31 513 LEU B N 1
ATOM 11929 C CA . LEU B 1 513 ? -21.656 -6.676 -8.195 1 91.31 513 LEU B CA 1
ATOM 11930 C C . LEU B 1 513 ? -20.703 -6.117 -7.152 1 91.31 513 LEU B C 1
ATOM 11932 O O . LEU B 1 513 ? -20.047 -5.09 -7.379 1 91.31 513 LEU B O 1
ATOM 11936 N N . MET B 1 514 ? -20.594 -6.777 -6.078 1 90.81 514 MET B N 1
ATOM 11937 C CA . MET B 1 514 ? -19.703 -6.332 -5.012 1 90.81 514 MET B CA 1
ATOM 11938 C C . MET B 1 514 ? -18.234 -6.465 -5.434 1 90.81 514 MET B C 1
ATOM 11940 O O . MET B 1 514 ? -17.422 -5.59 -5.145 1 90.81 514 MET B O 1
ATOM 11944 N N . MET B 1 515 ? -17.922 -7.449 -6.219 1 88.94 515 MET B N 1
ATOM 11945 C CA . MET B 1 515 ? -16.547 -7.746 -6.555 1 88.94 515 MET B CA 1
ATOM 11946 C C . MET B 1 515 ? -16.125 -7.031 -7.836 1 88.94 515 MET B C 1
ATOM 11948 O O . MET B 1 515 ? -14.93 -6.879 -8.109 1 88.94 515 MET B O 1
ATOM 11952 N N . SER B 1 516 ? -17 -6.566 -8.641 1 84.81 516 SER B N 1
ATOM 11953 C CA . SER B 1 516 ? -16.688 -5.938 -9.914 1 84.81 516 SER B CA 1
ATOM 11954 C C . SER B 1 516 ? -16.156 -4.523 -9.711 1 84.81 516 SER B C 1
ATOM 11956 O O . SER B 1 516 ? -15.258 -4.078 -10.445 1 84.81 516 SER B O 1
ATOM 11958 N N . GLN B 1 517 ? -16.703 -3.756 -8.922 1 75.81 517 GLN B N 1
ATOM 11959 C CA . GLN B 1 517 ? -16.25 -2.396 -8.633 1 75.81 517 GLN B CA 1
ATOM 11960 C C . GLN B 1 517 ? -16.297 -2.102 -7.137 1 75.81 517 GLN B C 1
ATOM 11962 O O . GLN B 1 517 ? -17.172 -1.364 -6.676 1 75.81 517 GLN B O 1
ATOM 11967 N N . PRO B 1 518 ? -15.305 -2.643 -6.48 1 73.44 518 PRO B N 1
ATOM 11968 C CA . PRO B 1 518 ? -15.359 -2.434 -5.031 1 73.44 518 PRO B CA 1
ATOM 11969 C C . PRO B 1 518 ? -14.977 -1.013 -4.625 1 73.44 518 PRO B C 1
ATOM 11971 O O . PRO B 1 518 ? -13.93 -0.804 -4.004 1 73.44 518 PRO B O 1
ATOM 11974 N N . THR B 1 519 ? -15.836 -0.127 -5.008 1 72.94 519 THR B N 1
ATOM 11975 C CA . THR B 1 519 ? -15.68 1.283 -4.676 1 72.94 519 THR B CA 1
ATOM 11976 C C . THR B 1 519 ? -16.641 1.688 -3.564 1 72.94 519 THR B C 1
ATOM 11978 O O . THR B 1 519 ? -17.609 0.966 -3.273 1 72.94 519 THR B O 1
ATOM 11981 N N . VAL B 1 520 ? -16.375 2.717 -2.908 1 69.38 520 VAL B N 1
ATOM 11982 C CA . VAL B 1 520 ? -17.234 3.221 -1.848 1 69.38 520 VAL B CA 1
ATOM 11983 C C . VAL B 1 520 ? -18.641 3.477 -2.402 1 69.38 520 VAL B C 1
ATOM 11985 O O . VAL B 1 520 ? -19.641 3.119 -1.773 1 69.38 520 VAL B O 1
ATOM 11988 N N . SER B 1 521 ? -18.672 3.98 -3.6 1 68.31 521 SER B N 1
ATOM 11989 C CA . SER B 1 521 ? -19.953 4.289 -4.223 1 68.31 521 SER B CA 1
ATOM 11990 C C . SER B 1 521 ? -20.781 3.027 -4.438 1 68.31 521 SER B C 1
ATOM 11992 O O . SER B 1 521 ? -21.984 3.006 -4.141 1 68.31 521 SER B O 1
ATOM 11994 N N . ARG B 1 522 ? -20.141 2.027 -4.918 1 78.25 522 ARG B N 1
ATOM 11995 C CA . ARG B 1 522 ? -20.844 0.779 -5.18 1 78.25 522 ARG B CA 1
ATOM 11996 C C . ARG B 1 522 ? -21.312 0.134 -3.879 1 78.25 522 ARG B C 1
ATOM 11998 O O . ARG B 1 522 ? -22.453 -0.313 -3.777 1 78.25 522 ARG B O 1
ATOM 12005 N N . PHE B 1 523 ? -20.531 0.14 -2.918 1 82.12 523 PHE B N 1
ATOM 12006 C CA . PHE B 1 523 ? -20.906 -0.487 -1.655 1 82.12 523 PHE B CA 1
ATOM 12007 C C . PHE B 1 523 ? -22.016 0.296 -0.966 1 82.12 523 PHE B C 1
ATOM 12009 O O . PHE B 1 523 ? -22.906 -0.293 -0.351 1 82.12 523 PHE B O 1
ATOM 12016 N N . LEU B 1 524 ? -21.953 1.54 -1.095 1 74.19 524 LEU B N 1
ATOM 12017 C CA . LEU B 1 524 ? -23 2.355 -0.503 1 74.19 524 LEU B CA 1
ATOM 12018 C C . LEU B 1 524 ? -24.328 2.174 -1.253 1 74.19 524 LEU B C 1
ATOM 12020 O O . LEU B 1 524 ? -25.391 2.107 -0.637 1 74.19 524 LEU B O 1
ATOM 12024 N N . THR B 1 525 ? -24.172 2.139 -2.586 1 75.06 525 THR B N 1
ATOM 12025 C CA . THR B 1 525 ? -25.375 1.887 -3.387 1 75.06 525 THR B CA 1
ATOM 12026 C C . THR B 1 525 ? -26.016 0.557 -3.002 1 75.06 525 THR B C 1
ATOM 12028 O O . THR B 1 525 ? -27.234 0.468 -2.857 1 75.06 525 THR B O 1
ATOM 12031 N N . LEU B 1 526 ? -25.172 -0.324 -2.838 1 85.81 526 LEU B N 1
ATOM 12032 C CA . LEU B 1 526 ? -25.672 -1.638 -2.459 1 85.81 526 LEU B CA 1
ATOM 12033 C C . LEU B 1 526 ? -26.219 -1.619 -1.037 1 85.81 526 LEU B C 1
ATOM 12035 O O . LEU B 1 526 ? -27.188 -2.316 -0.732 1 85.81 526 LEU B O 1
ATOM 12039 N N . TYR B 1 527 ? -25.797 -0.85 -0.16 1 82.06 527 TYR B N 1
ATOM 12040 C CA . TYR B 1 527 ? -26.297 -0.733 1.205 1 82.06 527 TYR B CA 1
ATOM 12041 C C . TYR B 1 527 ? -27.719 -0.185 1.219 1 82.06 527 TYR B C 1
ATOM 12043 O O . TYR B 1 527 ? -28.594 -0.725 1.902 1 82.06 527 TYR B O 1
ATOM 12051 N N . TRP B 1 528 ? -27.781 0.775 0.485 1 73.25 528 TRP B N 1
ATOM 12052 C CA . TRP B 1 528 ? -29.109 1.391 0.456 1 73.25 528 TRP B CA 1
ATOM 12053 C C . TRP B 1 528 ? -30.125 0.468 -0.211 1 73.25 528 TRP B C 1
ATOM 12055 O O . TRP B 1 528 ? -31.297 0.448 0.167 1 73.25 528 TRP B O 1
ATOM 12065 N N . PHE B 1 529 ? -29.625 -0.246 -1.201 1 78.38 529 PHE B N 1
ATOM 12066 C CA . PHE B 1 529 ? -30.484 -1.271 -1.786 1 78.38 529 PHE B CA 1
ATOM 12067 C C . PHE B 1 529 ? -30.859 -2.318 -0.746 1 78.38 529 PHE B C 1
ATOM 12069 O O . PHE B 1 529 ? -32 -2.766 -0.696 1 78.38 529 PHE B O 1
ATOM 12076 N N . MET B 1 530 ? -29.922 -2.576 0.095 1 84.62 530 MET B N 1
ATOM 12077 C CA . MET B 1 530 ? -30.109 -3.629 1.087 1 84.62 530 MET B CA 1
ATOM 12078 C C . MET B 1 530 ? -31.094 -3.178 2.172 1 84.62 530 MET B C 1
ATOM 12080 O O . MET B 1 530 ? -31.781 -4 2.777 1 84.62 530 MET B O 1
ATOM 12084 N N . GLN B 1 531 ? -31.141 -1.951 2.377 1 75.31 531 GLN B N 1
ATOM 12085 C CA . GLN B 1 531 ? -32.062 -1.45 3.395 1 75.31 531 GLN B CA 1
ATOM 12086 C C . GLN B 1 531 ? -33.5 -1.682 2.99 1 75.31 531 GLN B C 1
ATOM 12088 O O . GLN B 1 531 ? -34.375 -1.876 3.846 1 75.31 531 GLN B O 1
ATOM 12093 N N . ALA B 1 532 ? -33.625 -1.661 1.705 1 72.38 532 ALA B N 1
ATOM 12094 C CA . ALA B 1 532 ? -34.969 -1.87 1.196 1 72.38 532 ALA B CA 1
ATOM 12095 C C . ALA B 1 532 ? -35.219 -3.336 0.845 1 72.38 532 ALA B C 1
ATOM 12097 O O . ALA B 1 532 ? -36.344 -3.732 0.523 1 72.38 532 ALA B O 1
ATOM 12098 N N . GLU B 1 533 ? -34.219 -4.176 0.971 1 83.5 533 GLU B N 1
ATOM 12099 C CA . GLU B 1 533 ? -34.312 -5.586 0.598 1 83.5 533 GLU B CA 1
ATOM 12100 C C . GLU B 1 533 ? -35.094 -6.387 1.646 1 83.5 533 GLU B C 1
ATOM 12102 O O . GLU B 1 533 ? -34.719 -6.387 2.824 1 83.5 533 GLU B O 1
ATOM 12107 N N . PRO B 1 534 ? -36.094 -6.945 1.146 1 83.38 534 PRO B N 1
ATOM 12108 C CA . PRO B 1 534 ? -36.906 -7.707 2.094 1 83.38 534 PRO B CA 1
ATOM 12109 C C . PRO B 1 534 ? -36.219 -9.008 2.539 1 83.38 534 PRO B C 1
ATOM 12111 O O . PRO B 1 534 ? -36.5 -9.5 3.633 1 83.38 534 PRO B O 1
ATOM 12114 N N . SER B 1 535 ? -35.438 -9.609 1.68 1 87.94 535 SER B N 1
ATOM 12115 C CA . SER B 1 535 ? -34.781 -10.875 2.037 1 87.94 535 SER B CA 1
ATOM 12116 C C . SER B 1 535 ? -33.656 -10.648 3.047 1 87.94 535 SER B C 1
ATOM 12118 O O . SER B 1 535 ? -32.656 -10.031 2.729 1 87.94 535 SER B O 1
ATOM 12120 N N . GLN B 1 536 ? -33.812 -11.281 4.133 1 88.19 536 GLN B N 1
ATOM 12121 C CA . GLN B 1 536 ? -32.812 -11.133 5.176 1 88.19 536 GLN B CA 1
ATOM 12122 C C . GLN B 1 536 ? -31.562 -11.977 4.871 1 88.19 536 GLN B C 1
ATOM 12124 O O . GLN B 1 536 ? -30.469 -11.68 5.344 1 88.19 536 GLN B O 1
ATOM 12129 N N . GLN B 1 537 ? -31.812 -12.969 4.082 1 91.25 537 GLN B N 1
ATOM 12130 C CA . GLN B 1 537 ? -30.672 -13.797 3.686 1 91.25 537 GLN B CA 1
ATOM 12131 C C . GLN B 1 537 ? -29.703 -13.016 2.801 1 91.25 537 GLN B C 1
ATOM 12133 O O . GLN B 1 537 ? -28.484 -13.086 2.996 1 91.25 537 GLN B O 1
ATOM 12138 N N . ILE B 1 538 ? -30.219 -12.305 1.902 1 93 538 ILE B N 1
ATOM 12139 C CA . ILE B 1 538 ? -29.391 -11.516 0.994 1 93 538 ILE B CA 1
ATOM 12140 C C . ILE B 1 538 ? -28.703 -10.391 1.765 1 93 538 ILE B C 1
ATOM 12142 O O . ILE B 1 538 ? -27.531 -10.086 1.513 1 93 538 ILE B O 1
ATOM 12146 N N . TYR B 1 539 ? -29.391 -9.852 2.711 1 91.62 539 TYR B N 1
ATOM 12147 C CA . TYR B 1 539 ? -28.781 -8.82 3.547 1 91.62 539 TYR B CA 1
ATOM 12148 C C . TYR B 1 539 ? -27.625 -9.383 4.363 1 91.62 539 TYR B C 1
ATOM 12150 O O . TYR B 1 539 ? -26.594 -8.734 4.512 1 91.62 539 TYR B O 1
ATOM 12158 N N . ASN B 1 540 ? -27.844 -10.523 4.871 1 92.06 540 ASN B N 1
ATOM 12159 C CA . ASN B 1 540 ? -26.797 -11.133 5.676 1 92.06 540 ASN B CA 1
ATOM 12160 C C . ASN B 1 540 ? -25.547 -11.414 4.84 1 92.06 540 ASN B C 1
ATOM 12162 O O . ASN B 1 540 ? -24.422 -11.352 5.352 1 92.06 540 ASN B O 1
ATOM 12166 N N . PHE B 1 541 ? -25.781 -11.789 3.592 1 94.25 541 PHE B N 1
ATOM 12167 C CA . PHE B 1 541 ? -24.641 -11.992 2.701 1 94.25 541 PHE B CA 1
ATOM 12168 C C . PHE B 1 541 ? -23.844 -10.703 2.553 1 94.25 541 PHE B C 1
ATOM 12170 O O . PHE B 1 541 ? -22.609 -10.719 2.615 1 94.25 541 PHE B O 1
ATOM 12177 N N . TYR B 1 542 ? -24.562 -9.609 2.371 1 93.25 542 TYR B N 1
ATOM 12178 C CA . TYR B 1 542 ? -23.922 -8.305 2.258 1 93.25 542 TYR B CA 1
ATOM 12179 C C . TYR B 1 542 ? -23.188 -7.941 3.545 1 93.25 542 TYR B C 1
ATOM 12181 O O . TYR B 1 542 ? -22.031 -7.516 3.51 1 93.25 542 TYR B O 1
ATOM 12189 N N . TYR B 1 543 ? -23.828 -8.164 4.641 1 90.94 543 TYR B N 1
ATOM 12190 C CA . TYR B 1 543 ? -23.281 -7.828 5.949 1 90.94 543 TYR B CA 1
ATOM 12191 C C . TYR B 1 543 ? -22 -8.602 6.223 1 90.94 543 TYR B C 1
ATOM 12193 O O . TYR B 1 543 ? -20.984 -8.016 6.605 1 90.94 543 TYR B O 1
ATOM 12201 N N . THR B 1 544 ? -21.984 -9.898 6.047 1 91.62 544 THR B N 1
ATOM 12202 C CA . THR B 1 544 ? -20.828 -10.734 6.355 1 91.62 544 THR B CA 1
ATOM 12203 C C . THR B 1 544 ? -19.688 -10.43 5.398 1 91.62 544 THR B C 1
ATOM 12205 O O . THR B 1 544 ? -18.516 -10.508 5.781 1 91.62 544 THR B O 1
ATOM 12208 N N . THR B 1 545 ? -20 -10.094 4.152 1 92.25 545 THR B N 1
ATOM 12209 C CA . THR B 1 545 ? -18.969 -9.766 3.178 1 92.25 545 THR B CA 1
ATOM 12210 C C . THR B 1 545 ? -18.234 -8.492 3.576 1 92.25 545 THR B C 1
ATOM 12212 O O . THR B 1 545 ? -17 -8.461 3.592 1 92.25 545 THR B O 1
ATOM 12215 N N . ILE B 1 546 ? -18.984 -7.496 3.973 1 90.06 546 ILE B N 1
ATOM 12216 C CA . ILE B 1 546 ? -18.391 -6.207 4.336 1 90.06 546 ILE B CA 1
ATOM 12217 C C . ILE B 1 546 ? -17.594 -6.348 5.629 1 90.06 546 ILE B C 1
ATOM 12219 O O . ILE B 1 546 ? -16.5 -5.809 5.746 1 90.06 546 ILE B O 1
ATOM 12223 N N . ASN B 1 547 ? -18.094 -7.074 6.566 1 87.31 547 ASN B N 1
ATOM 12224 C CA . ASN B 1 547 ? -17.406 -7.258 7.84 1 87.31 547 ASN B CA 1
ATOM 12225 C C . ASN B 1 547 ? -16.109 -8.055 7.676 1 87.31 547 ASN B C 1
ATOM 12227 O O . ASN B 1 547 ? -15.109 -7.75 8.312 1 87.31 547 ASN B O 1
ATOM 12231 N N . SER B 1 548 ? -16.172 -9.062 6.863 1 89.94 548 SER B N 1
ATOM 12232 C CA . SER B 1 548 ? -14.977 -9.867 6.629 1 89.94 548 SER B CA 1
ATOM 12233 C C . SER B 1 548 ? -13.938 -9.086 5.836 1 89.94 548 SER B C 1
ATOM 12235 O O . SER B 1 548 ? -12.734 -9.234 6.062 1 89.94 548 SER B O 1
ATOM 12237 N N . MET B 1 549 ? -14.375 -8.281 4.926 1 89.25 549 MET B N 1
ATOM 12238 C CA . MET B 1 549 ? -13.484 -7.5 4.074 1 89.25 549 MET B CA 1
ATOM 12239 C C . MET B 1 549 ? -12.828 -6.371 4.863 1 89.25 549 MET B C 1
ATOM 12241 O O . MET B 1 549 ? -11.695 -5.984 4.578 1 89.25 549 MET B O 1
ATOM 12245 N N . ALA B 1 550 ? -13.508 -5.84 5.824 1 84.62 550 ALA B N 1
ATOM 12246 C CA . ALA B 1 550 ? -13.023 -4.711 6.605 1 84.62 550 ALA B CA 1
ATOM 12247 C C . ALA B 1 550 ? -11.758 -5.078 7.375 1 84.62 550 ALA B C 1
ATOM 12249 O O . ALA B 1 550 ? -10.891 -4.23 7.609 1 84.62 550 ALA B O 1
ATOM 12250 N N . ASN B 1 551 ? -11.562 -6.359 7.699 1 82.69 551 ASN B N 1
ATOM 12251 C CA . ASN B 1 551 ? -10.422 -6.805 8.492 1 82.69 551 ASN B CA 1
ATOM 12252 C C . ASN B 1 551 ? -9.453 -7.641 7.66 1 82.69 551 ASN B C 1
ATOM 12254 O O . ASN B 1 551 ? -8.539 -8.273 8.203 1 82.69 551 ASN B O 1
ATOM 12258 N N . SER B 1 552 ? -9.664 -7.625 6.426 1 89.31 552 SER B N 1
ATOM 12259 C CA . SER B 1 552 ? -8.867 -8.516 5.59 1 89.31 552 SER B CA 1
ATOM 12260 C C . SER B 1 552 ? -7.43 -8.008 5.461 1 89.31 552 SER B C 1
ATOM 12262 O O . SER B 1 552 ? -7.199 -6.801 5.379 1 89.31 552 SER B O 1
ATOM 12264 N N . LYS B 1 553 ? -6.465 -8.938 5.504 1 88.56 553 LYS B N 1
ATOM 12265 C CA . LYS B 1 553 ? -5.043 -8.648 5.336 1 88.56 553 LYS B CA 1
ATOM 12266 C C . LYS B 1 553 ? -4.516 -9.227 4.027 1 88.56 553 LYS B C 1
ATOM 12268 O O . LYS B 1 553 ? -3.357 -9.008 3.664 1 88.56 553 LYS B O 1
ATOM 12273 N N . TYR B 1 554 ? -5.43 -9.898 3.379 1 90.19 554 TYR B N 1
ATOM 12274 C CA . TYR B 1 554 ? -5.043 -10.5 2.107 1 90.19 554 TYR B CA 1
ATOM 12275 C C . TYR B 1 554 ? -4.941 -9.445 1.013 1 90.19 554 TYR B C 1
ATOM 12277 O O . TYR B 1 554 ? -5.84 -8.609 0.863 1 90.19 554 TYR B O 1
ATOM 12285 N N . PRO B 1 555 ? -3.9 -9.414 0.289 1 86.19 555 PRO B N 1
ATOM 12286 C CA . PRO B 1 555 ? -3.598 -8.312 -0.63 1 86.19 555 PRO B CA 1
ATOM 12287 C C . PRO B 1 555 ? -4.727 -8.047 -1.624 1 86.19 555 PRO B C 1
ATOM 12289 O O . PRO B 1 555 ? -4.973 -6.895 -1.991 1 86.19 555 PRO B O 1
ATOM 12292 N N . CYS B 1 556 ? -5.449 -9.039 -2.086 1 86.06 556 CYS B N 1
ATOM 12293 C CA . CYS B 1 556 ? -6.496 -8.844 -3.082 1 86.06 556 CYS B CA 1
ATOM 12294 C C . CYS B 1 556 ? -7.703 -8.141 -2.469 1 86.06 556 CYS B C 1
ATOM 12296 O O . CYS B 1 556 ? -8.508 -7.543 -3.184 1 86.06 556 CYS B O 1
ATOM 12298 N N . TYR B 1 557 ? -7.859 -8.242 -1.181 1 85.31 557 TYR B N 1
ATOM 12299 C CA . TYR B 1 557 ? -8.992 -7.629 -0.497 1 85.31 557 TYR B CA 1
ATOM 12300 C C . TYR B 1 557 ? -8.539 -6.441 0.344 1 85.31 557 TYR B C 1
ATOM 12302 O O . TYR B 1 557 ? -9.352 -5.582 0.702 1 85.31 557 TYR B O 1
ATOM 12310 N N . ASN B 1 558 ? -7.281 -6.395 0.67 1 75.88 558 ASN B N 1
ATOM 12311 C CA . ASN B 1 558 ? -6.762 -5.359 1.557 1 75.88 558 ASN B CA 1
ATOM 12312 C C . ASN B 1 558 ? -6.957 -3.965 0.969 1 75.88 558 ASN B C 1
ATOM 12314 O O . ASN B 1 558 ? -7.184 -3.002 1.705 1 75.88 558 ASN B O 1
ATOM 12318 N N . LYS B 1 559 ? -6.902 -3.926 -0.358 1 71.88 559 LYS B N 1
ATOM 12319 C CA . LYS B 1 559 ? -7.09 -2.643 -1.028 1 71.88 559 LYS B CA 1
ATOM 12320 C C . LYS B 1 559 ? -8.477 -2.074 -0.753 1 71.88 559 LYS B C 1
ATOM 12322 O O . LYS B 1 559 ? -8.68 -0.86 -0.809 1 71.88 559 LYS B O 1
ATOM 12327 N N . TYR B 1 560 ? -9.359 -3.045 -0.372 1 79.44 560 TYR B N 1
ATOM 12328 C CA . TYR B 1 560 ? -10.75 -2.641 -0.168 1 79.44 560 TYR B CA 1
ATOM 12329 C C . TYR B 1 560 ? -11.086 -2.586 1.316 1 79.44 560 TYR B C 1
ATOM 12331 O O . TYR B 1 560 ? -12.203 -2.203 1.691 1 79.44 560 TYR B O 1
ATOM 12339 N N . SER B 1 561 ? -10.164 -3.031 2.059 1 80.25 561 SER B N 1
ATOM 12340 C CA . SER B 1 561 ? -10.422 -3.105 3.492 1 80.25 561 SER B CA 1
ATOM 12341 C C . SER B 1 561 ? -10.734 -1.728 4.07 1 80.25 561 SER B C 1
ATOM 12343 O O . SER B 1 561 ? -11.586 -1.596 4.949 1 80.25 561 SER B O 1
ATOM 12345 N N . LYS B 1 562 ? -10.164 -0.736 3.527 1 73.62 562 LYS B N 1
ATOM 12346 C CA . LYS B 1 562 ? -10.383 0.619 4.023 1 73.62 562 LYS B CA 1
ATOM 12347 C C . LYS B 1 562 ? -11.789 1.107 3.693 1 73.62 562 LYS B C 1
ATOM 12349 O O . LYS B 1 562 ? -12.453 1.721 4.531 1 73.62 562 LYS B O 1
ATOM 12354 N N . ILE B 1 563 ? -12.234 0.777 2.557 1 75.19 563 ILE B N 1
ATOM 12355 C CA . ILE B 1 563 ? -13.57 1.157 2.119 1 75.19 563 ILE B CA 1
ATOM 12356 C C . ILE B 1 563 ? -14.617 0.397 2.934 1 75.19 563 ILE B C 1
ATOM 12358 O O . ILE B 1 563 ? -15.594 0.983 3.4 1 75.19 563 ILE B O 1
ATOM 12362 N N . ALA B 1 564 ? -14.289 -0.826 3.08 1 82.88 564 ALA B N 1
ATOM 12363 C CA . ALA B 1 564 ? -15.219 -1.666 3.832 1 82.88 564 ALA B CA 1
ATOM 12364 C C . ALA B 1 564 ? -15.297 -1.226 5.293 1 82.88 564 ALA B C 1
ATOM 12366 O O . ALA B 1 564 ? -16.359 -1.278 5.906 1 82.88 564 ALA B O 1
ATOM 12367 N N . ALA B 1 565 ? -14.188 -0.814 5.781 1 76.5 565 ALA B N 1
ATOM 12368 C CA . ALA B 1 565 ? -14.156 -0.379 7.172 1 76.5 565 ALA B CA 1
ATOM 12369 C C . ALA B 1 565 ? -15.016 0.864 7.379 1 76.5 565 ALA B C 1
ATOM 12371 O O . ALA B 1 565 ? -15.602 1.049 8.445 1 76.5 565 ALA B O 1
ATOM 12372 N N . GLN B 1 566 ? -15.211 1.631 6.422 1 71.5 566 GLN B N 1
ATOM 12373 C CA . GLN B 1 566 ? -16.047 2.826 6.504 1 71.5 566 GLN B CA 1
ATOM 12374 C C . GLN B 1 566 ? -17.531 2.467 6.457 1 71.5 566 GLN B C 1
ATOM 12376 O O . GLN B 1 566 ? -18.344 3.111 7.109 1 71.5 566 GLN B O 1
ATOM 12381 N N . ILE B 1 567 ? -17.75 1.432 5.766 1 77.94 567 ILE B N 1
ATOM 12382 C CA . ILE B 1 567 ? -19.141 1.07 5.543 1 77.94 567 ILE B CA 1
ATOM 12383 C C . ILE B 1 567 ? -19.641 0.206 6.699 1 77.94 567 ILE B C 1
ATOM 12385 O O . ILE B 1 567 ? -20.812 0.282 7.078 1 77.94 567 ILE B O 1
ATOM 12389 N N . VAL B 1 568 ? -18.766 -0.601 7.23 1 77.75 568 VAL B N 1
ATOM 12390 C CA . VAL B 1 568 ? -19.141 -1.562 8.258 1 77.75 568 VAL B CA 1
ATOM 12391 C C . VAL B 1 568 ? -19.734 -0.828 9.461 1 77.75 568 VAL B C 1
ATOM 12393 O O . VAL B 1 568 ? -20.562 -1.385 10.188 1 77.75 568 VAL B O 1
ATOM 12396 N N . ARG B 1 569 ? -19.531 0.252 9.578 1 68.19 569 ARG B N 1
ATOM 12397 C CA . ARG B 1 569 ? -19.984 1.028 10.727 1 68.19 569 ARG B CA 1
ATOM 12398 C C . ARG B 1 569 ? -21.469 1.328 10.648 1 68.19 569 ARG B C 1
ATOM 12400 O O . ARG B 1 569 ? -22.125 1.516 11.672 1 68.19 569 ARG B O 1
ATOM 12407 N N . PHE B 1 570 ? -21.953 1.318 9.398 1 68.12 570 PHE B N 1
ATOM 12408 C CA . PHE B 1 570 ? -23.359 1.64 9.211 1 68.12 570 PHE B CA 1
ATOM 12409 C C . PHE B 1 570 ? -24.172 0.373 8.992 1 68.12 570 PHE B C 1
ATOM 12411 O O . PHE B 1 570 ? -25.406 0.405 9.055 1 68.12 570 PHE B O 1
ATOM 12418 N N . VAL B 1 571 ? -23.375 -0.605 8.719 1 76.81 571 VAL B N 1
ATOM 12419 C CA . VAL B 1 571 ? -24.062 -1.851 8.43 1 76.81 571 VAL B CA 1
ATOM 12420 C C . VAL B 1 571 ? -24.312 -2.621 9.719 1 76.81 571 VAL B C 1
ATOM 12422 O O . VAL B 1 571 ? -23.375 -3.111 10.352 1 76.81 571 VAL B O 1
ATOM 12425 N N . GLN B 1 572 ? -25.547 -2.592 10.18 1 74.94 572 GLN B N 1
ATOM 12426 C CA . GLN B 1 572 ? -25.906 -3.254 11.43 1 74.94 572 GLN B CA 1
ATOM 12427 C C . GLN B 1 572 ? -26.281 -4.711 11.195 1 74.94 572 GLN B C 1
ATOM 12429 O O . GLN B 1 572 ? -26.828 -5.051 10.141 1 74.94 572 GLN B O 1
ATOM 12434 N N . HIS B 1 573 ? -25.844 -5.48 12.18 1 76.5 573 HIS B N 1
ATOM 12435 C CA . HIS B 1 573 ? -26.219 -6.887 12.117 1 76.5 573 HIS B CA 1
ATOM 12436 C C . HIS B 1 573 ? -27.703 -7.078 12.43 1 76.5 573 HIS B C 1
ATOM 12438 O O . HIS B 1 573 ? -28.219 -6.473 13.375 1 76.5 573 HIS B O 1
ATOM 12444 N N . LYS B 1 574 ? -28.266 -7.715 11.547 1 71.44 574 LYS B N 1
ATOM 12445 C CA . LYS B 1 574 ? -29.672 -8.016 11.844 1 71.44 574 LYS B CA 1
ATOM 12446 C C . LYS B 1 574 ? -29.797 -9.305 12.648 1 71.44 574 LYS B C 1
ATOM 12448 O O . LYS B 1 574 ? -28.938 -10.18 12.57 1 71.44 574 LYS B O 1
ATOM 12453 N N . TRP B 1 575 ? -30.516 -9.438 13.773 1 60.22 575 TRP B N 1
ATOM 12454 C CA . TRP B 1 575 ? -30.641 -10.281 14.961 1 60.22 575 TRP B CA 1
ATOM 12455 C C . TRP B 1 575 ? -30.578 -11.758 14.594 1 60.22 575 TRP B C 1
ATOM 12457 O O . TRP B 1 575 ? -30.047 -12.57 15.359 1 60.22 575 TRP B O 1
ATOM 12467 N N . HIS B 1 576 ? -30.984 -12.281 13.445 1 67.12 576 HIS B N 1
ATOM 12468 C CA . HIS B 1 576 ? -31.109 -13.734 13.32 1 67.12 576 HIS B CA 1
ATOM 12469 C C . HIS B 1 576 ? -29.922 -14.32 12.555 1 67.12 576 HIS B C 1
ATOM 12471 O O . HIS B 1 576 ? -29.297 -13.625 11.758 1 67.12 576 HIS B O 1
ATOM 12477 N N . HIS B 1 577 ? -29.484 -15.508 13.086 1 68.12 577 HIS B N 1
ATOM 12478 C CA . HIS B 1 577 ? -28.438 -16.234 12.383 1 68.12 577 HIS B CA 1
ATOM 12479 C C . HIS B 1 577 ? -28.953 -16.828 11.078 1 68.12 577 HIS B C 1
ATOM 12481 O O . HIS B 1 577 ? -29.906 -17.625 11.086 1 68.12 577 HIS B O 1
ATOM 12487 N N . TRP B 1 578 ? -28.484 -16.234 10.031 1 76.69 578 TRP B N 1
ATOM 12488 C CA . TRP B 1 578 ? -28.875 -16.703 8.703 1 76.69 578 TRP B CA 1
ATOM 12489 C C . TRP B 1 578 ? -27.797 -17.594 8.094 1 76.69 578 TRP B C 1
ATOM 12491 O O . TRP B 1 578 ? -26.609 -17.453 8.43 1 76.69 578 TRP B O 1
ATOM 12501 N N . ALA B 1 579 ? -28.172 -18.516 7.254 1 85.06 579 ALA B N 1
ATOM 12502 C CA . ALA B 1 579 ? -27.266 -19.5 6.672 1 85.06 579 ALA B CA 1
ATOM 12503 C C . ALA B 1 579 ? -26.469 -18.906 5.523 1 85.06 579 ALA B C 1
ATOM 12505 O O . ALA B 1 579 ? -25.328 -19.297 5.277 1 85.06 579 ALA B O 1
ATOM 12506 N N . THR B 1 580 ? -27.062 -17.906 4.852 1 91.69 580 THR B N 1
ATOM 12507 C CA . THR B 1 580 ? -26.359 -17.297 3.729 1 91.69 580 THR B CA 1
ATOM 12508 C C . THR B 1 580 ? -25.297 -16.328 4.227 1 91.69 580 THR B C 1
ATOM 12510 O O . THR B 1 580 ? -25.578 -15.469 5.074 1 91.69 580 THR B O 1
ATOM 12513 N N . GLY B 1 581 ? -24.062 -16.547 3.832 1 92.56 581 GLY B N 1
ATOM 12514 C CA . GLY B 1 581 ? -22.984 -15.68 4.277 1 92.56 581 GLY B CA 1
ATOM 12515 C C . GLY B 1 581 ? -21.688 -15.883 3.51 1 92.56 581 GLY B C 1
ATOM 12516 O O . GLY B 1 581 ? -21.547 -16.875 2.787 1 92.56 581 GLY B O 1
ATOM 12517 N N . ASN B 1 582 ? -20.875 -14.93 3.443 1 93.44 582 ASN B N 1
ATOM 12518 C CA . ASN B 1 582 ? -19.531 -14.922 2.883 1 93.44 582 ASN B CA 1
ATOM 12519 C C . ASN B 1 582 ? -18.484 -14.641 3.955 1 93.44 582 ASN B C 1
ATOM 12521 O O . ASN B 1 582 ? -18.438 -13.547 4.52 1 93.44 582 ASN B O 1
ATOM 12525 N N . TYR B 1 583 ? -17.641 -15.602 4.305 1 93 583 TYR B N 1
ATOM 12526 C CA . TYR B 1 583 ? -16.672 -15.5 5.391 1 93 583 TYR B CA 1
ATOM 12527 C C . TYR B 1 583 ? -15.25 -15.594 4.863 1 93 583 TYR B C 1
ATOM 12529 O O . TYR B 1 583 ? -14.914 -16.516 4.129 1 93 583 TYR B O 1
ATOM 12537 N N . LEU B 1 584 ? -14.492 -14.609 5.223 1 93.81 584 LEU B N 1
ATOM 12538 C CA . LEU B 1 584 ? -13.094 -14.555 4.824 1 93.81 584 LEU B CA 1
ATOM 12539 C C . LEU B 1 584 ? -12.18 -14.727 6.031 1 93.81 584 LEU B C 1
ATOM 12541 O O . LEU B 1 584 ? -12.336 -14.031 7.039 1 93.81 584 LEU B O 1
ATOM 12545 N N . LEU B 1 585 ? -11.25 -15.641 6.016 1 94.5 585 LEU B N 1
ATOM 12546 C CA . LEU B 1 585 ? -10.125 -15.82 6.926 1 94.5 585 LEU B CA 1
ATOM 12547 C C . LEU B 1 585 ? -8.797 -15.688 6.188 1 94.5 585 LEU B C 1
ATOM 12549 O O . LEU B 1 585 ? -8.547 -16.406 5.211 1 94.5 585 LEU B O 1
ATOM 12553 N N . ASP B 1 586 ? -8.055 -14.727 6.582 1 94.38 586 ASP B N 1
ATOM 12554 C CA . ASP B 1 586 ? -6.832 -14.531 5.805 1 94.38 586 ASP B CA 1
ATOM 12555 C C . ASP B 1 586 ? -5.707 -13.984 6.676 1 94.38 586 ASP B C 1
ATOM 12557 O O . ASP B 1 586 ? -5.926 -13.641 7.836 1 94.38 586 ASP B O 1
ATOM 12561 N N . TYR B 1 587 ? -4.469 -14.031 6.172 1 91.56 587 TYR B N 1
ATOM 12562 C CA . TYR B 1 587 ? -3.262 -13.523 6.812 1 91.56 587 TYR B CA 1
ATOM 12563 C C . TYR B 1 587 ? -2.242 -13.078 5.77 1 91.56 587 TYR B C 1
ATOM 12565 O O . TYR B 1 587 ? -2.309 -13.484 4.609 1 91.56 587 TYR B O 1
ATOM 12573 N N . GLU B 1 588 ? -1.406 -12.133 6.141 1 88.69 588 GLU B N 1
ATOM 12574 C CA . GLU B 1 588 ? -0.248 -11.734 5.344 1 88.69 588 GLU B CA 1
ATOM 12575 C C . GLU B 1 588 ? 0.939 -11.383 6.234 1 88.69 588 GLU B C 1
ATOM 12577 O O . GLU B 1 588 ? 0.783 -10.68 7.238 1 88.69 588 GLU B O 1
ATOM 12582 N N . ASP B 1 589 ? 2.008 -11.953 5.918 1 82.31 589 ASP B N 1
ATOM 12583 C CA . ASP B 1 589 ? 3.258 -11.594 6.582 1 82.31 589 ASP B CA 1
ATOM 12584 C C . ASP B 1 589 ? 4.102 -10.68 5.699 1 82.31 589 ASP B C 1
ATOM 12586 O O . ASP B 1 589 ? 4.809 -11.141 4.805 1 82.31 589 ASP B O 1
ATOM 12590 N N . PRO B 1 590 ? 4.055 -9.445 6.027 1 73.25 590 PRO B N 1
ATOM 12591 C CA . PRO B 1 590 ? 4.762 -8.5 5.164 1 73.25 590 PRO B CA 1
ATOM 12592 C C . PRO B 1 590 ? 6.281 -8.672 5.223 1 73.25 590 PRO B C 1
ATOM 12594 O O . PRO B 1 590 ? 6.984 -8.297 4.281 1 73.25 590 PRO B O 1
ATOM 12597 N N . MET B 1 591 ? 6.789 -9.234 6.281 1 70.38 591 MET B N 1
ATOM 12598 C CA . MET B 1 591 ? 8.234 -9.383 6.422 1 70.38 591 MET B CA 1
ATOM 12599 C C . MET B 1 591 ? 8.758 -10.484 5.504 1 70.38 591 MET B C 1
ATOM 12601 O O . MET B 1 591 ? 9.867 -10.391 4.984 1 70.38 591 MET B O 1
ATOM 12605 N N . ARG B 1 592 ? 7.957 -11.43 5.297 1 77.25 592 ARG B N 1
ATOM 12606 C CA . ARG B 1 592 ? 8.422 -12.578 4.523 1 77.25 592 ARG B CA 1
ATOM 12607 C C . ARG B 1 592 ? 7.719 -12.648 3.174 1 77.25 592 ARG B C 1
ATOM 12609 O O . ARG B 1 592 ? 8.117 -13.422 2.301 1 77.25 592 ARG B O 1
ATOM 12616 N N . GLY B 1 593 ? 6.695 -11.922 3.002 1 78.25 593 GLY B N 1
ATOM 12617 C CA . GLY B 1 593 ? 6.039 -11.797 1.71 1 78.25 593 GLY B CA 1
ATOM 12618 C C . GLY B 1 593 ? 5.129 -12.969 1.392 1 78.25 593 GLY B C 1
ATOM 12619 O O . GLY B 1 593 ? 5.043 -13.398 0.24 1 78.25 593 GLY B O 1
ATOM 12620 N N . TYR B 1 594 ? 4.562 -13.664 2.359 1 84.69 594 TYR B N 1
ATOM 12621 C CA . TYR B 1 594 ? 3.607 -14.75 2.148 1 84.69 594 TYR B CA 1
ATOM 12622 C C . TYR B 1 594 ? 2.242 -14.398 2.727 1 84.69 594 TYR B C 1
ATOM 12624 O O . TYR B 1 594 ? 2.131 -13.5 3.562 1 84.69 594 TYR B O 1
ATOM 12632 N N . GLY B 1 595 ? 1.25 -15.023 2.246 1 89.56 595 GLY B N 1
ATOM 12633 C CA . GLY B 1 595 ? -0.108 -14.852 2.734 1 89.56 595 GLY B CA 1
ATOM 12634 C C . GLY B 1 595 ? -1.068 -15.906 2.225 1 89.56 595 GLY B C 1
ATOM 12635 O O . GLY B 1 595 ? -0.694 -16.75 1.41 1 89.56 595 GLY B O 1
ATOM 12636 N N . GLY B 1 596 ? -2.197 -15.969 2.82 1 92.81 596 GLY B N 1
ATOM 12637 C CA . GLY B 1 596 ? -3.221 -16.922 2.439 1 92.81 596 GLY B CA 1
ATOM 12638 C C . GLY B 1 596 ? -4.625 -16.484 2.809 1 92.81 596 GLY B C 1
ATOM 12639 O O . GLY B 1 596 ? -4.797 -15.562 3.613 1 92.81 596 GLY B O 1
ATOM 12640 N N . ILE B 1 597 ? -5.602 -17.062 2.15 1 94.31 597 ILE B N 1
ATOM 12641 C CA . ILE B 1 597 ? -7.004 -16.75 2.402 1 94.31 597 ILE B CA 1
ATOM 12642 C C . ILE B 1 597 ? -7.844 -18.016 2.32 1 94.31 597 ILE B C 1
ATOM 12644 O O . ILE B 1 597 ? -7.543 -18.922 1.531 1 94.31 597 ILE B O 1
ATOM 12648 N N . VAL B 1 598 ? -8.727 -18.188 3.205 1 94.69 598 VAL B N 1
ATOM 12649 C CA . VAL B 1 598 ? -9.789 -19.188 3.148 1 94.69 598 VAL B CA 1
ATOM 12650 C C . VAL B 1 598 ? -11.148 -18.484 3.107 1 94.69 598 VAL B C 1
ATOM 12652 O O . VAL B 1 5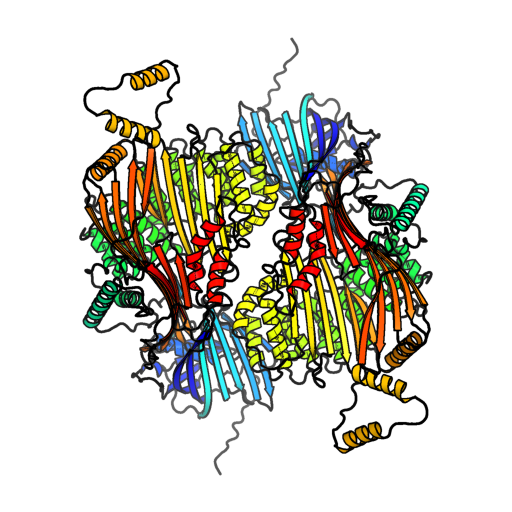98 ? -11.539 -17.812 4.066 1 94.69 598 VAL B O 1
ATOM 12655 N N . GLN B 1 599 ? -11.797 -18.609 2.031 1 94.62 599 GLN B N 1
ATOM 12656 C CA . GLN B 1 599 ? -13.094 -17.984 1.834 1 94.62 599 GLN B CA 1
ATOM 12657 C C . GLN B 1 599 ? -14.203 -19.031 1.748 1 94.62 599 GLN B C 1
ATOM 12659 O O . GLN B 1 599 ? -14.086 -20.016 1.02 1 94.62 599 GLN B O 1
ATOM 12664 N N . THR B 1 600 ? -15.219 -18.859 2.512 1 93.94 600 THR B N 1
ATOM 12665 C CA . THR B 1 600 ? -16.375 -19.75 2.504 1 93.94 600 THR B CA 1
ATOM 12666 C C . THR B 1 600 ? -17.641 -18.969 2.172 1 93.94 600 THR B C 1
ATOM 12668 O O . THR B 1 600 ? -18.016 -18.031 2.883 1 93.94 600 THR B O 1
ATOM 12671 N N . ILE B 1 601 ? -18.25 -19.328 1.11 1 95.38 601 ILE B N 1
ATOM 12672 C CA . ILE B 1 601 ? -19.531 -18.75 0.713 1 95.38 601 ILE B CA 1
ATOM 12673 C C . ILE B 1 601 ? -20.641 -19.781 0.902 1 95.38 601 ILE B C 1
ATOM 12675 O O . ILE B 1 601 ? -20.562 -20.891 0.391 1 95.38 601 ILE B O 1
ATOM 12679 N N . LEU B 1 602 ? -21.625 -19.453 1.628 1 94.31 602 LEU B N 1
ATOM 12680 C CA . LEU B 1 602 ? -22.797 -20.281 1.888 1 94.31 602 LEU B CA 1
ATOM 12681 C C . LEU B 1 602 ? -24.062 -19.609 1.375 1 94.31 602 LEU B C 1
ATOM 12683 O O . LEU B 1 602 ? -24.25 -18.406 1.548 1 94.31 602 LEU B O 1
ATOM 12687 N N . MET B 1 603 ? -24.859 -20.328 0.661 1 94.81 603 MET B N 1
ATOM 12688 C CA . MET B 1 603 ? -26.156 -19.844 0.23 1 94.81 603 MET B CA 1
ATOM 12689 C C . MET B 1 603 ? -27.266 -20.797 0.669 1 94.81 603 MET B C 1
ATOM 12691 O O . MET B 1 603 ? -27.172 -22.016 0.455 1 94.81 603 MET B O 1
ATOM 12695 N N . ALA B 1 604 ? -28.25 -20.234 1.278 1 90.25 604 ALA B N 1
ATOM 12696 C CA . ALA B 1 604 ? -29.344 -21.031 1.804 1 90.25 604 ALA B CA 1
ATOM 12697 C C . ALA B 1 604 ? -30.375 -21.328 0.717 1 90.25 604 ALA B C 1
ATOM 12699 O O . ALA B 1 604 ? -30.438 -20.625 -0.296 1 90.25 604 ALA B O 1
ATOM 12700 N N . ASN B 1 605 ? -31.031 -22.422 0.907 1 85.94 605 ASN B N 1
ATOM 12701 C CA . ASN B 1 605 ? -32.188 -22.719 0.089 1 85.94 605 ASN B CA 1
ATOM 12702 C C . ASN B 1 605 ? -33.406 -21.922 0.545 1 85.94 605 ASN B C 1
ATOM 12704 O O . ASN B 1 605 ? -33.656 -21.797 1.745 1 85.94 605 ASN B O 1
ATOM 12708 N N . GLN B 1 606 ? -34.062 -21.375 -0.355 1 78 606 GLN B N 1
ATOM 12709 C CA . GLN B 1 606 ? -35.188 -20.516 -0.047 1 78 606 GLN B CA 1
ATOM 12710 C C . GLN B 1 606 ? -36.281 -21.281 0.718 1 78 606 GLN B C 1
ATOM 12712 O O . GLN B 1 606 ? -36.938 -20.719 1.586 1 78 606 GLN B O 1
ATOM 12717 N N . ARG B 1 607 ? -36.375 -22.531 0.498 1 74.75 607 ARG B N 1
ATOM 12718 C CA . ARG B 1 607 ? -37.438 -23.328 1.068 1 74.75 607 ARG B CA 1
ATOM 12719 C C . ARG B 1 607 ? -37.062 -23.875 2.439 1 74.75 607 ARG B C 1
ATOM 12721 O O . ARG B 1 607 ? -37.844 -23.797 3.391 1 74.75 607 ARG B O 1
ATOM 12728 N N . THR B 1 608 ? -35.844 -24.422 2.555 1 76 608 THR B N 1
ATOM 12729 C CA . THR B 1 608 ? -35.438 -25.109 3.779 1 76 608 THR B CA 1
ATOM 12730 C C . THR B 1 608 ? -34.719 -24.141 4.715 1 76 608 THR B C 1
ATOM 12732 O O . THR B 1 608 ? -34.688 -24.344 5.934 1 76 608 THR B O 1
ATOM 12735 N N . GLY B 1 609 ? -34.094 -23.094 4.172 1 77.31 609 GLY B N 1
ATOM 12736 C CA . GLY B 1 609 ? -33.312 -22.156 4.98 1 77.31 609 GLY B CA 1
ATOM 12737 C C . GLY B 1 609 ? -31.922 -22.656 5.312 1 77.31 609 GLY B C 1
ATOM 12738 O O . GLY B 1 609 ? -31.125 -21.922 5.891 1 77.31 609 GLY B O 1
ATOM 12739 N N . PHE B 1 610 ? -31.688 -23.922 4.906 1 80.25 610 PHE B N 1
ATOM 12740 C CA . PHE B 1 610 ? -30.359 -24.484 5.137 1 80.25 610 PHE B CA 1
ATOM 12741 C C . PHE B 1 610 ? -29.453 -24.234 3.941 1 80.25 610 PHE B C 1
ATOM 12743 O O . PHE B 1 610 ? -29.922 -24 2.828 1 80.25 610 PHE B O 1
ATOM 12750 N N . PRO B 1 611 ? -28.188 -24.297 4.207 1 87.62 611 PRO B N 1
ATOM 12751 C CA . PRO B 1 611 ? -27.266 -24.047 3.096 1 87.62 611 PRO B CA 1
ATOM 12752 C C . PRO B 1 611 ? -27.344 -25.125 2.012 1 87.62 611 PRO B C 1
ATOM 12754 O O . PRO B 1 611 ? -27.312 -26.312 2.32 1 87.62 611 PRO B O 1
ATOM 12757 N N . SER B 1 612 ? -27.516 -24.734 0.834 1 89.06 612 SER B N 1
ATOM 12758 C CA . SER B 1 612 ? -27.578 -25.641 -0.312 1 89.06 612 SER B CA 1
ATOM 12759 C C . SER B 1 612 ? -26.359 -25.484 -1.212 1 89.06 612 SER B C 1
ATOM 12761 O O . SER B 1 612 ? -26.031 -26.375 -1.99 1 89.06 612 SER B O 1
ATOM 12763 N N . VAL B 1 613 ? -25.766 -24.344 -1.178 1 93.56 613 VAL B N 1
ATOM 12764 C CA . VAL B 1 613 ? -24.578 -24.094 -1.979 1 93.56 613 VAL B CA 1
ATOM 12765 C C . VAL B 1 613 ? -23.406 -23.766 -1.064 1 93.56 613 VAL B C 1
ATOM 12767 O O . VAL B 1 613 ? -23.531 -22.938 -0.151 1 93.56 613 VAL B O 1
ATOM 12770 N N . ILE B 1 614 ? -22.297 -24.453 -1.225 1 93.12 614 ILE B N 1
ATOM 12771 C CA . ILE B 1 614 ? -21.062 -24.203 -0.471 1 93.12 614 ILE B CA 1
ATOM 12772 C C . ILE B 1 614 ? -19.906 -24 -1.436 1 93.12 614 ILE B C 1
ATOM 12774 O O . ILE B 1 614 ? -19.656 -24.828 -2.311 1 93.12 614 ILE B O 1
ATOM 12778 N N . GLN B 1 615 ? -19.359 -22.891 -1.328 1 94.88 615 GLN B N 1
ATOM 12779 C CA . GLN B 1 615 ? -18.125 -22.625 -2.068 1 94.88 615 GLN B CA 1
ATOM 12780 C C . GLN B 1 615 ? -16.953 -22.375 -1.122 1 94.88 615 GLN B C 1
ATOM 12782 O O . GLN B 1 615 ? -17 -21.469 -0.289 1 94.88 615 GLN B O 1
ATOM 12787 N N . LEU B 1 616 ? -15.945 -23.188 -1.212 1 94.69 616 LEU B N 1
ATOM 12788 C CA . LEU B 1 616 ? -14.742 -23.047 -0.397 1 94.69 616 LEU B CA 1
ATOM 12789 C C . LEU B 1 616 ? -13.531 -22.75 -1.268 1 94.69 616 LEU B C 1
ATOM 12791 O O . LEU B 1 616 ? -13.258 -23.469 -2.232 1 94.69 616 LEU B O 1
ATOM 12795 N N . THR B 1 617 ? -12.898 -21.688 -0.982 1 95.12 617 THR B N 1
ATOM 12796 C CA . THR B 1 617 ? -11.688 -21.297 -1.69 1 95.12 617 THR B CA 1
ATOM 12797 C C . THR B 1 617 ? -10.516 -21.156 -0.72 1 95.12 617 THR B C 1
ATOM 12799 O O . THR B 1 617 ? -10.617 -20.438 0.275 1 95.12 617 THR B O 1
ATOM 12802 N N . ALA B 1 618 ? -9.453 -21.828 -0.917 1 94.75 618 ALA B N 1
ATOM 12803 C CA . ALA B 1 618 ? -8.203 -21.719 -0.169 1 94.75 618 ALA B CA 1
ATOM 12804 C C . ALA B 1 618 ? -7.047 -21.344 -1.088 1 94.75 618 ALA B C 1
ATOM 12806 O O . ALA B 1 618 ? -6.75 -22.062 -2.049 1 94.75 618 ALA B O 1
ATOM 12807 N N . GLU B 1 619 ? -6.496 -20.203 -0.82 1 94.12 619 GLU B N 1
ATOM 12808 C CA . GLU B 1 619 ? -5.402 -19.734 -1.66 1 94.12 619 GLU B CA 1
ATOM 12809 C C . GLU B 1 619 ? -4.211 -19.281 -0.816 1 94.12 619 GLU B C 1
ATOM 12811 O O . GLU B 1 619 ? -4.387 -18.688 0.25 1 94.12 619 GLU B O 1
ATOM 12816 N N . GLN B 1 620 ? -3.029 -19.609 -1.249 1 91.75 620 GLN B N 1
ATOM 12817 C CA . GLN B 1 620 ? -1.786 -19.172 -0.624 1 91.75 620 GLN B CA 1
ATOM 12818 C C . GLN B 1 620 ? -0.823 -18.594 -1.658 1 91.75 620 GLN B C 1
ATOM 12820 O O . GLN B 1 620 ? -0.744 -19.094 -2.783 1 91.75 620 GLN B O 1
ATOM 12825 N N . HIS B 1 621 ? -0.277 -17.516 -1.287 1 89.75 621 HIS B N 1
ATOM 12826 C CA . HIS B 1 621 ? 0.739 -16.969 -2.176 1 89.75 621 HIS B CA 1
ATOM 12827 C C . HIS B 1 621 ? 2.104 -16.922 -1.496 1 89.75 621 HIS B C 1
ATOM 12829 O O . HIS B 1 621 ? 2.195 -16.672 -0.293 1 89.75 621 HIS B O 1
ATOM 12835 N N . SER B 1 622 ? 3.045 -17.359 -2.184 1 83.56 622 SER B N 1
ATOM 12836 C CA . SER B 1 622 ? 4.438 -17.344 -1.755 1 83.56 622 SER B CA 1
ATOM 12837 C C . SER B 1 622 ? 5.383 -17.172 -2.941 1 83.56 622 SER B C 1
ATOM 12839 O O . SER B 1 622 ? 5.121 -17.688 -4.027 1 83.56 622 SER B O 1
ATOM 12841 N N . PHE B 1 623 ? 6.387 -16.484 -2.842 1 81.5 623 PHE B N 1
ATOM 12842 C CA . PHE B 1 623 ? 7.43 -16.312 -3.846 1 81.5 623 PHE B CA 1
ATOM 12843 C C . PHE B 1 623 ? 6.859 -15.68 -5.113 1 81.5 623 PHE B C 1
ATOM 12845 O O . PHE B 1 623 ? 7.219 -16.078 -6.223 1 81.5 623 PHE B O 1
ATOM 12852 N N . GLY B 1 624 ? 5.809 -14.945 -4.969 1 81.44 624 GLY B N 1
ATOM 12853 C CA . GLY B 1 624 ? 5.199 -14.258 -6.098 1 81.44 624 GLY B CA 1
ATOM 12854 C C . GLY B 1 624 ? 4.238 -15.133 -6.879 1 81.44 624 GLY B C 1
ATOM 12855 O O . GLY B 1 624 ? 3.723 -14.719 -7.922 1 81.44 624 GLY B O 1
ATOM 12856 N N . THR B 1 625 ? 4.023 -16.359 -6.473 1 89 625 THR B N 1
ATOM 12857 C CA . THR B 1 625 ? 3.08 -17.281 -7.105 1 89 625 THR B CA 1
ATOM 12858 C C . THR B 1 625 ? 1.945 -17.625 -6.148 1 89 625 THR B C 1
ATOM 12860 O O . THR B 1 625 ? 2.029 -17.359 -4.949 1 89 625 THR B O 1
ATOM 12863 N N . SER B 1 626 ? 0.944 -18.125 -6.715 1 90.94 626 SER B N 1
ATOM 12864 C CA . SER B 1 626 ? -0.206 -18.453 -5.883 1 90.94 626 SER B CA 1
ATOM 12865 C C . SER B 1 626 ? -0.685 -19.875 -6.16 1 90.94 626 SER B C 1
ATOM 12867 O O . SER B 1 626 ? -0.553 -20.375 -7.277 1 90.94 626 SER B O 1
ATOM 12869 N N . SER B 1 627 ? -1.076 -20.625 -5.16 1 91.19 627 SER B N 1
ATOM 12870 C CA . SER B 1 627 ? -1.753 -21.906 -5.219 1 91.19 627 SER B CA 1
ATOM 12871 C C . SER B 1 627 ? -3.166 -21.828 -4.652 1 91.19 627 SER B C 1
ATOM 12873 O O . SER B 1 627 ? -3.354 -21.422 -3.5 1 91.19 627 SER B O 1
ATOM 12875 N N . GLU B 1 628 ? -4.027 -22.188 -5.504 1 93.5 628 GLU B N 1
ATOM 12876 C CA . GLU B 1 628 ? -5.422 -22.031 -5.102 1 93.5 628 GLU B CA 1
ATOM 12877 C C . GLU B 1 628 ? -6.188 -23.344 -5.23 1 93.5 628 GLU B C 1
ATOM 12879 O O . GLU B 1 628 ? -5.984 -24.094 -6.188 1 93.5 628 GLU B O 1
ATOM 12884 N N . PHE B 1 629 ? -6.965 -23.703 -4.242 1 93.44 629 PHE B N 1
ATOM 12885 C CA . PHE B 1 629 ? -7.895 -24.828 -4.23 1 93.44 629 PHE B CA 1
ATOM 12886 C C . PHE B 1 629 ? -9.32 -24.344 -4 1 93.44 629 PHE B C 1
ATOM 12888 O O . PHE B 1 629 ? -9.578 -23.531 -3.1 1 93.44 629 PHE B O 1
ATOM 12895 N N . GLN B 1 630 ? -10.203 -24.781 -4.883 1 95.19 630 GLN B N 1
ATOM 12896 C CA . GLN B 1 630 ? -11.602 -24.391 -4.754 1 95.19 630 GLN B CA 1
ATOM 12897 C C . GLN B 1 630 ? -12.523 -25.609 -4.891 1 95.19 630 GLN B C 1
ATOM 12899 O O . GLN B 1 630 ? -12.266 -26.5 -5.711 1 95.19 630 GLN B O 1
ATOM 12904 N N . ILE B 1 631 ? -13.547 -25.656 -4.09 1 94.5 631 ILE B N 1
ATOM 12905 C CA . ILE B 1 631 ? -14.578 -26.688 -4.188 1 94.5 631 ILE B CA 1
ATOM 12906 C C . ILE B 1 631 ? -15.961 -26.047 -4.121 1 94.5 631 ILE B C 1
ATOM 12908 O O . ILE B 1 631 ? -16.203 -25.156 -3.309 1 94.5 631 ILE B O 1
ATOM 12912 N N . HIS B 1 632 ? -16.734 -26.328 -5.098 1 94.94 632 HIS B N 1
ATOM 12913 C CA . HIS B 1 632 ? -18.125 -25.906 -5.164 1 94.94 632 HIS B CA 1
ATOM 12914 C C . HIS B 1 632 ? -19.078 -27.094 -5.02 1 94.94 632 HIS B C 1
ATOM 12916 O O . HIS B 1 632 ? -18.969 -28.062 -5.762 1 94.94 632 HIS B O 1
ATOM 12922 N N . ILE B 1 633 ? -19.922 -27.047 -4.047 1 91.94 633 ILE B N 1
ATOM 12923 C CA . ILE B 1 633 ? -20.891 -28.125 -3.799 1 91.94 633 ILE B CA 1
ATOM 12924 C C . ILE B 1 633 ? -22.312 -27.547 -3.775 1 91.94 633 ILE B C 1
ATOM 12926 O O . ILE B 1 633 ? -22.562 -26.547 -3.107 1 91.94 633 ILE B O 1
ATOM 12930 N N . LYS B 1 634 ? -23.109 -28.031 -4.543 1 92 634 LYS B N 1
ATOM 12931 C CA . LYS B 1 634 ? -24.531 -27.734 -4.492 1 92 634 LYS B CA 1
ATOM 12932 C C . LYS B 1 634 ? -25.344 -29 -4.191 1 92 634 LYS B C 1
ATOM 12934 O O . LYS B 1 634 ? -25.234 -30 -4.91 1 92 634 LYS B O 1
ATOM 12939 N N . ALA B 1 635 ? -26 -29.047 -3.102 1 86.81 635 ALA B N 1
ATOM 12940 C CA . ALA B 1 635 ? -26.797 -30.203 -2.686 1 86.81 635 ALA B CA 1
ATOM 12941 C C . ALA B 1 635 ? -28.219 -29.797 -2.312 1 86.81 635 ALA B C 1
ATOM 12943 O O . ALA B 1 635 ? -28.422 -28.969 -1.426 1 86.81 635 ALA B O 1
ATOM 12944 N N . GLU B 1 636 ? -29.094 -30.281 -3.062 1 85.5 636 GLU B N 1
ATOM 12945 C CA . GLU B 1 636 ? -30.5 -30.078 -2.758 1 85.5 636 GLU B CA 1
ATOM 12946 C C . GLU B 1 636 ? -31.234 -31.406 -2.646 1 85.5 636 GLU B C 1
ATOM 12948 O O . GLU B 1 636 ? -30.969 -32.344 -3.412 1 85.5 636 GLU B O 1
ATOM 12953 N N . GLY B 1 637 ? -32.031 -31.547 -1.672 1 73.69 637 GLY B N 1
ATOM 12954 C CA . GLY B 1 637 ? -32.844 -32.719 -1.512 1 73.69 637 GLY B CA 1
ATOM 12955 C C . GLY B 1 637 ? -32.094 -33.938 -0.963 1 73.69 637 GLY B C 1
ATOM 12956 O O . GLY B 1 637 ? -32.562 -35.062 -1.049 1 73.69 637 GLY B O 1
ATOM 12957 N N . LEU B 1 638 ? -30.828 -33.688 -0.612 1 63.94 638 LEU B N 1
ATOM 12958 C CA . LEU B 1 638 ? -29.984 -34.812 -0.201 1 63.94 638 LEU B CA 1
ATOM 12959 C C . LEU B 1 638 ? -30.484 -35.438 1.105 1 63.94 638 LEU B C 1
ATOM 12961 O O . LEU B 1 638 ? -30.562 -36.656 1.235 1 63.94 638 LEU B O 1
ATOM 12965 N N . ALA B 1 639 ? -30.797 -34.594 2.078 1 56.31 639 ALA B N 1
ATOM 12966 C CA . ALA B 1 639 ? -31.234 -35.094 3.371 1 56.31 639 ALA B CA 1
ATOM 12967 C C . ALA B 1 639 ? -32.531 -35.906 3.23 1 56.31 639 ALA B C 1
ATOM 12969 O O . ALA B 1 639 ? -32.656 -36.969 3.805 1 56.31 639 ALA B O 1
ATOM 12970 N N . ASP B 1 640 ? -33.406 -35.406 2.377 1 57.38 640 ASP B N 1
ATOM 12971 C CA . ASP B 1 640 ? -34.688 -36.094 2.191 1 57.38 640 ASP B CA 1
ATOM 12972 C C . ASP B 1 640 ? -34.5 -37.406 1.465 1 57.38 640 ASP B C 1
ATOM 12974 O O . ASP B 1 640 ? -35.125 -38.406 1.841 1 57.38 640 ASP B O 1
ATOM 12978 N N . SER B 1 641 ? -33.531 -37.344 0.603 1 55.28 641 SER B N 1
ATOM 12979 C CA . SER B 1 641 ? -33.312 -38.562 -0.16 1 55.28 641 SER B CA 1
ATOM 12980 C C . SER B 1 641 ? -32.562 -39.594 0.664 1 55.28 641 SER B C 1
ATOM 12982 O O . SER B 1 641 ? -32.812 -40.781 0.567 1 55.28 641 SER B O 1
ATOM 12984 N N . LEU B 1 642 ? -31.594 -39.031 1.374 1 54.94 642 LEU B N 1
ATOM 12985 C CA . LEU B 1 642 ? -30.844 -39.938 2.246 1 54.94 642 LEU B CA 1
ATOM 12986 C C . LEU B 1 642 ? -31.766 -40.562 3.295 1 54.94 642 LEU B C 1
ATOM 12988 O O . LEU B 1 642 ? -31.656 -41.75 3.588 1 54.94 642 LEU B O 1
ATOM 12992 N N . LYS B 1 643 ? -32.656 -39.781 3.91 1 50.69 643 LYS B N 1
ATOM 12993 C CA . LYS B 1 643 ? -33.625 -40.281 4.867 1 50.69 643 LYS B CA 1
ATOM 12994 C C . LYS B 1 643 ? -34.531 -41.344 4.23 1 50.69 643 LYS B C 1
ATOM 12996 O O . LYS B 1 643 ? -34.781 -42.375 4.828 1 50.69 643 LYS B O 1
ATOM 13001 N N . LYS B 1 644 ? -34.875 -41.031 3.068 1 52.53 644 LYS B N 1
ATOM 13002 C CA . LYS B 1 644 ? -35.75 -41.969 2.373 1 52.53 644 LYS B CA 1
ATOM 13003 C C . LYS B 1 644 ? -35.031 -43.281 2.086 1 52.53 644 LYS B C 1
ATOM 13005 O O . LYS B 1 644 ? -35.594 -44.344 2.275 1 52.53 644 LYS B O 1
ATOM 13010 N N . GLU B 1 645 ? -33.844 -43.062 1.696 1 52.97 645 GLU B N 1
ATOM 13011 C CA . GLU B 1 645 ? -33.094 -44.25 1.369 1 52.97 645 GLU B CA 1
ATOM 13012 C C . GLU B 1 645 ? -32.719 -45.031 2.629 1 52.97 645 GLU B C 1
ATOM 13014 O O . GLU B 1 645 ? -32.75 -46.281 2.646 1 52.97 645 GLU B O 1
ATOM 13019 N N . LEU B 1 646 ? -32.312 -44.312 3.586 1 48.69 646 LEU B N 1
ATOM 13020 C CA . LEU B 1 646 ? -31.984 -44.938 4.867 1 48.69 646 LEU B CA 1
ATOM 13021 C C . LEU B 1 646 ? -33.219 -45.594 5.457 1 48.69 646 LEU B C 1
ATOM 13023 O O . LEU B 1 646 ? -33.156 -46.719 6.008 1 48.69 646 LEU B O 1
ATOM 13027 N N . PHE B 1 647 ? -34.312 -44.906 5.41 1 44.72 647 PHE B N 1
ATOM 13028 C CA . PHE B 1 647 ? -35.562 -45.469 5.863 1 44.72 647 PHE B CA 1
ATOM 13029 C C . PHE B 1 647 ? -35.938 -46.688 5.059 1 44.72 647 PHE B C 1
ATOM 13031 O O . PHE B 1 647 ? -36.406 -47.688 5.617 1 44.72 647 PHE B O 1
ATOM 13038 N N . ASN B 1 648 ? -35.719 -46.594 3.85 1 48.19 648 ASN B N 1
ATOM 13039 C CA . ASN B 1 648 ? -36.031 -47.75 3.018 1 48.19 648 ASN B CA 1
ATOM 13040 C C . ASN B 1 648 ? -35.125 -48.938 3.318 1 48.19 648 ASN B C 1
ATOM 13042 O O . ASN B 1 648 ? -35.531 -50.062 3.256 1 48.19 648 ASN B O 1
ATOM 13046 N N . THR B 1 649 ? -33.969 -48.562 3.496 1 44.25 649 THR B N 1
ATOM 13047 C CA . THR B 1 649 ? -33.031 -49.656 3.783 1 44.25 649 THR B CA 1
ATOM 13048 C C . THR B 1 649 ? -33.219 -50.188 5.191 1 44.25 649 THR B C 1
ATOM 13050 O O . THR B 1 649 ? -33.094 -51.375 5.426 1 44.25 649 THR B O 1
ATOM 13053 N N . MET B 1 650 ? -33.406 -49.375 6.152 1 36.78 650 MET B N 1
ATOM 13054 C CA . MET B 1 650 ? -33.625 -49.844 7.527 1 36.78 650 MET B CA 1
ATOM 13055 C C . MET B 1 650 ? -35 -50.438 7.707 1 36.78 650 MET B C 1
ATOM 13057 O O . MET B 1 650 ? -35.219 -51.281 8.602 1 36.78 650 MET B O 1
ATOM 13061 N N . VAL B 1 651 ? -35.938 -49.812 7.191 1 37.31 651 VAL B N 1
ATOM 13062 C CA . VAL B 1 651 ? -37.281 -50.406 7.348 1 37.31 651 VAL B CA 1
ATOM 13063 C C . VAL B 1 651 ? -37.344 -51.719 6.562 1 37.31 651 VAL B C 1
ATOM 13065 O O . VAL B 1 651 ? -38.375 -52.406 6.57 1 37.31 651 VAL B O 1
ATOM 13068 N N . LYS B 1 652 ? -36.594 -51.969 5.703 1 40.03 652 LYS B N 1
ATOM 13069 C CA . LYS B 1 652 ? -36.812 -53.344 5.277 1 40.03 652 LYS B CA 1
ATOM 13070 C C . LYS B 1 652 ? -36.312 -54.344 6.332 1 40.03 652 LYS B C 1
ATOM 13072 O O . LYS B 1 652 ? -35.344 -55.062 6.117 1 40.03 652 LYS B O 1
ATOM 13077 N N . PRO B 1 653 ? -36.219 -54.125 7.746 1 34.09 653 PRO B N 1
ATOM 13078 C CA . PRO B 1 653 ? -36.156 -55.5 8.234 1 34.09 653 PRO B CA 1
ATOM 13079 C C . PRO B 1 653 ? -37.281 -56.375 7.664 1 34.09 653 PRO B C 1
ATOM 13081 O O . PRO B 1 653 ? -38.25 -55.844 7.105 1 34.09 653 PRO B O 1
ATOM 13084 N N . THR B 1 654 ? -37.438 -57.656 8.172 1 34.19 654 THR B N 1
ATOM 13085 C CA . THR B 1 654 ? -38.625 -58.531 8.156 1 34.19 654 THR B CA 1
ATOM 13086 C C . THR B 1 654 ? -39.875 -57.719 8.43 1 34.19 654 THR B C 1
ATOM 13088 O O . THR B 1 654 ? -39.812 -56.562 8.82 1 34.19 654 THR B O 1
ATOM 13091 N N . GLY B 1 655 ? -40.875 -58.375 9.234 1 33.47 655 GLY B N 1
ATOM 13092 C CA . GLY B 1 655 ? -42.281 -58.25 9.586 1 33.47 655 GLY B CA 1
ATOM 13093 C C . GLY B 1 655 ? -42.625 -56.875 10.188 1 33.47 655 GLY B C 1
ATOM 13094 O O . GLY B 1 655 ? -43.656 -56.312 9.867 1 33.47 655 GLY B O 1
ATOM 13095 N N . GLU B 1 656 ? -42.125 -56.562 11.477 1 32.06 656 GLU B N 1
ATOM 13096 C CA . GLU B 1 656 ? -42.844 -55.719 12.398 1 32.06 656 GLU B CA 1
ATOM 13097 C C . GLU B 1 656 ? -42.688 -54.25 12.023 1 32.06 656 GLU B C 1
ATOM 13099 O O . GLU B 1 656 ? -41.594 -53.688 12.188 1 32.06 656 GLU B O 1
ATOM 13104 N N . THR B 1 657 ? -43.156 -53.688 10.852 1 35.97 657 THR B N 1
ATOM 13105 C CA . THR B 1 657 ? -43.5 -52.312 10.531 1 35.97 657 THR B CA 1
ATOM 13106 C C . THR B 1 657 ? -44 -51.562 11.773 1 35.97 657 THR B C 1
ATOM 13108 O O . THR B 1 657 ? -45.094 -51.875 12.273 1 35.97 657 THR B O 1
ATOM 13111 N N . THR B 1 658 ? -43.188 -51.312 12.758 1 35 658 THR B N 1
ATOM 13112 C CA . THR B 1 658 ? -43.781 -50.688 13.938 1 35 658 THR B CA 1
ATOM 13113 C C . THR B 1 658 ? -44.75 -49.562 13.531 1 35 658 THR B C 1
ATOM 13115 O O . THR B 1 658 ? -44.5 -48.812 12.586 1 35 658 THR B O 1
ATOM 13118 N N . ASP B 1 659 ? -46.125 -49.594 13.812 1 40.19 659 ASP B N 1
ATOM 13119 C CA . ASP B 1 659 ? -47.344 -48.844 13.797 1 40.19 659 ASP B CA 1
ATOM 13120 C C . ASP B 1 659 ? -47.094 -47.344 14.008 1 40.19 659 ASP B C 1
ATOM 13122 O O . ASP B 1 659 ? -47.781 -46.5 13.453 1 40.19 659 ASP B O 1
ATOM 13126 N N . GLY B 1 660 ? -46.094 -47.031 14.812 1 36.84 660 GLY B N 1
ATOM 13127 C CA . GLY B 1 660 ? -46 -45.625 15.227 1 36.84 660 GLY B CA 1
ATOM 13128 C C . GLY B 1 660 ? -45.562 -44.719 14.102 1 36.84 660 GLY B C 1
ATOM 13129 O O . GLY B 1 660 ? -46.031 -43.562 14.008 1 36.84 660 GLY B O 1
ATOM 13130 N N . LEU B 1 661 ? -44.656 -45.094 13.367 1 40.66 661 LEU B N 1
ATOM 13131 C CA . LEU B 1 661 ? -44.156 -44.188 12.352 1 40.66 661 LEU B CA 1
ATOM 13132 C C . LEU B 1 661 ? -45.156 -44.031 11.227 1 40.66 661 LEU B C 1
ATOM 13134 O O . LEU B 1 661 ? -45.25 -42.969 10.594 1 40.66 661 LEU B O 1
ATOM 13138 N N . LYS B 1 662 ? -46 -45.031 10.891 1 46.19 662 LYS B N 1
ATOM 13139 C CA . LYS B 1 662 ? -47.156 -44.844 10.008 1 46.19 662 LYS B CA 1
ATOM 13140 C C . LYS B 1 662 ? -48.125 -43.844 10.609 1 46.19 662 LYS B C 1
ATOM 13142 O O . LYS B 1 662 ? -48.719 -43.031 9.891 1 46.19 662 LYS B O 1
ATOM 13147 N N . HIS B 1 663 ? -48.281 -43.969 11.969 1 47.19 663 HIS B N 1
ATOM 13148 C CA . HIS B 1 663 ? -49.188 -43.031 12.609 1 47.19 663 HIS B CA 1
ATOM 13149 C C . HIS B 1 663 ? -48.656 -41.594 12.516 1 47.19 663 HIS B C 1
ATOM 13151 O O . HIS B 1 663 ? -49.438 -40.688 12.281 1 47.19 663 HIS B O 1
ATOM 13157 N N . LEU B 1 664 ? -47.406 -41.406 12.719 1 44.41 664 LEU B N 1
ATOM 13158 C CA . LEU B 1 664 ? -46.906 -40.062 12.609 1 44.41 664 LEU B CA 1
ATOM 13159 C C . LEU B 1 664 ? -46.969 -39.562 11.172 1 44.41 664 LEU B C 1
ATOM 13161 O O . LEU B 1 664 ? -47.312 -38.375 10.93 1 44.41 664 LEU B O 1
ATOM 13165 N N . GLN B 1 665 ? -46.75 -40.375 10.195 1 45.5 665 GLN B N 1
ATOM 13166 C CA . GLN B 1 665 ? -46.969 -40 8.797 1 45.5 665 GLN B CA 1
ATOM 13167 C C . GLN B 1 665 ? -48.438 -39.688 8.555 1 45.5 665 GLN B C 1
ATOM 13169 O O . GLN B 1 665 ? -48.781 -38.719 7.863 1 45.5 665 GLN B O 1
ATOM 13174 N N . ASP B 1 666 ? -49.312 -40.531 9.086 1 50.19 666 ASP B N 1
ATOM 13175 C CA . ASP B 1 666 ? -50.75 -40.25 8.984 1 50.19 666 ASP B CA 1
ATOM 13176 C C . ASP B 1 666 ? -51.125 -38.938 9.68 1 50.19 666 ASP B C 1
ATOM 13178 O O . ASP B 1 666 ? -51.938 -38.156 9.172 1 50.19 666 ASP B O 1
ATOM 13182 N N . LEU B 1 667 ? -50.625 -38.719 10.906 1 45.28 667 LEU B N 1
ATOM 13183 C CA . LEU B 1 667 ? -50.938 -37.5 11.602 1 45.28 667 LEU B CA 1
ATOM 13184 C C . LEU B 1 667 ? -50.406 -36.281 10.82 1 45.28 667 LEU B C 1
ATOM 13186 O O . LEU B 1 667 ? -51.094 -35.25 10.727 1 45.28 667 LEU B O 1
ATOM 13190 N N . LEU B 1 668 ? -49.188 -36.375 10.352 1 42.09 668 LEU B N 1
ATOM 13191 C CA . LEU B 1 668 ? -48.656 -35.25 9.586 1 42.09 668 LEU B CA 1
ATOM 13192 C C . LEU B 1 668 ? -49.406 -35.125 8.266 1 42.09 668 LEU B C 1
ATOM 13194 O O . LEU B 1 668 ? -49.656 -34 7.805 1 42.09 668 LEU B O 1
ATOM 13198 N N . GLU B 1 669 ? -49.812 -36.188 7.57 1 45.47 669 GLU B N 1
ATOM 13199 C CA . GLU B 1 669 ? -50.719 -36.094 6.426 1 45.47 669 GLU B CA 1
ATOM 13200 C C . GLU B 1 669 ? -52.062 -35.5 6.832 1 45.47 669 GLU B C 1
ATOM 13202 O O . GLU B 1 669 ? -52.656 -34.719 6.082 1 45.47 669 GLU B O 1
ATOM 13207 N N . LYS B 1 670 ? -52.625 -36 7.863 1 45.16 670 LYS B N 1
ATOM 13208 C CA . LYS B 1 670 ? -53.906 -35.5 8.312 1 45.16 670 LYS B CA 1
ATOM 13209 C C . LYS B 1 670 ? -53.812 -34.031 8.711 1 45.16 670 LYS B C 1
ATOM 13211 O O . LYS B 1 670 ? -54.781 -33.281 8.602 1 45.16 670 LYS B O 1
ATOM 13216 N N . ALA B 1 671 ? -52.844 -33.719 9.57 1 40.28 671 ALA B N 1
ATOM 13217 C CA . ALA B 1 671 ? -52.75 -32.281 9.938 1 40.28 671 ALA B CA 1
ATOM 13218 C C . ALA B 1 671 ? -52.406 -31.422 8.727 1 40.28 671 ALA B C 1
ATOM 13220 O O . ALA B 1 671 ? -52.219 -30.219 8.844 1 40.28 671 ALA B O 1
ATOM 13221 N N . LYS B 1 672 ? -52.906 -31.719 7.523 1 40.78 672 LYS B N 1
ATOM 13222 C CA . LYS B 1 672 ? -52.906 -31.016 6.246 1 40.78 672 LYS B CA 1
ATOM 13223 C C . LYS B 1 672 ? -51.594 -30.281 6.012 1 40.78 672 LYS B C 1
ATOM 13225 O O . LYS B 1 672 ? -51.562 -29.219 5.402 1 40.78 672 LYS B O 1
ATOM 13230 N N . PHE B 1 673 ? -50.688 -30.5 6.746 1 36.16 673 PHE B N 1
ATOM 13231 C CA . PHE B 1 673 ? -49.406 -29.891 6.391 1 36.16 673 PHE B CA 1
ATOM 13232 C C . PHE B 1 673 ? -48.969 -30.312 4.992 1 36.16 673 PHE B C 1
ATOM 13234 O O . PHE B 1 673 ? -49 -31.5 4.664 1 36.16 673 PHE B O 1
ATOM 13241 N N . THR B 1 674 ? -49.438 -29.578 3.996 1 34.69 674 THR B N 1
ATOM 13242 C CA . THR B 1 674 ? -48.938 -29.781 2.637 1 34.69 674 THR B CA 1
ATOM 13243 C C . THR B 1 674 ? -47.469 -30.172 2.648 1 34.69 674 THR B C 1
ATOM 13245 O O . THR B 1 674 ? -46.625 -29.406 3.135 1 34.69 674 THR B O 1
ATOM 13248 N N . ILE B 1 675 ? -47.281 -31.328 2.99 1 35.88 675 ILE B N 1
ATOM 13249 C CA . ILE B 1 675 ? -45.906 -31.781 2.748 1 35.88 675 ILE B CA 1
ATOM 13250 C C . ILE B 1 675 ? -45.469 -31.344 1.354 1 35.88 675 ILE B C 1
ATOM 13252 O O . ILE B 1 675 ? -46.031 -31.781 0.35 1 35.88 675 ILE B O 1
ATOM 13256 N N . ARG B 1 676 ? -45.156 -30.156 1.237 1 44.88 676 ARG B N 1
ATOM 13257 C CA . ARG B 1 676 ? -44.594 -29.656 -0.019 1 44.88 676 ARG B CA 1
ATOM 13258 C C . ARG B 1 676 ? -43.719 -30.719 -0.699 1 44.88 676 ARG B C 1
ATOM 13260 O O . ARG B 1 676 ? -43 -31.453 -0.032 1 44.88 676 ARG B O 1
ATOM 13267 N N . ASP B 1 677 ? -44.031 -31.109 -1.91 1 45.72 677 ASP B N 1
ATOM 13268 C CA . ASP B 1 677 ? -43.375 -32.062 -2.791 1 45.72 677 ASP B CA 1
ATOM 13269 C C . ASP B 1 677 ? -41.844 -32.031 -2.617 1 45.72 677 ASP B C 1
ATOM 13271 O O . ASP B 1 677 ? -41.281 -30.953 -2.424 1 45.72 677 ASP B O 1
ATOM 13275 N N . ASP B 1 678 ? -41.188 -33.125 -2.244 1 49.91 678 ASP B N 1
ATOM 13276 C CA . ASP B 1 678 ? -39.781 -33.406 -2.047 1 49.91 678 ASP B CA 1
ATOM 13277 C C . ASP B 1 678 ? -38.938 -32.844 -3.201 1 49.91 678 ASP B C 1
ATOM 13279 O O . ASP B 1 678 ? -39.344 -32.938 -4.363 1 49.91 678 ASP B O 1
ATOM 13283 N N . GLU B 1 679 ? -38.094 -31.922 -3.037 1 60.28 679 GLU B N 1
ATOM 13284 C CA . GLU B 1 679 ? -37.219 -31.422 -4.09 1 60.28 679 GLU B CA 1
ATOM 13285 C C . GLU B 1 679 ? -36.375 -32.531 -4.676 1 60.28 679 GLU B C 1
ATOM 13287 O O . GLU B 1 679 ? -35.969 -33.438 -3.953 1 60.28 679 GLU B O 1
ATOM 13292 N N . ASN B 1 680 ? -36.438 -32.719 -6.027 1 70.25 680 ASN B N 1
ATOM 13293 C CA . ASN B 1 680 ? -35.594 -33.719 -6.715 1 70.25 680 ASN B CA 1
ATOM 13294 C C . ASN B 1 680 ? -34.125 -33.531 -6.34 1 70.25 680 ASN B C 1
ATOM 13296 O O . ASN B 1 680 ? -33.656 -32.406 -6.117 1 70.25 680 ASN B O 1
ATOM 13300 N N . LEU B 1 681 ? -33.531 -34.688 -6.027 1 80.62 681 LEU B N 1
ATOM 13301 C CA . LEU B 1 681 ? -32.125 -34.688 -5.641 1 80.62 681 LEU B CA 1
ATOM 13302 C C . LEU B 1 681 ? -31.25 -34.062 -6.73 1 80.62 681 LEU B C 1
ATOM 13304 O O . LEU B 1 681 ? -31.391 -34.406 -7.906 1 80.62 681 LEU B O 1
ATOM 13308 N N . HIS B 1 682 ? -30.547 -33.031 -6.477 1 86.06 682 HIS B N 1
ATOM 13309 C CA . HIS B 1 682 ? -29.562 -32.406 -7.336 1 86.06 682 HIS B CA 1
ATOM 13310 C C . HIS B 1 682 ? -28.25 -32.188 -6.594 1 86.06 682 HIS B C 1
ATOM 13312 O O . HIS B 1 682 ? -28.188 -31.406 -5.645 1 86.06 682 HIS B O 1
ATOM 13318 N N . PHE B 1 683 ? -27.25 -33 -6.934 1 87.69 683 PHE B N 1
ATOM 13319 C CA . PHE B 1 683 ? -25.938 -32.875 -6.32 1 87.69 683 PHE B CA 1
ATOM 13320 C C . PHE B 1 683 ? -24.875 -32.562 -7.367 1 87.69 683 PHE B C 1
ATOM 13322 O O . PHE B 1 683 ? -24.781 -33.25 -8.391 1 87.69 683 PHE B O 1
ATOM 13329 N N . GLU B 1 684 ? -24.234 -31.469 -7.199 1 91.88 684 GLU B N 1
ATOM 13330 C CA . GLU B 1 684 ? -23.172 -31.062 -8.102 1 91.88 684 GLU B CA 1
ATOM 13331 C C . GLU B 1 684 ? -21.891 -30.75 -7.332 1 91.88 684 GLU B C 1
ATOM 13333 O O . GLU B 1 684 ? -21.938 -30.172 -6.246 1 91.88 684 GLU B O 1
ATOM 13338 N N . THR B 1 685 ? -20.75 -31.203 -7.801 1 91.25 685 THR B N 1
ATOM 13339 C CA . THR B 1 685 ? -19.453 -30.906 -7.227 1 91.25 685 THR B CA 1
ATOM 13340 C C . THR B 1 685 ? -18.484 -30.438 -8.312 1 91.25 685 THR B C 1
ATOM 13342 O O . THR B 1 685 ? -18.406 -31.031 -9.383 1 91.25 685 THR B O 1
ATOM 13345 N N . ILE B 1 686 ? -17.891 -29.344 -8.125 1 95 686 ILE B N 1
ATOM 13346 C CA . ILE B 1 686 ? -16.859 -28.812 -9.016 1 95 686 ILE B CA 1
ATOM 13347 C C . ILE B 1 686 ? -15.578 -28.547 -8.219 1 95 686 ILE B C 1
ATOM 13349 O O . ILE B 1 686 ? -15.602 -27.859 -7.195 1 95 686 ILE B O 1
ATOM 13353 N N . ILE B 1 687 ? -14.5 -29.141 -8.633 1 93.81 687 ILE B N 1
ATOM 13354 C CA . ILE B 1 687 ? -13.203 -28.938 -7.98 1 93.81 687 ILE B CA 1
ATOM 13355 C C . ILE B 1 687 ? -12.266 -28.172 -8.914 1 93.81 687 ILE B C 1
ATOM 13357 O O . ILE B 1 687 ? -12.125 -28.516 -10.086 1 93.81 687 ILE B O 1
ATOM 13361 N N . LYS B 1 688 ? -11.703 -27.188 -8.383 1 95.19 688 LYS B N 1
ATOM 13362 C CA . LYS B 1 688 ? -10.766 -26.359 -9.148 1 95.19 688 LYS B CA 1
ATOM 13363 C C . LYS B 1 688 ? -9.406 -26.281 -8.453 1 95.19 688 LYS B C 1
ATOM 13365 O O . LYS B 1 688 ? -9.336 -26.234 -7.227 1 95.19 688 LYS B O 1
ATOM 13370 N N . ILE B 1 689 ? -8.375 -26.297 -9.273 1 93.06 689 ILE B N 1
ATOM 13371 C CA . ILE B 1 689 ? -7.012 -26.031 -8.828 1 93.06 689 ILE B CA 1
ATOM 13372 C C . ILE B 1 689 ? -6.422 -24.875 -9.633 1 93.06 689 ILE B C 1
ATOM 13374 O O . ILE B 1 689 ? -6.434 -24.906 -10.867 1 93.06 689 ILE B O 1
ATOM 13378 N N . ASN B 1 690 ? -6.004 -23.891 -8.961 1 92.56 690 ASN B N 1
ATOM 13379 C CA . ASN B 1 690 ? -5.449 -22.688 -9.602 1 92.56 690 ASN B CA 1
ATOM 13380 C C . ASN B 1 690 ? -6.43 -22.094 -10.602 1 92.56 690 ASN B C 1
ATOM 13382 O O . ASN B 1 690 ? -6.066 -21.812 -11.75 1 92.56 690 ASN B O 1
ATOM 13386 N N . GLU B 1 691 ? -7.723 -22.109 -10.203 1 88.81 691 GLU B N 1
ATOM 13387 C CA . GLU B 1 691 ? -8.844 -21.5 -10.922 1 88.81 691 GLU B CA 1
ATOM 13388 C C . GLU B 1 691 ? -9.18 -22.297 -12.18 1 88.81 691 GLU B C 1
ATOM 13390 O O . GLU B 1 691 ? -9.828 -21.781 -13.094 1 88.81 691 GLU B O 1
ATOM 13395 N N . GLN B 1 692 ? -8.656 -23.531 -12.242 1 93.75 692 GLN B N 1
ATOM 13396 C CA . GLN B 1 692 ? -9 -24.438 -13.336 1 93.75 692 GLN B CA 1
ATOM 13397 C C . GLN B 1 692 ? -9.797 -25.625 -12.82 1 93.75 692 GLN B C 1
ATOM 13399 O O . GLN B 1 692 ? -9.398 -26.297 -11.859 1 93.75 692 GLN B O 1
ATOM 13404 N N . THR B 1 693 ? -10.852 -25.828 -13.492 1 95.88 693 THR B N 1
ATOM 13405 C CA . THR B 1 693 ? -11.68 -26.953 -13.086 1 95.88 693 THR B CA 1
ATOM 13406 C C . THR B 1 693 ? -11.039 -28.266 -13.492 1 95.88 693 THR B C 1
ATOM 13408 O O . THR B 1 693 ? -10.719 -28.469 -14.664 1 95.88 693 THR B O 1
ATOM 13411 N N . ILE B 1 694 ? -10.875 -29.125 -12.617 1 94.44 694 ILE B N 1
ATOM 13412 C CA . ILE B 1 694 ? -10.227 -30.406 -12.914 1 94.44 694 ILE B CA 1
ATOM 13413 C C . ILE B 1 694 ? -11.258 -31.531 -12.852 1 94.44 694 ILE B C 1
ATOM 13415 O O . ILE B 1 694 ? -11.039 -32.625 -13.391 1 94.44 694 ILE B O 1
ATOM 13419 N N . TYR B 1 695 ? -12.32 -31.188 -12.07 1 92.62 695 TYR B N 1
ATOM 13420 C CA . TYR B 1 695 ? -13.32 -32.219 -11.875 1 92.62 695 TYR B CA 1
ATOM 13421 C C . TYR B 1 695 ? -14.703 -31.609 -11.688 1 92.62 695 TYR B C 1
ATOM 13423 O O . TYR B 1 695 ? -14.852 -30.578 -11.031 1 92.62 695 TYR B O 1
ATOM 13431 N N . CYS B 1 696 ? -15.648 -32.094 -12.398 1 93.19 696 CYS B N 1
ATOM 13432 C CA . CYS B 1 696 ? -17.047 -31.719 -12.203 1 93.19 696 CYS B CA 1
ATOM 13433 C C . CYS B 1 696 ? -17.953 -32.938 -12.297 1 93.19 696 CYS B C 1
ATOM 13435 O O . CYS B 1 696 ? -17.766 -33.781 -13.164 1 93.19 696 CYS B O 1
ATOM 13437 N N . HIS B 1 697 ? -18.812 -33.094 -11.344 1 89.62 697 HIS B N 1
ATOM 13438 C CA . HIS B 1 697 ? -19.703 -34.25 -11.273 1 89.62 697 HIS B CA 1
ATOM 13439 C C . HIS B 1 697 ? -21.109 -33.844 -10.852 1 89.62 697 HIS B C 1
ATOM 13441 O O . HIS B 1 697 ? -21.281 -32.938 -10.039 1 89.62 697 HIS B O 1
ATOM 13447 N N . HIS B 1 698 ? -22.125 -34.438 -11.539 1 90.06 698 HIS B N 1
ATOM 13448 C CA . HIS B 1 698 ? -23.531 -34.219 -11.227 1 90.06 698 HIS B CA 1
ATOM 13449 C C . HIS B 1 698 ? -24.266 -35.5 -10.938 1 90.06 698 HIS B C 1
ATOM 13451 O O . HIS B 1 698 ? -24.062 -36.5 -11.641 1 90.06 698 HIS B O 1
ATOM 13457 N N . LEU B 1 699 ? -24.953 -35.562 -9.812 1 84.06 699 LEU B N 1
ATOM 13458 C CA . LEU B 1 699 ? -25.781 -36.688 -9.453 1 84.06 699 LEU B CA 1
ATOM 13459 C C . LEU B 1 699 ? -27.25 -36.312 -9.383 1 84.06 699 LEU B C 1
ATOM 13461 O O . LEU B 1 699 ? -27.609 -35.312 -8.727 1 84.06 699 LEU B O 1
ATOM 13465 N N . ASN B 1 700 ? -28 -36.938 -10.195 1 80.12 700 ASN B N 1
ATOM 13466 C CA . ASN B 1 700 ? -29.453 -36.781 -10.094 1 80.12 700 ASN B CA 1
ATOM 13467 C C . ASN B 1 700 ? -30.078 -37.906 -9.266 1 80.12 700 ASN B C 1
ATOM 13469 O O . ASN B 1 700 ? -29.359 -38.719 -8.688 1 80.12 700 ASN B O 1
ATOM 13473 N N . GLN B 1 701 ? -31.406 -38 -9.156 1 73 701 GLN B N 1
ATOM 13474 C CA . GLN B 1 701 ? -32.094 -39 -8.344 1 73 701 GLN B CA 1
ATOM 13475 C C . GLN B 1 701 ? -31.766 -40.406 -8.828 1 73 701 GLN B C 1
ATOM 13477 O O . GLN B 1 701 ? -31.531 -41.312 -8.016 1 73 701 GLN B O 1
ATOM 13482 N N . THR B 1 702 ? -31.656 -40.5 -10.094 1 66.06 702 THR B N 1
ATOM 13483 C CA . THR B 1 702 ? -31.422 -41.812 -10.656 1 66.06 702 THR B CA 1
ATOM 13484 C C . THR B 1 702 ? -29.984 -42.25 -10.422 1 66.06 702 THR B C 1
ATOM 13486 O O . THR B 1 702 ? -29.734 -43.406 -10.055 1 66.06 702 THR B O 1
ATOM 13489 N N . THR B 1 703 ? -29.172 -41.344 -10.578 1 69.75 703 THR B N 1
ATOM 13490 C CA . THR B 1 703 ? -27.766 -41.688 -10.445 1 69.75 703 THR B CA 1
ATOM 13491 C C . THR B 1 703 ? -27.375 -41.844 -8.984 1 69.75 703 THR B C 1
ATOM 13493 O O . THR B 1 703 ? -26.453 -42.594 -8.648 1 69.75 703 THR B O 1
ATOM 13496 N N . PHE B 1 704 ? -28.047 -41.219 -8.18 1 67.25 704 PHE B N 1
ATOM 13497 C CA . PHE B 1 704 ? -27.766 -41.312 -6.75 1 67.25 704 PHE B CA 1
ATOM 13498 C C . PHE B 1 704 ? -28.172 -42.688 -6.219 1 67.25 704 PHE B C 1
ATOM 13500 O O . PHE B 1 704 ? -27.484 -43.281 -5.379 1 67.25 704 PHE B O 1
ATOM 13507 N N . LYS B 1 705 ? -29.297 -43.094 -6.684 1 61.09 705 LYS B N 1
ATOM 13508 C CA . LYS B 1 705 ? -29.719 -44.438 -6.266 1 61.09 705 LYS B CA 1
ATOM 13509 C C . LYS B 1 705 ? -28.672 -45.469 -6.617 1 61.09 705 LYS B C 1
ATOM 13511 O O . LYS B 1 705 ? -28.391 -46.375 -5.816 1 61.09 705 LYS B O 1
ATOM 13516 N N . SER B 1 706 ? -28.047 -45.188 -7.762 1 58.25 706 SER B N 1
ATOM 13517 C CA . SER B 1 706 ? -27 -46.094 -8.156 1 58.25 706 SER B CA 1
ATOM 13518 C C . SER B 1 706 ? -25.766 -45.969 -7.277 1 58.25 706 SER B C 1
ATOM 13520 O O . SER B 1 706 ? -25.125 -46.938 -6.906 1 58.25 706 SER B O 1
ATOM 13522 N N . PHE B 1 707 ? -25.438 -44.75 -6.965 1 60.28 707 PHE B N 1
ATOM 13523 C CA . PHE B 1 707 ? -24.297 -44.469 -6.094 1 60.28 707 PHE B CA 1
ATOM 13524 C C . PHE B 1 707 ? -24.531 -45.031 -4.699 1 60.28 707 PHE B C 1
ATOM 13526 O O . PHE B 1 707 ? -23.641 -45.625 -4.109 1 60.28 707 PHE B O 1
ATOM 13533 N N . ALA B 1 708 ? -25.75 -44.75 -4.215 1 56.72 708 ALA B N 1
ATOM 13534 C CA . ALA B 1 708 ? -26.109 -45.281 -2.898 1 56.72 708 ALA B CA 1
ATOM 13535 C C . ALA B 1 708 ? -26.047 -46.812 -2.869 1 56.72 708 ALA B C 1
ATOM 13537 O O . ALA B 1 708 ? -25.609 -47.406 -1.877 1 56.72 708 ALA B O 1
ATOM 13538 N N . LEU B 1 709 ? -26.406 -47.312 -3.949 1 54.84 709 LEU B N 1
ATOM 13539 C CA . LEU B 1 709 ? -26.328 -48.75 -4.047 1 54.84 709 LEU B CA 1
ATOM 13540 C C . LEU B 1 709 ? -24.875 -49.25 -4.02 1 54.84 709 LEU B C 1
ATOM 13542 O O . LEU B 1 709 ? -24.562 -50.25 -3.391 1 54.84 709 LEU B O 1
ATOM 13546 N N . VAL B 1 710 ? -24.094 -48.406 -4.633 1 49.81 710 VAL B N 1
ATOM 13547 C CA . VAL B 1 710 ? -22.672 -48.75 -4.633 1 49.81 710 VAL B CA 1
ATOM 13548 C C . VAL B 1 710 ? -22.094 -48.562 -3.232 1 49.81 710 VAL B C 1
ATOM 13550 O O . VAL B 1 710 ? -21.312 -49.406 -2.76 1 49.81 710 VAL B O 1
ATOM 13553 N N . LEU B 1 711 ? -22.438 -47.531 -2.629 1 54.84 711 LEU B N 1
ATOM 13554 C CA . LEU B 1 711 ? -21.969 -47.281 -1.269 1 54.84 711 LEU B CA 1
ATOM 13555 C C . LEU B 1 711 ? -22.438 -48.375 -0.333 1 54.84 711 LEU B C 1
ATOM 13557 O O . LEU B 1 711 ? -21.703 -48.812 0.551 1 54.84 711 LEU B O 1
ATOM 13561 N N . LYS B 1 712 ? -23.719 -48.781 -0.487 1 52.12 712 LYS B N 1
ATOM 13562 C CA . LYS B 1 712 ? -24.266 -49.906 0.287 1 52.12 712 LYS B CA 1
ATOM 13563 C C . LYS B 1 712 ? -23.5 -51.188 0.021 1 52.12 712 LYS B C 1
ATOM 13565 O O . LYS B 1 712 ? -23.219 -51.938 0.948 1 52.12 712 LYS B O 1
ATOM 13570 N N . ARG B 1 713 ? -23.203 -51.312 -1.151 1 49 713 ARG B N 1
ATOM 13571 C CA . ARG B 1 713 ? -22.438 -52.5 -1.503 1 49 713 ARG B CA 1
ATOM 13572 C C . ARG B 1 713 ? -21.031 -52.438 -0.912 1 49 713 ARG B C 1
ATOM 13574 O O . ARG B 1 713 ? -20.5 -53.438 -0.441 1 49 713 ARG B O 1
ATOM 13581 N N . LEU B 1 714 ? -20.562 -51.281 -0.962 1 48.97 714 LEU B N 1
ATOM 13582 C CA . LEU B 1 714 ? -19.234 -51.094 -0.401 1 48.97 714 LEU B CA 1
ATOM 13583 C C . LEU B 1 714 ? -19.25 -51.281 1.112 1 48.97 714 LEU B C 1
ATOM 13585 O O . LEU B 1 714 ? -18.297 -51.812 1.688 1 48.97 714 LEU B O 1
ATOM 13589 N N . SER B 1 715 ? -20.266 -50.781 1.715 1 47.34 715 SER B N 1
ATOM 13590 C CA . SER B 1 715 ? -20.391 -50.906 3.162 1 47.34 715 SER B CA 1
ATOM 13591 C C . SER B 1 715 ? -20.594 -52.375 3.564 1 47.34 715 SER B C 1
ATOM 13593 O O . SER B 1 715 ? -20.234 -52.781 4.676 1 47.34 715 SER B O 1
ATOM 13595 N N . SER B 1 716 ? -21.281 -53.156 2.811 1 48.62 716 SER B N 1
ATOM 13596 C CA . SER B 1 716 ? -21.531 -54.562 3.123 1 48.62 716 SER B CA 1
ATOM 13597 C C . SER B 1 716 ? -20.312 -55.406 2.861 1 48.62 716 SER B C 1
ATOM 13599 O O . SER B 1 716 ? -20.219 -56.531 3.357 1 48.62 716 SER B O 1
ATOM 13601 N N . LEU B 1 717 ? -19.484 -55.031 1.979 1 42.16 717 LEU B N 1
ATOM 13602 C CA . LEU B 1 717 ? -18.328 -55.844 1.673 1 42.16 717 LEU B CA 1
ATOM 13603 C C . LEU B 1 717 ? -17.234 -55.656 2.721 1 42.16 717 LEU B C 1
ATOM 13605 O O . LEU B 1 717 ? -17.016 -54.531 3.201 1 42.16 717 LEU B O 1
ATOM 13609 N N . TYR B 1 718 ? -16.938 -56.75 3.523 1 43.94 718 TYR B N 1
ATOM 13610 C CA . TYR B 1 718 ? -15.758 -56.875 4.375 1 43.94 718 TYR B CA 1
ATOM 13611 C C . TYR B 1 718 ? -14.516 -56.344 3.654 1 43.94 718 TYR B C 1
ATOM 13613 O O . TYR B 1 718 ? -14.086 -56.938 2.658 1 43.94 718 TYR B O 1
ATOM 13621 N N . PHE B 1 719 ? -14.422 -55.219 3.582 1 50.69 719 PHE B N 1
ATOM 13622 C CA . PHE B 1 719 ? -13.336 -54.75 2.734 1 50.69 719 PHE B CA 1
ATOM 13623 C C . PHE B 1 719 ? -12.078 -54.5 3.559 1 50.69 719 PHE B C 1
ATOM 13625 O O . PHE B 1 719 ? -12.133 -53.875 4.617 1 50.69 719 PHE B O 1
ATOM 13632 N N . GLN B 1 720 ? -11.18 -55.562 3.6 1 52.12 720 GLN B N 1
ATOM 13633 C CA . GLN B 1 720 ? -9.797 -55.25 3.953 1 52.12 720 GLN B CA 1
ATOM 13634 C C . GLN B 1 720 ? -9.062 -54.625 2.783 1 52.12 720 GLN B C 1
ATOM 13636 O O . GLN B 1 720 ? -9.023 -55.156 1.685 1 52.12 720 GLN B O 1
ATOM 13641 N N . PHE B 1 721 ? -9.07 -53.375 2.828 1 61.34 721 PHE B N 1
ATOM 13642 C CA . PHE B 1 721 ? -8.352 -52.656 1.766 1 61.34 721 PHE B CA 1
ATOM 13643 C C . PHE B 1 721 ? -6.945 -52.281 2.221 1 61.34 721 PHE B C 1
ATOM 13645 O O . PHE B 1 721 ? -6.762 -51.781 3.326 1 61.34 721 PHE B O 1
ATOM 13652 N N . SER B 1 722 ? -5.977 -53.031 1.617 1 63.91 722 SER B N 1
ATOM 13653 C CA . SER B 1 722 ? -4.605 -52.562 1.78 1 63.91 722 SER B CA 1
ATOM 13654 C C . SER B 1 722 ? -4.348 -51.312 0.934 1 63.91 722 SER B C 1
ATOM 13656 O O . SER B 1 722 ? -4.719 -51.281 -0.242 1 63.91 722 SER B O 1
ATOM 13658 N N . LEU B 1 723 ? -4.125 -50.344 1.639 1 70.69 723 LEU B N 1
ATOM 13659 C CA . LEU B 1 723 ? -3.883 -49.062 0.956 1 70.69 723 LEU B CA 1
ATOM 13660 C C . LEU B 1 723 ? -2.389 -48.812 0.813 1 70.69 723 LEU B C 1
ATOM 13662 O O . LEU B 1 723 ? -1.634 -48.938 1.778 1 70.69 723 LEU B O 1
ATOM 13666 N N . ASN B 1 724 ? -1.796 -48.781 -0.316 1 73.62 724 ASN B N 1
ATOM 13667 C CA . ASN B 1 724 ? -0.456 -48.312 -0.625 1 73.62 724 ASN B CA 1
ATOM 13668 C C . ASN B 1 724 ? -0.5 -47.125 -1.585 1 73.62 724 ASN B C 1
ATOM 13670 O O . ASN B 1 724 ? -0.376 -47.281 -2.799 1 73.62 724 ASN B O 1
ATOM 13674 N N . TYR B 1 725 ? -0.672 -46.062 -0.955 1 75.56 725 TYR B N 1
ATOM 13675 C CA . TYR B 1 725 ? -0.764 -44.844 -1.756 1 75.56 725 TYR B CA 1
ATOM 13676 C C . TYR B 1 725 ? 0.523 -44.031 -1.666 1 75.56 725 TYR B C 1
ATOM 13678 O O . TYR B 1 725 ? 0.974 -43.688 -0.57 1 75.56 725 TYR B O 1
ATOM 13686 N N . GLN B 1 726 ? 1.166 -43.969 -2.711 1 78.31 726 GLN B N 1
ATOM 13687 C CA . GLN B 1 726 ? 2.359 -43.156 -2.82 1 78.31 726 GLN B CA 1
ATOM 13688 C C . GLN B 1 726 ? 2.197 -42.094 -3.912 1 78.31 726 GLN B C 1
ATOM 13690 O O . GLN B 1 726 ? 1.674 -42.375 -4.992 1 78.31 726 GLN B O 1
ATOM 13695 N N . ARG B 1 727 ? 2.559 -40.906 -3.521 1 80.94 727 ARG B N 1
ATOM 13696 C CA . ARG B 1 727 ? 2.414 -39.812 -4.492 1 80.94 727 ARG B CA 1
ATOM 13697 C C . ARG B 1 727 ? 3.609 -38.875 -4.445 1 80.94 727 ARG B C 1
ATOM 13699 O O . ARG B 1 727 ? 4.09 -38.531 -3.365 1 80.94 727 ARG B O 1
ATOM 13706 N N . LEU B 1 728 ? 4.113 -38.719 -5.605 1 86.44 728 LEU B N 1
ATOM 13707 C CA . LEU B 1 728 ? 5.145 -37.688 -5.766 1 86.44 728 LEU B CA 1
ATOM 13708 C C . LEU B 1 728 ? 4.582 -36.469 -6.449 1 86.44 728 LEU B C 1
ATOM 13710 O O . LEU B 1 728 ? 3.988 -36.562 -7.527 1 86.44 728 LEU B O 1
ATOM 13714 N N . SER B 1 729 ? 4.66 -35.344 -5.766 1 87.38 729 SER B N 1
ATOM 13715 C CA . SER B 1 729 ? 4.137 -34.125 -6.328 1 87.38 729 SER B CA 1
ATOM 13716 C C . SER B 1 729 ? 5.164 -33 -6.254 1 87.38 729 SER B C 1
ATOM 13718 O O . SER B 1 729 ? 6.109 -33.062 -5.465 1 87.38 729 SER B O 1
ATOM 13720 N N . PHE B 1 730 ? 4.984 -32.062 -7.086 1 90.56 730 PHE B N 1
ATOM 13721 C CA . PHE B 1 730 ? 5.805 -30.875 -7.109 1 90.56 730 PHE B CA 1
ATOM 13722 C C . PHE B 1 730 ? 4.945 -29.625 -6.926 1 90.56 730 PHE B C 1
ATOM 13724 O O . PHE B 1 730 ? 4.555 -28.984 -7.902 1 90.56 730 PHE B O 1
ATOM 13731 N N . PRO B 1 731 ? 4.781 -29.25 -5.711 1 87.38 731 PRO B N 1
ATOM 13732 C CA . PRO B 1 731 ? 3.879 -28.125 -5.422 1 87.38 731 PRO B CA 1
ATOM 13733 C C . PRO B 1 731 ? 4.316 -26.828 -6.094 1 87.38 731 PRO B C 1
ATOM 13735 O O . PRO B 1 731 ? 3.475 -26.078 -6.586 1 87.38 731 PRO B O 1
ATOM 13738 N N . LEU B 1 732 ? 5.59 -26.578 -6.094 1 90.19 732 LEU B N 1
ATOM 13739 C CA . LEU B 1 732 ? 6.062 -25.359 -6.719 1 90.19 732 LEU B CA 1
ATOM 13740 C C . LEU B 1 732 ? 7.391 -25.578 -7.441 1 90.19 732 LEU B C 1
ATOM 13742 O O . LEU B 1 732 ? 8.336 -26.109 -6.852 1 90.19 732 LEU B O 1
ATOM 13746 N N . ARG B 1 733 ? 7.391 -25.25 -8.602 1 91.56 733 ARG B N 1
ATOM 13747 C CA . ARG B 1 733 ? 8.602 -25.203 -9.414 1 91.56 733 ARG B CA 1
ATOM 13748 C C . ARG B 1 733 ? 8.711 -23.859 -10.141 1 91.56 733 ARG B C 1
ATOM 13750 O O . ARG B 1 733 ? 7.852 -23.516 -10.953 1 91.56 733 ARG B O 1
ATOM 13757 N N . PHE B 1 734 ? 9.68 -23.203 -9.734 1 90.38 734 PHE B N 1
ATOM 13758 C CA . PHE B 1 734 ? 9.961 -21.906 -10.352 1 90.38 734 PHE B CA 1
ATOM 13759 C C . PHE B 1 734 ? 11.344 -21.906 -10.984 1 90.38 734 PHE B C 1
ATOM 13761 O O . PHE B 1 734 ? 12.312 -22.375 -10.383 1 90.38 734 PHE B O 1
ATOM 13768 N N . GLN B 1 735 ? 11.383 -21.438 -12.203 1 88.75 735 GLN B N 1
ATOM 13769 C CA . GLN B 1 735 ? 12.656 -21.344 -12.906 1 88.75 735 GLN B CA 1
ATOM 13770 C C . GLN B 1 735 ? 12.75 -20.062 -13.711 1 88.75 735 GLN B C 1
ATOM 13772 O O . GLN B 1 735 ? 11.766 -19.625 -14.312 1 88.75 735 GLN B O 1
ATOM 13777 N N . ARG B 1 736 ? 13.859 -19.484 -13.633 1 86.44 736 ARG B N 1
ATOM 13778 C CA . ARG B 1 736 ? 14.156 -18.281 -14.422 1 86.44 736 ARG B CA 1
ATOM 13779 C C . ARG B 1 736 ? 15.539 -18.391 -15.055 1 86.44 736 ARG B C 1
ATOM 13781 O O . ARG B 1 736 ? 16.5 -18.812 -14.398 1 86.44 736 ARG B O 1
ATOM 13788 N N . THR B 1 737 ? 15.594 -18.062 -16.312 1 85.25 737 THR B N 1
ATOM 13789 C CA . THR B 1 737 ? 16.859 -18.094 -17.016 1 85.25 737 THR B CA 1
ATOM 13790 C C . THR B 1 737 ? 17.234 -16.688 -17.5 1 85.25 737 THR B C 1
ATOM 13792 O O . THR B 1 737 ? 16.391 -15.953 -18 1 85.25 737 THR B O 1
ATOM 13795 N N . HIS B 1 738 ? 18.422 -16.359 -17.172 1 87.31 738 HIS B N 1
ATOM 13796 C CA . HIS B 1 738 ? 19 -15.117 -17.672 1 87.31 738 HIS B CA 1
ATOM 13797 C C . HIS B 1 738 ? 20.469 -15.297 -18.031 1 87.31 738 HIS B C 1
ATOM 13799 O O . HIS B 1 738 ? 20.953 -16.422 -18.125 1 87.31 738 HIS B O 1
ATOM 13805 N N . PHE B 1 739 ? 21.078 -14.18 -18.406 1 88.62 739 PHE B N 1
ATOM 13806 C CA . PHE B 1 739 ? 22.484 -14.25 -18.797 1 88.62 739 PHE B CA 1
ATOM 13807 C C . PHE B 1 739 ? 23.328 -13.336 -17.906 1 88.62 739 PHE B C 1
ATOM 13809 O O . PHE B 1 739 ? 22.828 -12.328 -17.406 1 88.62 739 PHE B O 1
ATOM 13816 N N . THR B 1 740 ? 24.484 -13.812 -17.703 1 89.19 740 THR B N 1
ATOM 13817 C CA . THR B 1 740 ? 25.438 -12.961 -16.984 1 89.19 740 THR B CA 1
ATOM 13818 C C . THR B 1 740 ? 25.906 -11.812 -17.875 1 89.19 740 THR B C 1
ATOM 13820 O O . THR B 1 740 ? 25.609 -11.797 -19.078 1 89.19 740 THR B O 1
ATOM 13823 N N . ASP B 1 741 ? 26.625 -10.977 -17.203 1 87.81 741 ASP B N 1
ATOM 13824 C CA . ASP B 1 741 ? 27.234 -9.875 -17.953 1 87.81 741 ASP B CA 1
ATOM 13825 C C . ASP B 1 741 ? 28.25 -10.406 -18.969 1 87.81 741 ASP B C 1
ATOM 13827 O O . ASP B 1 741 ? 28.578 -9.719 -19.938 1 87.81 741 ASP B O 1
ATOM 13831 N N . PHE B 1 742 ? 28.703 -11.664 -18.766 1 87.62 742 PHE B N 1
ATOM 13832 C CA . PHE B 1 742 ? 29.656 -12.359 -19.625 1 87.62 742 PHE B CA 1
ATOM 13833 C C . PHE B 1 742 ? 28.953 -13.117 -20.734 1 87.62 742 PHE B C 1
ATOM 13835 O O . PHE B 1 742 ? 29.578 -13.562 -21.688 1 87.62 742 PHE B O 1
ATOM 13842 N N . GLY B 1 743 ? 27.656 -13.219 -20.656 1 88.56 743 GLY B N 1
ATOM 13843 C CA . GLY B 1 743 ? 26.859 -13.898 -21.672 1 88.56 743 GLY B CA 1
ATOM 13844 C C . GLY B 1 743 ? 26.594 -15.352 -21.344 1 88.56 743 GLY B C 1
ATOM 13845 O O . GLY B 1 743 ? 26.031 -16.078 -22.156 1 88.56 743 GLY B O 1
ATOM 13846 N N . THR B 1 744 ? 27.031 -15.773 -20.25 1 88.62 744 THR B N 1
ATOM 13847 C CA . THR B 1 744 ? 26.766 -17.156 -19.859 1 88.62 744 THR B CA 1
ATOM 13848 C C . THR B 1 744 ? 25.375 -17.281 -19.234 1 88.62 744 THR B C 1
ATOM 13850 O O . THR B 1 744 ? 24.906 -16.359 -18.562 1 88.62 744 THR B O 1
ATOM 13853 N N . PRO B 1 745 ? 24.766 -18.422 -19.469 1 88 745 PRO B N 1
ATOM 13854 C CA . PRO B 1 745 ? 23.406 -18.578 -18.953 1 88 745 PRO B CA 1
ATOM 13855 C C . PRO B 1 745 ? 23.375 -18.766 -17.438 1 88 745 PRO B C 1
ATOM 13857 O O . PRO B 1 745 ? 24.266 -19.391 -16.859 1 88 745 PRO B O 1
ATOM 13860 N N . ILE B 1 746 ? 22.406 -18.203 -16.844 1 90.38 746 ILE B N 1
ATOM 13861 C CA . ILE B 1 746 ? 22.125 -18.328 -15.422 1 90.38 746 ILE B CA 1
ATOM 13862 C C . ILE B 1 746 ? 20.781 -19.016 -15.219 1 90.38 746 ILE B C 1
ATOM 13864 O O . ILE B 1 746 ? 19.828 -18.75 -15.945 1 90.38 746 ILE B O 1
ATOM 13868 N N . LEU B 1 747 ? 20.766 -19.922 -14.289 1 90.75 747 LEU B N 1
ATOM 13869 C CA . LEU B 1 747 ? 19.531 -20.609 -13.93 1 90.75 747 LEU B CA 1
ATOM 13870 C C . LEU B 1 747 ? 19.188 -20.375 -12.469 1 90.75 747 LEU B C 1
ATOM 13872 O O . LEU B 1 747 ? 19.938 -20.734 -11.57 1 90.75 747 LEU B O 1
ATOM 13876 N N . LEU B 1 748 ? 18.141 -19.688 -12.281 1 91.12 748 LEU B N 1
ATOM 13877 C CA . LEU B 1 748 ? 17.562 -19.5 -10.953 1 91.12 748 LEU B CA 1
ATOM 13878 C C . LEU B 1 748 ? 16.359 -20.422 -10.734 1 91.12 748 LEU B C 1
ATOM 13880 O O . LEU B 1 748 ? 15.422 -20.422 -11.539 1 91.12 748 LEU B O 1
ATOM 13884 N N . GLN B 1 749 ? 16.391 -21.125 -9.641 1 91.06 749 GLN B N 1
ATOM 13885 C CA . GLN B 1 749 ? 15.305 -22.078 -9.43 1 91.06 749 GLN B CA 1
ATOM 13886 C C . GLN B 1 749 ? 14.859 -22.094 -7.973 1 91.06 749 GLN B C 1
ATOM 13888 O O . GLN B 1 749 ? 15.672 -21.891 -7.066 1 91.06 749 GLN B O 1
ATOM 13893 N N . PHE B 1 750 ? 13.672 -22.203 -7.703 1 89.88 750 PHE B N 1
ATOM 13894 C CA . PHE B 1 750 ? 13.016 -22.562 -6.445 1 89.88 750 PHE B CA 1
ATOM 13895 C C . PHE B 1 750 ? 12.062 -23.719 -6.637 1 89.88 750 PHE B C 1
ATOM 13897 O O . PHE B 1 750 ? 11.016 -23.578 -7.277 1 89.88 750 PHE B O 1
ATOM 13904 N N . ARG B 1 751 ? 12.383 -24.859 -6.047 1 92 751 ARG B N 1
ATOM 13905 C CA . ARG B 1 751 ? 11.625 -26.078 -6.312 1 92 751 ARG B CA 1
ATOM 13906 C C . ARG B 1 751 ? 11.289 -26.812 -5.016 1 92 751 ARG B C 1
ATOM 13908 O O . ARG B 1 751 ? 12.125 -26.906 -4.117 1 92 751 ARG B O 1
ATOM 13915 N N . THR B 1 752 ? 10.125 -27.234 -5.043 1 90.44 752 THR B N 1
ATOM 13916 C CA . THR B 1 752 ? 9.656 -28.031 -3.916 1 90.44 752 THR B CA 1
ATOM 13917 C C . THR B 1 752 ? 9.07 -29.359 -4.398 1 90.44 752 THR B C 1
ATOM 13919 O O . THR B 1 752 ? 8.344 -29.406 -5.395 1 90.44 752 THR B O 1
ATOM 13922 N N . ALA B 1 753 ? 9.484 -30.453 -3.779 1 90.62 753 ALA B N 1
ATOM 13923 C CA . ALA B 1 753 ? 8.953 -31.781 -4.035 1 90.62 753 ALA B CA 1
ATOM 13924 C C . ALA B 1 753 ? 8.391 -32.406 -2.756 1 90.62 753 ALA B C 1
ATOM 13926 O O . ALA B 1 753 ? 8.961 -32.219 -1.674 1 90.62 753 ALA B O 1
ATOM 13927 N N . SER B 1 754 ? 7.289 -32.969 -2.963 1 87.56 754 SER B N 1
ATOM 13928 C CA . SER B 1 754 ? 6.672 -33.625 -1.814 1 87.56 754 SER B CA 1
ATOM 13929 C C . SER B 1 754 ? 6.367 -35.094 -2.115 1 87.56 754 SER B C 1
ATOM 13931 O O . SER B 1 754 ? 5.879 -35.438 -3.199 1 87.56 754 SER B O 1
ATOM 13933 N N . LEU B 1 755 ? 6.734 -35.938 -1.167 1 86.56 755 LEU B N 1
ATOM 13934 C CA . LEU B 1 755 ? 6.461 -37.375 -1.238 1 86.56 755 LEU B CA 1
ATOM 13935 C C . LEU B 1 755 ? 5.547 -37.812 -0.1 1 86.56 755 LEU B C 1
ATOM 13937 O O . LEU B 1 755 ? 5.848 -37.562 1.071 1 86.56 755 LEU B O 1
ATOM 13941 N N . LEU B 1 756 ? 4.469 -38.25 -0.556 1 83.69 756 LEU B N 1
ATOM 13942 C CA . LEU B 1 756 ? 3.502 -38.75 0.418 1 83.69 756 LEU B CA 1
ATOM 13943 C C . LEU B 1 756 ? 3.34 -40.25 0.302 1 83.69 756 LEU B C 1
ATOM 13945 O O . LEU B 1 756 ? 3.242 -40.781 -0.805 1 83.69 756 LEU B O 1
ATOM 13949 N N . SER B 1 757 ? 3.432 -40.938 1.452 1 82 757 SER B N 1
ATOM 13950 C CA . SER B 1 757 ? 3.209 -42.375 1.505 1 82 757 SER B CA 1
ATOM 13951 C C . SER B 1 757 ? 2.225 -42.75 2.609 1 82 757 SER B C 1
ATOM 13953 O O . SER B 1 757 ? 2.4 -42.344 3.764 1 82 757 SER B O 1
ATOM 13955 N N . LEU B 1 758 ? 1.242 -43.219 2.162 1 79 758 LEU B N 1
ATOM 13956 C CA . LEU B 1 758 ? 0.241 -43.719 3.09 1 79 758 LEU B CA 1
ATOM 13957 C C . LEU B 1 758 ? 0.071 -45.25 2.924 1 79 758 LEU B C 1
ATOM 13959 O O . LEU B 1 758 ? -0.489 -45.688 1.926 1 79 758 LEU B O 1
ATOM 13963 N N . ARG B 1 759 ? 0.522 -45.969 3.945 1 79 759 ARG B N 1
ATOM 13964 C CA . ARG B 1 759 ? 0.452 -47.406 3.887 1 79 759 ARG B CA 1
ATOM 13965 C C . ARG B 1 759 ? -0.287 -47.969 5.098 1 79 759 ARG B C 1
ATOM 13967 O O . ARG B 1 759 ? -0.149 -47.469 6.207 1 79 759 ARG B O 1
ATOM 13974 N N . GLY B 1 760 ? -1.118 -48.875 4.867 1 79 760 GLY B N 1
ATOM 13975 C CA . GLY B 1 760 ? -1.798 -49.562 5.965 1 79 760 GLY B CA 1
ATOM 13976 C C . GLY B 1 760 ? -3.043 -50.312 5.527 1 79 760 GLY B C 1
ATOM 13977 O O . GLY B 1 760 ? -3.131 -50.75 4.387 1 79 760 GLY B O 1
ATOM 13978 N N . SER B 1 761 ? -3.729 -50.625 6.43 1 76.56 761 SER B N 1
ATOM 13979 C CA . SER B 1 761 ? -4.93 -51.406 6.141 1 76.56 761 SER B CA 1
ATOM 13980 C C . SER B 1 761 ? -6.148 -50.844 6.852 1 76.56 761 SER B C 1
ATOM 13982 O O . SER B 1 761 ? -6.027 -50.281 7.953 1 76.56 761 SER B O 1
ATOM 13984 N N . ILE B 1 762 ? -7.156 -50.781 6.117 1 74.31 762 ILE B N 1
ATOM 13985 C CA . ILE B 1 762 ? -8.445 -50.406 6.699 1 74.31 762 ILE B CA 1
ATOM 13986 C C . ILE B 1 762 ? -9.344 -51.656 6.75 1 74.31 762 ILE B C 1
ATOM 13988 O O . ILE B 1 762 ? -9.523 -52.344 5.742 1 74.31 762 ILE B O 1
ATOM 13992 N N . LYS B 1 763 ? -9.656 -52.125 7.926 1 71.25 763 LYS B N 1
ATOM 13993 C CA . LYS B 1 763 ? -10.477 -53.312 8.094 1 71.25 763 LYS B CA 1
ATOM 13994 C C . LYS B 1 763 ? -11.844 -52.969 8.672 1 71.25 763 LYS B C 1
ATOM 13996 O O . LYS B 1 763 ? -11.945 -52.156 9.586 1 71.25 763 LYS B O 1
ATOM 14001 N N . GLN B 1 764 ? -12.812 -53.188 7.934 1 66.75 764 GLN B N 1
ATOM 14002 C CA . GLN B 1 764 ? -14.164 -53.062 8.469 1 66.75 764 GLN B CA 1
ATOM 14003 C C . GLN B 1 764 ? -14.648 -54.406 9.039 1 66.75 764 GLN B C 1
ATOM 14005 O O . GLN B 1 764 ? -14.484 -55.438 8.406 1 66.75 764 GLN B O 1
ATOM 14010 N N . THR B 1 765 ? -14.938 -54.469 10.398 1 59.75 765 THR B N 1
ATOM 14011 C CA . THR B 1 765 ? -15.414 -55.719 11.008 1 59.75 765 THR B CA 1
ATOM 14012 C C . THR B 1 765 ? -16.797 -56.094 10.477 1 59.75 765 THR B C 1
ATOM 14014 O O . THR B 1 765 ? -17.484 -55.25 9.891 1 59.75 765 THR B O 1
ATOM 14017 N N . GLU B 1 766 ? -17.078 -57.344 10.578 1 52.75 766 GLU B N 1
ATOM 14018 C CA . GLU B 1 766 ? -18.234 -58.031 10.031 1 52.75 766 GLU B CA 1
ATOM 14019 C C . GLU B 1 766 ? -19.516 -57.25 10.273 1 52.75 766 GLU B C 1
ATOM 14021 O O . GLU B 1 766 ? -20.406 -57.219 9.422 1 52.75 766 GLU B O 1
ATOM 14026 N N . SER B 1 767 ? -19.797 -56.75 11.484 1 51.78 767 SER B N 1
ATOM 14027 C CA . SER B 1 767 ? -21.125 -56.188 11.688 1 51.78 767 SER B CA 1
ATOM 14028 C C . SER B 1 767 ? -21.203 -54.719 11.281 1 51.78 767 SER B C 1
ATOM 14030 O O . SER B 1 767 ? -22.234 -54.094 11.445 1 51.78 767 SER B O 1
ATOM 14032 N N . GLY B 1 768 ? -20.328 -54.219 10.352 1 53.22 768 GLY B N 1
ATOM 14033 C CA . GLY B 1 768 ? -20.359 -52.906 9.75 1 53.22 768 GLY B CA 1
ATOM 14034 C C . GLY B 1 768 ? -20.203 -51.781 10.758 1 53.22 768 GLY B C 1
ATOM 14035 O O . GLY B 1 768 ? -20.375 -50.594 10.422 1 53.22 768 GLY B O 1
ATOM 14036 N N . LYS B 1 769 ? -20.078 -52.188 12.016 1 58.34 769 LYS B N 1
ATOM 14037 C CA . LYS B 1 769 ? -20.156 -51.188 13.086 1 58.34 769 LYS B CA 1
ATOM 14038 C C . LYS B 1 769 ? -18.812 -50.5 13.312 1 58.34 769 LYS B C 1
ATOM 14040 O O . LYS B 1 769 ? -18.766 -49.312 13.648 1 58.34 769 LYS B O 1
ATOM 14045 N N . SER B 1 770 ? -17.75 -51.312 13.133 1 63.59 770 SER B N 1
ATOM 14046 C CA . SER B 1 770 ? -16.5 -50.688 13.5 1 63.59 770 SER B CA 1
ATOM 14047 C C . SER B 1 770 ? -15.508 -50.688 12.328 1 63.59 770 SER B C 1
ATOM 14049 O O . SER B 1 770 ? -15.422 -51.656 11.586 1 63.59 770 SER B O 1
ATOM 14051 N N . ARG B 1 771 ? -14.977 -49.531 11.914 1 71.88 771 ARG B N 1
ATOM 14052 C CA . ARG B 1 771 ? -13.906 -49.406 10.93 1 71.88 771 ARG B CA 1
ATOM 14053 C C . ARG B 1 771 ? -12.57 -49.125 11.617 1 71.88 771 ARG B C 1
ATOM 14055 O O . ARG B 1 771 ? -12.43 -48.156 12.375 1 71.88 771 ARG B O 1
ATOM 14062 N N . ASP B 1 772 ? -11.68 -50.219 11.477 1 73 772 ASP B N 1
ATOM 14063 C CA . ASP B 1 772 ? -10.336 -50.062 12.016 1 73 772 ASP B CA 1
ATOM 14064 C C . ASP B 1 772 ? -9.344 -49.656 10.922 1 73 772 ASP B C 1
ATOM 14066 O O . ASP B 1 772 ? -9.344 -50.25 9.836 1 73 772 ASP B O 1
ATOM 14070 N N . ALA B 1 773 ? -8.773 -48.562 11.055 1 77.5 773 ALA B N 1
ATOM 14071 C CA . ALA B 1 773 ? -7.754 -48.094 10.117 1 77.5 773 ALA B CA 1
ATOM 14072 C C . ALA B 1 773 ? -6.375 -48.062 10.766 1 77.5 773 ALA B C 1
ATOM 14074 O O . ALA B 1 773 ? -6.223 -47.594 11.891 1 77.5 773 ALA B O 1
ATOM 14075 N N . GLU B 1 774 ? -5.402 -48.844 10.312 1 80.31 774 GLU B N 1
ATOM 14076 C CA . GLU B 1 774 ? -3.986 -48.75 10.664 1 80.31 774 GLU B CA 1
ATOM 14077 C C . GLU B 1 774 ? -3.164 -48.219 9.5 1 80.31 774 GLU B C 1
ATOM 14079 O O . GLU B 1 774 ? -2.826 -48.969 8.57 1 80.31 774 GLU B O 1
ATOM 14084 N N . LEU B 1 775 ? -2.885 -46.969 9.641 1 82.06 775 LEU B N 1
ATOM 14085 C CA . LEU B 1 775 ? -2.209 -46.312 8.531 1 82.06 775 LEU B CA 1
ATOM 14086 C C . LEU B 1 775 ? -0.863 -45.75 8.977 1 82.06 775 LEU B C 1
ATOM 14088 O O . LEU B 1 775 ? -0.739 -45.219 10.086 1 82.06 775 LEU B O 1
ATOM 14092 N N . ASP B 1 776 ? 0.189 -45.969 8.195 1 82.06 776 ASP B N 1
ATOM 14093 C CA . ASP B 1 776 ? 1.501 -45.344 8.344 1 82.06 776 ASP B CA 1
ATOM 14094 C C . ASP B 1 776 ? 1.647 -44.156 7.402 1 82.06 776 ASP B C 1
ATOM 14096 O O . ASP B 1 776 ? 1.853 -44.312 6.199 1 82.06 776 ASP B O 1
ATOM 14100 N N . PHE B 1 777 ? 1.511 -43 8.031 1 84.56 777 PHE B N 1
ATOM 14101 C CA . PHE B 1 777 ? 1.61 -41.75 7.25 1 84.56 777 PHE B CA 1
ATOM 14102 C C . PHE B 1 777 ? 3.045 -41.25 7.23 1 84.56 777 PHE B C 1
ATOM 14104 O O . PHE B 1 777 ? 3.637 -41 8.281 1 84.56 777 PHE B O 1
ATOM 14111 N N . ARG B 1 778 ? 3.623 -41.188 6.066 1 84 778 ARG B N 1
ATOM 14112 C CA . ARG B 1 778 ? 4.949 -40.594 5.863 1 84 778 ARG B CA 1
ATOM 14113 C C . ARG B 1 778 ? 4.898 -39.438 4.871 1 84 778 ARG B C 1
ATOM 14115 O O . ARG B 1 778 ? 4.238 -39.531 3.836 1 84 778 ARG B O 1
ATOM 14122 N N . TYR B 1 779 ? 5.469 -38.375 5.246 1 85.81 779 TYR B N 1
ATOM 14123 C CA . TYR B 1 779 ? 5.488 -37.188 4.391 1 85.81 779 TYR B CA 1
ATOM 14124 C C . TYR B 1 779 ? 6.887 -36.594 4.312 1 85.81 779 TYR B C 1
ATOM 14126 O O . TYR B 1 779 ? 7.574 -36.469 5.328 1 85.81 779 TYR B O 1
ATOM 14134 N N . SER B 1 780 ? 7.312 -36.438 3.139 1 84.81 780 SER B N 1
ATOM 14135 C CA . SER B 1 780 ? 8.602 -35.781 2.914 1 84.81 780 SER B CA 1
ATOM 14136 C C . SER B 1 780 ? 8.469 -34.594 1.969 1 84.81 780 SER B C 1
ATOM 14138 O O . SER B 1 780 ? 7.832 -34.719 0.917 1 84.81 780 SER B O 1
ATOM 14140 N N . MET B 1 781 ? 8.977 -33.531 2.375 1 87.69 781 MET B N 1
ATOM 14141 C CA . MET B 1 781 ? 9 -32.312 1.534 1 87.69 781 MET B CA 1
ATOM 14142 C C . MET B 1 781 ? 10.414 -31.781 1.392 1 87.69 781 MET B C 1
ATOM 14144 O O . MET B 1 781 ? 11.102 -31.547 2.391 1 87.69 781 MET B O 1
ATOM 14148 N N . ASP B 1 782 ? 10.828 -31.672 0.221 1 88.12 782 ASP B N 1
ATOM 14149 C CA . ASP B 1 782 ? 12.148 -31.125 -0.084 1 88.12 782 ASP B CA 1
ATOM 14150 C C . ASP B 1 782 ? 12.031 -29.828 -0.886 1 88.12 782 ASP B C 1
ATOM 14152 O O . ASP B 1 782 ? 11.336 -29.781 -1.903 1 88.12 782 ASP B O 1
ATOM 14156 N N . THR B 1 783 ? 12.641 -28.828 -0.402 1 89 783 THR B N 1
ATOM 14157 C CA . THR B 1 783 ? 12.688 -27.547 -1.103 1 89 783 THR B CA 1
ATOM 14158 C C . THR B 1 783 ? 14.125 -27.141 -1.405 1 89 783 THR B C 1
ATOM 14160 O O . THR B 1 783 ? 14.992 -27.188 -0.524 1 89 783 THR B O 1
ATOM 14163 N N . VAL B 1 784 ? 14.383 -26.781 -2.625 1 90.81 784 VAL B N 1
ATOM 14164 C CA . VAL B 1 784 ? 15.734 -26.406 -3.027 1 90.81 784 VAL B CA 1
ATOM 14165 C C . VAL B 1 784 ? 15.719 -25.047 -3.725 1 90.81 784 VAL B C 1
ATOM 14167 O O . VAL B 1 784 ? 14.922 -24.828 -4.645 1 90.81 784 VAL B O 1
ATOM 14170 N N . THR B 1 785 ? 16.5 -24.156 -3.279 1 89.5 785 THR B N 1
ATOM 14171 C CA . THR B 1 785 ? 16.781 -22.906 -3.969 1 89.5 785 THR B CA 1
ATOM 14172 C C . THR B 1 785 ? 18.156 -22.938 -4.625 1 89.5 785 THR B C 1
ATOM 14174 O O . THR B 1 785 ? 19.141 -23.312 -3.986 1 89.5 785 THR B O 1
ATOM 14177 N N . SER B 1 786 ? 18.172 -22.578 -5.891 1 91.06 786 SER B N 1
ATOM 14178 C CA . SER B 1 786 ? 19.438 -22.719 -6.609 1 91.06 786 SER B CA 1
ATOM 14179 C C . SER B 1 786 ? 19.719 -21.5 -7.48 1 91.06 786 SER B C 1
ATOM 14181 O O . SER B 1 786 ? 18.797 -20.938 -8.078 1 91.06 786 SER B O 1
ATOM 14183 N N . LEU B 1 787 ? 20.875 -21.109 -7.461 1 93 787 LEU B N 1
ATOM 14184 C CA . LEU B 1 787 ? 21.438 -20.188 -8.445 1 93 787 LEU B CA 1
ATOM 14185 C C . LEU B 1 787 ? 22.688 -20.766 -9.086 1 93 787 LEU B C 1
ATOM 14187 O O . LEU B 1 787 ? 23.672 -21.016 -8.398 1 93 787 LEU B O 1
ATOM 14191 N N . LYS B 1 788 ? 22.609 -21.016 -10.383 1 92.12 788 LYS B N 1
ATOM 14192 C CA . LYS B 1 788 ? 23.719 -21.672 -11.086 1 92.12 788 LYS B CA 1
ATOM 14193 C C . LYS B 1 788 ? 24.016 -20.984 -12.414 1 92.12 788 LYS B C 1
ATOM 14195 O O . LYS B 1 788 ? 23.156 -20.297 -12.969 1 92.12 788 LYS B O 1
ATOM 14200 N N . THR B 1 789 ? 25.172 -21.094 -12.742 1 91.44 789 THR B N 1
ATOM 14201 C CA . THR B 1 789 ? 25.594 -20.641 -14.062 1 91.44 789 THR B CA 1
ATOM 14202 C C . THR B 1 789 ? 26.219 -21.781 -14.844 1 91.44 789 THR B C 1
ATOM 14204 O O . THR B 1 789 ? 26.812 -22.703 -14.25 1 91.44 789 THR B O 1
ATOM 14207 N N . PHE B 1 790 ? 26.016 -21.812 -16.125 1 86.56 790 PHE B N 1
ATOM 14208 C CA . PHE B 1 790 ? 26.562 -22.859 -16.984 1 86.56 790 PHE B CA 1
ATOM 14209 C C . PHE B 1 790 ? 27.75 -22.344 -17.797 1 86.56 790 PHE B C 1
ATOM 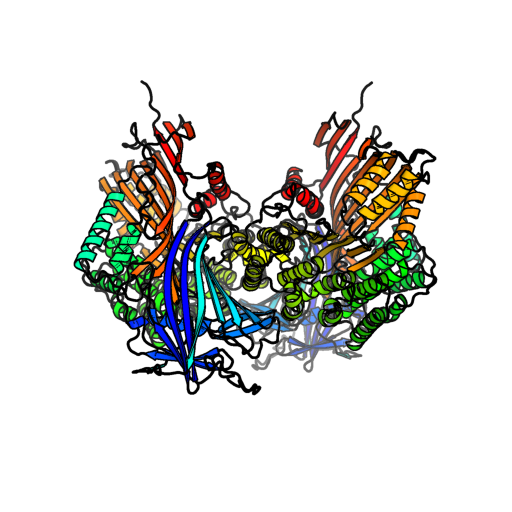14211 O O . PHE B 1 790 ? 27.641 -21.312 -18.469 1 86.56 790 PHE B O 1
ATOM 14218 N N . ASN B 1 791 ? 28.781 -23 -17.625 1 81.75 791 ASN B N 1
ATOM 14219 C CA . ASN B 1 791 ? 29.922 -22.703 -18.469 1 81.75 791 ASN B CA 1
ATOM 14220 C C . ASN B 1 791 ? 29.891 -23.5 -19.766 1 81.75 791 ASN B C 1
ATOM 14222 O O . ASN B 1 791 ? 30.172 -24.703 -19.766 1 81.75 791 ASN B O 1
ATOM 14226 N N . PRO B 1 792 ? 29.531 -22.891 -20.812 1 77.94 792 PRO B N 1
ATOM 14227 C CA . PRO B 1 792 ? 29.438 -23.625 -22.078 1 77.94 792 PRO B CA 1
ATOM 14228 C C . PRO B 1 792 ? 30.781 -24.172 -22.547 1 77.94 792 PRO B C 1
ATOM 14230 O O . PRO B 1 792 ? 30.812 -25.094 -23.375 1 77.94 792 PRO B O 1
ATOM 14233 N N . LEU B 1 793 ? 31.891 -23.672 -22.062 1 75.81 793 LEU B N 1
ATOM 14234 C CA . LEU B 1 793 ? 33.219 -24.078 -22.5 1 75.81 793 LEU B CA 1
ATOM 14235 C C . LEU B 1 793 ? 33.625 -25.391 -21.844 1 75.81 793 LEU B C 1
ATOM 14237 O O . LEU B 1 793 ? 34.406 -26.172 -22.422 1 75.81 793 LEU B O 1
ATOM 14241 N N . SER B 1 794 ? 33.156 -25.625 -20.656 1 77.38 794 SER B N 1
ATOM 14242 C CA . SER B 1 794 ? 33.469 -26.859 -19.938 1 77.38 794 SER B CA 1
ATOM 14243 C C . SER B 1 794 ? 32.25 -27.734 -19.781 1 77.38 794 SER B C 1
ATOM 14245 O O . SER B 1 794 ? 32.312 -28.875 -19.312 1 77.38 794 SER B O 1
ATOM 14247 N N . SER B 1 795 ? 31.109 -27.281 -20.188 1 79 795 SER B N 1
ATOM 14248 C CA . SER B 1 795 ? 29.828 -27.984 -20.047 1 79 795 SER B CA 1
ATOM 14249 C C . SER B 1 795 ? 29.578 -28.375 -18.594 1 79 795 SER B C 1
ATOM 14251 O O . SER B 1 795 ? 29.25 -29.531 -18.312 1 79 795 SER B O 1
ATOM 14253 N N . THR B 1 796 ? 29.875 -27.469 -17.75 1 82.12 796 THR B N 1
ATOM 14254 C CA . THR B 1 796 ? 29.672 -27.75 -16.328 1 82.12 796 THR B CA 1
ATOM 14255 C C . THR B 1 796 ? 28.828 -26.672 -15.68 1 82.12 796 THR B C 1
ATOM 14257 O O . THR B 1 796 ? 28.922 -25.484 -16.047 1 82.12 796 THR B O 1
ATOM 14260 N N . TRP B 1 797 ? 28.062 -27.188 -14.734 1 86.56 797 TRP B N 1
ATOM 14261 C CA . TRP B 1 797 ? 27.297 -26.266 -13.914 1 86.56 797 TRP B CA 1
ATOM 14262 C C . TRP B 1 797 ? 28.062 -25.859 -12.672 1 86.56 797 TRP B C 1
ATOM 14264 O O . TRP B 1 797 ? 28.75 -26.688 -12.062 1 86.56 797 TRP B O 1
ATOM 14274 N N . ARG B 1 798 ? 27.984 -24.594 -12.352 1 90.62 798 ARG B N 1
ATOM 14275 C CA . ARG B 1 798 ? 28.547 -24.078 -11.109 1 90.62 798 ARG B CA 1
ATOM 14276 C C . ARG B 1 798 ? 27.531 -23.234 -10.352 1 90.62 798 ARG B C 1
ATOM 14278 O O . ARG B 1 798 ? 26.797 -22.453 -10.953 1 90.62 798 ARG B O 1
ATOM 14285 N N . GLY B 1 799 ? 27.453 -23.562 -9.133 1 92 799 GLY B N 1
ATOM 14286 C CA . GLY B 1 799 ? 26.531 -22.781 -8.344 1 92 799 GLY B CA 1
ATOM 14287 C C . GLY B 1 799 ? 26.359 -23.297 -6.926 1 92 799 GLY B C 1
ATOM 14288 O O . GLY B 1 799 ? 27.266 -23.922 -6.379 1 92 799 GLY B O 1
ATOM 14289 N N . ALA B 1 800 ? 25.297 -22.797 -6.285 1 90.81 800 ALA B N 1
ATOM 14290 C CA . ALA B 1 800 ? 24.984 -23.203 -4.918 1 90.81 800 ALA B CA 1
ATOM 14291 C C . ALA B 1 800 ? 23.516 -23.609 -4.789 1 90.81 800 ALA B C 1
ATOM 14293 O O . ALA B 1 800 ? 22.641 -22.984 -5.402 1 90.81 800 ALA B O 1
ATOM 14294 N N . ASP B 1 801 ? 23.328 -24.703 -4.047 1 90.31 801 ASP B N 1
ATOM 14295 C CA . ASP B 1 801 ? 21.984 -25.188 -3.717 1 90.31 801 ASP B CA 1
ATOM 14296 C C . ASP B 1 801 ? 21.734 -25.109 -2.213 1 90.31 801 ASP B C 1
ATOM 14298 O O . ASP B 1 801 ? 22.547 -25.578 -1.417 1 90.31 801 ASP B O 1
ATOM 14302 N N . ARG B 1 802 ? 20.734 -24.469 -1.879 1 87.94 802 ARG B N 1
ATOM 14303 C CA . ARG B 1 802 ? 20.297 -24.547 -0.489 1 87.94 802 ARG B CA 1
ATOM 14304 C C . ARG B 1 802 ? 19.109 -25.484 -0.332 1 87.94 802 ARG B C 1
ATOM 14306 O O . ARG B 1 802 ? 18.078 -25.312 -0.97 1 87.94 802 ARG B O 1
ATOM 14313 N N . PHE B 1 803 ? 19.312 -26.453 0.581 1 87.88 803 PHE B N 1
ATOM 14314 C CA . PHE B 1 803 ? 18.328 -27.5 0.789 1 87.88 803 PHE B CA 1
ATOM 14315 C C . PHE B 1 803 ? 17.562 -27.281 2.088 1 87.88 803 PHE B C 1
ATOM 14317 O O . PHE B 1 803 ? 18.141 -26.891 3.1 1 87.88 803 PHE B O 1
ATOM 14324 N N . ARG B 1 804 ? 16.312 -27.547 1.934 1 86.44 804 ARG B N 1
ATOM 14325 C CA . ARG B 1 804 ? 15.453 -27.625 3.109 1 86.44 804 ARG B CA 1
ATOM 14326 C C . ARG B 1 804 ? 14.539 -28.844 3.039 1 86.44 804 ARG B C 1
ATOM 14328 O O . ARG B 1 804 ? 13.93 -29.109 2.004 1 86.44 804 ARG B O 1
ATOM 14335 N N . CYS B 1 805 ? 14.477 -29.578 4.098 1 86.62 805 CYS B N 1
ATOM 14336 C CA . CYS B 1 805 ? 13.648 -30.766 4.066 1 86.62 805 CYS B CA 1
ATOM 14337 C C . CYS B 1 805 ? 12.82 -30.906 5.344 1 86.62 805 CYS B C 1
ATOM 14339 O O . CYS B 1 805 ? 13.258 -30.469 6.414 1 86.62 805 CYS B O 1
ATOM 14341 N N . ILE B 1 806 ? 11.703 -31.391 5.16 1 85.12 806 ILE B N 1
ATOM 14342 C CA . ILE B 1 806 ? 10.828 -31.781 6.258 1 85.12 806 ILE B CA 1
ATOM 14343 C C . ILE B 1 806 ? 10.391 -33.219 6.066 1 85.12 806 ILE B C 1
ATOM 14345 O O . ILE B 1 806 ? 9.805 -33.594 5.043 1 85.12 806 ILE B O 1
ATOM 14349 N N . HIS B 1 807 ? 10.719 -34.031 7.047 1 85.06 807 HIS B N 1
ATOM 14350 C CA . HIS B 1 807 ? 10.289 -35.438 7.062 1 85.06 807 HIS B CA 1
ATOM 14351 C C . HIS B 1 807 ? 9.406 -35.719 8.273 1 85.06 807 HIS B C 1
ATOM 14353 O O . HIS B 1 807 ? 9.75 -35.375 9.398 1 85.06 807 HIS B O 1
ATOM 14359 N N . ALA B 1 808 ? 8.328 -36.25 7.906 1 85.25 808 ALA B N 1
ATOM 14360 C CA . ALA B 1 808 ? 7.398 -36.562 8.984 1 85.25 808 ALA B CA 1
ATOM 14361 C C . ALA B 1 808 ? 6.914 -38 8.883 1 85.25 808 ALA B C 1
ATOM 14363 O O . ALA B 1 808 ? 6.68 -38.5 7.781 1 85.25 808 ALA B O 1
ATOM 14364 N N . ARG B 1 809 ? 6.895 -38.688 9.938 1 85.31 809 ARG B N 1
ATOM 14365 C CA . ARG B 1 809 ? 6.285 -40 10.07 1 85.31 809 ARG B CA 1
ATOM 14366 C C . ARG B 1 809 ? 5.328 -40.062 11.258 1 85.31 809 ARG B C 1
ATOM 14368 O O . ARG B 1 809 ? 5.758 -39.969 12.414 1 85.31 809 ARG B O 1
ATOM 14375 N N . ILE B 1 810 ? 4.098 -40.125 10.906 1 81.5 810 ILE B N 1
ATOM 14376 C CA . ILE B 1 810 ? 3.064 -40.156 11.93 1 81.5 810 ILE B CA 1
ATOM 14377 C C . ILE B 1 810 ? 2.121 -41.312 11.711 1 81.5 810 ILE B C 1
ATOM 14379 O O . ILE B 1 810 ? 1.042 -41.156 11.133 1 81.5 810 ILE B O 1
ATOM 14383 N N . PRO B 1 811 ? 2.451 -42.438 12.242 1 78.12 811 PRO B N 1
ATOM 14384 C CA . PRO B 1 811 ? 1.52 -43.562 12.117 1 78.12 811 PRO B CA 1
ATOM 14385 C C . PRO B 1 811 ? 0.285 -43.406 13 1 78.12 811 PRO B C 1
ATOM 14387 O O . PRO B 1 811 ? 0.373 -42.844 14.102 1 78.12 811 PRO B O 1
ATOM 14390 N N . PHE B 1 812 ? -0.863 -43.625 12.453 1 77.25 812 PHE B N 1
ATOM 14391 C CA . PHE B 1 812 ? -2.062 -43.531 13.281 1 77.25 812 PHE B CA 1
ATOM 14392 C C . PHE B 1 812 ? -2.891 -44.812 13.18 1 77.25 812 PHE B C 1
ATOM 14394 O O . PHE B 1 812 ? -2.873 -45.5 12.148 1 77.25 812 PHE B O 1
ATOM 14401 N N . SER B 1 813 ? -3.393 -45.25 14.258 1 76.69 813 SER B N 1
ATOM 14402 C CA . SER B 1 813 ? -4.34 -46.344 14.359 1 76.69 813 SER B CA 1
ATOM 14403 C C . SER B 1 813 ? -5.66 -45.906 14.969 1 76.69 813 SER B C 1
ATOM 14405 O O . SER B 1 813 ? -5.703 -45.469 16.125 1 76.69 813 SER B O 1
ATOM 14407 N N . THR B 1 814 ? -6.562 -45.75 14.055 1 75.31 814 THR B N 1
ATOM 14408 C CA . THR B 1 814 ? -7.848 -45.25 14.523 1 75.31 814 THR B CA 1
ATOM 14409 C C . THR B 1 814 ? -8.945 -46.281 14.312 1 75.31 814 THR B C 1
ATOM 14411 O O . THR B 1 814 ? -8.828 -47.156 13.445 1 75.31 814 THR B O 1
ATOM 14414 N N . GLU B 1 815 ? -9.898 -46.281 15.242 1 72.88 815 GLU B N 1
ATOM 14415 C CA . GLU B 1 815 ? -11.133 -47.062 15.133 1 72.88 815 GLU B CA 1
ATOM 14416 C C . GLU B 1 815 ? -12.359 -46.156 15.133 1 72.88 815 GLU B C 1
ATOM 14418 O O . GLU B 1 815 ? -12.523 -45.312 16.031 1 72.88 815 GLU B O 1
ATOM 14423 N N . ILE B 1 816 ? -12.906 -46.125 14.008 1 69.25 816 ILE B N 1
ATOM 14424 C CA . ILE B 1 816 ? -14.141 -45.375 13.93 1 69.25 816 ILE B CA 1
ATOM 14425 C C . ILE B 1 816 ? -15.344 -46.281 14.023 1 69.25 816 ILE B C 1
ATOM 14427 O O . ILE B 1 816 ? -15.484 -47.219 13.219 1 69.25 816 ILE B O 1
ATOM 14431 N N . ILE B 1 817 ? -16.094 -46.094 15.102 1 63.34 817 ILE B N 1
ATOM 14432 C CA . ILE B 1 817 ? -17.297 -46.875 15.297 1 63.34 817 ILE B CA 1
ATOM 14433 C C . ILE B 1 817 ? -18.531 -46.031 15.016 1 63.34 817 ILE B C 1
ATOM 14435 O O . ILE B 1 817 ? -18.703 -44.969 15.633 1 63.34 817 ILE B O 1
ATOM 14439 N N . THR B 1 818 ? -19.109 -46.125 13.914 1 61.31 818 THR B N 1
ATOM 14440 C CA . THR B 1 818 ? -20.328 -45.406 13.594 1 61.31 818 THR B CA 1
ATOM 14441 C C . THR B 1 818 ? -21.562 -46.188 14.062 1 61.31 818 THR B C 1
ATOM 14443 O O . THR B 1 818 ? -21.781 -47.312 13.641 1 61.31 818 THR B O 1
ATOM 14446 N N . HIS B 1 819 ? -22.141 -45.656 15.148 1 55.81 819 HIS B N 1
ATOM 14447 C CA . HIS B 1 819 ? -23.422 -46.219 15.594 1 55.81 819 HIS B CA 1
ATOM 14448 C C . HIS B 1 819 ? -24.594 -45.469 14.977 1 55.81 819 HIS B C 1
ATOM 14450 O O . HIS B 1 819 ? -25 -44.406 15.469 1 55.81 819 HIS B O 1
ATOM 14456 N N . PHE B 1 820 ? -24.969 -45.812 13.836 1 49.12 820 PHE B N 1
ATOM 14457 C CA . PHE B 1 820 ? -26.047 -45.156 13.109 1 49.12 820 PHE B CA 1
ATOM 14458 C C . PHE B 1 820 ? -27.312 -45.062 13.961 1 49.12 820 PHE B C 1
ATOM 14460 O O . PHE B 1 820 ? -28.016 -44.062 13.93 1 49.12 820 PHE B O 1
ATOM 14467 N N . PHE B 1 821 ? -27.734 -46.125 14.859 1 47.31 821 PHE B N 1
ATOM 14468 C CA . PHE B 1 821 ? -28.984 -46.156 15.617 1 47.31 821 PHE B CA 1
ATOM 14469 C C . PHE B 1 821 ? -28.938 -45.156 16.766 1 47.31 821 PHE B C 1
ATOM 14471 O O . PHE B 1 821 ? -29.953 -44.531 17.094 1 47.31 821 PHE B O 1
ATOM 14478 N N . ARG B 1 822 ? -27.688 -45 17.266 1 50.81 822 ARG B N 1
ATOM 14479 C CA . ARG B 1 822 ? -27.625 -44.094 18.406 1 50.81 822 ARG B CA 1
ATOM 14480 C C . ARG B 1 822 ? -27.094 -42.719 17.984 1 50.81 822 ARG B C 1
ATOM 14482 O O . ARG B 1 822 ? -26.938 -41.844 18.828 1 50.81 822 ARG B O 1
ATOM 14489 N N . SER B 1 823 ? -26.984 -42.562 16.781 1 52.28 823 SER B N 1
ATOM 14490 C CA . SER B 1 823 ? -26.609 -41.312 16.125 1 52.28 823 SER B CA 1
ATOM 14491 C C . SER B 1 823 ? -25.297 -40.781 16.672 1 52.28 823 SER B C 1
ATOM 14493 O O . SER B 1 823 ? -25.172 -39.594 16.953 1 52.28 823 SER B O 1
ATOM 14495 N N . TYR B 1 824 ? -24.422 -41.719 17.141 1 62.28 824 TYR B N 1
ATOM 14496 C CA . TYR B 1 824 ? -23.141 -41.156 17.531 1 62.28 824 TYR B CA 1
ATOM 14497 C C . TYR B 1 824 ? -22 -41.844 16.797 1 62.28 824 TYR B C 1
ATOM 14499 O O . TYR B 1 824 ? -22.125 -42.969 16.344 1 62.28 824 TYR B O 1
ATOM 14507 N N . ILE B 1 825 ? -21.047 -41.062 16.406 1 65.19 825 ILE B N 1
ATOM 14508 C CA . ILE B 1 825 ? -19.781 -41.531 15.852 1 65.19 825 ILE B CA 1
ATOM 14509 C C . ILE B 1 825 ? -18.688 -41.469 16.906 1 65.19 825 ILE B C 1
ATOM 14511 O O . ILE B 1 825 ? -18.516 -40.438 17.562 1 65.19 825 ILE B O 1
ATOM 14515 N N . LYS B 1 826 ? -18.281 -42.656 17.312 1 66.81 826 LYS B N 1
ATOM 14516 C CA . LYS B 1 826 ? -17.156 -42.688 18.25 1 66.81 826 LYS B CA 1
ATOM 14517 C C . LYS B 1 826 ? -15.844 -42.906 17.516 1 66.81 826 LYS B C 1
ATOM 14519 O O . LYS B 1 826 ? -15.711 -43.844 16.75 1 66.81 826 LYS B O 1
ATOM 14524 N N . ALA B 1 827 ? -15.039 -42 17.516 1 71.88 827 ALA B N 1
ATOM 14525 C CA . ALA B 1 827 ? -13.688 -42.125 16.969 1 71.88 827 ALA B CA 1
ATOM 14526 C C . ALA B 1 827 ? -12.672 -42.344 18.078 1 71.88 827 ALA B C 1
ATOM 14528 O O . ALA B 1 827 ? -12.625 -41.594 19.062 1 71.88 827 ALA B O 1
ATOM 14529 N N . SER B 1 828 ? -12.07 -43.562 18.078 1 71.06 828 SER B N 1
ATOM 14530 C CA . SER B 1 828 ? -11.047 -43.875 19.078 1 71.06 828 SER B CA 1
ATOM 14531 C C . SER B 1 828 ? -9.672 -44 18.422 1 71.06 828 SER B C 1
ATOM 14533 O O . SER B 1 828 ? -9.547 -44.5 17.297 1 71.06 828 SER B O 1
ATOM 14535 N N . ALA B 1 829 ? -8.656 -43.438 18.969 1 72.44 829 ALA B N 1
ATOM 14536 C CA . ALA B 1 829 ? -7.273 -43.562 18.516 1 72.44 829 ALA B CA 1
ATOM 14537 C C . ALA B 1 829 ? -6.492 -44.531 19.375 1 72.44 829 ALA B C 1
ATOM 14539 O O . ALA B 1 829 ? -6.598 -44.531 20.609 1 72.44 829 ALA B O 1
ATOM 14540 N N . TYR B 1 830 ? -5.914 -45.562 18.719 1 71.38 830 TYR B N 1
ATOM 14541 C CA . TYR B 1 830 ? -5.105 -46.562 19.406 1 71.38 830 TYR B CA 1
ATOM 14542 C C . TYR B 1 830 ? -3.629 -46.406 19.062 1 71.38 830 TYR B C 1
ATOM 14544 O O . TYR B 1 830 ? -3.279 -45.688 18.125 1 71.38 830 TYR B O 1
ATOM 14552 N N . ARG B 1 831 ? -2.871 -47.062 19.938 1 72.69 831 ARG B N 1
ATOM 14553 C CA . ARG B 1 831 ? -1.434 -47.094 19.688 1 72.69 831 ARG B CA 1
ATOM 14554 C C . ARG B 1 831 ? -1.099 -47.906 18.438 1 72.69 831 ARG B C 1
ATOM 14556 O O . ARG B 1 831 ? -1.584 -49.031 18.281 1 72.69 831 ARG B O 1
ATOM 14563 N N . TYR B 1 832 ? -0.383 -47.312 17.547 1 75.44 832 TYR B N 1
ATOM 14564 C CA . TYR B 1 832 ? -0.001 -47.969 16.297 1 75.44 832 TYR B CA 1
ATOM 14565 C C . TYR B 1 832 ? 0.919 -49.156 16.578 1 75.44 832 TYR B C 1
ATOM 14567 O O . TYR B 1 832 ? 1.741 -49.094 17.5 1 75.44 832 TYR B O 1
ATOM 14575 N N . LYS B 1 833 ? 0.8 -50.125 15.766 1 68.94 833 LYS B N 1
ATOM 14576 C CA . LYS B 1 833 ? 1.528 -51.375 15.945 1 68.94 833 LYS B CA 1
ATOM 14577 C C . LYS B 1 833 ? 3.037 -51.125 15.914 1 68.94 833 LYS B C 1
ATOM 14579 O O . LYS B 1 833 ? 3.785 -51.781 16.656 1 68.94 833 LYS B O 1
ATOM 14584 N N . ASN B 1 834 ? 3.385 -50.156 15.117 1 65.94 834 ASN B N 1
ATOM 14585 C CA . ASN B 1 834 ? 4.824 -49.938 14.977 1 65.94 834 ASN B CA 1
ATOM 14586 C C . ASN B 1 834 ? 5.352 -48.938 16.016 1 65.94 834 ASN B C 1
ATOM 14588 O O . ASN B 1 834 ? 6.523 -48.562 15.977 1 65.94 834 ASN B O 1
ATOM 14592 N N . PHE B 1 835 ? 4.391 -48.469 16.766 1 71.44 835 PHE B N 1
ATOM 14593 C CA . PHE B 1 835 ? 4.844 -47.625 17.844 1 71.44 835 PHE B CA 1
ATOM 14594 C C . PHE B 1 835 ? 5.344 -48.438 19.016 1 71.44 835 PHE B C 1
ATOM 14596 O O . PHE B 1 835 ? 4.656 -48.594 20.031 1 71.44 835 PHE B O 1
ATOM 14603 N N . VAL B 1 836 ? 6.414 -49.25 18.688 1 64.12 836 VAL B N 1
ATOM 14604 C CA . VAL B 1 836 ? 7.008 -50.156 19.672 1 64.12 836 VAL B CA 1
ATOM 14605 C C . VAL B 1 836 ? 8.258 -49.531 20.281 1 64.12 836 VAL B C 1
ATOM 14607 O O . VAL B 1 836 ? 8.695 -48.469 19.844 1 64.12 836 VAL B O 1
ATOM 14610 N N . ASP B 1 837 ? 8.758 -50.25 21.266 1 61.16 837 ASP B N 1
ATOM 14611 C CA . ASP B 1 837 ? 9.945 -49.781 21.969 1 61.16 837 ASP B CA 1
ATOM 14612 C C . ASP B 1 837 ? 11.109 -49.594 21 1 61.16 837 ASP B C 1
ATOM 14614 O O . ASP B 1 837 ? 11.422 -50.469 20.188 1 61.16 837 ASP B O 1
ATOM 14618 N N . GLY B 1 838 ? 11.578 -48.406 20.859 1 60.22 838 GLY B N 1
ATOM 14619 C CA . GLY B 1 838 ? 12.695 -48.094 19.984 1 60.22 838 GLY B CA 1
ATOM 14620 C C . GLY B 1 838 ? 12.273 -47.312 18.75 1 60.22 838 GLY B C 1
ATOM 14621 O O . GLY B 1 838 ? 13.125 -46.781 18.016 1 60.22 838 GLY B O 1
ATOM 14622 N N . SER B 1 839 ? 10.984 -47.281 18.547 1 67.62 839 SER B N 1
ATOM 14623 C CA . SER B 1 839 ? 10.539 -46.562 17.359 1 67.62 839 SER B CA 1
ATOM 14624 C C . SER B 1 839 ? 10.484 -45.062 17.609 1 67.62 839 SER B C 1
ATOM 14626 O O . SER B 1 839 ? 10.211 -44.625 18.734 1 67.62 839 SER B O 1
ATOM 14628 N N . LYS B 1 840 ? 10.992 -44.312 16.719 1 71.19 840 LYS B N 1
ATOM 14629 C CA . LYS B 1 840 ? 10.953 -42.844 16.797 1 71.19 840 LYS B CA 1
ATOM 14630 C C . LYS B 1 840 ? 10.047 -42.25 15.719 1 71.19 840 LYS B C 1
ATOM 14632 O O . LYS B 1 840 ? 10.258 -42.5 14.531 1 71.19 840 LYS B O 1
ATOM 14637 N N . LEU B 1 841 ? 8.914 -41.812 16.203 1 78.38 841 LEU B N 1
ATOM 14638 C CA . LEU B 1 841 ? 8.031 -41.062 15.32 1 78.38 841 LEU B CA 1
ATOM 14639 C C . LEU B 1 841 ? 8.234 -39.562 15.5 1 78.38 841 LEU B C 1
ATOM 14641 O O . LEU B 1 841 ? 8.742 -39.125 16.531 1 78.38 841 LEU B O 1
ATOM 14645 N N . GLY B 1 842 ? 8.117 -38.938 14.422 1 82.81 842 GLY B N 1
ATOM 14646 C CA . GLY B 1 842 ? 8.227 -37.5 14.617 1 82.81 842 GLY B CA 1
ATOM 14647 C C . GLY B 1 842 ? 8.477 -36.75 13.328 1 82.81 842 GLY B C 1
ATOM 14648 O O . GLY B 1 842 ? 8.016 -37.156 12.258 1 82.81 842 GLY B O 1
ATOM 14649 N N . ILE B 1 843 ? 8.93 -35.594 13.438 1 83.38 843 ILE B N 1
ATOM 14650 C CA . ILE B 1 843 ? 9.188 -34.688 12.336 1 83.38 843 ILE B CA 1
ATOM 14651 C C . ILE B 1 843 ? 10.656 -34.25 12.359 1 83.38 843 ILE B C 1
ATOM 14653 O O . ILE B 1 843 ? 11.211 -34 13.438 1 83.38 843 ILE B O 1
ATOM 14657 N N . VAL B 1 844 ? 11.258 -34.375 11.281 1 84.25 844 VAL B N 1
ATOM 14658 C CA . VAL B 1 844 ? 12.633 -33.906 11.125 1 84.25 844 VAL B CA 1
ATOM 14659 C C . VAL B 1 844 ? 12.672 -32.719 10.172 1 84.25 844 VAL B C 1
ATOM 14661 O O . VAL B 1 844 ? 12.07 -32.75 9.102 1 84.25 844 VAL B O 1
ATOM 14664 N N . TRP B 1 845 ? 13.32 -31.734 10.586 1 84.38 845 TRP B N 1
ATOM 14665 C CA . TRP B 1 845 ? 13.578 -30.578 9.742 1 84.38 845 TRP B CA 1
ATOM 14666 C C . TRP B 1 845 ? 15.078 -30.344 9.586 1 84.38 845 TRP B C 1
ATOM 14668 O O . TRP B 1 845 ? 15.836 -30.453 10.547 1 84.38 845 TRP B O 1
ATOM 14678 N N . HIS B 1 846 ? 15.523 -30.062 8.398 1 84.81 846 HIS B N 1
ATOM 14679 C CA . HIS B 1 846 ? 16.953 -29.844 8.156 1 84.81 846 HIS B CA 1
ATOM 14680 C C . HIS B 1 846 ? 17.156 -28.891 6.98 1 84.81 846 HIS B C 1
ATOM 14682 O O . HIS B 1 846 ? 16.406 -28.922 6.004 1 84.81 846 HIS B O 1
ATOM 14688 N N . SER B 1 847 ? 18.125 -27.984 7.082 1 83.81 847 SER B N 1
ATOM 14689 C CA . SER B 1 847 ? 18.547 -27.109 5.992 1 83.81 847 SER B CA 1
ATOM 14690 C C . SER B 1 847 ? 20.062 -27.125 5.824 1 83.81 847 SER B C 1
ATOM 14692 O O . SER B 1 847 ? 20.797 -27.234 6.805 1 83.81 847 SER B O 1
ATOM 14694 N N . ALA B 1 848 ? 20.516 -27.109 4.641 1 84.25 848 ALA B N 1
ATOM 14695 C CA . ALA B 1 848 ? 21.938 -27.078 4.348 1 84.25 848 ALA B CA 1
ATOM 14696 C C . ALA B 1 848 ? 22.219 -26.422 3 1 84.25 848 ALA B C 1
ATOM 14698 O O . ALA B 1 848 ? 21.359 -26.438 2.107 1 84.25 848 ALA B O 1
ATOM 14699 N N . THR B 1 849 ? 23.406 -25.859 2.92 1 85.31 849 THR B N 1
ATOM 14700 C CA . THR B 1 849 ? 23.859 -25.266 1.659 1 85.31 849 THR B CA 1
ATOM 14701 C C . THR B 1 849 ? 24.984 -26.094 1.053 1 85.31 849 THR B C 1
ATOM 14703 O O . THR B 1 849 ? 25.953 -26.453 1.743 1 85.31 849 THR B O 1
ATOM 14706 N N . LYS B 1 850 ? 24.859 -26.422 -0.18 1 86 850 LYS B N 1
ATOM 14707 C CA . LYS B 1 850 ? 25.875 -27.188 -0.888 1 86 850 LYS B CA 1
ATOM 14708 C C . LYS B 1 850 ? 26.266 -26.5 -2.195 1 86 850 LYS B C 1
ATOM 14710 O O . LYS B 1 850 ? 25.422 -25.922 -2.881 1 86 850 LYS B O 1
ATOM 14715 N N . LEU B 1 851 ? 27.516 -26.594 -2.498 1 90.19 851 LEU B N 1
ATOM 14716 C CA . LEU B 1 851 ? 28.016 -26.031 -3.75 1 90.19 851 LEU B CA 1
ATOM 14717 C C . LEU B 1 851 ? 27.875 -27.031 -4.891 1 90.19 851 LEU B C 1
ATOM 14719 O O . LEU B 1 851 ? 27.812 -28.234 -4.656 1 90.19 851 LEU B O 1
ATOM 14723 N N . VAL B 1 852 ? 27.703 -26.609 -5.973 1 86.19 852 VAL B N 1
ATOM 14724 C CA . VAL B 1 852 ? 27.656 -27.406 -7.195 1 86.19 852 VAL B CA 1
ATOM 14725 C C . VAL B 1 852 ? 28.859 -27.047 -8.086 1 86.19 852 VAL B C 1
ATOM 14727 O O . VAL B 1 852 ? 29 -25.891 -8.492 1 86.19 852 VAL B O 1
ATOM 14730 N N . PRO B 1 853 ? 29.688 -27.969 -8.602 1 80 853 PRO B N 1
ATOM 14731 C CA . PRO B 1 853 ? 29.641 -29.375 -8.188 1 80 853 PRO B CA 1
ATOM 14732 C C . PRO B 1 853 ? 30.062 -29.562 -6.73 1 80 853 PRO B C 1
ATOM 14734 O O . PRO B 1 853 ? 30.734 -28.703 -6.16 1 80 853 PRO B O 1
ATOM 14737 N N . PRO B 1 854 ? 29.469 -30.594 -6.16 1 71.44 854 PRO B N 1
ATOM 14738 C CA . PRO B 1 854 ? 29.781 -30.781 -4.742 1 71.44 854 PRO B CA 1
ATOM 14739 C C . PRO B 1 854 ? 31.281 -30.922 -4.488 1 71.44 854 PRO B C 1
ATOM 14741 O O . PRO B 1 854 ? 32 -31.5 -5.312 1 71.44 854 PRO B O 1
ATOM 14744 N N . GLU B 1 855 ? 31.875 -29.922 -3.695 1 61.38 855 GLU B N 1
ATOM 14745 C CA . GLU B 1 855 ? 33.281 -30.078 -3.342 1 61.38 855 GLU B CA 1
ATOM 14746 C C . GLU B 1 855 ? 33.531 -31.438 -2.725 1 61.38 855 GLU B C 1
ATOM 14748 O O . GLU B 1 855 ? 32.688 -31.984 -2.014 1 61.38 855 GLU B O 1
ATOM 14753 N N . ASN B 1 856 ? 34.25 -32.188 -3.385 1 48.38 856 ASN B N 1
ATOM 14754 C CA . ASN B 1 856 ? 34.656 -33.469 -2.83 1 48.38 856 ASN B CA 1
ATOM 14755 C C . ASN B 1 856 ? 34.844 -33.406 -1.317 1 48.38 856 ASN B C 1
ATOM 14757 O O . ASN B 1 856 ? 35.281 -34.375 -0.692 1 48.38 856 ASN B O 1
ATOM 14761 N N . THR B 1 857 ? 34.906 -32.312 -0.709 1 43.78 857 THR B N 1
ATOM 14762 C CA . THR B 1 857 ? 35.188 -32.375 0.717 1 43.78 857 THR B CA 1
ATOM 14763 C C . THR B 1 857 ? 33.906 -32.531 1.533 1 43.78 857 THR B C 1
ATOM 14765 O O . THR B 1 857 ? 33.188 -31.562 1.753 1 43.78 857 THR B O 1
ATOM 14768 N N . LEU B 1 858 ? 33.188 -33.438 1.308 1 41.84 858 LEU B N 1
ATOM 14769 C CA . LEU B 1 858 ? 32.031 -33.719 2.182 1 41.84 858 LEU B CA 1
ATOM 14770 C C . LEU B 1 858 ? 32.406 -33.469 3.641 1 41.84 858 LEU B C 1
ATOM 14772 O O . LEU B 1 858 ? 33.312 -34.094 4.184 1 41.84 858 LEU B O 1
ATOM 14776 N N . PRO B 1 859 ? 32.281 -32.438 4.16 1 41.69 859 PRO B N 1
ATOM 14777 C CA . PRO B 1 859 ? 32.531 -32.625 5.59 1 41.69 859 PRO B CA 1
ATOM 14778 C C . PRO B 1 859 ? 31.766 -33.812 6.164 1 41.69 859 PRO B C 1
ATOM 14780 O O . PRO B 1 859 ? 30.609 -34.031 5.801 1 41.69 859 PRO B O 1
ATOM 14783 N N . ALA B 1 860 ? 32.5 -34.906 6.543 1 37.91 860 ALA B N 1
ATOM 14784 C CA . ALA B 1 860 ? 31.922 -36.031 7.281 1 37.91 860 ALA B CA 1
ATOM 14785 C C . ALA B 1 860 ? 30.891 -35.562 8.289 1 37.91 860 ALA B C 1
ATOM 14787 O O . ALA B 1 860 ? 31.188 -34.75 9.172 1 37.91 860 ALA B O 1
ATOM 14788 N N . VAL B 1 861 ? 29.75 -35.375 7.875 1 43.19 861 VAL B N 1
ATOM 14789 C CA . VAL B 1 861 ? 28.781 -35.25 8.953 1 43.19 861 VAL B CA 1
ATOM 14790 C C . VAL B 1 861 ? 29.234 -36.094 10.156 1 43.19 861 VAL B C 1
ATOM 14792 O O . VAL B 1 861 ? 29.547 -37.281 10.016 1 43.19 861 VAL B O 1
ATOM 14795 N N . LYS B 1 862 ? 29.703 -35.594 11.094 1 43.41 862 LYS B N 1
ATOM 14796 C CA . LYS B 1 862 ? 29.969 -36.406 12.281 1 43.41 862 LYS B CA 1
ATOM 14797 C C . LYS B 1 862 ? 28.828 -37.375 12.562 1 43.41 862 LYS B C 1
ATOM 14799 O O . LYS B 1 862 ? 27.719 -36.969 12.867 1 43.41 862 LYS B O 1
ATOM 14804 N N . LYS B 1 863 ? 28.844 -38.5 11.867 1 41.72 863 LYS B N 1
ATOM 14805 C CA . LYS B 1 863 ? 27.859 -39.562 12.016 1 41.72 863 LYS B CA 1
ATOM 14806 C C . LYS B 1 863 ? 27.297 -39.594 13.43 1 41.72 863 LYS B C 1
ATOM 14808 O O . LYS B 1 863 ? 26.094 -39.781 13.617 1 41.72 863 LYS B O 1
ATOM 14813 N N . ASP B 1 864 ? 28.156 -40.062 14.258 1 42 864 ASP B N 1
ATOM 14814 C CA . ASP B 1 864 ? 27.812 -40.719 15.516 1 42 864 ASP B CA 1
ATOM 14815 C C . ASP B 1 864 ? 27.531 -39.688 16.609 1 42 864 ASP B C 1
ATOM 14817 O O . ASP B 1 864 ? 27.875 -39.906 17.781 1 42 864 ASP B O 1
ATOM 14821 N N . GLU B 1 865 ? 27.438 -38.438 16.234 1 47.94 865 GLU B N 1
ATOM 14822 C CA . GLU B 1 865 ? 27.203 -37.688 17.484 1 47.94 865 GLU B CA 1
ATOM 14823 C C . GLU B 1 865 ? 25.906 -38.156 18.156 1 47.94 865 GLU B C 1
ATOM 14825 O O . GLU B 1 865 ? 24.859 -38.25 17.5 1 47.94 865 GLU B O 1
ATOM 14830 N N . LEU B 1 866 ? 25.969 -38.906 19.109 1 51.78 866 LEU B N 1
ATOM 14831 C CA . LEU B 1 866 ? 24.891 -39.281 20 1 51.78 866 LEU B CA 1
ATOM 14832 C C . LEU B 1 866 ? 23.875 -38.156 20.141 1 51.78 866 LEU B C 1
ATOM 14834 O O . LEU B 1 866 ? 24.203 -37.062 20.641 1 51.78 866 LEU B O 1
ATOM 14838 N N . LEU B 1 867 ? 22.906 -38.125 19.125 1 63.34 867 LEU B N 1
ATOM 14839 C CA . LEU B 1 867 ? 21.812 -37.156 19.203 1 63.34 867 LEU B CA 1
ATOM 14840 C C . LEU B 1 867 ? 21.219 -37.125 20.609 1 63.34 867 LEU B C 1
ATOM 14842 O O . LEU B 1 867 ? 20.719 -38.125 21.094 1 63.34 867 LEU B O 1
ATOM 14846 N N . THR B 1 868 ? 21.859 -36.375 21.453 1 65.31 868 THR B N 1
ATOM 14847 C CA . THR B 1 868 ? 21.25 -36.188 22.766 1 65.31 868 THR B CA 1
ATOM 14848 C C . THR B 1 868 ? 20.062 -35.219 22.688 1 65.31 868 THR B C 1
ATOM 14850 O O . THR B 1 868 ? 20.109 -34.25 21.953 1 65.31 868 THR B O 1
ATOM 14853 N N . ASP B 1 869 ? 19 -35.688 23.344 1 68.31 869 ASP B N 1
ATOM 14854 C CA . ASP B 1 869 ? 17.797 -34.844 23.406 1 68.31 869 ASP B CA 1
ATOM 14855 C C . ASP B 1 869 ? 18.094 -33.531 24.109 1 68.31 869 ASP B C 1
ATOM 14857 O O . ASP B 1 869 ? 18.641 -33.5 25.219 1 68.31 869 ASP B O 1
ATOM 14861 N N . ASP B 1 870 ? 17.969 -32.438 23.484 1 74.31 870 ASP B N 1
ATOM 14862 C CA . ASP B 1 870 ? 18.141 -31.125 24.109 1 74.31 870 ASP B CA 1
ATOM 14863 C C . ASP B 1 870 ? 17.016 -30.828 25.094 1 74.31 870 ASP B C 1
ATOM 14865 O O . ASP B 1 870 ? 17.234 -30.172 26.109 1 74.31 870 ASP B O 1
ATOM 14869 N N . TRP B 1 871 ? 15.852 -31.312 24.688 1 77.56 871 TRP B N 1
ATOM 14870 C CA . TRP B 1 871 ? 14.664 -31.172 25.531 1 77.56 871 TRP B CA 1
ATOM 14871 C C . TRP B 1 871 ? 13.773 -32.406 25.438 1 77.56 871 TRP B C 1
ATOM 14873 O O . TRP B 1 871 ? 13.625 -33 24.359 1 77.56 871 TRP B O 1
ATOM 14883 N N . ALA B 1 872 ? 13.383 -32.906 26.609 1 80 872 ALA B N 1
ATOM 14884 C CA . ALA B 1 872 ? 12.469 -34.062 26.625 1 80 872 ALA B CA 1
ATOM 14885 C C . ALA B 1 872 ? 11.391 -33.875 27.688 1 80 872 ALA B C 1
ATOM 14887 O O . ALA B 1 872 ? 11.633 -33.281 28.734 1 80 872 ALA B O 1
ATOM 14888 N N . PHE B 1 873 ? 10.211 -34.125 27.266 1 79.94 873 PHE B N 1
ATOM 14889 C CA . PHE B 1 873 ? 9.047 -34.094 28.156 1 79.94 873 PHE B CA 1
ATOM 14890 C C . PHE B 1 873 ? 8.312 -35.438 28.125 1 79.94 873 PHE B C 1
ATOM 14892 O O . PHE B 1 873 ? 8.039 -35.969 27.047 1 79.94 873 PHE B O 1
ATOM 14899 N N . GLU B 1 874 ? 8.078 -36 29.297 1 80.06 874 GLU B N 1
ATOM 14900 C CA . GLU B 1 874 ? 7.332 -37.25 29.391 1 80.06 874 GLU B CA 1
ATOM 14901 C C . GLU B 1 874 ? 5.863 -37 29.719 1 80.06 874 GLU B C 1
ATOM 14903 O O . GLU B 1 874 ? 5.555 -36.344 30.734 1 80.06 874 GLU B O 1
ATOM 14908 N N . SER B 1 875 ? 5.102 -37.281 28.734 1 78.56 875 SER B N 1
ATOM 14909 C CA . SER B 1 875 ? 3.668 -37.156 28.984 1 78.56 875 SER B CA 1
ATOM 14910 C C . SER B 1 875 ? 3.072 -38.531 29.328 1 78.56 875 SER B C 1
ATOM 14912 O O . SER B 1 875 ? 2.973 -39.406 28.469 1 78.56 875 SER B O 1
ATOM 14914 N N . ARG B 1 876 ? 2.51 -38.719 30.484 1 74.19 876 ARG B N 1
ATOM 14915 C CA . ARG B 1 876 ? 1.89 -39.969 30.906 1 74.19 876 ARG B CA 1
ATOM 14916 C C . ARG B 1 876 ? 0.528 -40.156 30.25 1 74.19 876 ARG B C 1
ATOM 14918 O O . ARG B 1 876 ? 0.119 -41.281 29.984 1 74.19 876 ARG B O 1
ATOM 14925 N N . ASP B 1 877 ? -0.111 -39 29.891 1 68.38 877 ASP B N 1
ATOM 14926 C CA . ASP B 1 877 ? -1.426 -39.062 29.25 1 68.38 877 ASP B CA 1
ATOM 14927 C C . ASP B 1 877 ? -1.329 -39.625 27.844 1 68.38 877 ASP B C 1
ATOM 14929 O O . ASP B 1 877 ? -2.18 -40.406 27.422 1 68.38 877 ASP B O 1
ATOM 14933 N N . LEU B 1 878 ? -0.261 -39.281 27.266 1 68.94 878 LEU B N 1
ATOM 14934 C CA . LEU B 1 878 ? -0.09 -39.781 25.891 1 68.94 878 LEU B CA 1
ATOM 14935 C C . LEU B 1 878 ? 0.718 -41.062 25.875 1 68.94 878 LEU B C 1
ATOM 14937 O O . LEU B 1 878 ? 0.726 -41.781 24.859 1 68.94 878 LEU B O 1
ATOM 14941 N N . GLY B 1 879 ? 1.277 -41.406 27 1 71.44 879 GLY B N 1
ATOM 14942 C CA . GLY B 1 879 ? 2.168 -42.531 27.078 1 71.44 879 GLY B CA 1
ATOM 14943 C C . GLY B 1 879 ? 3.398 -42.406 26.203 1 71.44 879 GLY B C 1
ATOM 14944 O O . GLY B 1 879 ? 3.875 -43.406 25.641 1 71.44 879 GLY B O 1
ATOM 14945 N N . ALA B 1 880 ? 3.699 -41.156 25.938 1 78.62 880 ALA B N 1
ATOM 14946 C CA . ALA B 1 880 ? 4.797 -40.938 25 1 78.62 880 ALA B CA 1
ATOM 14947 C C . ALA B 1 880 ? 5.781 -39.906 25.547 1 78.62 880 ALA B C 1
ATOM 14949 O O . ALA B 1 880 ? 5.43 -39.094 26.406 1 78.62 880 ALA B O 1
ATOM 14950 N N . LYS B 1 881 ? 7.004 -40.125 25.219 1 83.44 881 LYS B N 1
ATOM 14951 C CA . LYS B 1 881 ? 8.062 -39.156 25.453 1 83.44 881 LYS B CA 1
ATOM 14952 C C . LYS B 1 881 ? 8.266 -38.25 24.25 1 83.44 881 LYS B C 1
ATOM 14954 O O . LYS B 1 881 ? 8.484 -38.719 23.141 1 83.44 881 LYS B O 1
ATOM 14959 N N . ILE B 1 882 ? 8.008 -37 24.453 1 83.62 882 ILE B N 1
ATOM 14960 C CA . ILE B 1 882 ? 8.266 -36.031 23.406 1 83.62 882 ILE B CA 1
ATOM 14961 C C . ILE B 1 882 ? 9.656 -35.406 23.594 1 83.62 882 ILE B C 1
ATOM 14963 O O . ILE B 1 882 ? 10.008 -34.969 24.688 1 83.62 882 ILE B O 1
ATOM 14967 N N . ALA B 1 883 ? 10.461 -35.5 22.641 1 82.25 883 ALA B N 1
ATOM 14968 C CA . ALA B 1 883 ? 11.828 -35 22.75 1 82.25 883 ALA B CA 1
ATOM 14969 C C . ALA B 1 883 ? 12.203 -34.156 21.516 1 82.25 883 ALA B C 1
ATOM 14971 O O . ALA B 1 883 ? 11.633 -34.375 20.438 1 82.25 883 ALA B O 1
ATOM 14972 N N . THR B 1 884 ? 12.969 -33.188 21.672 1 81.56 884 THR B N 1
ATOM 14973 C CA . THR B 1 884 ? 13.523 -32.375 20.578 1 81.56 884 THR B CA 1
ATOM 14974 C C . THR B 1 884 ? 15.047 -32.469 20.562 1 81.56 884 THR B C 1
ATOM 14976 O O . THR B 1 884 ? 15.688 -32.406 21.609 1 81.56 884 THR B O 1
ATOM 14979 N N . THR B 1 885 ? 15.586 -32.781 19.453 1 80.31 885 THR B N 1
ATOM 14980 C CA . THR B 1 885 ? 17.031 -32.844 19.281 1 80.31 885 THR B CA 1
ATOM 14981 C C . THR B 1 885 ? 17.5 -31.875 18.188 1 80.31 885 THR B C 1
ATOM 14983 O O . THR B 1 885 ? 16.953 -31.875 17.078 1 80.31 885 THR B O 1
ATOM 14986 N N . VAL B 1 886 ? 18.438 -30.984 18.531 1 79.94 886 VAL B N 1
ATOM 14987 C CA . VAL B 1 886 ? 19.062 -30.109 17.547 1 79.94 886 VAL B CA 1
ATOM 14988 C C . VAL B 1 886 ? 20.359 -30.719 17.047 1 79.94 886 VAL B C 1
ATOM 14990 O O . VAL B 1 886 ? 21.156 -31.219 17.844 1 79.94 886 VAL B O 1
ATOM 14993 N N . PHE B 1 887 ? 20.469 -30.734 15.664 1 79.88 887 PHE B N 1
ATOM 14994 C CA . PHE B 1 887 ? 21.672 -31.344 15.133 1 79.88 887 PHE B CA 1
ATOM 14995 C C . PHE B 1 887 ? 22.219 -30.547 13.953 1 79.88 887 PHE B C 1
ATOM 14997 O O . PHE B 1 887 ? 21.5 -29.734 13.359 1 79.88 887 PHE B O 1
ATOM 15004 N N . ASP B 1 888 ? 23.5 -30.594 13.555 1 80.25 888 ASP B N 1
ATOM 15005 C CA . ASP B 1 888 ? 24.188 -30.016 12.406 1 80.25 888 ASP B CA 1
ATOM 15006 C C . ASP B 1 888 ? 24.109 -28.484 12.422 1 80.25 888 ASP B C 1
ATOM 15008 O O . ASP B 1 888 ? 23.875 -27.859 11.383 1 80.25 888 ASP B O 1
ATOM 15012 N N . CYS B 1 889 ? 24 -27.906 13.594 1 76.69 889 CYS B N 1
ATOM 15013 C CA . CYS B 1 889 ? 23.922 -26.453 13.656 1 76.69 889 CYS B CA 1
ATOM 15014 C C . CYS B 1 889 ? 25.297 -25.828 13.828 1 76.69 889 CYS B C 1
ATOM 15016 O O . CYS B 1 889 ? 26.078 -26.266 14.656 1 76.69 889 CYS B O 1
ATOM 15018 N N . GLN B 1 890 ? 25.656 -25.016 12.852 1 65.81 890 GLN B N 1
ATOM 15019 C CA . GLN B 1 890 ? 26.969 -24.391 12.945 1 65.81 890 GLN B CA 1
ATOM 15020 C C . GLN B 1 890 ? 27.047 -23.469 14.156 1 65.81 890 GLN B C 1
ATOM 15022 O O . GLN B 1 890 ? 28.031 -23.5 14.906 1 65.81 890 GLN B O 1
ATOM 15027 N N . ASP B 1 891 ? 26.375 -22.281 13.961 1 56.25 891 ASP B N 1
ATOM 15028 C CA . ASP B 1 891 ? 26.625 -21.266 14.977 1 56.25 891 ASP B CA 1
ATOM 15029 C C . ASP B 1 891 ? 25.672 -21.422 16.156 1 56.25 891 ASP B C 1
ATOM 15031 O O . ASP B 1 891 ? 24.484 -21.641 15.977 1 56.25 891 ASP B O 1
ATOM 15035 N N . GLU B 1 892 ? 26.219 -21.844 17.172 1 52.66 892 GLU B N 1
ATOM 15036 C CA . GLU B 1 892 ? 25.5 -21.953 18.438 1 52.66 892 GLU B CA 1
ATOM 15037 C C . GLU B 1 892 ? 24.047 -21.484 18.297 1 52.66 892 GLU B C 1
ATOM 15039 O O . GLU B 1 892 ? 23.438 -21.094 19.281 1 52.66 892 GLU B O 1
ATOM 15044 N N . GLY B 1 893 ? 23.703 -21.266 17.172 1 52.44 893 GLY B N 1
ATOM 15045 C CA . GLY B 1 893 ? 22.359 -20.703 17.062 1 52.44 893 GLY B CA 1
ATOM 15046 C C . GLY B 1 893 ? 21.297 -21.562 17.75 1 52.44 893 GLY B C 1
ATOM 15047 O O . GLY B 1 893 ? 21.25 -22.781 17.547 1 52.44 893 GLY B O 1
ATOM 15048 N N . LYS B 1 894 ? 20.938 -21.094 18.844 1 54.03 894 LYS B N 1
ATOM 15049 C CA . LYS B 1 894 ? 19.984 -21.672 19.766 1 54.03 894 LYS B CA 1
ATOM 15050 C C . LYS B 1 894 ? 18.609 -21.844 19.125 1 54.03 894 LYS B C 1
ATOM 15052 O O . LYS B 1 894 ? 18.188 -21 18.328 1 54.03 894 LYS B O 1
ATOM 15057 N N . PHE B 1 895 ? 18.109 -23.031 19.016 1 57.34 895 PHE B N 1
ATOM 15058 C CA . PHE B 1 895 ? 16.766 -23.438 18.641 1 57.34 895 PHE B CA 1
ATOM 15059 C C . PHE B 1 895 ? 15.758 -22.359 19 1 57.34 895 PHE B C 1
ATOM 15061 O O . PHE B 1 895 ? 14.703 -22.25 18.375 1 57.34 895 PHE B O 1
ATOM 15068 N N . SER B 1 896 ? 16.188 -21.531 19.859 1 61.81 896 SER B N 1
ATOM 15069 C CA . SER B 1 896 ? 15.273 -20.5 20.344 1 61.81 896 SER B CA 1
ATOM 15070 C C . SER B 1 896 ? 14.867 -19.562 19.219 1 61.81 896 SER B C 1
ATOM 15072 O O . SER B 1 896 ? 13.727 -19.078 19.172 1 61.81 896 SER B O 1
ATOM 15074 N N . ASN B 1 897 ? 15.758 -19.547 18.234 1 62.72 897 ASN B N 1
ATOM 15075 C CA . ASN B 1 897 ? 15.406 -18.656 17.141 1 62.72 897 ASN B CA 1
ATOM 15076 C C . ASN B 1 897 ? 14.367 -19.281 16.219 1 62.72 897 ASN B C 1
ATOM 15078 O O . ASN B 1 897 ? 13.516 -18.578 15.672 1 62.72 897 ASN B O 1
ATOM 15082 N N . SER B 1 898 ? 14.469 -20.578 16.062 1 66.62 898 SER B N 1
ATOM 15083 C CA . SER B 1 898 ? 13.492 -21.281 15.219 1 66.62 898 SER B CA 1
ATOM 15084 C C . SER B 1 898 ? 12.117 -21.297 15.875 1 66.62 898 SER B C 1
ATOM 15086 O O . SER B 1 898 ? 11.102 -21.203 15.188 1 66.62 898 SER B O 1
ATOM 15088 N N . LEU B 1 899 ? 12.125 -21.312 17.172 1 72.06 899 LEU B N 1
ATOM 15089 C CA . LEU B 1 899 ? 10.852 -21.312 17.891 1 72.06 899 LEU B CA 1
ATOM 15090 C C . LEU B 1 899 ? 10.156 -19.969 17.766 1 72.06 899 LEU B C 1
ATOM 15092 O O . LEU B 1 899 ? 8.93 -19.891 17.797 1 72.06 899 LEU B O 1
ATOM 15096 N N . ILE B 1 900 ? 10.961 -19.062 17.516 1 72.12 900 ILE B N 1
ATOM 15097 C CA . ILE B 1 900 ? 10.383 -17.734 17.391 1 72.12 900 ILE B CA 1
ATOM 15098 C C . ILE B 1 900 ? 9.609 -17.625 16.078 1 72.12 900 ILE B C 1
ATOM 15100 O O . ILE B 1 900 ? 8.57 -16.953 16.016 1 72.12 900 ILE B O 1
ATOM 15104 N N . ILE B 1 901 ? 10.062 -18.391 15.133 1 74.06 901 ILE B N 1
ATOM 15105 C CA . ILE B 1 901 ? 9.391 -18.328 13.836 1 74.06 901 ILE B CA 1
ATOM 15106 C C . ILE B 1 901 ? 8.055 -19.062 13.906 1 74.06 901 ILE B C 1
ATOM 15108 O O . ILE B 1 901 ? 7.059 -18.609 13.352 1 74.06 901 ILE B O 1
ATOM 15112 N N . ILE B 1 902 ? 8.047 -20.094 14.688 1 74.94 902 ILE B N 1
ATOM 15113 C CA . ILE B 1 902 ? 6.801 -20.844 14.852 1 74.94 902 ILE B CA 1
ATOM 15114 C C . ILE B 1 902 ? 5.812 -20.031 15.68 1 74.94 902 ILE B C 1
ATOM 15116 O O . ILE B 1 902 ? 4.613 -20.016 15.391 1 74.94 902 ILE B O 1
ATOM 15120 N N . LYS B 1 903 ? 6.336 -19.422 16.625 1 78.31 903 LYS B N 1
ATOM 15121 C CA . LYS B 1 903 ? 5.488 -18.562 17.438 1 78.31 903 LYS B CA 1
ATOM 15122 C C . LYS B 1 903 ? 4.883 -17.422 16.625 1 78.31 903 LYS B C 1
ATOM 15124 O O . LYS B 1 903 ? 3.727 -17.062 16.828 1 78.31 903 LYS B O 1
ATOM 15129 N N . GLU B 1 904 ? 5.613 -17 15.703 1 77.44 904 GLU B N 1
ATOM 15130 C CA . GLU B 1 904 ? 5.137 -15.906 14.859 1 77.44 904 GLU B CA 1
ATOM 15131 C C . GLU B 1 904 ? 3.982 -16.359 13.969 1 77.44 904 GLU B C 1
ATOM 15133 O O . GLU B 1 904 ? 3.115 -15.555 13.609 1 77.44 904 GLU B O 1
ATOM 15138 N N . ALA B 1 905 ? 3.98 -17.609 13.688 1 82.12 905 ALA B N 1
ATOM 15139 C CA . ALA B 1 905 ? 2.9 -18.141 12.852 1 82.12 905 ALA B CA 1
ATOM 15140 C C . ALA B 1 905 ? 1.56 -18.047 13.578 1 82.12 905 ALA B C 1
ATOM 15142 O O . ALA B 1 905 ? 0.505 -17.984 12.945 1 82.12 905 ALA B O 1
ATOM 15143 N N . PHE B 1 906 ? 1.602 -17.938 14.93 1 85.06 906 PHE B N 1
ATOM 15144 C CA . PHE B 1 906 ? 0.359 -17.953 15.695 1 85.06 906 PHE B CA 1
ATOM 15145 C C . PHE B 1 906 ? 0.082 -16.578 16.297 1 85.06 906 PHE B C 1
ATOM 15147 O O . PHE B 1 906 ? -0.792 -16.438 17.156 1 85.06 906 PHE B O 1
ATOM 15154 N N . GLN B 1 907 ? 0.717 -15.617 15.805 1 81.31 907 GLN B N 1
ATOM 15155 C CA . GLN B 1 907 ? 0.472 -14.25 16.266 1 81.31 907 GLN B CA 1
ATOM 15156 C C . GLN B 1 907 ? -0.782 -13.672 15.625 1 81.31 907 GLN B C 1
ATOM 15158 O O . GLN B 1 907 ? -1.07 -13.945 14.453 1 81.31 907 GLN B O 1
ATOM 15163 N N . ILE B 1 908 ? -1.488 -12.758 16.312 1 78.06 908 ILE B N 1
ATOM 15164 C CA . ILE B 1 908 ? -2.799 -12.258 15.906 1 78.06 908 ILE B CA 1
ATOM 15165 C C . ILE B 1 908 ? -2.631 -11.016 15.039 1 78.06 908 ILE B C 1
ATOM 15167 O O . ILE B 1 908 ? -3.502 -10.695 14.227 1 78.06 908 ILE B O 1
ATOM 15171 N N . SER B 1 909 ? -1.636 -10.25 15.086 1 72.69 909 SER B N 1
ATOM 15172 C CA . SER B 1 909 ? -1.515 -8.914 14.516 1 72.69 909 SER B CA 1
ATOM 15173 C C . SER B 1 909 ? -1.685 -8.945 13 1 72.69 909 SER B C 1
ATOM 15175 O O . SER B 1 909 ? -2.225 -8 12.414 1 72.69 909 SER B O 1
ATOM 15177 N N . ASN B 1 910 ? -1.349 -9.945 12.281 1 79.62 910 ASN B N 1
ATOM 15178 C CA . ASN B 1 910 ? -1.427 -9.945 10.82 1 79.62 910 ASN B CA 1
ATOM 15179 C C . ASN B 1 910 ? -2.432 -10.969 10.312 1 79.62 910 ASN B C 1
ATOM 15181 O O . ASN B 1 910 ? -2.266 -11.516 9.219 1 79.62 910 ASN B O 1
ATOM 15185 N N . LYS B 1 911 ? -3.521 -11.172 11.148 1 88.5 911 LYS B N 1
ATOM 15186 C CA . LYS B 1 911 ? -4.492 -12.188 10.758 1 88.5 911 LYS B CA 1
ATOM 15187 C C . LYS B 1 911 ? -5.922 -11.664 10.898 1 88.5 911 LYS B C 1
ATOM 15189 O O . LYS B 1 911 ? -6.223 -10.891 11.805 1 88.5 911 LYS B O 1
ATOM 15194 N N . ASN B 1 912 ? -6.711 -11.93 9.914 1 90.19 912 ASN B N 1
ATOM 15195 C CA . ASN B 1 912 ? -8.164 -11.773 9.969 1 90.19 912 ASN B CA 1
ATOM 15196 C C . ASN B 1 912 ? -8.852 -13.055 10.422 1 90.19 912 ASN B C 1
ATOM 15198 O O . ASN B 1 912 ? -9.164 -13.914 9.594 1 90.19 912 ASN B O 1
ATOM 15202 N N . TYR B 1 913 ? -9.148 -13.188 11.742 1 88.75 913 TYR B N 1
ATOM 15203 C CA . TYR B 1 913 ? -9.57 -14.461 12.312 1 88.75 913 TYR B CA 1
ATOM 15204 C C . TYR B 1 913 ? -10.984 -14.359 12.891 1 88.75 913 TYR B C 1
ATOM 15206 O O . TYR B 1 913 ? -11.523 -15.344 13.406 1 88.75 913 TYR B O 1
ATOM 15214 N N . GLN B 1 914 ? -11.648 -13.297 12.781 1 79.38 914 GLN B N 1
ATOM 15215 C CA . GLN B 1 914 ? -12.852 -13.031 13.562 1 79.38 914 GLN B CA 1
ATOM 15216 C C . GLN B 1 914 ? -14.062 -13.75 12.969 1 79.38 914 GLN B C 1
ATOM 15218 O O . GLN B 1 914 ? -15.086 -13.914 13.648 1 79.38 914 GLN B O 1
ATOM 15223 N N . ALA B 1 915 ? -14.031 -14.305 11.82 1 78 915 ALA B N 1
ATOM 15224 C CA . ALA B 1 915 ? -15.188 -14.906 11.164 1 78 915 ALA B CA 1
ATOM 15225 C C . ALA B 1 915 ? -15.562 -16.234 11.828 1 78 915 ALA B C 1
ATOM 15227 O O . ALA B 1 915 ? -16.734 -16.641 11.797 1 78 915 ALA B O 1
ATOM 15228 N N . ILE B 1 916 ? -14.57 -17 12.391 1 78.75 916 ILE B N 1
ATOM 15229 C CA . ILE B 1 916 ? -14.852 -18.281 13.031 1 78.75 916 ILE B CA 1
ATOM 15230 C C . ILE B 1 916 ? -14.18 -18.344 14.398 1 78.75 916 ILE B C 1
ATOM 15232 O O . ILE B 1 916 ? -13.102 -17.766 14.594 1 78.75 916 ILE B O 1
ATOM 15236 N N . PRO B 1 917 ? -14.922 -19.031 15.219 1 79.31 917 PRO B N 1
ATOM 15237 C CA . PRO B 1 917 ? -14.234 -19.266 16.484 1 79.31 917 PRO B CA 1
ATOM 15238 C C . PRO B 1 917 ? -13 -20.156 16.328 1 79.31 917 PRO B C 1
ATOM 15240 O O . PRO B 1 917 ? -13.039 -21.156 15.594 1 79.31 917 PRO B O 1
ATOM 15243 N N . GLY B 1 918 ? -11.867 -19.828 16.812 1 84.31 918 GLY B N 1
ATOM 15244 C CA . GLY B 1 918 ? -10.625 -20.578 16.656 1 84.31 918 GLY B CA 1
ATOM 15245 C C . GLY B 1 918 ? -9.875 -20.203 15.383 1 84.31 918 GLY B C 1
ATOM 15246 O O . GLY B 1 918 ? -9.023 -20.953 14.922 1 84.31 918 GLY B O 1
ATOM 15247 N N . GLY B 1 919 ? -10.328 -19.141 14.859 1 88.5 919 GLY B N 1
ATOM 15248 C CA . GLY B 1 919 ? -9.734 -18.688 13.609 1 88.5 919 GLY B CA 1
ATOM 15249 C C . GLY B 1 919 ? -8.234 -18.484 13.695 1 88.5 919 GLY B C 1
ATOM 15250 O O . GLY B 1 919 ? -7.508 -18.75 12.742 1 88.5 919 GLY B O 1
ATOM 15251 N N . VAL B 1 920 ? -7.738 -18.203 14.891 1 88.31 920 VAL B N 1
ATOM 15252 C CA . VAL B 1 920 ? -6.312 -17.953 15.062 1 88.31 920 VAL B CA 1
ATOM 15253 C C . VAL B 1 920 ? -5.543 -19.266 14.938 1 88.31 920 VAL B C 1
ATOM 15255 O O . VAL B 1 920 ? -4.52 -19.328 14.258 1 88.31 920 VAL B O 1
ATOM 15258 N N . ALA B 1 921 ? -6.062 -20.281 15.57 1 87.06 921 ALA B N 1
ATOM 15259 C CA . ALA B 1 921 ? -5.41 -21.594 15.5 1 87.06 921 ALA B CA 1
ATOM 15260 C C . ALA B 1 921 ? -5.48 -22.172 14.094 1 87.06 921 ALA B C 1
ATOM 15262 O O . ALA B 1 921 ? -4.5 -22.719 13.594 1 87.06 921 ALA B O 1
ATOM 15263 N N . PHE B 1 922 ? -6.57 -22 13.539 1 91.12 922 PHE B N 1
ATOM 15264 C CA . PHE B 1 922 ? -6.754 -22.5 12.188 1 91.12 922 PHE B CA 1
ATOM 15265 C C . PHE B 1 922 ? -5.785 -21.828 11.219 1 91.12 922 PHE B C 1
ATOM 15267 O O . PHE B 1 922 ? -5.094 -22.5 10.453 1 91.12 922 PHE B O 1
ATOM 15274 N N . LEU B 1 923 ? -5.688 -20.516 11.234 1 92.75 923 LEU B N 1
ATOM 15275 C CA . LEU B 1 923 ? -4.801 -19.781 10.344 1 92.75 923 LEU B CA 1
ATOM 15276 C C . LEU B 1 923 ? -3.34 -20.047 10.68 1 92.75 923 LEU B C 1
ATOM 15278 O O . LEU B 1 923 ? -2.477 -20.016 9.805 1 92.75 923 LEU B O 1
ATOM 15282 N N . GLY B 1 924 ? -3.086 -20.266 11.961 1 89.44 924 GLY B N 1
ATOM 15283 C CA . GLY B 1 924 ? -1.738 -20.656 12.344 1 89.44 924 GLY B CA 1
ATOM 15284 C C . GLY B 1 924 ? -1.285 -21.953 11.711 1 89.44 924 GLY B C 1
ATOM 15285 O O . GLY B 1 924 ? -0.192 -22.031 11.141 1 89.44 924 GLY B O 1
ATOM 15286 N N . ILE B 1 925 ? -2.146 -22.891 11.68 1 85.56 925 ILE B N 1
ATOM 15287 C CA . ILE B 1 925 ? -1.84 -24.188 11.078 1 85.56 925 ILE B CA 1
ATOM 15288 C C . ILE B 1 925 ? -1.769 -24.047 9.555 1 85.56 925 ILE B C 1
ATOM 15290 O O . ILE B 1 925 ? -0.884 -24.609 8.914 1 85.56 925 ILE B O 1
ATOM 15294 N N . TYR B 1 926 ? -2.641 -23.281 9.078 1 89.75 926 TYR B N 1
ATOM 15295 C CA . TYR B 1 926 ? -2.715 -23.078 7.633 1 89.75 926 TYR B CA 1
ATOM 15296 C C . TYR B 1 926 ? -1.466 -22.375 7.117 1 89.75 926 TYR B C 1
ATOM 15298 O O . TYR B 1 926 ? -1.031 -22.609 5.988 1 89.75 926 TYR B O 1
ATOM 15306 N N . SER B 1 927 ? -0.844 -21.562 7.949 1 89.12 927 SER B N 1
ATOM 15307 C CA . SER B 1 927 ? 0.314 -20.797 7.516 1 89.12 927 SER B CA 1
ATOM 15308 C C . SER B 1 927 ? 1.617 -21.5 7.855 1 89.12 927 SER B C 1
ATOM 15310 O O . SER B 1 927 ? 2.697 -21.062 7.457 1 89.12 927 SER B O 1
ATOM 15312 N N . LEU B 1 928 ? 1.578 -22.578 8.516 1 83.38 928 LEU B N 1
ATOM 15313 C CA . LEU B 1 928 ? 2.764 -23.234 9.039 1 83.38 928 LEU B CA 1
ATOM 15314 C C . LEU B 1 928 ? 3.676 -23.703 7.906 1 83.38 928 LEU B C 1
ATOM 15316 O O . LEU B 1 928 ? 4.902 -23.641 8.031 1 83.38 928 LEU B O 1
ATOM 15320 N N . ALA B 1 929 ? 3.102 -24.172 6.871 1 75.81 929 ALA B N 1
ATOM 15321 C CA . ALA B 1 929 ? 3.904 -24.672 5.758 1 75.81 929 ALA B CA 1
ATOM 15322 C C . ALA B 1 929 ? 4.801 -23.578 5.195 1 75.81 929 ALA B C 1
ATOM 15324 O O . ALA B 1 929 ? 5.945 -23.828 4.812 1 75.81 929 ALA B O 1
ATOM 15325 N N . ASN B 1 930 ? 4.355 -22.406 5.172 1 78.25 930 ASN B N 1
ATOM 15326 C CA . ASN B 1 930 ? 5.133 -21.281 4.668 1 78.25 930 ASN B CA 1
ATOM 15327 C C . ASN B 1 930 ? 6.258 -20.891 5.629 1 78.25 930 ASN B C 1
ATOM 15329 O O . ASN B 1 930 ? 7.359 -20.547 5.195 1 78.25 930 ASN B O 1
ATOM 15333 N N . TYR B 1 931 ? 5.992 -20.969 6.852 1 78 931 TYR B N 1
ATOM 15334 C CA . TYR B 1 931 ? 6.996 -20.578 7.836 1 78 931 TYR B CA 1
ATOM 15335 C C . TYR B 1 931 ? 8.133 -21.594 7.891 1 78 931 TYR B C 1
ATOM 15337 O O . TYR B 1 931 ? 9.273 -21.25 8.211 1 78 931 TYR B O 1
ATOM 15345 N N . PHE B 1 932 ? 7.863 -22.766 7.512 1 74.69 932 PHE B N 1
ATOM 15346 C CA . PHE B 1 932 ? 8.891 -23.797 7.527 1 74.69 932 PHE B CA 1
ATOM 15347 C C . PHE B 1 932 ? 9.93 -23.547 6.441 1 74.69 932 PHE B C 1
ATOM 15349 O O . PHE B 1 932 ? 11.062 -24.031 6.531 1 74.69 932 PHE B O 1
ATOM 15356 N N . THR B 1 933 ? 9.57 -22.734 5.555 1 73.38 933 THR B N 1
ATOM 15357 C CA . THR B 1 933 ? 10.516 -22.422 4.496 1 73.38 933 THR B CA 1
ATOM 15358 C C . THR B 1 933 ? 11.641 -21.531 5.031 1 73.38 933 THR B C 1
ATOM 15360 O O . THR B 1 933 ? 12.719 -21.453 4.426 1 73.38 933 THR B O 1
ATOM 15363 N N . PHE B 1 934 ? 11.477 -20.969 6.184 1 73.12 934 PHE B N 1
ATOM 15364 C CA . PHE B 1 934 ? 12.461 -20.031 6.703 1 73.12 934 PHE B CA 1
ATOM 15365 C C . PHE B 1 934 ? 13.203 -20.625 7.895 1 73.12 934 PHE B C 1
ATOM 15367 O O . PHE B 1 934 ? 14.039 -19.953 8.508 1 73.12 934 PHE B O 1
ATOM 15374 N N . ILE B 1 935 ? 12.898 -21.766 8.195 1 66.56 935 ILE B N 1
ATOM 15375 C CA . ILE B 1 935 ? 13.539 -22.422 9.328 1 66.56 935 ILE B CA 1
ATOM 15376 C C . ILE B 1 935 ? 14.609 -23.391 8.836 1 66.56 935 ILE B C 1
ATOM 15378 O O . ILE B 1 935 ? 14.383 -24.141 7.879 1 66.56 935 ILE B O 1
ATOM 15382 N N . PRO B 1 936 ? 15.734 -23.266 9.391 1 67.44 936 PRO B N 1
ATOM 15383 C CA . PRO B 1 936 ? 16.344 -22.328 10.336 1 67.44 936 PRO B CA 1
ATOM 15384 C C . PRO B 1 936 ? 17.016 -21.141 9.641 1 67.44 936 PRO B C 1
ATOM 15386 O O . PRO B 1 936 ? 17.359 -21.219 8.461 1 67.44 936 PRO B O 1
ATOM 15389 N N . PRO B 1 937 ? 17.234 -20.062 10.266 1 66.25 937 PRO B N 1
ATOM 15390 C CA . PRO B 1 937 ? 17.906 -18.906 9.656 1 66.25 937 PRO B CA 1
ATOM 15391 C C . PRO B 1 937 ? 19.406 -19.109 9.516 1 66.25 937 PRO B C 1
ATOM 15393 O O . PRO B 1 937 ? 20.078 -18.344 8.828 1 66.25 937 PRO B O 1
ATOM 15396 N N . GLU B 1 938 ? 19.906 -20.266 10.039 1 70.81 938 GLU B N 1
ATOM 15397 C CA . GLU B 1 938 ? 21.344 -20.531 10.023 1 70.81 938 GLU B CA 1
ATOM 15398 C C . GLU B 1 938 ? 21.75 -21.25 8.742 1 70.81 938 GLU B C 1
ATOM 15400 O O . GLU B 1 938 ? 20.906 -21.562 7.898 1 70.81 938 GLU B O 1
ATOM 15405 N N . ASP B 1 939 ? 23.125 -21.375 8.508 1 74.75 939 ASP B N 1
ATOM 15406 C CA . ASP B 1 939 ? 23.656 -22.047 7.332 1 74.75 939 ASP B CA 1
ATOM 15407 C C . ASP B 1 939 ? 23.203 -23.5 7.281 1 74.75 939 ASP B C 1
ATOM 15409 O O . ASP B 1 939 ? 22.547 -23.922 6.32 1 74.75 939 ASP B O 1
ATOM 15413 N N . SER B 1 940 ? 23.562 -24.328 8.273 1 78.44 940 SER B N 1
ATOM 15414 C CA . SER B 1 940 ? 23.062 -25.688 8.414 1 78.44 940 SER B CA 1
ATOM 15415 C C . SER B 1 940 ? 22.516 -25.922 9.812 1 78.44 940 SER B C 1
ATOM 15417 O O . SER B 1 940 ? 23.125 -25.5 10.805 1 78.44 940 SER B O 1
ATOM 15419 N N . CYS B 1 941 ? 21.344 -26.406 9.82 1 80.62 941 CYS B N 1
ATOM 15420 C CA . CYS B 1 941 ? 20.75 -26.75 11.109 1 80.62 941 CYS B CA 1
ATOM 15421 C C . CYS B 1 941 ? 19.562 -27.688 10.938 1 80.62 941 CYS B C 1
ATOM 15423 O O . CYS B 1 941 ? 18.891 -27.672 9.906 1 80.62 941 CYS B O 1
ATOM 15425 N N . GLY B 1 942 ? 19.469 -28.609 11.883 1 81.12 942 GLY B N 1
ATOM 15426 C CA . GLY B 1 942 ? 18.344 -29.547 11.859 1 81.12 942 GLY B CA 1
ATOM 15427 C C . GLY B 1 942 ? 17.688 -29.719 13.211 1 81.12 942 GLY B C 1
ATOM 15428 O O . GLY B 1 942 ? 18.297 -29.453 14.25 1 81.12 942 GLY B O 1
ATOM 15429 N N . LEU B 1 943 ? 16.438 -30 13.164 1 81.31 943 LEU B N 1
ATOM 15430 C CA . LEU B 1 943 ? 15.633 -30.25 14.359 1 81.31 943 LEU B CA 1
ATOM 15431 C C . LEU B 1 943 ? 14.82 -31.531 14.203 1 81.31 943 LEU B C 1
ATOM 15433 O O . LEU B 1 943 ? 14.266 -31.797 13.133 1 81.31 943 LEU B O 1
ATOM 15437 N N . ILE B 1 944 ? 14.867 -32.312 15.258 1 82.44 944 ILE B N 1
ATOM 15438 C CA . ILE B 1 944 ? 14.047 -33.531 15.297 1 82.44 944 ILE B CA 1
ATOM 15439 C C . ILE B 1 944 ? 13.062 -33.438 16.453 1 82.44 944 ILE B C 1
ATOM 15441 O O . ILE B 1 944 ? 13.453 -33.219 17.609 1 82.44 944 ILE B O 1
ATOM 15445 N N . LEU B 1 945 ? 11.891 -33.438 16.141 1 82.81 945 LEU B N 1
ATOM 15446 C CA . LEU B 1 945 ? 10.852 -33.656 17.141 1 82.81 945 LEU B CA 1
ATOM 15447 C C . LEU B 1 945 ? 10.383 -35.094 17.141 1 82.81 945 LEU B C 1
ATOM 15449 O O . LEU B 1 945 ? 9.812 -35.594 16.156 1 82.81 945 LEU B O 1
ATOM 15453 N N . SER B 1 946 ? 10.648 -35.781 18.234 1 83.19 946 SER B N 1
ATOM 15454 C CA . SER B 1 946 ? 10.352 -37.219 18.25 1 83.19 946 SER B CA 1
ATOM 15455 C C . SER B 1 946 ? 9.391 -37.562 19.375 1 83.19 946 SER B C 1
ATOM 15457 O O . SER B 1 946 ? 9.344 -36.906 20.391 1 83.19 946 SER B O 1
ATOM 15459 N N . LEU B 1 947 ? 8.625 -38.469 19.016 1 82.19 947 LEU B N 1
ATOM 15460 C CA . LEU B 1 947 ? 7.723 -39.125 19.953 1 82.19 947 LEU B CA 1
ATOM 15461 C C . LEU B 1 947 ? 8.086 -40.594 20.141 1 82.19 947 LEU B C 1
ATOM 15463 O O . LEU B 1 947 ? 8.125 -41.344 19.188 1 82.19 947 LEU B O 1
ATOM 15467 N N . SER B 1 948 ? 8.484 -40.969 21.391 1 81.25 948 SER B N 1
ATOM 15468 C CA . SER B 1 948 ? 8.828 -42.344 21.703 1 81.25 948 SER B CA 1
ATOM 15469 C C . SER B 1 948 ? 7.98 -42.875 22.859 1 81.25 948 SER B C 1
ATOM 15471 O O . SER B 1 948 ? 7.57 -42.094 23.734 1 81.25 948 SER B O 1
ATOM 15473 N N . PRO B 1 949 ? 7.625 -44.156 22.781 1 81.56 949 PRO B N 1
ATOM 15474 C CA . PRO B 1 949 ? 6.812 -44.688 23.859 1 81.56 949 PRO B CA 1
ATOM 15475 C C . PRO B 1 949 ? 7.559 -44.75 25.188 1 81.56 949 PRO B C 1
ATOM 15477 O O . PRO B 1 949 ? 8.781 -44.875 25.219 1 81.56 949 PRO B O 1
ATOM 15480 N N . LEU B 1 950 ? 6.719 -44.531 26.312 1 79.06 950 LEU B N 1
ATOM 15481 C CA . LEU B 1 950 ? 7.293 -44.625 27.656 1 79.06 950 LEU B CA 1
ATOM 15482 C C . LEU B 1 950 ? 7.57 -46.094 28.016 1 79.06 950 LEU B C 1
ATOM 15484 O O . LEU B 1 950 ? 6.762 -46.969 27.734 1 79.06 950 LEU B O 1
ATOM 15488 N N . GLN B 1 951 ? 8.82 -46.469 28.312 1 62.28 951 GLN B N 1
ATOM 15489 C CA . GLN B 1 951 ? 9.133 -47.844 28.781 1 62.28 951 GLN B CA 1
ATOM 15490 C C . GLN B 1 951 ? 8.43 -48.125 30.109 1 62.28 951 GLN B C 1
ATOM 15492 O O . GLN B 1 951 ? 8.586 -47.375 31.078 1 62.28 951 GLN B O 1
ATOM 15497 N N . VAL B 1 952 ? 7.285 -48.719 30.125 1 48.81 952 VAL B N 1
ATOM 15498 C CA . VAL B 1 952 ? 6.75 -49.188 31.406 1 48.81 952 VAL B CA 1
ATOM 15499 C C . VAL B 1 952 ? 7.668 -50.25 31.984 1 48.81 952 VAL B C 1
ATOM 15501 O O . VAL B 1 952 ? 7.973 -51.25 31.328 1 48.81 952 VAL B O 1
ATOM 15504 N N . CYS B 1 953 ? 8.586 -49.969 32.906 1 40.28 953 CYS B N 1
ATOM 15505 C CA . CYS B 1 953 ? 9.109 -51.062 33.688 1 40.28 953 CYS B CA 1
ATOM 15506 C C . CYS B 1 953 ? 7.98 -51.969 34.219 1 40.28 953 CYS B C 1
ATOM 15508 O O . CYS B 1 953 ? 7.027 -51.469 34.812 1 40.28 953 CYS B O 1
ATOM 15510 N N . PRO B 1 954 ? 8.062 -53.219 33.875 1 39.03 954 PRO B N 1
ATOM 15511 C CA . PRO B 1 954 ? 7.148 -54.031 34.656 1 39.03 954 PRO B CA 1
ATOM 15512 C C . PRO B 1 954 ? 7.324 -53.844 36.156 1 39.03 954 PRO B C 1
ATOM 15514 O O . PRO B 1 954 ? 8.43 -53.562 36.625 1 39.03 954 PRO B O 1
#

Organism: Aphis glycines (NCBI:txid307491)

Secondary structure (DSSP, 8-state):
-------------S---SS-TTEEEEEEEEEEEEEEEEESS-EEEEEEEEEEEEEEEETTEEEEEEEEEEESS-----GGGGS-EEEEEETTEEEEEEEETT--HHHHHHHHHHHHHT---GGGTTSSEEEEEEEETTEEEEEEEEEEEETTEEEEEEEEEGGGSSS-S-EEEESSPBP-S--S----EEEEEEEEEEE-TT--EEEEEEEEEEEE-SSSTTS-EEEEEEEEEEEEEEEEE-SS----SSEEEE-SS---TT-S-TTSS---S-HHHHHHHHHHHHHHHHHHTT--SSSSSTT--HHHHHHHHHTT------SHHHHHHHHH--HHHHHHHHHHHHHT-S-HHHHHHHHHHHHHH-SS--HHHHHHGGGGGG--TTS-HHHHHHHHHHHHHHHHHHHTTT-S-HHHHHHHHHHHHHHHHH--SHHHHHHHHHHHHHHT-TTHHHHHHHHHT-TTS-HHHHHHHHHHGGGHHHH-HHHHHHHHHHHHH-TTS-HHHHHHHHHHHHHH---HHHHHHHHHHHHH---HHHHHHHHHHHHHHHT--SHHHHHHHHHHHHHHTT-PPPSS--S-EEEEEEEEETTTTEEEEEEEEEEE-TTT-SEEEEEEEEEEEETTEEEEEEEEEEEESHHHHHHHHHHHHHS-SSS---HHHHHHHHHHHHTT------PPPEEEEEEEETTEEEEEEEE-HHHHHHHHHHHHHHHHS--EEEEEEEEEEEEEEEEEEEE-TTS-EEEEEEEEEEEEEEEEEEEE-TTSSEEEEEEEEEEEEEEEEEEEEEETTTTEEEEEEEEEEEEEEEEEEEEEEEETTTTEEEEEEE--TT--TT--EEEEEEEEEEEES--S------TT-----SEEEEETTTTEEEEEEEES-SS---THHHHHHHHHHT-STTEE-TTSTTHHHHHHHHHHHHHGGG---SSSEEEEEEEEE-----/-------------S---SS-TTEEEEEEEEEEEEEEEEESS-EEEEEEEEEEEEEEEETTEEEEEEEEEEESS-----GGGGS-EEEEEETTEEEEEEEETT--HHHHHHHHHHHHHT---GGGTTSSEEEEEEEETTEEEEEEEEEEEETTEEEEEEEEEGGGSSS-S-EEEESSPBP-S--S----EEEEEEEEEEE-TT--EEEEEEEEEEEE-SSSTTS-EEEEEEEEEEEEEEEEE-SS----SSEEEE-SS---TT-S-TTSS---S-HHHHHHHHHHHHHHHHHHTT--SSSSSTT--HHHHHHHHHTT------SHHHHHHHHH--HHHHHHHHHHHHHT-S-HHHHHHHHHHHHHH-SS--HHHHHHGGGGGG--TTS-HHHHHHHHHHHHHHHHHHHTTT-S-HHHHHHHHHHHHHHHHH--SHHHHHHHHHHHHHHT-TTHHHHHHHHHT-TTS-HHHHHHHHHHGGGHHHH-HHHHHHHHHHHHH-TTS-HHHHHHHHHHHHHH---HHHHHHHHHHHHH---HHHHHHHHHHHHHHHT--SHHHHHHHHHHHHHHTT-PPPSS--S-EEEEEEEEETTTTEEEEEEEEEEE-TTT-SEEEEEEEEEEEETTEEEEEEEEEEEESHHHHHHHHHHHHHS-SSS---HHHHHHHHHHHHTT------PPPEEEEEEEETTEEEEEEEE-HHHHHHHHHHHHHHHHS--EEEEEEEEEEEEEEEEEEEE-TTS-EEEEEEEEEEEEEEEEEEEE-TTSSEEEEEEEEEEEEEEEEEEEEEETTTTEEEEEEEEEEEEEEEEEEEEEEEETTTTEEEEEEE--TT--TT--EEEEEEEEEEEES--S------TT-----SEEEEETTTTEEEEEEEES-SS---THHHHHHHHHHT-STTEE-TTSTTHHHHHHHHHHHHHGGG--SSSSEEEEEEEEE-----

pLDDT: mean 79.64, std 15.38, range [24.12, 97.12]

Foldseek 3Di:
DPCPPPPPPPPDPPQDDLDDAQKKWKKWKKKKKWWEWVPPHTDIDMKMKIWIKMWHHYPQKIKIFIHDIDIPDDFDDDPQLGFMWIFGDDLQATDWTKGAPPHAQLSVLLVLLVRGLSRDRPVCLVDQKDWDWGQGQQGTWIKIWGWDDDPLKIKIKIKTWSVPHPHDQFDKAKLFFFDDFDFLDDFQWTKMKIKIFIAHNVRHTAKIKMWIKIWHDLWFDLFIIIMMIMIMMIGTDDMGRDDDDNDHPHIDIDDSYRDHLPPPDLLSPPDDPDPVVLVVLLVVLVVVVVVVLPDAPDDPCQFPPSLVVNLVSCLNDLDADDDVCLQNLLQNQHLSSLVNLLVCQQVVVDDLVSNLNSLLRNLSRHGDQAPVSLVVLCCLQVHDPVDDPFSSLLSLLSSLLNLQVCPVVPRDDPVVNVVVVVVLLVQLVVDDDPQSNLSSLLSLLSNVDQVLCVSLLCVLPDPPDDPVSNLSNLVSCLSNLARPLPVLCVRLVVVLVDPVHFQSSNLSSVVSNCSNDVDLVSLVVVVVVLVVDPDVLSLQASLQVLVQLLQDLDSSSVVNNVSSVVCNVVRDDDPDDAQFYKHKWKFADSNTGKMKIWIWGFDAGPVPSHTQWIKIKIKMDRSSGMKIKIKIKGWFLCVVLVCVVVCVVVVPDPDCPPPVVVVVVVVCVVVVPCPPPRPWTWIWMWIDISSRTSDIDIDTPVRVVVVVVVVVVVLQDQDWDWDWDKHKDKPMWMWIWRAISSSWIKIWIKTKIKIWTKGWTWGQDNVSFKIKTWIKTKMKMKIKTWIWTADSRNRFIWHKIKIKMKIFIDIWIWMWGQDVVVRDIDIDTDDHPPLDAPRKGWMKIKMAMAIPVGDVCPPPQVPPPPQDFPDWDQDVVVQKIKTKGKGPADPPPDCVQLVVLLVVLQDDPRISQPRDDCSSVVSSVVCVVVSSVCPPSGNIMMMIIIIHGDPPDD/DDCPPPPPPPPDPPQDDLDDAQKKWKKWKKKKKWWFWVPPHTDIDIKMKTWIWMWHHYPQKIKIFTHDIDIPDDFDDDPQLGFMWIFGDGLQATDWTKGAPPHAQLSVLLVLLVRGLSRDRPVPLVDQKDWDWGQGQQGTWIKIWGWDDDPLKIKIKIKTWSVPHPHDQFDKAKLFFFDDFDFLDDFQWTKMKIKIFIAHNVRHTAKIKMWIKIWHDLWFDLFIIIMMIMIMMIGTDDMGRDDDDNDHPHIDIDDSYRDRLPPPDQLRPPDDPDPVVLVVLLVVLVVVVVVCLPDAPDDPCQFPPSLVVNLVSCLNDLDADDDVCLQNLLQNQHLSSLVNLLVCQQVVVDDLVSNLNSLLRNLSRHGDQAPVSLVVLCCLQVHDPPDDPFSSLLSLLSSLLNLQVCPVVPRDDPVVLVVVVVVLLVQLVVDDDPQSVLSSLLSLLSNVDQVLCVSLLCVLPPPPDDPVSNLSNLVSCLSNLARPLPVLCVRLVVVLVDPVHFQSSNLSSVVSNCSNDVDLVSLVVVVVVLVVDPDVLSLQASLQVLVQLLQALDSSSVVNNVSSVVVNVVRDDDPDDAQFYKHKWKFADSNTTKMKIWIWGFTAGPVPSHTQWIKIKIKMDRSSGMKIKIKIKGWFLCVVLVCVVVCVVVVPDPDCPPPVVVVVVVVCVVVVPCPPPRPWTWIWMWIDISSRTSDIDIDTNVRVVVVVVVVVVVLQDQDWDWDWDKHKDKPMWMWIWRAISSSWIKIWIKTKIKIWTKGWIWTQDNVSFKIKTWIKTKMKMKIKTWIWTADSRNRFIWHKIKIKMKIFIDIWIWMWGDDVVVRDIDIDTDDHPPLDAPRWGWMKIKMAMAIPVGDVCPPPQPPPPPQDFPDWDQDVVVQKIKTKGKGPADPVPDCVQLVVLLVVLQDDPRISQPRDDCSSVVSSVVCVVVSSVCPPSGNIMMMIIIIHGDPPDD